Protein 7F0E (pdb70)

CATH classification: 3.40.47.10 (+1 more: 3.40.47.10)

Radius of gyration: 36.04 Å; Cα contacts (8 Å, |Δi|>4): 3714; chains: 4; bounding box: 93×104×76 Å

Secondary structure (DSSP, 8-state):
--EEEEEEEEE--S-EEEGGGHHHHHHHHTT-TT-HHHHHHHHHHHHHS---EEE-S--HHHHHH-GGGGSSSSS-HHHHHHHHHHHHHHHHHHHHHHHHHHH-S-GGG--EEEEEESS--EES-HHHHHHHHHT--TT-EEEEEES--TTHHHHHHHHHHHHHHHSTT--EEEEEEE-TTTT-----TT-SHHHHHHHHB--EEEEEEEEES--TTT---SEEEEEEEEEEPTT-TTSEEEEEETTEE--EE-TTHHHHHHHHHHHHHHHHHGGGT---TTSSEEEE--SSHHHHHHHHHHHT--TTTTHHHHHHHHHH-B-GGGHHHHHHHHHHHHHHHTT-SSSSTT-SEEEEEEEETTTEEEEEEEE---/-PPEEEEEEEEE--S-EEEGGGHHHHHHHHTT-TT-HHHHHHHHHHHHHS---EEE-S--HHHHHH-HHHHSSSSS-HHHHHHHHHHHHHHHHHHHHHHHHHHH-S-GGG--EEEEEESS--EES-HHHHHHHHHT--TT-EEEEEES--TTHHHHHHHHHHHHHHHSTT--EEEEEEE-TTTT-----TT-HHHHHHHHHB--EEEEEEEEES--TTT---SEEEEEEEEEEPTT-TTSEEEEEETTEE--EE-SSHHHHHHHHHHHHHHHHHTTTT---TTSSEEEE--SSHHHHHHHHHHHT--TTTTHHHHHHHHHH-B-TTHHHHHHHHHHHHHHHHHT-SBTBTTBSEEEEEEEETTTEEEEEEEEE-B-/-EEEEEEEEE--S-EEEGGGHHHHHHHHTT-TT-HHHHHHHHHHHHHS---EEE-S--HHHHTT-GGGGSSSSS-HHHHHHHHHHHHHHHHHHHHHHHHHHH-S-GGG--EEEEEESS--EES-HHHHHHHHHT--TT-EEEEEES--TTHHHHHHHHHHHHHHHSTT--EEEEEEE-STTT----BTTBSHHHHHHHHB--EEEEEEEEES--TTT---SEEEEEEEEEE-TT-TTSEEEEEETTEE--EE-TTHHHHHHHHHHHHHHHHHGGGT---TTSSEEEE--SSHHHHHHHHHHHT--GGGGHHHHHHHHHH-B-GGGHHHHHHHHHHHHHHHTT-SBTBTTBSEEEEEEEETTTEEEEEEEEE-B-/---S--EEEEEEEE--S-EEEGGGHHHHHHHHTT-TT-HHHHHHHHHHHHHT---EEE-S--HHHHHH-GGGGSSSSS-HHHHHHHHHHHHHHHHHHHHHHHHHHHTS-GGG--EEEEEESS--EES-HHHHHHHHHT--TT-EEEEEES--TTHHHHHHHHHHHHHHHSTT--EEEEEEE-GGGT-----TT-HHHHHHHHHB--EEEEEEEESS--TTT---SEEEEEEEEEEPTT-TTSEEEEEETTEE--EE-SSHHHHHHHHHHHHHHHHHGGGT---TTSSEEEE--S-HHHHHHHHHHHT--GGGGHHHHHHHHHH-B-TTHHHHHHHHHHHHHHHHTT-SSTTTT-SEEEEEEEETTTEEEEEEEEE--

Foldseek 3Di:
DFKFFWFKFKDFAPDKDFLQCLLVVLCVLLVNVVVPVVSVVLNVLLVQFLAGMAGAPDDSVLCVVQVLLSAAFRQRQVVLLVVCLPVQLVNQLRRLVRRCVSLVDDLALAAEEEEEEQGRDDVVGSVVVNCVVNVHDPNRHYHYHYRPWQFCLLVQVQVLRCVQVVDPSHKYKYKYWYHCSQVRYHDDPVDPQSSNVSNFEHTMMMITIIHPPDDPVRTDGFKGFPHKDKDFDPPCFVQWDWDQDSRGIYIHHHPCVLVSCLVCVVVVVCVVCVVVVDDQQQLAAEQEQPSGPSSVVSNCVSRVHDPCRCVLLSVQSHHHGRNRSCSSSSSLVSQQVVCVVVVAPWSRNNHFKHWYWTADRSRMIMITIMGTDD/DWFKFFFFKFKFFAPAKDFLQCQLVVLCVLLVNVVVPVVSVVLNVLLVQFLAGMAGAPDDSVLCVVQVLLSAAFRQRQVVQLVVWLPVQLVQQLRRLVRRCVSLVDDLALAAEEEEEEQGNCDVVGSVVVNCVVNVHDPNRHYDYHYRFWLFCLLVQVQVLRVVQVVDPSHKYKYKYWYHCSQEHYHDDPVAVQSSNVSSFEHTMMMITIIHTPDDVVRTDGFKGFPHKDKDFDPPCAVQWDWDQDSSGIYTDHHPCVLVSCLVCVQVVVCVPCVVVVDDQQQQAAEQEQPSGPSNVVSVCVSRVHDPCRCVLLSVQCHHHGRHRSCSSSSSLVSQQVVCVVVVEFWSRVNHFKHWHWTAGHSRMIMITIMGTDTD/DKFFFFKFKFFAPDKDFLQCVLVVLCVLLVHVVPVVVSVVLVVLLVQFLAGMAGAPDDSVLCVVQVLLSAAFHQRAVVLLVVCQPVQLVQQLRRLVRRVVVLVDDLALAQEEEEEEQGNDDVVGSVVVNCVVNVHDPNHHYHYHYRPWQFCLLVQVQVSVVVQVVDPSHKYKYKYWYHCSQLRYHDDPPDDQSSNVSNFEHTMMMITIMHPPDPVVRTDGFKHFPHKDKDFDPPCQVQWDWDQDSSGIYTDHHPCVLVSCLVCVLVVCCVVCVVVVDDQPQQAAEQEQCPGVSNVVSNCVSRVHDPPRCVLLSVLSHHHGRNRSCSSSSSLVSQQVVCVVVVEQWSRNNHFWYWHWGAVRSRMIMITIMGTGGD/DFDFFKFWFFKFKFFAPDKDFLQCCLVVLCVLLVNVVVVVVSVVLNVLLVQFLAGMAGANDDSVVCVVQVLLSAAFHQRQVVLLVVCLVVQLVQQLRRLVNRVVSLVDDLALAAEEEEEEQGHDDVVGSSVVNCVVNVHDPNRHYDYHYRPWQFCLLVQVQVLGVVQRVDPSHKYKYKYWYHCSQARYHDDPVAVQVSSVSSFEHTMMMITIIHGPDPVVRTDGFKGWDDKDKDFDPPCFVCWDWDQDSRGIYTDHHPCVLVVCLVCVVVVVCVVCVVVPDDQQQLAAEQEQPLGVSSVVSNCVSNVHDPCRCVLLSVLSHHHGRHRSCSSSSSLCSQLVVCVVVPECWSRVNHFKYWHWGADRSRMIMITIMGTDD

Nearest PDB structures (foldseek):
  7f0e-assembly3_C  TM=1.002E+00  e=1.057E-79  Erythroxylum novogranatense
  7f0g-assembly4_D  TM=1.001E+00  e=8.194E-78  Erythroxylum novogranatense
  8v8n-assembly1_A  TM=9.951E-01  e=1.231E-66  Panicum virgatum
  3wd7-assembly1_B  TM=9.943E-01  e=1.614E-65  Citrus x microcarpa
  1u0w-assembly1_B  TM=9.963E-01  e=3.250E-64  Medicago sativa

Solvent-accessible 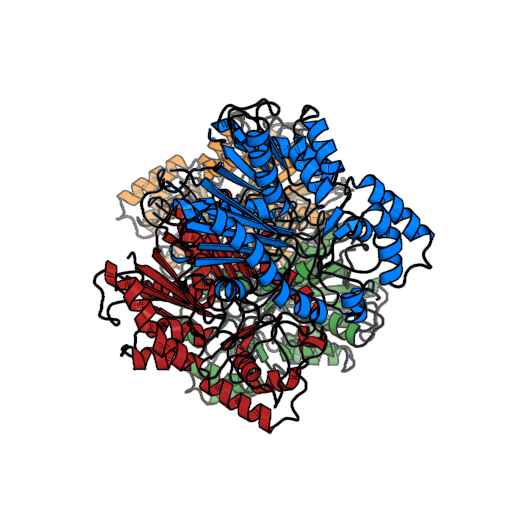surface area: 52374 Å² total; per-residue (Å²): 94,52,0,1,0,11,0,6,3,25,2,20,12,167,50,63,24,60,6,130,110,5,6,72,46,3,1,101,17,9,174,8,98,135,53,96,54,24,39,71,101,2,78,93,25,6,123,147,2,85,5,131,31,4,40,9,31,7,20,73,132,36,12,156,119,34,80,29,0,8,53,60,89,35,88,2,0,56,18,0,0,98,12,0,14,54,32,0,4,106,9,0,14,107,0,0,54,94,0,17,142,77,11,57,29,72,99,88,94,2,48,9,0,0,0,1,0,10,0,0,2,13,16,10,8,0,6,2,41,0,1,83,96,18,43,10,31,60,46,1,22,10,0,7,0,0,2,22,0,20,9,0,1,0,3,0,0,8,0,0,22,8,4,2,42,34,44,164,54,4,21,0,0,0,0,0,0,6,7,11,0,0,4,15,6,2,14,12,119,121,32,111,8,4,3,70,22,12,0,6,15,2,0,0,0,0,0,0,0,0,0,16,115,21,74,111,98,72,10,163,22,15,0,32,0,78,38,22,28,4,30,4,8,72,145,5,51,140,3,20,47,2,70,2,38,28,36,0,4,34,30,82,30,36,190,71,10,25,71,26,3,4,68,24,2,78,134,13,0,71,122,12,0,76,103,36,64,38,181,84,22,28,45,0,0,0,0,0,3,0,19,11,41,46,14,3,52,59,0,35,78,113,23,50,15,105,108,104,16,0,71,0,0,77,61,2,2,29,38,56,0,1,0,9,0,0,0,3,0,7,0,0,15,28,0,34,148,74,2,178,167,84,65,96,140,20,28,0,34,19,55,89,33,0,0,0,0,1,12,2,3,1,0,0,3,0,5,0,1,0,78,4,55,109,211,19,51,0,1,0,11,0,2,4,26,4,19,10,171,46,71,38,64,12,137,114,7,10,79,34,5,1,108,20,10,165,8,97,136,49,91,50,7,31,71,103,2,60,110,31,8,126,144,2,78,4,164,55,4,46,6,32,6,23,64,118,32,9,129,117,37,77,36,0,6,52,58,81,34,78,2,0,58,13,1,1,99,13,1,12,44,41,0,3,101,11,0,13,105,0,0,52,98,0,28,139,82,9,54,26,71,98,81,86,2,50,7,0,0,0,0,0,8,0,0,2,10,17,8,9,0,9,2,46,0,0,81,96,19,42,7,36,54,48,2,23,7,0,7,0,0,2,20,2,20,11,0,0,0,2,0,0,12,2,0,32,9,2,4,40,38,53,162,56,4,20,0,0,0,0,0,0,6,5,9,0,3,5,12,13,2,12,15,117,119,36,111,9,6,4,71,18,11,0,8,13,2,0,0,0,0,0,0,0,0,0,15,88,24,77,100,100,81,9,155,21,12,0,32,0,76,38,19,31,4,33,5,8,69,142,15,49,127,12,21,48,3,53,0,32,27,43,0,3,36,34,86,32,43,164,108,7,27,67,36,4,9,74,23,3,73,132,13,0,66,124,13,0,57,106,43,70,28,156,82,28,34,50,0,0,0,0,0,3,0,19,11,40,50,14,2,48,71,0,32,85,110,24,50,18,104,120,104,15,0,69,0,0,80,72,1,2,19,37,57,0,0,0,6,1,0,0,3,0,6,0,0,12,31,1,13,133,102,1,104,179,47,62,90,131,16,7,0,32,25,53,86,39,0,0,0,0,1,11,2,6,1,2,0,5,1,5,0,0,0,71,7,32,93,134,98,0,1,0,7,0,3,3,25,3,20,12,102,63,56,26,59,8,121,104,3,1,80,43,2,0,117,16,9,163,9,87,136,40,89,50,16,46,86,85,0,61,124,15,6,126,158,3,79,6,122,32,4,45,6,33,4,17,58,121,39,9,139,116,40,77,27,0,6,51,62,93,31,82,2,0,51,17,1,1,96,13,0,18,50,33,0,4,110,10,0,15,80,0,0,45,83,0,18,97,78,11,56,38,71,98,77,120,2,52,10,0,0,0,0,0,9,0,0,1,10,19,8,10,0,5,3,44,0,1,77,97,18,34,8,33,62,47,2,21,10,1,5,0,1,3,19,0,23,11,0,0,0,2,0,0,10,1,0,28,9,3,3,51,45,48,156,54,4,20,0,0,0,0,0,0,6,8,11,0,2,5,11,4,3,17,22,130,130,32,93,8,8,4,59,18,13,0,5,12,1,0,0,0,0,0,0,0,0,0,17,115,28,73,115,88,80,9,148,26,11,0,38,0,86,38,18,33,6,34,5,11,70,151,9,48,151,3,20,73,2,71,1,33,28,35,0,3,33,22,76,38,29,192,88,17,23,74,33,12,0,62,32,3,69,133,16,0,75,119,14,0,73,102,40,67,35,172,81,31,30,42,0,0,1,0,0,3,0,26,10,46,49,10,4,55,57,0,32,83,96,19,50,16,105,99,107,19,0,74,0,0,78,65,2,1,24,35,55,0,1,0,8,1,0,0,2,0,7,0,0,14,29,0,36,134,81,3,160,159,102,68,87,136,22,17,0,34,12,57,85,37,0,1,0,0,1,14,3,3,1,10,0,5,0,7,0,0,0,75,2,31,83,142,250,28,174,25,57,0,1,0,8,0,5,3,22,3,18,11,73,32,45,31,53,6,114,114,9,11,87,44,4,1,108,23,10,162,8,102,132,62,93,57,18,40,77,101,1,77,140,10,6,107,158,3,78,8,128,33,4,23,11,30,9,26,60,120,29,13,117,112,42,82,29,0,7,50,66,92,33,94,2,1,60,14,1,1,100,14,0,12,51,31,0,3,75,9,0,15,114,0,0,51,110,0,18,142,75,10,57,25,80,86,86,94,3,48,10,0,0,0,1,0,11,0,0,3,14,15,10,7,0,6,2,44,0,1,78,92,10,45,5,32,63,44,1,20,11,0,8,0,1,2,19,1,24,8,0,1,0,4,0,0,9,1,0,32,9,0,1,22,24,44,115,54,3,21,0,0,0,0,0,0,8,8,15,0,1,3,18,2,3,16,16,146,122,27,62,3,7,4,49,20,15,0,5,18,2,0,0,0,0,0,0,0,0,0,6,65,24,73,102,104,78,12,172,20,13,0,32,0,80,38,20,35,4,26,3,11,70,145,6,44,146,1,19,70,3,74,2,37,31,37,0,2,31,15,90,29,36,124,85,15,21,77,28,6,5,70,29,2,70,136,11,0,76,127,16,0,79,105,37,69,31,182,89,24,32,54,0,0,1,0,0,4,0,21,6,42,49,19,3,55,62,0,35,81,111,18,48,14,113,119,109,14,0,69,1,0,75,62,2,2,27,31,55,0,1,0,10,0,0,0,3,0,6,0,0,17,26,0,32,142,78,2,172,160,82,66,89,143,24,23,0,39,11,51,87,38,0,0,0,0,1,18,2,4,0,3,0,4,0,7,0,0,0,84,5,52,97

Sequence (1501 aa):
GLASVLAIGTANPENCFNQDEFPDLCFRVTKSEHLTGLKEKFKRICERSTVRKRYLHLTEEILQEYPSIATYNAPSLDARQEIEVAEVPKLAARAASKAIEEWGQPKSKITHLIFCSTSGIDKPGVDCHLVHLLGLPLSVNRVMLYTLGCHAGGTVLRIAKDLAENNVGSRVLVVCTELTVMTFRGPSETDLANLIRMAIFGDGAAAVIIGADPDLSIERPIFEIYSASQTLVPNTSKAIHGRVLEMGLTFYVDKMVPTLVASNIEQCLDKAFSPIGIKDWNSIFWMPHPGGPAILAEIEAKLGLKPEKLRATKHVLSEYGNMSSATVLFILDEMRRRSKKEGKETTGEGLEWGVLMGFGPGVTVETVVLRAISHGLASVLAIGTANPENCFNQDEFPDLCFRVTKSEHLTGLKEKFKRICERSTVRKRYLHLTEEILQEYPSIATYNAPSLDARQEIEVAEVPKLAARAASKAIEEWGQPKSKITHLIFCSTSGIDKPGVDCHLVHLLGLPLSVNRVMLYTLGCHAGGTVLRIAKDLAENNVGSRVLVVCTELTVMTFRGPSETDLANLIRMAIFGDGAAAVIIGADPDLSIERPIFEIYSASQTLVPNTSKAIHGRVLEMGLTFYVDKMVPTLVASNIEQCLDKAFSPIGIKDWNSIFWMPHPGGPAILAEIEAKLGLKPEKLRATKHVLSEYGNMSSATVLFILDEMRRRSKKEGKETTGEGLEWGVLMGFGPGVTVETVVLRAISVLASVLAIGTANPENCFNQDEFPDLCFRVTKSEHLTGLKEKFKRICERSTVRKRYLHLTEEILQEYPSIATYNAPSLDARQEIEVAEVPKLAARAASKAIEEWGQPKSKITHLIFCSTSGIDKPGVDCHLVHLLGLPLSVNRVMLYTLGCHAGGTVLRIAKDLAENNVGSRVLVVCTELTVMTFRGPSETDLANLIRMAIFGDGAAAVIIGADPDLSIERPIFEIYSASQTLVPNTSKAIHGRVLEMGLTFYVDKMVPTLVASNIEQCLDKAFSPIGIKDWNSIFWMPHPGGPAILAEIEAKLGLKPEKLRATKHVLSEYGNMSSATVLFILDEMRRRSKKEGKETTGEGLEWGVLMGFGPGVTVETVVLRAISVRPHGLASVLAIGTANPENCFNQDEFPDLCFRVTKSEHLTGLKEKFKRICERSTVRKRYLHLTEEILQEYPSIATYNAPSLDARQEIEVAEVPKLAARAASKAIEEWGQPKSKITHLIFCSTSGIDKPGVDCHLVHLLGLPLSVNRVMLYTLGCHAGGTVLRIAKDLAENNVGSRVLVVCTELTVMTFRGPSETDLANLIRMAIFGDGAAAVIIGADPDLSIERPIFEIYSASQTLVPNTSKAIHGRVLEMGLTFYVDKMVPTLVASNIEQCLDKAFSPIGIKDWNSIFWMPHPGGPAILAEIEAKLGLKPEKLRATKHVLSEYGNMSSATVLFILDEMRRRSKKEGKETTGEGLEWGVLMGFGPGVTVETVVLRAIS

B-factor: mean 59.11, std 14.88, range [31.06, 156.05]

Structure (mmCIF, N/CA/C/O backbone):
data_7F0E
#
_entry.id   7F0E
#
_cell.length_a   95.180
_cell.length_b   112.950
_cell.length_c   154.710
_cell.angle_alpha   90.000
_cell.angle_beta   90.000
_cell.angle_gamma   90.000
#
_symmetry.space_group_name_H-M   'P 21 21 21'
#
loop_
_entity.id
_entity.type
_entity.pdbx_description
1 polymer EnPKS2
2 water water
#
loop_
_atom_site.group_PDB
_atom_site.id
_atom_site.type_symbol
_atom_site.label_atom_id
_atom_site.label_alt_id
_atom_site.label_comp_id
_atom_site.label_asym_id
_atom_site.label_entity_id
_atom_site.label_seq_id
_atom_site.pdbx_PDB_ins_code
_atom_site.Cartn_x
_atom_site.Cartn_y
_atom_site.Cartn_z
_atom_site.occupancy
_atom_site.B_iso_or_equiv
_atom_site.auth_seq_id
_atom_site.auth_comp_id
_atom_site.auth_asym_id
_atom_site.auth_atom_id
_atom_site.pdbx_PDB_model_num
ATOM 1 N N . GLY A 1 16 ? -14.80147 44.68049 81.39547 1.000 45.18344 16 GLY A N 1
ATOM 2 C CA . GLY A 1 16 ? -14.82074 44.27305 79.99943 1.000 42.30344 16 GLY A CA 1
ATOM 3 C C . GLY A 1 16 ? -13.45089 43.81413 79.49177 1.000 52.13716 16 GLY A C 1
ATOM 4 O O . GLY A 1 16 ? -12.94518 44.31017 78.47996 1.000 45.17820 16 GLY A O 1
ATOM 5 N N . LEU A 1 17 ? -12.84290 42.86776 80.20535 1.000 48.16104 17 LEU A N 1
ATOM 6 C CA . LEU A 1 17 ? -11.54487 42.31898 79.82504 1.000 49.66632 17 LEU A CA 1
ATOM 7 C C . LEU A 1 17 ? -11.68629 41.22934 78.76748 1.000 49.88737 17 LEU A C 1
ATOM 8 O O . LEU A 1 17 ? -12.62932 40.43029 78.79934 1.000 55.89438 17 LEU A O 1
ATOM 13 N N . ALA A 1 18 ? -10.73563 41.18087 77.83495 1.000 46.21797 18 ALA A N 1
ATOM 14 C CA . ALA A 1 18 ? -10.76461 40.12813 76.82623 1.000 44.58854 18 ALA A CA 1
ATOM 15 C C . ALA A 1 18 ? -10.48734 38.78347 77.47674 1.000 43.84805 18 ALA A C 1
ATOM 16 O O . ALA A 1 18 ? -9.56706 38.64822 78.28922 1.000 42.74641 18 ALA A O 1
ATOM 18 N N . SER A 1 19 ? -11.28304 37.77412 77.10788 1.000 42.20869 19 SER A N 1
ATOM 19 C CA . SER A 1 19 ? -11.24081 36.49643 77.80335 1.000 44.08853 19 SER A CA 1
ATOM 20 C C . SER A 1 19 ? -11.10239 35.33125 76.83565 1.000 47.74429 19 SER A C 1
ATOM 21 O O . SER A 1 19 ? -11.61303 35.37587 75.70511 1.000 47.16058 19 SER A O 1
ATOM 24 N N . VAL A 1 20 ? -10.38512 34.30056 77.29586 1.000 46.56965 20 VAL A N 1
ATOM 25 C CA . VAL A 1 20 ? -10.28338 33.03756 76.57578 1.000 47.87761 20 VAL A CA 1
ATOM 26 C C . VAL A 1 20 ? -11.55616 32.25639 76.84375 1.000 44.37191 20 VAL A C 1
ATOM 27 O O . VAL A 1 20 ? -11.85783 31.91806 77.99507 1.000 42.59074 20 VAL A O 1
ATOM 31 N N . LEU A 1 21 ? -12.31247 31.97985 75.77924 1.000 46.38477 21 LEU A N 1
ATOM 32 C CA . LEU A 1 21 ? -13.61694 31.34151 75.88353 1.000 41.33886 21 LEU A CA 1
ATOM 33 C C . LEU A 1 21 ? -13.62509 29.87226 75.50391 1.000 43.44569 21 LEU A C 1
ATOM 34 O O . LEU A 1 21 ? -14.55109 29.15855 75.90537 1.000 48.99232 21 LEU A O 1
ATOM 39 N N . ALA A 1 22 ? -12.63306 29.40870 74.74390 1.000 46.05989 22 ALA A N 1
ATOM 40 C CA . ALA A 1 22 ? -12.56189 28.04786 74.22613 1.000 42.44698 22 ALA A CA 1
ATOM 41 C C . ALA A 1 22 ? -11.16690 27.82117 73.68843 1.000 45.17417 22 ALA A C 1
ATOM 42 O O . ALA A 1 22 ? -10.54610 28.75264 73.15065 1.000 46.32459 22 ALA A O 1
ATOM 44 N N . ILE A 1 23 ? -10.69499 26.57388 73.80012 1.000 46.01767 23 ILE A N 1
ATOM 45 C CA . ILE A 1 23 ? -9.33269 26.21174 73.41322 1.000 45.43185 23 ILE A CA 1
ATOM 46 C C . ILE A 1 23 ? -9.35650 24.87424 72.68106 1.000 45.92883 23 ILE A C 1
ATOM 47 O O . ILE A 1 23 ? -9.81904 23.87390 73.23944 1.000 44.29081 23 ILE A O 1
ATOM 52 N N . GLY A 1 24 ? -8.80951 24.83963 71.46679 1.000 42.92285 24 GLY A N 1
ATOM 53 C CA . GLY A 1 24 ? -8.58111 23.59208 70.74648 1.000 42.68893 24 GLY A CA 1
ATOM 54 C C . GLY A 1 24 ? -7.12146 23.40320 70.36447 1.000 45.44602 24 GLY A C 1
ATOM 55 O O . GLY A 1 24 ? -6.41882 24.36992 70.05608 1.000 43.13381 24 GLY A O 1
ATOM 56 N N . THR A 1 25 ? -6.66498 22.15033 70.37720 1.000 45.51324 25 THR A N 1
ATOM 57 C CA . THR A 1 25 ? -5.31387 21.81187 69.93843 1.000 43.41188 25 THR A CA 1
ATOM 58 C C . THR A 1 25 ? -5.36497 20.61904 68.98941 1.000 44.84640 25 THR A C 1
ATOM 59 O O . THR A 1 25 ? -6.30928 19.82606 68.99983 1.000 51.87108 25 THR A O 1
ATOM 63 N N . ALA A 1 26 ? -4.33874 20.51147 68.15505 1.000 44.74935 26 ALA A N 1
ATOM 64 C CA . ALA A 1 26 ? -4.17652 19.39063 67.23466 1.000 49.70639 26 ALA A CA 1
ATOM 65 C C . ALA A 1 26 ? -2.69060 19.17513 66.96557 1.000 49.84724 26 ALA A C 1
ATOM 66 O O . ALA A 1 26 ? -1.87340 20.08095 67.15452 1.000 44.11650 26 ALA A O 1
ATOM 68 N N . ASN A 1 27 ? -2.35342 17.96769 66.50531 1.000 54.85615 27 ASN A N 1
ATOM 69 C CA . ASN A 1 27 ? -1.00166 17.56198 66.11818 1.000 45.70097 27 ASN A CA 1
ATOM 70 C C . ASN A 1 27 ? -1.06391 16.67382 64.88671 1.000 47.67632 27 ASN A C 1
ATOM 71 O O . ASN A 1 27 ? -2.11371 16.08538 64.60415 1.000 60.10312 27 ASN A O 1
ATOM 76 N N . PRO A 1 28 ? 0.03961 16.56564 64.12290 1.000 50.09990 28 PRO A N 1
ATOM 77 C CA . PRO A 1 28 ? 0.06582 15.60696 63.00731 1.000 53.27034 28 PRO A CA 1
ATOM 78 C C . PRO A 1 28 ? -0.17439 14.16988 63.45396 1.000 53.77793 28 PRO A C 1
ATOM 79 O O . PRO A 1 28 ? 0.07550 13.84124 64.61651 1.000 50.16474 28 PRO A O 1
ATOM 83 N N . GLU A 1 29 ? -0.67840 13.31796 62.54469 1.000 63.68782 29 GLU A N 1
ATOM 84 C CA . GLU A 1 29 ? -0.93413 11.90307 62.84853 1.000 65.29159 29 GLU A CA 1
ATOM 85 C C . GLU A 1 29 ? 0.27403 11.19492 63.47616 1.000 59.28649 29 GLU A C 1
ATOM 86 O O . GLU A 1 29 ? 0.10294 10.36421 64.37971 1.000 54.86177 29 GLU A O 1
ATOM 92 N N . ASN A 1 30 ? 1.48734 11.48394 62.99076 1.000 52.95792 30 ASN A N 1
ATOM 93 C CA . ASN A 1 30 ? 2.66956 10.64161 63.19411 1.000 50.77840 30 ASN A CA 1
ATOM 94 C C . ASN A 1 30 ? 3.37787 11.00070 64.48964 1.000 48.73294 30 ASN A C 1
ATOM 95 O O . ASN A 1 30 ? 3.81019 12.14446 64.66684 1.000 47.39135 30 ASN A O 1
ATOM 100 N N . CYS A 1 31 ? 3.51356 10.01967 65.37363 1.000 44.72097 31 CYS A N 1
ATOM 101 C CA . CYS A 1 31 ? 4.15169 10.17712 66.66913 1.000 41.80856 31 CYS A CA 1
ATOM 102 C C . CYS A 1 31 ? 5.54818 9.57268 66.63383 1.000 52.88544 31 CYS A C 1
ATOM 103 O O . CYS A 1 31 ? 5.75774 8.51359 66.03397 1.000 59.34765 31 CYS A O 1
ATOM 106 N N . PHE A 1 32 ? 6.51003 10.25389 67.26054 1.000 53.68266 32 PHE A N 1
ATOM 107 C CA . PHE A 1 32 ? 7.89074 9.79238 67.35641 1.000 45.44258 32 PHE A CA 1
ATOM 108 C C . PHE A 1 32 ? 8.23025 9.69699 68.83998 1.000 49.26531 32 PHE A C 1
ATOM 109 O O . PHE A 1 32 ? 8.25170 10.71733 69.53989 1.000 55.99857 32 PHE A O 1
ATOM 117 N N . ASN A 1 33 ? 8.43280 8.46917 69.32252 1.000 48.57131 33 ASN A N 1
ATOM 118 C CA . ASN A 1 33 ? 9.02899 8.24340 70.63386 1.000 53.53390 33 ASN A CA 1
ATOM 119 C C . ASN A 1 33 ? 10.46760 8.75097 70.65547 1.000 54.13802 33 ASN A C 1
ATOM 120 O O . ASN A 1 33 ? 11.24025 8.53062 69.71451 1.000 51.10344 33 ASN A O 1
ATOM 125 N N . GLN A 1 34 ? 10.81658 9.46227 71.72849 1.000 48.98006 34 GLN A N 1
ATOM 126 C CA . GLN A 1 34 ? 12.14707 10.06037 71.80390 1.000 55.78748 34 GLN A CA 1
ATOM 127 C C . GLN A 1 34 ? 13.22962 8.99452 71.88658 1.000 56.77250 34 GLN A C 1
ATOM 128 O O . GLN A 1 34 ? 14.26681 9.10719 71.22715 1.000 56.44754 34 GLN A O 1
ATOM 134 N N . ASP A 1 35 ? 12.98490 7.94045 72.67034 1.000 55.89144 35 ASP A N 1
ATOM 135 C CA . ASP A 1 35 ? 13.91280 6.82883 72.80464 1.000 55.05924 35 ASP A CA 1
ATOM 136 C C . ASP A 1 35 ? 14.27941 6.17935 71.47500 1.000 63.62271 35 ASP A C 1
ATOM 137 O O . ASP A 1 35 ? 15.36067 5.58413 71.36776 1.000 67.97994 35 ASP A O 1
ATOM 142 N N . GLU A 1 36 ? 13.44287 6.30473 70.45466 1.000 57.38663 36 GLU A N 1
ATOM 143 C CA . GLU A 1 36 ? 13.74884 5.74014 69.15288 1.000 56.34760 36 GLU A CA 1
ATOM 144 C C . GLU A 1 36 ? 14.14235 6.79716 68.13705 1.000 57.83923 36 GLU A C 1
ATOM 145 O O . GLU A 1 36 ? 14.43857 6.45957 66.98483 1.000 57.97011 36 GLU A O 1
ATOM 151 N N . PHE A 1 37 ? 14.17304 8.06158 68.53279 1.000 54.50328 37 PHE A N 1
ATOM 152 C CA . PHE A 1 37 ? 14.35553 9.10988 67.54121 1.000 51.68841 37 PHE A CA 1
ATOM 153 C C . PHE A 1 37 ? 15.80698 9.19121 67.06446 1.000 50.22266 37 PHE A C 1
ATOM 154 O O . PHE A 1 37 ? 16.03025 9.40109 65.86311 1.000 51.72211 37 PHE A O 1
ATOM 162 N N . PRO A 1 38 ? 16.81471 9.05708 67.93801 1.000 54.17758 38 PRO A N 1
ATOM 163 C CA . PRO A 1 38 ? 18.20029 8.98690 67.42648 1.000 55.95056 38 PRO A CA 1
ATOM 164 C C . PRO A 1 38 ? 18.37917 7.97721 66.29751 1.000 58.49767 38 PRO A C 1
ATOM 165 O O . PRO A 1 38 ? 18.68944 8.38148 65.16003 1.000 61.35884 38 PRO A O 1
ATOM 169 N N . ASP A 1 39 ? 18.14850 6.68318 66.57210 1.000 58.48739 39 ASP A N 1
ATOM 170 C CA . ASP A 1 39 ? 18.21791 5.64243 65.54197 1.000 57.65550 39 ASP A CA 1
ATOM 171 C C . ASP A 1 39 ? 17.54595 6.09461 64.25137 1.000 58.11114 39 ASP A C 1
ATOM 172 O O . ASP A 1 39 ? 18.15866 6.07851 63.17325 1.000 59.34205 39 ASP A O 1
ATOM 177 N N . LEU A 1 40 ? 16.27908 6.52221 64.35505 1.000 56.64823 40 LEU A N 1
ATOM 178 C CA . LEU A 1 40 ? 15.50530 6.90524 63.17870 1.000 51.46693 40 LEU A CA 1
ATOM 179 C C . LEU A 1 40 ? 16.14230 8.08987 62.47054 1.000 53.91276 40 LEU A C 1
ATOM 180 O O . LEU A 1 40 ? 16.39121 8.03858 61.25659 1.000 56.88078 40 LEU A O 1
ATOM 185 N N . CYS A 1 41 ? 16.46082 9.14895 63.22021 1.000 53.37993 41 CYS A N 1
ATOM 186 C CA . CYS A 1 41 ? 16.92641 10.37802 62.57842 1.000 55.79759 41 CYS A CA 1
ATOM 187 C C . CYS A 1 41 ? 18.16309 10.11632 61.73417 1.000 55.88701 41 CYS A C 1
ATOM 188 O O . CYS A 1 41 ? 18.18646 10.39600 60.52550 1.000 54.27856 41 CYS A O 1
ATOM 191 N N . PHE A 1 42 ? 19.18912 9.52917 62.35121 1.000 62.17310 42 PHE A N 1
ATOM 192 C CA . PHE A 1 42 ? 20.44438 9.28653 61.65194 1.000 61.41569 42 PHE A CA 1
ATOM 193 C C . PHE A 1 42 ? 20.28420 8.28634 60.51739 1.000 58.30835 42 PHE A C 1
ATOM 194 O O . PHE A 1 42 ? 21.07308 8.31947 59.56850 1.000 55.98955 42 PHE A O 1
ATOM 202 N N . ARG A 1 43 ? 19.25090 7.44084 60.54693 1.000 60.93467 43 ARG A N 1
ATOM 203 C CA . ARG A 1 43 ? 18.98269 6.64496 59.35306 1.000 65.20296 43 ARG A CA 1
ATOM 204 C C . ARG A 1 43 ? 18.41645 7.51497 58.24079 1.000 60.52531 43 ARG A C 1
ATOM 205 O O . ARG A 1 43 ? 18.94419 7.53816 57.12364 1.000 65.40649 43 ARG A O 1
ATOM 213 N N . VAL A 1 44 ? 17.35840 8.27019 58.53420 1.000 53.18739 44 VAL A N 1
ATOM 214 C CA . VAL A 1 44 ? 16.63497 8.89002 57.43548 1.000 55.86808 44 VAL A CA 1
ATOM 215 C C . VAL A 1 44 ? 17.42095 10.04936 56.84761 1.000 54.23152 44 VAL A C 1
ATOM 216 O O . VAL A 1 44 ? 17.14115 10.47651 55.72454 1.000 55.59494 44 VAL A O 1
ATOM 220 N N . THR A 1 45 ? 18.40808 10.56523 57.57212 1.000 53.42041 45 THR A N 1
ATOM 221 C CA . THR A 1 45 ? 19.28031 11.60637 57.05319 1.000 56.42314 45 THR A CA 1
ATOM 222 C C . THR A 1 45 ? 20.56505 11.04781 56.44507 1.000 58.79022 45 THR A C 1
ATOM 223 O O . THR A 1 45 ? 21.46516 11.82981 56.11192 1.000 55.50818 45 THR A O 1
ATOM 227 N N . LYS A 1 46 ? 20.66823 9.72218 56.28884 1.000 54.84250 46 LYS A N 1
ATOM 228 C CA . LYS A 1 46 ? 21.80092 9.10276 55.60384 1.000 56.65620 46 LYS A CA 1
ATOM 229 C C . LYS A 1 46 ? 23.10028 9.43596 56.34438 1.000 65.43305 46 LYS A C 1
ATOM 230 O O . LYS A 1 46 ? 24.10224 9.87384 55.76251 1.000 50.72520 46 LYS A O 1
ATOM 236 N N . SER A 1 47 ? 23.05440 9.24377 57.66637 1.000 64.44771 47 SER A N 1
ATOM 237 C CA . SER A 1 47 ? 24.08957 9.73038 58.56609 1.000 58.26736 47 SER A CA 1
ATOM 238 C C . SER A 1 47 ? 24.45491 8.68204 59.60174 1.000 60.30961 47 SER A C 1
ATOM 239 O O . SER A 1 47 ? 25.01497 9.03191 60.65024 1.000 63.50673 47 SER A O 1
ATOM 242 N N . GLU A 1 48 ? 24.13534 7.41080 59.34782 1.000 57.57430 48 GLU A N 1
ATOM 243 C CA . GLU A 1 48 ? 24.41113 6.38231 60.34104 1.000 60.70267 48 GLU A CA 1
ATOM 244 C C . GLU A 1 48 ? 25.90072 6.13956 60.52164 1.000 64.48311 48 GLU A C 1
ATOM 245 O O . GLU A 1 48 ? 26.29440 5.51571 61.51421 1.000 60.88225 48 GLU A O 1
ATOM 251 N N . HIS A 1 49 ? 26.73493 6.66197 59.61566 1.000 60.73926 49 HIS A N 1
ATOM 252 C CA . HIS A 1 49 ? 28.16901 6.46035 59.74576 1.000 59.33767 49 HIS A CA 1
ATOM 253 C C . HIS A 1 49 ? 28.77032 7.36221 60.81677 1.000 65.87039 49 HIS A C 1
ATOM 254 O O . HIS A 1 49 ? 29.74477 6.97877 61.46851 1.000 73.39512 49 HIS A O 1
ATOM 261 N N . LEU A 1 50 ? 28.21106 8.55536 61.02415 1.000 63.83199 50 LEU A N 1
ATOM 262 C CA . LEU A 1 50 ? 28.74227 9.48631 62.02158 1.000 59.25102 50 LEU A CA 1
ATOM 263 C C . LEU A 1 50 ? 28.44292 9.02491 63.44100 1.000 59.47102 50 LEU A C 1
ATOM 264 O O . LEU A 1 50 ? 27.63675 9.65557 64.12566 1.000 64.08043 50 LEU A O 1
ATOM 269 N N . THR A 1 51 ? 29.10037 7.95818 63.90067 1.000 61.47493 51 THR A N 1
ATOM 270 C CA . THR A 1 51 ? 28.68247 7.27375 65.12717 1.000 62.85894 51 THR A CA 1
ATOM 271 C C . THR A 1 51 ? 28.86144 8.13887 66.37509 1.000 56.96842 51 THR A C 1
ATOM 272 O O . THR A 1 51 ? 28.05265 8.06599 67.31284 1.000 55.51005 51 THR A O 1
ATOM 276 N N . GLY A 1 52 ? 29.91587 8.95038 66.42141 1.000 55.00566 52 GLY A N 1
ATOM 277 C CA . GLY A 1 52 ? 30.12575 9.77970 67.59365 1.000 53.69976 52 GLY A CA 1
ATOM 278 C C . GLY A 1 52 ? 29.07298 10.86089 67.69501 1.000 57.07417 52 GLY A C 1
ATOM 279 O O . GLY A 1 52 ? 28.61083 11.21007 68.79028 1.000 57.31744 52 GLY A O 1
ATOM 280 N N . LEU A 1 53 ? 28.64627 11.37774 66.54676 1.000 61.99574 53 LEU A N 1
ATOM 281 C CA . LEU A 1 53 ? 27.63630 12.42663 66.54042 1.000 61.20209 53 LEU A CA 1
ATOM 282 C C . LEU A 1 53 ? 26.26572 11.86404 66.91499 1.000 61.74267 53 LEU A C 1
ATOM 283 O O . LEU A 1 53 ? 25.54930 12.46786 67.72131 1.000 64.68071 53 LEU A O 1
ATOM 288 N N . LYS A 1 54 ? 25.90513 10.68173 66.37647 1.000 59.50238 54 LYS A N 1
ATOM 289 C CA . LYS A 1 54 ? 24.68479 9.98603 66.80060 1.000 59.55419 54 LYS A CA 1
ATOM 290 C C . LYS A 1 54 ? 24.69145 9.71609 68.30196 1.000 57.71025 54 LYS A C 1
ATOM 291 O O . LYS A 1 54 ? 23.63944 9.75545 68.95289 1.000 57.75251 54 LYS A O 1
ATOM 297 N N . GLU A 1 55 ? 25.87064 9.48951 68.87886 1.000 61.13729 55 GLU A N 1
ATOM 298 C CA . GLU A 1 55 ? 25.95519 9.26103 70.31876 1.000 60.04944 55 GLU A CA 1
ATOM 299 C C . GLU A 1 55 ? 25.70943 10.55695 71.10604 1.000 61.85828 55 GLU A C 1
ATOM 300 O O . GLU A 1 55 ? 24.96461 10.57182 72.10474 1.000 64.57155 55 GLU A O 1
ATOM 306 N N . LYS A 1 56 ? 26.32265 11.65868 70.65613 1.000 59.23434 56 LYS A N 1
ATOM 307 C CA . LYS A 1 56 ? 26.01993 12.98498 71.20443 1.000 60.23645 56 LYS A CA 1
ATOM 308 C C . LYS A 1 56 ? 24.51132 13.27429 71.17168 1.000 59.20376 56 LYS A C 1
ATOM 309 O O . LYS A 1 56 ? 23.93357 13.79405 72.14598 1.000 48.82303 56 LYS A O 1
ATOM 315 N N . PHE A 1 57 ? 23.85954 12.92618 70.05407 1.000 57.19874 57 PHE A N 1
ATOM 316 C CA . PHE A 1 57 ? 22.42990 13.19625 69.89132 1.000 58.16298 57 PHE A CA 1
ATOM 317 C C . PHE A 1 57 ? 21.58155 12.34901 70.83185 1.000 56.45125 57 PHE A C 1
ATOM 318 O O . PHE A 1 57 ? 20.59496 12.84106 71.39096 1.000 51.44544 57 PHE A O 1
ATOM 326 N N . LYS A 1 58 ? 21.92625 11.06740 70.99391 1.000 55.72717 58 LYS A N 1
ATOM 327 C CA . LYS A 1 58 ? 21.33615 10.29211 72.08152 1.000 54.94658 58 LYS A CA 1
ATOM 328 C C . LYS A 1 58 ? 21.35548 11.07741 73.38880 1.000 56.50198 58 LYS A C 1
ATOM 329 O O . LYS A 1 58 ? 20.31229 11.25424 74.03597 1.000 61.81701 58 LYS A O 1
ATOM 335 N N . ARG A 1 59 ? 22.53622 11.56271 73.78833 1.000 57.32500 59 ARG A N 1
ATOM 336 C CA . ARG A 1 59 ? 22.63325 12.26463 75.07217 1.000 59.51696 59 ARG A CA 1
ATOM 337 C C . ARG A 1 59 ? 21.70174 13.46801 75.14777 1.000 58.22729 59 ARG A C 1
ATOM 338 O O . ARG A 1 59 ? 21.05878 13.70504 76.18584 1.000 54.39941 59 ARG A O 1
ATOM 346 N N . ILE A 1 60 ? 21.64891 14.27098 74.08112 1.000 55.09725 60 ILE A N 1
ATOM 347 C CA . ILE A 1 60 ? 20.74815 15.42268 74.10656 1.000 54.18840 60 ILE A CA 1
ATOM 348 C C . ILE A 1 60 ? 19.30052 14.95919 74.30187 1.000 56.26092 60 ILE A C 1
ATOM 349 O O . ILE A 1 60 ? 18.55726 15.50279 75.13393 1.000 54.38810 60 ILE A O 1
ATOM 354 N N . CYS A 1 61 ? 18.88776 13.93770 73.53693 1.000 50.50732 61 CYS A N 1
ATOM 355 C CA . CYS A 1 61 ? 17.50711 13.49028 73.56435 1.000 48.12138 61 CYS A CA 1
ATOM 356 C C . CYS A 1 61 ? 17.14204 13.05965 74.94815 1.000 52.04074 61 CYS A C 1
ATOM 357 O O . CYS A 1 61 ? 15.99897 13.24740 75.40243 1.000 62.60061 61 CYS A O 1
ATOM 360 N N . GLU A 1 62 ? 18.12196 12.55046 75.64800 1.000 50.04747 62 GLU A N 1
ATOM 361 C CA . GLU A 1 62 ? 17.73037 11.95810 76.89436 1.000 51.65782 62 GLU A CA 1
ATOM 362 C C . GLU A 1 62 ? 17.94221 12.95185 78.01986 1.000 52.91974 62 GLU A C 1
ATOM 363 O O . GLU A 1 62 ? 17.50790 12.71236 79.13215 1.000 54.45271 62 GLU A O 1
ATOM 369 N N . ARG A 1 63 ? 18.50746 14.13008 77.70973 1.000 51.90829 63 ARG A N 1
ATOM 370 C CA . ARG A 1 63 ? 18.44560 15.27648 78.59791 1.000 49.76111 63 ARG A CA 1
ATOM 371 C C . ARG A 1 63 ? 17.23902 16.15479 78.33588 1.000 50.51003 63 ARG A C 1
ATOM 372 O O . ARG A 1 63 ? 16.95072 17.04064 79.15436 1.000 48.40226 63 ARG A O 1
ATOM 380 N N . SER A 1 64 ? 16.52295 15.90756 77.23895 1.000 52.59331 64 SER A N 1
ATOM 381 C CA . SER A 1 64 ? 15.48770 16.81374 76.75454 1.000 45.80736 64 SER A CA 1
ATOM 382 C C . SER A 1 64 ? 14.27410 16.86410 77.67671 1.000 46.11602 64 SER A C 1
ATOM 383 O O . SER A 1 64 ? 13.61741 17.90720 77.78333 1.000 48.17920 64 SER A O 1
ATOM 386 N N . THR A 1 65 ? 13.94828 15.74720 78.33294 1.000 44.42119 65 THR A N 1
ATOM 387 C CA . THR A 1 65 ? 12.67481 15.46686 79.01767 1.000 50.48363 65 THR A CA 1
ATOM 388 C C . THR A 1 65 ? 11.48983 15.40654 78.05695 1.000 48.93929 65 THR A C 1
ATOM 389 O O . THR A 1 65 ? 10.33813 15.37359 78.50214 1.000 52.94107 65 THR A O 1
ATOM 393 N N . VAL A 1 66 ? 11.74097 15.42094 76.75300 1.000 49.38707 66 VAL A N 1
ATOM 394 C CA . VAL A 1 66 ? 10.72155 15.17514 75.74125 1.000 46.96254 66 VAL A CA 1
ATOM 395 C C . VAL A 1 66 ? 10.60505 13.66904 75.54136 1.000 51.00093 66 VAL A C 1
ATOM 396 O O . VAL A 1 66 ? 11.56824 13.01051 75.13498 1.000 54.08921 66 VAL A O 1
ATOM 400 N N . ARG A 1 67 ? 9.42124 13.12607 75.82819 1.000 52.02523 67 ARG A N 1
ATOM 401 C CA . ARG A 1 67 ? 9.12918 11.72455 75.58989 1.000 48.12772 67 ARG A CA 1
ATOM 402 C C . ARG A 1 67 ? 8.54155 11.45410 74.20614 1.000 50.71232 67 ARG A C 1
ATOM 403 O O . ARG A 1 67 ? 8.82302 10.39554 73.63058 1.000 51.46428 67 ARG A O 1
ATOM 411 N N . LYS A 1 68 ? 7.73193 12.36780 73.65509 1.000 49.42347 68 LYS A N 1
ATOM 412 C CA . LYS A 1 68 ? 7.04853 12.16133 72.37758 1.000 50.98514 68 LYS A CA 1
ATOM 413 C C . LYS A 1 68 ? 6.95896 13.48016 71.62995 1.000 48.48413 68 LYS A C 1
ATOM 414 O O . LYS A 1 68 ? 6.70609 14.53008 72.23059 1.000 48.09258 68 LYS A O 1
ATOM 420 N N . ARG A 1 69 ? 7.04492 13.40841 70.30721 1.000 40.07992 69 ARG A N 1
ATOM 421 C CA . ARG A 1 69 ? 6.75204 14.58507 69.50631 1.000 36.02780 69 ARG A CA 1
ATOM 422 C C . ARG A 1 69 ? 5.92263 14.14121 68.32101 1.000 44.48139 69 ARG A C 1
ATOM 423 O O . ARG A 1 69 ? 5.94211 12.96894 67.94821 1.000 48.86022 69 ARG A O 1
ATOM 431 N N . TYR A 1 70 ? 5.15768 15.06305 67.75198 1.000 40.76243 70 TYR A N 1
ATOM 432 C CA . TYR A 1 70 ? 4.36992 14.75467 66.57148 1.000 43.82926 70 TYR A CA 1
ATOM 433 C C . TYR A 1 70 ? 4.93678 15.57353 65.43298 1.000 39.84901 70 TYR A C 1
ATOM 434 O O . TYR A 1 70 ? 5.07948 16.79311 65.55041 1.000 43.55918 70 TYR A O 1
ATOM 443 N N . LEU A 1 71 ? 5.25905 14.91030 64.34221 1.000 39.30285 71 LEU A N 1
ATOM 444 C CA . LEU A 1 71 ? 5.87095 15.57768 63.20933 1.000 44.08135 71 LEU A CA 1
ATOM 445 C C . LEU A 1 71 ? 5.08134 15.28531 61.95029 1.000 43.51161 71 LEU A C 1
ATOM 446 O O . LEU A 1 71 ? 4.66552 14.14849 61.71684 1.000 48.91562 71 LEU A O 1
ATOM 451 N N . HIS A 1 72 ? 4.87632 16.30972 61.13270 1.000 46.60669 72 HIS A N 1
ATOM 452 C CA . HIS A 1 72 ? 4.31226 16.04052 59.82083 1.000 49.78064 72 HIS A CA 1
ATOM 453 C C . HIS A 1 72 ? 5.25143 15.18628 58.98705 1.000 52.62916 72 HIS A C 1
ATOM 454 O O . HIS A 1 72 ? 4.80278 14.37580 58.16788 1.000 59.69018 72 HIS A O 1
ATOM 461 N N . LEU A 1 73 ? 6.55629 15.36226 59.16929 1.000 55.56934 73 LEU A N 1
ATOM 462 C CA . LEU A 1 73 ? 7.53230 14.65688 58.34827 1.000 55.18082 73 LEU A CA 1
ATOM 463 C C . LEU A 1 73 ? 7.55155 13.17476 58.69699 1.000 57.90828 73 LEU A C 1
ATOM 464 O O . LEU A 1 73 ? 7.56978 12.79620 59.87408 1.000 57.06344 73 LEU A O 1
ATOM 469 N N . THR A 1 74 ? 7.52646 12.34152 57.66521 1.000 62.35442 74 THR A N 1
ATOM 470 C CA . THR A 1 74 ? 7.65400 10.90061 57.77945 1.000 57.67164 74 THR A CA 1
ATOM 471 C C . THR A 1 74 ? 8.85141 10.43126 56.97101 1.000 62.64697 74 THR A C 1
ATOM 472 O O . THR A 1 74 ? 9.42295 11.16850 56.15531 1.000 60.42784 74 THR A O 1
ATOM 476 N N . GLU A 1 75 ? 9.23435 9.17933 57.20146 1.000 64.18759 75 GLU A N 1
ATOM 477 C CA . GLU A 1 75 ? 10.23131 8.57671 56.32889 1.000 64.90107 75 GLU A CA 1
ATOM 478 C C . GLU A 1 75 ? 9.76576 8.63956 54.87752 1.000 66.21338 75 GLU A C 1
ATOM 479 O O . GLU A 1 75 ? 10.55192 8.95256 53.97104 1.000 66.74279 75 GLU A O 1
ATOM 485 N N . GLU A 1 76 ? 8.46980 8.39321 54.65611 1.000 65.07447 76 GLU A N 1
ATOM 486 C CA . GLU A 1 76 ? 7.89494 8.40247 53.31577 1.000 66.96770 76 GLU A CA 1
ATOM 487 C C . GLU A 1 76 ? 8.06741 9.77179 52.65666 1.000 67.15172 76 GLU A C 1
ATOM 488 O O . GLU A 1 76 ? 8.61003 9.89044 51.54178 1.000 65.59103 76 GLU A O 1
ATOM 494 N N . ILE A 1 77 ? 7.64099 10.82671 53.35330 1.000 63.70692 77 ILE A N 1
ATOM 495 C CA . ILE A 1 77 ? 7.83777 12.17837 52.84892 1.000 61.68967 77 ILE A CA 1
ATOM 496 C C . ILE A 1 77 ? 9.33041 12.47670 52.61645 1.000 63.50868 77 ILE A C 1
ATOM 497 O O . ILE A 1 77 ? 9.68029 13.18539 51.66432 1.000 59.64429 77 ILE A O 1
ATOM 502 N N . LEU A 1 78 ? 10.23881 11.90365 53.42191 1.000 64.26411 78 LEU A N 1
ATOM 503 C CA . LEU A 1 78 ? 11.65430 12.22773 53.22025 1.000 60.00198 78 LEU A CA 1
ATOM 504 C C . LEU A 1 78 ? 12.25279 11.53448 51.99079 1.000 63.34773 78 LEU A C 1
ATOM 505 O O . LEU A 1 78 ? 13.07539 12.15099 51.29237 1.000 63.53362 78 LEU A O 1
ATOM 510 N N . GLN A 1 79 ? 11.86375 10.27495 51.68715 1.000 61.94262 79 GLN A N 1
ATOM 511 C CA . GLN A 1 79 ? 12.26415 9.79052 50.36446 1.000 65.75482 79 GLN A CA 1
ATOM 512 C C . GLN A 1 79 ? 11.66056 10.61256 49.24274 1.000 61.46579 79 GLN A C 1
ATOM 513 O O . GLN A 1 79 ? 12.30485 10.79306 48.20763 1.000 58.32898 79 GLN A O 1
ATOM 519 N N . GLU A 1 80 ? 10.45070 11.13024 49.40786 1.000 63.09793 80 GLU A N 1
ATOM 520 C CA . GLU A 1 80 ? 9.91198 11.94187 48.32693 1.000 61.24159 80 GLU A CA 1
ATOM 521 C C . GLU A 1 80 ? 10.67930 13.25639 48.16385 1.000 60.99508 80 GLU A C 1
ATOM 522 O O . GLU A 1 80 ? 10.73366 13.81434 47.05977 1.000 62.06684 80 GLU A O 1
ATOM 528 N N . TYR A 1 81 ? 11.31903 13.74247 49.22211 1.000 68.20515 81 TYR A N 1
ATOM 529 C CA . TYR A 1 81 ? 12.05691 15.00820 49.19938 1.000 65.18215 81 TYR A CA 1
ATOM 530 C C . TYR A 1 81 ? 13.44605 14.83439 49.80668 1.000 66.23395 81 TYR A C 1
ATOM 531 O O . TYR A 1 81 ? 13.72209 15.33699 50.90241 1.000 64.59467 81 TYR A O 1
ATOM 540 N N . PRO A 1 82 ? 14.35567 14.15885 49.10677 1.000 66.19344 82 PRO A N 1
ATOM 541 C CA . PRO A 1 82 ? 15.67150 13.87376 49.71289 1.000 69.86399 82 PRO A CA 1
ATOM 542 C C . PRO A 1 82 ? 16.42997 15.11350 50.16772 1.000 60.84994 82 PRO A C 1
ATOM 543 O O . PRO A 1 82 ? 17.25360 15.01668 51.08892 1.000 58.80573 82 PRO A O 1
ATOM 547 N N . SER A 1 83 ? 16.16020 16.27689 49.56764 1.000 59.35323 83 SER A N 1
ATOM 548 C CA . SER A 1 83 ? 16.91047 17.48119 49.91629 1.000 61.46538 83 SER A CA 1
ATOM 549 C C . SER A 1 83 ? 16.64835 17.90669 51.36163 1.000 55.44074 83 SER A C 1
ATOM 550 O O . SER A 1 83 ? 17.56699 18.33531 52.07267 1.000 57.71328 83 SER A O 1
ATOM 553 N N . ILE A 1 84 ? 15.40953 17.76292 51.82578 1.000 51.42494 84 ILE A N 1
ATOM 554 C CA . ILE A 1 84 ? 15.09206 18.09236 53.20869 1.000 53.56998 84 ILE A CA 1
ATOM 555 C C . ILE A 1 84 ? 15.87078 17.22242 54.20210 1.000 55.99866 84 ILE A C 1
ATOM 556 O O . ILE A 1 84 ? 16.09422 17.64108 55.34682 1.000 53.43288 84 ILE A O 1
ATOM 561 N N . ALA A 1 85 ? 16.33417 16.03682 53.78908 1.000 55.66036 85 ALA A N 1
ATOM 562 C CA . ALA A 1 85 ? 17.02658 15.12403 54.69815 1.000 57.19961 85 ALA A CA 1
ATOM 563 C C . ALA A 1 85 ? 18.51914 15.37923 54.79266 1.000 52.95488 85 ALA A C 1
ATOM 564 O O . ALA A 1 85 ? 19.17952 14.75907 55.63492 1.000 55.52192 85 ALA A O 1
ATOM 566 N N . THR A 1 86 ? 19.06186 16.26057 53.95564 1.000 51.90828 86 THR A N 1
ATOM 567 C CA . THR A 1 86 ? 20.47364 16.58847 53.99914 1.000 50.27497 86 THR A CA 1
ATOM 568 C C . THR A 1 86 ? 20.69859 17.72187 54.99231 1.000 56.01557 86 THR A C 1
ATOM 569 O O . THR A 1 86 ? 19.76285 18.24199 55.61344 1.000 56.94580 86 THR A O 1
ATOM 573 N N . TYR A 1 87 ? 21.96066 18.13857 55.11642 1.000 54.62980 87 TYR A N 1
ATOM 574 C CA . TYR A 1 87 ? 22.28552 19.23439 56.01742 1.000 52.07885 87 TYR A CA 1
ATOM 575 C C . TYR A 1 87 ? 21.97703 20.59606 55.40097 1.000 54.83617 87 TYR A C 1
ATOM 576 O O . TYR A 1 87 ? 21.33660 21.44189 56.04140 1.000 52.41686 87 TYR A O 1
ATOM 585 N N . ASN A 1 88 ? 22.45606 20.85509 54.17781 1.000 50.77854 88 ASN A N 1
ATOM 586 C CA . ASN A 1 88 ? 22.26783 22.19463 53.63717 1.000 49.39839 88 ASN A CA 1
ATOM 587 C C . ASN A 1 88 ? 22.11338 22.20973 52.12569 1.000 49.60303 88 ASN A C 1
ATOM 588 O O . ASN A 1 88 ? 22.47147 23.20460 51.48665 1.000 52.27724 88 ASN A O 1
ATOM 593 N N . ALA A 1 89 ? 21.57427 21.14595 51.53737 1.000 45.95779 89 ALA A N 1
ATOM 594 C CA . ALA A 1 89 ? 21.24135 21.20767 50.12480 1.000 48.84439 89 ALA A CA 1
ATOM 595 C C . ALA A 1 89 ? 20.05100 22.13918 49.91483 1.000 53.15614 89 ALA A C 1
ATOM 596 O O . ALA A 1 89 ? 19.26285 22.36522 50.83663 1.000 55.44344 89 ALA A O 1
ATOM 598 N N . PRO A 1 90 ? 19.91911 22.72108 48.71554 1.000 60.56686 90 PRO A N 1
ATOM 599 C CA . PRO A 1 90 ? 18.71857 23.51426 48.40657 1.000 54.78776 90 PRO A CA 1
ATOM 600 C C . PRO A 1 90 ? 17.44497 22.73363 48.66476 1.000 55.24950 90 PRO A C 1
ATOM 601 O O . PRO A 1 90 ? 17.25684 21.63112 48.13413 1.000 58.98879 90 PRO A O 1
ATOM 605 N N . SER A 1 91 ? 16.56896 23.29294 49.49059 1.000 54.50272 91 SER A N 1
ATOM 606 C CA . SER A 1 91 ? 15.37645 22.55783 49.88524 1.000 54.57565 91 SER A CA 1
ATOM 607 C C . SER A 1 91 ? 14.16529 23.43798 50.16721 1.000 51.94841 91 SER A C 1
ATOM 608 O O . SER A 1 91 ? 13.11181 22.89456 50.50477 1.000 49.05579 91 SER A O 1
ATOM 611 N N . LEU A 1 92 ? 14.26822 24.76322 50.03520 1.000 50.96141 92 LEU A N 1
ATOM 612 C CA . LEU A 1 92 ? 13.16652 25.65148 50.40154 1.000 48.77750 92 LEU A CA 1
ATOM 613 C C . LEU A 1 92 ? 11.91545 25.36341 49.57831 1.000 55.75892 92 LEU A C 1
ATOM 614 O O . LEU A 1 92 ? 10.81706 25.24142 50.13234 1.000 57.90223 92 LEU A O 1
ATOM 619 N N . ASP A 1 93 ? 12.05707 25.26441 48.25150 1.000 56.57269 93 ASP A N 1
ATOM 620 C CA . ASP A 1 93 ? 10.89626 25.04183 47.38869 1.000 57.22359 93 ASP A CA 1
ATOM 621 C C . ASP A 1 93 ? 10.10919 23.80415 47.81883 1.000 52.84206 93 ASP A C 1
ATOM 622 O O . ASP A 1 93 ? 8.87415 23.83598 47.89338 1.000 55.66774 93 ASP A O 1
ATOM 627 N N . ALA A 1 94 ? 10.81595 22.70940 48.12364 1.000 46.59309 94 ALA A N 1
ATOM 628 C CA . ALA A 1 94 ? 10.16399 21.50390 48.63241 1.000 50.83313 94 ALA A CA 1
ATOM 629 C C . ALA A 1 94 ? 9.47383 21.76397 49.96577 1.000 51.84842 94 ALA A C 1
ATOM 630 O O . ALA A 1 94 ? 8.32353 21.34631 50.17874 1.000 55.46508 94 ALA A O 1
ATOM 632 N N . ARG A 1 95 ? 10.16930 22.44197 50.88423 1.000 48.41783 95 ARG A N 1
ATOM 633 C CA . ARG A 1 95 ? 9.58371 22.72114 52.18937 1.000 52.30371 95 ARG A CA 1
ATOM 634 C C . ARG A 1 95 ? 8.31382 23.54870 52.04592 1.000 52.53962 95 ARG A C 1
ATOM 635 O O . ARG A 1 95 ? 7.32768 23.30396 52.74405 1.000 51.04407 95 ARG A O 1
ATOM 643 N N . GLN A 1 96 ? 8.30868 24.50068 51.10861 1.000 52.03318 96 GLN A N 1
ATOM 644 C CA . GLN A 1 96 ? 7.14463 25.35522 50.87797 1.000 52.22406 96 GLN A CA 1
ATOM 645 C C . GLN A 1 96 ? 5.98376 24.57509 50.26873 1.000 57.54728 96 GLN A C 1
ATOM 646 O O . GLN A 1 96 ? 4.81595 24.77483 50.64073 1.000 54.46607 96 GLN A O 1
ATOM 652 N N . GLU A 1 97 ? 6.28413 23.69852 49.30845 1.000 59.72680 97 GLU A N 1
ATOM 653 C CA . GLU A 1 97 ? 5.24946 22.84261 48.74669 1.000 55.02214 97 GLU A CA 1
ATOM 654 C C . GLU A 1 97 ? 4.57132 22.02510 49.84593 1.000 55.98444 97 GLU A C 1
ATOM 655 O O . GLU A 1 97 ? 3.33972 21.90275 49.87038 1.000 56.59724 97 GLU A O 1
ATOM 661 N N . ILE A 1 98 ? 5.35405 21.48437 50.78578 1.000 51.60721 98 ILE A N 1
ATOM 662 C CA . ILE A 1 98 ? 4.75088 20.78548 51.92399 1.000 48.32604 98 ILE A CA 1
ATOM 663 C C . ILE A 1 98 ? 3.89056 21.74189 52.75018 1.000 55.60819 98 ILE A C 1
ATOM 664 O O . ILE A 1 98 ? 2.69642 21.49079 53.00266 1.000 53.51364 98 ILE A O 1
ATOM 669 N N . GLU A 1 99 ? 4.47294 22.87103 53.15884 1.000 51.16758 99 GLU A N 1
ATOM 670 C CA . GLU A 1 99 ? 3.88266 23.63708 54.24886 1.000 51.91471 99 GLU A CA 1
ATOM 671 C C . GLU A 1 99 ? 2.71927 24.54410 53.83851 1.000 47.15552 99 GLU A C 1
ATOM 672 O O . GLU A 1 99 ? 1.78670 24.68651 54.62935 1.000 42.49530 99 GLU A O 1
ATOM 678 N N . VAL A 1 100 ? 2.72991 25.15779 52.64578 1.000 45.99037 100 VAL A N 1
ATOM 679 C CA . VAL A 1 100 ? 1.60672 26.01978 52.25960 1.000 54.20557 100 VAL A CA 1
ATOM 680 C C . VAL A 1 100 ? 0.31081 25.22185 52.23126 1.000 52.14030 100 VAL A C 1
ATOM 681 O O . VAL A 1 100 ? -0.78089 25.76547 52.46062 1.000 47.89657 100 VAL A O 1
ATOM 685 N N . ALA A 1 101 ? 0.41559 23.92015 51.98241 1.000 52.06786 101 ALA A N 1
ATOM 686 C CA . ALA A 1 101 ? -0.71666 23.01284 52.03033 1.000 49.65317 101 ALA A CA 1
ATOM 687 C C . ALA A 1 101 ? -0.98575 22.48134 53.43196 1.000 47.77136 101 ALA A C 1
ATOM 688 O O . ALA A 1 101 ? -2.14573 22.39146 53.83335 1.000 53.72588 101 ALA A O 1
ATOM 690 N N . GLU A 1 102 ? 0.05018 22.12015 54.19403 1.000 48.53728 102 GLU A N 1
ATOM 691 C CA . GLU A 1 102 ? -0.19821 21.43946 55.46063 1.000 49.53540 102 GLU A CA 1
ATOM 692 C C . GLU A 1 102 ? -0.48120 22.35979 56.64278 1.000 48.42163 102 GLU A C 1
ATOM 693 O O . GLU A 1 102 ? -1.25539 21.97057 57.53878 1.000 46.45947 102 GLU A O 1
ATOM 699 N N . VAL A 1 103 ? 0.13684 23.54685 56.66624 1.000 43.66961 103 VAL A N 1
ATOM 700 C CA . VAL A 1 103 ? -0.15728 24.52570 57.71717 1.000 48.81909 103 VAL A CA 1
ATOM 701 C C . VAL A 1 103 ? -1.63698 24.86727 57.80355 1.000 43.19654 103 VAL A C 1
ATOM 702 O O . VAL A 1 103 ? -2.20919 24.76171 58.90594 1.000 44.53809 103 VAL A O 1
ATOM 706 N N . PRO A 1 104 ? -2.32738 25.25203 56.71854 1.000 44.65344 104 PRO A N 1
ATOM 707 C CA . PRO A 1 104 ? -3.77342 25.52518 56.85295 1.000 49.25678 104 PRO A CA 1
ATOM 708 C C . PRO A 1 104 ? -4.60410 24.32704 57.30981 1.000 43.65578 104 PRO A C 1
ATOM 709 O O . PRO A 1 104 ? -5.55691 24.52475 58.05942 1.000 45.06954 104 PRO A O 1
ATOM 713 N N . LYS A 1 105 ? -4.25200 23.09300 56.94211 1.000 48.23138 105 LYS A N 1
ATOM 714 C CA . LYS A 1 105 ? -5.04110 21.93119 57.36597 1.000 45.44205 105 LYS A CA 1
ATOM 715 C C . LYS A 1 105 ? -4.94808 21.68938 58.88021 1.000 42.95374 105 LYS A C 1
ATOM 716 O O . LYS A 1 105 ? -5.97116 21.50762 59.55658 1.000 51.36134 105 LYS A O 1
ATOM 722 N N . LEU A 1 106 ? -3.73676 21.68756 59.44475 1.000 50.77289 106 LEU A N 1
ATOM 723 C CA . LEU A 1 106 ? -3.62483 21.51641 60.89673 1.000 49.36070 106 LEU A CA 1
ATOM 724 C C . LEU A 1 106 ? -4.22916 22.71267 61.65848 1.000 51.28577 106 LEU A C 1
ATOM 725 O O . LEU A 1 106 ? -4.85623 22.53984 62.72243 1.000 49.05643 106 LEU A O 1
ATOM 730 N N . ALA A 1 107 ? -4.04685 23.93361 61.13685 1.000 47.00000 107 ALA A N 1
ATOM 731 C CA . ALA A 1 107 ? -4.71208 25.08623 61.73385 1.000 46.50242 107 ALA A CA 1
ATOM 732 C C . ALA A 1 107 ? -6.21680 24.86191 61.78371 1.000 50.44470 107 ALA A C 1
ATOM 733 O O . ALA A 1 107 ? -6.86618 25.12169 62.80996 1.000 53.61191 107 ALA A O 1
ATOM 735 N N . ALA A 1 108 ? -6.78117 24.35361 60.67652 1.000 45.45962 108 ALA A N 1
ATOM 736 C CA . ALA A 1 108 ? -8.20732 24.05090 60.60442 1.000 43.83855 108 ALA A CA 1
ATOM 737 C C . ALA A 1 108 ? -8.61870 23.01015 61.64239 1.000 43.53008 108 ALA A C 1
ATOM 738 O O . ALA A 1 108 ? -9.68471 23.12165 62.24059 1.000 43.02195 108 ALA A O 1
ATOM 740 N N . ARG A 1 109 ? -7.79681 21.98831 61.87227 1.000 43.28260 109 ARG A N 1
ATOM 741 C CA . ARG A 1 109 ? -8.16618 21.00049 62.88548 1.000 43.58059 109 ARG A CA 1
ATOM 742 C C . ARG A 1 109 ? -8.22348 21.63277 64.27991 1.000 45.62081 109 ARG A C 1
ATOM 743 O O . ARG A 1 109 ? -9.21126 21.47486 65.02174 1.000 46.68771 109 ARG A O 1
ATOM 751 N N . ALA A 1 110 ? -7.17908 22.37089 64.65589 1.000 49.69334 110 ALA A N 1
ATOM 752 C CA . ALA A 1 110 ? -7.20079 22.96077 65.99541 1.000 49.95042 110 ALA A CA 1
ATOM 753 C C . ALA A 1 110 ? -8.36291 23.95294 66.14121 1.000 48.24434 110 ALA A C 1
ATOM 754 O O . ALA A 1 110 ? -9.03126 23.99966 67.18916 1.000 42.74344 110 ALA A O 1
ATOM 756 N N . ALA A 1 111 ? -8.64787 24.71923 65.07726 1.000 41.22898 111 ALA A N 1
ATOM 757 C CA . ALA A 1 111 ? -9.68965 25.73719 65.14612 1.000 40.02831 111 ALA A CA 1
ATOM 758 C C . ALA A 1 111 ? -11.08226 25.10392 65.18530 1.000 48.09959 111 ALA A C 1
ATOM 759 O O . ALA A 1 111 ? -11.97090 25.57400 65.90730 1.000 46.87178 111 ALA A O 1
ATOM 761 N N . SER A 1 112 ? -11.29530 24.05228 64.39152 1.000 46.24236 112 SER A N 1
ATOM 762 C CA . SER A 1 112 ? -12.51467 23.27311 64.46973 1.000 44.00976 112 SER A CA 1
ATOM 763 C C . SER A 1 112 ? -12.76896 22.82075 65.89280 1.000 45.81398 112 SER A C 1
ATOM 764 O O . SER A 1 112 ? -13.89330 22.91899 66.39135 1.000 45.27453 112 SER A O 1
ATOM 767 N N . LYS A 1 113 ? -11.74097 22.28267 66.55567 1.000 46.00909 113 LYS A N 1
ATOM 768 C CA . LYS A 1 113 ? -11.95301 21.84636 67.93270 1.000 45.14489 113 LYS A CA 1
ATOM 769 C C . LYS A 1 113 ? -12.34162 23.02363 68.83262 1.000 48.03524 113 LYS A C 1
ATOM 770 O O . LYS A 1 113 ? -13.24405 22.90275 69.67871 1.000 50.03193 113 LYS A O 1
ATOM 776 N N . ALA A 1 114 ? -11.69490 24.18030 68.65353 1.000 42.63256 114 ALA A N 1
ATOM 777 C CA . ALA A 1 114 ? -12.03395 25.31594 69.51201 1.000 45.63955 114 ALA A CA 1
ATOM 778 C C . ALA A 1 114 ? -13.46832 25.76567 69.27333 1.000 47.42972 114 ALA A C 1
ATOM 779 O O . ALA A 1 114 ? -14.21131 26.04212 70.22332 1.000 43.02626 114 ALA A O 1
ATOM 781 N N . ILE A 1 115 ? -13.86473 25.85808 68.00449 1.000 44.16710 115 ILE A N 1
ATOM 782 C CA . ILE A 1 115 ? -15.21242 26.27445 67.66609 1.000 41.07905 115 ILE A CA 1
ATOM 783 C C . ILE A 1 115 ? -16.23442 25.28560 68.21676 1.000 40.21321 115 ILE A C 1
ATOM 784 O O . ILE A 1 115 ? -17.27413 25.68433 68.75291 1.000 43.06914 115 ILE A O 1
ATOM 789 N N . GLU A 1 116 ? -15.94035 23.98885 68.12648 1.000 40.84258 116 GLU A N 1
ATOM 790 C CA . GLU A 1 116 ? -16.79742 22.96788 68.71705 1.000 43.76378 116 GLU A CA 1
ATOM 791 C C . GLU A 1 116 ? -16.99410 23.21198 70.21212 1.000 49.80788 116 GLU A C 1
ATOM 792 O O . GLU A 1 116 ? -18.13092 23.25857 70.69666 1.000 48.54697 116 GLU A O 1
ATOM 798 N N . GLU A 1 117 ? -15.90001 23.40516 70.96022 1.000 46.99974 117 GLU A N 1
ATOM 799 C CA . GLU A 1 117 ? -16.04207 23.71386 72.38626 1.000 44.99373 117 GLU A CA 1
ATOM 800 C C . GLU A 1 117 ? -16.85589 24.98704 72.60508 1.000 45.08675 117 GLU A C 1
ATOM 801 O O . GLU A 1 117 ? -17.73049 25.03327 73.48292 1.000 43.14546 117 GLU A O 1
ATOM 807 N N . TRP A 1 118 ? -16.57447 26.02897 71.81285 1.000 41.94923 118 TRP A N 1
ATOM 808 C CA . TRP A 1 118 ? -17.24634 27.32155 71.95083 1.000 39.73715 118 TRP A CA 1
ATOM 809 C C . TRP A 1 118 ? -18.74701 27.18201 71.75702 1.000 43.76030 118 TRP A C 1
ATOM 810 O O . TRP A 1 118 ? -19.53451 27.75887 72.51324 1.000 44.37613 118 TRP A O 1
ATOM 821 N N . GLY A 1 119 ? -19.15643 26.42883 70.73354 1.000 43.79166 119 GLY A N 1
ATOM 822 C CA . GLY A 1 119 ? -20.54183 26.10795 70.50290 1.000 41.54224 119 GLY A CA 1
ATOM 823 C C . GLY A 1 119 ? -21.31772 27.12020 69.69895 1.000 44.49401 119 GLY A C 1
ATOM 824 O O . GLY A 1 119 ? -22.51254 26.90507 69.46122 1.000 49.93850 119 GLY A O 1
ATOM 825 N N . GLN A 1 120 ? -20.70363 28.20743 69.28488 1.000 40.87588 120 GLN A N 1
ATOM 826 C CA . GLN A 1 120 ? -21.38509 29.23617 68.51569 1.000 41.62535 120 GLN A CA 1
ATOM 827 C C . GLN A 1 120 ? -21.06322 29.10197 67.04150 1.000 44.92057 120 GLN A C 1
ATOM 828 O O . GLN A 1 120 ? -20.14866 28.36846 66.66326 1.000 46.29272 120 GLN A O 1
ATOM 834 N N . PRO A 1 121 ? -21.79897 29.76649 66.15845 1.000 50.39847 121 PRO A N 1
ATOM 835 C CA . PRO A 1 121 ? -21.51949 29.58413 64.72978 1.000 48.65344 121 PRO A CA 1
ATOM 836 C C . PRO A 1 121 ? -20.24204 30.29485 64.30685 1.000 47.64433 121 PRO A C 1
ATOM 837 O O . PRO A 1 121 ? -19.87406 31.34219 64.84151 1.000 51.17097 121 PRO A O 1
ATOM 841 N N . LYS A 1 122 ? -19.53432 29.66636 63.36915 1.000 50.75862 122 LYS A N 1
ATOM 842 C CA . LYS A 1 122 ? -18.44869 30.30839 62.62270 1.000 52.56080 122 LYS A CA 1
ATOM 843 C C . LYS A 1 122 ? -18.77887 31.74337 62.15467 1.000 47.21539 122 LYS A C 1
ATOM 844 O O . LYS A 1 122 ? -17.87565 32.57924 62.10398 1.000 51.87960 122 LYS A O 1
ATOM 850 N N . SER A 1 123 ? -20.05451 32.08446 61.86937 1.000 49.90311 123 SER A N 1
ATOM 851 C CA . SER A 1 123 ? -20.39212 33.43534 61.35422 1.000 45.32643 123 SER A CA 1
ATOM 852 C C . SER A 1 123 ? -20.20253 34.56877 62.37342 1.000 48.03569 123 SER A C 1
ATOM 853 O O . SER A 1 123 ? -20.10312 35.74161 61.97631 1.000 46.53494 123 SER A O 1
ATOM 856 N N . LYS A 1 124 ? -20.20891 34.26329 63.67370 1.000 47.50526 124 LYS A N 1
ATOM 857 C CA . LYS A 1 124 ? -19.91443 35.25345 64.70473 1.000 47.15047 124 LYS A CA 1
ATOM 858 C C . LYS A 1 124 ? -18.41958 35.57731 64.83556 1.000 53.28288 124 LYS A C 1
ATOM 859 O O . LYS A 1 124 ? -18.06290 36.48688 65.59978 1.000 50.82248 124 LYS A O 1
ATOM 865 N N . ILE A 1 125 ? -17.54363 34.88144 64.10386 1.000 46.81036 125 ILE A N 1
ATOM 866 C CA . ILE A 1 125 ? -16.11640 35.16417 64.17121 1.000 46.43387 125 ILE A CA 1
ATOM 867 C C . ILE A 1 125 ? -15.82285 36.39232 63.32044 1.000 49.25338 125 ILE A C 1
ATOM 868 O O . ILE A 1 125 ? -16.11226 36.41988 62.11825 1.000 48.97863 125 ILE A O 1
ATOM 873 N N . THR A 1 126 ? -15.27116 37.42420 63.96314 1.000 47.54783 126 THR A N 1
ATOM 874 C CA . THR A 1 126 ? -14.98110 38.71426 63.36585 1.000 44.89323 126 THR A CA 1
ATOM 875 C C . THR A 1 126 ? -13.50857 38.93126 63.08102 1.000 47.85653 126 THR A C 1
ATOM 876 O O . THR A 1 126 ? -13.17312 39.78369 62.24619 1.000 48.06353 126 THR A O 1
ATOM 880 N N . HIS A 1 127 ? -12.62628 38.21589 63.77244 1.000 45.55273 127 HIS A N 1
ATOM 881 C CA . HIS A 1 127 ? -11.20066 38.45157 63.63872 1.000 47.11085 127 HIS A CA 1
ATOM 882 C C . HIS A 1 127 ? -10.47399 37.11518 63.63061 1.000 45.03863 127 HIS A C 1
ATOM 883 O O . HIS A 1 127 ? -10.88053 36.16527 64.30364 1.000 41.79359 127 HIS A O 1
ATOM 890 N N . LEU A 1 128 ? -9.42390 37.04914 62.82601 1.000 40.06212 128 LEU A N 1
ATOM 891 C CA . LEU A 1 128 ? -8.55592 35.88562 62.72510 1.000 40.83494 128 LEU A CA 1
ATOM 892 C C . LEU A 1 128 ? -7.11054 36.36538 62.84628 1.000 43.60767 128 LEU A C 1
ATOM 893 O O . LEU A 1 128 ? -6.61044 37.06064 61.95452 1.000 41.78820 128 LEU A O 1
ATOM 898 N N . ILE A 1 129 ? -6.46327 36.02670 63.96166 1.000 42.56257 129 ILE A N 1
ATOM 899 C CA . ILE A 1 129 ? -5.03428 36.24045 64.17115 1.000 39.99577 129 ILE A CA 1
ATOM 900 C C . ILE A 1 129 ? -4.35545 34.89821 63.97712 1.000 39.37255 129 ILE A C 1
ATOM 901 O O . ILE A 1 129 ? -4.68057 33.93316 64.68585 1.000 42.33746 129 ILE A O 1
ATOM 906 N N . PHE A 1 130 ? -3.42705 34.82184 63.03241 1.000 33.83741 130 PHE A N 1
ATOM 907 C CA . PHE A 1 130 ? -2.85829 33.54347 62.63367 1.000 36.88465 130 PHE A CA 1
ATOM 908 C C . PHE A 1 130 ? -1.33403 33.65064 62.59306 1.000 43.30963 130 PHE A C 1
ATOM 909 O O . PHE A 1 130 ? -0.75862 34.47708 61.87498 1.000 42.25650 130 PHE A O 1
ATOM 917 N N . CYS A 1 131 ? -0.69777 32.81851 63.38781 1.000 38.95996 131 CYS A N 1
ATOM 918 C CA . CYS A 1 131 ? 0.72282 32.85690 63.63281 1.000 43.63616 131 CYS A CA 1
ATOM 919 C C . CYS A 1 131 ? 1.32397 31.56051 63.12638 1.000 43.08772 131 CYS A C 1
ATOM 920 O O . CYS A 1 131 ? 0.87739 30.47295 63.52826 1.000 41.93851 131 CYS A O 1
ATOM 923 N N . SER A 1 132 ? 2.31475 31.67888 62.24188 1.000 42.90794 132 SER A N 1
ATOM 924 C CA . SER A 1 132 ? 2.96813 30.49890 61.68665 1.000 48.71688 132 SER A CA 1
ATOM 925 C C . SER A 1 132 ? 4.38226 30.82656 61.25349 1.000 48.81461 132 SER A C 1
ATOM 926 O O . SER A 1 132 ? 4.59907 31.82262 60.55745 1.000 51.97049 132 SER A O 1
ATOM 929 N N . THR A 1 133 ? 5.33406 29.97245 61.62779 1.000 48.82624 133 THR A N 1
ATOM 930 C CA . THR A 1 133 ? 6.68400 30.13368 61.08556 1.000 56.30970 133 THR A CA 1
ATOM 931 C C . THR A 1 133 ? 6.75049 29.72698 59.61776 1.000 50.45372 133 THR A C 1
ATOM 932 O O . THR A 1 133 ? 7.56566 30.25937 58.86195 1.000 54.59261 133 THR A O 1
ATOM 936 N N . SER A 1 134 ? 5.88177 28.82094 59.19492 1.000 53.53609 134 SER A N 1
ATOM 937 C CA . SER A 1 134 ? 6.01733 28.08296 57.94969 1.000 55.65877 134 SER A CA 1
ATOM 938 C C . SER A 1 134 ? 5.10166 28.60872 56.85640 1.000 53.70614 134 SER A C 1
ATOM 939 O O . SER A 1 134 ? 4.06246 29.22060 57.11324 1.000 51.25322 134 SER A O 1
ATOM 942 N N . GLY A 1 135 ? 5.48982 28.30585 55.62193 1.000 50.54344 135 GLY A N 1
ATOM 943 C CA . GLY A 1 135 ? 4.60980 28.43628 54.48855 1.000 47.47196 135 GLY A CA 1
ATOM 944 C C . GLY A 1 135 ? 4.34286 29.86552 54.09671 1.000 49.97100 135 GLY A C 1
ATOM 945 O O . GLY A 1 135 ? 3.18459 30.27434 54.02524 1.000 49.44263 135 GLY A O 1
ATOM 946 N N . ILE A 1 136 ? 5.39685 30.63597 53.84539 1.000 47.43566 136 ILE A N 1
ATOM 947 C CA . ILE A 1 136 ? 5.22069 32.01932 53.41525 1.000 51.55692 136 ILE A CA 1
ATOM 948 C C . ILE A 1 136 ? 4.60945 32.00525 52.00739 1.000 53.67467 136 ILE A C 1
ATOM 949 O O . ILE A 1 136 ? 5.23836 31.54462 51.05034 1.000 54.32609 136 ILE A O 1
ATOM 954 N N . ASP A 1 137 ? 3.37448 32.50841 51.88552 1.000 55.27768 137 ASP A N 1
ATOM 955 C CA . ASP A 1 137 ? 2.57168 32.45889 50.66033 1.000 60.12740 137 ASP A CA 1
ATOM 956 C C . ASP A 1 137 ? 1.78211 33.75754 50.51581 1.000 55.97972 137 ASP A C 1
ATOM 957 O O . ASP A 1 137 ? 1.34089 34.34819 51.50702 1.000 52.32268 137 ASP A O 1
ATOM 962 N N . LYS A 1 138 ? 1.60990 34.20306 49.27466 1.000 57.52754 138 LYS A N 1
ATOM 963 C CA . LYS A 1 138 ? 0.65636 35.26572 48.96054 1.000 61.79856 138 LYS A CA 1
ATOM 964 C C . LYS A 1 138 ? -0.37225 34.69434 47.99440 1.000 59.82643 138 LYS A C 1
ATOM 965 O O . LYS A 1 138 ? 0.00297 34.26655 46.88848 1.000 63.20699 138 LYS A O 1
ATOM 971 N N . PRO A 1 139 ? -1.66385 34.62802 48.35982 1.000 59.81468 139 PRO A N 1
ATOM 972 C CA . PRO A 1 139 ? -2.18083 34.99352 49.69310 1.000 60.72982 139 PRO A CA 1
ATOM 973 C C . PRO A 1 139 ? -1.73087 34.02686 50.77886 1.000 53.18077 139 PRO A C 1
ATOM 974 O O . PRO A 1 139 ? -1.33704 32.91182 50.46140 1.000 54.02591 139 PRO A O 1
ATOM 978 N N . GLY A 1 140 ? -1.78754 34.46557 52.03710 1.000 51.48478 140 GLY A N 1
ATOM 979 C CA . GLY A 1 140 ? -1.17801 33.72508 53.12143 1.000 49.36199 140 GLY A CA 1
ATOM 980 C C . GLY A 1 140 ? -2.00483 32.54959 53.57762 1.000 48.48345 140 GLY A C 1
ATOM 981 O O . GLY A 1 140 ? -3.13563 32.33625 53.14711 1.000 50.78361 140 GLY A O 1
ATOM 982 N N . VAL A 1 141 ? -1.40897 31.75437 54.46795 1.000 49.70452 141 VAL A N 1
ATOM 983 C CA . VAL A 1 141 ? -2.12689 30.62124 55.02238 1.000 50.61393 141 VAL A CA 1
ATOM 984 C C . VAL A 1 141 ? -3.39239 31.07231 55.74964 1.000 49.85443 141 VAL A C 1
ATOM 985 O O . VAL A 1 141 ? -4.30430 30.26227 55.96429 1.000 53.51236 141 VAL A O 1
ATOM 989 N N . ASP A 1 142 ? -3.49627 32.35422 56.11066 1.000 46.32203 142 ASP A N 1
ATOM 990 C CA . ASP A 1 142 ? -4.74564 32.82375 56.70368 1.000 49.96751 142 ASP A CA 1
ATOM 991 C C . ASP A 1 142 ? -5.89959 32.74531 55.69705 1.000 50.14387 142 ASP A C 1
ATOM 992 O O . ASP A 1 142 ? -6.96816 32.22382 56.02890 1.000 45.73010 142 ASP A O 1
ATOM 997 N N . CYS A 1 143 ? -5.69286 33.20902 54.45592 1.000 44.47811 143 CYS A N 1
ATOM 998 C CA . CYS A 1 143 ? -6.73927 33.10726 53.43542 1.000 52.24488 143 CYS A CA 1
ATOM 999 C C . CYS A 1 143 ? -7.12514 31.65622 53.16251 1.000 50.99236 143 CYS A C 1
ATOM 1000 O O . CYS A 1 143 ? -8.31824 31.31954 53.06998 1.000 57.63500 143 CYS A O 1
ATOM 1003 N N . HIS A 1 144 ? -6.12591 30.79251 53.00470 1.000 50.19327 144 HIS A N 1
ATOM 1004 C CA . HIS A 1 144 ? -6.38360 29.37422 52.80426 1.000 53.10073 144 HIS A CA 1
ATOM 1005 C C . HIS A 1 144 ? -7.20332 28.80921 53.95520 1.000 50.81473 144 HIS A C 1
ATOM 1006 O O . HIS A 1 144 ? -8.09564 27.98236 53.74724 1.000 50.37577 144 HIS A O 1
ATOM 1013 N N . LEU A 1 145 ? -6.92521 29.26457 55.17679 1.000 49.33594 145 LEU A N 1
ATOM 1014 C CA . LEU A 1 145 ? -7.66573 28.78762 56.33525 1.000 47.65179 145 LEU A CA 1
ATOM 1015 C C . LEU A 1 145 ? -9.09321 29.31706 56.33871 1.000 48.76716 145 LEU A C 1
ATOM 1016 O O . LEU A 1 145 ? -10.00859 28.62960 56.79828 1.000 47.38059 145 LEU A O 1
ATOM 1021 N N . VAL A 1 146 ? -9.30141 30.54378 55.85130 1.000 48.61950 146 VAL A N 1
ATOM 1022 C CA . VAL A 1 146 ? -10.66062 31.06864 55.73705 1.000 48.40169 146 VAL A CA 1
ATOM 1023 C C . VAL A 1 146 ? -11.48334 30.16887 54.83300 1.000 53.42578 146 VAL A C 1
ATOM 1024 O O . VAL A 1 146 ? -12.62037 29.78705 55.15266 1.000 52.79886 146 VAL A O 1
ATOM 1028 N N . HIS A 1 147 ? -10.90516 29.79887 53.69582 1.000 47.68519 147 HIS A N 1
ATOM 1029 C CA . HIS A 1 147 ? -11.65368 28.95327 52.77575 1.000 49.11668 147 HIS A CA 1
ATOM 1030 C C . HIS A 1 147 ? -11.84530 27.54333 53.33235 1.000 55.59373 147 HIS A C 1
ATOM 1031 O O . HIS A 1 147 ? -12.94023 26.97081 53.20123 1.000 49.46298 147 HIS A O 1
ATOM 1038 N N . LEU A 1 148 ? -10.81730 26.98159 53.99175 1.000 49.91265 148 LEU A N 1
ATOM 1039 C CA . LEU A 1 148 ? -10.92803 25.61743 54.51737 1.000 50.85725 148 LEU A CA 1
ATOM 1040 C C . LEU A 1 148 ? -11.93701 25.53282 55.63929 1.000 53.49411 148 LEU A C 1
ATOM 1041 O O . LEU A 1 148 ? -12.75873 24.61225 55.69597 1.000 61.15485 148 LEU A O 1
ATOM 1046 N N . LEU A 1 149 ? -11.87825 26.47343 56.55948 1.000 54.10434 149 LEU A N 1
ATOM 1047 C CA . LEU A 1 149 ? -12.67160 26.33036 57.75362 1.000 58.12112 149 LEU A CA 1
ATOM 1048 C C . LEU A 1 149 ? -14.07657 26.88142 57.53195 1.000 53.52728 149 LEU A C 1
ATOM 1049 O O . LEU A 1 149 ? -14.99454 26.56189 58.29889 1.000 59.38726 149 LEU A O 1
ATOM 1054 N N . GLY A 1 150 ? -14.26513 27.67726 56.47875 1.000 58.70312 150 GLY A N 1
ATOM 1055 C CA . GLY A 1 150 ? -15.54828 28.26745 56.15717 1.000 58.40899 150 GLY A CA 1
ATOM 1056 C C . GLY A 1 150 ? -15.77739 29.48256 57.02048 1.000 56.13454 150 GLY A C 1
ATOM 1057 O O . GLY A 1 150 ? -16.78904 29.57580 57.71077 1.000 61.01397 150 GLY A O 1
ATOM 1058 N N . LEU A 1 151 ? -14.83276 30.38445 57.02798 1.000 60.16382 151 LEU A N 1
ATOM 1059 C CA . LEU A 1 151 ? -14.94220 31.56699 57.85846 1.000 56.02464 151 LEU A CA 1
ATOM 1060 C C . LEU A 1 151 ? -15.62333 32.67931 57.06034 1.000 49.51119 151 LEU A C 1
ATOM 1061 O O . LEU A 1 151 ? -15.67174 32.64267 55.83185 1.000 50.67111 151 LEU A O 1
ATOM 1066 N N . PRO A 1 152 ? -16.15535 33.68311 57.73087 1.000 45.45939 152 PRO A N 1
ATOM 1067 C CA . PRO A 1 152 ? -16.73072 34.82076 57.00076 1.000 45.33969 152 PRO A CA 1
ATOM 1068 C C . PRO A 1 152 ? -15.69316 35.54887 56.15888 1.000 49.65352 152 PRO A C 1
ATOM 1069 O O . PRO A 1 152 ? -14.58290 35.82800 56.61252 1.000 51.34781 152 PRO A O 1
ATOM 1073 N N . LEU A 1 153 ? -16.07845 35.89260 54.92876 1.000 50.00572 153 LEU A N 1
ATOM 1074 C CA . LEU A 1 153 ? -15.17045 36.61109 54.04351 1.000 48.57939 153 LEU A CA 1
ATOM 1075 C C . LEU A 1 153 ? -14.81303 37.99770 54.56141 1.000 52.47617 153 LEU A C 1
ATOM 1076 O O . LEU A 1 153 ? -13.78322 38.54639 54.15969 1.000 54.58506 153 LEU A O 1
ATOM 1081 N N . SER A 1 154 ? -15.61766 38.57025 55.44721 1.000 49.87792 154 SER A N 1
ATOM 1082 C CA . SER A 1 154 ? -15.31881 39.86644 56.03099 1.000 46.80046 154 SER A CA 1
ATOM 1083 C C . SER A 1 154 ? -14.44176 39.76765 57.27327 1.000 51.65201 154 SER A C 1
ATOM 1084 O O . SER A 1 154 ? -14.24925 40.78436 57.96412 1.000 51.53361 154 SER A O 1
ATOM 1087 N N . VAL A 1 155 ? -13.91080 38.57155 57.56488 1.000 51.67213 155 VAL A N 1
ATOM 1088 C CA . VAL A 1 155 ? -13.12205 38.36588 58.77627 1.000 48.37594 155 VAL A CA 1
ATOM 1089 C C . VAL A 1 155 ? -11.86142 39.21436 58.69445 1.000 47.30665 155 VAL A C 1
ATOM 1090 O O . VAL A 1 155 ? -11.17248 39.24793 57.66405 1.000 48.06759 155 VAL A O 1
ATOM 1094 N N . ASN A 1 156 ? -11.58489 39.94407 59.76798 1.000 45.07339 156 ASN A N 1
ATOM 1095 C CA . ASN A 1 156 ? -10.44378 40.84277 59.82226 1.000 47.49819 156 ASN A CA 1
ATOM 1096 C C . ASN A 1 156 ? -9.21834 40.03433 60.21218 1.000 48.04908 156 ASN A C 1
ATOM 1097 O O . ASN A 1 156 ? -9.15175 39.50169 61.32802 1.000 48.44703 156 ASN A O 1
ATOM 1102 N N . ARG A 1 157 ? -8.26634 39.92553 59.29153 1.000 44.38976 157 ARG A N 1
ATOM 1103 C CA . ARG A 1 157 ? -7.15342 39.00648 59.43434 1.000 40.92091 157 ARG A CA 1
ATOM 1104 C C . ARG A 1 157 ? -5.88794 39.74568 59.84979 1.000 43.27020 157 ARG A C 1
ATOM 1105 O O . ARG A 1 157 ? -5.60068 40.83815 59.35289 1.000 43.08835 157 ARG A O 1
ATOM 1113 N N . VAL A 1 158 ? -5.14988 39.14975 60.78207 1.000 45.00182 158 VAL A N 1
ATOM 1114 C CA . VAL A 1 158 ? -3.78941 39.55157 61.14205 1.000 41.48068 158 VAL A CA 1
ATOM 1115 C C . VAL A 1 158 ? -2.91614 38.32359 60.97004 1.000 38.25872 158 VAL A C 1
ATOM 1116 O O . VAL A 1 158 ? -2.99826 37.38488 61.77135 1.000 42.28345 158 VAL A O 1
ATOM 1120 N N . MET A 1 159 ? -2.08224 38.33271 59.93334 1.000 45.22044 159 MET A N 1
ATOM 1121 C CA . MET A 1 159 ? -1.17738 37.23293 59.58503 1.000 45.35174 159 MET A CA 1
ATOM 1122 C C . MET A 1 159 ? 0.24434 37.54926 60.07510 1.000 44.47967 159 MET A C 1
ATOM 1123 O O . MET A 1 159 ? 0.85047 38.53677 59.63562 1.000 48.00916 159 MET A O 1
ATOM 1128 N N . LEU A 1 160 ? 0.79404 36.67318 60.93981 1.000 47.01986 160 LEU A N 1
ATOM 1129 C CA . LEU A 1 160 ? 2.07445 36.85656 61.63307 1.000 42.13077 160 LEU A CA 1
ATOM 1130 C C . LEU A 1 160 ? 2.98487 35.69779 61.24656 1.000 44.05369 160 LEU A C 1
ATOM 1131 O O . LEU A 1 160 ? 2.85885 34.58980 61.79396 1.000 42.69808 160 LEU A O 1
ATOM 1136 N N . TYR A 1 161 ? 3.90674 35.95486 60.31614 1.000 47.85584 161 TYR A N 1
ATOM 1137 C CA . TYR A 1 161 ? 4.82315 34.94849 59.78723 1.000 47.19438 161 TYR A CA 1
ATOM 1138 C C . TYR A 1 161 ? 6.17399 35.01025 60.49962 1.000 50.98634 161 TYR A C 1
ATOM 1139 O O . TYR A 1 161 ? 6.72119 36.09466 60.71576 1.000 51.28525 161 TYR A O 1
ATOM 1148 N N . THR A 1 162 ? 6.68825 33.83749 60.86532 1.000 54.03236 162 THR A N 1
ATOM 1149 C CA . THR A 1 162 ? 8.07978 33.58017 61.25574 1.000 58.13533 162 THR A CA 1
ATOM 1150 C C . THR A 1 162 ? 8.54699 34.54353 62.35526 1.000 54.47276 162 THR A C 1
ATOM 1151 O O . THR A 1 162 ? 9.40519 35.40108 62.13722 1.000 57.16509 162 THR A O 1
ATOM 1155 N N . LEU A 1 163 ? 7.99996 34.36533 63.56031 1.000 55.18629 163 LEU A N 1
ATOM 1156 C CA . LEU A 1 163 ? 8.28667 35.36253 64.59100 1.000 51.45293 163 LEU A CA 1
ATOM 1157 C C . LEU A 1 163 ? 9.47832 35.01908 65.50901 1.000 59.87735 163 LEU A C 1
ATOM 1158 O O . LEU A 1 163 ? 10.43162 35.80606 65.57394 1.000 63.89070 163 LEU A O 1
ATOM 1163 N N . GLY A 1 164 ? 9.48425 33.88761 66.22816 1.000 54.84169 164 GLY A N 1
ATOM 1164 C CA . GLY A 1 164 ? 8.53107 32.82021 66.28436 1.000 46.53808 164 GLY A CA 1
ATOM 1165 C C . GLY A 1 164 ? 8.25152 32.38574 67.72625 1.000 47.43920 164 GLY A C 1
ATOM 1166 O O . GLY A 1 164 ? 7.08257 32.45805 68.13801 1.000 50.17356 164 GLY A O 1
ATOM 1167 N N . CYS A 1 165 ? 9.24559 31.93944 68.51117 1.000 40.45817 165 CYS A N 1
ATOM 1168 C CA . CYS A 1 165 ? 8.89776 31.11912 69.69130 1.000 47.76677 165 CYS A CA 1
ATOM 1169 C C . CYS A 1 165 ? 8.23000 31.88614 70.82745 1.000 47.16996 165 CYS A C 1
ATOM 1170 O O . CYS A 1 165 ? 7.68530 31.24604 71.73537 1.000 49.52860 165 CYS A O 1
ATOM 1173 N N . HIS A 1 166 ? 8.27010 33.20362 70.84277 1.000 43.13584 166 HIS A N 1
ATOM 1174 C CA . HIS A 1 166 ? 7.52812 33.96197 71.84244 1.000 40.22743 166 HIS A CA 1
ATOM 1175 C C . HIS A 1 166 ? 6.13759 34.39298 71.34869 1.000 46.37409 166 HIS A C 1
ATOM 1176 O O . HIS A 1 166 ? 5.40368 35.03554 72.10050 1.000 44.85862 166 HIS A O 1
ATOM 1183 N N . ALA A 1 167 ? 5.76928 34.08384 70.10578 1.000 40.31392 167 ALA A N 1
ATOM 1184 C CA . ALA A 1 167 ? 4.61042 34.72619 69.50564 1.000 42.90982 167 ALA A CA 1
ATOM 1185 C C . ALA A 1 167 ? 3.28352 34.22474 70.08944 1.000 46.00964 167 ALA A C 1
ATOM 1186 O O . ALA A 1 167 ? 2.23785 34.82159 69.80374 1.000 41.48870 167 ALA A O 1
ATOM 1188 N N . GLY A 1 168 ? 3.30564 33.13249 70.87317 1.000 45.85867 168 GLY A N 1
ATOM 1189 C CA . GLY A 1 168 ? 2.12307 32.73546 71.60255 1.000 43.26628 168 GLY A CA 1
ATOM 1190 C C . GLY A 1 168 ? 1.65258 33.81239 72.55907 1.000 46.35378 168 GLY A C 1
ATOM 1191 O O . GLY A 1 168 ? 0.45137 33.91556 72.84270 1.000 51.77344 168 GLY A O 1
ATOM 1192 N N . GLY A 1 169 ? 2.58621 34.61810 73.07970 1.000 40.01840 169 GLY A N 1
ATOM 1193 C CA . GLY A 1 169 ? 2.21595 35.81145 73.82139 1.000 36.51019 169 GLY A CA 1
ATOM 1194 C C . GLY A 1 169 ? 1.85676 36.96946 72.91759 1.000 40.94666 169 GLY A C 1
ATOM 1195 O O . GLY A 1 169 ? 0.99934 37.78669 73.26589 1.000 42.92344 169 GLY A O 1
ATOM 1196 N N . THR A 1 170 ? 2.46189 37.03984 71.73091 1.000 40.53662 170 THR A N 1
ATOM 1197 C CA . THR A 1 170 ? 2.13925 38.13075 70.81692 1.000 43.58271 170 THR A CA 1
ATOM 1198 C C . THR A 1 170 ? 0.69641 38.03989 70.33958 1.000 44.56313 170 THR A C 1
ATOM 1199 O O . THR A 1 170 ? 0.00991 39.06783 70.20543 1.000 45.97215 170 THR A O 1
ATOM 1203 N N . VAL A 1 171 ? 0.21513 36.82079 70.07862 1.000 42.37036 171 VAL A N 1
ATOM 1204 C CA . VAL A 1 171 ? -1.15310 36.68351 69.59011 1.000 43.31064 171 VAL A CA 1
ATOM 1205 C C . VAL A 1 171 ? -2.13462 37.07854 70.67595 1.000 42.10143 171 VAL A C 1
ATOM 1206 O O . VAL A 1 171 ? -3.13607 37.73229 70.39599 1.000 44.02803 171 VAL A O 1
ATOM 1210 N N . LEU A 1 172 ? -1.84945 36.72787 71.93099 1.000 40.50593 172 LEU A N 1
ATOM 1211 C CA . LEU A 1 172 ? -2.71278 37.16734 73.02030 1.000 38.28845 172 LEU A CA 1
ATOM 1212 C C . LEU A 1 172 ? -2.66550 38.68224 73.18042 1.000 44.09457 172 LEU A C 1
ATOM 1213 O O . LEU A 1 172 ? -3.68711 39.31179 73.48886 1.000 42.47975 172 LEU A O 1
ATOM 1218 N N . ARG A 1 173 ? -1.49263 39.29106 72.95418 1.000 45.83882 173 ARG A N 1
ATOM 1219 C CA . ARG A 1 173 ? -1.39008 40.74489 73.06481 1.000 43.32546 173 ARG A CA 1
ATOM 1220 C C . ARG A 1 173 ? -2.22707 41.43559 71.99690 1.000 46.13336 173 ARG A C 1
ATOM 1221 O O . ARG A 1 173 ? -2.85861 42.47153 72.25918 1.000 46.89942 173 ARG A O 1
ATOM 1229 N N . ILE A 1 174 ? -2.24300 40.88385 70.78333 1.000 42.06742 174 ILE A N 1
ATOM 1230 C CA . ILE A 1 174 ? -3.01657 41.53539 69.73310 1.000 39.43905 174 ILE A CA 1
ATOM 1231 C C . ILE A 1 174 ? -4.49662 41.22537 69.90671 1.000 40.54922 174 ILE A C 1
ATOM 1232 O O . ILE A 1 174 ? -5.35276 42.10789 69.75221 1.000 39.90401 174 ILE A O 1
ATOM 1237 N N . ALA A 1 175 ? -4.81209 39.97985 70.28234 1.000 45.51820 175 ALA A N 1
ATOM 1238 C CA . ALA A 1 175 ? -6.18566 39.57762 70.55527 1.000 41.45359 175 ALA A CA 1
ATOM 1239 C C . ALA A 1 175 ? -6.82135 40.46106 71.60561 1.000 41.80986 175 ALA A C 1
ATOM 1240 O O . ALA A 1 175 ? -7.99076 40.81002 71.49088 1.000 45.75525 175 ALA A O 1
ATOM 1242 N N . LYS A 1 176 ? -6.08441 40.82176 72.65314 1.000 38.62817 176 LYS A N 1
ATOM 1243 C CA . LYS A 1 176 ? -6.69604 41.64700 73.68747 1.000 39.78126 176 LYS A CA 1
ATOM 1244 C C . LYS A 1 176 ? -7.19413 42.96738 73.10792 1.000 46.07693 176 LYS A C 1
ATOM 1245 O O . LYS A 1 176 ? -8.37453 43.31790 73.25934 1.000 42.37240 176 LYS A O 1
ATOM 1251 N N . ASP A 1 177 ? -6.30961 43.71505 72.43250 1.000 41.71575 177 ASP A N 1
ATOM 1252 C CA . ASP A 1 177 ? -6.71826 45.01293 71.90281 1.000 39.40869 177 ASP A CA 1
ATOM 1253 C C . ASP A 1 177 ? -7.85694 44.84919 70.89730 1.000 45.32582 177 ASP A C 1
ATOM 1254 O O . ASP A 1 177 ? -8.80888 45.64125 70.88939 1.000 45.57910 177 ASP A O 1
ATOM 1259 N N . LEU A 1 178 ? -7.80747 43.78736 70.08507 1.000 44.29104 178 LEU A N 1
ATOM 1260 C CA . LEU A 1 178 ? -8.81907 43.59086 69.05446 1.000 42.65195 178 LEU A CA 1
ATOM 1261 C C . LEU A 1 178 ? -10.16605 43.22348 69.67124 1.000 43.13327 178 LEU A C 1
ATOM 1262 O O . LEU A 1 178 ? -11.20547 43.80434 69.33026 1.000 43.41732 178 LEU A O 1
ATOM 1267 N N . ALA A 1 179 ? -10.16820 42.27456 70.60014 1.000 42.20635 179 ALA A N 1
ATOM 1268 C CA . ALA A 1 179 ? -11.40132 41.90015 71.26916 1.000 39.48126 179 ALA A CA 1
ATOM 1269 C C . ALA A 1 179 ? -12.00647 43.08197 72.01373 1.000 42.43752 179 ALA A C 1
ATOM 1270 O O . ALA A 1 179 ? -13.22908 43.28395 71.97828 1.000 53.78705 179 ALA A O 1
ATOM 1272 N N . GLU A 1 180 ? -11.16786 43.88425 72.68436 1.000 41.54635 180 GLU A N 1
ATOM 1273 C CA . GLU A 1 180 ? -11.63468 44.92696 73.59584 1.000 39.82081 180 GLU A CA 1
ATOM 1274 C C . GLU A 1 180 ? -11.96269 46.25129 72.91671 1.000 42.03885 180 GLU A C 1
ATOM 1275 O O . GLU A 1 180 ? -12.59713 47.09891 73.54413 1.000 38.75363 180 GLU A O 1
ATOM 1281 N N . ASN A 1 181 ? -11.53430 46.47999 71.68077 1.000 45.00654 181 ASN A N 1
ATOM 1282 C CA . ASN A 1 181 ? -11.85471 47.74246 71.03164 1.000 40.94065 181 ASN A CA 1
ATOM 1283 C C . ASN A 1 181 ? -13.01728 47.61883 70.05190 1.000 48.61445 181 ASN A C 1
ATOM 1284 O O . ASN A 1 181 ? -13.49214 48.63882 69.53021 1.000 49.91156 181 ASN A O 1
ATOM 1289 N N . ASN A 1 182 ? -13.49365 46.39948 69.80760 1.000 43.15660 182 ASN A N 1
ATOM 1290 C CA . ASN A 1 182 ? -14.54188 46.11591 68.83924 1.000 39.33732 182 ASN A CA 1
ATOM 1291 C C . ASN A 1 182 ? -15.64686 45.40527 69.57808 1.000 45.29003 182 ASN A C 1
ATOM 1292 O O . ASN A 1 182 ? -15.49779 44.24131 69.97090 1.000 44.17979 182 ASN A O 1
ATOM 1297 N N . VAL A 1 183 ? -16.74684 46.12102 69.77209 1.000 43.35242 183 VAL A N 1
ATOM 1298 C CA . VAL A 1 183 ? -17.80586 45.62592 70.61998 1.000 45.76019 183 VAL A CA 1
ATOM 1299 C C . VAL A 1 183 ? -18.47614 44.46053 69.90552 1.000 48.63065 183 VAL A C 1
ATOM 1300 O O . VAL A 1 183 ? -18.79878 44.54305 68.71126 1.000 46.56915 183 VAL A O 1
ATOM 1304 N N . GLY A 1 184 ? -18.65531 43.35413 70.61569 1.000 45.96591 184 GLY A N 1
ATOM 1305 C CA . GLY A 1 184 ? -19.21459 42.17127 70.01393 1.000 40.70337 184 GLY A CA 1
ATOM 1306 C C . GLY A 1 184 ? -18.22387 41.27866 69.30809 1.000 48.23502 184 GLY A C 1
ATOM 1307 O O . GLY A 1 184 ? -18.59834 40.15725 68.93623 1.000 46.04889 184 GLY A O 1
ATOM 1308 N N . SER A 1 185 ? -16.97321 41.72095 69.12182 1.000 43.12716 185 SER A N 1
ATOM 1309 C CA . SER A 1 185 ? -16.02698 40.94219 68.32858 1.000 41.19405 185 SER A CA 1
ATOM 1310 C C . SER A 1 185 ? -15.80893 39.58059 68.96204 1.000 44.67947 185 SER A C 1
ATOM 1311 O O . SER A 1 185 ? -15.88558 39.42453 70.18353 1.000 48.75839 185 SER A O 1
ATOM 1314 N N . ARG A 1 186 ? -15.54386 38.58898 68.12728 1.000 40.33059 186 ARG A N 1
ATOM 1315 C CA . ARG A 1 186 ? -15.05909 37.30872 68.60397 1.000 40.36941 186 ARG A CA 1
ATOM 1316 C C . ARG A 1 186 ? -13.84976 36.97874 67.73725 1.000 45.95357 186 ARG A C 1
ATOM 1317 O O . ARG A 1 186 ? -13.94726 37.01311 66.50274 1.000 46.35025 186 ARG A O 1
ATOM 1325 N N . VAL A 1 187 ? -12.70239 36.73590 68.37986 1.000 39.20281 187 VAL A N 1
ATOM 1326 C CA . VAL A 1 187 ? -11.39998 36.61797 67.71910 1.000 38.06426 187 VAL A CA 1
ATOM 1327 C C . VAL A 1 187 ? -10.95777 35.16740 67.75130 1.000 35.20094 187 VAL A C 1
ATOM 1328 O O . VAL A 1 187 ? -10.87499 34.55953 68.82237 1.000 37.00066 187 VAL A O 1
ATOM 1332 N N . LEU A 1 188 ? -10.71611 34.59902 66.58294 1.000 38.42049 188 LEU A N 1
ATOM 1333 C CA . LEU A 1 188 ? -10.12310 33.27843 66.46323 1.000 40.17306 188 LEU A CA 1
ATOM 1334 C C . LEU A 1 188 ? -8.61240 33.45486 66.37500 1.000 45.16227 188 LEU A C 1
ATOM 1335 O O . LEU A 1 188 ? -8.10586 34.08830 65.43828 1.000 46.23205 188 LEU A O 1
ATOM 1340 N N . VAL A 1 189 ? -7.90022 32.91742 67.35615 1.000 40.97785 189 VAL A N 1
ATOM 1341 C CA . VAL A 1 189 ? -6.44624 32.95199 67.39593 1.000 44.95030 189 VAL A CA 1
ATOM 1342 C C . VAL A 1 189 ? -5.93525 31.55293 67.08611 1.000 43.44847 189 VAL A C 1
ATOM 1343 O O . VAL A 1 189 ? -6.37756 30.57855 67.70992 1.000 46.87295 189 VAL A O 1
ATOM 1347 N N . VAL A 1 190 ? -5.02682 31.44167 66.11987 1.000 36.65817 190 VAL A N 1
ATOM 1348 C CA . VAL A 1 190 ? -4.46542 30.14935 65.73679 1.000 36.99915 190 VAL A CA 1
ATOM 1349 C C . VAL A 1 190 ? -2.95859 30.28481 65.63364 1.000 36.30455 190 VAL A C 1
ATOM 1350 O O . VAL A 1 190 ? -2.46727 31.11713 64.86510 1.000 42.12587 190 VAL A O 1
ATOM 1354 N N . CYS A 1 191 ? -2.23302 29.45295 66.37285 1.000 34.88801 191 CYS A N 1
ATOM 1355 C CA . CYS A 1 191 ? -0.78991 29.27314 66.22925 1.000 40.67899 191 CYS A CA 1
ATOM 1356 C C . CYS A 1 191 ? -0.55591 27.88628 65.66210 1.000 43.94259 191 CYS A C 1
ATOM 1357 O O . CYS A 1 191 ? -0.94224 26.89278 66.28570 1.000 42.24859 191 CYS A O 1
ATOM 1360 N N . THR A 1 192 ? 0.08567 27.79699 64.50157 1.000 45.04003 192 THR A N 1
ATOM 1361 C CA . THR A 1 192 ? 0.37828 26.47607 63.95600 1.000 48.91120 192 THR A CA 1
ATOM 1362 C C . THR A 1 192 ? 1.85365 26.41822 63.58871 1.000 44.17188 192 THR A C 1
ATOM 1363 O O . THR A 1 192 ? 2.35505 27.27704 62.85921 1.000 42.93207 192 THR A O 1
ATOM 1367 N N . GLU A 1 193 ? 2.56066 25.44764 64.16339 1.000 47.27328 193 GLU A N 1
ATOM 1368 C CA . GLU A 1 193 ? 3.99899 25.29447 63.97673 1.000 49.57084 193 GLU A CA 1
ATOM 1369 C C . GLU A 1 193 ? 4.29934 23.88387 63.48345 1.000 47.97800 193 GLU A C 1
ATOM 1370 O O . GLU A 1 193 ? 3.98573 22.88527 64.15316 1.000 43.90357 193 GLU A O 1
ATOM 1376 N N . LEU A 1 194 ? 4.82923 23.82800 62.27004 1.000 46.12315 194 LEU A N 1
ATOM 1377 C CA . LEU A 1 194 ? 5.42187 22.65652 61.65037 1.000 57.30036 194 LEU A CA 1
ATOM 1378 C C . LEU A 1 194 ? 6.92587 22.84557 61.52457 1.000 54.78863 194 LEU A C 1
ATOM 1379 O O . LEU A 1 194 ? 7.39807 23.93660 61.18578 1.000 53.84065 194 LEU A O 1
ATOM 1384 N N . THR A 1 195 ? 7.67423 21.78873 61.81548 1.000 49.20543 195 THR A N 1
ATOM 1385 C CA . THR A 1 195 ? 9.11769 21.84141 61.65795 1.000 49.20067 195 THR A CA 1
ATOM 1386 C C . THR A 1 195 ? 9.58262 21.45217 60.25729 1.000 49.41693 195 THR A C 1
ATOM 1387 O O . THR A 1 195 ? 10.77769 21.22076 60.06456 1.000 55.91062 195 THR A O 1
ATOM 1391 N N . VAL A 1 196 ? 8.68268 21.39418 59.27231 1.000 49.90282 196 VAL A N 1
ATOM 1392 C CA . VAL A 1 196 ? 9.11760 21.05570 57.92033 1.000 51.44947 196 VAL A CA 1
ATOM 1393 C C . VAL A 1 196 ? 10.15127 22.05706 57.40471 1.000 50.76433 196 VAL A C 1
ATOM 1394 O O . VAL A 1 196 ? 11.06426 21.68932 56.66019 1.000 51.75271 196 VAL A O 1
ATOM 1398 N N . MET A 1 197 ? 10.05956 23.32180 57.80297 1.000 53.45964 197 MET A N 1
ATOM 1399 C CA . MET A 1 197 ? 10.99013 24.27645 57.22004 1.000 57.17409 197 MET A CA 1
ATOM 1400 C C . MET A 1 197 ? 12.33488 24.30316 57.94509 1.000 52.18475 197 MET A C 1
ATOM 1401 O O . MET A 1 197 ? 13.33378 24.72976 57.35598 1.000 50.09911 197 MET A O 1
ATOM 1406 N N . THR A 1 198 ? 12.40882 23.79250 59.17036 1.000 51.47610 198 THR A N 1
ATOM 1407 C CA . THR A 1 198 ? 13.66689 23.81653 59.90500 1.000 53.74200 198 THR A CA 1
ATOM 1408 C C . THR A 1 198 ? 14.37939 22.47344 59.94679 1.000 51.37775 198 THR A C 1
ATOM 1409 O O . THR A 1 198 ? 15.54219 22.42938 60.35301 1.000 52.96490 198 THR A O 1
ATOM 1413 N N . PHE A 1 199 ? 13.71806 21.38480 59.56500 1.000 53.29896 199 PHE A N 1
ATOM 1414 C CA . PHE A 1 199 ? 14.33707 20.06909 59.66067 1.000 52.07276 199 PHE A CA 1
ATOM 1415 C C . PHE A 1 199 ? 15.50076 19.95320 58.69413 1.000 52.47767 199 PHE A C 1
ATOM 1416 O O . PHE A 1 199 ? 15.42092 20.39547 57.54391 1.000 49.54712 199 PHE A O 1
ATOM 1424 N N . ARG A 1 200 ? 16.57973 19.33741 59.16168 1.000 55.90318 200 ARG A N 1
ATOM 1425 C CA . ARG A 1 200 ? 17.74273 19.12654 58.32092 1.000 55.44017 200 ARG A CA 1
ATOM 1426 C C . ARG A 1 200 ? 18.66308 18.15402 59.04266 1.000 57.39619 200 ARG A C 1
ATOM 1427 O O . ARG A 1 200 ? 18.58715 17.99743 60.26691 1.000 53.65374 200 ARG A O 1
ATOM 1435 N N . GLY A 1 201 ? 19.53115 17.49537 58.26377 1.000 54.62712 201 GLY A N 1
ATOM 1436 C CA . GLY A 1 201 ? 20.39549 16.45974 58.78315 1.000 53.78797 201 GLY A CA 1
ATOM 1437 C C . GLY A 1 201 ? 21.46992 17.00119 59.70530 1.000 54.13201 201 GLY A C 1
ATOM 1438 O O . GLY A 1 201 ? 21.67403 18.21467 59.79312 1.000 50.95717 201 GLY A O 1
ATOM 1439 N N . PRO A 1 202 ? 22.18687 16.11286 60.39888 1.000 56.26912 202 PRO A N 1
ATOM 1440 C CA . PRO A 1 202 ? 23.19164 16.55929 61.37222 1.000 57.29188 202 PRO A CA 1
ATOM 1441 C C . PRO A 1 202 ? 24.53919 16.92999 60.74315 1.000 63.40298 202 PRO A C 1
ATOM 1442 O O . PRO A 1 202 ? 24.84195 16.62283 59.58921 1.000 62.48712 202 PRO A O 1
ATOM 1446 N N . SER A 1 203 ? 25.33967 17.63836 61.53967 1.000 68.12188 203 SER A N 1
ATOM 1447 C CA . SER A 1 203 ? 26.64511 18.17946 61.17218 1.000 65.87012 203 SER A CA 1
ATOM 1448 C C . SER A 1 203 ? 27.47347 18.34297 62.43973 1.000 71.86013 203 SER A C 1
ATOM 1449 O O . SER A 1 203 ? 26.93549 18.79787 63.45476 1.000 72.66532 203 SER A O 1
ATOM 1452 N N . GLU A 1 204 ? 28.76977 17.99291 62.38755 1.000 76.27248 204 GLU A N 1
ATOM 1453 C CA . GLU A 1 204 ? 29.62335 18.21851 63.55495 1.000 75.13838 204 GLU A CA 1
ATOM 1454 C C . GLU A 1 204 ? 29.61447 19.68686 63.93193 1.000 76.35230 204 GLU A C 1
ATOM 1455 O O . GLU A 1 204 ? 29.47982 20.03253 65.10541 1.000 79.68767 204 GLU A O 1
ATOM 1461 N N . THR A 1 205 ? 29.82118 20.55135 62.93993 1.000 74.32428 205 THR A N 1
ATOM 1462 C CA . THR A 1 205 ? 30.04836 21.97455 63.10724 1.000 73.55712 205 THR A CA 1
ATOM 1463 C C . THR A 1 205 ? 28.81178 22.73800 63.56618 1.000 73.41880 205 THR A C 1
ATOM 1464 O O . THR A 1 205 ? 28.94376 23.89553 63.99187 1.000 77.56344 205 THR A O 1
ATOM 1468 N N . ASP A 1 206 ? 27.62549 22.13270 63.49775 1.000 72.88222 206 ASP A N 1
ATOM 1469 C CA . ASP A 1 206 ? 26.36679 22.79141 63.84593 1.000 66.68366 206 ASP A CA 1
ATOM 1470 C C . ASP A 1 206 ? 25.75765 22.07536 65.05342 1.000 64.63082 206 ASP A C 1
ATOM 1471 O O . ASP A 1 206 ? 25.03682 21.08295 64.90401 1.000 72.27516 206 ASP A O 1
ATOM 1476 N N . LEU A 1 207 ? 26.05956 22.59207 66.24351 1.000 60.28007 207 LEU A N 1
ATOM 1477 C CA . LEU A 1 207 ? 25.58289 22.12684 67.54617 1.000 62.09806 207 LEU A CA 1
ATOM 1478 C C . LEU A 1 207 ? 24.18682 22.62944 67.91202 1.000 62.96194 207 LEU A C 1
ATOM 1479 O O . LEU A 1 207 ? 23.39080 21.86572 68.47338 1.000 58.94686 207 LEU A O 1
ATOM 1484 N N . ALA A 1 208 ? 23.86286 23.89251 67.61139 1.000 61.60542 208 ALA A N 1
ATOM 1485 C CA . ALA A 1 208 ? 22.50866 24.38106 67.85500 1.000 57.46873 208 ALA A CA 1
ATOM 1486 C C . ALA A 1 208 ? 21.48407 23.50846 67.15266 1.000 58.26661 208 ALA A C 1
ATOM 1487 O O . ALA A 1 208 ? 20.37855 23.29718 67.67092 1.000 53.53748 208 ALA A O 1
ATOM 1489 N N . ASN A 1 209 ? 21.85450 22.97171 65.99099 1.000 62.19907 209 ASN A N 1
ATOM 1490 C CA . ASN A 1 209 ? 20.95615 22.17472 65.17256 1.000 57.25936 209 ASN A CA 1
ATOM 1491 C C . ASN A 1 209 ? 20.62900 20.83530 65.82520 1.000 55.71595 209 ASN A C 1
ATOM 1492 O O . ASN A 1 209 ? 19.52058 20.32394 65.64856 1.000 59.37849 209 ASN A O 1
ATOM 1497 N N . LEU A 1 210 ? 21.55386 20.27401 66.60845 1.000 57.01845 210 LEU A N 1
ATOM 1498 C CA . LEU A 1 210 ? 21.25251 19.06765 67.37676 1.000 54.24052 210 LEU A CA 1
ATOM 1499 C C . LEU A 1 210 ? 20.19221 19.34334 68.43611 1.000 53.31202 210 LEU A C 1
ATOM 1500 O O . LEU A 1 210 ? 19.33160 18.49125 68.71328 1.000 56.87943 210 LEU A O 1
ATOM 1505 N N . ILE A 1 211 ? 20.23111 20.53752 69.03466 1.000 52.70337 211 ILE A N 1
ATOM 1506 C CA . ILE A 1 211 ? 19.19996 20.92313 69.99629 1.000 57.28370 211 ILE A CA 1
ATOM 1507 C C . ILE A 1 211 ? 17.85544 21.05894 69.29922 1.000 51.51216 211 ILE A C 1
ATOM 1508 O O . ILE A 1 211 ? 16.84114 20.50951 69.75809 1.000 54.57475 211 ILE A O 1
ATOM 1513 N N . ARG A 1 212 ? 17.82836 21.82543 68.20065 1.000 47.80743 212 ARG A N 1
ATOM 1514 C CA . ARG A 1 212 ? 16.65563 21.89880 67.33355 1.000 53.95751 212 ARG A CA 1
ATOM 1515 C C . ARG A 1 212 ? 16.05491 20.52389 67.09003 1.000 58.52054 212 ARG A C 1
ATOM 1516 O O . ARG A 1 212 ? 14.83938 20.34234 67.20022 1.000 51.71382 212 ARG A O 1
ATOM 1524 N N . MET A 1 213 ? 16.90249 19.54169 66.74851 1.000 54.83855 213 MET A N 1
ATOM 1525 C CA . MET A 1 213 ? 16.38542 18.24713 66.32124 1.000 56.07369 213 MET A CA 1
ATOM 1526 C C . MET A 1 213 ? 15.91792 17.39421 67.48975 1.000 51.18746 213 MET A C 1
ATOM 1527 O O . MET A 1 213 ? 15.12890 16.46624 67.28549 1.000 50.10902 213 MET A O 1
ATOM 1532 N N . ALA A 1 214 ? 16.38919 17.65893 68.70197 1.000 45.26969 214 ALA A N 1
ATOM 1533 C CA . ALA A 1 214 ? 15.85366 16.87499 69.81639 1.000 47.67268 214 ALA A CA 1
ATOM 1534 C C . ALA A 1 214 ? 14.62343 17.49939 70.49357 1.000 51.63660 214 ALA A C 1
ATOM 1535 O O . ALA A 1 214 ? 13.82687 16.76323 71.09240 1.000 52.42103 214 ALA A O 1
ATOM 1537 N N . ILE A 1 215 ? 14.41931 18.81393 70.42205 1.000 47.66234 215 ILE A N 1
ATOM 1538 C CA . ILE A 1 215 ? 13.45128 19.46765 71.30080 1.000 46.22056 215 ILE A CA 1
ATOM 1539 C C . ILE A 1 215 ? 12.14732 19.81641 70.58357 1.000 48.69319 215 ILE A C 1
ATOM 1540 O O . ILE A 1 215 ? 11.07084 19.65186 71.15427 1.000 43.35880 215 ILE A O 1
ATOM 1545 N N . PHE A 1 216 ? 12.22013 20.29512 69.34293 1.000 47.10975 216 PHE A N 1
ATOM 1546 C CA . PHE A 1 216 ? 11.08525 20.91245 68.66445 1.000 43.92157 216 PHE A CA 1
ATOM 1547 C C . PHE A 1 216 ? 10.18055 19.88662 67.98248 1.000 44.19239 216 PHE A C 1
ATOM 1548 O O . PHE A 1 216 ? 10.64888 19.07686 67.18063 1.000 48.32671 216 PHE A O 1
ATOM 1556 N N . GLY A 1 217 ? 8.87637 19.95332 68.26768 1.000 45.69090 217 GLY A N 1
ATOM 1557 C CA . GLY A 1 217 ? 7.87215 19.14910 67.60184 1.000 46.17584 217 GLY A CA 1
ATOM 1558 C C . GLY A 1 217 ? 6.84595 20.02008 66.89265 1.000 42.05443 217 GLY A C 1
ATOM 1559 O O . GLY A 1 217 ? 6.97238 21.24301 66.84761 1.000 45.72252 217 GLY A O 1
ATOM 1560 N N . ASP A 1 218 ? 5.81616 19.37075 66.34641 1.000 47.63898 218 ASP A N 1
ATOM 1561 C CA . ASP A 1 218 ? 4.76634 20.08394 65.61495 1.000 49.65561 218 ASP A CA 1
ATOM 1562 C C . ASP A 1 218 ? 3.49266 20.18967 66.44874 1.000 48.24577 218 ASP A C 1
ATOM 1563 O O . ASP A 1 218 ? 3.22318 19.34400 67.30560 1.000 52.87147 218 ASP A O 1
ATOM 1568 N N . GLY A 1 219 ? 2.71493 21.24269 66.20443 1.000 46.00045 219 GLY A N 1
ATOM 1569 C CA . GLY A 1 219 ? 1.44973 21.40937 66.91816 1.000 42.53404 219 GLY A CA 1
ATOM 1570 C C . GLY A 1 219 ? 0.68869 22.63992 66.45298 1.000 40.66886 219 GLY A C 1
ATOM 1571 O O . GLY A 1 219 ? 1.25697 23.59722 65.92421 1.000 43.83966 219 GLY A O 1
ATOM 1572 N N . ALA A 1 220 ? -0.61195 22.60028 66.67407 1.000 41.51832 220 ALA A N 1
ATOM 1573 C CA . ALA A 1 220 ? -1.46826 23.74097 66.38912 1.000 46.83353 220 ALA A CA 1
ATOM 1574 C C . ALA A 1 220 ? -2.40031 23.94078 67.56978 1.000 42.66433 220 ALA A C 1
ATOM 1575 O O . ALA A 1 220 ? -2.86022 22.97419 68.18012 1.000 44.18265 220 ALA A O 1
ATOM 1577 N N . ALA A 1 221 ? -2.64545 25.19975 67.90148 1.000 39.41868 221 ALA A N 1
ATOM 1578 C CA . ALA A 1 221 ? -3.47788 25.58761 69.02969 1.000 40.97276 221 ALA A CA 1
ATOM 1579 C C . ALA A 1 221 ? -4.30188 26.77351 68.58685 1.000 41.42899 221 ALA A C 1
ATOM 1580 O O . ALA A 1 221 ? -3.84954 27.57369 67.76868 1.000 39.50990 221 ALA A O 1
ATOM 1582 N N . ALA A 1 222 ? -5.53838 26.84075 69.07140 1.000 42.41400 222 ALA A N 1
ATOM 1583 C CA . ALA A 1 222 ? -6.46186 27.88288 68.67231 1.000 36.12437 222 ALA A CA 1
ATOM 1584 C C . ALA A 1 222 ? -7.35017 28.19039 69.85596 1.000 41.34080 222 ALA A C 1
ATOM 1585 O O . ALA A 1 222 ? -7.70904 27.29946 70.63836 1.000 40.90898 222 ALA A O 1
ATOM 1587 N N . VAL A 1 223 ? -7.67360 29.46672 69.99388 1.000 40.35108 223 VAL A N 1
ATOM 1588 C CA . VAL A 1 223 ? -8.55859 29.93064 71.04803 1.000 45.74793 223 VAL A CA 1
ATOM 1589 C C . VAL A 1 223 ? -9.57517 30.89236 70.45933 1.000 44.99170 223 VAL A C 1
ATOM 1590 O O . VAL A 1 223 ? -9.38219 31.48227 69.38803 1.000 41.07606 223 VAL A O 1
ATOM 1594 N N . ILE A 1 224 ? -10.69395 30.99081 71.16674 1.000 42.92875 224 ILE A N 1
ATOM 1595 C CA . ILE A 1 224 ? -11.70574 32.01192 70.92443 1.000 39.96400 224 ILE A CA 1
ATOM 1596 C C . ILE A 1 224 ? -11.53927 33.04154 72.03928 1.000 41.26014 224 ILE A C 1
ATOM 1597 O O . ILE A 1 224 ? -11.63768 32.69508 73.22675 1.000 42.00375 224 ILE A O 1
ATOM 1602 N N . ILE A 1 225 ? -11.21192 34.28503 71.67206 1.000 37.67007 225 ILE A N 1
ATOM 1603 C CA . ILE A 1 225 ? -11.16437 35.41012 72.60457 1.000 40.76606 225 ILE A CA 1
ATOM 1604 C C . ILE A 1 225 ? -12.30480 36.36286 72.30172 1.000 45.58571 225 ILE A C 1
ATOM 1605 O O . ILE A 1 225 ? -12.51623 36.74128 71.14452 1.000 45.52430 225 ILE A O 1
ATOM 1610 N N . GLY A 1 226 ? -13.01207 36.77782 73.34092 1.000 44.45817 226 GLY A N 1
ATOM 1611 C CA . GLY A 1 226 ? -13.90299 37.91616 73.22873 1.000 43.27198 226 GLY A CA 1
ATOM 1612 C C . GLY A 1 226 ? -14.02508 38.62051 74.56182 1.000 49.47859 226 GLY A C 1
ATOM 1613 O O . GLY A 1 226 ? -13.77096 38.03624 75.62507 1.000 45.99748 226 GLY A O 1
ATOM 1614 N N . ALA A 1 227 ? -14.41117 39.89550 74.49775 1.000 50.60910 227 ALA A N 1
ATOM 1615 C CA . ALA A 1 227 ? -14.72200 40.68519 75.67409 1.000 44.47901 227 ALA A CA 1
ATOM 1616 C C . ALA A 1 227 ? -16.22091 40.66208 75.90538 1.000 48.63991 227 ALA A C 1
ATOM 1617 O O . ALA A 1 227 ? -17.00867 40.58569 74.95930 1.000 53.63407 227 ALA A O 1
ATOM 1619 N N . ASP A 1 228 ? -16.60729 40.70971 77.18184 1.000 57.34821 228 ASP A N 1
ATOM 1620 C CA . ASP A 1 228 ? -18.00221 40.72063 77.61208 1.000 53.86991 228 ASP A CA 1
ATOM 1621 C C . ASP A 1 228 ? -18.75969 39.51567 77.05731 1.000 56.99601 228 ASP A C 1
ATOM 1622 O O . ASP A 1 228 ? -19.63670 39.66369 76.19312 1.000 54.94184 228 ASP A O 1
ATOM 1627 N N . PRO A 1 229 ? -18.44366 38.30382 77.50346 1.000 58.30806 229 PRO A N 1
ATOM 1628 C CA . PRO A 1 229 ? -19.16183 37.14040 76.98283 1.000 56.24743 229 PRO A CA 1
ATOM 1629 C C . PRO A 1 229 ? -20.60892 37.12609 77.44266 1.000 56.43952 229 PRO A C 1
ATOM 1630 O O . PRO A 1 229 ? -20.99874 37.72286 78.44911 1.000 57.93170 229 PRO A O 1
ATOM 1634 N N . ASP A 1 230 ? -21.40167 36.43732 76.65317 1.000 55.18731 230 ASP A N 1
ATOM 1635 C CA . ASP A 1 230 ? -22.79206 36.15667 76.93225 1.000 59.25344 230 ASP A CA 1
ATOM 1636 C C . ASP A 1 230 ? -22.85656 34.95458 77.87379 1.000 51.60113 230 ASP A C 1
ATOM 1637 O O . ASP A 1 230 ? -22.68588 33.81784 77.43179 1.000 50.56286 230 ASP A O 1
ATOM 1642 N N . LEU A 1 231 ? -23.04441 35.21910 79.17807 1.000 44.95736 231 LEU A N 1
ATOM 1643 C CA . LEU A 1 231 ? -22.96448 34.21909 80.22846 1.000 46.97762 231 LEU A CA 1
ATOM 1644 C C . LEU A 1 231 ? -23.91587 33.06266 79.99466 1.000 44.90109 231 LEU A C 1
ATOM 1645 O O . LEU A 1 231 ? -23.76196 31.99909 80.61174 1.000 45.83238 231 LEU A O 1
ATOM 1650 N N . SER A 1 232 ? -24.84264 33.24538 79.07577 1.000 47.91568 232 SER A N 1
ATOM 1651 C CA . SER A 1 232 ? -25.83693 32.27096 78.67963 1.000 52.09530 232 SER A CA 1
ATOM 1652 C C . SER A 1 232 ? -25.26996 31.21793 77.73305 1.000 49.46117 232 SER A C 1
ATOM 1653 O O . SER A 1 232 ? -25.65385 30.04030 77.79340 1.000 42.98879 232 SER A O 1
ATOM 1656 N N . ILE A 1 233 ? -24.37644 31.62670 76.83997 1.000 47.63799 233 ILE A N 1
ATOM 1657 C CA . ILE A 1 233 ? -23.79594 30.70620 75.87720 1.000 51.04416 233 ILE A CA 1
ATOM 1658 C C . ILE A 1 233 ? -22.29122 30.55543 76.02521 1.000 49.15752 233 ILE A C 1
ATOM 1659 O O . ILE A 1 233 ? -21.73758 29.58546 75.48693 1.000 48.32013 233 ILE A O 1
ATOM 1664 N N . GLU A 1 234 ? -21.62582 31.45523 76.75061 1.000 47.67934 234 GLU A N 1
ATOM 1665 C CA . GLU A 1 234 ? -20.17801 31.56111 76.84409 1.000 46.62799 234 GLU A CA 1
ATOM 1666 C C . GLU A 1 234 ? -19.76828 31.70449 78.30923 1.000 47.57891 234 GLU A C 1
ATOM 1667 O O . GLU A 1 234 ? -20.48625 32.31204 79.10336 1.000 47.14944 234 GLU A O 1
ATOM 1673 N N . ARG A 1 235 ? -18.60170 31.15468 78.67334 1.000 47.48623 235 ARG A N 1
ATOM 1674 C CA . ARG A 1 235 ? -17.98525 31.47276 79.99428 1.000 49.50233 235 ARG A CA 1
ATOM 1675 C C . ARG A 1 235 ? -16.47486 31.65586 79.83356 1.000 47.70459 235 ARG A C 1
ATOM 1676 O O . ARG A 1 235 ? -15.81089 30.81488 79.19656 1.000 49.26344 235 ARG A O 1
ATOM 1684 N N . PRO A 1 236 ? -15.89523 32.69616 80.42293 1.000 49.19314 236 PRO A N 1
ATOM 1685 C CA . PRO A 1 236 ? -14.43980 32.85597 80.36106 1.000 50.80637 236 PRO A CA 1
ATOM 1686 C C . PRO A 1 236 ? -13.72374 31.73822 81.10302 1.000 51.60665 236 PRO A C 1
ATOM 1687 O O . PRO A 1 236 ? -14.19220 31.24569 82.13705 1.000 49.08175 236 PRO A O 1
ATOM 1691 N N . ILE A 1 237 ? -12.59521 31.32469 80.53008 1.000 50.23996 237 ILE A N 1
ATOM 1692 C CA . ILE A 1 237 ? -11.66652 30.40271 81.16392 1.000 46.64660 237 ILE A CA 1
ATOM 1693 C C . ILE A 1 237 ? -10.51094 31.14990 81.80564 1.000 45.24014 237 ILE A C 1
ATOM 1694 O O . ILE A 1 237 ? -10.03759 30.77542 82.87851 1.000 46.81911 237 ILE A O 1
ATOM 1699 N N . PHE A 1 238 ? -10.04821 32.20107 81.13532 1.000 47.77666 238 PHE A N 1
ATOM 1700 C CA . PHE A 1 238 ? -8.98598 33.07996 81.60281 1.000 43.81204 238 PHE A CA 1
ATOM 1701 C C . PHE A 1 238 ? -9.26528 34.46394 81.03924 1.000 44.79659 238 PHE A C 1
ATOM 1702 O O . PHE A 1 238 ? -9.71756 34.59482 79.90008 1.000 47.11516 238 PHE A O 1
ATOM 1710 N N . GLU A 1 239 ? -9.00416 35.49605 81.84218 1.000 50.17341 239 GLU A N 1
ATOM 1711 C CA . GLU A 1 239 ? -9.05464 36.88134 81.38699 1.000 43.55146 239 GLU A CA 1
ATOM 1712 C C . GLU A 1 239 ? -7.64250 37.38331 81.11415 1.000 46.06562 239 GLU A C 1
ATOM 1713 O O . GLU A 1 239 ? -6.72356 37.15006 81.90383 1.000 43.02703 239 GLU A O 1
ATOM 1719 N N . ILE A 1 240 ? -7.47337 38.05692 79.98181 1.000 45.49127 240 ILE A N 1
ATOM 1720 C CA . ILE A 1 240 ? -6.20173 38.65344 79.61847 1.000 38.34341 240 ILE A CA 1
ATOM 1721 C C . ILE A 1 240 ? -6.16120 40.02252 80.28238 1.000 41.79518 240 ILE A C 1
ATOM 1722 O O . ILE A 1 240 ? -6.69691 41.00071 79.75196 1.000 38.01359 240 ILE A O 1
ATOM 1727 N N . TYR A 1 241 ? -5.51073 40.09448 81.44456 1.000 42.06078 241 TYR A N 1
ATOM 1728 C CA . TYR A 1 241 ? -5.47616 41.34423 82.19934 1.000 46.31796 241 TYR A CA 1
ATOM 1729 C C . TYR A 1 241 ? -4.58894 42.38486 81.50939 1.000 44.18139 241 TYR A C 1
ATOM 1730 O O . TYR A 1 241 ? -5.03423 43.50833 81.25279 1.000 48.27712 241 TYR A O 1
ATOM 1739 N N . SER A 1 242 ? -3.34176 42.02332 81.17826 1.000 48.21336 242 SER A N 1
ATOM 1740 C CA . SER A 1 242 ? -2.36943 42.91741 80.53436 1.000 42.72880 242 SER A CA 1
ATOM 1741 C C . SER A 1 242 ? -1.38757 42.09251 79.71591 1.000 40.93793 242 SER A C 1
ATOM 1742 O O . SER A 1 242 ? -1.21172 40.89460 79.95810 1.000 39.09949 242 SER A O 1
ATOM 1745 N N . ALA A 1 243 ? -0.71681 42.75619 78.76811 1.000 43.44731 243 ALA A N 1
ATOM 1746 C CA . ALA A 1 24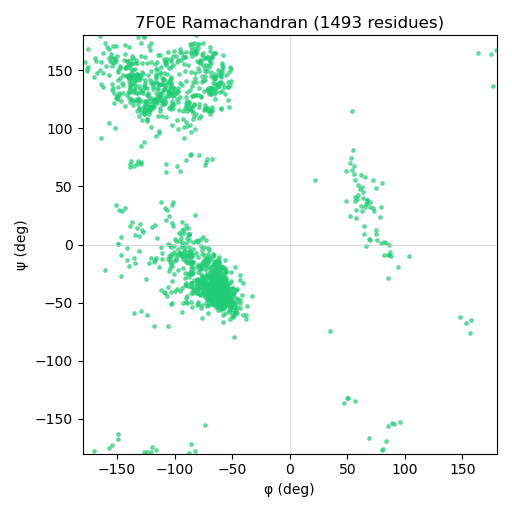3 ? 0.23555 42.08874 77.88304 1.000 46.54659 243 ALA A CA 1
ATOM 1747 C C . ALA A 1 243 ? 1.34864 43.04883 77.45394 1.000 42.25381 243 ALA A C 1
ATOM 1748 O O . ALA A 1 243 ? 1.08148 44.13174 76.92865 1.000 42.77941 243 ALA A O 1
ATOM 1750 N N . SER A 1 244 ? 2.59690 42.63562 77.65184 1.000 46.11957 244 SER A N 1
ATOM 1751 C CA . SER A 1 244 ? 3.75896 43.49869 77.45660 1.000 44.98895 244 SER A CA 1
ATOM 1752 C C . SER A 1 244 ? 4.87563 42.73658 76.75315 1.000 45.50663 244 SER A C 1
ATOM 1753 O O . SER A 1 244 ? 5.11773 41.56128 77.03955 1.000 43.87017 244 SER A O 1
ATOM 1756 N N . GLN A 1 245 ? 5.55456 43.40502 75.83415 1.000 44.02966 245 GLN A N 1
ATOM 1757 C CA . GLN A 1 245 ? 6.68881 42.82480 75.12989 1.000 45.75401 245 GLN A CA 1
ATOM 1758 C C . GLN A 1 245 ? 7.94830 43.61239 75.47149 1.000 48.26671 245 GLN A C 1
ATOM 1759 O O . GLN A 1 245 ? 7.89320 44.80769 75.78604 1.000 51.45865 245 GLN A O 1
ATOM 1765 N N . THR A 1 246 ? 9.09204 42.94388 75.43301 1.000 42.75188 246 THR A N 1
ATOM 1766 C CA . THR A 1 246 ? 10.29999 43.70567 75.66042 1.000 48.45106 246 THR A CA 1
ATOM 1767 C C . THR A 1 246 ? 11.48937 43.03853 74.99059 1.000 46.08523 246 THR A C 1
ATOM 1768 O O . THR A 1 246 ? 11.51288 41.82152 74.75920 1.000 44.89515 246 THR A O 1
ATOM 1772 N N . LEU A 1 247 ? 12.46802 43.87394 74.67486 1.000 43.90149 247 LEU A N 1
ATOM 1773 C CA . LEU A 1 247 ? 13.74489 43.45656 74.12507 1.000 46.78912 247 LEU A CA 1
ATOM 1774 C C . LEU A 1 247 ? 14.77819 43.46073 75.24086 1.000 49.95046 247 LEU A C 1
ATOM 1775 O O . LEU A 1 247 ? 14.88118 44.43909 75.99215 1.000 50.10589 247 LEU A O 1
ATOM 1780 N N . VAL A 1 248 ? 15.52483 42.37240 75.35309 1.000 47.41176 248 VAL A N 1
ATOM 1781 C CA . VAL A 1 248 ? 16.66885 42.32447 76.26842 1.000 49.32096 248 VAL A CA 1
ATOM 1782 C C . VAL A 1 248 ? 17.86904 42.98752 75.58998 1.000 49.36035 248 VAL A C 1
ATOM 1783 O O . VAL A 1 248 ? 18.20430 42.62352 74.44989 1.000 51.26344 248 VAL A O 1
ATOM 1787 N N . PRO A 1 249 ? 18.54192 43.94062 76.24098 1.000 52.04748 249 PRO A N 1
ATOM 1788 C CA . PRO A 1 249 ? 19.64219 44.65575 75.57172 1.000 50.54459 249 PRO A CA 1
ATOM 1789 C C . PRO A 1 249 ? 20.78153 43.72403 75.18049 1.000 45.98703 249 PRO A C 1
ATOM 1790 O O . PRO A 1 249 ? 21.16504 42.82785 75.94070 1.000 45.83999 249 PRO A O 1
ATOM 1794 N N . ASN A 1 250 ? 21.30764 43.94165 73.96806 1.000 42.26155 250 ASN A N 1
ATOM 1795 C CA . ASN A 1 250 ? 22.57272 43.33812 73.51826 1.000 54.01414 250 ASN A CA 1
ATOM 1796 C C . ASN A 1 250 ? 22.49318 41.82408 73.43533 1.000 50.68508 250 ASN A C 1
ATOM 1797 O O . ASN A 1 250 ? 23.43504 41.12057 73.80951 1.000 54.27018 250 ASN A O 1
ATOM 1802 N N . THR A 1 251 ? 21.36264 41.31575 72.96086 1.000 46.79431 251 THR A N 1
ATOM 1803 C CA . THR A 1 251 ? 21.19660 39.88252 72.80319 1.000 37.41571 251 THR A CA 1
ATOM 1804 C C . THR A 1 251 ? 20.63213 39.52435 71.43824 1.000 47.77780 251 THR A C 1
ATOM 1805 O O . THR A 1 251 ? 20.16313 38.39226 71.25552 1.000 47.98786 251 THR A O 1
ATOM 1809 N N . SER A 1 252 ? 20.63304 40.45048 70.47847 1.000 44.58666 252 SER A N 1
ATOM 1810 C CA . SER A 1 252 ? 20.39609 40.02171 69.11302 1.000 44.37976 252 SER A CA 1
ATOM 1811 C C . SER A 1 252 ? 21.49746 39.03792 68.77680 1.000 54.87316 252 SER A C 1
ATOM 1812 O O . SER A 1 252 ? 22.60875 39.12752 69.31318 1.000 66.93194 252 SER A O 1
ATOM 1815 N N . LYS A 1 253 ? 21.18334 38.04872 67.95832 1.000 53.19395 253 LYS A N 1
ATOM 1816 C CA . LYS A 1 253 ? 22.12421 36.95879 67.67186 1.000 64.20932 253 LYS A CA 1
ATOM 1817 C C . LYS A 1 253 ? 22.25024 35.93727 68.81319 1.000 52.46367 253 LYS A C 1
ATOM 1818 O O . LYS A 1 253 ? 23.03140 34.98715 68.69513 1.000 56.03344 253 LYS A O 1
ATOM 1824 N N . ALA A 1 254 ? 21.47512 36.05752 69.88842 1.000 39.88423 254 ALA A N 1
ATOM 1825 C CA . ALA A 1 254 ? 21.37559 34.94018 70.81803 1.000 37.73792 254 ALA A CA 1
ATOM 1826 C C . ALA A 1 254 ? 20.29642 33.92208 70.39573 1.000 48.93889 254 ALA A C 1
ATOM 1827 O O . ALA A 1 254 ? 20.38366 32.74784 70.77109 1.000 48.46943 254 ALA A O 1
ATOM 1829 N N . ILE A 1 255 ? 19.27334 34.33097 69.63258 1.000 48.40873 255 ILE A N 1
ATOM 1830 C CA . ILE A 1 255 ? 18.48225 33.41380 68.81032 1.000 47.59229 255 ILE A CA 1
ATOM 1831 C C . ILE A 1 255 ? 18.49764 33.93038 67.36469 1.000 52.20631 255 ILE A C 1
ATOM 1832 O O . ILE A 1 255 ? 18.06592 35.06302 67.11727 1.000 51.92895 255 ILE A O 1
ATOM 1837 N N . HIS A 1 256 ? 18.99472 33.10613 66.41062 1.000 51.08214 256 HIS A N 1
ATOM 1838 C CA . HIS A 1 256 ? 19.05159 33.44414 64.97921 1.000 55.56062 256 HIS A CA 1
ATOM 1839 C C . HIS A 1 256 ? 18.17295 32.55044 64.14469 1.000 53.60648 256 HIS A C 1
ATOM 1840 O O . HIS A 1 256 ? 18.04663 31.35367 64.43159 1.000 53.31638 256 HIS A O 1
ATOM 1847 N N . GLY A 1 257 ? 17.81065 33.09947 62.97669 1.000 44.66679 257 GLY A N 1
ATOM 1848 C CA . GLY A 1 257 ? 17.46891 32.31185 61.80586 1.000 44.48336 257 GLY A CA 1
ATOM 1849 C C . GLY A 1 257 ? 17.17994 33.14056 60.57033 1.000 45.63589 257 GLY A C 1
ATOM 1850 O O . GLY A 1 257 ? 16.75390 34.29164 60.68669 1.000 46.90652 257 GLY A O 1
ATOM 1851 N N . ARG A 1 258 ? 17.43407 32.58482 59.38540 1.000 45.84016 258 ARG A N 1
ATOM 1852 C CA . ARG A 1 258 ? 16.91916 33.13987 58.13947 1.000 47.24348 258 ARG A CA 1
ATOM 1853 C C . ARG A 1 258 ? 16.30204 32.09191 57.25247 1.000 47.39145 258 ARG A C 1
ATOM 1854 O O . ARG A 1 258 ? 16.79073 30.96539 57.15331 1.000 50.91677 258 ARG A O 1
ATOM 1862 N N . VAL A 1 259 ? 15.27055 32.52390 56.53684 1.000 50.55700 259 VAL A N 1
ATOM 1863 C CA . VAL A 1 259 ? 14.80415 31.80018 55.36374 1.000 53.69577 259 VAL A CA 1
ATOM 1864 C C . VAL A 1 259 ? 15.87599 31.94664 54.28732 1.000 53.15012 259 VAL A C 1
ATOM 1865 O O . VAL A 1 259 ? 16.12217 33.05149 53.79292 1.000 54.50527 259 VAL A O 1
ATOM 1869 N N . LEU A 1 260 ? 16.53953 30.84531 53.95454 1.000 50.63116 260 LEU A N 1
ATOM 1870 C CA . LEU A 1 260 ? 17.49938 30.78239 52.85952 1.000 53.07798 260 LEU A CA 1
ATOM 1871 C C . LEU A 1 260 ? 17.07485 29.68480 51.89070 1.000 53.32947 260 LEU A C 1
ATOM 1872 O O . LEU A 1 260 ? 16.05032 29.01975 52.07525 1.000 55.26297 260 LEU A O 1
ATOM 1877 N N . GLU A 1 261 ? 17.88112 29.48415 50.85201 1.000 55.81701 261 GLU A N 1
ATOM 1878 C CA . GLU A 1 261 ? 17.60668 28.40147 49.91265 1.000 53.54557 261 GLU A CA 1
ATOM 1879 C C . GLU A 1 261 ? 17.64795 27.02412 50.57658 1.000 51.24261 261 GLU A C 1
ATOM 1880 O O . GLU A 1 261 ? 17.03086 26.08391 50.06114 1.000 51.49406 261 GLU A O 1
ATOM 1886 N N . MET A 1 262 ? 18.32915 26.88735 51.71844 1.000 47.59895 262 MET A N 1
ATOM 1887 C CA . MET A 1 262 ? 18.27907 25.67102 52.51979 1.000 47.28599 262 MET A CA 1
ATOM 1888 C C . MET A 1 262 ? 17.16340 25.68725 53.56175 1.000 50.93939 262 MET A C 1
ATOM 1889 O O . MET A 1 262 ? 17.20163 24.89478 54.50883 1.000 47.31697 262 MET A O 1
ATOM 1894 N N . GLY A 1 263 ? 16.17671 26.57243 53.42129 1.000 51.54569 263 GLY A N 1
ATOM 1895 C CA . GLY A 1 263 ? 15.10884 26.64464 54.39756 1.000 49.36753 263 GLY A CA 1
ATOM 1896 C C . GLY A 1 263 ? 15.43906 27.58576 55.53418 1.000 50.51245 263 GLY A C 1
ATOM 1897 O O . GLY A 1 263 ? 16.22744 28.51766 55.35810 1.000 48.61544 263 GLY A O 1
ATOM 1898 N N . LEU A 1 264 ? 14.85031 27.36038 56.70558 1.000 49.31790 264 LEU A N 1
ATOM 1899 C CA . LEU A 1 264 ? 15.00374 28.26892 57.83411 1.000 48.78632 264 LEU A CA 1
ATOM 1900 C C . LEU A 1 264 ? 16.11406 27.76553 58.74364 1.000 44.79774 264 LEU A C 1
ATOM 1901 O O . LEU A 1 264 ? 15.99458 26.68465 59.33058 1.000 49.62491 264 LEU A O 1
ATOM 1906 N N . THR A 1 265 ? 17.19180 28.54223 58.85006 1.000 43.61894 265 THR A N 1
ATOM 1907 C CA . THR A 1 265 ? 18.30821 28.20742 59.72896 1.000 48.81799 265 THR A CA 1
ATOM 1908 C C . THR A 1 265 ? 17.97105 28.57414 61.17566 1.000 46.37713 265 THR A C 1
ATOM 1909 O O . THR A 1 265 ? 17.01219 29.28761 61.45534 1.000 48.73607 265 THR A O 1
ATOM 1913 N N . PHE A 1 266 ? 18.80528 28.11965 62.09806 1.000 44.68523 266 PHE A N 1
ATOM 1914 C CA . PHE A 1 266 ? 18.49054 28.20918 63.51479 1.000 43.71245 266 PHE A CA 1
ATOM 1915 C C . PHE A 1 266 ? 19.76908 28.26753 64.33383 1.000 55.13934 266 PHE A C 1
ATOM 1916 O O . PHE A 1 266 ? 20.64958 27.41062 64.18355 1.000 47.57109 266 PHE A O 1
ATOM 1924 N N . TYR A 1 267 ? 19.84605 29.24146 65.23780 1.000 56.08652 267 TYR A N 1
ATOM 1925 C CA . TYR A 1 267 ? 20.89418 29.25040 66.24399 1.000 51.91697 267 TYR A CA 1
ATOM 1926 C C . TYR A 1 267 ? 20.30714 29.74611 67.54830 1.000 46.99220 267 TYR A C 1
ATOM 1927 O O . TYR A 1 267 ? 19.66846 30.79747 67.57958 1.000 50.45426 267 TYR A O 1
ATOM 1936 N N . VAL A 1 268 ? 20.52417 28.98237 68.61111 1.000 49.94871 268 VAL A N 1
ATOM 1937 C CA . VAL A 1 268 ? 20.31550 29.42498 69.98382 1.000 50.18695 268 VAL A CA 1
ATOM 1938 C C . VAL A 1 268 ? 21.67492 29.45941 70.67694 1.000 53.77413 268 VAL A C 1
ATOM 1939 O O . VAL A 1 268 ? 22.49449 28.54307 70.52094 1.000 58.34439 268 VAL A O 1
ATOM 1943 N N . ASP A 1 269 ? 21.93809 30.54806 71.39006 1.000 51.34804 269 ASP A N 1
ATOM 1944 C CA . ASP A 1 269 ? 23.14228 30.69055 72.18444 1.000 46.54966 269 ASP A CA 1
ATOM 1945 C C . ASP A 1 269 ? 22.99305 29.96696 73.52126 1.000 48.09388 269 ASP A C 1
ATOM 1946 O O . ASP A 1 269 ? 21.88488 29.70678 73.99435 1.000 53.54911 269 ASP A O 1
ATOM 1951 N N . LYS A 1 270 ? 24.12904 29.62868 74.12509 1.000 50.07038 270 LYS A N 1
ATOM 1952 C CA . LYS A 1 270 ? 24.14510 28.94750 75.41291 1.000 51.06746 270 LYS A CA 1
ATOM 1953 C C . LYS A 1 270 ? 23.79197 29.87228 76.56275 1.000 52.47713 270 LYS A C 1
ATOM 1954 O O . LYS A 1 270 ? 23.60009 29.38967 77.68840 1.000 49.17688 270 LYS A O 1
ATOM 1960 N N . MET A 1 271 ? 23.69798 31.17445 76.31359 1.000 51.21344 271 MET A N 1
ATOM 1961 C CA . MET A 1 271 ? 23.31930 32.09476 77.36606 1.000 57.59344 271 MET A CA 1
ATOM 1962 C C . MET A 1 271 ? 21.81527 32.13290 77.62976 1.000 53.14304 271 MET A C 1
ATOM 1963 O O . MET A 1 271 ? 21.43828 32.59305 78.70718 1.000 56.67344 271 MET A O 1
ATOM 1968 N N . VAL A 1 272 ? 20.93104 31.64751 76.71924 1.000 55.44048 272 VAL A N 1
ATOM 1969 C CA . VAL A 1 272 ? 19.50792 32.01458 76.82435 1.000 51.82586 272 VAL A CA 1
ATOM 1970 C C . VAL A 1 272 ? 18.86662 31.48765 78.10657 1.000 53.06344 272 VAL A C 1
ATOM 1971 O O . VAL A 1 272 ? 18.13630 32.25464 78.75222 1.000 78.27344 272 VAL A O 1
ATOM 1975 N N . PRO A 1 273 ? 19.11899 30.24772 78.56455 1.000 49.17530 273 PRO A N 1
ATOM 1976 C CA . PRO A 1 273 ? 18.47027 29.84846 79.82776 1.000 48.88085 273 PRO A CA 1
ATOM 1977 C C . PRO A 1 273 ? 18.80990 30.79249 80.96891 1.000 48.91605 273 PRO A C 1
ATOM 1978 O O . PRO A 1 273 ? 17.90140 31.33919 81.60780 1.000 52.86520 273 PRO A O 1
ATOM 1982 N N . THR A 1 274 ? 20.08989 31.08553 81.17609 1.000 51.48530 274 THR A N 1
ATOM 1983 C CA . THR A 1 274 ? 20.47744 31.98444 82.26236 1.000 52.31718 274 THR A CA 1
ATOM 1984 C C . THR A 1 274 ? 20.09565 33.43815 81.96918 1.000 49.14466 274 THR A C 1
ATOM 1985 O O . THR A 1 274 ? 19.75038 34.18595 82.88624 1.000 50.34072 274 THR A O 1
ATOM 1989 N N . LEU A 1 275 ? 20.13288 33.85828 80.70421 1.000 46.94923 275 LEU A N 1
ATOM 1990 C CA . LEU A 1 275 ? 19.78878 35.23723 80.37297 1.000 48.70402 275 LEU A CA 1
ATOM 1991 C C . LEU A 1 275 ? 18.32216 35.51456 80.67696 1.000 58.38864 275 LEU A C 1
ATOM 1992 O O . LEU A 1 275 ? 17.96613 36.54557 81.27698 1.000 56.38356 275 LEU A O 1
ATOM 1997 N N . VAL A 1 276 ? 17.45859 34.58290 80.26554 1.000 56.16583 276 VAL A N 1
ATOM 1998 C CA . VAL A 1 276 ? 16.04017 34.64577 80.57886 1.000 52.95190 276 VAL A CA 1
ATOM 1999 C C . VAL A 1 276 ? 15.83326 34.65488 82.08592 1.000 52.43793 276 VAL A C 1
ATOM 2000 O O . VAL A 1 276 ? 15.07537 35.47750 82.62228 1.000 56.73210 276 VAL A O 1
ATOM 2004 N N . ALA A 1 277 ? 16.49290 33.73562 82.79643 1.000 47.75611 277 ALA A N 1
ATOM 2005 C CA . ALA A 1 277 ? 16.35296 33.73181 84.25566 1.000 53.28871 277 ALA A CA 1
ATOM 2006 C C . ALA A 1 277 ? 16.85151 35.03236 84.89726 1.000 54.87088 277 ALA A C 1
ATOM 2007 O O . ALA A 1 277 ? 16.43287 35.37312 86.01057 1.000 53.71109 277 ALA A O 1
ATOM 2009 N N . SER A 1 278 ? 17.73868 35.76868 84.22567 1.000 51.41299 278 SER A N 1
ATOM 2010 C CA . SER A 1 278 ? 18.22683 37.01624 84.79173 1.000 51.13355 278 SER A CA 1
ATOM 2011 C C . SER A 1 278 ? 17.31221 38.19671 84.48782 1.000 55.05929 278 SER A C 1
ATOM 2012 O O . SER A 1 278 ? 17.36272 39.20387 85.19926 1.000 59.09110 278 SER A O 1
ATOM 2015 N N . ASN A 1 279 ? 16.50758 38.11659 83.43453 1.000 50.17909 279 ASN A N 1
ATOM 2016 C CA . ASN A 1 279 ? 15.63096 39.22862 83.07301 1.000 49.14646 279 ASN A CA 1
ATOM 2017 C C . ASN A 1 279 ? 14.18332 39.04661 83.53287 1.000 49.97904 279 ASN A C 1
ATOM 2018 O O . ASN A 1 279 ? 13.35860 40.00042 83.42780 1.000 52.28344 279 ASN A O 1
ATOM 2023 N N . ILE A 1 280 ? 13.85954 37.85233 84.04368 1.000 45.86589 280 ILE A N 1
ATOM 2024 C CA . ILE A 1 280 ? 12.46674 37.52398 84.30132 1.000 49.80610 280 ILE A CA 1
ATOM 2025 C C . ILE A 1 280 ? 11.88904 38.40831 85.39884 1.000 51.44950 280 ILE A C 1
ATOM 2026 O O . ILE A 1 280 ? 10.75117 38.86605 85.28695 1.000 51.75028 280 ILE A O 1
ATOM 2031 N N . GLU A 1 281 ? 12.67542 38.73291 86.42772 1.000 55.34571 281 GLU A N 1
ATOM 2032 C CA . GLU A 1 281 ? 12.12701 39.54680 87.50417 1.000 52.90416 281 GLU A CA 1
ATOM 2033 C C . GLU A 1 281 ? 11.80130 40.98167 87.07906 1.000 51.19500 281 GLU A C 1
ATOM 2034 O O . GLU A 1 281 ? 10.80973 41.52385 87.56891 1.000 48.84603 281 GLU A O 1
ATOM 2040 N N . GLN A 1 282 ? 12.57032 41.62433 86.18799 1.000 47.62486 282 GLN A N 1
ATOM 2041 C CA . GLN A 1 282 ? 12.09530 42.94352 85.82032 1.000 59.68406 282 GLN A CA 1
ATOM 2042 C C . GLN A 1 282 ? 10.74760 42.77297 85.14114 1.000 52.77487 282 GLN A C 1
ATOM 2043 O O . GLN A 1 282 ? 9.81558 43.53754 85.40804 1.000 47.95232 282 GLN A O 1
ATOM 2049 N N . CYS A 1 283 ? 10.63776 41.78344 84.23351 1.000 46.06152 283 CYS A N 1
ATOM 2050 C CA . CYS A 1 283 ? 9.36338 41.66383 83.52789 1.000 50.12041 283 CYS A CA 1
ATOM 2051 C C . CYS A 1 283 ? 8.22504 41.42702 84.52148 1.000 52.29478 283 CYS A C 1
ATOM 2052 O O . CYS A 1 283 ? 7.17438 42.08588 84.46688 1.000 45.74994 283 CYS A O 1
ATOM 2055 N N . LEU A 1 284 ? 8.49974 40.60070 85.51833 1.000 50.00509 284 LEU A N 1
ATOM 2056 C CA . LEU A 1 284 ? 7.50056 40.15006 86.45692 1.000 50.65180 284 LEU A CA 1
ATOM 2057 C C . LEU A 1 284 ? 7.08185 41.28469 87.39684 1.000 52.73245 284 LEU A C 1
ATOM 2058 O O . LEU A 1 284 ? 5.89068 41.44726 87.69810 1.000 53.66675 284 LEU A O 1
ATOM 2063 N N . ASP A 1 285 ? 8.04318 42.10752 87.83133 1.000 55.24092 285 ASP A N 1
ATOM 2064 C CA . ASP A 1 285 ? 7.73126 43.27111 88.65794 1.000 53.92155 285 ASP A CA 1
ATOM 2065 C C . ASP A 1 285 ? 6.89870 44.26320 87.87453 1.000 50.69791 285 ASP A C 1
ATOM 2066 O O . ASP A 1 285 ? 5.86084 44.73433 88.35948 1.000 56.51095 285 ASP A O 1
ATOM 2071 N N . LYS A 1 286 ? 7.33813 44.58758 86.65162 1.000 44.69664 286 LYS A N 1
ATOM 2072 C CA . LYS A 1 286 ? 6.56317 45.48502 85.80383 1.000 47.66437 286 LYS A CA 1
ATOM 2073 C C . LYS A 1 286 ? 5.12066 45.01323 85.69433 1.000 49.05371 286 LYS A C 1
ATOM 2074 O O . LYS A 1 286 ? 4.19253 45.82369 85.75447 1.000 51.65733 286 LYS A O 1
ATOM 2080 N N . ALA A 1 287 ? 4.91745 43.69159 85.60083 1.000 50.55883 287 ALA A N 1
ATOM 2081 C CA . ALA A 1 287 ? 3.59800 43.13223 85.32396 1.000 47.31209 287 ALA A CA 1
ATOM 2082 C C . ALA A 1 287 ? 2.70086 43.07671 86.56366 1.000 55.18905 287 ALA A C 1
ATOM 2083 O O . ALA A 1 287 ? 1.48581 43.28375 86.46138 1.000 55.62661 287 ALA A O 1
ATOM 2085 N N . PHE A 1 288 ? 3.25971 42.78236 87.73570 1.000 53.76798 288 PHE A N 1
ATOM 2086 C CA . PHE A 1 288 ? 2.43687 42.45755 88.88875 1.000 55.33478 288 PHE A CA 1
ATOM 2087 C C . PHE A 1 288 ? 2.48220 43.50790 89.98799 1.000 58.49662 288 PHE A C 1
ATOM 2088 O O . PHE A 1 288 ? 1.78747 43.34388 91.00476 1.000 63.05881 288 PHE A O 1
ATOM 2096 N N . SER A 1 289 ? 3.28019 44.57125 89.83501 1.000 59.48329 289 SER A N 1
ATOM 2097 C CA . SER A 1 289 ? 3.17411 45.70303 90.75948 1.000 61.96387 289 SER A CA 1
ATOM 2098 C C . SER A 1 289 ? 1.76621 46.28036 90.80919 1.000 60.00794 289 SER A C 1
ATOM 2099 O O . SER A 1 289 ? 1.24154 46.47241 91.92424 1.000 56.86577 289 SER A O 1
ATOM 2102 N N . PRO A 1 290 ? 1.10711 46.60106 89.68512 1.000 58.42724 290 PRO A N 1
ATOM 2103 C CA . PRO A 1 290 ? -0.22088 47.21627 89.77194 1.000 56.94834 290 PRO A CA 1
ATOM 2104 C C . PRO A 1 290 ? -1.24646 46.32932 90.46496 1.000 61.24451 290 PRO A C 1
ATOM 2105 O O . PRO A 1 290 ? -2.31784 46.81543 90.84135 1.000 69.33207 290 PRO A O 1
ATOM 2109 N N . ILE A 1 291 ? -0.95028 45.03879 90.62312 1.000 61.54998 291 ILE A N 1
ATOM 2110 C CA . ILE A 1 291 ? -1.80019 44.09471 91.33427 1.000 60.21161 291 ILE A CA 1
ATOM 2111 C C . ILE A 1 291 ? -1.32833 43.87380 92.76534 1.000 64.09591 291 ILE A C 1
ATOM 2112 O O . ILE A 1 291 ? -2.08314 43.32527 93.58509 1.000 67.53798 291 ILE A O 1
ATOM 2117 N N . GLY A 1 292 ? -0.12123 44.30546 93.10458 1.000 61.45027 292 GLY A N 1
ATOM 2118 C CA . GLY A 1 292 ? 0.32589 44.14290 94.47341 1.000 62.99690 292 GLY A CA 1
ATOM 2119 C C . GLY A 1 292 ? 0.77715 42.73485 94.77264 1.000 64.00993 292 GLY A C 1
ATOM 2120 O O . GLY A 1 292 ? 0.74945 42.30642 95.93179 1.000 68.33060 292 GLY A O 1
ATOM 2121 N N . ILE A 1 293 ? 1.17261 41.99704 93.74619 1.000 65.49923 293 ILE A N 1
ATOM 2122 C CA . ILE A 1 293 ? 1.73224 40.66021 93.90959 1.000 65.94537 293 ILE A CA 1
ATOM 2123 C C . ILE A 1 293 ? 3.24846 40.78210 93.87108 1.000 66.02668 293 ILE A C 1
ATOM 2124 O O . ILE A 1 293 ? 3.80787 41.42779 92.97356 1.000 67.86513 293 ILE A O 1
ATOM 2129 N N . LYS A 1 294 ? 3.90519 40.18423 94.85877 1.000 64.98344 294 LYS A N 1
ATOM 2130 C CA . LYS A 1 294 ? 5.35304 39.96720 94.87028 1.000 66.23344 294 LYS A CA 1
ATOM 2131 C C . LYS A 1 294 ? 5.78998 38.52072 95.01857 1.000 63.45777 294 LYS A C 1
ATOM 2132 O O . LYS A 1 294 ? 6.95347 38.21847 94.73949 1.000 64.65506 294 LYS A O 1
ATOM 2138 N N . ASP A 1 295 ? 4.91351 37.62019 95.43217 1.000 66.41235 295 ASP A N 1
ATOM 2139 C CA . ASP A 1 295 ? 5.25941 36.24575 95.79005 1.000 60.71471 295 ASP A CA 1
ATOM 2140 C C . ASP A 1 295 ? 4.99514 35.34460 94.59019 1.000 55.79028 295 ASP A C 1
ATOM 2141 O O . ASP A 1 295 ? 3.85783 34.93656 94.33738 1.000 55.21401 295 ASP A O 1
ATOM 2146 N N . TRP A 1 296 ? 6.05721 35.01453 93.85720 1.000 51.14392 296 TRP A N 1
ATOM 2147 C CA . TRP A 1 296 ? 5.92193 34.30344 92.59449 1.000 53.00460 296 TRP A CA 1
ATOM 2148 C C . TRP A 1 296 ? 5.50406 32.84905 92.77491 1.000 54.97066 296 TRP A C 1
ATOM 2149 O O . TRP A 1 296 ? 5.28452 32.15063 91.77679 1.000 49.17604 296 TRP A O 1
ATOM 2160 N N . ASN A 1 297 ? 5.36727 32.37726 94.01509 1.000 54.06345 297 ASN A N 1
ATOM 2161 C CA . ASN A 1 297 ? 4.73621 31.08488 94.23708 1.000 55.16873 297 ASN A CA 1
ATOM 2162 C C . ASN A 1 297 ? 3.21815 31.19420 94.39325 1.000 58.23794 297 ASN A C 1
ATOM 2163 O O . ASN A 1 297 ? 2.53145 30.16178 94.37656 1.000 60.21929 297 ASN A O 1
ATOM 2168 N N . SER A 1 298 ? 2.67531 32.41397 94.51287 1.000 54.98065 298 SER A N 1
ATOM 2169 C CA . SER A 1 298 ? 1.24501 32.62530 94.70185 1.000 51.80765 298 SER A CA 1
ATOM 2170 C C . SER A 1 298 ? 0.49764 32.85475 93.39155 1.000 54.12293 298 SER A C 1
ATOM 2171 O O . SER A 1 298 ? -0.72832 33.04144 93.41971 1.000 56.87732 298 SER A O 1
ATOM 2174 N N . ILE A 1 299 ? 1.19257 32.84446 92.25352 1.000 50.79464 299 ILE A N 1
ATOM 2175 C CA . ILE A 1 299 ? 0.54773 32.88609 90.94858 1.000 46.90358 299 ILE A CA 1
ATOM 2176 C C . ILE A 1 299 ? 0.77591 31.55318 90.25009 1.000 48.48962 299 ILE A C 1
ATOM 2177 O O . ILE A 1 299 ? 1.59137 30.72827 90.67149 1.000 45.19182 299 ILE A O 1
ATOM 2182 N N . PHE A 1 300 ? -0.01999 31.30427 89.21687 1.000 48.46689 300 PHE A N 1
ATOM 2183 C CA . PHE A 1 300 ? 0.19077 30.09537 88.43793 1.000 45.86246 300 PHE A CA 1
ATOM 2184 C C . PHE A 1 300 ? 1.01539 30.45948 87.20691 1.000 45.72219 300 PHE A C 1
ATOM 2185 O O . PHE A 1 300 ? 1.07869 31.62785 86.81107 1.000 45.46947 300 PHE A O 1
ATOM 2193 N N . TRP A 1 301 ? 1.67500 29.45119 86.62069 1.000 43.04144 301 TRP A N 1
ATOM 2194 C CA . TRP A 1 301 ? 2.77726 29.68853 85.69561 1.000 43.27656 301 TRP A CA 1
ATOM 2195 C C . TRP A 1 301 ? 2.55485 28.97921 84.37011 1.000 43.58987 301 TRP A C 1
ATOM 2196 O O . TRP A 1 301 ? 2.18268 27.80221 84.34476 1.000 41.33171 301 TRP A O 1
ATOM 2207 N N . MET A 1 302 ? 2.81161 29.69930 83.27267 1.000 39.62627 302 MET A N 1
ATOM 2208 C CA . MET A 1 302 ? 2.82887 29.13087 81.92346 1.000 38.99951 302 MET A CA 1
ATOM 2209 C C . MET A 1 302 ? 4.00471 29.73088 81.16065 1.000 43.86402 302 MET A C 1
ATOM 2210 O O . MET A 1 302 ? 3.83048 30.52993 80.23075 1.000 43.20082 302 MET A O 1
ATOM 2215 N N . PRO A 1 303 ? 5.23126 29.42827 81.57873 1.000 45.13155 303 PRO A N 1
ATOM 2216 C CA . PRO A 1 303 ? 6.37150 29.90010 80.79846 1.000 45.02301 303 PRO A CA 1
ATOM 2217 C C . PRO A 1 303 ? 6.54469 28.98859 79.59807 1.000 40.46355 303 PRO A C 1
ATOM 2218 O O . PRO A 1 303 ? 6.16890 27.81688 79.63043 1.000 41.75735 303 PRO A O 1
ATOM 2222 N N . HIS A 1 304 ? 7.03872 29.55758 78.51621 1.000 46.35013 304 HIS A N 1
ATOM 2223 C CA . HIS A 1 304 ? 7.32356 28.80497 77.29486 1.000 48.52331 304 HIS A CA 1
ATOM 2224 C C . HIS A 1 304 ? 8.53640 27.89858 77.51640 1.000 46.71998 304 HIS A C 1
ATOM 2225 O O . HIS A 1 304 ? 9.63956 28.40414 77.77511 1.000 42.10440 304 HIS A O 1
ATOM 2232 N N . PRO A 1 305 ? 8.38800 26.57915 77.42828 1.000 46.33797 305 PRO A N 1
ATOM 2233 C CA . PRO A 1 305 ? 9.51876 25.67653 77.72746 1.000 41.07329 305 PRO A CA 1
ATOM 2234 C C . PRO A 1 305 ? 10.40801 25.46241 76.50725 1.000 46.12642 305 PRO A C 1
ATOM 2235 O O . PRO A 1 305 ? 10.34264 24.43817 75.81443 1.000 40.52539 305 PRO A O 1
ATOM 2239 N N . GLY A 1 306 ? 11.25479 26.46578 76.21834 1.000 51.33378 306 GLY A N 1
ATOM 2240 C CA . GLY A 1 306 ? 12.23191 26.32861 75.13966 1.000 44.35211 306 GLY A CA 1
ATOM 2241 C C . GLY A 1 306 ? 13.10085 25.09680 75.30343 1.000 45.55239 306 GLY A C 1
ATOM 2242 O O . GLY A 1 306 ? 13.45110 24.43303 74.32470 1.000 49.61408 306 GLY A O 1
ATOM 2243 N N . GLY A 1 307 ? 13.45184 24.77421 76.54677 1.000 44.32524 307 GLY A N 1
ATOM 2244 C CA . GLY A 1 307 ? 14.01169 23.49385 76.90761 1.000 43.09912 307 GLY A CA 1
ATOM 2245 C C . GLY A 1 307 ? 13.96929 23.28866 78.41490 1.000 43.39056 307 GLY A C 1
ATOM 2246 O O . GLY A 1 307 ? 13.53124 24.16608 79.17133 1.000 44.78217 307 GLY A O 1
ATOM 2247 N N . PRO A 1 308 ? 14.44383 22.13360 78.88845 1.000 40.91958 308 PRO A N 1
ATOM 2248 C CA . PRO A 1 308 ? 14.40755 21.88974 80.34131 1.000 38.31926 308 PRO A CA 1
ATOM 2249 C C . PRO A 1 308 ? 15.19284 22.91676 81.14437 1.000 46.80157 308 PRO A C 1
ATOM 2250 O O . PRO A 1 308 ? 14.77896 23.25896 82.26253 1.000 47.84031 308 PRO A O 1
ATOM 2254 N N . ALA A 1 309 ? 16.29593 23.44982 80.59224 1.000 49.96962 309 ALA A N 1
ATOM 2255 C CA . ALA A 1 309 ? 17.15827 24.34457 81.35827 1.000 43.12652 309 ALA A CA 1
ATOM 2256 C C . ALA A 1 309 ? 16.50949 25.70707 81.59839 1.000 46.32639 309 ALA A C 1
ATOM 2257 O O . ALA A 1 309 ? 16.67145 26.27486 82.68100 1.000 46.44581 309 ALA A O 1
ATOM 2259 N N . ILE A 1 310 ? 15.82046 26.28122 80.60265 1.000 42.92505 310 ILE A N 1
ATOM 2260 C CA . ILE A 1 310 ? 15.04379 27.49708 80.87098 1.000 46.91814 310 ILE A CA 1
ATOM 2261 C C . ILE A 1 310 ? 14.13521 27.30709 82.08761 1.000 47.22093 310 ILE A C 1
ATOM 2262 O O . ILE A 1 310 ? 14.08095 28.16324 82.98474 1.000 48.68112 310 ILE A O 1
ATOM 2267 N N . LEU A 1 311 ? 13.43288 26.17237 82.15708 1.000 39.84792 311 LEU A N 1
ATOM 2268 C CA . LEU A 1 311 ? 12.55242 25.92980 83.30310 1.000 48.71286 311 LEU A CA 1
ATOM 2269 C C . LEU A 1 311 ? 13.34321 25.83964 84.59884 1.000 47.27717 311 LEU A C 1
ATOM 2270 O O . LEU A 1 311 ? 12.97922 26.45805 85.60619 1.000 46.44117 311 LEU A O 1
ATOM 2275 N N . ALA A 1 312 ? 14.42272 25.05238 84.58965 1.000 50.60364 312 ALA A N 1
ATOM 2276 C CA . ALA A 1 312 ? 15.23546 24.88269 85.79208 1.000 51.76361 312 ALA A CA 1
ATOM 2277 C C . ALA A 1 312 ? 15.83391 26.21134 86.26723 1.000 53.75401 312 ALA A C 1
ATOM 2278 O O . ALA A 1 312 ? 15.83154 26.50773 87.47187 1.000 53.91332 312 ALA A O 1
ATOM 2280 N N . GLU A 1 313 ? 16.32603 27.03917 85.33860 1.000 48.68026 313 GLU A N 1
ATOM 2281 C CA . GLU A 1 313 ? 16.87448 28.33750 85.72799 1.000 53.08848 313 GLU A CA 1
ATOM 2282 C C . GLU A 1 313 ? 15.79329 29.26377 86.28145 1.000 51.60884 313 GLU A C 1
ATOM 2283 O O . GLU A 1 313 ? 16.05053 29.99129 87.24931 1.000 45.83207 313 GLU A O 1
ATOM 2289 N N . ILE A 1 314 ? 14.57416 29.24740 85.69603 1.000 58.52627 314 ILE A N 1
ATOM 2290 C CA . ILE A 1 314 ? 13.46624 30.05663 86.23191 1.000 51.69954 314 ILE A CA 1
ATOM 2291 C C . ILE A 1 314 ? 13.13202 29.62643 87.65465 1.000 48.64728 314 ILE A C 1
ATOM 2292 O O . ILE A 1 314 ? 13.01993 30.45652 88.57336 1.000 45.30988 314 ILE A O 1
ATOM 2297 N N . GLU A 1 315 ? 12.95036 28.31492 87.84044 1.000 46.19385 315 GLU A N 1
ATOM 2298 C CA . GLU A 1 315 ? 12.73984 27.74074 89.16462 1.000 53.16193 315 GLU A CA 1
ATOM 2299 C C . GLU A 1 315 ? 13.79101 28.23347 90.14791 1.000 58.74391 315 GLU A C 1
ATOM 2300 O O . GLU A 1 315 ? 13.46498 28.67890 91.25724 1.000 55.54182 315 GLU A O 1
ATOM 2306 N N . ALA A 1 316 ? 15.06649 28.16035 89.75289 1.000 51.47124 316 ALA A N 1
ATOM 2307 C CA . ALA A 1 316 ? 16.13046 28.45705 90.69691 1.000 52.04240 316 ALA A CA 1
ATOM 2308 C C . ALA A 1 316 ? 16.13241 29.93728 91.05103 1.000 55.19571 316 ALA A C 1
ATOM 2309 O O . ALA A 1 316 ? 16.15693 30.30353 92.23505 1.000 55.17146 316 ALA A O 1
ATOM 2311 N N . LYS A 1 317 ? 16.05683 30.80529 90.03304 1.000 48.91691 317 LYS A N 1
ATOM 2312 C CA . LYS A 1 317 ? 16.22382 32.23517 90.27061 1.000 52.09796 317 LYS A CA 1
ATOM 2313 C C . LYS A 1 317 ? 15.06581 32.81543 91.06699 1.000 61.19453 317 LYS A C 1
ATOM 2314 O O . LYS A 1 317 ? 15.27933 33.71778 91.88865 1.000 69.25103 317 LYS A O 1
ATOM 2320 N N . LEU A 1 318 ? 13.83432 32.30941 90.86373 1.000 61.37934 318 LEU A N 1
ATOM 2321 C CA . LEU A 1 318 ? 12.68505 32.81142 91.63053 1.000 58.31907 318 LEU A CA 1
ATOM 2322 C C . LEU A 1 318 ? 12.38505 32.00512 92.89126 1.000 57.50344 318 LEU A C 1
ATOM 2323 O O . LEU A 1 318 ? 11.55997 32.43691 93.69895 1.000 60.30344 318 LEU A O 1
ATOM 2328 N N . GLY A 1 319 ? 13.01987 30.85636 93.08189 1.000 57.54677 319 GLY A N 1
ATOM 2329 C CA . GLY A 1 319 ? 12.69572 30.06364 94.24163 1.000 57.57033 319 GLY A CA 1
ATOM 2330 C C . GLY A 1 319 ? 11.34668 29.41289 94.09157 1.000 59.88228 319 GLY A C 1
ATOM 2331 O O . GLY A 1 319 ? 10.63151 29.22583 95.08260 1.000 66.98076 319 GLY A O 1
ATOM 2332 N N . LEU A 1 320 ? 10.96320 29.09225 92.86333 1.000 60.18351 320 LEU A N 1
ATOM 2333 C CA . LEU A 1 320 ? 9.67792 28.44226 92.66163 1.000 55.08885 320 LEU A CA 1
ATOM 2334 C C . LEU A 1 320 ? 9.71575 27.04572 93.26386 1.000 60.12003 320 LEU A C 1
ATOM 2335 O O . LEU A 1 320 ? 10.70314 26.31437 93.11698 1.000 62.00286 320 LEU A O 1
ATOM 2340 N N . LYS A 1 321 ? 8.65087 26.72282 93.99087 1.000 59.85470 321 LYS A N 1
ATOM 2341 C CA . LYS A 1 321 ? 8.29947 25.37755 94.39687 1.000 58.78817 321 LYS A CA 1
ATOM 2342 C C . LYS A 1 321 ? 8.25923 24.37895 93.24919 1.000 62.85936 321 LYS A C 1
ATOM 2343 O O . LYS A 1 321 ? 7.87258 24.72877 92.13394 1.000 60.24508 321 LYS A O 1
ATOM 2349 N N . PRO A 1 322 ? 8.50583 23.09681 93.55845 1.000 63.98413 322 PRO A N 1
ATOM 2350 C CA . PRO A 1 322 ? 8.66919 22.06864 92.50848 1.000 60.63433 322 PRO A CA 1
ATOM 2351 C C . PRO A 1 322 ? 7.45753 21.83430 91.62464 1.000 63.89063 322 PRO A C 1
ATOM 2352 O O . PRO A 1 322 ? 7.62028 21.38721 90.47733 1.000 65.68339 322 PRO A O 1
ATOM 2356 N N . GLU A 1 323 ? 6.25084 22.08338 92.13129 1.000 65.35440 323 GLU A N 1
ATOM 2357 C CA . GLU A 1 323 ? 4.99919 21.76836 91.44761 1.000 61.77122 323 GLU A CA 1
ATOM 2358 C C . GLU A 1 323 ? 4.59602 22.84178 90.45049 1.000 62.60976 323 GLU A C 1
ATOM 2359 O O . GLU A 1 323 ? 3.79539 22.56784 89.54660 1.000 64.72344 323 GLU A O 1
ATOM 2365 N N . LYS A 1 324 ? 5.13371 24.05453 90.60000 1.000 57.77592 324 LYS A N 1
ATOM 2366 C CA . LYS A 1 324 ? 4.56836 25.21934 89.92676 1.000 57.16257 324 LYS A CA 1
ATOM 2367 C C . LYS A 1 324 ? 4.62110 25.09916 88.41401 1.000 53.00094 324 LYS A C 1
ATOM 2368 O O . LYS A 1 324 ? 3.79259 25.69904 87.71778 1.000 63.92322 324 LYS A O 1
ATOM 2374 N N . LEU A 1 325 ? 5.56917 24.33662 87.88050 1.000 52.35874 325 LEU A N 1
ATOM 2375 C CA . LEU A 1 325 ? 5.69470 24.18611 86.43850 1.000 51.61296 325 LEU A CA 1
ATOM 2376 C C . LEU A 1 325 ? 5.23974 22.80420 85.94643 1.000 48.48431 325 LEU A C 1
ATOM 2377 O O . LEU A 1 325 ? 5.60050 22.40181 84.83635 1.000 50.14704 325 LEU A O 1
ATOM 2382 N N . ARG A 1 326 ? 4.41878 22.08772 86.72956 1.000 51.11533 326 ARG A N 1
ATOM 2383 C CA . ARG A 1 326 ? 3.94387 20.75891 86.32312 1.000 50.50298 326 ARG A CA 1
ATOM 2384 C C . ARG A 1 326 ? 3.26485 20.78796 84.94989 1.000 50.00266 326 ARG A C 1
ATOM 2385 O O . ARG A 1 326 ? 3.53530 19.93646 84.09557 1.000 47.30245 326 ARG A O 1
ATOM 2393 N N . ALA A 1 327 ? 2.36938 21.75776 84.72767 1.000 47.52852 327 ALA A N 1
ATOM 2394 C CA . ALA A 1 327 ? 1.66253 21.86429 83.45304 1.000 42.53627 327 ALA A CA 1
ATOM 2395 C C . ALA A 1 327 ? 2.61960 22.07482 82.28586 1.000 44.20564 327 ALA A C 1
ATOM 2396 O O . ALA A 1 327 ? 2.49854 21.42195 81.23597 1.000 41.88487 327 ALA A O 1
ATOM 2398 N N . THR A 1 328 ? 3.55613 23.02387 82.44239 1.000 47.87758 328 THR A N 1
ATOM 2399 C CA . THR A 1 328 ? 4.56889 23.28373 81.41872 1.000 42.97001 328 THR A CA 1
ATOM 2400 C C . THR A 1 328 ? 5.37383 22.02832 81.11387 1.000 43.31962 328 THR A C 1
ATOM 2401 O O . THR A 1 328 ? 5.56010 21.66021 79.94421 1.000 44.29789 328 THR A O 1
ATOM 2405 N N . LYS A 1 329 ? 5.87984 21.37197 82.16152 1.000 38.13565 329 LYS A N 1
ATOM 2406 C CA . LYS A 1 329 ? 6.67086 20.16869 81.95813 1.000 40.85761 329 LYS A CA 1
ATOM 2407 C C . LYS A 1 329 ? 5.84137 19.06538 81.31492 1.000 44.67390 329 LYS A C 1
ATOM 2408 O O . LYS A 1 329 ? 6.36310 18.27766 80.52068 1.000 46.03470 329 LYS A O 1
ATOM 2414 N N . HIS A 1 330 ? 4.53713 19.03611 81.58544 1.000 46.19247 330 HIS A N 1
ATOM 2415 C CA . HIS A 1 330 ? 3.68197 18.02949 80.96843 1.000 44.86021 330 HIS A CA 1
ATOM 2416 C C . HIS A 1 330 ? 3.57310 18.24775 79.46821 1.000 44.66671 330 HIS A C 1
ATOM 2417 O O . HIS A 1 330 ? 3.63587 17.29556 78.67952 1.000 44.61017 330 HIS A O 1
ATOM 2424 N N . VAL A 1 331 ? 3.42440 19.50482 79.05452 1.000 43.31670 331 VAL A N 1
ATOM 2425 C CA . VAL A 1 331 ? 3.33800 19.78480 77.62545 1.000 46.52321 331 VAL A CA 1
ATOM 2426 C C . VAL A 1 331 ? 4.66234 19.48681 76.93204 1.000 48.20923 331 VAL A C 1
ATOM 2427 O O . VAL A 1 331 ? 4.68755 18.83044 75.88452 1.000 47.18075 331 VAL A O 1
ATOM 2431 N N . LEU A 1 332 ? 5.78057 19.98619 77.48272 1.000 49.24036 332 LEU A N 1
ATOM 2432 C CA . LEU A 1 332 ? 7.07925 19.70176 76.86818 1.000 42.00758 332 LEU A CA 1
ATOM 2433 C C . LEU A 1 332 ? 7.29494 18.19917 76.76868 1.000 47.03936 332 LEU A C 1
ATOM 2434 O O . LEU A 1 332 ? 7.70285 17.68228 75.71848 1.000 48.27133 332 LEU A O 1
ATOM 2439 N N . SER A 1 333 ? 6.97586 17.48017 77.84597 1.000 45.42095 333 SER A N 1
ATOM 2440 C CA . SER A 1 333 ? 7.16124 16.04195 77.89315 1.000 44.50289 333 SER A CA 1
ATOM 2441 C C . SER A 1 333 ? 6.37867 15.34640 76.79106 1.000 46.30466 333 SER A C 1
ATOM 2442 O O . SER A 1 333 ? 6.92516 14.51772 76.05236 1.000 46.77055 333 SER A O 1
ATOM 2445 N N . GLU A 1 334 ? 5.10322 15.69306 76.64752 1.000 43.74904 334 GLU A N 1
ATOM 2446 C CA . GLU A 1 334 ? 4.18227 14.93051 75.81854 1.000 49.44555 334 GLU A CA 1
ATOM 2447 C C . GLU A 1 334 ? 4.07580 15.44278 74.39109 1.000 52.10744 334 GLU A C 1
ATOM 2448 O O . GLU A 1 334 ? 3.44097 14.78530 73.55276 1.000 52.88073 334 GLU A O 1
ATOM 2454 N N . TYR A 1 335 ? 4.66613 16.59360 74.09165 1.000 46.26364 335 TYR A N 1
ATOM 2455 C CA . TYR A 1 335 ? 4.53201 17.13860 72.75705 1.000 45.01755 335 TYR A CA 1
ATOM 2456 C C . TYR A 1 335 ? 5.79767 17.77969 72.25790 1.000 45.29231 335 TYR A C 1
ATOM 2457 O O . TYR A 1 335 ? 5.87711 18.04963 71.05712 1.000 46.76421 335 TYR A O 1
ATOM 2466 N N . GLY A 1 336 ? 6.79114 18.02782 73.12421 1.000 45.44354 336 GLY A N 1
ATOM 2467 C CA . GLY A 1 336 ? 7.95919 18.78860 72.75310 1.000 38.71362 336 GLY A CA 1
ATOM 2468 C C . GLY A 1 336 ? 7.68756 20.27881 72.76956 1.000 40.58924 336 GLY A C 1
ATOM 2469 O O . GLY A 1 336 ? 6.61378 20.74880 73.13045 1.000 47.96114 336 GLY A O 1
ATOM 2470 N N . ASN A 1 337 ? 8.69696 21.03225 72.36822 1.000 41.66878 337 ASN A N 1
ATOM 2471 C CA . ASN A 1 337 ? 8.56472 22.46813 72.16800 1.000 40.95972 337 ASN A CA 1
ATOM 2472 C C . ASN A 1 337 ? 7.93845 22.70123 70.79059 1.000 47.46756 337 ASN A C 1
ATOM 2473 O O . ASN A 1 337 ? 8.55068 22.41386 69.74821 1.000 41.93452 337 ASN A O 1
ATOM 2478 N N . MET A 1 338 ? 6.70738 23.21618 70.79322 1.000 42.22762 338 MET A N 1
ATOM 2479 C CA . MET A 1 338 ? 5.93991 23.51850 69.58704 1.000 41.15342 338 MET A CA 1
ATOM 2480 C C . MET A 1 338 ? 5.93887 25.00714 69.27414 1.000 44.26538 338 MET A C 1
ATOM 2481 O O . MET A 1 338 ? 4.94066 25.54591 68.77971 1.000 41.13022 338 MET A O 1
ATOM 2486 N N . SER A 1 339 ? 7.04740 25.69682 69.57944 1.000 43.29505 339 SER A N 1
ATOM 2487 C CA . SER A 1 339 ? 7.22691 27.10979 69.26140 1.000 45.78781 339 SER A CA 1
ATOM 2488 C C . SER A 1 339 ? 6.01296 27.93844 69.73352 1.000 44.19832 339 SER A C 1
ATOM 2489 O O . SER A 1 339 ? 5.57504 27.77935 70.87672 1.000 42.05039 339 SER A O 1
ATOM 2492 N N . SER A 1 340 ? 5.45819 28.80936 68.87883 1.000 40.64628 340 SER A N 1
ATOM 2493 C CA . SER A 1 340 ? 4.44012 29.75736 69.33870 1.000 44.28861 340 SER A CA 1
ATOM 2494 C C . SER A 1 340 ? 3.24388 29.06815 70.01763 1.000 46.09491 340 SER A C 1
ATOM 2495 O O . SER A 1 340 ? 2.65621 29.60870 70.96273 1.000 43.48303 340 SER A O 1
ATOM 2498 N N . ALA A 1 341 ? 2.89621 27.85539 69.57706 1.000 42.84585 341 ALA A N 1
ATOM 2499 C CA . ALA A 1 341 ? 1.72737 27.15612 70.09335 1.000 40.52312 341 ALA A CA 1
ATOM 2500 C C . ALA A 1 341 ? 1.89616 26.63210 71.51832 1.000 42.31609 341 ALA A C 1
ATOM 2501 O O . ALA A 1 341 ? 0.88479 26.38871 72.18376 1.000 44.78176 341 ALA A O 1
ATOM 2503 N N . THR A 1 342 ? 3.12863 26.46379 72.00997 1.000 41.72798 342 THR A N 1
ATOM 2504 C CA . THR A 1 342 ? 3.32943 25.65812 73.21838 1.000 43.71299 342 THR A CA 1
ATOM 2505 C C . THR A 1 342 ? 2.56404 26.22985 74.41199 1.000 41.66604 342 THR A C 1
ATOM 2506 O O . THR A 1 342 ? 1.89769 25.48867 75.14177 1.000 40.90476 342 THR A O 1
ATOM 2510 N N . VAL A 1 343 ? 2.65007 27.54705 74.63038 1.000 42.28433 343 VAL A N 1
ATOM 2511 C CA . VAL A 1 343 ? 2.00821 28.12485 75.81017 1.000 42.45839 343 VAL A CA 1
ATOM 2512 C C . VAL A 1 343 ? 0.51453 27.87258 75.76086 1.000 43.35119 343 VAL A C 1
ATOM 2513 O O . VAL A 1 343 ? -0.11687 27.61442 76.79467 1.000 44.92099 343 VAL A O 1
ATOM 2517 N N . LEU A 1 344 ? -0.07213 27.90594 74.55819 1.000 48.47753 344 LEU A N 1
ATOM 2518 C CA . LEU A 1 344 ? -1.50659 27.67721 74.44165 1.000 42.76733 344 LEU A CA 1
ATOM 2519 C C . LEU A 1 344 ? -1.85788 26.23990 74.81045 1.000 42.06739 344 LEU A C 1
ATOM 2520 O O . LEU A 1 344 ? -2.85309 26.00744 75.51380 1.000 45.39428 344 LEU A O 1
ATOM 2525 N N . PHE A 1 345 ? -1.02008 25.26604 74.42533 1.000 41.34963 345 PHE A N 1
ATOM 2526 C CA . PHE A 1 345 ? -1.24184 23.92287 74.94842 1.000 39.78792 345 PHE A CA 1
ATOM 2527 C C . PHE A 1 345 ? -1.19635 23.94770 76.46295 1.000 43.29097 345 PHE A C 1
ATOM 2528 O O . PHE A 1 345 ? -2.01704 23.30794 77.13802 1.000 45.62383 345 PHE A O 1
ATOM 2536 N N . ILE A 1 346 ? -0.29276 24.75103 77.01409 1.000 41.26293 346 ILE A N 1
ATOM 2537 C CA . ILE A 1 346 ? -0.16947 24.80750 78.46070 1.000 45.66423 346 ILE A CA 1
ATOM 2538 C C . ILE A 1 346 ? -1.44330 25.37443 79.06962 1.000 46.15345 346 ILE A C 1
ATOM 2539 O O . ILE A 1 346 ? -1.96929 24.81580 80.04465 1.000 45.27244 346 ILE A O 1
ATOM 2544 N N . LEU A 1 347 ? -2.00889 26.42996 78.45379 1.000 43.42648 347 LEU A N 1
ATOM 2545 C CA . LEU A 1 347 ? -3.32558 26.91102 78.87744 1.000 44.01129 347 LEU A CA 1
ATOM 2546 C C . LEU A 1 347 ? -4.28626 25.74179 79.01046 1.000 47.27067 347 LEU A C 1
ATOM 2547 O O . LEU A 1 347 ? -4.81131 25.45788 80.09728 1.000 47.17951 347 LEU A O 1
ATOM 2552 N N . ASP A 1 348 ? -4.46002 25.00884 77.90605 1.000 44.18874 348 ASP A N 1
ATOM 2553 C CA . ASP A 1 348 ? -5.40105 23.89957 77.87761 1.000 46.14555 348 ASP A CA 1
ATOM 2554 C C . ASP A 1 348 ? -5.12921 22.94632 79.04083 1.000 49.61437 348 ASP A C 1
ATOM 2555 O O . ASP A 1 348 ? -6.01235 22.70370 79.88552 1.000 48.02056 348 ASP A O 1
ATOM 2560 N N . GLU A 1 349 ? -3.85559 22.52874 79.17700 1.000 45.14626 349 GLU A N 1
ATOM 2561 C CA . GLU A 1 349 ? -3.47775 21.51237 80.15201 1.000 46.52572 349 GLU A CA 1
ATOM 2562 C C . GLU A 1 349 ? -3.84333 21.94664 81.55411 1.000 50.39866 349 GLU A C 1
ATOM 2563 O O . GLU A 1 349 ? -4.31144 21.13613 82.36859 1.000 46.04905 349 GLU A O 1
ATOM 2569 N N . MET A 1 350 ? -3.65964 23.23498 81.84889 1.000 44.58437 350 MET A N 1
ATOM 2570 C CA . MET A 1 350 ? -3.91728 23.67491 83.20492 1.000 48.15265 350 MET A CA 1
ATOM 2571 C C . MET A 1 350 ? -5.42482 23.69116 83.49974 1.000 56.73685 350 MET A C 1
ATOM 2572 O O . MET A 1 350 ? -5.86704 23.13347 84.52055 1.000 56.47639 350 MET A O 1
ATOM 2577 N N . ARG A 1 351 ? -6.24790 24.23694 82.58458 1.000 49.04568 351 ARG A N 1
ATOM 2578 C CA . ARG A 1 351 ? -7.66768 24.31924 82.91539 1.000 53.23105 351 ARG A CA 1
ATOM 2579 C C . ARG A 1 351 ? -8.26027 22.91786 83.05151 1.000 54.24150 351 ARG A C 1
ATOM 2580 O O . ARG A 1 351 ? -8.87729 22.59891 84.07745 1.000 51.66055 351 ARG A O 1
ATOM 2588 N N . ARG A 1 352 ? -8.00938 22.04617 82.06471 1.000 54.76129 352 ARG A N 1
ATOM 2589 C CA . ARG A 1 352 ? -8.45144 20.66737 82.16783 1.000 50.09389 352 ARG A CA 1
ATOM 2590 C C . ARG A 1 352 ? -8.02004 20.09463 83.50312 1.000 50.16327 352 ARG A C 1
ATOM 2591 O O . ARG A 1 352 ? -8.85494 19.60951 84.27725 1.000 56.09771 352 ARG A O 1
ATOM 2599 N N . ARG A 1 353 ? -6.74075 20.27969 83.84692 1.000 51.72786 353 ARG A N 1
ATOM 2600 C CA . ARG A 1 353 ? -6.20009 19.65157 85.04714 1.000 58.40361 353 ARG A CA 1
ATOM 2601 C C . ARG A 1 353 ? -6.93962 20.13240 86.28509 1.000 55.36141 353 ARG A C 1
ATOM 2602 O O . ARG A 1 353 ? -7.33669 19.32418 87.13680 1.000 52.75546 353 ARG A O 1
ATOM 2610 N N . SER A 1 354 ? -7.22033 21.43404 86.34395 1.000 54.96167 354 SER A N 1
ATOM 2611 C CA . SER A 1 354 ? -7.86596 21.98894 87.52476 1.000 60.09848 354 SER A CA 1
ATOM 2612 C C . SER A 1 354 ? -9.30484 21.48752 87.66319 1.000 62.15236 354 SER A C 1
ATOM 2613 O O . SER A 1 354 ? -9.78960 21.29560 88.78504 1.000 63.63793 354 SER A O 1
ATOM 2616 N N . LYS A 1 355 ? -10.01669 21.26178 86.54768 1.000 60.35995 355 LYS A N 1
ATOM 2617 C CA . LYS A 1 355 ? -11.34246 20.67178 86.71237 1.000 56.82346 355 LYS A CA 1
ATOM 2618 C C . LYS A 1 355 ? -11.19711 19.28193 87.29996 1.000 57.62794 355 LYS A C 1
ATOM 2619 O O . LYS A 1 355 ? -11.82247 18.94615 88.30800 1.000 63.85028 355 LYS A O 1
ATOM 2625 N N . LYS A 1 356 ? -10.27116 18.51202 86.74873 1.000 61.49528 356 LYS A N 1
ATOM 2626 C CA . LYS A 1 356 ? -10.14873 17.11190 87.09425 1.000 61.57498 356 LYS A CA 1
ATOM 2627 C C . LYS A 1 356 ? -9.79443 16.93618 88.57277 1.000 64.36471 356 LYS A C 1
ATOM 2628 O O . LYS A 1 356 ? -10.24281 15.98018 89.21895 1.000 67.66906 356 LYS A O 1
ATOM 2634 N N . GLU A 1 357 ? -8.95808 17.81920 89.10998 1.000 67.46476 357 GLU A N 1
ATOM 2635 C CA . GLU A 1 357 ? -8.64973 17.84876 90.53113 1.000 67.61904 357 GLU A CA 1
ATOM 2636 C C . GLU A 1 357 ? -9.68039 18.63708 91.33360 1.000 61.54639 357 GLU A C 1
ATOM 2637 O O . GLU A 1 357 ? -9.51552 18.79016 92.54319 1.000 72.85091 357 GLU A O 1
ATOM 2643 N N . GLY A 1 358 ? -10.72502 19.14557 90.69114 1.000 58.31835 358 GLY A N 1
ATOM 2644 C CA . GLY A 1 358 ? -11.73142 19.93862 91.37965 1.000 58.78331 358 GLY A CA 1
ATOM 2645 C C . GLY A 1 358 ? -11.21588 21.16252 92.11318 1.000 64.13794 358 GLY A C 1
ATOM 2646 O O . GLY A 1 358 ? -11.68879 21.45971 93.21877 1.000 63.08777 358 GLY A O 1
ATOM 2647 N N . LYS A 1 359 ? -10.27292 21.89600 91.51310 1.000 60.68821 359 LYS A N 1
ATOM 2648 C CA . LYS A 1 359 ? -9.65898 23.08199 92.10701 1.000 59.54130 359 LYS A CA 1
ATOM 2649 C C . LYS A 1 359 ? -10.66245 24.24764 92.11479 1.000 59.10252 359 LYS A C 1
ATOM 2650 O O . LYS A 1 359 ? -11.64133 24.23017 91.37994 1.000 57.76671 359 LYS A O 1
ATOM 2656 N N . GLU A 1 360 ? -10.42422 25.27527 92.94788 1.000 66.14476 360 GLU A N 1
ATOM 2657 C CA . GLU A 1 360 ? -11.39118 26.37518 93.01967 1.000 59.92348 360 GLU A CA 1
ATOM 2658 C C . GLU A 1 360 ? -11.48936 27.12252 91.69897 1.000 60.07356 360 GLU A C 1
ATOM 2659 O O . GLU A 1 360 ? -12.55288 27.64334 91.35223 1.000 67.15921 360 GLU A O 1
ATOM 2665 N N . THR A 1 361 ? -10.37647 27.28021 91.00171 1.000 54.34711 361 THR A N 1
ATOM 2666 C CA . THR A 1 361 ? -10.38087 28.09611 89.80453 1.000 56.14818 361 THR A CA 1
ATOM 2667 C C . THR A 1 361 ? -9.74733 27.33665 88.64662 1.000 52.06144 361 THR A C 1
ATOM 2668 O O . THR A 1 361 ? -9.21278 26.23830 88.80621 1.000 55.79450 361 THR A O 1
ATOM 2672 N N . THR A 1 362 ? -9.81651 27.94366 87.45891 1.000 46.09145 362 THR A N 1
ATOM 2673 C CA . THR A 1 362 ? -9.22357 27.31351 86.29117 1.000 48.42542 362 THR A CA 1
ATOM 2674 C C . THR A 1 362 ? -7.70005 27.31453 86.37834 1.000 52.59207 362 THR A C 1
ATOM 2675 O O . THR A 1 362 ? -7.04336 26.42482 85.82522 1.000 51.56978 362 THR A O 1
ATOM 2679 N N . GLY A 1 363 ? -7.12255 28.28211 87.07813 1.000 53.50730 363 GLY A N 1
ATOM 2680 C CA . GLY A 1 363 ? -5.67428 28.36684 87.15781 1.000 51.66065 363 GLY A CA 1
ATOM 2681 C C . GLY A 1 363 ? -5.11572 27.76213 88.42856 1.000 46.71664 363 GLY A C 1
ATOM 2682 O O . GLY A 1 363 ? -4.62039 28.47797 89.30654 1.000 41.21949 363 GLY A O 1
ATOM 2683 N N . GLU A 1 364 ? -5.23805 26.44002 88.53982 1.000 47.21207 364 GLU A N 1
ATOM 2684 C CA . GLU A 1 364 ? -4.66799 25.67006 89.64694 1.000 53.29445 364 GLU A CA 1
ATOM 2685 C C . GLU A 1 364 ? -5.18309 26.15212 91.00540 1.000 53.73507 364 GLU A C 1
ATOM 2686 O O . GLU A 1 364 ? -4.54963 25.92813 92.03984 1.000 54.21471 364 GLU A O 1
ATOM 2692 N N . GLY A 1 365 ? -6.34898 26.80791 91.01910 1.000 51.22477 365 GLY A N 1
ATOM 2693 C CA . GLY A 1 365 ? -6.94690 27.30272 92.23835 1.000 48.34654 365 GLY A CA 1
ATOM 2694 C C . GLY A 1 365 ? -6.47519 28.67431 92.68118 1.000 53.27570 365 GLY A C 1
ATOM 2695 O O . GLY A 1 365 ? -7.04848 29.23879 93.62354 1.000 51.21424 365 GLY A O 1
ATOM 2696 N N . LEU A 1 366 ? -5.43955 29.22136 92.04813 1.000 50.35623 366 LEU A N 1
ATOM 2697 C CA . LEU A 1 366 ? -5.01262 30.57832 92.33893 1.000 44.44755 366 LEU A CA 1
ATOM 2698 C C . LEU A 1 366 ? -5.80485 31.55421 91.48347 1.000 48.10297 366 LEU A C 1
ATOM 2699 O O . LEU A 1 366 ? -6.58337 31.17011 90.60708 1.000 49.40060 366 LEU A O 1
ATOM 2704 N N . GLU A 1 367 ? -5.62270 32.83953 91.76814 1.000 49.94953 367 GLU A N 1
ATOM 2705 C CA . GLU A 1 367 ? -6.42821 33.84755 91.09656 1.000 49.66688 367 GLU A CA 1
ATOM 2706 C C . GLU A 1 367 ? -5.70474 34.41574 89.88852 1.000 52.41759 367 GLU A C 1
ATOM 2707 O O . GLU A 1 367 ? -6.32085 34.63687 88.84088 1.000 52.47705 367 GLU A O 1
ATOM 2713 N N . TRP A 1 368 ? -4.40251 34.64124 90.02360 1.000 49.53863 368 TRP A N 1
ATOM 2714 C CA . TRP A 1 368 ? -3.58884 35.32045 89.02827 1.000 49.08903 368 TRP A CA 1
ATOM 2715 C C . TRP A 1 368 ? -2.45945 34.41543 88.54555 1.000 48.20501 368 TRP A C 1
ATOM 2716 O O . TRP A 1 368 ? -1.94473 33.57572 89.29097 1.000 48.76787 368 TRP A O 1
ATOM 2727 N N . GLY A 1 369 ? -2.06340 34.59984 87.28784 1.000 45.10375 369 GLY A N 1
ATOM 2728 C CA . GLY A 1 369 ? -0.98588 33.80836 86.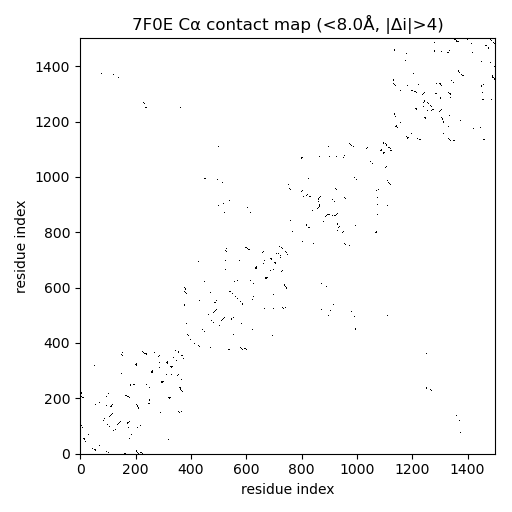73221 1.000 49.13130 369 GLY A CA 1
ATOM 2729 C C . GLY A 1 369 ? -0.26569 34.59269 85.66093 1.000 48.40272 369 GLY A C 1
ATOM 2730 O O . GLY A 1 369 ? -0.72053 35.65504 85.22468 1.000 50.05262 369 GLY A O 1
ATOM 2731 N N . VAL A 1 370 ? 0.85370 34.03948 85.21331 1.000 41.66998 370 VAL A N 1
ATOM 2732 C CA . VAL A 1 370 ? 1.63682 34.66117 84.15839 1.000 42.00302 370 VAL A CA 1
ATOM 2733 C C . VAL A 1 370 ? 1.84694 33.65012 83.04551 1.000 38.57505 370 VAL A C 1
ATOM 2734 O O . VAL A 1 370 ? 2.04687 32.46435 83.31056 1.000 42.14002 370 VAL A O 1
ATOM 2738 N N . LEU A 1 371 ? 1.73593 34.11782 81.80609 1.000 40.13881 371 LEU A N 1
ATOM 2739 C CA . LEU A 1 371 ? 2.12630 33.39430 80.60463 1.000 40.44073 371 LEU A CA 1
ATOM 2740 C C . LEU A 1 371 ? 3.31580 34.12065 79.98381 1.000 45.29925 371 LEU A C 1
ATOM 2741 O O . LEU A 1 371 ? 3.25789 35.33746 79.77481 1.000 42.31236 371 LEU A O 1
ATOM 2746 N N . MET A 1 372 ? 4.39691 33.39974 79.68777 1.000 45.02148 372 MET A N 1
ATOM 2747 C CA . MET A 1 372 ? 5.54506 34.08042 79.08398 1.000 49.65587 372 MET A CA 1
ATOM 2748 C C . MET A 1 372 ? 6.00323 33.35859 77.83525 1.000 50.77245 372 MET A C 1
ATOM 2749 O O . MET A 1 372 ? 5.99107 32.12454 77.78833 1.000 45.79876 372 MET A O 1
ATOM 2754 N N . GLY A 1 373 ? 6.42392 34.13688 76.84542 1.000 46.94157 373 GLY A N 1
ATOM 2755 C CA . GLY A 1 373 ? 7.07966 33.61257 75.65921 1.000 47.14280 373 GLY A CA 1
ATOM 2756 C C . GLY A 1 373 ? 8.45898 34.23157 75.54942 1.000 45.10926 373 GLY A C 1
ATOM 2757 O O . GLY A 1 373 ? 8.63065 35.41666 75.82728 1.000 46.08792 373 GLY A O 1
ATOM 2758 N N . PHE A 1 374 ? 9.43635 33.41402 75.17029 1.000 49.07322 374 PHE A N 1
ATOM 2759 C CA . PHE A 1 374 ? 10.80492 33.84571 74.92105 1.000 42.58754 374 PHE A CA 1
ATOM 2760 C C . PHE A 1 374 ? 11.15984 33.52343 73.48050 1.000 38.89646 374 PHE A C 1
ATOM 2761 O O . PHE A 1 374 ? 11.00913 32.37836 73.04703 1.000 40.56271 374 PHE A O 1
ATOM 2769 N N . GLY A 1 375 ? 11.62026 34.51864 72.73896 1.000 35.59965 375 GLY A N 1
ATOM 2770 C CA . GLY A 1 375 ? 12.06836 34.25126 71.39440 1.000 36.92167 375 GLY A CA 1
ATOM 2771 C C . GLY A 1 375 ? 13.18256 35.14046 70.86914 1.000 41.09878 375 GLY A C 1
ATOM 2772 O O . GLY A 1 375 ? 13.88855 35.83809 71.61691 1.000 36.80307 375 GLY A O 1
ATOM 2773 N N . PRO A 1 376 ? 13.34600 35.12081 69.54160 1.000 44.41106 376 PRO A N 1
ATOM 2774 C CA . PRO A 1 376 ? 14.37595 35.94199 68.89718 1.000 43.67050 376 PRO A CA 1
ATOM 2775 C C . PRO A 1 376 ? 14.23713 37.39414 69.30309 1.000 42.77721 376 PRO A C 1
ATOM 2776 O O . PRO A 1 376 ? 13.12785 37.91871 69.38968 1.000 47.27770 376 PRO A O 1
ATOM 2780 N N . GLY A 1 377 ? 15.37677 38.04491 69.54090 1.000 44.34954 377 GLY A N 1
ATOM 2781 C CA . GLY A 1 377 ? 15.38312 39.41867 70.00667 1.000 44.03703 377 GLY A CA 1
ATOM 2782 C C . GLY A 1 377 ? 16.61703 39.78993 70.81184 1.000 44.27856 377 GLY A C 1
ATOM 2783 O O . GLY A 1 377 ? 17.43380 40.59122 70.34498 1.000 41.23257 377 GLY A O 1
ATOM 2784 N N . VAL A 1 378 ? 16.78744 39.23098 72.00857 1.000 44.15269 378 VAL A N 1
ATOM 2785 C CA . VAL A 1 378 ? 15.86146 38.29435 72.64143 1.000 42.59421 378 VAL A CA 1
ATOM 2786 C C . VAL A 1 378 ? 14.60034 39.02917 73.06479 1.000 46.00740 378 VAL A C 1
ATOM 2787 O O . VAL A 1 378 ? 14.68084 40.12917 73.62122 1.000 44.46943 378 VAL A O 1
ATOM 2791 N N . THR A 1 379 ? 13.43977 38.44647 72.77566 1.000 44.42078 379 THR A N 1
ATOM 2792 C CA . THR A 1 379 ? 12.16236 39.04054 73.14474 1.000 42.85962 379 THR A CA 1
ATOM 2793 C C . THR A 1 379 ? 11.54068 38.25340 74.29041 1.000 40.95131 379 THR A C 1
ATOM 2794 O O . THR A 1 379 ? 11.56354 37.01467 74.28732 1.000 41.20676 379 THR A O 1
ATOM 2798 N N . VAL A 1 380 ? 10.99498 38.97139 75.26815 1.000 40.62901 380 VAL A N 1
ATOM 2799 C CA . VAL A 1 380 ? 10.13279 38.37515 76.28765 1.000 43.39649 380 VAL A CA 1
ATOM 2800 C C . VAL A 1 380 ? 8.73233 38.95933 76.12585 1.000 39.73691 380 VAL A C 1
ATOM 2801 O O . VAL A 1 380 ? 8.56858 40.17906 76.04228 1.000 40.17616 380 VAL A O 1
ATOM 2805 N N . GLU A 1 381 ? 7.73243 38.09247 76.01622 1.000 41.10984 381 GLU A N 1
ATOM 2806 C CA . GLU A 1 381 ? 6.32772 38.49078 76.08008 1.000 38.93069 381 GLU A CA 1
ATOM 2807 C C . GLU A 1 381 ? 5.81281 38.08099 77.44913 1.000 39.73125 381 GLU A C 1
ATOM 2808 O O . GLU A 1 381 ? 6.01159 36.92939 77.86000 1.000 44.01783 381 GLU A O 1
ATOM 2814 N N . THR A 1 382 ? 5.16941 39.01804 78.14854 1.000 35.45011 382 THR A N 1
ATOM 2815 C CA . THR A 1 382 ? 4.61330 38.81093 79.48659 1.000 41.95199 382 THR A CA 1
ATOM 2816 C C . THR A 1 382 ? 3.10441 39.09257 79.46939 1.000 47.03441 382 THR A C 1
ATOM 2817 O O . THR A 1 382 ? 2.66827 40.22080 79.20379 1.000 44.71334 382 THR A O 1
ATOM 2821 N N . VAL A 1 383 ? 2.30265 38.07202 79.74947 1.000 43.43759 383 VAL A N 1
ATOM 2822 C CA . VAL A 1 383 ? 0.85322 38.19228 79.76506 1.000 41.23796 383 VAL A CA 1
ATOM 2823 C C . VAL A 1 383 ? 0.38409 37.88330 81.17732 1.000 39.03341 383 VAL A C 1
ATOM 2824 O O . VAL A 1 383 ? 0.69804 36.82059 81.72934 1.000 36.88428 383 VAL A O 1
ATOM 2828 N N . VAL A 1 384 ? -0.35809 38.81093 81.76510 1.000 39.21280 384 VAL A N 1
ATOM 2829 C CA . VAL A 1 384 ? -0.98536 38.58445 83.06028 1.000 45.92330 384 VAL A CA 1
ATOM 2830 C C . VAL A 1 384 ? -2.37263 37.98528 82.82655 1.000 42.46251 384 VAL A C 1
ATOM 2831 O O . VAL A 1 384 ? -3.20282 38.56677 82.12616 1.000 43.80176 384 VAL A O 1
ATOM 2835 N N . LEU A 1 385 ? -2.60926 36.80422 83.37788 1.000 41.48242 385 LEU A N 1
ATOM 2836 C CA . LEU A 1 385 ? -3.86634 36.09044 83.23517 1.000 42.50698 385 LEU A CA 1
ATOM 2837 C C . LEU A 1 385 ? -4.60694 36.05244 84.56881 1.000 46.38307 385 LEU A C 1
ATOM 2838 O O . LEU A 1 385 ? -3.99317 35.90626 85.63341 1.000 46.49180 385 LEU A O 1
ATOM 2843 N N . ARG A 1 386 ? -5.92965 36.15234 84.50197 1.000 45.34079 386 ARG A N 1
ATOM 2844 C CA . ARG A 1 386 ? -6.79417 36.00208 85.66207 1.000 47.90419 386 ARG A CA 1
ATOM 2845 C C . ARG A 1 386 ? -7.60935 34.71154 85.55887 1.000 46.26905 386 ARG A C 1
ATOM 2846 O O . ARG A 1 386 ? -8.22602 34.43593 84.52425 1.000 47.32824 386 ARG A O 1
ATOM 2854 N N . ALA A 1 387 ? -7.60468 33.91038 86.62062 1.000 41.96042 387 ALA A N 1
ATOM 2855 C CA . ALA A 1 387 ? -8.43257 32.71286 86.64687 1.000 44.44217 387 ALA A CA 1
ATOM 2856 C C . ALA A 1 387 ? -9.88501 33.10569 86.88998 1.000 44.90545 387 ALA A C 1
ATOM 2857 O O . ALA A 1 387 ? -10.19690 34.26658 87.16613 1.000 47.99563 387 ALA A O 1
ATOM 2859 N N . ILE A 1 388 ? -10.79512 32.13344 86.80378 1.000 55.53589 388 ILE A N 1
ATOM 2860 C CA . ILE A 1 388 ? -12.22425 32.45824 86.72265 1.000 51.52278 388 ILE A CA 1
ATOM 2861 C C . ILE A 1 388 ? -13.06119 31.93298 87.88904 1.000 51.47406 388 ILE A C 1
ATOM 2862 O O . ILE A 1 388 ? -13.53849 32.72845 88.70892 1.000 59.66639 388 ILE A O 1
ATOM 2867 N N . SER A 1 389 ? -13.25380 30.61624 87.98204 1.000 52.25606 389 SER A N 1
ATOM 2868 C CA . SER A 1 389 ? -14.30518 30.04148 88.85926 1.000 56.43396 389 SER A CA 1
ATOM 2869 C C . SER A 1 389 ? -14.27266 30.55164 90.29336 1.000 56.69049 389 SER A C 1
ATOM 2870 O O . SER A 1 389 ? -15.15855 31.30897 90.69717 1.000 61.90827 389 SER A O 1
ATOM 2873 N N . HIS B 1 15 ? 56.03845 65.05421 73.41352 1.000 76.68191 15 HIS B N 1
ATOM 2874 C CA . HIS B 1 15 ? 56.36116 64.89221 74.82411 1.000 83.24919 15 HIS B CA 1
ATOM 2875 C C . HIS B 1 15 ? 55.97977 66.24785 75.46152 1.000 83.13667 15 HIS B C 1
ATOM 2876 O O . HIS B 1 15 ? 55.59052 66.34276 76.63658 1.000 78.23064 15 HIS B O 1
ATOM 2883 N N . GLY B 1 16 ? 56.10829 67.30456 74.65614 1.000 77.38515 16 GLY B N 1
ATOM 2884 C CA . GLY B 1 16 ? 55.77726 68.65156 75.09531 1.000 57.78070 16 GLY B CA 1
ATOM 2885 C C . GLY B 1 16 ? 54.35984 69.05796 74.71217 1.000 59.96993 16 GLY B C 1
ATOM 2886 O O . GLY B 1 16 ? 53.88613 68.76919 73.61320 1.000 55.15344 16 GLY B O 1
ATOM 2887 N N . LEU B 1 17 ? 53.68667 69.72743 75.64450 1.000 56.62253 17 LEU B N 1
ATOM 2888 C CA . LEU B 1 17 ? 52.38790 70.31528 75.35628 1.000 47.68588 17 LEU B CA 1
ATOM 2889 C C . LEU B 1 17 ? 52.53544 71.59614 74.53883 1.000 48.85278 17 LEU B C 1
ATOM 2890 O O . LEU B 1 17 ? 53.47956 72.36714 74.71862 1.000 55.35270 17 LEU B O 1
ATOM 2895 N N . ALA B 1 18 ? 51.58145 71.83769 73.64243 1.000 50.41615 18 ALA B N 1
ATOM 2896 C CA . ALA B 1 18 ? 51.51287 73.14792 73.01129 1.000 44.96195 18 ALA B CA 1
ATOM 2897 C C . ALA B 1 18 ? 51.31349 74.21713 74.07385 1.000 48.11228 18 ALA B C 1
ATOM 2898 O O . ALA B 1 18 ? 50.54316 74.04011 75.02763 1.000 44.95795 18 ALA B O 1
ATOM 2900 N N . SER B 1 19 ? 52.00741 75.33877 73.89929 1.000 46.59016 19 SER B N 1
ATOM 2901 C CA . SER B 1 19 ? 52.01394 76.38560 74.90389 1.000 41.61044 19 SER B CA 1
ATOM 2902 C C . SER B 1 19 ? 51.88316 77.72860 74.23231 1.000 40.86587 19 SER B C 1
ATOM 2903 O O . SER B 1 19 ? 52.43838 77.94509 73.15294 1.000 45.30707 19 SER B O 1
ATOM 2906 N N . VAL B 1 20 ? 51.18123 78.63096 74.90826 1.000 42.98758 20 VAL B N 1
ATOM 2907 C CA . VAL B 1 20 ? 51.12120 80.03160 74.51945 1.000 42.00990 20 VAL B CA 1
ATOM 2908 C C . VAL B 1 20 ? 52.45331 80.68186 74.87687 1.000 45.83252 20 VAL B C 1
ATOM 2909 O O . VAL B 1 20 ? 52.83240 80.74528 76.05185 1.000 42.48492 20 VAL B O 1
ATOM 2913 N N . LEU B 1 21 ? 53.18462 81.15225 73.86277 1.000 43.69430 21 LEU B N 1
ATOM 2914 C CA . LEU B 1 21 ? 54.49311 81.73813 74.08883 1.000 48.47901 21 LEU B CA 1
ATOM 2915 C C . LEU B 1 21 ? 54.48997 83.25780 74.02935 1.000 50.28602 21 LEU B C 1
ATOM 2916 O O . LEU B 1 21 ? 55.45928 83.88436 74.49409 1.000 49.16024 21 LEU B O 1
ATOM 2921 N N . ALA B 1 22 ? 53.44429 83.85594 73.46540 1.000 43.52389 22 ALA B N 1
ATOM 2922 C CA . ALA B 1 22 ? 53.29844 85.29983 73.30782 1.000 47.54365 22 ALA B CA 1
ATOM 2923 C C . ALA B 1 22 ? 51.84296 85.60386 72.97405 1.000 43.05953 22 ALA B C 1
ATOM 2924 O O . ALA B 1 22 ? 51.16406 84.79355 72.33341 1.000 40.53400 22 ALA B O 1
ATOM 2926 N N . ILE B 1 23 ? 51.39198 86.79175 73.38267 1.000 43.68927 23 ILE B N 1
ATOM 2927 C CA . ILE B 1 23 ? 50.02577 87.25680 73.16439 1.000 41.77572 23 ILE B CA 1
ATOM 2928 C C . ILE B 1 23 ? 50.07688 88.72636 72.80068 1.000 39.10163 23 ILE B C 1
ATOM 2929 O O . ILE B 1 23 ? 50.69991 89.51757 73.51247 1.000 41.72357 23 ILE B O 1
ATOM 2934 N N . GLY B 1 24 ? 49.37968 89.10003 71.73939 1.000 43.95024 24 GLY B N 1
ATOM 2935 C CA . GLY B 1 24 ? 49.21552 90.50407 71.38470 1.000 37.48393 24 GLY B CA 1
ATOM 2936 C C . GLY B 1 24 ? 47.79226 90.79485 70.96253 1.000 37.82590 24 GLY B C 1
ATOM 2937 O O . GLY B 1 24 ? 47.12270 89.95195 70.37951 1.000 40.73644 24 GLY B O 1
ATOM 2938 N N . THR B 1 25 ? 47.33312 91.99855 71.27049 1.000 40.09776 25 THR B N 1
ATOM 2939 C CA . THR B 1 25 ? 45.95503 92.39189 71.02260 1.000 38.28297 25 THR B CA 1
ATOM 2940 C C . THR B 1 25 ? 45.93032 93.78790 70.43250 1.000 40.64667 25 THR B C 1
ATOM 2941 O O . THR B 1 25 ? 46.89503 94.55023 70.53668 1.000 46.28418 25 THR B O 1
ATOM 2945 N N . ALA B 1 26 ? 44.80263 94.10271 69.80262 1.000 42.98924 26 ALA B N 1
ATOM 2946 C CA . ALA B 1 26 ? 44.61356 95.38210 69.13809 1.000 43.33990 26 ALA B CA 1
ATOM 2947 C C . ALA B 1 26 ? 43.11898 95.63194 68.96745 1.000 49.78412 26 ALA B C 1
ATOM 2948 O O . ALA B 1 26 ? 42.30349 94.69878 68.92033 1.000 46.96581 26 ALA B O 1
ATOM 2950 N N . ASN B 1 27 ? 42.77323 96.91127 68.90826 1.000 46.36504 27 ASN B N 1
ATOM 2951 C CA . ASN B 1 27 ? 41.41166 97.36252 68.71813 1.000 45.40802 27 ASN B CA 1
ATOM 2952 C C . ASN B 1 27 ? 41.41013 98.54110 67.76476 1.000 49.92729 27 ASN B C 1
ATOM 2953 O O . ASN B 1 27 ? 42.42534 99.23951 67.62251 1.000 53.52757 27 ASN B O 1
ATOM 2958 N N . PRO B 1 28 ? 40.29027 98.77261 67.08770 1.000 48.91764 28 PRO B N 1
ATOM 2959 C CA . PRO B 1 28 ? 40.18183 99.95059 66.24070 1.000 47.72806 28 PRO B CA 1
ATOM 2960 C C . PRO B 1 28 ? 40.41154 101.20492 67.03921 1.000 49.86395 28 PRO B C 1
ATOM 2961 O O . PRO B 1 28 ? 40.12983 101.27689 68.24221 1.000 48.37793 28 PRO B O 1
ATOM 2965 N N . GLU B 1 29 ? 40.89405 102.20005 66.31672 1.000 55.96922 29 GLU B N 1
ATOM 2966 C CA . GLU B 1 29 ? 41.42815 103.34765 66.98917 1.000 61.33157 29 GLU B CA 1
ATOM 2967 C C . GLU B 1 29 ? 40.29059 104.25214 67.44004 1.000 57.50783 29 GLU B C 1
ATOM 2968 O O . GLU B 1 29 ? 40.53951 105.23690 68.10463 1.000 61.07774 29 GLU B O 1
ATOM 2974 N N . ASN B 1 30 ? 39.01839 103.82011 67.21646 1.000 61.37623 30 ASN B N 1
ATOM 2975 C CA . ASN B 1 30 ? 37.76368 104.52880 67.51577 1.000 59.87372 30 ASN B CA 1
ATOM 2976 C C . ASN B 1 30 ? 37.08283 103.97785 68.77950 1.000 56.39552 30 ASN B C 1
ATOM 2977 O O . ASN B 1 30 ? 36.61860 102.83030 68.78604 1.000 55.59646 30 ASN B O 1
ATOM 2982 N N . CYS B 1 31 ? 36.95782 104.80864 69.82813 1.000 51.29315 31 CYS B N 1
ATOM 2983 C CA . CYS B 1 31 ? 36.41301 104.38519 71.12241 1.000 47.27411 31 CYS B CA 1
ATOM 2984 C C . CYS B 1 31 ? 35.08831 105.07871 71.41791 1.000 52.51619 31 CYS B C 1
ATOM 2985 O O . CYS B 1 31 ? 34.99285 106.30576 71.33599 1.000 57.35485 31 CYS B O 1
ATOM 2988 N N . PHE B 1 32 ? 34.07594 104.28500 71.77449 1.000 52.27733 32 PHE B N 1
ATOM 2989 C CA . PHE B 1 32 ? 32.73996 104.75414 72.13155 1.000 47.10460 32 PHE B CA 1
ATOM 2990 C C . PHE B 1 32 ? 32.45598 104.28024 73.54943 1.000 51.34230 32 PHE B C 1
ATOM 2991 O O . PHE B 1 32 ? 32.42060 103.07095 73.80821 1.000 48.87859 32 PHE B O 1
ATOM 2999 N N . ASN B 1 33 ? 32.27784 105.20805 74.47829 1.000 54.79252 33 ASN B N 1
ATOM 3000 C CA . ASN B 1 33 ? 32.02308 104.77882 75.84298 1.000 58.26775 33 ASN B CA 1
ATOM 3001 C C . ASN B 1 33 ? 30.50983 104.59224 75.98338 1.000 58.17003 33 ASN B C 1
ATOM 3002 O O . ASN B 1 33 ? 29.71779 105.15272 75.21639 1.000 55.32344 33 ASN B O 1
ATOM 3007 N N . GLN B 1 34 ? 30.10677 103.74334 76.92325 1.000 57.12534 34 GLN B N 1
ATOM 3008 C CA . GLN B 1 34 ? 28.73730 103.25708 76.86758 1.000 52.34793 34 GLN B CA 1
ATOM 3009 C C . GLN B 1 34 ? 27.74252 104.36350 77.18849 1.000 59.94032 34 GLN B C 1
ATOM 3010 O O . GLN B 1 34 ? 26.67260 104.42945 76.56601 1.000 60.21787 34 GLN B O 1
ATOM 3016 N N . ASP B 1 35 ? 28.11164 105.28307 78.09231 1.000 61.01205 35 ASP B N 1
ATOM 3017 C CA . ASP B 1 35 ? 27.22683 106.37638 78.49843 1.000 60.66622 35 ASP B CA 1
ATOM 3018 C C . ASP B 1 35 ? 26.77104 107.25108 77.34124 1.000 57.45589 35 ASP B C 1
ATOM 3019 O O . ASP B 1 35 ? 25.78857 107.97300 77.48323 1.000 64.91831 35 ASP B O 1
ATOM 3024 N N . GLU B 1 36 ? 27.46003 107.22606 76.21262 1.000 55.67847 36 GLU B N 1
ATOM 3025 C CA . GLU B 1 36 ? 27.10672 108.07076 75.09046 1.000 56.32199 36 GLU B CA 1
ATOM 3026 C C . GLU B 1 36 ? 26.65446 107.27116 73.88358 1.000 52.55964 36 GLU B C 1
ATOM 3027 O O . GLU B 1 36 ? 26.39169 107.86401 72.83385 1.000 46.79850 36 GLU B O 1
ATOM 3033 N N . PHE B 1 37 ? 26.52397 105.94883 74.01016 1.000 49.84913 37 PHE B N 1
ATOM 3034 C CA . PHE B 1 37 ? 26.26999 105.19980 72.78604 1.000 56.34767 37 PHE B CA 1
ATOM 3035 C C . PHE B 1 37 ? 24.82144 105.28450 72.29080 1.000 53.33514 37 PHE B C 1
ATOM 3036 O O . PHE B 1 37 ? 24.62392 105.42151 71.07100 1.000 53.76519 37 PHE B O 1
ATOM 3044 N N . PRO B 1 38 ? 23.79203 105.18090 73.16206 1.000 53.12166 38 PRO B N 1
ATOM 3045 C CA . PRO B 1 38 ? 22.40849 105.36179 72.67973 1.000 47.96333 38 PRO B CA 1
ATOM 3046 C C . PRO B 1 38 ? 22.22151 106.58748 71.80151 1.000 52.50153 38 PRO B C 1
ATOM 3047 O O . PRO B 1 38 ? 21.80936 106.46606 70.63106 1.000 49.87647 38 PRO B O 1
ATOM 3051 N N . ASP B 1 39 ? 22.55193 107.76910 72.34491 1.000 54.58541 39 ASP B N 1
ATOM 3052 C CA . ASP B 1 39 ? 22.38428 109.02222 71.61747 1.000 59.56885 39 ASP B CA 1
ATOM 3053 C C . ASP B 1 39 ? 23.04705 108.93752 70.26613 1.000 58.32250 39 ASP B C 1
ATOM 3054 O O . ASP B 1 39 ? 22.44271 109.25898 69.23022 1.000 60.88886 39 ASP B O 1
ATOM 3059 N N . LEU B 1 40 ? 24.30382 108.49544 70.26791 1.000 58.34997 40 LEU B N 1
ATOM 3060 C CA . LEU B 1 40 ? 25.05086 108.39252 69.02702 1.000 60.91756 40 LEU B CA 1
ATOM 3061 C C . LEU B 1 40 ? 24.27954 107.51652 68.06163 1.000 63.95228 40 LEU B C 1
ATOM 3062 O O . LEU B 1 40 ? 23.88361 107.95124 66.97306 1.000 62.50884 40 LEU B O 1
ATOM 3067 N N . CYS B 1 41 ? 24.02581 106.27521 68.49225 1.000 58.83405 41 CYS B N 1
ATOM 3068 C CA . CYS B 1 41 ? 23.53498 105.24820 67.58740 1.000 59.02467 41 CYS B CA 1
ATOM 3069 C C . CYS B 1 41 ? 22.22910 105.68958 66.92981 1.000 61.20332 41 CYS B C 1
ATOM 3070 O O . CYS B 1 41 ? 22.11543 105.70920 65.69705 1.000 63.02406 41 CYS B O 1
ATOM 3073 N N . PHE B 1 42 ? 21.25898 106.12400 67.74414 1.000 58.65042 42 PHE B N 1
ATOM 3074 C CA . PHE B 1 42 ? 19.96241 106.54128 67.22046 1.000 64.43361 42 PHE B CA 1
ATOM 3075 C C . PHE B 1 42 ? 20.08330 107.73774 66.28489 1.000 65.67017 42 PHE B C 1
ATOM 3076 O O . PHE B 1 42 ? 19.27494 107.87604 65.35864 1.000 66.74335 42 PHE B O 1
ATOM 3084 N N . ARG B 1 43 ? 21.09804 108.58546 66.48472 1.000 62.78459 43 ARG B N 1
ATOM 3085 C CA . ARG B 1 43 ? 21.38706 109.63565 65.51216 1.000 64.53761 43 ARG B CA 1
ATOM 3086 C C . ARG B 1 43 ? 21.91986 109.06407 64.19977 1.000 61.04378 43 ARG B C 1
ATOM 3087 O O . ARG B 1 43 ? 21.46668 109.45647 63.11710 1.000 57.69464 43 ARG B O 1
ATOM 3095 N N . VAL B 1 44 ? 22.89209 108.14640 64.26577 1.000 62.42380 44 VAL B N 1
ATOM 3096 C CA . VAL B 1 44 ? 23.67308 107.90125 63.05559 1.000 62.81606 44 VAL B CA 1
ATOM 3097 C C . VAL B 1 44 ? 22.82621 107.06201 62.12934 1.000 64.30768 44 VAL B C 1
ATOM 3098 O O . VAL B 1 44 ? 23.05748 107.02649 60.91489 1.000 66.39171 44 VAL B O 1
ATOM 3102 N N . THR B 1 45 ? 21.92170 106.29070 62.72673 1.000 63.44230 45 THR B N 1
ATOM 3103 C CA . THR B 1 45 ? 20.97073 105.42965 62.05587 1.000 66.22811 45 THR B CA 1
ATOM 3104 C C . THR B 1 45 ? 19.67682 106.15286 61.73017 1.000 66.66170 45 THR B C 1
ATOM 3105 O O . THR B 1 45 ? 18.72945 105.50505 61.27857 1.000 65.71208 45 THR B O 1
ATOM 3109 N N . LYS B 1 46 ? 19.60835 107.46404 61.98247 1.000 66.36808 46 LYS B N 1
ATOM 3110 C CA . LYS B 1 46 ? 18.49598 108.30073 61.53656 1.000 69.41499 46 LYS B CA 1
ATOM 3111 C C . LYS B 1 46 ? 17.19421 107.85439 62.20380 1.000 70.56200 46 LYS B C 1
ATOM 3112 O O . LYS B 1 46 ? 16.13874 107.73878 61.56898 1.000 63.21241 46 LYS B O 1
ATOM 3118 N N . SER B 1 47 ? 17.28497 107.62233 63.51402 1.000 70.74213 47 SER B N 1
ATOM 3119 C CA . SER B 1 47 ? 16.25641 106.92182 64.26805 1.000 66.43130 47 SER B CA 1
ATOM 3120 C C . SER B 1 47 ? 15.83097 107.66885 65.52252 1.000 70.39260 47 SER B C 1
ATOM 3121 O O . SER B 1 47 ? 15.24269 107.04742 66.41815 1.000 69.81433 47 SER B O 1
ATOM 3124 N N . GLU B 1 48 ? 16.13061 108.97040 65.62277 1.000 74.44654 48 GLU B N 1
ATOM 3125 C CA . GLU B 1 48 ? 15.85573 109.72902 66.84228 1.000 78.18005 48 GLU B CA 1
ATOM 3126 C C . GLU B 1 48 ? 14.36699 109.86022 67.11540 1.000 77.36372 48 GLU B C 1
ATOM 3127 O O . GLU B 1 48 ? 13.97827 110.17749 68.24507 1.000 79.81016 48 GLU B O 1
ATOM 3133 N N . HIS B 1 49 ? 13.52899 109.59312 66.11234 1.000 76.50013 49 HIS B N 1
ATOM 3134 C CA . HIS B 1 49 ? 12.08829 109.63856 66.30853 1.000 70.54044 49 HIS B CA 1
ATOM 3135 C C . HIS B 1 49 ? 11.57300 108.40903 67.06094 1.000 74.91066 49 HIS B C 1
ATOM 3136 O O . HIS B 1 49 ? 10.55694 108.49324 67.75896 1.000 75.87796 49 HIS B O 1
ATOM 3143 N N . LEU B 1 50 ? 12.25565 107.27030 66.95394 1.000 73.73763 50 LEU B N 1
ATOM 3144 C CA . LEU B 1 50 ? 11.88832 106.07001 67.70773 1.000 70.72039 50 LEU B CA 1
ATOM 3145 C C . LEU B 1 50 ? 12.21746 106.22996 69.19442 1.000 72.82301 50 LEU B C 1
ATOM 3146 O O . LEU B 1 50 ? 13.16148 105.60990 69.70046 1.000 65.45567 50 LEU B O 1
ATOM 3151 N N . THR B 1 51 ? 11.42485 107.03479 69.90862 1.000 72.89114 51 THR B N 1
ATOM 3152 C CA . THR B 1 51 ? 11.80189 107.47876 71.25127 1.000 68.72046 51 THR B CA 1
ATOM 3153 C C . THR B 1 51 ? 11.63117 106.37152 72.29442 1.000 66.58574 51 THR B C 1
ATOM 3154 O O . THR B 1 51 ? 12.46116 106.22677 73.21142 1.000 66.01826 51 THR B O 1
ATOM 3158 N N . GLY B 1 52 ? 10.56725 105.57747 72.17120 1.000 61.14902 52 GLY B N 1
ATOM 3159 C CA . GLY B 1 52 ? 10.42188 104.42504 73.04220 1.000 65.77183 52 GLY B CA 1
ATOM 3160 C C . GLY B 1 52 ? 11.56777 103.44525 72.88010 1.000 68.34063 52 GLY B C 1
ATOM 3161 O O . GLY B 1 52 ? 12.14129 102.97044 73.87007 1.000 66.25966 52 GLY B O 1
ATOM 3162 N N . LEU B 1 53 ? 11.93231 103.15095 71.62841 1.000 64.72862 53 LEU B N 1
ATOM 3163 C CA . LEU B 1 53 ? 13.01599 102.21855 71.36426 1.000 63.51156 53 LEU B CA 1
ATOM 3164 C C . LEU B 1 53 ? 14.34409 102.75654 71.88533 1.000 64.96735 53 LEU B C 1
ATOM 3165 O O . LEU B 1 53 ? 15.17807 101.99563 72.39079 1.000 64.73493 53 LEU B O 1
ATOM 3170 N N . LYS B 1 54 ? 14.55420 104.06841 71.78934 1.000 66.41621 54 LYS B N 1
ATOM 3171 C CA . LYS B 1 54 ? 15.79547 104.64388 72.28493 1.000 58.03712 54 LYS B CA 1
ATOM 3172 C C . LYS B 1 54 ? 15.89199 104.50615 73.79808 1.000 63.30037 54 LYS B C 1
ATOM 3173 O O . LYS B 1 54 ? 16.94481 104.12918 74.32219 1.000 65.89031 54 LYS B O 1
ATOM 3179 N N . GLU B 1 55 ? 14.79520 104.77215 74.51492 1.000 65.35799 55 GLU B N 1
ATOM 3180 C CA . GLU B 1 55 ? 14.78461 104.55567 75.96130 1.000 64.89558 55 GLU B CA 1
ATOM 3181 C C . GLU B 1 55 ? 15.06076 103.09481 76.33763 1.000 66.00477 55 GLU B C 1
ATOM 3182 O O . GLU B 1 55 ? 15.83932 102.81348 77.27519 1.000 67.39699 55 GLU B O 1
ATOM 3188 N N . LYS B 1 56 ? 14.41005 102.15453 75.64133 1.000 58.81809 56 LYS B N 1
ATOM 3189 C CA . LYS B 1 56 ? 14.68881 100.73716 75.86917 1.000 63.65095 56 LYS B CA 1
ATOM 3190 C C . LYS B 1 56 ? 16.18489 100.43955 75.67727 1.000 65.43636 56 LYS B C 1
ATOM 3191 O O . LYS B 1 56 ? 16.82117 99.80087 76.52815 1.000 61.16439 56 LYS B O 1
ATOM 3197 N N . PHE B 1 57 ? 16.76874 100.93827 74.58191 1.000 52.91680 57 PHE B N 1
ATOM 3198 C CA . PHE B 1 57 ? 18.18432 100.71348 74.32341 1.000 56.96428 57 PHE B CA 1
ATOM 3199 C C . PHE B 1 57 ? 19.07058 101.33719 75.40736 1.000 61.73054 57 PHE B C 1
ATOM 3200 O O . PHE B 1 57 ? 20.12992 100.78602 75.75420 1.000 50.44689 57 PHE B O 1
ATOM 3208 N N . LYS B 1 58 ? 18.66676 102.49276 75.94697 1.000 59.92176 58 LYS B N 1
ATOM 3209 C CA . LYS B 1 58 ? 19.42101 103.06095 77.06030 1.000 57.77267 58 LYS B CA 1
ATOM 3210 C C . LYS B 1 58 ? 19.49642 102.06582 78.20158 1.000 59.89592 58 LYS B C 1
ATOM 3211 O O . LYS B 1 58 ? 20.57556 101.81569 78.74955 1.000 56.88891 58 LYS B O 1
ATOM 3217 N N . ARG B 1 59 ? 18.34980 101.47583 78.56627 1.000 60.10373 59 ARG B N 1
ATOM 3218 C CA . ARG B 1 59 ? 18.35448 100.53599 79.68820 1.000 53.42252 59 ARG B CA 1
ATOM 3219 C C . ARG B 1 59 ? 19.13125 99.26891 79.37881 1.000 53.67505 59 ARG B C 1
ATOM 3220 O O . ARG B 1 59 ? 19.72418 98.66977 80.29456 1.000 57.22343 59 ARG B O 1
ATOM 3228 N N . ILE B 1 60 ? 19.10356 98.81983 78.11837 1.000 51.39580 60 ILE B N 1
ATOM 3229 C CA . ILE B 1 60 ? 19.96817 97.71207 77.70794 1.000 55.77110 60 ILE B CA 1
ATOM 3230 C C . ILE B 1 60 ? 21.43259 98.05349 77.99832 1.000 55.99839 60 ILE B C 1
ATOM 3231 O O . ILE B 1 60 ? 22.15997 97.27250 78.62127 1.000 53.32545 60 ILE B O 1
ATOM 3236 N N . CYS B 1 61 ? 21.86606 99.25155 77.58192 1.000 51.64439 61 CYS B N 1
ATOM 3237 C CA . CYS B 1 61 ? 23.25863 99.66255 77.75700 1.000 54.47893 61 CYS B CA 1
ATOM 3238 C C . CYS B 1 61 ? 23.62788 99.83906 79.22956 1.000 54.77155 61 CYS B C 1
ATOM 3239 O O . CYS B 1 61 ? 24.78816 99.61179 79.61486 1.000 47.39652 61 CYS B O 1
ATOM 3242 N N . GLU B 1 62 ? 22.66915 100.26700 80.05380 1.000 47.60633 62 GLU B N 1
ATOM 3243 C CA . GLU B 1 62 ? 22.93786 100.42763 81.47278 1.000 46.50956 62 GLU B CA 1
ATOM 3244 C C . GLU B 1 62 ? 22.95170 99.08792 82.20179 1.000 50.59077 62 GLU B C 1
ATOM 3245 O O . GLU B 1 62 ? 23.52555 98.99674 83.28440 1.000 53.92958 62 GLU B O 1
ATOM 3251 N N . ARG B 1 63 ? 22.35357 98.03580 81.63415 1.000 51.75438 63 ARG B N 1
ATOM 3252 C CA . ARG B 1 63 ? 22.50478 96.72427 82.26204 1.000 51.45957 63 ARG B CA 1
ATOM 3253 C C . ARG B 1 63 ? 23.73803 95.96760 81.77449 1.000 47.07357 63 ARG B C 1
ATOM 3254 O O . ARG B 1 63 ? 24.07068 94.92066 82.34265 1.000 42.46238 63 ARG B O 1
ATOM 3262 N N . SER B 1 64 ? 24.42921 96.47861 80.75111 1.000 48.32505 64 SER B N 1
ATOM 3263 C CA . SER B 1 64 ? 25.34713 95.64046 79.97880 1.000 48.11376 64 SER B CA 1
ATOM 3264 C C . SER B 1 64 ? 26.63218 95.33423 80.73971 1.000 44.34395 64 SER B C 1
ATOM 3265 O O . SER B 1 64 ? 27.26441 94.30177 80.49877 1.000 45.32330 64 SER B O 1
ATOM 3268 N N . THR B 1 65 ? 27.03985 96.23231 81.64257 1.000 41.05686 65 THR B N 1
ATOM 3269 C CA . THR B 1 65 ? 28.32210 96.32172 82.35611 1.000 45.12271 65 THR B CA 1
ATOM 3270 C C . THR B 1 65 ? 29.48258 96.62799 81.41528 1.000 48.35457 65 THR B C 1
ATOM 3271 O O . THR B 1 65 ? 30.60632 96.77120 81.88156 1.000 53.28384 65 THR B O 1
ATOM 3275 N N . VAL B 1 66 ? 29.24087 96.74204 80.11429 1.000 49.58559 66 VAL B N 1
ATOM 3276 C CA . VAL B 1 66 ? 30.22136 97.24858 79.16406 1.000 44.73640 66 VAL B CA 1
ATOM 3277 C C . VAL B 1 66 ? 30.35204 98.75514 79.35222 1.000 48.66540 66 VAL B C 1
ATOM 3278 O O . VAL B 1 66 ? 29.37892 99.49212 79.18685 1.000 51.59061 66 VAL B O 1
ATOM 3282 N N . ARG B 1 67 ? 31.56706 99.22440 79.67768 1.000 56.70207 67 ARG B N 1
ATOM 3283 C CA . ARG B 1 67 ? 31.81717 100.64647 79.92561 1.000 47.65844 67 ARG B CA 1
ATOM 3284 C C . ARG B 1 67 ? 32.36877 101.37635 78.70403 1.000 49.50842 67 ARG B C 1
ATOM 3285 O O . ARG B 1 67 ? 32.24205 102.60275 78.60890 1.000 53.02344 67 ARG B O 1
ATOM 3293 N N . LYS B 1 68 ? 32.96696 100.65901 77.75791 1.000 50.08910 68 LYS B N 1
ATOM 3294 C CA . LYS B 1 68 ? 33.39173 101.27078 76.50724 1.000 52.04622 68 LYS B CA 1
ATOM 3295 C C . LYS B 1 68 ? 33.61942 100.15385 75.49781 1.000 49.34912 68 LYS B C 1
ATOM 3296 O O . LYS B 1 68 ? 33.71940 98.97874 75.85347 1.000 46.46376 68 LYS B O 1
ATOM 3302 N N . ARG B 1 69 ? 33.70289 100.53528 74.23505 1.000 45.35221 69 ARG B N 1
ATOM 3303 C CA . ARG B 1 69 ? 33.89694 99.57906 73.16292 1.000 44.40119 69 ARG B CA 1
ATOM 3304 C C . ARG B 1 69 ? 34.67699 100.24044 72.03538 1.000 48.49482 69 ARG B C 1
ATOM 3305 O O . ARG B 1 69 ? 34.55483 101.44272 71.79995 1.000 51.57794 69 ARG B O 1
ATOM 3313 N N . TYR B 1 70 ? 35.47597 99.45012 71.32581 1.000 47.00182 70 TYR B N 1
ATOM 3314 C CA . TYR B 1 70 ? 36.20352 99.94941 70.16774 1.000 51.86344 70 TYR B CA 1
ATOM 3315 C C . TYR B 1 70 ? 35.53733 99.42209 68.90385 1.000 48.79503 70 TYR B C 1
ATOM 3316 O O . TYR B 1 70 ? 35.30681 98.21379 68.78222 1.000 50.53246 70 TYR B O 1
ATOM 3325 N N . LEU B 1 71 ? 35.20959 100.32683 67.97842 1.000 49.06414 71 LEU B N 1
ATOM 3326 C CA . LEU B 1 71 ? 34.45239 99.97542 66.77640 1.000 52.49823 71 LEU B CA 1
ATOM 3327 C C . LEU B 1 71 ? 35.09092 100.59650 65.54874 1.000 51.71183 71 LEU B C 1
ATOM 3328 O O . LEU B 1 71 ? 35.35228 101.80328 65.52502 1.000 51.54159 71 LEU B O 1
ATOM 3333 N N . HIS B 1 72 ? 35.31375 99.77678 64.51991 1.000 48.09556 72 HIS B N 1
ATOM 3334 C CA . HIS B 1 72 ? 35.82763 100.31914 63.27491 1.000 47.98319 72 HIS B CA 1
ATOM 3335 C C . HIS B 1 72 ? 34.86056 101.32432 62.65378 1.000 50.20469 72 HIS B C 1
ATOM 3336 O O . HIS B 1 72 ? 35.28551 102.32060 62.05358 1.000 51.14947 72 HIS B O 1
ATOM 3343 N N . LEU B 1 73 ? 33.56128 101.06403 62.74948 1.000 51.93446 73 LEU B N 1
ATOM 3344 C CA . LEU B 1 73 ? 32.59164 101.92700 62.09008 1.000 58.19154 73 LEU B CA 1
ATOM 3345 C C . LEU B 1 73 ? 32.57055 103.30979 62.74254 1.000 58.53709 73 LEU B C 1
ATOM 3346 O O . LEU B 1 73 ? 32.51103 103.43601 63.96965 1.000 55.18648 73 LEU B O 1
ATOM 3351 N N . THR B 1 74 ? 32.64702 104.34726 61.91650 1.000 65.86813 74 THR B N 1
ATOM 3352 C CA . THR B 1 74 ? 32.54641 105.73026 62.35481 1.000 67.09781 74 THR B CA 1
ATOM 3353 C C . THR B 1 74 ? 31.37682 106.40764 61.65802 1.000 65.19966 74 THR B C 1
ATOM 3354 O O . THR B 1 74 ? 30.75021 105.85000 60.75390 1.000 65.39092 74 THR B O 1
ATOM 3358 N N . GLU B 1 75 ? 31.10388 107.64210 62.08072 1.000 68.67253 75 GLU B N 1
ATOM 3359 C CA . GLU B 1 75 ? 30.08933 108.43752 61.40018 1.000 72.76248 75 GLU B CA 1
ATOM 3360 C C . GLU B 1 75 ? 30.45935 108.68565 59.94190 1.000 73.23112 75 GLU B C 1
ATOM 3361 O O . GLU B 1 75 ? 29.58404 108.69682 59.06988 1.000 74.59438 75 GLU B O 1
ATOM 3367 N N . GLU B 1 76 ? 31.74983 108.88469 59.65487 1.000 81.53834 76 GLU B N 1
ATOM 3368 C CA . GLU B 1 76 ? 32.19750 109.04727 58.27267 1.000 77.39352 76 GLU B CA 1
ATOM 3369 C C . GLU B 1 76 ? 31.79978 107.85127 57.43225 1.000 73.16524 76 GLU B C 1
ATOM 3370 O O . GLU B 1 76 ? 31.21836 107.99857 56.35220 1.000 72.76376 76 GLU B O 1
ATOM 3376 N N . ILE B 1 77 ? 32.11918 106.65023 57.91586 1.000 68.12488 77 ILE B N 1
ATOM 3377 C CA . ILE B 1 77 ? 31.86005 105.45332 57.13071 1.000 66.27489 77 ILE B CA 1
ATOM 3378 C C . ILE B 1 77 ? 30.36166 105.23481 56.94533 1.000 64.96122 77 ILE B C 1
ATOM 3379 O O . ILE B 1 77 ? 29.92511 104.81434 55.86859 1.000 66.26511 77 ILE B O 1
ATOM 3384 N N . LEU B 1 78 ? 29.54297 105.54524 57.95581 1.000 62.74367 78 LEU B N 1
ATOM 3385 C CA . LEU B 1 78 ? 28.10261 105.37868 57.77364 1.000 67.65574 78 LEU B CA 1
ATOM 3386 C C . LEU B 1 78 ? 27.51247 106.45219 56.85761 1.000 66.04969 78 LEU B C 1
ATOM 3387 O O . LEU B 1 78 ? 26.54231 106.18063 56.14328 1.000 62.22315 78 LEU B O 1
ATOM 3392 N N . GLN B 1 79 ? 28.08603 107.65873 56.84381 1.000 65.82605 79 GLN B N 1
ATOM 3393 C CA . GLN B 1 79 ? 27.68517 108.64426 55.84688 1.000 65.13564 79 GLN B CA 1
ATOM 3394 C C . GLN B 1 79 ? 28.12095 108.21543 54.44473 1.000 64.76889 79 GLN B C 1
ATOM 3395 O O . GLN B 1 79 ? 27.44085 108.52789 53.46071 1.000 64.50993 79 GLN B O 1
ATOM 3401 N N . GLU B 1 80 ? 29.22722 107.46613 54.34603 1.000 67.49822 80 GLU B N 1
ATOM 3402 C CA . GLU B 1 80 ? 29.71215 106.94978 53.06644 1.000 65.36177 80 GLU B CA 1
ATOM 3403 C C . GLU B 1 80 ? 28.96038 105.69679 52.63021 1.000 65.75903 80 GLU B C 1
ATOM 3404 O O . GLU B 1 80 ? 28.84410 105.42735 51.42922 1.000 65.59409 80 GLU B O 1
ATOM 3410 N N . TYR B 1 81 ? 28.47074 104.91220 53.58671 1.000 64.56717 81 TYR B N 1
ATOM 3411 C CA . TYR B 1 81 ? 27.74385 103.67481 53.32472 1.000 59.49376 81 TYR B CA 1
ATOM 3412 C C . TYR B 1 81 ? 26.44750 103.70224 54.11665 1.000 66.58417 81 TYR B C 1
ATOM 3413 O O . TYR B 1 81 ? 26.29615 102.95139 55.08902 1.000 65.71370 81 TYR B O 1
ATOM 3422 N N . PRO B 1 82 ? 25.48486 104.54795 53.72823 1.000 62.66629 82 PRO B N 1
ATOM 3423 C CA . PRO B 1 82 ? 24.22986 104.61553 54.49121 1.000 53.41232 82 PRO B CA 1
ATOM 3424 C C . PRO B 1 82 ? 23.48311 103.28528 54.55884 1.000 58.35663 82 PRO B C 1
ATOM 3425 O O . PRO B 1 82 ? 22.72596 103.08140 55.51991 1.000 60.01437 82 PRO B O 1
ATOM 3429 N N . SER B 1 83 ? 23.67697 102.38617 53.58036 1.000 55.43009 83 SER B N 1
ATOM 3430 C CA . SER B 1 83 ? 23.15859 101.01784 53.65549 1.000 51.91661 83 SER B CA 1
ATOM 3431 C C . SER B 1 83 ? 23.24558 100.46254 55.07164 1.000 58.21055 83 SER B C 1
ATOM 3432 O O . SER B 1 83 ? 22.26422 99.95953 55.62508 1.000 52.62609 83 SER B O 1
ATOM 3435 N N . ILE B 1 84 ? 24.44236 100.52691 55.65868 1.000 58.35181 84 ILE B N 1
ATOM 3436 C CA . ILE B 1 84 ? 24.69384 99.90366 56.94393 1.000 57.55560 84 ILE B CA 1
ATOM 3437 C C . ILE B 1 84 ? 23.90566 100.58543 58.06184 1.000 59.02788 84 ILE B C 1
ATOM 3438 O O . ILE B 1 84 ? 23.58463 99.94871 59.07441 1.000 60.31555 84 ILE B O 1
ATOM 3443 N N . ALA B 1 85 ? 23.56101 101.86017 57.90101 1.000 57.25900 85 ALA B N 1
ATOM 3444 C CA . ALA B 1 85 ? 22.87621 102.57474 58.96778 1.000 60.45157 85 ALA B CA 1
ATOM 3445 C C . ALA B 1 85 ? 21.37543 102.28546 59.00371 1.000 61.53382 85 ALA B C 1
ATOM 3446 O O . ALA B 1 85 ? 20.69536 102.70878 59.94978 1.000 62.46807 85 ALA B O 1
ATOM 3448 N N . THR B 1 86 ? 20.85536 101.57261 58.00667 1.000 59.05229 86 THR B N 1
ATOM 3449 C CA . THR B 1 86 ? 19.46853 101.15342 57.95609 1.000 52.38071 86 THR B CA 1
ATOM 3450 C C . THR B 1 86 ? 19.27598 99.89670 58.79883 1.000 59.22391 86 THR B C 1
ATOM 3451 O O . THR B 1 86 ? 20.21993 99.35758 59.38615 1.000 65.00338 86 THR B O 1
ATOM 3455 N N . TYR B 1 87 ? 18.03365 99.40291 58.83857 1.000 61.16293 87 TYR B N 1
ATOM 3456 C CA . TYR B 1 87 ? 17.75993 98.15208 59.53719 1.000 59.25469 87 TYR B CA 1
ATOM 3457 C C . TYR B 1 87 ? 18.00739 96.94267 58.63284 1.000 52.56639 87 TYR B C 1
ATOM 3458 O O . TYR B 1 87 ? 18.68916 95.99491 59.03875 1.000 52.92211 87 TYR B O 1
ATOM 3467 N N . ASN B 1 88 ? 17.45432 96.93955 57.40777 1.000 46.2923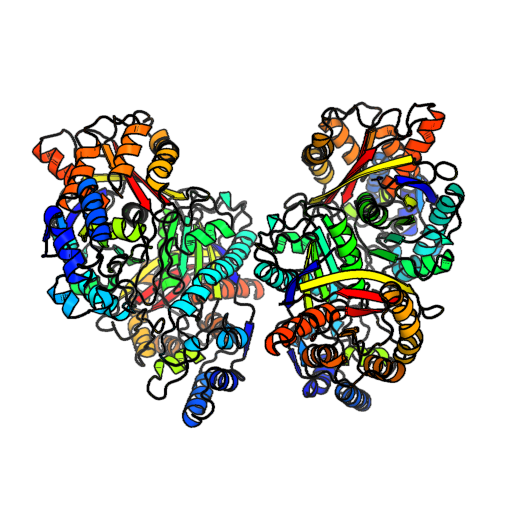7 88 ASN B N 1
ATOM 3468 C CA . ASN B 1 88 ? 17.62160 95.76464 56.55723 1.000 48.61761 88 ASN B CA 1
ATOM 3469 C C . ASN B 1 88 ? 17.61454 96.10416 55.06505 1.000 50.30845 88 ASN B C 1
ATOM 3470 O O . ASN B 1 88 ? 17.14714 95.30184 54.24527 1.000 54.26220 88 ASN B O 1
ATOM 3475 N N . ALA B 1 89 ? 18.13861 97.26264 54.69672 1.000 46.15634 89 ALA B N 1
ATOM 3476 C CA . ALA B 1 89 ? 18.40502 97.52621 53.29762 1.000 51.41055 89 ALA B CA 1
ATOM 3477 C C . ALA B 1 89 ? 19.57515 96.65921 52.83206 1.000 57.27457 89 ALA B C 1
ATOM 3478 O O . ALA B 1 89 ? 20.42820 96.27326 53.64322 1.000 59.55991 89 ALA B O 1
ATOM 3480 N N . PRO B 1 90 ? 19.63828 96.32049 51.54223 1.000 57.32733 90 PRO B N 1
ATOM 3481 C CA . PRO B 1 90 ? 20.78911 95.54681 51.06498 1.000 47.71885 90 PRO B CA 1
ATOM 3482 C C . PRO B 1 90 ? 22.07401 96.28949 51.40986 1.000 55.71404 90 PRO B C 1
ATOM 3483 O O . PRO B 1 90 ? 22.20489 97.49170 51.17090 1.000 59.26743 90 PRO B O 1
ATOM 3487 N N . SER B 1 91 ? 23.00747 95.58172 52.03292 1.000 56.52246 91 SER B N 1
ATOM 3488 C CA . SER B 1 91 ? 24.21709 96.23700 52.51139 1.000 53.94422 91 SER B CA 1
ATOM 3489 C C . SER B 1 91 ? 25.44581 95.33485 52.51234 1.000 52.88172 91 SER B C 1
ATOM 3490 O O . SER B 1 91 ? 26.52099 95.79985 52.89885 1.000 50.66555 91 SER B O 1
ATOM 3493 N N . LEU B 1 92 ? 25.33733 94.07630 52.08007 1.000 50.49024 92 LEU B N 1
ATOM 3494 C CA . LEU B 1 92 ? 26.45131 93.14865 52.21648 1.000 46.90369 92 LEU B CA 1
ATOM 3495 C C . LEU B 1 92 ? 27.63480 93.56158 51.34830 1.000 51.06256 92 LEU B C 1
ATOM 3496 O O . LEU B 1 92 ? 28.78876 93.37791 51.75017 1.000 53.36108 92 LEU B O 1
ATOM 3501 N N . ASP B 1 93 ? 27.38235 94.12026 50.15834 1.000 49.71347 93 ASP B N 1
ATOM 3502 C CA . ASP B 1 93 ? 28.49358 94.53975 49.30243 1.000 47.37265 93 ASP B CA 1
ATOM 3503 C C . ASP B 1 93 ? 29.34886 95.57625 50.00993 1.000 50.43037 93 ASP B C 1
ATOM 3504 O O . ASP B 1 93 ? 30.57801 95.45758 50.06260 1.000 58.42775 93 ASP B O 1
ATOM 3509 N N . ALA B 1 94 ? 28.70605 96.58296 50.59677 1.000 46.75198 94 ALA B N 1
ATOM 3510 C CA . ALA B 1 94 ? 29.42855 97.60941 51.34534 1.000 52.97953 94 ALA B CA 1
ATOM 3511 C C . ALA B 1 94 ? 30.17168 97.02301 52.55088 1.000 51.81834 94 ALA B C 1
ATOM 3512 O O . ALA B 1 94 ? 31.35261 97.33270 52.77756 1.000 55.97899 94 ALA B O 1
ATOM 3514 N N . ARG B 1 95 ? 29.48236 96.19389 53.35499 1.000 49.90881 95 ARG B N 1
ATOM 3515 C CA . ARG B 1 95 ? 30.11778 95.57635 54.51723 1.000 49.16047 95 ARG B CA 1
ATOM 3516 C C . ARG B 1 95 ? 31.34769 94.77785 54.10839 1.000 51.62217 95 ARG B C 1
ATOM 3517 O O . ARG B 1 95 ? 32.40108 94.85150 54.76043 1.000 45.73204 95 ARG B O 1
ATOM 3525 N N . GLN B 1 96 ? 31.23098 94.01912 53.01373 1.000 51.17658 96 GLN B N 1
ATOM 3526 C CA . GLN B 1 96 ? 32.34058 93.20457 52.52782 1.000 51.95349 96 GLN B CA 1
ATOM 3527 C C . GLN B 1 96 ? 33.49867 94.07953 52.07341 1.000 52.59846 96 GLN B C 1
ATOM 3528 O O . GLN B 1 96 ? 34.67094 93.76361 52.32458 1.000 55.35981 96 GLN B O 1
ATOM 3534 N N . GLU B 1 97 ? 33.18766 95.17898 51.37663 1.000 51.01943 97 GLU B N 1
ATOM 3535 C CA . GLU B 1 97 ? 34.24801 96.02959 50.85237 1.000 49.96163 97 GLU B CA 1
ATOM 3536 C C . GLU B 1 97 ? 35.03236 96.65929 51.99295 1.000 53.74024 97 GLU B C 1
ATOM 3537 O O . GLU B 1 97 ? 36.25297 96.85767 51.89185 1.000 46.72791 97 GLU B O 1
ATOM 3543 N N . ILE B 1 98 ? 34.35227 96.94916 53.10406 1.000 50.20625 98 ILE B N 1
ATOM 3544 C CA . ILE B 1 98 ? 35.06220 97.44709 54.27827 1.000 46.81905 98 ILE B CA 1
ATOM 3545 C C . ILE B 1 98 ? 35.90255 96.33703 54.90711 1.000 50.87063 98 ILE B C 1
ATOM 3546 O O . ILE B 1 98 ? 37.06930 96.54149 55.25565 1.000 54.73652 98 ILE B O 1
ATOM 3551 N N . GLU B 1 99 ? 35.36621 95.12817 54.98305 1.000 51.33122 99 GLU B N 1
ATOM 3552 C CA . GLU B 1 99 ? 35.94711 94.19472 55.93645 1.000 51.71478 99 GLU B CA 1
ATOM 3553 C C . GLU B 1 99 ? 37.06053 93.35487 55.32660 1.000 53.19277 99 GLU B C 1
ATOM 3554 O O . GLU B 1 99 ? 38.02800 93.00854 56.02652 1.000 51.00318 99 GLU B O 1
ATOM 3560 N N . VAL B 1 100 ? 36.96979 93.02031 54.02958 1.000 49.87347 100 VAL B N 1
ATOM 3561 C CA . VAL B 1 100 ? 38.07031 92.26900 53.41739 1.000 54.02013 100 VAL B CA 1
ATOM 3562 C C . VAL B 1 100 ? 39.33752 93.12293 53.42970 1.000 53.70524 100 VAL B C 1
ATOM 3563 O O . VAL B 1 100 ? 40.45295 92.59841 53.28799 1.000 52.08750 100 VAL B O 1
ATOM 3567 N N . ALA B 1 101 ? 39.17960 94.44128 53.60158 1.000 47.88978 101 ALA B N 1
ATOM 3568 C CA . ALA B 1 101 ? 40.30469 95.34789 53.77989 1.000 53.10958 101 ALA B CA 1
ATOM 3569 C C . ALA B 1 101 ? 40.68065 95.49039 55.24886 1.000 55.29909 101 ALA B C 1
ATOM 3570 O O . ALA B 1 101 ? 41.86541 95.46460 55.59101 1.000 55.73272 101 ALA B O 1
ATOM 3572 N N . GLU B 1 102 ? 39.69841 95.65202 56.13259 1.000 51.12148 102 GLU B N 1
ATOM 3573 C CA . GLU B 1 102 ? 40.02275 96.06032 57.49461 1.000 52.19787 102 GLU B CA 1
ATOM 3574 C C . GLU B 1 102 ? 40.31529 94.89394 58.43373 1.000 51.86643 102 GLU B C 1
ATOM 3575 O O . GLU B 1 102 ? 41.02619 95.08503 59.42372 1.000 57.05668 102 GLU B O 1
ATOM 3581 N N . VAL B 1 103 ? 39.77725 93.70252 58.16170 1.000 49.59147 103 VAL B N 1
ATOM 3582 C CA . VAL B 1 103 ? 40.09454 92.53312 58.98211 1.000 50.19460 103 VAL B CA 1
ATOM 3583 C C . VAL B 1 103 ? 41.57147 92.17063 58.90445 1.000 53.79916 103 VAL B C 1
ATOM 3584 O O . VAL B 1 103 ? 42.20430 92.01548 59.96605 1.000 51.12866 103 VAL B O 1
ATOM 3588 N N . PRO B 1 104 ? 42.19300 92.05054 57.72104 1.000 55.10555 104 PRO B N 1
ATOM 3589 C CA . PRO B 1 104 ? 43.61717 91.71837 57.70742 1.000 50.03885 104 PRO B CA 1
ATOM 3590 C C . PRO B 1 104 ? 44.47244 92.80289 58.33277 1.000 50.70102 104 PRO B C 1
ATOM 3591 O O . PRO B 1 104 ? 45.51105 92.49784 58.93950 1.000 47.19131 104 PRO B O 1
ATOM 3595 N N . LYS B 1 105 ? 44.05816 94.06641 58.23052 1.000 51.95109 105 LYS B N 1
ATOM 3596 C CA . LYS B 1 105 ? 44.86676 95.13651 58.80296 1.000 49.02360 105 LYS B CA 1
ATOM 3597 C C . LYS B 1 105 ? 44.87463 95.05784 60.32382 1.000 45.31683 105 LYS B C 1
ATOM 3598 O O . LYS B 1 105 ? 45.94625 95.01764 60.95039 1.000 45.47046 105 LYS B O 1
ATOM 3604 N N . LEU B 1 106 ? 43.68848 94.98184 60.93406 1.000 42.22456 106 LEU B N 1
ATOM 3605 C CA . LEU B 1 106 ? 43.62664 94.89275 62.39047 1.000 43.91443 106 LEU B CA 1
ATOM 3606 C C . LEU B 1 106 ? 44.29358 93.60877 62.88564 1.000 42.96656 106 LEU B C 1
ATOM 3607 O O . LEU B 1 106 ? 44.95040 93.60569 63.94376 1.000 42.26781 106 LEU B O 1
ATOM 3612 N N . ALA B 1 107 ? 44.19417 92.52899 62.09748 1.000 43.81556 107 ALA B N 1
ATOM 3613 C CA . ALA B 1 107 ? 44.89375 91.28949 62.42971 1.000 42.23258 107 ALA B CA 1
ATOM 3614 C C . ALA B 1 107 ? 46.41286 91.48750 62.40979 1.000 48.93616 107 ALA B C 1
ATOM 3615 O O . ALA B 1 107 ? 47.12648 90.99115 63.29070 1.000 44.32287 107 ALA B O 1
ATOM 3617 N N . ALA B 1 108 ? 46.92545 92.20453 61.40441 1.000 45.12262 108 ALA B N 1
ATOM 3618 C CA . ALA B 1 108 ? 48.35875 92.47180 61.35833 1.000 47.51996 108 ALA B CA 1
ATOM 3619 C C . ALA B 1 108 ? 48.80648 93.25077 62.58692 1.000 47.44866 108 ALA B C 1
ATOM 3620 O O . ALA B 1 108 ? 49.90233 93.01952 63.11405 1.000 44.71198 108 ALA B O 1
ATOM 3622 N N . ARG B 1 109 ? 47.96666 94.16500 63.07576 1.000 43.93923 109 ARG B N 1
ATOM 3623 C CA . ARG B 1 109 ? 48.36750 94.91007 64.27157 1.000 43.84654 109 ARG B CA 1
ATOM 3624 C C . ARG B 1 109 ? 48.50258 93.97853 65.48302 1.000 44.47581 109 ARG B C 1
ATOM 3625 O O . ARG B 1 109 ? 49.54351 93.96126 66.16778 1.000 51.38225 109 ARG B O 1
ATOM 3633 N N . ALA B 1 110 ? 47.49655 93.13721 65.72197 1.000 39.60068 110 ALA B N 1
ATOM 3634 C CA . ALA B 1 110 ? 47.60594 92.24958 66.88472 1.000 41.14310 110 ALA B CA 1
ATOM 3635 C C . ALA B 1 110 ? 48.73063 91.21981 66.70903 1.000 43.70159 110 ALA B C 1
ATOM 3636 O O . ALA B 1 110 ? 49.42231 90.85361 67.68104 1.000 38.08064 110 ALA B O 1
ATOM 3638 N N . ALA B 1 111 ? 48.94516 90.75172 65.47278 1.000 42.78832 111 ALA B N 1
ATOM 3639 C CA . ALA B 1 111 ? 49.97650 89.74521 65.23303 1.000 40.56003 111 ALA B CA 1
ATOM 3640 C C . ALA B 1 111 ? 51.36377 90.35209 65.35605 1.000 43.09015 111 ALA B C 1
ATOM 3641 O O . ALA B 1 111 ? 52.27587 89.71075 65.88483 1.000 43.87434 111 ALA B O 1
ATOM 3643 N N . SER B 1 112 ? 51.54666 91.58582 64.86542 1.000 44.63734 112 SER B N 1
ATOM 3644 C CA . SER B 1 112 ? 52.82234 92.28188 65.03076 1.000 48.13469 112 SER B CA 1
ATOM 3645 C C . SER B 1 112 ? 53.16038 92.44042 66.50370 1.000 47.39989 112 SER B C 1
ATOM 3646 O O . SER B 1 112 ? 54.31799 92.26499 66.91176 1.000 47.84951 112 SER B O 1
ATOM 3649 N N . LYS B 1 113 ? 52.15683 92.77424 67.32503 1.000 44.11224 113 LYS B N 1
ATOM 3650 C CA . LYS B 1 113 ? 52.43339 92.86530 68.75805 1.000 45.68505 113 LYS B CA 1
ATOM 3651 C C . LYS B 1 113 ? 52.85690 91.51362 69.33567 1.000 40.51362 113 LYS B C 1
ATOM 3652 O O . LYS B 1 113 ? 53.80700 91.43561 70.13521 1.000 46.70756 113 LYS B O 1
ATOM 3658 N N . ALA B 1 114 ? 52.21200 90.43179 68.89763 1.000 39.58365 114 ALA B N 1
ATOM 3659 C CA . ALA B 1 114 ? 52.56038 89.11550 69.43569 1.000 43.44851 114 ALA B CA 1
ATOM 3660 C C . ALA B 1 114 ? 53.95307 88.69200 68.97502 1.000 43.86154 114 ALA B C 1
ATOM 3661 O O . ALA B 1 114 ? 54.71352 88.05691 69.72227 1.000 44.26815 114 ALA B O 1
ATOM 3663 N N . ILE B 1 115 ? 54.31215 89.07218 67.75679 1.000 44.25023 115 ILE B N 1
ATOM 3664 C CA . ILE B 1 115 ? 55.61893 88.74465 67.23640 1.000 41.71346 115 ILE B CA 1
ATOM 3665 C C . ILE B 1 115 ? 56.71330 89.53916 67.94909 1.000 45.24137 115 ILE B C 1
ATOM 3666 O O . ILE B 1 115 ? 57.76981 88.96412 68.25467 1.000 45.55506 115 ILE B O 1
ATOM 3671 N N . GLU B 1 116 ? 56.49222 90.82973 68.28566 1.000 42.80830 116 GLU B N 1
ATOM 3672 C CA . GLU B 1 116 ? 57.58176 91.48428 69.00583 1.000 46.85777 116 GLU B CA 1
ATOM 3673 C C . GLU B 1 116 ? 57.77093 90.75350 70.30249 1.000 51.30835 116 GLU B C 1
ATOM 3674 O O . GLU B 1 116 ? 58.89845 90.43955 70.67362 1.000 56.65153 116 GLU B O 1
ATOM 3680 N N . GLU B 1 117 ? 56.66353 90.55666 71.05192 1.000 46.19533 117 GLU B N 1
ATOM 3681 C CA . GLU B 1 117 ? 56.80681 89.97396 72.38292 1.000 44.50510 117 GLU B CA 1
ATOM 3682 C C . GLU B 1 117 ? 57.51742 88.62734 72.31500 1.000 43.81210 117 GLU B C 1
ATOM 3683 O O . GLU B 1 117 ? 58.36722 88.32303 73.16424 1.000 55.71887 117 GLU B O 1
ATOM 3689 N N . TRP B 1 118 ? 57.21313 87.82520 71.28914 1.000 42.36292 118 TRP B N 1
ATOM 3690 C CA . TRP B 1 118 ? 57.91204 86.55869 71.07630 1.000 44.90614 118 TRP B CA 1
ATOM 3691 C C . TRP B 1 118 ? 59.42848 86.76937 70.92992 1.000 49.20297 118 TRP B C 1
ATOM 3692 O O . TRP B 1 118 ? 60.22828 86.01961 71.50513 1.000 45.54426 118 TRP B O 1
ATOM 3703 N N . GLY B 1 119 ? 59.83471 87.78838 70.15287 1.000 45.89033 119 GLY B N 1
ATOM 3704 C CA . GLY B 1 119 ? 61.21399 88.13007 69.89910 1.000 45.34585 119 GLY B CA 1
ATOM 3705 C C . GLY B 1 119 ? 61.90921 87.31427 68.82166 1.000 50.97050 119 GLY B C 1
ATOM 3706 O O . GLY B 1 119 ? 63.10906 87.52028 68.58917 1.000 52.28344 119 GLY B O 1
ATOM 3707 N N . GLN B 1 120 ? 61.21638 86.39225 68.17057 1.000 48.51290 120 GLN B N 1
ATOM 3708 C CA . GLN B 1 120 ? 61.82054 85.55866 67.14844 1.000 49.98465 120 GLN B CA 1
ATOM 3709 C C . GLN B 1 120 ? 61.51382 86.09252 65.76002 1.000 52.43485 120 GLN B C 1
ATOM 3710 O O . GLN B 1 120 ? 60.63182 86.94197 65.58507 1.000 49.03800 120 GLN B O 1
ATOM 3716 N N . PRO B 1 121 ? 62.28409 85.66695 64.75749 1.000 54.09497 121 PRO B N 1
ATOM 3717 C CA . PRO B 1 121 ? 61.99861 86.09568 63.38572 1.000 54.25433 121 PRO B CA 1
ATOM 3718 C C . PRO B 1 121 ? 60.70310 85.48649 62.89114 1.000 50.12044 121 PRO B C 1
ATOM 3719 O O . PRO B 1 121 ? 60.35409 84.35418 63.22482 1.000 52.21790 121 PRO B O 1
ATOM 3723 N N . LYS B 1 122 ? 59.97811 86.25509 62.08483 1.000 49.89041 122 LYS B N 1
ATOM 3724 C CA . LYS B 1 122 ? 58.75103 85.71512 61.51964 1.000 52.06691 122 LYS B CA 1
ATOM 3725 C C . LYS B 1 122 ? 59.01825 84.50056 60.63467 1.000 49.72599 122 LYS B C 1
ATOM 3726 O O . LYS B 1 122 ? 58.10671 83.69012 60.42138 1.000 55.36187 122 LYS B O 1
ATOM 3732 N N . SER B 1 123 ? 60.25049 84.32095 60.16216 1.000 46.61852 123 SER B N 1
ATOM 3733 C CA . SER B 1 123 ? 60.55929 83.17587 59.31144 1.000 48.53352 123 SER B CA 1
ATOM 3734 C C . SER B 1 123 ? 60.35766 81.83467 60.01620 1.000 51.58034 123 SER B C 1
ATOM 3735 O O . SER B 1 123 ? 60.23065 80.81299 59.33261 1.000 49.90213 123 SER B O 1
ATOM 3738 N N . LYS B 1 124 ? 60.34699 81.80447 61.35830 1.000 54.39660 124 LYS B N 1
ATOM 3739 C CA . LYS B 1 124 ? 60.10265 80.57736 62.11702 1.000 50.87491 124 LYS B CA 1
ATOM 3740 C C . LYS B 1 124 ? 58.62628 80.18751 62.21848 1.000 52.80380 124 LYS B C 1
ATOM 3741 O O . LYS B 1 124 ? 58.33021 79.07535 62.68780 1.000 44.78918 124 LYS B O 1
ATOM 3747 N N . ILE B 1 125 ? 57.70924 81.07163 61.81611 1.000 50.51924 125 ILE B N 1
ATOM 3748 C CA . ILE B 1 125 ? 56.27832 80.79454 61.86630 1.000 43.95739 125 ILE B CA 1
ATOM 3749 C C . ILE B 1 125 ? 55.91901 79.80955 60.76047 1.000 46.90476 125 ILE B C 1
ATOM 3750 O O . ILE B 1 125 ? 56.04244 80.12171 59.57165 1.000 52.00154 125 ILE B O 1
ATOM 3755 N N . THR B 1 126 ? 55.43431 78.62901 61.14741 1.000 48.31291 126 THR B N 1
ATOM 3756 C CA . THR B 1 126 ? 55.12051 77.54664 60.21854 1.000 50.30233 126 THR B CA 1
ATOM 3757 C C . THR B 1 126 ? 53.63740 77.39250 59.91053 1.000 49.30543 126 THR B C 1
ATOM 3758 O O . THR B 1 126 ? 53.29503 76.98895 58.80194 1.000 48.26927 126 THR B O 1
ATOM 3762 N N . HIS B 1 127 ? 52.75832 77.71584 60.85727 1.000 50.66955 127 HIS B N 1
ATOM 3763 C CA . HIS B 1 127 ? 51.31883 77.52319 60.72540 1.000 50.77813 127 HIS B CA 1
ATOM 3764 C C . HIS B 1 127 ? 50.58724 78.80096 61.11178 1.000 45.01887 127 HIS B C 1
ATOM 3765 O O . HIS B 1 127 ? 50.99459 79.50012 62.03572 1.000 47.18285 127 HIS B O 1
ATOM 3772 N N . LEU B 1 128 ? 49.51967 79.11228 60.39614 1.000 44.46899 128 LEU B N 1
ATOM 3773 C CA . LEU B 1 128 ? 48.65746 80.24242 60.72027 1.000 47.64847 128 LEU B CA 1
ATOM 3774 C C . LEU B 1 128 ? 47.22149 79.74469 60.83025 1.000 43.26486 128 LEU B C 1
ATOM 3775 O O . LEU B 1 128 ? 46.68172 79.25472 59.83776 1.000 43.90077 128 LEU B O 1
ATOM 3780 N N . ILE B 1 129 ? 46.61844 79.82835 62.03009 1.000 45.81532 129 ILE B N 1
ATOM 3781 C CA . ILE B 1 129 ? 45.15638 79.70102 62.18813 1.000 45.27062 129 ILE B CA 1
ATOM 3782 C C . ILE B 1 129 ? 44.56879 81.09470 62.25859 1.000 41.59114 129 ILE B C 1
ATOM 3783 O O . ILE B 1 129 ? 44.95912 81.88961 63.11706 1.000 38.88851 129 ILE B O 1
ATOM 3788 N N . PHE B 1 130 ? 43.60875 81.38457 61.38604 1.000 43.10352 130 PHE B N 1
ATOM 3789 C CA . PHE B 1 130 ? 42.99597 82.70551 61.31753 1.000 43.76506 130 PHE B CA 1
ATOM 3790 C C . PHE B 1 130 ? 41.48781 82.55543 61.31781 1.000 50.33686 130 PHE B C 1
ATOM 3791 O O . PHE B 1 130 ? 40.91083 81.98541 60.38329 1.000 51.58607 130 PHE B O 1
ATOM 3799 N N . CYS B 1 131 ? 40.86076 83.07946 62.36534 1.000 49.03515 131 CYS B N 1
ATOM 3800 C CA . CYS B 1 131 ? 39.42509 83.01255 62.58249 1.000 43.48630 131 CYS B CA 1
ATOM 3801 C C . CYS B 1 131 ? 38.84110 84.40974 62.47804 1.000 43.97020 131 CYS B C 1
ATOM 3802 O O . CYS B 1 131 ? 39.30991 85.32328 63.17063 1.000 44.59584 131 CYS B O 1
ATOM 3805 N N . SER B 1 132 ? 37.80294 84.55341 61.64598 1.000 44.31988 132 SER B N 1
ATOM 3806 C CA . SER B 1 132 ? 37.06115 85.80027 61.48265 1.000 43.66753 132 SER B CA 1
ATOM 3807 C C . SER B 1 132 ? 35.64840 85.45296 61.03813 1.000 51.64848 132 SER B C 1
ATOM 3808 O O . SER B 1 132 ? 35.48086 84.59598 60.16532 1.000 49.84877 132 SER B O 1
ATOM 3811 N N . THR B 1 133 ? 34.63432 86.09462 61.64418 1.000 51.51850 133 THR B N 1
ATOM 3812 C CA . THR B 1 133 ? 33.27730 85.95466 61.11879 1.000 58.32382 133 THR B CA 1
ATOM 3813 C C . THR B 1 133 ? 33.11287 86.76672 59.84695 1.000 57.31932 133 THR B C 1
ATOM 3814 O O . THR B 1 133 ? 32.18368 86.53099 59.06335 1.000 61.23745 133 THR B O 1
ATOM 3818 N N . SER B 1 134 ? 34.06827 87.64234 59.59597 1.000 61.00248 134 SER B N 1
ATOM 3819 C CA . SER B 1 134 ? 33.96723 88.83776 58.78616 1.000 61.85699 134 SER B CA 1
ATOM 3820 C C . SER B 1 134 ? 34.84447 88.76151 57.54164 1.000 56.26760 134 SER B C 1
ATOM 3821 O O . SER B 1 134 ? 35.91181 88.12934 57.51264 1.000 51.68606 134 SER B O 1
ATOM 3824 N N . GLY B 1 135 ? 34.38472 89.45106 56.51029 1.000 56.93416 135 GLY B N 1
ATOM 3825 C CA . GLY B 1 135 ? 35.12207 89.58628 55.26535 1.000 51.87447 135 GLY B CA 1
ATOM 3826 C C . GLY B 1 135 ? 35.39381 88.28538 54.53797 1.000 52.65230 135 GLY B C 1
ATOM 3827 O O . GLY B 1 135 ? 36.56950 87.96361 54.30277 1.000 47.09006 135 GLY B O 1
ATOM 3828 N N . ILE B 1 136 ? 34.33282 87.55991 54.16480 1.000 44.11416 136 ILE B N 1
ATOM 3829 C CA . ILE B 1 136 ? 34.44182 86.29390 53.43372 1.000 49.54474 136 ILE B CA 1
ATOM 3830 C C . ILE B 1 136 ? 34.95273 86.59246 52.02290 1.000 52.66860 136 ILE B C 1
ATOM 3831 O O . ILE B 1 136 ? 34.24839 87.23311 51.23839 1.000 53.79446 136 ILE B O 1
ATOM 3836 N N . ASP B 1 137 ? 36.15535 86.10313 51.68200 1.000 49.79236 137 ASP B N 1
ATOM 3837 C CA . ASP B 1 137 ? 36.82825 86.47782 50.44307 1.000 51.19337 137 ASP B CA 1
ATOM 3838 C C . ASP B 1 137 ? 37.54745 85.27176 49.85036 1.000 47.03242 137 ASP B C 1
ATOM 3839 O O . ASP B 1 137 ? 37.92238 84.34185 50.56865 1.000 48.02037 137 ASP B O 1
ATOM 3844 N N . LYS B 1 138 ? 37.70208 85.28461 48.52422 1.000 48.09143 138 LYS B N 1
ATOM 3845 C CA . LYS B 1 138 ? 38.57729 84.37077 47.78285 1.000 52.73727 138 LYS B CA 1
ATOM 3846 C C . LYS B 1 138 ? 39.61678 85.17823 47.00352 1.000 59.75127 138 LYS B C 1
ATOM 3847 O O . LYS B 1 138 ? 39.24951 85.96093 46.10853 1.000 62.79892 138 LYS B O 1
ATOM 3853 N N . PRO B 1 139 ? 40.91375 85.05332 47.29629 1.000 54.68914 139 PRO B N 1
ATOM 3854 C CA . PRO B 1 139 ? 41.48147 84.31396 48.42891 1.000 53.76044 139 PRO B CA 1
ATOM 3855 C C . PRO B 1 139 ? 41.06642 84.94909 49.74901 1.000 46.42598 139 PRO B C 1
ATOM 3856 O O . PRO B 1 139 ? 40.60564 86.09403 49.75579 1.000 45.54050 139 PRO B O 1
ATOM 3860 N N . GLY B 1 140 ? 41.23406 84.22209 50.83844 1.000 44.49093 140 GLY B N 1
ATOM 3861 C CA . GLY B 1 140 ? 40.74759 84.67577 52.12284 1.000 47.37235 140 GLY B CA 1
ATOM 3862 C C . GLY B 1 140 ? 41.67599 85.64424 52.83407 1.000 53.39494 140 GLY B C 1
ATOM 3863 O O . GLY B 1 140 ? 42.83552 85.86329 52.45786 1.000 56.79767 140 GLY B O 1
ATOM 3864 N N . VAL B 1 141 ? 41.13751 86.23606 53.90455 1.000 50.43646 141 VAL B N 1
ATOM 3865 C CA . VAL B 1 141 ? 41.88455 87.23280 54.65939 1.000 52.51645 141 VAL B CA 1
ATOM 3866 C C . VAL B 1 141 ? 43.16257 86.64932 55.24934 1.000 49.37479 141 VAL B C 1
ATOM 3867 O O . VAL B 1 141 ? 44.05165 87.40892 55.64010 1.000 55.43110 141 VAL B O 1
ATOM 3871 N N . ASP B 1 142 ? 43.29883 85.31652 55.27844 1.000 48.18195 142 ASP B N 1
ATOM 3872 C CA . ASP B 1 142 ? 44.56151 84.70072 55.69069 1.000 53.27803 142 ASP B CA 1
ATOM 3873 C C . ASP B 1 142 ? 45.69934 84.99780 54.69802 1.000 54.86115 142 ASP B C 1
ATOM 3874 O O . ASP B 1 142 ? 46.83186 85.26646 55.11448 1.000 51.93975 142 ASP B O 1
ATOM 3879 N N . CYS B 1 143 ? 45.41935 85.00065 53.38765 1.000 55.26747 143 CYS B N 1
ATOM 3880 C CA . CYS B 1 143 ? 46.46570 85.34126 52.42327 1.000 52.54397 143 CYS B CA 1
ATOM 3881 C C . CYS B 1 143 ? 46.83205 86.81501 52.52040 1.000 52.19913 143 CYS B C 1
ATOM 3882 O O . CYS B 1 143 ? 48.01560 87.17870 52.48830 1.000 57.14394 143 CYS B O 1
ATOM 3885 N N . HIS B 1 144 ? 45.82656 87.68519 52.60190 1.000 54.46042 144 HIS B N 1
ATOM 3886 C CA . HIS B 1 144 ? 46.11649 89.10295 52.74444 1.000 52.81291 144 HIS B CA 1
ATOM 3887 C C . HIS B 1 144 ? 46.97575 89.33845 53.97636 1.000 55.38482 144 HIS B C 1
ATOM 3888 O O . HIS B 1 144 ? 47.88358 90.17676 53.95568 1.000 51.80258 144 HIS B O 1
ATOM 3895 N N . LEU B 1 145 ? 46.72107 88.57630 55.05000 1.000 53.65948 145 LEU B N 1
ATOM 3896 C CA . LEU B 1 145 ? 47.52706 88.70367 56.25676 1.000 50.75494 145 LEU B CA 1
ATOM 3897 C C . LEU B 1 145 ? 48.95557 88.22782 56.02175 1.000 53.20484 145 LEU B C 1
ATOM 3898 O O . LEU B 1 145 ? 49.90722 88.83403 56.53327 1.000 51.09481 145 LEU B O 1
ATOM 3903 N N . VAL B 1 146 ? 49.11820 87.11429 55.29226 1.000 51.81011 146 VAL B N 1
ATOM 3904 C CA . VAL B 1 146 ? 50.45280 86.62675 54.93890 1.000 50.52541 146 VAL B CA 1
ATOM 3905 C C . VAL B 1 146 ? 51.25958 87.74202 54.29042 1.000 53.56371 146 VAL B C 1
ATOM 3906 O O . VAL B 1 146 ? 52.37678 88.06029 54.71458 1.000 48.59058 146 VAL B O 1
ATOM 3910 N N . HIS B 1 147 ? 50.67128 88.38476 53.28138 1.000 49.95704 147 HIS B N 1
ATOM 3911 C CA . HIS B 1 147 ? 51.38073 89.43246 52.56019 1.000 43.58723 147 HIS B CA 1
ATOM 3912 C C . HIS B 1 147 ? 51.61837 90.66232 53.43093 1.000 55.65605 147 HIS B C 1
ATOM 3913 O O . HIS B 1 147 ? 52.74092 91.18393 53.47956 1.000 60.74939 147 HIS B O 1
ATOM 3920 N N . LEU B 1 148 ? 50.58647 91.13769 54.13774 1.000 56.03567 148 LEU B N 1
ATOM 3921 C CA . LEU B 1 148 ? 50.76486 92.26111 55.05605 1.000 52.47094 148 LEU B CA 1
ATOM 3922 C C . LEU B 1 148 ? 51.90266 92.03103 56.03852 1.000 52.72790 148 LEU B C 1
ATOM 3923 O O . LEU B 1 148 ? 52.68784 92.93975 56.29921 1.000 56.86097 148 LEU B O 1
ATOM 3928 N N . LEU B 1 149 ? 51.99261 90.83505 56.62318 1.000 50.95718 149 LEU B N 1
ATOM 3929 C CA . LEU B 1 149 ? 53.02052 90.58723 57.62913 1.000 53.40635 149 LEU B CA 1
ATOM 3930 C C . LEU B 1 149 ? 54.36449 90.20500 57.02599 1.000 54.15571 149 LEU B C 1
ATOM 3931 O O . LEU B 1 149 ? 55.37861 90.24736 57.73109 1.000 59.52735 149 LEU B O 1
ATOM 3936 N N . GLY B 1 150 ? 54.40445 89.84113 55.75011 1.000 54.02587 150 GLY B N 1
ATOM 3937 C CA . GLY B 1 150 ? 55.64102 89.30744 55.21054 1.000 48.43748 150 GLY B CA 1
ATOM 3938 C C . GLY B 1 150 ? 55.98690 87.96862 55.81569 1.000 50.40777 150 GLY B C 1
ATOM 3939 O O . GLY B 1 150 ? 57.16088 87.70181 56.09325 1.000 58.74456 150 GLY B O 1
ATOM 3940 N N . LEU B 1 151 ? 54.98067 87.13136 56.05137 1.000 49.68655 151 LEU B N 1
ATOM 3941 C CA . LEU B 1 151 ? 55.14972 85.76566 56.50760 1.000 47.23645 151 LEU B CA 1
ATOM 3942 C C . LEU B 1 151 ? 55.64278 84.88402 55.36475 1.000 47.92382 151 LEU B C 1
ATOM 3943 O O . LEU B 1 151 ? 55.50867 85.24213 54.19137 1.000 49.51257 151 LEU B O 1
ATOM 3948 N N . PRO B 1 152 ? 56.22316 83.72420 55.68255 1.000 46.30457 152 PRO B N 1
ATOM 3949 C CA . PRO B 1 152 ? 56.64440 82.79212 54.62685 1.000 46.15087 152 PRO B CA 1
ATOM 3950 C C . PRO B 1 152 ? 55.46830 82.33509 53.77996 1.000 49.44619 152 PRO B C 1
ATOM 3951 O O . PRO B 1 152 ? 54.39832 82.01992 54.29867 1.000 49.36467 152 PRO B O 1
ATOM 3955 N N . LEU B 1 153 ? 55.69628 82.24648 52.46953 1.000 47.68786 153 LEU B N 1
ATOM 3956 C CA . LEU B 1 153 ? 54.67906 81.73667 51.56148 1.000 48.81412 153 LEU B CA 1
ATOM 3957 C C . LEU B 1 153 ? 54.37982 80.25227 51.76797 1.000 52.34509 153 LEU B C 1
ATOM 3958 O O . LEU B 1 153 ? 53.32575 79.78189 51.32621 1.000 56.73317 153 LEU B O 1
ATOM 3963 N N . SER B 1 154 ? 55.26120 79.50669 52.42109 1.000 50.95666 154 SER B N 1
ATOM 3964 C CA . SER B 1 154 ? 55.02661 78.09294 52.69060 1.000 52.66784 154 SER B CA 1
ATOM 3965 C C . SER B 1 154 ? 54.25941 77.85590 53.99290 1.000 44.91610 154 SER B C 1
ATOM 3966 O O . SER B 1 154 ? 54.09862 76.69884 54.39402 1.000 51.51344 154 SER B O 1
ATOM 3969 N N . VAL B 1 155 ? 53.82767 78.92242 54.67252 1.000 47.63475 155 VAL B N 1
ATOM 3970 C CA . VAL B 1 155 ? 53.11531 78.78603 55.94130 1.000 49.06036 155 VAL B CA 1
ATOM 3971 C C . VAL B 1 155 ? 51.80962 78.01793 55.72946 1.000 51.53765 155 VAL B C 1
ATOM 3972 O O . VAL B 1 155 ? 51.07425 78.24118 54.75465 1.000 45.37080 155 VAL B O 1
ATOM 3976 N N . ASN B 1 156 ? 51.53899 77.08032 56.63865 1.000 48.08511 156 ASN B N 1
ATOM 3977 C CA . ASN B 1 156 ? 50.40394 76.17165 56.54333 1.000 47.65475 156 ASN B CA 1
ATOM 3978 C C . ASN B 1 156 ? 49.18442 76.84572 57.15963 1.000 50.44820 156 ASN B C 1
ATOM 3979 O O . ASN B 1 156 ? 49.16711 77.13873 58.36091 1.000 51.68307 156 ASN B O 1
ATOM 3984 N N . ARG B 1 157 ? 48.16508 77.08927 56.34900 1.000 50.03095 157 ARG B N 1
ATOM 3985 C CA . ARG B 1 157 ? 47.09377 78.00963 56.71497 1.000 50.63344 157 ARG B CA 1
ATOM 3986 C C . ARG B 1 157 ? 45.80313 77.24209 56.99114 1.000 47.88820 157 ARG B C 1
ATOM 3987 O O . ARG B 1 157 ? 45.42732 76.34047 56.22729 1.000 55.40344 157 ARG B O 1
ATOM 3995 N N . VAL B 1 158 ? 45.14325 77.59016 58.09687 1.000 55.03344 158 VAL B N 1
ATOM 3996 C CA . VAL B 1 158 ? 43.76952 77.19565 58.39116 1.000 52.58344 158 VAL B CA 1
ATOM 3997 C C . VAL B 1 158 ? 42.95770 78.47563 58.58703 1.000 46.09687 158 VAL B C 1
ATOM 3998 O O . VAL B 1 158 ? 43.21115 79.23905 59.52843 1.000 49.91663 158 VAL B O 1
ATOM 4002 N N . MET B 1 159 ? 41.99707 78.70085 57.67973 1.000 47.59696 159 MET B N 1
ATOM 4003 C CA . MET B 1 159 ? 41.07970 79.84522 57.63948 1.000 44.33559 159 MET B CA 1
ATOM 4004 C C . MET B 1 159 ? 39.68214 79.41462 58.11461 1.000 45.82881 159 MET B C 1
ATOM 4005 O O . MET B 1 159 ? 39.02725 78.58981 57.46969 1.000 43.35442 159 MET B O 1
ATOM 4010 N N . LEU B 1 160 ? 39.20983 80.00428 59.22359 1.000 45.72519 160 LEU B N 1
ATOM 4011 C CA . LEU B 1 160 ? 37.90125 79.70291 59.80852 1.000 43.11136 160 LEU B CA 1
ATOM 4012 C C . LEU B 1 160 ? 37.00504 80.92888 59.68658 1.000 41.72261 160 LEU B C 1
ATOM 4013 O O . LEU B 1 160 ? 37.06109 81.83153 60.52370 1.000 45.04124 160 LEU B O 1
ATOM 4018 N N . TYR B 1 161 ? 36.15924 80.94290 58.66191 1.000 49.43780 161 TYR B N 1
ATOM 4019 C CA . TYR B 1 161 ? 35.12507 81.95733 58.51743 1.000 43.19616 161 TYR B CA 1
ATOM 4020 C C . TYR B 1 161 ? 33.84215 81.59785 59.24180 1.000 41.44109 161 TYR B C 1
ATOM 4021 O O . TYR B 1 161 ? 33.33348 80.47700 59.11681 1.000 43.09582 161 TYR B O 1
ATOM 4030 N N . THR B 1 162 ? 33.32469 82.57909 59.97250 1.000 50.50394 162 THR B N 1
ATOM 4031 C CA . THR B 1 162 ? 31.92014 82.66666 60.37390 1.000 54.42355 162 THR B CA 1
ATOM 4032 C C . THR B 1 162 ? 31.54901 81.54617 61.35214 1.000 51.26810 162 THR B C 1
ATOM 4033 O O . THR B 1 162 ? 30.48005 80.94960 61.28489 1.000 52.57419 162 THR B O 1
ATOM 4037 N N . LEU B 1 163 ? 32.48822 81.19616 62.21369 1.000 55.45019 163 LEU B N 1
ATOM 4038 C CA . LEU B 1 163 ? 32.16451 80.50417 63.44546 1.000 52.87625 163 LEU B CA 1
ATOM 4039 C C . LEU B 1 163 ? 31.80356 81.56336 64.48267 1.000 54.11506 163 LEU B C 1
ATOM 4040 O O . LEU B 1 163 ? 32.34251 82.67808 64.47818 1.000 65.37648 163 LEU B O 1
ATOM 4045 N N . GLY B 1 164 ? 30.91940 81.21960 65.37408 1.000 47.25370 164 GLY B N 1
ATOM 4046 C CA . GLY B 1 164 ? 30.45320 82.17067 66.36693 1.000 55.59170 164 GLY B CA 1
ATOM 4047 C C . GLY B 1 164 ? 31.41905 82.51757 67.48869 1.000 44.31651 164 GLY B C 1
ATOM 4048 O O . GLY B 1 164 ? 32.63971 82.40486 67.36360 1.000 51.42892 164 GLY B O 1
ATOM 4049 N N . CYS B 1 165 ? 30.84639 82.94824 68.61421 1.000 46.66892 165 CYS B N 1
ATOM 4050 C CA . CYS B 1 165 ? 31.58210 83.43755 69.77115 1.000 45.51634 165 CYS B CA 1
ATOM 4051 C C . CYS B 1 165 ? 32.41262 82.36481 70.47872 1.000 48.44621 165 CYS B C 1
ATOM 4052 O O . CYS B 1 165 ? 33.21736 82.70319 71.35795 1.000 46.85401 165 CYS B O 1
ATOM 4055 N N . HIS B 1 166 ? 32.24438 81.09800 70.13294 1.000 45.46920 166 HIS B N 1
ATOM 4056 C CA . HIS B 1 166 ? 32.95504 80.02134 70.79054 1.000 41.12388 166 HIS B CA 1
ATOM 4057 C C . HIS B 1 166 ? 34.33068 79.75148 70.16513 1.000 44.13172 166 HIS B C 1
ATOM 4058 O O . HIS B 1 166 ? 35.09268 78.93552 70.69600 1.000 41.07349 166 HIS B O 1
ATOM 4065 N N . ALA B 1 167 ? 34.67507 80.41146 69.05549 1.000 43.19478 167 ALA B N 1
ATOM 4066 C CA . ALA B 1 167 ? 35.81079 79.97053 68.24561 1.000 46.26796 167 ALA B CA 1
ATOM 4067 C C . ALA B 1 167 ? 37.16224 80.27126 68.90108 1.000 44.39178 167 ALA B C 1
ATOM 4068 O O . ALA B 1 167 ? 38.18688 79.69004 68.49682 1.000 35.72344 167 ALA B O 1
ATOM 4070 N N . GLY B 1 168 ? 37.17705 81.16024 69.90180 1.000 45.28213 168 GLY B N 1
ATOM 4071 C CA . GLY B 1 168 ? 38.37215 81.36067 70.69809 1.000 41.45842 168 GLY B CA 1
ATOM 4072 C C . GLY B 1 168 ? 38.89426 80.07256 71.30482 1.000 40.51772 168 GLY B C 1
ATOM 4073 O O . GLY B 1 168 ? 40.10547 79.90332 71.44857 1.000 44.54431 168 GLY B O 1
ATOM 4074 N N . GLY B 1 169 ? 37.99795 79.14857 71.66401 1.000 34.19382 169 GLY B N 1
ATOM 4075 C CA . GLY B 1 169 ? 38.43035 77.81206 72.02458 1.000 34.05470 169 GLY B CA 1
ATOM 4076 C C . GLY B 1 169 ? 38.80435 76.94645 70.83579 1.000 41.69628 169 GLY B C 1
ATOM 4077 O O . GLY B 1 169 ? 39.73552 76.13468 70.93323 1.000 40.96385 169 GLY B O 1
ATOM 4078 N N . THR B 1 170 ? 38.10216 77.11196 69.70165 1.000 42.87260 170 THR B N 1
ATOM 4079 C CA . THR B 1 170 ? 38.33386 76.26761 68.53080 1.000 38.19427 170 THR B CA 1
ATOM 4080 C C . THR B 1 170 ? 39.75966 76.40716 68.03356 1.000 40.73586 170 THR B C 1
ATOM 4081 O O . THR B 1 170 ? 40.42572 75.40764 67.72192 1.000 40.65172 170 THR B O 1
ATOM 4085 N N . VAL B 1 171 ? 40.23920 77.64966 67.94624 1.000 44.11464 171 VAL B N 1
ATOM 4086 C CA . VAL B 1 171 ? 41.55076 77.90683 67.36951 1.000 42.79962 171 VAL B CA 1
ATOM 4087 C C . VAL B 1 171 ? 42.65267 77.34083 68.26506 1.000 44.46851 171 VAL B C 1
ATOM 4088 O O . VAL B 1 171 ? 43.65166 76.79741 67.76941 1.000 45.11308 171 VAL B O 1
ATOM 4092 N N . LEU B 1 172 ? 42.45679 77.39872 69.58776 1.000 38.43237 172 LEU B N 1
ATOM 4093 C CA . LEU B 1 172 ? 43.35086 76.72350 70.52557 1.000 36.60357 172 LEU B CA 1
ATOM 4094 C C . LEU B 1 172 ? 43.30582 75.20967 70.35353 1.000 41.40645 172 LEU B C 1
ATOM 4095 O O . LEU B 1 172 ? 44.34698 74.54654 70.36319 1.000 43.96352 172 LEU B O 1
ATOM 4100 N N . ARG B 1 173 ? 42.10004 74.64221 70.22182 1.000 46.17454 173 ARG B N 1
ATOM 4101 C CA . ARG B 1 173 ? 41.95508 73.20853 69.98854 1.000 40.62274 173 ARG B CA 1
ATOM 4102 C C . ARG B 1 173 ? 42.71265 72.76355 68.74776 1.000 38.65935 173 ARG B C 1
ATOM 4103 O O . ARG B 1 173 ? 43.27805 71.66928 68.71724 1.000 43.86129 173 ARG B O 1
ATOM 4111 N N . ILE B 1 174 ? 42.68067 73.56862 67.68985 1.000 38.56719 174 ILE B N 1
ATOM 4112 C CA . ILE B 1 174 ? 43.35852 73.16656 66.46291 1.000 40.64687 174 ILE B CA 1
ATOM 4113 C C . ILE B 1 174 ? 44.85919 73.36278 66.60989 1.000 42.16125 174 ILE B C 1
ATOM 4114 O O . ILE B 1 174 ? 45.66022 72.50643 66.19813 1.000 43.80290 174 ILE B O 1
ATOM 4119 N N . ALA B 1 175 ? 45.25496 74.49853 67.19528 1.000 40.00770 175 ALA B N 1
ATOM 4120 C CA . ALA B 1 175 ? 46.66491 74.79586 67.41620 1.000 42.20077 175 ALA B CA 1
ATOM 4121 C C . ALA B 1 175 ? 47.32834 73.70317 68.22970 1.000 43.45842 175 ALA B C 1
ATOM 4122 O O . ALA B 1 175 ? 48.46422 73.32605 67.94998 1.000 41.98383 175 ALA B O 1
ATOM 4124 N N . LYS B 1 176 ? 46.63480 73.16697 69.23663 1.000 42.19675 176 LYS B N 1
ATOM 4125 C CA . LYS B 1 176 ? 47.23742 72.08335 69.99849 1.000 42.90942 176 LYS B CA 1
ATOM 4126 C C . LYS B 1 176 ? 47.70925 70.97934 69.06373 1.000 46.05111 176 LYS B C 1
ATOM 4127 O O . LYS B 1 176 ? 48.89402 70.61308 69.05504 1.000 46.40997 176 LYS B O 1
ATOM 4133 N N . ASP B 1 177 ? 46.79670 70.44985 68.25129 1.000 46.18417 177 ASP B N 1
ATOM 4134 C CA . ASP B 1 177 ? 47.15635 69.30693 67.42313 1.000 47.27870 177 ASP B CA 1
ATOM 4135 C C . ASP B 1 177 ? 48.25026 69.68745 66.43031 1.000 46.53672 177 ASP B C 1
ATOM 4136 O O . ASP B 1 177 ? 49.20965 68.92923 66.22633 1.000 46.75435 177 ASP B O 1
ATOM 4141 N N . LEU B 1 178 ? 48.16338 70.89410 65.86698 1.000 44.35125 178 LEU B N 1
ATOM 4142 C CA . LEU B 1 178 ? 49.14222 71.32011 64.87330 1.000 43.11569 178 LEU B CA 1
ATOM 4143 C C . LEU B 1 178 ? 50.53233 71.46325 65.48287 1.000 46.47935 178 LEU B C 1
ATOM 4144 O O . LEU B 1 178 ? 51.51384 70.91712 64.96394 1.000 53.73319 178 LEU B O 1
ATOM 4149 N N . ALA B 1 179 ? 50.62995 72.19925 66.58920 1.000 42.14352 179 ALA B N 1
ATOM 4150 C CA . ALA B 1 179 ? 51.89518 72.41872 67.27046 1.000 37.62600 179 ALA B CA 1
ATOM 4151 C C . ALA B 1 179 ? 52.50527 71.11184 67.78328 1.000 40.52434 179 ALA B C 1
ATOM 4152 O O . ALA B 1 179 ? 53.72045 70.90477 67.68607 1.000 43.30625 179 ALA B O 1
ATOM 4154 N N . GLU B 1 180 ? 51.69271 70.21332 68.32141 1.000 41.89644 180 GLU B N 1
ATOM 4155 C CA . GLU B 1 180 ? 52.24501 69.00641 68.91931 1.000 39.02853 180 GLU B CA 1
ATOM 4156 C C . GLU B 1 180 ? 52.47021 67.88696 67.91783 1.000 44.74654 180 GLU B C 1
ATOM 4157 O O . GLU B 1 180 ? 53.05098 66.86732 68.28410 1.000 50.49647 180 GLU B O 1
ATOM 4163 N N . ASN B 1 181 ? 52.02258 68.01142 66.67584 1.000 48.98447 181 ASN B N 1
ATOM 4164 C CA . ASN B 1 181 ? 52.32790 66.94505 65.73740 1.000 48.45418 181 ASN B CA 1
ATOM 4165 C C . ASN B 1 181 ? 53.44106 67.29982 64.76534 1.000 51.56152 181 ASN B C 1
ATOM 4166 O O . ASN B 1 181 ? 53.80894 66.45686 63.94014 1.000 51.19796 181 ASN B O 1
ATOM 4171 N N . ASN B 1 182 ? 53.97421 68.51578 64.83184 1.000 48.81862 182 ASN B N 1
ATOM 4172 C CA . ASN B 1 182 ? 54.97730 69.00272 63.89096 1.000 46.34619 182 ASN B CA 1
ATOM 4173 C C . ASN B 1 182 ? 56.12934 69.53354 64.71794 1.000 48.26583 182 ASN B C 1
ATOM 4174 O O . ASN B 1 182 ? 56.00997 70.59137 65.34891 1.000 46.40718 182 ASN B O 1
ATOM 4179 N N . VAL B 1 183 ? 57.23569 68.79259 64.72664 1.000 48.89296 183 VAL B N 1
ATOM 4180 C CA . VAL B 1 183 ? 58.37257 69.19034 65.53723 1.000 42.73806 183 VAL B CA 1
ATOM 4181 C C . VAL B 1 183 ? 58.86889 70.55283 65.08128 1.000 44.98700 183 VAL B C 1
ATOM 4182 O O . VAL B 1 183 ? 59.05063 70.80686 63.88012 1.000 42.52342 183 VAL B O 1
ATOM 4186 N N . GLY B 1 184 ? 59.06704 71.44973 66.04688 1.000 40.38685 184 GLY B N 1
ATOM 4187 C CA . GLY B 1 184 ? 59.61674 72.75691 65.77513 1.000 37.62489 184 GLY B CA 1
ATOM 4188 C C . GLY B 1 184 ? 58.63551 73.74739 65.21009 1.000 47.31505 184 GLY B C 1
ATOM 4189 O O . GLY B 1 184 ? 59.03988 74.88674 64.92444 1.000 46.38813 184 GLY B O 1
ATOM 4190 N N . SER B 1 185 ? 57.36318 73.35080 65.03960 1.000 44.28042 185 SER B N 1
ATOM 4191 C CA . SER B 1 185 ? 56.34731 74.23045 64.47124 1.000 46.19305 185 SER B CA 1
ATOM 4192 C C . SER B 1 185 ? 56.06528 75.39079 65.40693 1.000 44.84776 185 SER B C 1
ATOM 4193 O O . SER B 1 185 ? 56.06082 75.24205 66.63232 1.000 48.62065 185 SER B O 1
ATOM 4196 N N . ARG B 1 186 ? 55.81587 76.54813 64.81863 1.000 38.69578 186 ARG B N 1
ATOM 4197 C CA . ARG B 1 186 ? 55.41369 77.72555 65.56508 1.000 40.82184 186 ARG B CA 1
ATOM 4198 C C . ARG B 1 186 ? 54.17863 78.26308 64.88147 1.000 44.05569 186 ARG B C 1
ATOM 4199 O O . ARG B 1 186 ? 54.24133 78.67246 63.71510 1.000 44.65296 186 ARG B O 1
ATOM 4207 N N . VAL B 1 187 ? 53.05585 78.21253 65.59387 1.000 41.33259 187 VAL B N 1
ATOM 4208 C CA . VAL B 1 187 ? 51.74502 78.48196 65.03899 1.000 36.97539 187 VAL B CA 1
ATOM 4209 C C . VAL B 1 187 ? 51.32979 79.88021 65.46031 1.000 40.40292 187 VAL B C 1
ATOM 4210 O O . VAL B 1 187 ? 51.29534 80.18574 66.65742 1.000 40.97494 187 VAL B O 1
ATOM 4214 N N . LEU B 1 188 ? 51.02340 80.72713 64.47998 1.000 38.67654 188 LEU B N 1
ATOM 4215 C CA . LEU B 1 188 ? 50.44670 82.04487 64.70405 1.000 37.58097 188 LEU B CA 1
ATOM 4216 C C . LEU B 1 188 ? 48.92165 81.92662 64.64071 1.000 43.18388 188 LEU B C 1
ATOM 4217 O O . LEU B 1 188 ? 48.35258 81.60616 63.58350 1.000 43.53206 188 LEU B O 1
ATOM 4222 N N . VAL B 1 189 ? 48.26035 82.17508 65.77095 1.000 38.17925 189 VAL B N 1
ATOM 4223 C CA . VAL B 1 189 ? 46.81258 82.05196 65.89755 1.000 41.36964 189 VAL B CA 1
ATOM 4224 C C . VAL B 1 189 ? 46.21896 83.45235 66.01158 1.000 39.68761 189 VAL B C 1
ATOM 4225 O O . VAL B 1 189 ? 46.59108 84.21081 66.90955 1.000 42.97079 189 VAL B O 1
ATOM 4229 N N . VAL B 1 190 ? 45.28415 83.80157 65.13112 1.000 39.38583 190 VAL B N 1
ATOM 4230 C CA . VAL B 1 190 ? 44.72325 85.14907 65.10092 1.000 44.94863 190 VAL B CA 1
ATOM 4231 C C . VAL B 1 190 ? 43.19840 85.05635 65.03800 1.000 45.08745 190 VAL B C 1
ATOM 4232 O O . VAL B 1 190 ? 42.64810 84.40996 64.13998 1.000 46.73535 190 VAL B O 1
ATOM 4236 N N . CYS B 1 191 ? 42.52522 85.72830 65.96830 1.000 41.29826 191 CYS B N 1
ATOM 4237 C CA . CYS B 1 191 ? 41.08326 85.93960 65.94105 1.000 42.91843 191 CYS B CA 1
ATOM 4238 C C . CYS B 1 191 ? 40.82071 87.41391 65.69167 1.000 43.92437 191 CYS B C 1
ATOM 4239 O O . CYS B 1 191 ? 41.29016 88.25870 66.46079 1.000 44.76117 191 CYS B O 1
ATOM 4242 N N . THR B 1 192 ? 40.06129 87.72436 64.63963 1.000 41.40925 192 THR B N 1
ATOM 4243 C CA . THR B 1 192 ? 39.69584 89.10429 64.33004 1.000 45.49048 192 THR B CA 1
ATOM 4244 C C . THR B 1 192 ? 38.18695 89.23045 64.17350 1.000 46.15098 192 THR B C 1
ATOM 4245 O O . THR B 1 192 ? 37.59490 88.61388 63.28117 1.000 44.01659 192 THR B O 1
ATOM 4249 N N . GLU B 1 193 ? 37.56791 90.04371 65.02522 1.000 46.02810 193 GLU B N 1
ATOM 4250 C CA . GLU B 1 193 ? 36.13420 90.28436 64.96425 1.000 49.91445 193 GLU B CA 1
ATOM 4251 C C . GLU B 1 193 ? 35.87732 91.77317 64.76850 1.000 50.53050 193 GLU B C 1
ATOM 4252 O O . GLU B 1 193 ? 36.28312 92.60219 65.59519 1.000 51.78436 193 GLU B O 1
ATOM 4258 N N . LEU B 1 194 ? 35.24046 92.10098 63.65009 1.000 57.25608 194 LEU B N 1
ATOM 4259 C CA . LEU B 1 194 ? 34.68611 93.41629 63.37225 1.000 60.08731 194 LEU B CA 1
ATOM 4260 C C . LEU B 1 194 ? 33.16631 93.32536 63.40089 1.000 48.52720 194 LEU B C 1
ATOM 4261 O O . LEU B 1 194 ? 32.59544 92.33750 62.92507 1.000 55.21285 194 LEU B O 1
ATOM 4266 N N . THR B 1 195 ? 32.50610 94.34880 63.94528 1.000 47.75386 195 THR B N 1
ATOM 4267 C CA . THR B 1 195 ? 31.03843 94.40359 63.91721 1.000 56.62251 195 THR B CA 1
ATOM 4268 C C . THR B 1 195 ? 30.48474 95.05211 62.65396 1.000 56.50810 195 THR B C 1
ATOM 4269 O O . THR B 1 195 ? 29.27771 95.31102 62.58404 1.000 54.64913 195 THR B O 1
ATOM 4273 N N . VAL B 1 196 ? 31.32943 95.31387 61.65455 1.000 57.23892 196 VAL B N 1
ATOM 4274 C CA . VAL B 1 196 ? 30.84330 95.94872 60.43988 1.000 53.73834 196 VAL B CA 1
ATOM 4275 C C . VAL B 1 196 ? 29.83151 95.05710 59.72848 1.000 57.83912 196 VAL B C 1
ATOM 4276 O O . VAL B 1 196 ? 28.89434 95.55606 59.09867 1.000 57.62344 196 VAL B O 1
ATOM 4280 N N . MET B 1 197 ? 29.97005 93.73397 59.84205 1.000 58.22426 197 MET B N 1
ATOM 4281 C CA . MET B 1 197 ? 29.04089 92.85698 59.14088 1.000 60.41243 197 MET B CA 1
ATOM 4282 C C . MET B 1 197 ? 27.69957 92.70765 59.86695 1.000 58.43086 197 MET B C 1
ATOM 4283 O O . MET B 1 197 ? 26.69444 92.40149 59.22283 1.000 54.97344 197 MET B O 1
ATOM 4288 N N . THR B 1 198 ? 27.64593 92.93692 61.17829 1.000 56.57240 198 THR B N 1
ATOM 4289 C CA . THR B 1 198 ? 26.41354 92.74167 61.92982 1.000 54.70474 198 THR B CA 1
ATOM 4290 C C . THR B 1 198 ? 25.72541 94.04178 62.32632 1.000 59.06687 198 THR B C 1
ATOM 4291 O O . THR B 1 198 ? 24.56889 94.00337 62.76791 1.000 60.53321 198 THR B O 1
ATOM 4295 N N . PHE B 1 199 ? 26.39838 95.17924 62.18556 1.000 53.86764 199 PHE B N 1
ATOM 4296 C CA . PHE B 1 199 ? 25.82210 96.44856 62.59699 1.000 54.49451 199 PHE B CA 1
ATOM 4297 C C . PHE B 1 199 ? 24.60522 96.79219 61.74435 1.000 56.40673 199 PHE B C 1
ATOM 4298 O O . PHE B 1 199 ? 24.62142 96.62347 60.52308 1.000 57.67317 199 PHE B O 1
ATOM 4306 N N . ARG B 1 200 ? 23.55403 97.29619 62.39603 1.000 56.18592 200 ARG B N 1
ATOM 4307 C CA . ARG B 1 200 ? 22.36140 97.80679 61.71787 1.000 59.42276 200 ARG B CA 1
ATOM 4308 C C . ARG B 1 200 ? 21.54739 98.66299 62.68601 1.000 56.90674 200 ARG B C 1
ATOM 4309 O O . ARG B 1 200 ? 21.64579 98.52081 63.90690 1.000 60.52346 200 ARG B O 1
ATOM 4317 N N . GLY B 1 201 ? 20.72998 99.54943 62.12284 1.000 59.59410 201 GLY B N 1
ATOM 4318 C CA . GLY B 1 201 ? 19.85496 100.38914 62.91116 1.000 59.58828 201 GLY B CA 1
ATOM 4319 C C . GLY B 1 201 ? 18.78939 99.60965 63.67103 1.000 58.30905 201 GLY B C 1
ATOM 4320 O O . GLY B 1 201 ? 18.51076 98.43727 63.38264 1.000 52.22879 201 GLY B O 1
ATOM 4321 N N . PRO B 1 202 ? 18.16256 100.25871 64.65130 1.000 54.88421 202 PRO B N 1
ATOM 4322 C CA . PRO B 1 202 ? 17.20409 99.56567 65.51588 1.000 58.69981 202 PRO B CA 1
ATOM 4323 C C . PRO B 1 202 ? 15.81898 99.47726 64.87130 1.000 63.31755 202 PRO B C 1
ATOM 4324 O O . PRO B 1 202 ? 15.51984 100.13261 63.86957 1.000 58.02671 202 PRO B O 1
ATOM 4328 N N . SER B 1 203 ? 14.97673 98.61398 65.44521 1.000 63.09595 203 SER B N 1
ATOM 4329 C CA . SER B 1 203 ? 13.66344 98.32829 64.87823 1.000 65.85671 203 SER B CA 1
ATOM 4330 C C . SER B 1 203 ? 12.79794 97.68244 65.94732 1.000 76.01934 203 SER B C 1
ATOM 4331 O O . SER B 1 203 ? 13.26209 96.77131 66.63880 1.000 73.16777 203 SER B O 1
ATOM 4334 N N . GLU B 1 204 ? 11.53744 98.11565 66.08071 1.000 81.07730 204 GLU B N 1
ATOM 4335 C CA . GLU B 1 204 ? 10.77470 97.50147 67.16783 1.000 84.45344 204 GLU B CA 1
ATOM 4336 C C . GLU B 1 204 ? 10.21799 96.16620 66.71521 1.000 79.65508 204 GLU B C 1
ATOM 4337 O O . GLU B 1 204 ? 9.20035 95.69688 67.23130 1.000 91.34344 204 GLU B O 1
ATOM 4343 N N . THR B 1 205 ? 10.87779 95.55144 65.73713 1.000 74.40472 205 THR B N 1
ATOM 4344 C CA . THR B 1 205 ? 10.51914 94.21741 65.28644 1.000 70.77968 205 THR B CA 1
ATOM 4345 C C . THR B 1 205 ? 11.68054 93.24139 65.47500 1.000 69.12871 205 THR B C 1
ATOM 4346 O O . THR B 1 205 ? 11.63367 92.13019 64.92841 1.000 62.00819 205 THR B O 1
ATOM 4350 N N . ASP B 1 206 ? 12.70545 93.61246 66.26805 1.000 67.48131 206 ASP B N 1
ATOM 4351 C CA . ASP B 1 206 ? 13.95251 92.82811 66.35611 1.000 66.28764 206 ASP B CA 1
ATOM 4352 C C . ASP B 1 206 ? 14.74044 93.26822 67.59641 1.000 65.09181 206 ASP B C 1
ATOM 4353 O O . ASP B 1 206 ? 15.58104 94.16439 67.50954 1.000 58.92464 206 ASP B O 1
ATOM 4358 N N . LEU B 1 207 ? 14.49907 92.59568 68.72268 1.000 61.95184 207 LEU B N 1
ATOM 4359 C CA . LEU B 1 207 ? 15.08542 92.98335 70.00152 1.000 57.70325 207 LEU B CA 1
ATOM 4360 C C . LEU B 1 207 ? 16.46066 92.35968 70.23273 1.000 61.82773 207 LEU B C 1
ATOM 4361 O O . LEU B 1 207 ? 17.31393 92.94453 70.94504 1.000 60.01764 207 LEU B O 1
ATOM 4366 N N . ALA B 1 208 ? 16.70167 91.18395 69.63603 1.000 56.69252 208 ALA B N 1
ATOM 4367 C CA . ALA B 1 208 ? 18.04608 90.62908 69.65488 1.000 58.35921 208 ALA B CA 1
ATOM 4368 C C . ALA B 1 208 ? 19.03590 91.60431 69.05135 1.000 58.54103 208 ALA B C 1
ATOM 4369 O O . ALA B 1 208 ? 20.22145 91.59055 69.41930 1.000 57.50831 208 ALA B O 1
ATOM 4371 N N . ASN B 1 209 ? 18.56868 92.47655 68.14844 1.000 56.96165 209 ASN B N 1
ATOM 4372 C CA . ASN B 1 209 ? 19.46457 93.46745 67.58648 1.000 58.24560 209 ASN B CA 1
ATOM 4373 C C . ASN B 1 209 ? 19.92915 94.40876 68.69138 1.000 54.58002 209 ASN B C 1
ATOM 4374 O O . ASN B 1 209 ? 21.10043 94.78832 68.74495 1.000 58.39471 209 ASN B O 1
ATOM 4379 N N . LEU B 1 210 ? 18.97695 94.88159 69.51923 1.000 56.77834 210 LEU B N 1
ATOM 4380 C CA . LEU B 1 210 ? 19.28169 95.81892 70.59249 1.000 56.02574 210 LEU B CA 1
ATOM 4381 C C . LEU B 1 210 ? 20.33017 95.23648 71.53169 1.000 54.94814 210 LEU B C 1
ATOM 4382 O O . LEU B 1 210 ? 21.24088 95.94873 71.98692 1.000 52.52486 210 LEU B O 1
ATOM 4387 N N . ILE B 1 211 ? 20.24507 93.93065 71.80367 1.000 53.78478 211 ILE B N 1
ATOM 4388 C CA . ILE B 1 211 ? 21.30846 93.29967 72.58504 1.000 53.40925 211 ILE B CA 1
ATOM 4389 C C . ILE B 1 211 ? 22.65172 93.38749 71.84176 1.000 52.88662 211 ILE B C 1
ATOM 4390 O O . ILE B 1 211 ? 23.63891 93.92268 72.37429 1.000 52.87355 211 ILE B O 1
ATOM 4395 N N . ARG B 1 212 ? 22.70586 92.87398 70.60035 1.000 50.44514 212 ARG B N 1
ATOM 4396 C CA . ARG B 1 212 ? 23.93923 92.93529 69.80860 1.000 50.83661 212 ARG B CA 1
ATOM 4397 C C . ARG B 1 212 ? 24.54811 94.33100 69.83839 1.000 48.17983 212 ARG B C 1
ATOM 4398 O O . ARG B 1 212 ? 25.73298 94.49569 70.13907 1.000 53.96061 212 ARG B O 1
ATOM 4406 N N . MET B 1 213 ? 23.74347 95.35109 69.53919 1.000 49.48783 213 MET B N 1
ATOM 4407 C CA . MET B 1 213 ? 24.23192 96.72456 69.47456 1.000 50.15564 213 MET B CA 1
ATOM 4408 C C . MET B 1 213 ? 24.71161 97.24090 70.82834 1.000 48.49048 213 MET B C 1
ATOM 4409 O O . MET B 1 213 ? 25.55135 98.14303 70.86173 1.000 47.78784 213 MET B O 1
ATOM 4414 N N . ALA B 1 214 ? 24.21169 96.70440 71.94228 1.000 44.30890 214 ALA B N 1
ATOM 4415 C CA . ALA B 1 214 ? 24.72833 97.16975 73.22792 1.000 44.46054 214 ALA B CA 1
ATOM 4416 C C . ALA B 1 214 ? 25.99909 96.44110 73.66868 1.000 56.59718 214 ALA B C 1
ATOM 4417 O O . ALA B 1 214 ? 26.77500 96.99076 74.47558 1.000 47.92657 214 ALA B O 1
ATOM 4419 N N . ILE B 1 215 ? 26.22745 95.21738 73.19317 1.000 46.96912 215 ILE B N 1
ATOM 4420 C CA . ILE B 1 215 ? 27.21522 94.35552 73.82330 1.000 48.85393 215 ILE B CA 1
ATOM 4421 C C . ILE B 1 215 ? 28.47279 94.17628 72.97362 1.000 52.56910 215 ILE B C 1
ATOM 4422 O O . ILE B 1 215 ? 29.58342 94.19979 73.50245 1.000 48.95612 215 ILE B O 1
ATOM 4427 N N . PHE B 1 216 ? 28.34673 94.00016 71.66449 1.000 50.42732 216 PHE B N 1
ATOM 4428 C CA . PHE B 1 216 ? 29.48235 93.51946 70.88948 1.000 47.49757 216 PHE B CA 1
ATOM 4429 C C . PHE B 1 216 ? 30.38440 94.67942 70.48068 1.000 52.19627 216 PHE B C 1
ATOM 4430 O O . PHE B 1 216 ? 29.90654 95.74048 70.06939 1.000 55.89728 216 PHE B O 1
ATOM 4438 N N . GLY B 1 217 ? 31.69604 94.47811 70.61395 1.000 50.70042 217 GLY B N 1
ATOM 4439 C CA . GLY B 1 217 ? 32.67773 95.41626 70.11081 1.000 47.21120 217 GLY B CA 1
ATOM 4440 C C . GLY B 1 217 ? 33.68445 94.70884 69.22057 1.000 46.26423 217 GLY B C 1
ATOM 4441 O O . GLY B 1 217 ? 33.59668 93.49852 68.99304 1.000 48.68700 217 GLY B O 1
ATOM 4442 N N . ASP B 1 218 ? 34.64550 95.49182 68.72994 1.000 46.89661 218 ASP B N 1
ATOM 4443 C CA . ASP B 1 218 ? 35.63703 95.01394 67.76808 1.000 50.05181 218 ASP B CA 1
ATOM 4444 C C . ASP B 1 218 ? 36.95769 94.71159 68.45428 1.000 46.84332 218 ASP B C 1
ATOM 4445 O O . ASP B 1 218 ? 37.27304 95.26882 69.50828 1.000 49.91547 218 ASP B O 1
ATOM 4450 N N . GLY B 1 219 ? 37.72657 93.81534 67.85648 1.000 48.18341 219 GLY B N 1
ATOM 4451 C CA . GLY B 1 219 ? 39.04489 93.53160 68.39216 1.000 43.46969 219 GLY B CA 1
ATOM 4452 C C . GLY B 1 219 ? 39.71559 92.39185 67.65762 1.000 46.70069 219 GLY B C 1
ATOM 4453 O O . GLY B 1 219 ? 39.07703 91.61181 66.93756 1.000 43.57200 219 GLY B O 1
ATOM 4454 N N . ALA B 1 220 ? 41.02772 92.30002 67.87240 1.000 45.15863 220 ALA B N 1
ATOM 4455 C CA . ALA B 1 220 ? 41.84661 91.24709 67.30323 1.000 41.21159 220 ALA B CA 1
ATOM 4456 C C . ALA B 1 220 ? 42.83135 90.78924 68.36072 1.000 40.85193 220 ALA B C 1
ATOM 4457 O O . ALA B 1 220 ? 43.39738 91.60709 69.09939 1.000 41.23817 220 ALA B O 1
ATOM 4459 N N . ALA B 1 221 ? 43.01208 89.47820 68.43048 1.000 38.13397 221 ALA B N 1
ATOM 4460 C CA . ALA B 1 221 ? 43.90323 88.82880 69.37160 1.000 38.74142 221 ALA B CA 1
ATOM 4461 C C . ALA B 1 221 ? 44.77993 87.84335 68.60414 1.000 39.72972 221 ALA B C 1
ATOM 4462 O O . ALA B 1 221 ? 44.30425 87.14225 67.70733 1.000 38.51989 221 ALA B O 1
ATOM 4464 N N . ALA B 1 222 ? 46.07584 87.83159 68.91322 1.000 38.71928 222 ALA B N 1
ATOM 4465 C CA . ALA B 1 222 ? 47.01575 86.91503 68.28757 1.000 37.34995 222 ALA B CA 1
ATOM 4466 C C . ALA B 1 222 ? 47.83911 86.25185 69.37176 1.000 38.43358 222 ALA B C 1
ATOM 4467 O O . ALA B 1 222 ? 48.15909 86.86119 70.39980 1.000 37.33908 222 ALA B O 1
ATOM 4469 N N . VAL B 1 223 ? 48.13929 84.98928 69.14408 1.000 41.79655 223 VAL B N 1
ATOM 4470 C CA . VAL B 1 223 ? 48.95592 84.18029 70.03155 1.000 46.59146 223 VAL B CA 1
ATOM 4471 C C . VAL B 1 223 ? 50.01927 83.45803 69.20053 1.000 42.92359 223 VAL B C 1
ATOM 4472 O O . VAL B 1 223 ? 49.80124 83.11069 68.03507 1.000 42.04884 223 VAL B O 1
ATOM 4476 N N . ILE B 1 224 ? 51.19346 83.27008 69.79092 1.000 44.61938 224 ILE B N 1
ATOM 4477 C CA . ILE B 1 224 ? 52.19023 82.34549 69.24983 1.000 44.42592 224 ILE B CA 1
ATOM 4478 C C . ILE B 1 224 ? 52.11944 81.07793 70.08868 1.000 45.44583 224 ILE B C 1
ATOM 4479 O O . ILE B 1 224 ? 52.33654 81.11337 71.30640 1.000 48.20729 224 ILE B O 1
ATOM 4484 N N . ILE B 1 225 ? 51.81388 79.95671 69.45651 1.000 41.89131 225 ILE B N 1
ATOM 4485 C CA . ILE B 1 225 ? 51.71541 78.68473 70.14593 1.000 44.43018 225 ILE B CA 1
ATOM 4486 C C . ILE B 1 225 ? 52.80730 77.78352 69.61413 1.000 42.87522 225 ILE B C 1
ATOM 4487 O O . ILE B 1 225 ? 53.07584 77.76797 68.40676 1.000 44.04077 225 ILE B O 1
ATOM 4492 N N . GLY B 1 226 ? 53.44273 77.05194 70.51504 1.000 41.50114 226 GLY B N 1
ATOM 4493 C CA . GLY B 1 226 ? 54.44845 76.08960 70.12276 1.000 37.51817 226 GLY B CA 1
ATOM 4494 C C . GLY B 1 226 ? 54.66006 75.12916 71.26145 1.000 44.65858 226 GLY B C 1
ATOM 4495 O O . GLY B 1 226 ? 54.51211 75.48538 72.43840 1.000 46.92993 226 GLY B O 1
ATOM 4496 N N . ALA B 1 227 ? 54.97961 73.89586 70.91040 1.000 47.95867 227 ALA B N 1
ATOM 4497 C CA . ALA B 1 227 ? 55.38953 72.90355 71.88321 1.000 50.61551 227 ALA B CA 1
ATOM 4498 C C . ALA B 1 227 ? 56.89667 72.93125 72.02190 1.000 55.96807 227 ALA B C 1
ATOM 4499 O O . ALA B 1 227 ? 57.61841 73.35981 71.11506 1.000 56.39500 227 ALA B O 1
ATOM 4501 N N . ASP B 1 228 ? 57.36715 72.47605 73.18257 1.000 64.98561 228 ASP B N 1
ATOM 4502 C CA . ASP B 1 228 ? 58.79750 72.33904 73.43592 1.000 61.55957 228 ASP B CA 1
ATOM 4503 C C . ASP B 1 228 ? 59.54464 73.64881 73.17645 1.000 59.76572 228 ASP B C 1
ATOM 4504 O O . ASP B 1 228 ? 60.39520 73.72231 72.27470 1.000 61.71904 228 ASP B O 1
ATOM 4509 N N . PRO B 1 229 ? 59.26019 74.70021 73.93662 1.000 54.17384 229 PRO B N 1
ATOM 4510 C CA . PRO B 1 229 ? 59.91493 75.98230 73.67673 1.000 57.16397 229 PRO B CA 1
ATOM 4511 C C . PRO B 1 229 ? 61.36496 75.98788 74.15312 1.000 59.24814 229 PRO B C 1
ATOM 4512 O O . PRO B 1 229 ? 61.75948 75.24832 75.05846 1.000 57.18234 229 PRO B O 1
ATOM 4516 N N . ASP B 1 230 ? 62.16125 76.84277 73.51625 1.000 58.93015 230 ASP B N 1
ATOM 4517 C CA . ASP B 1 230 ? 63.58345 76.96932 73.81131 1.000 52.91908 230 ASP B CA 1
ATOM 4518 C C . ASP B 1 230 ? 63.75708 78.02814 74.89318 1.000 56.18222 230 ASP B C 1
ATOM 4519 O O . ASP B 1 230 ? 63.69786 79.23134 74.60729 1.000 57.28397 230 ASP B O 1
ATOM 4524 N N . LEU B 1 231 ? 64.03821 77.57738 76.11954 1.000 53.08362 231 LEU B N 1
ATOM 4525 C CA . LEU B 1 231 ? 63.89506 78.38823 77.31722 1.000 50.38977 231 LEU B CA 1
ATOM 4526 C C . LEU B 1 231 ? 64.91310 79.51280 77.45338 1.000 57.91574 231 LEU B C 1
ATOM 4527 O O . LEU B 1 231 ? 64.77418 80.30594 78.38886 1.000 61.27856 231 LEU B O 1
ATOM 4532 N N . SER B 1 232 ? 65.90706 79.64751 76.57778 1.000 58.55571 232 SER B N 1
ATOM 4533 C CA . SER B 1 232 ? 66.75315 80.83889 76.58881 1.000 60.55087 232 SER B CA 1
ATOM 4534 C C . SER B 1 232 ? 66.15891 81.97627 75.76798 1.000 59.42521 232 SER B C 1
ATOM 4535 O O . SER B 1 232 ? 66.65716 83.10671 75.83179 1.000 65.97344 232 SER B O 1
ATOM 4538 N N . ILE B 1 233 ? 65.11424 81.67946 75.00281 1.000 59.17520 233 ILE B N 1
ATOM 4539 C CA . ILE B 1 233 ? 64.47864 82.59851 74.06951 1.000 66.42717 233 ILE B CA 1
ATOM 4540 C C . ILE B 1 233 ? 62.98328 82.73744 74.35548 1.000 59.87491 233 ILE B C 1
ATOM 4541 O O . ILE B 1 233 ? 62.37562 83.79121 74.11769 1.000 57.90867 233 ILE B O 1
ATOM 4546 N N . GLU B 1 234 ? 62.39779 81.67132 74.88961 1.000 53.39034 234 GLU B N 1
ATOM 4547 C CA . GLU B 1 234 ? 60.95781 81.49815 74.94325 1.000 56.24215 234 GLU B CA 1
ATOM 4548 C C . GLU B 1 234 ? 60.56912 80.94540 76.30115 1.000 53.95302 234 GLU B C 1
ATOM 4549 O O . GLU B 1 234 ? 61.29322 80.13409 76.87760 1.000 57.04966 234 GLU B O 1
ATOM 4555 N N . ARG B 1 235 ? 59.41433 81.38216 76.80900 1.000 52.86191 235 ARG B N 1
ATOM 4556 C CA . ARG B 1 235 ? 58.85709 80.78446 78.02336 1.000 51.54411 235 ARG B CA 1
ATOM 4557 C C . ARG B 1 235 ? 57.36728 80.54009 77.79821 1.000 50.52109 235 ARG B C 1
ATOM 4558 O O . ARG B 1 235 ? 56.65443 81.44242 77.31171 1.000 44.65407 235 ARG B O 1
ATOM 4566 N N . PRO B 1 236 ? 56.86058 79.36708 78.16298 1.000 52.05142 236 PRO B N 1
ATOM 4567 C CA . PRO B 1 236 ? 55.41149 79.16758 78.16251 1.000 43.54252 236 PRO B CA 1
ATOM 4568 C C . PRO B 1 236 ? 54.72750 80.09045 79.16473 1.000 47.07803 236 PRO B C 1
ATOM 4569 O O . PRO B 1 236 ? 55.20867 80.28773 80.28381 1.000 48.33264 236 PRO B O 1
ATOM 4573 N N . ILE B 1 237 ? 53.60597 80.66589 78.73081 1.000 46.61565 237 ILE B N 1
ATOM 4574 C CA . ILE B 1 237 ? 52.67549 81.41434 79.58371 1.000 44.99523 237 ILE B CA 1
ATOM 4575 C C . ILE B 1 237 ? 51.56461 80.50965 80.11794 1.000 45.78014 237 ILE B C 1
ATOM 4576 O O . ILE B 1 237 ? 51.27177 80.49995 81.31481 1.000 46.89714 237 ILE B O 1
ATOM 4581 N N . PHE B 1 238 ? 50.91799 79.75824 79.22471 1.000 46.79386 238 PHE B N 1
ATOM 4582 C CA . PHE B 1 238 ? 49.94425 78.73165 79.58158 1.000 44.60618 238 PHE B CA 1
ATOM 4583 C C . PHE B 1 238 ? 50.22722 77.49929 78.72882 1.000 45.52773 238 PHE B C 1
ATOM 4584 O O . PHE B 1 238 ? 50.74140 77.60691 77.61064 1.000 49.91568 238 PHE B O 1
ATOM 4592 N N . GLU B 1 239 ? 49.92565 76.32500 79.26401 1.000 43.06180 239 GLU B N 1
ATOM 4593 C CA . GLU B 1 239 ? 49.94978 75.11481 78.45905 1.000 47.55741 239 GLU B CA 1
ATOM 4594 C C . GLU B 1 239 ? 48.50982 74.71487 78.12817 1.000 45.34405 239 GLU B C 1
ATOM 4595 O O . GLU B 1 239 ? 47.59098 74.90848 78.93168 1.000 43.43050 239 GLU B O 1
ATOM 4601 N N . ILE B 1 240 ? 48.30336 74.22544 76.91107 1.000 43.84398 240 ILE B N 1
ATOM 4602 C CA . ILE B 1 240 ? 46.98916 73.77693 76.48773 1.000 45.21367 240 ILE B CA 1
ATOM 4603 C C . ILE B 1 240 ? 46.93108 72.29243 76.81852 1.000 45.94583 240 ILE B C 1
ATOM 4604 O O . ILE B 1 240 ? 47.36234 71.45528 76.02762 1.000 44.15550 240 ILE B O 1
ATOM 4609 N N . TYR B 1 241 ? 46.43625 71.97166 78.02123 1.000 46.50364 241 TYR B N 1
ATOM 4610 C CA . TYR B 1 241 ? 46.42353 70.58121 78.46697 1.000 43.93112 241 TYR B CA 1
ATOM 4611 C C . TYR B 1 241 ? 45.42810 69.77136 77.65287 1.000 44.43406 241 TYR B C 1
ATOM 4612 O O . TYR B 1 241 ? 45.75701 68.68533 77.15916 1.000 46.21643 241 TYR B O 1
ATOM 4621 N N . SER B 1 242 ? 44.21717 70.29685 77.46620 1.000 46.86045 242 SER B N 1
ATOM 4622 C CA . SER B 1 242 ? 43.25944 69.56703 76.62562 1.000 46.20496 242 SER B CA 1
ATOM 4623 C C . SER B 1 242 ? 42.23758 70.52410 76.02731 1.000 46.10737 242 SER B C 1
ATOM 4624 O O . SER B 1 242 ? 42.08326 71.66352 76.48032 1.000 45.43963 242 SER B O 1
ATOM 4627 N N . ALA B 1 243 ? 41.53312 70.04095 75.00070 1.000 43.51652 243 ALA B N 1
ATOM 4628 C CA . ALA B 1 243 ? 40.54620 70.85384 74.29710 1.000 41.42582 243 ALA B CA 1
ATOM 4629 C C . ALA B 1 243 ? 39.48544 69.94776 73.69417 1.000 46.29186 243 ALA B C 1
ATOM 4630 O O . ALA B 1 243 ? 39.80456 69.08250 72.87433 1.000 51.80979 243 ALA B O 1
ATOM 4632 N N . SER B 1 244 ? 38.22548 70.15389 74.06798 1.000 44.58734 244 SER B N 1
ATOM 4633 C CA . SER B 1 244 ? 37.14113 69.36697 73.48509 1.000 45.93178 244 SER B CA 1
ATOM 4634 C C . SER B 1 244 ? 35.93146 70.24801 73.19811 1.000 48.64483 244 SER B C 1
ATOM 4635 O O . SER B 1 244 ? 35.63289 71.18283 73.94780 1.000 48.67369 244 SER B O 1
ATOM 4638 N N . GLN B 1 245 ? 35.23174 69.93202 72.11477 1.000 47.46956 245 GLN B N 1
ATOM 4639 C CA . GLN B 1 245 ? 34.00156 70.60500 71.72434 1.000 45.63171 245 GLN B CA 1
ATOM 4640 C C . GLN B 1 245 ? 32.79355 69.73249 72.07841 1.000 42.33428 245 GLN B C 1
ATOM 4641 O O . GLN B 1 245 ? 32.89957 68.50553 72.14034 1.000 45.72259 245 GLN B O 1
ATOM 4647 N N . THR B 1 246 ? 31.64244 70.36704 72.32228 1.000 41.50042 246 THR B N 1
ATOM 4648 C CA . THR B 1 246 ? 30.38943 69.61082 72.44930 1.000 50.12496 246 THR B CA 1
ATOM 4649 C C . THR B 1 246 ? 29.18907 70.44107 71.96425 1.000 45.39442 246 THR B C 1
ATOM 4650 O O . THR B 1 246 ? 29.19844 71.67621 72.03003 1.000 43.73337 246 THR B O 1
ATOM 4654 N N . LEU B 1 247 ? 28.16669 69.74622 71.44473 1.000 48.41321 247 LEU B N 1
ATOM 4655 C CA . LEU B 1 247 ? 26.84812 70.31901 71.15557 1.000 47.58514 247 LEU B CA 1
ATOM 4656 C C . LEU B 1 247 ? 25.88263 70.11273 72.31126 1.000 50.96846 247 LEU B C 1
ATOM 4657 O O . LEU B 1 247 ? 25.79663 69.01011 72.86448 1.000 53.13410 247 LEU B O 1
ATOM 4662 N N . VAL B 1 248 ? 25.11707 71.15255 72.62768 1.000 47.48663 248 VAL B N 1
ATOM 4663 C CA . VAL B 1 248 ? 23.98623 71.01351 73.54944 1.000 49.74490 248 VAL B CA 1
ATOM 4664 C C . VAL B 1 248 ? 22.77021 70.52280 72.76606 1.000 54.03602 248 VAL B C 1
ATOM 4665 O O . VAL B 1 248 ? 22.39682 71.15155 71.75778 1.000 50.10344 248 VAL B O 1
ATOM 4669 N N . PRO B 1 249 ? 22.12041 69.44161 73.20897 1.000 53.98167 249 PRO B N 1
ATOM 4670 C CA . PRO B 1 249 ? 21.04474 68.83387 72.41550 1.000 52.15283 249 PRO B CA 1
ATOM 4671 C C . PRO B 1 249 ? 19.89776 69.79376 72.16137 1.000 53.47401 249 PRO B C 1
ATOM 4672 O O . PRO B 1 249 ? 19.55169 70.60796 73.01890 1.000 47.97400 249 PRO B O 1
ATOM 4676 N N . ASN B 1 250 ? 19.29995 69.65696 70.97207 1.000 55.52430 250 ASN B N 1
ATOM 4677 C CA . ASN B 1 250 ? 18.18515 70.46434 70.47616 1.000 56.42344 250 ASN B CA 1
ATOM 4678 C C . ASN B 1 250 ? 18.08844 71.81070 71.18399 1.000 57.15042 250 ASN B C 1
ATOM 4679 O O . ASN B 1 250 ? 17.06453 72.17340 71.78623 1.000 54.00574 250 ASN B O 1
ATOM 4684 N N . THR B 1 251 ? 19.22191 72.51786 71.12076 1.000 51.32878 251 THR B N 1
ATOM 4685 C CA . THR B 1 251 ? 19.31209 73.95274 71.33424 1.000 49.72158 251 THR B CA 1
ATOM 4686 C C . THR B 1 251 ? 19.78384 74.64846 70.07280 1.000 44.74538 251 THR B C 1
ATOM 4687 O O . THR B 1 251 ? 20.26704 75.78174 70.13249 1.000 44.78087 251 THR B O 1
ATOM 4691 N N . SER B 1 252 ? 19.71131 73.96506 68.94075 1.000 50.97706 252 SER B N 1
ATOM 4692 C CA . SER B 1 252 ? 19.81659 74.65137 67.66727 1.000 47.07423 252 SER B CA 1
ATOM 4693 C C . SER B 1 252 ? 18.83912 75.80561 67.66796 1.000 58.14713 252 SER B C 1
ATOM 4694 O O . SER B 1 252 ? 17.81031 75.75546 68.34615 1.000 70.28344 252 SER B O 1
ATOM 4697 N N . LYS B 1 253 ? 19.15640 76.85897 66.92637 1.000 53.91592 253 LYS B N 1
ATOM 4698 C CA . LYS B 1 253 ? 18.27051 78.01865 66.79572 1.000 59.19970 253 LYS B CA 1
ATOM 4699 C C . LYS B 1 253 ? 18.14689 78.84339 68.08015 1.000 52.00121 253 LYS B C 1
ATOM 4700 O O . LYS B 1 253 ? 17.38693 79.82486 68.08974 1.000 52.73643 253 LYS B O 1
ATOM 4706 N N . ALA B 1 254 ? 18.88275 78.50003 69.15169 1.000 46.12240 254 ALA B N 1
ATOM 4707 C CA . ALA B 1 254 ? 19.01826 79.37225 70.32737 1.000 45.38238 254 ALA B CA 1
ATOM 4708 C C . ALA B 1 254 ? 20.04464 80.49255 70.13018 1.000 53.50284 254 ALA B C 1
ATOM 4709 O O . ALA B 1 254 ? 19.89713 81.56179 70.72927 1.000 56.01344 254 ALA B O 1
ATOM 4711 N N . ILE B 1 255 ? 21.11039 80.25125 69.35929 1.000 51.86167 255 ILE B N 1
ATOM 4712 C CA . ILE B 1 255 ? 21.92589 81.29795 68.73865 1.000 54.01220 255 ILE B CA 1
ATOM 4713 C C . ILE B 1 255 ? 21.95153 81.01804 67.24305 1.000 52.03344 255 ILE B C 1
ATOM 4714 O O . ILE B 1 255 ? 22.35511 79.92625 66.82983 1.000 56.81689 255 ILE B O 1
ATOM 4719 N N . HIS B 1 256 ? 21.53714 81.97944 66.42499 1.000 48.61116 256 HIS B N 1
ATOM 4720 C CA . HIS B 1 256 ? 21.66652 81.73586 64.99408 1.000 51.47614 256 HIS B CA 1
ATOM 4721 C C . HIS B 1 256 ? 21.88186 83.03234 64.23418 1.000 49.29326 256 HIS B C 1
ATOM 4722 O O . HIS B 1 256 ? 21.64179 84.12844 64.73832 1.000 46.43306 256 HIS B O 1
ATOM 4729 N N . GLY B 1 257 ? 22.37759 82.87645 63.01584 1.000 45.26909 257 GLY B N 1
ATOM 4730 C CA . GLY B 1 257 ? 22.48262 83.97720 62.08307 1.000 48.26832 257 GLY B CA 1
ATOM 4731 C C . GLY B 1 257 ? 22.83444 83.43309 60.72234 1.000 49.15933 257 GLY B C 1
ATOM 4732 O O . GLY B 1 257 ? 23.31529 82.30280 60.59771 1.000 53.03189 257 GLY B O 1
ATOM 4733 N N . ARG B 1 258 ? 22.57675 84.24260 59.70263 1.000 49.17388 258 ARG B N 1
ATOM 4734 C CA . ARG B 1 258 ? 22.87747 83.85992 58.33171 1.000 53.25344 258 ARG B CA 1
ATOM 4735 C C . ARG B 1 258 ? 23.41061 85.06818 57.58836 1.000 53.04421 258 ARG B C 1
ATOM 4736 O O . ARG B 1 258 ? 23.01571 86.20633 57.85017 1.000 53.16939 258 ARG B O 1
ATOM 4744 N N . VAL B 1 259 ? 24.35004 84.80754 56.68757 1.000 54.36937 259 VAL B N 1
ATOM 4745 C CA . VAL B 1 259 ? 24.84681 85.83205 55.78211 1.000 52.42557 259 VAL B CA 1
ATOM 4746 C C . VAL B 1 259 ? 23.76296 86.04714 54.73085 1.000 49.58721 259 VAL B C 1
ATOM 4747 O O . VAL B 1 259 ? 23.40545 85.12545 53.99475 1.000 51.26280 259 VAL B O 1
ATOM 4751 N N . LEU B 1 260 ? 23.19808 87.24766 54.70727 1.000 51.33511 260 LEU B N 1
ATOM 4752 C CA . LEU B 1 260 ? 22.10333 87.62942 53.82159 1.000 54.39996 260 LEU B CA 1
ATOM 4753 C C . LEU B 1 260 ? 22.49429 88.88633 53.05531 1.000 55.31370 260 LEU B C 1
ATOM 4754 O O . LEU B 1 260 ? 23.57357 89.44088 53.25168 1.000 55.84832 260 LEU B O 1
ATOM 4759 N N . GLU B 1 261 ? 21.60339 89.34876 52.17348 1.000 56.31451 261 GLU B N 1
ATOM 4760 C CA . GLU B 1 261 ? 21.89655 90.58774 51.45653 1.000 56.76737 261 GLU B CA 1
ATOM 4761 C C . GLU B 1 261 ? 21.97024 91.78150 52.40823 1.000 54.03103 261 GLU B C 1
ATOM 4762 O O . GLU B 1 261 ? 22.55489 92.81837 52.06299 1.000 49.47498 261 GLU B O 1
ATOM 4768 N N . MET B 1 262 ? 21.41889 91.64408 53.60975 1.000 52.67946 262 MET B N 1
ATOM 4769 C CA . MET B 1 262 ? 21.51160 92.67399 54.63191 1.000 54.29783 262 MET B CA 1
ATOM 4770 C C . MET B 1 262 ? 22.71664 92.48119 55.54103 1.000 49.12559 262 MET B C 1
ATOM 4771 O O . MET B 1 262 ? 22.80459 93.13360 56.58571 1.000 49.73246 262 MET B O 1
ATOM 4776 N N . GLY B 1 263 ? 23.65214 91.61530 55.16043 1.000 50.00355 263 GLY B N 1
ATOM 4777 C CA . GLY B 1 263 ? 24.73728 91.24110 56.04745 1.000 54.02484 263 GLY B CA 1
ATOM 4778 C C . GLY B 1 263 ? 24.37636 90.11072 56.99598 1.000 54.90642 263 GLY B C 1
ATOM 4779 O O . GLY B 1 263 ? 23.47286 89.31110 56.71846 1.000 51.22413 263 GLY B O 1
ATOM 4780 N N . LEU B 1 264 ? 25.07174 90.02976 58.12403 1.000 49.67948 264 LEU B N 1
ATOM 4781 C CA . LEU B 1 264 ? 24.93884 88.89976 59.02903 1.000 50.50993 264 LEU B CA 1
ATOM 4782 C C . LEU B 1 264 ? 23.83126 89.18683 60.03169 1.000 51.80658 264 LEU B C 1
ATOM 4783 O O . LEU B 1 264 ? 23.85665 90.21077 60.72832 1.000 49.86582 264 LEU B O 1
ATOM 4788 N N . THR B 1 265 ? 22.83994 88.30088 60.08127 1.000 52.02058 265 THR B N 1
ATOM 4789 C CA . THR B 1 265 ? 21.77842 88.49174 61.05026 1.000 51.23821 265 THR B CA 1
ATOM 4790 C C . THR B 1 265 ? 22.19183 87.86755 62.37988 1.000 53.39064 265 THR B C 1
ATOM 4791 O O . THR B 1 265 ? 23.15223 87.10111 62.47439 1.000 54.45089 265 THR B O 1
ATOM 4795 N N . PHE B 1 266 ? 21.46716 88.22659 63.42330 1.000 48.38731 266 PHE B N 1
ATOM 4796 C CA . PHE B 1 266 ? 21.84375 87.77439 64.74372 1.000 56.61655 266 PHE B CA 1
ATOM 4797 C C . PHE B 1 266 ? 20.59773 87.59427 65.59793 1.000 61.00946 266 PHE B C 1
ATOM 4798 O O . PHE B 1 266 ? 19.77170 88.50795 65.69660 1.000 69.27344 266 PHE B O 1
ATOM 4806 N N . TYR B 1 267 ? 20.47572 86.42524 66.21466 1.000 63.85888 267 TYR B N 1
ATOM 4807 C CA . TYR B 1 267 ? 19.46153 86.18933 67.22954 1.000 74.93044 267 TYR B CA 1
ATOM 4808 C C . TYR B 1 267 ? 20.09691 85.41312 68.37132 1.000 73.56344 267 TYR B C 1
ATOM 4809 O O . TYR B 1 267 ? 20.95641 84.55064 68.16669 1.000 103.86344 267 TYR B O 1
ATOM 4818 N N . VAL B 1 268 ? 19.66932 85.74045 69.58036 1.000 84.23855 268 VAL B N 1
ATOM 4819 C CA . VAL B 1 268 ? 20.04191 84.97834 70.76562 1.000 89.52547 268 VAL B CA 1
ATOM 4820 C C . VAL B 1 268 ? 18.79953 84.82675 71.63466 1.000 83.78344 268 VAL B C 1
ATOM 4821 O O . VAL B 1 268 ? 18.01009 85.76088 71.79696 1.000 75.72344 268 VAL B O 1
ATOM 4825 N N . ASP B 1 269 ? 18.61612 83.62411 72.15559 1.000 93.21344 269 ASP B N 1
ATOM 4826 C CA . ASP B 1 269 ? 17.41739 83.34837 72.90759 1.000 106.47344 269 ASP B CA 1
ATOM 4827 C C . ASP B 1 269 ? 17.64918 83.85362 74.32478 1.000 106.68344 269 ASP B C 1
ATOM 4828 O O . ASP B 1 269 ? 18.74987 84.29284 74.68052 1.000 121.46344 269 ASP B O 1
ATOM 4833 N N . LYS B 1 270 ? 16.60356 83.81399 75.14993 1.000 94.90344 270 LYS B N 1
ATOM 4834 C CA . LYS B 1 270 ? 16.71539 84.24569 76.53938 1.000 95.24344 270 LYS B CA 1
ATOM 4835 C C . LYS B 1 270 ? 17.07462 83.10030 77.44026 1.000 89.32344 270 LYS B C 1
ATOM 4836 O O . LYS B 1 270 ? 17.32906 83.31540 78.62389 1.000 87.55344 270 LYS B O 1
ATOM 4842 N N . MET B 1 271 ? 17.06313 81.88000 76.92028 1.000 70.13059 271 MET B N 1
ATOM 4843 C CA . MET B 1 271 ? 17.41704 80.73262 77.73106 1.000 66.57753 271 MET B CA 1
ATOM 4844 C C . MET B 1 271 ? 18.91462 80.46122 77.72139 1.000 61.08529 271 MET B C 1
ATOM 4845 O O . MET B 1 271 ? 19.37108 79.55508 78.42889 1.000 58.32500 271 MET B O 1
ATOM 4850 N N . VAL B 1 272 ? 19.69061 81.23609 76.96447 1.000 56.25510 272 VAL B N 1
ATOM 4851 C CA . VAL B 1 272 ? 21.12566 81.00112 76.81900 1.000 57.75285 272 VAL B CA 1
ATOM 4852 C C . VAL B 1 272 ? 21.81039 81.07707 78.18100 1.000 49.62392 272 VAL B C 1
ATOM 4853 O O . VAL B 1 272 ? 22.46449 80.10023 78.55056 1.000 50.18430 272 VAL B O 1
ATOM 4857 N N . PRO B 1 273 ? 21.67891 82.15574 78.98053 1.000 44.63745 273 PRO B N 1
ATOM 4858 C CA . PRO B 1 273 ? 22.26534 82.10997 80.34119 1.000 45.44424 273 PRO B CA 1
ATOM 4859 C C . PRO B 1 273 ? 21.95176 80.82962 81.09146 1.000 50.90688 273 PRO B C 1
ATOM 4860 O O . PRO B 1 273 ? 22.85576 80.19076 81.65141 1.000 62.68380 273 PRO B O 1
ATOM 4864 N N . THR B 1 274 ? 20.69944 80.39591 81.06502 1.000 49.88262 274 THR B N 1
ATOM 4865 C CA . THR B 1 274 ? 20.32777 79.19980 81.80443 1.000 48.04743 274 THR B CA 1
ATOM 4866 C C . THR B 1 274 ? 20.85059 77.93910 81.13665 1.000 52.92608 274 THR B C 1
ATOM 4867 O O . THR B 1 274 ? 21.25669 77.00437 81.83257 1.000 54.20038 274 THR B O 1
ATOM 4871 N N . LEU B 1 275 ? 20.83142 77.86776 79.79769 1.000 52.05936 275 LEU B N 1
ATOM 4872 C CA . LEU B 1 275 ? 21.43413 76.70657 79.14100 1.000 50.98573 275 LEU B CA 1
ATOM 4873 C C . LEU B 1 275 ? 22.88728 76.53266 79.54238 1.000 50.54026 275 LEU B C 1
ATOM 4874 O O . LEU B 1 275 ? 23.33602 75.41773 79.84295 1.000 47.46048 275 LEU B O 1
ATOM 4879 N N . VAL B 1 276 ? 23.65181 77.62242 79.50475 1.000 48.72163 276 VAL B N 1
ATOM 4880 C CA . VAL B 1 276 ? 25.06793 77.54049 79.83887 1.000 52.44203 276 VAL B CA 1
ATOM 4881 C C . VAL B 1 276 ? 25.22663 77.10275 81.28954 1.000 51.11515 276 VAL B C 1
ATOM 4882 O O . VAL B 1 276 ? 26.00989 76.19725 81.60444 1.000 48.64041 276 VAL B O 1
ATOM 4886 N N . ALA B 1 277 ? 24.46261 77.72832 82.19437 1.000 51.27502 277 ALA B N 1
ATOM 4887 C CA . ALA B 1 277 ? 24.46877 77.29858 83.59136 1.000 54.51600 277 ALA B CA 1
ATOM 4888 C C . ALA B 1 277 ? 24.15839 75.80947 83.71968 1.000 55.05006 277 ALA B C 1
ATOM 4889 O O . ALA B 1 277 ? 24.85805 75.08350 84.43430 1.000 58.92609 277 ALA B O 1
ATOM 4891 N N . SER B 1 278 ? 23.12467 75.33848 83.01256 1.000 49.22785 278 SER B N 1
ATOM 4892 C CA . SER B 1 278 ? 22.64694 73.96310 83.06800 1.000 47.25972 278 SER B CA 1
ATOM 4893 C C . SER B 1 278 ? 23.56863 72.95364 82.40091 1.000 46.27462 278 SER B C 1
ATOM 4894 O O . SER B 1 278 ? 23.31512 71.75054 82.51660 1.000 54.73914 278 SER B O 1
ATOM 4897 N N . ASN B 1 279 ? 24.55875 73.38820 81.63233 1.000 46.18254 279 ASN B N 1
ATOM 4898 C CA . ASN B 1 279 ? 25.40400 72.43359 80.91946 1.000 47.43707 279 ASN B CA 1
ATOM 4899 C C . ASN B 1 279 ? 26.87284 72.52723 81.29762 1.000 47.30372 279 ASN B C 1
ATOM 4900 O O . ASN B 1 279 ? 27.67249 71.61203 80.96666 1.000 52.09954 279 ASN B O 1
ATOM 4905 N N . ILE B 1 280 ? 27.24249 73.58309 82.02064 1.000 47.32259 280 ILE B N 1
ATOM 4906 C CA . ILE B 1 280 ? 28.64629 73.81925 82.30836 1.000 48.12342 280 ILE B CA 1
ATOM 4907 C C . ILE B 1 280 ? 29.23296 72.68445 83.14422 1.000 49.63469 280 ILE B C 1
ATOM 4908 O O . ILE B 1 280 ? 30.31750 72.19118 82.82833 1.000 51.38427 280 ILE B O 1
ATOM 4913 N N . GLU B 1 281 ? 28.50416 72.20399 84.16756 1.000 52.04781 281 GLU B N 1
ATOM 4914 C CA . GLU B 1 281 ? 29.05189 71.18331 85.06410 1.000 48.84871 281 GLU B CA 1
ATOM 4915 C C . GLU B 1 281 ? 29.36513 69.89818 84.32696 1.000 46.59840 281 GLU B C 1
ATOM 4916 O O . GLU B 1 281 ? 30.35185 69.23032 84.63917 1.000 52.25197 281 GLU B O 1
ATOM 4922 N N . GLN B 1 282 ? 28.54192 69.52128 83.35405 1.000 51.40749 282 GLN B N 1
ATOM 4923 C CA . GLN B 1 282 ? 28.89187 68.35748 82.54408 1.000 55.68613 282 GLN B CA 1
ATOM 4924 C C . GLN B 1 282 ? 30.17602 68.60606 81.77484 1.000 53.35937 282 GLN B C 1
ATOM 4925 O O . GLN B 1 282 ? 31.04020 67.71578 81.68901 1.000 58.99699 282 GLN B O 1
ATOM 4931 N N . CYS B 1 283 ? 30.34869 69.82742 81.24261 1.000 50.93977 283 CYS B N 1
ATOM 4932 C CA . CYS B 1 283 ? 31.61405 70.09239 80.53755 1.000 56.08124 283 CYS B CA 1
ATOM 4933 C C . CYS B 1 283 ? 32.81846 70.06245 81.49688 1.000 55.22851 283 CYS B C 1
ATOM 4934 O O . CYS B 1 283 ? 33.86681 69.46531 81.18602 1.000 50.83036 283 CYS B O 1
ATOM 4937 N N . LEU B 1 284 ? 32.66617 70.66390 82.68546 1.000 56.51855 284 LEU B N 1
ATOM 4938 C CA . LEU B 1 284 ? 33.74259 70.69369 83.68246 1.000 57.71114 284 LEU B CA 1
ATOM 4939 C C . LEU B 1 284 ? 34.11826 69.28864 84.14537 1.000 55.99409 284 LEU B C 1
ATOM 4940 O O . LEU B 1 284 ? 35.30748 68.97357 84.30851 1.000 49.81782 284 LEU B O 1
ATOM 4945 N N . ASP B 1 285 ? 33.10959 68.43923 84.37380 1.000 53.70755 285 ASP B N 1
ATOM 4946 C CA . ASP B 1 285 ? 33.34802 67.04490 84.72613 1.000 57.43083 285 ASP B CA 1
ATOM 4947 C C . ASP B 1 285 ? 34.18983 66.34794 83.67207 1.000 52.96365 285 ASP B C 1
ATOM 4948 O O . ASP B 1 285 ? 35.21693 65.73928 83.99554 1.000 50.47059 285 ASP B O 1
ATOM 4953 N N . LYS B 1 286 ? 33.75490 66.40868 82.40063 1.000 52.14326 286 LYS B N 1
ATOM 4954 C CA . LYS B 1 286 ? 34.51888 65.75235 81.33664 1.000 49.12951 286 LYS B CA 1
ATOM 4955 C C . LYS B 1 286 ? 35.97018 66.21385 81.33866 1.000 50.21496 286 LYS B C 1
ATOM 4956 O O . LYS B 1 286 ? 36.88383 65.39404 81.19838 1.000 52.13351 286 LYS B O 1
ATOM 4962 N N . ALA B 1 287 ? 36.20057 67.51812 81.55526 1.000 48.56400 287 ALA B N 1
ATOM 4963 C CA . ALA B 1 287 ? 37.53467 68.09622 81.37730 1.000 47.23001 287 ALA B CA 1
ATOM 4964 C C . ALA B 1 287 ? 38.47325 67.85584 82.56920 1.000 51.49381 287 ALA B C 1
ATOM 4965 O O . ALA B 1 287 ? 39.65585 67.55814 82.36863 1.000 48.51155 287 ALA B O 1
ATOM 4967 N N . PHE B 1 288 ? 37.98363 67.98486 83.80830 1.000 50.40297 288 PHE B N 1
ATOM 4968 C CA . PHE B 1 288 ? 38.83346 67.95356 84.99064 1.000 43.45344 288 PHE B CA 1
ATOM 4969 C C . PHE B 1 288 ? 38.78674 66.64999 85.77423 1.000 55.37681 288 PHE B C 1
ATOM 4970 O O . PHE B 1 288 ? 39.45629 66.54642 86.80606 1.000 57.92410 288 PHE B O 1
ATOM 4978 N N . SER B 1 289 ? 38.01239 65.67802 85.34992 1.000 56.91046 289 SER B N 1
ATOM 4979 C CA . SER B 1 289 ? 37.96674 64.42555 86.08949 1.000 59.42758 289 SER B CA 1
ATOM 4980 C C . SER B 1 289 ? 39.21703 63.58953 85.85805 1.000 53.07830 289 SER B C 1
ATOM 4981 O O . SER B 1 289 ? 39.64344 62.89580 86.78556 1.000 57.15315 289 SER B O 1
ATOM 4984 N N . PRO B 1 290 ? 39.82970 63.60531 84.66690 1.000 55.60564 290 PRO B N 1
ATOM 4985 C CA . PRO B 1 290 ? 41.13916 62.93727 84.51814 1.000 58.32230 290 PRO B CA 1
ATOM 4986 C C . PRO B 1 290 ? 42.24678 63.56003 85.36724 1.000 60.42145 290 PRO B C 1
ATOM 4987 O O . PRO B 1 290 ? 43.28996 62.92492 85.56870 1.000 61.65587 290 PRO B O 1
ATOM 4991 N N . ILE B 1 291 ? 42.05229 64.78773 85.85222 1.000 61.84296 291 ILE B N 1
ATOM 4992 C CA . ILE B 1 291 ? 43.00590 65.49742 86.69586 1.000 59.42449 291 ILE B CA 1
ATOM 4993 C C . ILE B 1 291 ? 42.62026 65.41589 88.17583 1.000 58.48252 291 ILE B C 1
ATOM 4994 O O . ILE B 1 291 ? 43.28088 66.01545 89.03003 1.000 58.77510 291 ILE B O 1
ATOM 4999 N N . GLY B 1 292 ? 41.57572 64.66486 88.50401 1.000 58.58187 292 GLY B N 1
ATOM 5000 C CA . GLY B 1 292 ? 41.09285 64.60078 89.87411 1.000 57.71573 292 GLY B CA 1
ATOM 5001 C C . GLY B 1 292 ? 40.67162 65.92240 90.48284 1.000 60.06672 292 GLY B C 1
ATOM 5002 O O . GLY B 1 292 ? 40.92853 66.14845 91.66802 1.000 72.59502 292 GLY B O 1
ATOM 5003 N N . ILE B 1 293 ? 40.02287 66.80245 89.71723 1.000 58.26055 293 ILE B N 1
ATOM 5004 C CA . ILE B 1 293 ? 39.58618 68.10104 90.22982 1.000 57.92309 293 ILE B CA 1
ATOM 5005 C C . ILE B 1 293 ? 38.06044 68.16661 90.21654 1.000 67.18237 293 ILE B C 1
ATOM 5006 O O . ILE B 1 293 ? 37.42108 67.74365 89.24343 1.000 65.43929 293 ILE B O 1
ATOM 5011 N N . LYS B 1 294 ? 37.47198 68.66180 91.31820 1.000 68.60691 294 LYS B N 1
ATOM 5012 C CA . LYS B 1 294 ? 36.02096 68.81789 91.40434 1.000 60.99410 294 LYS B CA 1
ATOM 5013 C C . LYS B 1 294 ? 35.61977 70.16652 91.97374 1.000 62.79647 294 LYS B C 1
ATOM 5014 O O . LYS B 1 294 ? 34.44781 70.54429 91.89877 1.000 59.22074 294 LYS B O 1
ATOM 5020 N N . ASP B 1 295 ? 36.55361 70.86897 92.59941 1.000 59.98366 295 ASP B N 1
ATOM 5021 C CA . ASP B 1 295 ? 36.24280 72.14043 93.24007 1.000 59.69956 295 ASP B CA 1
ATOM 5022 C C . ASP B 1 295 ? 36.50415 73.25328 92.23723 1.000 53.60570 295 ASP B C 1
ATOM 5023 O O . ASP B 1 295 ? 37.65748 73.58905 91.95975 1.000 62.72421 295 ASP B O 1
ATOM 5028 N N . TRP B 1 296 ? 35.44976 73.85425 91.72765 1.000 54.65280 296 TRP B N 1
ATOM 5029 C CA . TRP B 1 296 ? 35.61924 74.85853 90.69077 1.000 49.05257 296 TRP B CA 1
ATOM 5030 C C . TRP B 1 296 ? 36.08560 76.19281 91.23518 1.000 55.26351 296 TRP B C 1
ATOM 5031 O O . TRP B 1 296 ? 36.31897 77.11580 90.44624 1.000 58.24960 296 TRP B O 1
ATOM 5042 N N . ASN B 1 297 ? 36.25882 76.32986 92.54478 1.000 53.70099 297 ASN B N 1
ATOM 5043 C CA . ASN B 1 297 ? 36.92537 77.52954 93.02514 1.000 53.57841 297 ASN B CA 1
ATOM 5044 C C . ASN B 1 297 ? 38.43847 77.41405 92.97968 1.000 55.81957 297 ASN B C 1
ATOM 5045 O O . ASN B 1 297 ? 39.12422 78.44314 93.06230 1.000 58.68579 297 ASN B O 1
ATOM 5050 N N . SER B 1 298 ? 38.97151 76.19847 92.82621 1.000 49.68823 298 SER B N 1
ATOM 5051 C CA . SER B 1 298 ? 40.40723 75.94949 92.89042 1.000 52.47528 298 SER B CA 1
ATOM 5052 C C . SER B 1 298 ? 41.10355 76.05560 91.54495 1.000 52.89236 298 SER B C 1
ATOM 5053 O O . SER B 1 298 ? 42.31410 75.81095 91.46832 1.000 56.64007 298 SER B O 1
ATOM 5056 N N . ILE B 1 299 ? 40.37645 76.38388 90.48649 1.000 52.03411 299 ILE B N 1
ATOM 5057 C CA . ILE B 1 299 ? 40.95143 76.63293 89.17253 1.000 49.19038 299 ILE B CA 1
ATOM 5058 C C . ILE B 1 299 ? 40.73361 78.09613 88.83003 1.000 47.79860 299 ILE B C 1
ATOM 5059 O O . ILE B 1 299 ? 39.93266 78.79226 89.46075 1.000 42.49528 299 ILE B O 1
ATOM 5064 N N . PHE B 1 300 ? 41.48238 78.58400 87.84336 1.000 48.70089 300 PHE B N 1
ATOM 5065 C CA . PHE B 1 300 ? 41.18339 79.93042 87.36688 1.000 45.55131 300 PHE B CA 1
ATOM 5066 C C . PHE B 1 300 ? 40.25770 79.85405 86.15828 1.000 44.94343 300 PHE B C 1
ATOM 5067 O O . PHE B 1 300 ? 40.17571 78.82481 85.48221 1.000 46.02451 300 PHE B O 1
ATOM 5075 N N . TRP B 1 301 ? 39.56333 80.96982 85.89008 1.000 44.98033 301 TRP B N 1
ATOM 5076 C CA . TRP B 1 301 ? 38.38075 80.99455 85.03242 1.000 44.00700 301 TRP B CA 1
ATOM 5077 C C . TRP B 1 301 ? 38.52109 81.98156 83.88309 1.000 47.42014 301 TRP B C 1
ATOM 5078 O O . TRP B 1 301 ? 38.77731 83.17030 84.11718 1.000 42.60738 301 TRP B O 1
ATOM 5089 N N . MET B 1 302 ? 38.26224 81.50754 82.65332 1.000 43.44812 302 MET B N 1
ATOM 5090 C CA . MET B 1 302 ? 38.13723 82.36728 81.47211 1.000 46.55632 302 MET B CA 1
ATOM 5091 C C . MET B 1 302 ? 36.88702 81.99041 80.66575 1.000 45.91630 302 MET B C 1
ATOM 5092 O O . MET B 1 302 ? 36.98570 81.43265 79.56136 1.000 45.26889 302 MET B O 1
ATOM 5097 N N . PRO B 1 303 ? 35.69143 82.26195 81.19589 1.000 44.40027 303 PRO B N 1
ATOM 5098 C CA . PRO B 1 303 ? 34.46900 82.04737 80.40707 1.000 46.30372 303 PRO B CA 1
ATOM 5099 C C . PRO B 1 303 ? 34.31319 83.15061 79.38462 1.000 46.86284 303 PRO B C 1
ATOM 5100 O O . PRO B 1 303 ? 34.54391 84.32341 79.68541 1.000 50.52753 303 PRO B O 1
ATOM 5104 N N . HIS B 1 304 ? 33.87965 82.78776 78.19115 1.000 39.16618 304 HIS B N 1
ATOM 5105 C CA . HIS B 1 304 ? 33.58872 83.82550 77.22709 1.000 43.67639 304 HIS B CA 1
ATOM 5106 C C . HIS B 1 304 ? 32.40390 84.64868 77.75007 1.000 47.25652 304 HIS B C 1
ATOM 5107 O O . HIS B 1 304 ? 31.35432 84.07757 78.09728 1.000 44.15246 304 HIS B O 1
ATOM 5114 N N . PRO B 1 305 ? 32.53420 85.95700 77.86784 1.000 44.14314 305 PRO B N 1
ATOM 5115 C CA . PRO B 1 305 ? 31.43584 86.74363 78.48082 1.000 46.79689 305 PRO B CA 1
ATOM 5116 C C . PRO B 1 305 ? 30.40240 87.23074 77.47329 1.000 49.03140 305 PRO B C 1
ATOM 5117 O O . PRO B 1 305 ? 30.31029 88.41608 77.14614 1.000 48.04721 305 PRO B O 1
ATOM 5121 N N . GLY B 1 306 ? 29.58088 86.30587 76.97323 1.000 43.46999 306 GLY B N 1
ATOM 5122 C CA . GLY B 1 306 ? 28.56527 86.69636 76.00541 1.000 46.08072 306 GLY B CA 1
ATOM 5123 C C . GLY B 1 306 ? 27.71375 87.86801 76.46779 1.000 46.66418 306 GLY B C 1
ATOM 5124 O O . GLY B 1 306 ? 27.25092 88.67235 75.65570 1.000 51.78853 306 GLY B O 1
ATOM 5125 N N . GLY B 1 307 ? 27.49864 87.97881 77.77861 1.000 44.66168 307 GLY B N 1
ATOM 5126 C CA . GLY B 1 307 ? 26.83202 89.10743 78.38957 1.000 37.75051 307 GLY B CA 1
ATOM 5127 C C . GLY B 1 307 ? 26.86345 88.96068 79.90280 1.000 41.67146 307 GLY B C 1
ATOM 5128 O O . GLY B 1 307 ? 27.18508 87.88546 80.42211 1.000 41.11399 307 GLY B O 1
ATOM 5129 N N . PRO B 1 308 ? 26.51085 90.01885 80.64495 1.000 39.18838 308 PRO B N 1
ATOM 5130 C CA . PRO B 1 308 ? 26.59486 89.92462 82.12102 1.000 38.23804 308 PRO B CA 1
ATOM 5131 C C . PRO B 1 308 ? 25.78523 88.77015 82.71340 1.000 42.14492 308 PRO B C 1
ATOM 5132 O O . PRO B 1 308 ? 26.18554 88.20718 83.75045 1.000 40.57116 308 PRO B O 1
ATOM 5136 N N . ALA B 1 309 ? 24.67380 88.37347 82.06456 1.000 46.70622 309 ALA B N 1
ATOM 5137 C CA . ALA B 1 309 ? 23.77936 87.37374 82.65594 1.000 44.83478 309 ALA B CA 1
ATOM 5138 C C . ALA B 1 309 ? 24.39645 85.97604 82.61796 1.000 49.23278 309 ALA B C 1
ATOM 5139 O O . ALA B 1 309 ? 24.21202 85.19017 83.56275 1.000 49.75205 309 ALA B O 1
ATOM 5141 N N . ILE B 1 310 ? 25.15497 85.65681 81.55097 1.000 49.54502 310 ILE B N 1
ATOM 5142 C CA . ILE B 1 310 ? 25.85668 84.37041 81.47546 1.000 43.24610 310 ILE B CA 1
ATOM 5143 C C . ILE B 1 310 ? 26.82345 84.22243 82.64369 1.000 45.93615 310 ILE B C 1
ATOM 5144 O O . ILE B 1 310 ? 26.83438 83.20069 83.33978 1.000 45.20210 310 ILE B O 1
ATOM 5149 N N . LEU B 1 311 ? 27.68794 85.22472 82.84199 1.000 47.65312 311 LEU B N 1
ATOM 5150 C CA . LEU B 1 311 ? 28.65567 85.15811 83.93442 1.000 46.73262 311 LEU B CA 1
ATOM 5151 C C . LEU B 1 311 ? 27.94135 85.06684 85.28055 1.000 48.88696 311 LEU B C 1
ATOM 5152 O O . LEU B 1 311 ? 28.38253 84.33343 86.18022 1.000 43.00880 311 LEU B O 1
ATOM 5157 N N . ALA B 1 312 ? 26.80533 85.77762 85.42169 1.000 52.04940 312 ALA B N 1
ATOM 5158 C CA . ALA B 1 312 ? 26.05345 85.74570 86.68096 1.000 48.88529 312 ALA B CA 1
ATOM 5159 C C . ALA B 1 312 ? 25.51674 84.35671 86.98397 1.000 46.32894 312 ALA B C 1
ATOM 5160 O O . ALA B 1 312 ? 25.61530 83.87540 88.12169 1.000 49.63352 312 ALA B O 1
ATOM 5162 N N . GLU B 1 313 ? 24.98481 83.67576 85.97803 1.000 48.46344 313 GLU B N 1
ATOM 5163 C CA . GLU B 1 313 ? 24.41580 82.38628 86.29461 1.000 49.31517 313 GLU B CA 1
ATOM 5164 C C . GLU B 1 313 ? 25.42221 81.25775 86.28652 1.000 53.39726 313 GLU B C 1
ATOM 5165 O O . GLU B 1 313 ? 25.22483 80.28891 87.03021 1.000 57.40191 313 GLU B O 1
ATOM 5171 N N . ILE B 1 314 ? 26.56702 81.41854 85.62103 1.000 50.65112 314 ILE B N 1
ATOM 5172 C CA . ILE B 1 314 ? 27.72008 80.56397 85.93461 1.000 50.18130 314 ILE B CA 1
ATOM 5173 C C . ILE B 1 314 ? 28.09958 80.69683 87.41162 1.000 49.34033 314 ILE B C 1
ATOM 5174 O O . ILE B 1 314 ? 28.20392 79.69702 88.14321 1.000 52.40319 314 ILE B O 1
ATOM 5179 N N . GLU B 1 315 ? 28.32641 81.93392 87.86722 1.000 48.62322 315 GLU B N 1
ATOM 5180 C CA . GLU B 1 315 ? 28.67104 82.17405 89.26880 1.000 53.66582 315 GLU B CA 1
ATOM 5181 C C . GLU B 1 315 ? 27.69142 81.49528 90.21826 1.000 54.51392 315 GLU B C 1
ATOM 5182 O O . GLU B 1 315 ? 28.09172 80.71174 91.08645 1.000 50.39322 315 GLU B O 1
ATOM 5188 N N . ALA B 1 316 ? 26.39234 81.79643 90.06371 1.000 55.18002 316 ALA B N 1
ATOM 5189 C CA . ALA B 1 316 ? 25.38374 81.25487 90.97074 1.000 49.00688 316 ALA B CA 1
ATOM 5190 C C . ALA B 1 316 ? 25.32115 79.73739 90.88591 1.000 52.02090 316 ALA B C 1
ATOM 5191 O O . ALA B 1 316 ? 25.21401 79.06097 91.91627 1.000 56.77583 316 ALA B O 1
ATOM 5193 N N . LYS B 1 317 ? 25.41022 79.17636 89.67261 1.000 48.04833 317 LYS B N 1
ATOM 5194 C CA . LYS B 1 317 ? 25.25838 77.73631 89.51969 1.000 49.99204 317 LYS B CA 1
ATOM 5195 C C . LYS B 1 317 ? 26.37294 76.98057 90.21623 1.000 55.59513 317 LYS B C 1
ATOM 5196 O O . LYS B 1 317 ? 26.12129 75.96790 90.87924 1.000 58.56142 317 LYS B O 1
ATOM 5202 N N . LEU B 1 318 ? 27.61797 77.42841 90.04550 1.000 57.15448 318 LEU B N 1
ATOM 5203 C CA . LEU B 1 318 ? 28.75200 76.65279 90.52597 1.000 60.18453 318 LEU B CA 1
ATOM 5204 C C . LEU B 1 318 ? 29.18320 77.03222 91.93641 1.000 62.22389 318 LEU B C 1
ATOM 5205 O O . LEU B 1 318 ? 30.04335 76.35267 92.50831 1.000 64.07255 318 LEU B O 1
ATOM 5210 N N . GLY B 1 319 ? 28.58960 78.06905 92.52060 1.000 61.45632 319 GLY B N 1
ATOM 5211 C CA . GLY B 1 319 ? 29.06367 78.54972 93.80709 1.000 63.56833 319 GLY B CA 1
ATOM 5212 C C . GLY B 1 319 ? 30.41604 79.22145 93.71251 1.000 62.99252 319 GLY B C 1
ATOM 5213 O O . GLY B 1 319 ? 31.22302 79.13126 94.64639 1.000 59.91325 319 GLY B O 1
ATOM 5214 N N . LEU B 1 320 ? 30.69126 79.87646 92.58796 1.000 62.72389 320 LEU B N 1
ATOM 5215 C CA . LEU B 1 320 ? 31.95337 80.58340 92.41449 1.000 61.58291 320 LEU B CA 1
ATOM 5216 C C . LEU B 1 320 ? 32.05499 81.74028 93.40457 1.000 61.78234 320 LEU B C 1
ATOM 5217 O O . LEU B 1 320 ? 31.04419 82.34567 93.78155 1.000 60.33892 320 LEU B O 1
ATOM 5222 N N . LYS B 1 321 ? 33.28067 82.02715 93.84977 1.000 59.04120 321 LYS B N 1
ATOM 5223 C CA . LYS B 1 321 ? 33.49972 83.15263 94.74055 1.000 56.37893 321 LYS B CA 1
ATOM 5224 C C . LYS B 1 321 ? 33.37754 84.46456 93.96461 1.000 60.22755 321 LYS B C 1
ATOM 5225 O O . LYS B 1 321 ? 33.47030 84.47677 92.73376 1.000 62.81926 321 LYS B O 1
ATOM 5231 N N . PRO B 1 322 ? 33.15378 85.58899 94.65241 1.000 65.23517 322 PRO B N 1
ATOM 5232 C CA . PRO B 1 322 ? 32.89096 86.83425 93.90892 1.000 62.99060 322 PRO B CA 1
ATOM 5233 C C . PRO B 1 322 ? 34.07640 87.32859 93.09300 1.000 57.86362 322 PRO B C 1
ATOM 5234 O O . PRO B 1 322 ? 33.88193 88.13582 92.18036 1.000 64.11147 322 PRO B O 1
ATOM 5238 N N . GLU B 1 323 ? 35.28912 86.86205 93.36238 1.000 56.79241 323 GLU B N 1
ATOM 5239 C CA . GLU B 1 323 ? 36.45940 87.37024 92.65166 1.000 57.51776 323 GLU B CA 1
ATOM 5240 C C . GLU B 1 323 ? 36.81755 86.54802 91.41263 1.000 52.87269 323 GLU B C 1
ATOM 5241 O O . GLU B 1 323 ? 37.46699 87.08215 90.50939 1.000 45.15734 323 GLU B O 1
ATOM 5247 N N . LYS B 1 324 ? 36.34759 85.29323 91.32599 1.000 53.03605 324 LYS B N 1
ATOM 5248 C CA . LYS B 1 324 ? 36.81084 84.33417 90.31763 1.000 49.39163 324 LYS B CA 1
ATOM 5249 C C . LYS B 1 324 ? 36.76289 84.86569 88.89067 1.000 45.12154 324 LYS B C 1
ATOM 5250 O O . LYS B 1 324 ? 37.58587 84.46655 88.06471 1.000 52.49696 324 LYS B O 1
ATOM 5256 N N . LEU B 1 325 ? 35.79276 85.71056 88.55941 1.000 51.84272 325 LEU B N 1
ATOM 5257 C CA . LEU B 1 325 ? 35.60576 86.17597 87.19199 1.000 47.39689 325 LEU B CA 1
ATOM 5258 C C . LEU B 1 325 ? 36.03818 87.62908 87.03511 1.000 44.21798 325 LEU B C 1
ATOM 5259 O O . LEU B 1 325 ? 35.50336 88.36146 86.20134 1.000 44.78468 325 LEU B O 1
ATOM 5264 N N . ARG B 1 326 ? 37.01642 88.04870 87.84091 1.000 49.33094 326 ARG B N 1
ATOM 5265 C CA . ARG B 1 326 ? 37.52517 89.41794 87.76944 1.000 50.83313 326 ARG B CA 1
ATOM 5266 C C . ARG B 1 326 ? 38.09050 89.72020 86.38977 1.000 45.99435 326 ARG B C 1
ATOM 5267 O O . ARG B 1 326 ? 37.83067 90.78424 85.82100 1.000 44.94396 326 ARG B O 1
ATOM 5275 N N . ALA B 1 327 ? 38.86240 88.78918 85.83350 1.000 45.99524 327 ALA B N 1
ATOM 5276 C CA . ALA B 1 327 ? 39.47156 89.02450 84.52886 1.000 46.60686 327 ALA B CA 1
ATOM 5277 C C . ALA B 1 327 ? 38.41493 89.07799 83.42363 1.000 44.32968 327 ALA B C 1
ATOM 5278 O O . ALA B 1 327 ? 38.45453 89.96448 82.55895 1.000 39.35172 327 ALA B O 1
ATOM 5280 N N . THR B 1 328 ? 37.45404 88.13915 83.43719 1.000 41.55645 328 THR B N 1
ATOM 5281 C CA . THR B 1 328 ? 36.44495 88.09903 82.37377 1.000 44.28040 328 THR B CA 1
ATOM 5282 C C . THR B 1 328 ? 35.55919 89.33141 82.41418 1.000 41.47212 328 THR B C 1
ATOM 5283 O O . THR B 1 328 ? 35.24335 89.93318 81.37558 1.000 40.70378 328 THR B O 1
ATOM 5287 N N . LYS B 1 329 ? 35.15285 89.72824 83.61364 1.000 39.98865 329 LYS B N 1
ATOM 5288 C CA . LYS B 1 329 ? 34.37818 90.94981 83.72875 1.000 43.33847 329 LYS B CA 1
ATOM 5289 C C . LYS B 1 329 ? 35.21912 92.14851 83.33248 1.000 41.36015 329 LYS B C 1
ATOM 5290 O O . LYS B 1 329 ? 34.72511 93.05825 82.66282 1.000 43.67398 329 LYS B O 1
ATOM 5296 N N . HIS B 1 330 ? 36.49946 92.15570 83.70448 1.000 40.03075 330 HIS B N 1
ATOM 5297 C CA . HIS B 1 330 ? 37.36103 93.26678 83.31304 1.000 44.27759 330 HIS B CA 1
ATOM 5298 C C . HIS B 1 330 ? 37.39802 93.43549 81.79527 1.000 42.82056 330 HIS B C 1
ATOM 5299 O O . HIS B 1 330 ? 37.24862 94.55477 81.28358 1.000 41.10662 330 HIS B O 1
ATOM 5306 N N . VAL B 1 331 ? 37.58317 92.32971 81.05685 1.000 39.95173 331 VAL B N 1
ATOM 5307 C CA . VAL B 1 331 ? 37.63143 92.42710 79.59458 1.000 43.99675 331 VAL B CA 1
ATOM 5308 C C . VAL B 1 331 ? 36.29920 92.91382 79.04793 1.000 45.83295 331 VAL B C 1
ATOM 5309 O O . VAL B 1 331 ? 36.25723 93.83154 78.21695 1.000 42.68252 331 VAL B O 1
ATOM 5313 N N . LEU B 1 332 ? 35.18911 92.29371 79.49348 1.000 44.26570 332 LEU B N 1
ATOM 5314 C CA . LEU B 1 332 ? 33.87273 92.70399 79.01695 1.000 43.20048 332 LEU B CA 1
ATOM 5315 C C . LEU B 1 332 ? 33.63426 94.18447 79.28423 1.000 43.97038 332 LEU B C 1
ATOM 5316 O O . LEU B 1 332 ? 33.16955 94.93353 78.41320 1.000 43.31506 332 LEU B O 1
ATOM 5321 N N . SER B 1 333 ? 33.98424 94.62408 80.48571 1.000 43.58567 333 SER B N 1
ATOM 5322 C CA . SER B 1 333 ? 33.81972 96.01424 80.87984 1.000 45.52034 333 SER B CA 1
ATOM 5323 C C . SER B 1 333 ? 34.58027 96.96299 79.95723 1.000 47.69393 333 SER B C 1
ATOM 5324 O O . SER B 1 333 ? 34.01897 97.95859 79.47513 1.000 44.93463 333 SER B O 1
ATOM 5327 N N . GLU B 1 334 ? 35.86369 96.66365 79.69063 1.000 46.14732 334 GLU B N 1
ATOM 5328 C CA . GLU B 1 334 ? 36.73126 97.57539 78.94015 1.000 45.25347 334 GLU B CA 1
ATOM 5329 C C . GLU B 1 334 ? 36.60918 97.46126 77.41951 1.000 44.72316 334 GLU B C 1
ATOM 5330 O O . GLU B 1 334 ? 36.93120 98.42442 76.72095 1.000 44.70408 334 GLU B O 1
ATOM 5336 N N . TYR B 1 335 ? 36.16479 96.32788 76.87590 1.000 42.39398 335 TYR B N 1
ATOM 5337 C CA . TYR B 1 335 ? 36.19218 96.14089 75.42988 1.000 42.37920 335 TYR B CA 1
ATOM 5338 C C . TYR B 1 335 ? 34.88474 95.64508 74.82202 1.000 45.28322 335 TYR B C 1
ATOM 5339 O O . TYR B 1 335 ? 34.81095 95.54930 73.58759 1.000 44.26562 335 TYR B O 1
ATOM 5348 N N . GLY B 1 336 ? 33.85898 95.31726 75.64050 1.000 47.86383 336 GLY B N 1
ATOM 5349 C CA . GLY B 1 336 ? 32.65245 94.62230 75.21263 1.000 40.18908 336 GLY B CA 1
ATOM 5350 C C . GLY B 1 336 ? 32.93680 93.16886 74.82826 1.000 47.10090 336 GLY B C 1
ATOM 5351 O O . GLY B 1 336 ? 34.00567 92.60991 75.09172 1.000 47.38608 336 GLY B O 1
ATOM 5352 N N . ASN B 1 337 ? 31.94692 92.56227 74.17566 1.000 48.67318 337 ASN B N 1
ATOM 5353 C CA . ASN B 1 337 ? 32.07077 91.21054 73.62682 1.000 45.64379 337 ASN B CA 1
ATOM 5354 C C . ASN B 1 337 ? 32.70310 91.30494 72.24065 1.000 45.53463 337 ASN B C 1
ATOM 5355 O O . ASN B 1 337 ? 32.15105 91.94200 71.33412 1.000 47.43344 337 ASN B O 1
ATOM 5360 N N . MET B 1 338 ? 33.87526 90.69898 72.07524 1.000 44.60115 338 MET B N 1
ATOM 5361 C CA . MET B 1 338 ? 34.57435 90.69911 70.79716 1.000 43.76131 338 MET B CA 1
ATOM 5362 C C . MET B 1 338 ? 34.60734 89.29705 70.19541 1.000 48.71046 338 MET B C 1
ATOM 5363 O O . MET B 1 338 ? 35.59724 88.89062 69.57130 1.000 48.43679 338 MET B O 1
ATOM 5368 N N . SER B 1 339 ? 33.51184 88.54805 70.38758 1.000 46.11730 339 SER B N 1
ATOM 5369 C CA . SER B 1 339 ? 33.29951 87.22561 69.79131 1.000 46.14245 339 SER B CA 1
ATOM 5370 C C . SER B 1 339 ? 34.51442 86.32869 70.05035 1.000 43.36494 339 SER B C 1
ATOM 5371 O O . SER B 1 339 ? 34.97977 86.25889 71.19728 1.000 40.98913 339 SER B O 1
ATOM 5374 N N . SER B 1 340 ? 35.05416 85.64075 69.03557 1.000 44.64700 340 SER B N 1
ATOM 5375 C CA . SER B 1 340 ? 36.11765 84.65778 69.25810 1.000 46.29866 340 SER B CA 1
ATOM 5376 C C . SER B 1 340 ? 37.30668 85.25700 69.98339 1.000 42.16979 340 SER B C 1
ATOM 5377 O O . SER B 1 340 ? 37.95961 84.57929 70.78546 1.000 44.17909 340 SER B O 1
ATOM 5380 N N . ALA B 1 341 ? 37.61094 86.52327 69.71975 1.000 36.75153 341 ALA B N 1
ATOM 5381 C CA . ALA B 1 341 ? 38.80376 87.09436 70.32601 1.000 43.97696 341 ALA B CA 1
ATOM 5382 C C . ALA B 1 341 ? 38.69389 87.22548 71.84280 1.000 42.85369 341 ALA B C 1
ATOM 5383 O O . ALA B 1 341 ? 39.71941 87.21357 72.52056 1.000 44.46810 341 ALA B O 1
ATOM 5385 N N . THR B 1 342 ? 37.48831 87.29853 72.40010 1.000 43.66690 342 THR B N 1
ATOM 5386 C CA . THR B 1 342 ? 37.35500 87.76195 73.78036 1.000 45.00343 342 THR B CA 1
ATOM 5387 C C . THR B 1 342 ? 38.19236 86.93257 74.76000 1.000 42.57891 342 THR B C 1
ATOM 5388 O O . THR B 1 342 ? 38.95237 87.50034 75.55655 1.000 42.29066 342 THR B O 1
ATOM 5392 N N . VAL B 1 343 ? 38.11980 85.59191 74.67773 1.000 41.75314 343 VAL B N 1
ATOM 5393 C CA . VAL B 1 343 ? 38.83859 84.74961 75.64579 1.000 42.37580 343 VAL B CA 1
ATOM 5394 C C . VAL B 1 343 ? 40.33938 84.95877 75.54697 1.000 45.70153 343 VAL B C 1
ATOM 5395 O O . VAL B 1 343 ? 41.04815 84.88347 76.56109 1.000 45.60418 343 VAL B O 1
ATOM 5399 N N . LEU B 1 344 ? 40.86096 85.19260 74.33191 1.000 47.63245 344 LEU B N 1
ATOM 5400 C CA . LEU B 1 344 ? 42.28853 85.47795 74.20641 1.000 43.58491 344 LEU B CA 1
ATOM 5401 C C . LEU B 1 344 ? 42.63811 86.76253 74.94713 1.000 42.35842 344 LEU B C 1
ATOM 5402 O O . LEU B 1 344 ? 43.56486 86.77019 75.76702 1.000 44.34057 344 LEU B O 1
ATOM 5407 N N . PHE B 1 345 ? 41.86149 87.83247 74.74219 1.000 39.36191 345 PHE B N 1
ATOM 5408 C CA . PHE B 1 345 ? 42.03528 89.00722 75.58970 1.000 42.53345 345 PHE B CA 1
ATOM 5409 C C . PHE B 1 345 ? 42.04397 88.60698 77.05865 1.000 43.23847 345 PHE B C 1
ATOM 5410 O O . PHE B 1 345 ? 42.89567 89.05595 77.82570 1.000 48.64014 345 PHE B O 1
ATOM 5418 N N . ILE B 1 346 ? 41.14726 87.70851 77.45570 1.000 44.12108 346 ILE B N 1
ATOM 5419 C CA . ILE B 1 346 ? 41.09654 87.32556 78.86100 1.000 45.80384 346 ILE B CA 1
ATOM 5420 C C . ILE B 1 346 ? 42.40856 86.66050 79.28845 1.000 42.58819 346 ILE B C 1
ATOM 5421 O O . ILE B 1 346 ? 42.96545 87.04148 80.32430 1.000 43.10524 346 ILE B O 1
ATOM 5426 N N . LEU B 1 347 ? 42.96003 85.71983 78.48567 1.000 43.01334 347 LEU B N 1
ATOM 5427 C CA . LEU B 1 347 ? 44.31808 85.24517 78.77807 1.000 47.21050 347 LEU B CA 1
ATOM 5428 C C . LEU B 1 347 ? 45.23888 86.40561 79.06395 1.000 46.28229 347 LEU B C 1
ATOM 5429 O O . LEU B 1 347 ? 45.83478 86.48077 80.14859 1.000 46.20536 347 LEU B O 1
ATOM 5434 N N . ASP B 1 348 ? 45.36840 87.31644 78.09050 1.000 37.81221 348 ASP B N 1
ATOM 5435 C CA . ASP B 1 348 ? 46.30711 88.41069 78.26875 1.000 45.18014 348 ASP B CA 1
ATOM 5436 C C . ASP B 1 348 ? 46.08694 89.05231 79.62923 1.000 51.50038 348 ASP B C 1
ATOM 5437 O O . ASP B 1 348 ? 46.99979 89.08025 80.47484 1.000 53.09315 348 ASP B O 1
ATOM 5442 N N . GLU B 1 349 ? 44.82331 89.40831 79.90553 1.000 46.31936 349 GLU B N 1
ATOM 5443 C CA . GLU B 1 349 ? 44.47449 90.15024 81.11039 1.000 47.49039 349 GLU B CA 1
ATOM 5444 C C . GLU B 1 349 ? 44.84007 89.38245 82.37043 1.000 50.79946 349 GLU B C 1
ATOM 5445 O O . GLU B 1 349 ? 45.25362 89.97416 83.37209 1.000 54.00507 349 GLU B O 1
ATOM 5451 N N . MET B 1 350 ? 44.70440 88.05935 82.34522 1.000 49.48785 350 MET B N 1
ATOM 5452 C CA . MET B 1 350 ? 45.02552 87.32257 83.55754 1.000 55.04518 350 MET B CA 1
ATOM 5453 C C . MET B 1 350 ? 46.53707 87.23547 83.75925 1.000 50.53131 350 MET B C 1
ATOM 5454 O O . MET B 1 350 ? 47.02065 87.43897 84.87783 1.000 49.92853 350 MET B O 1
ATOM 5459 N N . ARG B 1 351 ? 47.30288 86.95495 82.69866 1.000 45.13124 351 ARG B N 1
ATOM 5460 C CA . ARG B 1 351 ? 48.74057 86.82739 82.91421 1.000 53.96812 351 ARG B CA 1
ATOM 5461 C C . ARG B 1 351 ? 49.31415 88.18575 83.27142 1.000 54.10599 351 ARG B C 1
ATOM 5462 O O . ARG B 1 351 ? 50.12304 88.30192 84.19646 1.000 47.34044 351 ARG B O 1
ATOM 5470 N N . ARG B 1 352 ? 48.81702 89.23170 82.60028 1.000 56.27417 352 ARG B N 1
ATOM 5471 C CA . ARG B 1 352 ? 49.38277 90.55816 82.74637 1.000 52.31776 352 ARG B CA 1
ATOM 5472 C C . ARG B 1 352 ? 49.17788 91.03897 84.16301 1.000 56.65994 352 ARG B C 1
ATOM 5473 O O . ARG B 1 352 ? 50.10919 91.53316 84.80909 1.000 66.28241 352 ARG B O 1
ATOM 5481 N N . ARG B 1 353 ? 47.97333 90.84348 84.68701 1.000 55.86880 353 ARG B N 1
ATOM 5482 C CA . ARG B 1 353 ? 47.72475 91.26006 86.05478 1.000 62.06750 353 ARG B CA 1
ATOM 5483 C C . ARG B 1 353 ? 48.42040 90.33307 87.04068 1.000 63.80608 353 ARG B C 1
ATOM 5484 O O . ARG B 1 353 ? 48.86706 90.78880 88.09571 1.000 68.64864 353 ARG B O 1
ATOM 5492 N N . SER B 1 354 ? 48.56485 89.04002 86.70718 1.000 64.27946 354 SER B N 1
ATOM 5493 C CA . SER B 1 354 ? 49.13731 88.11467 87.68826 1.000 66.22890 354 SER B CA 1
ATOM 5494 C C . SER B 1 354 ? 50.59913 88.42033 88.00584 1.000 68.06699 354 SER B C 1
ATOM 5495 O O . SER B 1 354 ? 51.03469 88.15674 89.13408 1.000 72.71475 354 SER B O 1
ATOM 5498 N N . LYS B 1 355 ? 51.38246 88.97019 87.05896 1.000 60.82941 355 LYS B N 1
ATOM 5499 C CA . LYS B 1 355 ? 52.71500 89.43105 87.45722 1.000 67.81102 355 LYS B CA 1
ATOM 5500 C C . LYS B 1 355 ? 52.61661 90.61828 88.40494 1.000 69.55090 355 LYS B C 1
ATOM 5501 O O . LYS B 1 355 ? 53.37643 90.70188 89.37561 1.000 67.93860 355 LYS B O 1
ATOM 5507 N N . LYS B 1 356 ? 51.75038 91.59103 88.09409 1.000 60.14675 356 LYS B N 1
ATOM 5508 C CA . LYS B 1 356 ? 51.62266 92.74169 88.97824 1.000 58.84369 356 LYS B CA 1
ATOM 5509 C C . LYS B 1 356 ? 51.04023 92.32000 90.31107 1.000 67.47404 356 LYS B C 1
ATOM 5510 O O . LYS B 1 356 ? 51.49149 92.77259 91.36691 1.000 66.79835 356 LYS B O 1
ATOM 5516 N N . GLU B 1 357 ? 50.01214 91.46792 90.27560 1.000 78.19140 357 GLU B N 1
ATOM 5517 C CA . GLU B 1 357 ? 49.58908 90.73027 91.45930 1.000 80.21016 357 GLU B CA 1
ATOM 5518 C C . GLU B 1 357 ? 50.79145 90.22653 92.25802 1.000 74.20696 357 GLU B C 1
ATOM 5519 O O . GLU B 1 357 ? 50.72718 90.14401 93.48958 1.000 70.56147 357 GLU B O 1
ATOM 5525 N N . GLY B 1 358 ? 51.89011 89.88422 91.58487 1.000 68.06878 358 GLY B N 1
ATOM 5526 C CA . GLY B 1 358 ? 52.96902 89.18144 92.24877 1.000 57.11695 358 GLY B CA 1
ATOM 5527 C C . GLY B 1 358 ? 52.62570 87.74186 92.54509 1.000 63.58519 358 GLY B C 1
ATOM 5528 O O . GLY B 1 358 ? 53.13304 87.16925 93.51482 1.000 65.17803 358 GLY B O 1
ATOM 5529 N N . LYS B 1 359 ? 51.76833 87.13189 91.74181 1.000 59.58989 359 LYS B N 1
ATOM 5530 C CA . LYS B 1 359 ? 51.30099 85.82547 92.15726 1.000 59.39613 359 LYS B CA 1
ATOM 5531 C C . LYS B 1 359 ? 52.22263 84.74218 91.61382 1.000 51.98333 359 LYS B C 1
ATOM 5532 O O . LYS B 1 359 ? 53.05807 84.97744 90.73982 1.000 54.38939 359 LYS B O 1
ATOM 5538 N N . GLU B 1 360 ? 52.07048 83.53826 92.16415 1.000 51.52602 360 GLU B N 1
ATOM 5539 C CA . GLU B 1 360 ? 53.02987 82.47729 91.88536 1.000 54.21317 360 GLU B CA 1
ATOM 5540 C C . GLU B 1 360 ? 52.90219 81.92369 90.46869 1.000 56.29812 360 GLU B C 1
ATOM 5541 O O . GLU B 1 360 ? 53.86852 81.37263 89.93447 1.000 57.99170 360 GLU B O 1
ATOM 5547 N N . THR B 1 361 ? 51.73040 82.01370 89.85263 1.000 52.34556 361 THR B N 1
ATOM 5548 C CA . THR B 1 361 ? 51.57107 81.54417 88.48855 1.000 47.25279 361 THR B CA 1
ATOM 5549 C C . THR B 1 361 ? 50.92454 82.62661 87.64323 1.000 47.58228 361 THR B C 1
ATOM 5550 O O . THR B 1 361 ? 50.34376 83.58154 88.16435 1.000 49.86433 361 THR B O 1
ATOM 5554 N N . THR B 1 362 ? 51.05782 82.46196 86.32157 1.000 45.85934 362 THR B N 1
ATOM 5555 C CA . THR B 1 362 ? 50.37676 83.31579 85.35403 1.000 43.17135 362 THR B CA 1
ATOM 5556 C C . THR B 1 362 ? 48.85675 83.23906 85.47138 1.000 48.66793 362 THR B C 1
ATOM 5557 O O . THR B 1 362 ? 48.16528 84.09698 84.90707 1.000 47.28301 362 THR B O 1
ATOM 5561 N N . GLY B 1 363 ? 48.32944 82.21677 86.15859 1.000 48.84081 363 GLY B N 1
ATOM 5562 C CA . GLY B 1 363 ? 46.90078 82.05391 86.37256 1.000 51.10982 363 GLY B CA 1
ATOM 5563 C C . GLY B 1 363 ? 46.42935 82.33289 87.79438 1.000 51.80519 363 GLY B C 1
ATOM 5564 O O . GLY B 1 363 ? 45.92431 81.44163 88.49178 1.000 42.69903 363 GLY B O 1
ATOM 5565 N N . GLU B 1 364 ? 46.62545 83.57898 88.23432 1.000 53.46457 364 GLU B N 1
ATOM 5566 C CA . GLU B 1 364 ? 46.13280 84.05092 89.52406 1.000 56.73866 364 GLU B CA 1
ATOM 5567 C C . GLU B 1 364 ? 46.65546 83.20022 90.67832 1.000 56.90379 364 GLU B C 1
ATOM 5568 O O . GLU B 1 364 ? 45.99118 83.05301 91.70746 1.000 55.37344 364 GLU B O 1
ATOM 5574 N N . GLY B 1 365 ? 47.85182 82.62793 90.50713 1.000 52.58828 365 GLY B N 1
ATOM 5575 C CA . GLY B 1 365 ? 48.47554 81.80380 91.52166 1.000 52.28733 365 GLY B CA 1
ATOM 5576 C C . GLY B 1 365 ? 48.11255 80.32736 91.51277 1.000 55.18469 365 GLY B C 1
ATOM 5577 O O . GLY B 1 365 ? 48.71328 79.55695 92.28234 1.000 47.99132 365 GLY B O 1
ATOM 5578 N N . LEU B 1 366 ? 47.15895 79.90115 90.68302 1.000 57.33062 366 LEU B N 1
ATOM 5579 C CA . LEU B 1 366 ? 46.70235 78.52182 90.63114 1.000 46.32509 366 LEU B CA 1
ATOM 5580 C C . LEU B 1 366 ? 47.44111 77.76454 89.52279 1.000 47.54788 366 LEU B C 1
ATOM 5581 O O . LEU B 1 366 ? 48.11858 78.35114 88.67546 1.000 48.44157 366 LEU B O 1
ATOM 5586 N N . GLU B 1 367 ? 47.33804 76.43246 89.54711 1.000 45.73245 367 GLU B N 1
ATOM 5587 C CA . GLU B 1 367 ? 48.01776 75.62416 88.53892 1.000 45.87808 367 GLU B CA 1
ATOM 5588 C C . GLU B 1 367 ? 47.13688 75.37926 87.32307 1.000 49.26765 367 GLU B C 1
ATOM 5589 O O . GLU B 1 367 ? 47.57583 75.55775 86.17823 1.000 45.77870 367 GLU B O 1
ATOM 5595 N N . TRP B 1 368 ? 45.88504 75.01432 87.55514 1.000 49.35185 368 TRP B N 1
ATOM 5596 C CA . TRP B 1 368 ? 44.97098 74.62003 86.50299 1.000 45.32135 368 TRP B CA 1
ATOM 5597 C C . TRP B 1 368 ? 43.83301 75.62515 86.34482 1.000 49.39984 368 TRP B C 1
ATOM 5598 O O . TRP B 1 368 ? 43.37301 76.25973 87.30880 1.000 48.28341 368 TRP B O 1
ATOM 5609 N N . GLY B 1 369 ? 43.36381 75.74717 85.10593 1.000 44.50814 369 GLY B N 1
ATOM 5610 C CA . GLY B 1 369 ? 42.27981 76.65782 84.81428 1.000 44.74762 369 GLY B CA 1
ATOM 5611 C C . GLY B 1 369 ? 41.52496 76.17723 83.59602 1.000 48.62824 369 GLY B C 1
ATOM 5612 O O . GLY B 1 369 ? 41.95049 75.24995 82.88928 1.000 43.63076 369 GLY B O 1
ATOM 5613 N N . VAL B 1 370 ? 40.39533 76.84517 83.35578 1.000 41.18661 370 VAL B N 1
ATOM 5614 C CA . VAL B 1 370 ? 39.48954 76.53443 82.26124 1.000 36.77147 370 VAL B CA 1
ATOM 5615 C C . VAL B 1 370 ? 39.32055 77.79026 81.43063 1.000 39.41292 370 VAL B C 1
ATOM 5616 O O . VAL B 1 370 ? 39.15982 78.88756 81.98033 1.000 37.77869 370 VAL B O 1
ATOM 5620 N N . LEU B 1 371 ? 39.40534 77.62869 80.11816 1.000 35.80260 371 LEU B N 1
ATOM 5621 C CA . LEU B 1 371 ? 38.95749 78.61326 79.14735 1.000 36.84467 371 LEU B CA 1
ATOM 5622 C C . LEU B 1 371 ? 37.77847 77.99356 78.40560 1.000 42.72363 371 LEU B C 1
ATOM 5623 O O . LEU B 1 371 ? 37.80268 76.80768 78.05201 1.000 41.95790 371 LEU B O 1
ATOM 5628 N N . MET B 1 372 ? 36.73775 78.77011 78.17981 1.000 44.24574 372 MET B N 1
ATOM 5629 C CA . MET B 1 372 ? 35.49445 78.12958 77.77639 1.000 48.73607 372 MET B CA 1
ATOM 5630 C C . MET B 1 372 ? 34.70685 79.07780 76.89559 1.000 45.34323 372 MET B C 1
ATOM 5631 O O . MET B 1 372 ? 34.47080 80.22521 77.27531 1.000 47.83387 372 MET B O 1
ATOM 5636 N N . GLY B 1 373 ? 34.32661 78.60146 75.71825 1.000 43.96630 373 GLY B N 1
ATOM 5637 C CA . GLY B 1 373 ? 33.64282 79.41683 74.71800 1.000 48.01068 373 GLY B CA 1
ATOM 5638 C C . GLY B 1 373 ? 32.26484 78.85525 74.40849 1.000 44.99665 373 GLY B C 1
ATOM 5639 O O . GLY B 1 373 ? 32.08740 77.63793 74.31032 1.000 42.77314 373 GLY B O 1
ATOM 5640 N N . PHE B 1 374 ? 31.29917 79.75368 74.24769 1.000 49.48992 374 PHE B N 1
ATOM 5641 C CA . PHE B 1 374 ? 29.90888 79.41141 73.95688 1.000 45.63213 374 PHE B CA 1
ATOM 5642 C C . PHE B 1 374 ? 29.48639 80.07520 72.65602 1.000 43.67497 374 PHE B C 1
ATOM 5643 O O . PHE B 1 374 ? 29.60707 81.29540 72.51208 1.000 43.57965 374 PHE B O 1
ATOM 5651 N N . GLY B 1 375 ? 28.98008 79.28643 71.72025 1.000 42.33325 375 GLY B N 1
ATOM 5652 C CA . GLY B 1 375 ? 28.52023 79.83828 70.46673 1.000 44.19035 375 GLY B CA 1
ATOM 5653 C C . GLY B 1 375 ? 27.37582 79.07949 69.81667 1.000 47.48662 375 GLY B C 1
ATOM 5654 O O . GLY B 1 375 ? 26.72344 78.22297 70.42964 1.000 44.84833 375 GLY B O 1
ATOM 5655 N N . PRO B 1 376 ? 27.11165 79.40581 68.55062 1.000 46.21871 376 PRO B N 1
ATOM 5656 C CA . PRO B 1 376 ? 26.01092 78.77459 67.82006 1.000 45.62260 376 PRO B CA 1
ATOM 5657 C C . PRO B 1 376 ? 26.05152 77.25683 67.90549 1.000 41.36515 376 PRO B C 1
ATOM 5658 O O . PRO B 1 376 ? 27.11035 76.65068 67.86928 1.000 42.70447 376 PRO B O 1
ATOM 5662 N N . GLY B 1 377 ? 24.87244 76.63768 68.04872 1.000 45.67324 377 GLY B N 1
ATOM 5663 C CA . GLY B 1 377 ? 24.79650 75.19157 68.13373 1.000 42.90652 377 GLY B CA 1
ATOM 5664 C C . GLY B 1 377 ? 23.69298 74.59975 68.99184 1.000 42.31635 377 GLY B C 1
ATOM 5665 O O . GLY B 1 377 ? 22.85962 73.85151 68.46711 1.000 44.61687 377 GLY B O 1
ATOM 5666 N N . VAL B 1 378 ? 23.66731 74.85707 70.30061 1.000 39.44182 378 VAL B N 1
ATOM 5667 C CA . VAL B 1 378 ? 24.65409 75.61795 71.04192 1.000 39.17477 378 VAL B CA 1
ATOM 5668 C C . VAL B 1 378 ? 25.96264 74.81232 71.17832 1.000 44.62409 378 VAL B C 1
ATOM 5669 O O . VAL B 1 378 ? 25.93210 73.62142 71.50330 1.000 45.04254 378 VAL B O 1
ATOM 5673 N N . THR B 1 379 ? 27.09955 75.45367 70.90249 1.000 40.04672 379 THR B N 1
ATOM 5674 C CA . THR B 1 379 ? 28.41233 74.81506 70.98922 1.000 43.87689 379 THR B CA 1
ATOM 5675 C C . THR B 1 379 ? 29.13307 75.29894 72.23768 1.000 40.46631 379 THR B C 1
ATOM 5676 O O . THR B 1 379 ? 29.20102 76.50781 72.49149 1.000 41.75440 379 THR B O 1
ATOM 5680 N N . VAL B 1 380 ? 29.69379 74.36543 72.99703 1.000 38.00386 380 VAL B N 1
ATOM 5681 C CA . VAL B 1 380 ? 30.60050 74.69658 74.08864 1.000 41.25405 380 VAL B CA 1
ATOM 5682 C C . VAL B 1 380 ? 31.98414 74.15191 73.75228 1.000 40.76524 380 VAL B C 1
ATOM 5683 O O . VAL B 1 380 ? 32.13026 72.95662 73.46296 1.000 42.96053 380 VAL B O 1
ATOM 5687 N N . GLU B 1 381 ? 32.98985 75.03750 73.74712 1.000 40.83628 381 GLU B N 1
ATOM 5688 C CA . GLU B 1 381 ? 34.40634 74.66985 73.64525 1.000 41.92649 381 GLU B CA 1
ATOM 5689 C C . GLU B 1 381 ? 35.01049 74.71766 75.04463 1.000 37.35960 381 GLU B C 1
ATOM 5690 O O . GLU B 1 381 ? 34.86835 75.72671 75.74364 1.000 36.48311 381 GLU B O 1
ATOM 5696 N N . THR B 1 382 ? 35.68641 73.64775 75.45492 1.000 38.27347 382 THR B N 1
ATOM 5697 C CA . THR B 1 382 ? 36.28932 73.58972 76.78240 1.000 39.67937 382 THR B CA 1
ATOM 5698 C C . THR B 1 382 ? 37.77688 73.29932 76.65997 1.000 41.70880 382 THR B C 1
ATOM 5699 O O . THR B 1 382 ? 38.17236 72.22924 76.17781 1.000 46.81899 382 THR B O 1
ATOM 5703 N N . VAL B 1 383 ? 38.59860 74.25767 77.08789 1.000 38.23236 383 VAL B N 1
ATOM 5704 C CA . VAL B 1 383 ? 40.04775 74.14093 77.06700 1.000 39.03137 383 VAL B CA 1
ATOM 5705 C C . VAL B 1 383 ? 40.52490 74.08014 78.51270 1.000 39.45791 383 VAL B C 1
ATOM 5706 O O . VAL B 1 383 ? 40.20499 74.96372 79.32350 1.000 37.80148 383 VAL B O 1
ATOM 5710 N N . VAL B 1 384 ? 41.26611 73.02921 78.84219 1.000 40.27355 384 VAL B N 1
ATOM 5711 C CA . VAL B 1 384 ? 41.98071 72.95776 80.10744 1.000 40.60641 384 VAL B CA 1
ATOM 5712 C C . VAL B 1 384 ? 43.35974 73.55983 79.90283 1.000 43.18359 384 VAL B C 1
ATOM 5713 O O . VAL B 1 384 ? 44.15158 73.05090 79.08775 1.000 42.64324 384 VAL B O 1
ATOM 5717 N N . LEU B 1 385 ? 43.62894 74.62864 80.65508 1.000 43.16660 385 LEU B N 1
ATOM 5718 C CA . LEU B 1 385 ? 44.89194 75.34585 80.67412 1.000 47.38643 385 LEU B CA 1
ATOM 5719 C C . LEU B 1 385 ? 45.70483 74.98937 81.92001 1.000 44.35760 385 LEU B C 1
ATOM 5720 O O . LEU B 1 385 ? 45.16037 74.79312 83.01537 1.000 41.89201 385 LEU B O 1
ATOM 5725 N N . ARG B 1 386 ? 47.01085 74.92569 81.75322 1.000 45.08198 386 ARG B N 1
ATOM 5726 C CA . ARG B 1 386 ? 47.91675 74.81722 82.88424 1.000 47.83793 386 ARG B CA 1
ATOM 5727 C C . ARG B 1 386 ? 48.72390 76.10896 82.99762 1.000 48.16082 386 ARG B C 1
ATOM 5728 O O . ARG B 1 386 ? 48.92006 76.84392 82.02719 1.000 48.03575 386 ARG B O 1
ATOM 5736 N N . ALA B 1 387 ? 49.15961 76.41907 84.20419 1.000 53.11344 387 ALA B N 1
ATOM 5737 C CA . ALA B 1 387 ? 49.84881 77.67614 84.41646 1.000 49.19344 387 ALA B CA 1
ATOM 5738 C C . ALA B 1 387 ? 51.35302 77.44453 84.60335 1.000 48.86344 387 ALA B C 1
ATOM 5739 O O . ALA B 1 387 ? 51.83342 76.31678 84.79700 1.000 57.89344 387 ALA B O 1
ATOM 5741 N N . ILE B 1 388 ? 52.09671 78.54983 84.49684 1.000 50.47005 388 ILE B N 1
ATOM 5742 C CA . ILE B 1 388 ? 53.55631 78.56971 84.51566 1.000 50.01344 388 ILE B CA 1
ATOM 5743 C C . ILE B 1 388 ? 53.98053 79.46312 85.67585 1.000 51.76344 388 ILE B C 1
ATOM 5744 O O . ILE B 1 388 ? 53.33778 80.48078 85.95399 1.000 57.59344 388 ILE B O 1
ATOM 5749 N N . SER B 1 389 ? 55.04665 79.05675 86.36024 1.000 58.13311 389 SER B N 1
ATOM 5750 C CA . SER B 1 389 ? 55.45125 79.64377 87.62907 1.000 49.35722 389 SER B CA 1
ATOM 5751 C C . SER B 1 389 ? 56.02385 81.04296 87.45359 1.000 53.55122 389 SER B C 1
ATOM 5752 O O . SER B 1 389 ? 56.62284 81.37255 86.42784 1.000 58.03344 389 SER B O 1
ATOM 5755 N N . VAL B 1 390 ? 55.81905 81.86289 88.48628 1.000 62.63925 390 VAL B N 1
ATOM 5756 C CA . VAL B 1 390 ? 56.19970 83.26831 88.55569 1.000 63.19999 390 VAL B CA 1
ATOM 5757 C C . VAL B 1 390 ? 55.93298 84.02280 87.26015 1.000 56.56835 390 VAL B C 1
ATOM 5758 O O . VAL B 1 390 ? 54.89707 84.66850 87.11694 1.000 57.89344 390 VAL B O 1
ATOM 5762 N N . LEU C 1 17 ? 51.32209 56.54908 61.07506 1.000 43.01571 17 LEU C N 1
ATOM 5763 C CA . LEU C 1 17 ? 50.73511 57.38793 60.00778 1.000 54.17355 17 LEU C CA 1
ATOM 5764 C C . LEU C 1 17 ? 49.21757 57.39740 59.79302 1.000 56.80883 17 LEU C C 1
ATOM 5765 O O . LEU C 1 17 ? 48.52309 56.36961 59.86185 1.000 54.85229 17 LEU C O 1
ATOM 5770 N N . ALA C 1 18 ? 48.74209 58.61235 59.49410 1.000 52.54806 18 ALA C N 1
ATOM 5771 C CA . ALA C 1 18 ? 47.33985 58.85924 59.16610 1.000 55.92720 18 ALA C CA 1
ATOM 5772 C C . ALA C 1 18 ? 46.97609 58.23471 57.82409 1.000 54.52103 18 ALA C C 1
ATOM 5773 O O . ALA C 1 18 ? 47.65370 58.46333 56.81517 1.000 52.04830 18 ALA C O 1
ATOM 5775 N N . SER C 1 19 ? 45.87746 57.47464 57.81903 1.000 55.26306 19 SER C N 1
ATOM 5776 C CA . SER C 1 19 ? 45.49123 56.62079 56.70780 1.000 51.41700 19 SER C CA 1
ATOM 5777 C C . SER C 1 19 ? 44.00867 56.78593 56.39771 1.000 61.07857 19 SER C C 1
ATOM 5778 O O . SER C 1 19 ? 43.17384 56.82601 57.31029 1.000 56.17452 19 SER C O 1
ATOM 5781 N N . VAL C 1 20 ? 43.69414 56.85358 55.10016 1.000 57.42068 20 VAL C N 1
ATOM 5782 C CA . VAL C 1 20 ? 42.32518 56.72123 54.62515 1.000 52.04746 20 VAL C CA 1
ATOM 5783 C C . VAL C 1 20 ? 41.85795 55.28903 54.84583 1.000 60.94822 20 VAL C C 1
ATOM 5784 O O . VAL C 1 20 ? 42.54752 54.33183 54.46748 1.000 60.95394 20 VAL C O 1
ATOM 5788 N N . LEU C 1 21 ? 40.67544 55.13301 55.45060 1.000 54.32110 21 LEU C N 1
ATOM 5789 C CA . LEU C 1 21 ? 40.13812 53.82191 55.78452 1.000 55.56241 21 LEU C CA 1
ATOM 5790 C C . LEU C 1 21 ? 38.85981 53.49459 55.04891 1.000 56.60856 21 LEU C C 1
ATOM 5791 O O . LEU C 1 21 ? 38.43095 52.34061 55.08861 1.000 64.68639 21 LEU C O 1
ATOM 5796 N N . ALA C 1 22 ? 38.24581 54.47363 54.39278 1.000 61.26142 22 ALA C N 1
ATOM 5797 C CA . ALA C 1 22 ? 36.99375 54.31031 53.67493 1.000 56.86989 22 ALA C CA 1
ATOM 5798 C C . ALA C 1 22 ? 36.67118 55.62563 52.99241 1.000 54.30600 22 ALA C C 1
ATOM 5799 O O . ALA C 1 22 ? 37.01623 56.69483 53.50712 1.000 49.46292 22 ALA C O 1
ATOM 5801 N N . ILE C 1 23 ? 35.99314 55.52642 51.83986 1.000 62.52696 23 ILE C N 1
ATOM 5802 C CA . ILE C 1 23 ? 35.70685 56.64058 50.92684 1.000 58.28909 23 ILE C CA 1
ATOM 5803 C C . ILE C 1 23 ? 34.28237 56.50745 50.38417 1.000 55.49269 23 ILE C C 1
ATOM 5804 O O . ILE C 1 23 ? 33.94022 55.49037 49.76889 1.000 62.41448 23 ILE C O 1
ATOM 5809 N N . GLY C 1 24 ? 33.47989 57.54789 50.53823 1.000 52.67639 24 GLY C N 1
ATOM 5810 C CA . GLY C 1 24 ? 32.11330 57.55888 50.02905 1.000 59.14725 24 GLY C CA 1
ATOM 5811 C C . GLY C 1 24 ? 31.82973 58.84527 49.27894 1.000 55.83829 24 GLY C C 1
ATOM 5812 O O . GLY C 1 24 ? 32.35257 59.89293 49.63489 1.000 57.13970 24 GLY C O 1
ATOM 5813 N N . THR C 1 25 ? 31.01479 58.75678 48.22358 1.000 54.24519 25 THR C N 1
ATOM 5814 C CA . THR C 1 25 ? 30.71619 59.91996 47.39940 1.000 50.47767 25 THR C CA 1
ATOM 5815 C C . THR C 1 25 ? 29.23084 59.95564 47.06074 1.000 54.55838 25 THR C C 1
ATOM 5816 O O . THR C 1 25 ? 28.51418 58.95977 47.16373 1.000 54.52033 25 THR C O 1
ATOM 5820 N N . ALA C 1 26 ? 28.78204 61.13300 46.64352 1.000 52.29950 26 ALA C N 1
ATOM 5821 C CA . ALA C 1 26 ? 27.39251 61.37225 46.31826 1.000 46.30158 26 ALA C CA 1
ATOM 5822 C C . ALA C 1 26 ? 27.33454 62.54936 45.36565 1.000 47.38105 26 ALA C C 1
ATOM 5823 O O . ALA C 1 26 ? 28.25545 63.35826 45.30877 1.000 47.72331 26 ALA C O 1
ATOM 5825 N N . ASN C 1 27 ? 26.23933 62.63994 44.62007 1.000 49.69007 27 ASN C N 1
ATOM 5826 C CA . ASN C 1 27 ? 25.94781 63.76280 43.73857 1.000 47.76807 27 ASN C CA 1
ATOM 5827 C C . ASN C 1 27 ? 24.44589 64.00314 43.77124 1.000 46.22427 27 ASN C C 1
ATOM 5828 O O . ASN C 1 27 ? 23.69292 63.09928 44.14338 1.000 48.39482 27 ASN C O 1
ATOM 5833 N N . PRO C 1 28 ? 23.97751 65.21637 43.40984 1.000 46.64252 28 PRO C N 1
ATOM 5834 C CA . PRO C 1 28 ? 22.52856 65.43668 43.26776 1.000 51.58956 28 PRO C CA 1
ATOM 5835 C C . PRO C 1 28 ? 21.86384 64.51776 42.23548 1.000 59.52005 28 PRO C C 1
ATOM 5836 O O . PRO C 1 28 ? 22.55438 64.01661 41.33349 1.000 56.22314 28 PRO C O 1
ATOM 5840 N N . GLU C 1 29 ? 20.54099 64.28454 42.37097 1.000 55.72725 29 GLU C N 1
ATOM 5841 C CA . GLU C 1 29 ? 19.81282 63.37493 41.47933 1.000 57.38460 29 GLU C CA 1
ATOM 5842 C C . GLU C 1 29 ? 20.02296 63.72003 40.01234 1.000 55.57424 29 GLU C C 1
ATOM 5843 O O . GLU C 1 29 ? 20.28038 62.83768 39.18950 1.000 52.00233 29 GLU C O 1
ATOM 5849 N N . ASN C 1 30 ? 19.89339 64.99928 39.67030 1.000 57.48427 30 ASN C N 1
ATOM 5850 C CA . ASN C 1 30 ? 19.65727 65.46821 38.30647 1.000 58.51359 30 ASN C CA 1
ATOM 5851 C C . ASN C 1 30 ? 20.97605 65.60778 37.55045 1.000 60.30052 30 ASN C C 1
ATOM 5852 O O . ASN C 1 30 ? 21.79282 66.46933 37.89505 1.000 63.45788 30 ASN C O 1
ATOM 5857 N N . CYS C 1 31 ? 21.19510 64.80995 36.49899 1.000 53.64357 31 CYS C N 1
ATOM 5858 C CA . CYS C 1 31 ? 22.40378 65.09954 35.73838 1.000 61.80838 31 CYS C CA 1
ATOM 5859 C C . CYS C 1 31 ? 22.02815 65.76103 34.42159 1.000 60.30001 31 CYS C C 1
ATOM 5860 O O . CYS C 1 31 ? 20.88276 65.71152 33.96916 1.000 63.59766 31 CYS C O 1
ATOM 5863 N N . PHE C 1 32 ? 23.02430 66.43854 33.86812 1.000 61.11677 32 PHE C N 1
ATOM 5864 C CA . PHE C 1 32 ? 22.93591 67.24719 32.66432 1.000 57.72091 32 PHE C CA 1
ATOM 5865 C C . PHE C 1 32 ? 24.10507 66.79366 31.80976 1.000 61.60574 32 PHE C C 1
ATOM 5866 O O . PHE C 1 32 ? 25.25414 66.89231 32.24101 1.000 64.67644 32 PHE C O 1
ATOM 5874 N N . ASN C 1 33 ? 23.80359 66.24275 30.63796 1.000 68.10520 33 ASN C N 1
ATOM 5875 C CA . ASN C 1 33 ? 24.75967 65.92731 29.59549 1.000 75.98746 33 ASN C CA 1
ATOM 5876 C C . ASN C 1 33 ? 25.17942 67.21159 28.88862 1.000 68.63672 33 ASN C C 1
ATOM 5877 O O . ASN C 1 33 ? 24.37738 68.11419 28.66053 1.000 70.51148 33 ASN C O 1
ATOM 5882 N N . GLN C 1 34 ? 26.46657 67.28253 28.53761 1.000 68.76093 34 GLN C N 1
ATOM 5883 C CA . GLN C 1 34 ? 27.04560 68.55499 28.14101 1.000 78.94092 34 GLN C CA 1
ATOM 5884 C C . GLN C 1 34 ? 26.53196 68.94054 26.76317 1.000 80.45785 34 GLN C C 1
ATOM 5885 O O . GLN C 1 34 ? 26.23817 70.11142 26.50833 1.000 80.06492 34 GLN C O 1
ATOM 5891 N N . ASP C 1 35 ? 26.32068 67.93318 25.90631 1.000 78.35469 35 ASP C N 1
ATOM 5892 C CA . ASP C 1 35 ? 25.82994 68.14234 24.55181 1.000 80.25518 35 ASP C CA 1
ATOM 5893 C C . ASP C 1 35 ? 24.49859 68.89325 24.53183 1.000 77.90218 35 ASP C C 1
ATOM 5894 O O . ASP C 1 35 ? 24.22287 69.62135 23.56771 1.000 79.34556 35 ASP C O 1
ATOM 5899 N N . GLU C 1 36 ? 23.68547 68.75915 25.58306 1.000 74.47268 36 GLU C N 1
ATOM 5900 C CA . GLU C 1 36 ? 22.40359 69.45247 25.66702 1.000 71.25667 36 GLU C CA 1
ATOM 5901 C C . GLU C 1 36 ? 22.47236 70.74229 26.47494 1.000 72.07835 36 GLU C C 1
ATOM 5902 O O . GLU C 1 36 ? 21.47470 71.47473 26.52505 1.000 66.15651 36 GLU C O 1
ATOM 5908 N N . PHE C 1 37 ? 23.59077 71.01150 27.15985 1.000 69.97697 37 PHE C N 1
ATOM 5909 C CA . PHE C 1 37 ? 23.58158 72.03996 28.19725 1.000 69.44390 37 PHE C CA 1
ATOM 5910 C C . PHE C 1 37 ? 23.52748 73.46453 27.65136 1.000 65.15604 37 PHE C C 1
ATOM 5911 O O . PHE C 1 37 ? 22.89079 74.31555 28.28318 1.000 69.50774 37 PHE C O 1
ATOM 5919 N N . PRO C 1 38 ? 24.17714 73.79716 26.53020 1.000 65.88799 38 PRO C N 1
ATOM 5920 C CA . PRO C 1 38 ? 23.96358 75.14852 25.97727 1.000 66.64662 38 PRO C CA 1
ATOM 5921 C C . PRO C 1 38 ? 22.48351 75.46646 25.82169 1.000 70.82486 38 PRO C C 1
ATOM 5922 O O . PRO C 1 38 ? 21.95538 76.33833 26.53082 1.000 65.32444 38 PRO C O 1
ATOM 5926 N N . ASP C 1 39 ? 21.78984 74.71495 24.95855 1.000 72.66290 39 ASP C N 1
ATOM 5927 C CA . ASP C 1 39 ? 20.35459 74.89015 24.75411 1.000 68.61435 39 ASP C CA 1
ATOM 5928 C C . ASP C 1 39 ? 19.62526 75.03251 26.08009 1.000 65.86278 39 ASP C C 1
ATOM 5929 O O . ASP C 1 39 ? 18.79547 75.93365 26.25247 1.000 67.96885 39 ASP C O 1
ATOM 5934 N N . LEU C 1 40 ? 19.92428 74.15361 27.03718 1.000 64.06552 40 LEU C N 1
ATOM 5935 C CA . LEU C 1 40 ? 19.21722 74.21223 28.31100 1.000 64.72474 40 LEU C CA 1
ATOM 5936 C C . LEU C 1 40 ? 19.52489 75.51845 29.03170 1.000 66.40122 40 LEU C C 1
ATOM 5937 O O . LEU C 1 40 ? 18.61000 76.27891 29.38968 1.000 61.70386 40 LEU C O 1
ATOM 5942 N N . CYS C 1 41 ? 20.81769 75.81394 29.21631 1.000 62.78243 41 CYS C N 1
ATOM 5943 C CA . CYS C 1 41 ? 21.22037 76.92435 30.07718 1.000 63.84074 41 CYS C CA 1
ATOM 5944 C C . CYS C 1 41 ? 20.61500 78.23618 29.58988 1.000 63.95696 41 CYS C C 1
ATOM 5945 O O . CYS C 1 41 ? 19.80222 78.86948 30.28119 1.000 58.83644 41 CYS C O 1
ATOM 5948 N N . PHE C 1 42 ? 20.96870 78.61720 28.36006 1.000 64.01600 42 PHE C N 1
ATOM 5949 C CA . PHE C 1 42 ? 20.46463 79.83127 27.73453 1.000 68.30909 42 PHE C CA 1
ATOM 5950 C C . PHE C 1 42 ? 18.93649 79.89395 27.68956 1.000 67.46108 42 PHE C C 1
ATOM 5951 O O . PHE C 1 42 ? 18.38081 80.99671 27.63650 1.000 65.75418 42 PHE C O 1
ATOM 5959 N N . ARG C 1 43 ? 18.23547 78.75696 27.75259 1.000 63.23980 43 ARG C N 1
ATOM 5960 C CA . ARG C 1 43 ? 16.78236 78.84214 27.84859 1.000 66.78116 43 ARG C CA 1
ATOM 5961 C C . ARG C 1 43 ? 16.34519 79.23214 29.25715 1.000 68.34938 43 ARG C C 1
ATOM 5962 O O . ARG C 1 43 ? 15.57437 80.18543 29.44027 1.000 67.06454 43 ARG C O 1
ATOM 5970 N N . VAL C 1 44 ? 16.83423 78.50612 30.27342 1.000 71.91903 44 VAL C N 1
ATOM 5971 C CA . VAL C 1 44 ? 16.30443 78.69322 31.62880 1.000 71.57328 44 VAL C CA 1
ATOM 5972 C C . VAL C 1 44 ? 16.68793 80.06009 32.18521 1.000 72.36221 44 VAL C C 1
ATOM 5973 O O . VAL C 1 44 ? 15.89503 80.67859 32.91417 1.000 67.93657 44 VAL C O 1
ATOM 5977 N N . THR C 1 45 ? 17.88914 80.55734 31.84535 1.000 65.88887 45 THR C N 1
ATOM 5978 C CA . THR C 1 45 ? 18.34263 81.90127 32.19428 1.000 69.04653 45 THR C CA 1
ATOM 5979 C C . THR C 1 45 ? 17.74502 83.00631 31.32695 1.000 71.80222 45 THR C C 1
ATOM 5980 O O . THR C 1 45 ? 18.11473 84.17002 31.51429 1.000 70.90065 45 THR C O 1
ATOM 5984 N N . LYS C 1 46 ? 16.81421 82.68777 30.41919 1.000 74.51316 46 LYS C N 1
ATOM 5985 C CA . LYS C 1 46 ? 16.12292 83.68963 29.61031 1.000 70.36027 46 LYS C CA 1
ATOM 5986 C C . LYS C 1 46 ? 17.11477 84.54163 28.82222 1.000 72.82232 46 LYS C C 1
ATOM 5987 O O . LYS C 1 46 ? 17.11448 85.77304 28.90539 1.000 74.05227 46 LYS C O 1
ATOM 5993 N N . SER C 1 47 ? 17.96294 83.86257 28.03330 1.000 73.67293 47 SER C N 1
ATOM 5994 C CA . SER C 1 47 ? 19.02635 84.53392 27.29547 1.000 73.72931 47 SER C CA 1
ATOM 5995 C C . SER C 1 47 ? 19.20437 84.01246 25.86998 1.000 76.62193 47 SER C C 1
ATOM 5996 O O . SER C 1 47 ? 20.26558 84.26056 25.28221 1.000 81.33482 47 SER C O 1
ATOM 5999 N N . GLU C 1 48 ? 18.23344 83.26895 25.30073 1.000 74.44021 48 GLU C N 1
ATOM 6000 C CA . GLU C 1 48 ? 18.45529 82.71016 23.96133 1.000 81.20138 48 GLU C CA 1
ATOM 6001 C C . GLU C 1 48 ? 18.66096 83.78350 22.90375 1.000 79.07968 48 GLU C C 1
ATOM 6002 O O . GLU C 1 48 ? 19.10750 83.45220 21.79704 1.000 79.84258 48 GLU C O 1
ATOM 6008 N N . HIS C 1 49 ? 18.40037 85.05422 23.23018 1.000 76.84272 49 HIS C N 1
ATOM 6009 C CA . HIS C 1 49 ? 18.61282 86.13164 22.26847 1.000 78.54857 49 HIS C CA 1
ATOM 6010 C C . HIS C 1 49 ? 20.09426 86.41347 22.01669 1.000 86.83344 49 HIS C C 1
ATOM 6011 O O . HIS C 1 49 ? 20.47452 86.73343 20.88500 1.000 113.23344 49 HIS C O 1
ATOM 6018 N N . LEU C 1 50 ? 20.94535 86.28381 23.02851 1.000 87.72346 50 LEU C N 1
ATOM 6019 C CA . LEU C 1 50 ? 22.38807 86.36504 22.80877 1.000 88.22627 50 LEU C CA 1
ATOM 6020 C C . LEU C 1 50 ? 22.88090 85.16990 21.99923 1.000 87.40170 50 LEU C C 1
ATOM 6021 O O . LEU C 1 50 ? 23.53538 84.28082 22.55368 1.000 85.13675 50 LEU C O 1
ATOM 6026 N N . THR C 1 51 ? 22.59044 85.14819 20.69205 1.000 91.14685 51 THR C N 1
ATOM 6027 C CA . THR C 1 51 ? 22.91185 83.98387 19.86128 1.000 94.70934 51 THR C CA 1
ATOM 6028 C C . THR C 1 51 ? 24.42109 83.79640 19.68580 1.000 90.54579 51 THR C C 1
ATOM 6029 O O . THR C 1 51 ? 24.92123 82.65780 19.72667 1.000 89.77857 51 THR C O 1
ATOM 6033 N N . GLY C 1 52 ? 25.17000 84.89461 19.52451 1.000 88.62519 52 GLY C N 1
ATOM 6034 C CA . GLY C 1 52 ? 26.62245 84.77796 19.44881 1.000 86.12350 52 GLY C CA 1
ATOM 6035 C C . GLY C 1 52 ? 27.23562 84.24294 20.73007 1.000 81.43469 52 GLY C C 1
ATOM 6036 O O . GLY C 1 52 ? 28.17392 83.43385 20.70049 1.000 86.68509 52 GLY C O 1
ATOM 6037 N N . LEU C 1 53 ? 26.70211 84.67273 21.87568 1.000 82.26065 53 LEU C N 1
ATOM 6038 C CA . LEU C 1 53 ? 27.21639 84.20380 23.15972 1.000 83.27437 53 LEU C CA 1
ATOM 6039 C C . LEU C 1 53 ? 26.87267 82.73419 23.39607 1.000 84.32429 53 LEU C C 1
ATOM 6040 O O . LEU C 1 53 ? 27.73224 81.95388 23.83867 1.000 80.36703 53 LEU C O 1
ATOM 6045 N N . LYS C 1 54 ? 25.60969 82.35422 23.12876 1.000 85.17533 54 LYS C N 1
ATOM 6046 C CA . LYS C 1 54 ? 25.20253 80.94763 23.09845 1.000 83.19167 54 LYS C CA 1
ATOM 6047 C C . LYS C 1 54 ? 26.19598 80.11221 22.29135 1.000 81.75317 54 LYS C C 1
ATOM 6048 O O . LYS C 1 54 ? 26.56181 78.99977 22.69602 1.000 81.15965 54 LYS C O 1
ATOM 6054 N N . GLU C 1 55 ? 26.69705 80.66489 21.18004 1.000 84.21319 55 GLU C N 1
ATOM 6055 C CA . GLU C 1 55 ? 27.63165 79.91047 20.34150 1.000 88.92983 55 GLU C CA 1
ATOM 6056 C C . GLU C 1 55 ? 29.03278 79.79369 20.97297 1.000 86.62774 55 GLU C C 1
ATOM 6057 O O . GLU C 1 55 ? 29.62256 78.69809 20.95924 1.000 88.44687 55 GLU C O 1
ATOM 6063 N N . LYS C 1 56 ? 29.59487 80.89680 21.52101 1.000 85.59414 56 LYS C N 1
ATOM 6064 C CA . LYS C 1 56 ? 30.79782 80.74665 22.37015 1.000 88.61800 56 LYS C CA 1
ATOM 6065 C C . LYS C 1 56 ? 30.62655 79.64554 23.40773 1.000 85.89872 56 LYS C C 1
ATOM 6066 O O . LYS C 1 56 ? 31.57881 78.90452 23.72067 1.000 76.39539 56 LYS C O 1
ATOM 6072 N N . PHE C 1 57 ? 29.43124 79.57363 23.99963 1.000 81.75295 57 PHE C N 1
ATOM 6073 C CA . PHE C 1 57 ? 29.17655 78.58109 25.03406 1.000 81.59284 57 PHE C CA 1
ATOM 6074 C C . PHE C 1 57 ? 29.19921 77.16187 24.46486 1.000 79.91436 57 PHE C C 1
ATOM 6075 O O . PHE C 1 57 ? 29.78971 76.26147 25.07485 1.000 76.78202 57 PHE C O 1
ATOM 6083 N N . LYS C 1 58 ? 28.52556 76.93230 23.32502 1.000 79.47226 58 LYS C N 1
ATOM 6084 C CA . LYS C 1 58 ? 28.77831 75.71626 22.53956 1.000 80.95558 58 LYS C CA 1
ATOM 6085 C C . LYS C 1 58 ? 30.25224 75.35222 22.53985 1.000 81.49585 58 LYS C C 1
ATOM 6086 O O . LYS C 1 58 ? 30.62602 74.25327 22.97812 1.000 85.45212 58 LYS C O 1
ATOM 6092 N N . ARG C 1 59 ? 31.08799 76.27158 22.01479 1.000 76.60801 59 ARG C N 1
ATOM 6093 C CA . ARG C 1 59 ? 32.53830 76.06602 21.85538 1.000 88.51842 59 ARG C CA 1
ATOM 6094 C C . ARG C 1 59 ? 33.16959 75.54362 23.11900 1.000 83.71360 59 ARG C C 1
ATOM 6095 O O . ARG C 1 59 ? 33.91030 74.54871 23.10245 1.000 81.82435 59 ARG C O 1
ATOM 6103 N N . ILE C 1 60 ? 32.92887 76.27422 24.20681 1.000 85.57562 60 ILE C N 1
ATOM 6104 C CA . ILE C 1 60 ? 33.58641 76.00116 25.47424 1.000 81.60825 60 ILE C CA 1
ATOM 6105 C C . ILE C 1 60 ? 33.10487 74.67720 26.05894 1.000 77.18523 60 ILE C C 1
ATOM 6106 O O . ILE C 1 60 ? 33.89914 73.89433 26.58922 1.000 76.37394 60 ILE C O 1
ATOM 6111 N N . CYS C 1 61 ? 31.79821 74.40201 25.97572 1.000 73.83597 61 CYS C N 1
ATOM 6112 C CA . CYS C 1 61 ? 31.30655 73.11459 26.46712 1.000 75.47498 61 CYS C CA 1
ATOM 6113 C C . CYS C 1 61 ? 31.88496 71.95415 25.66473 1.000 76.23684 61 CYS C C 1
ATOM 6114 O O . CYS C 1 61 ? 32.08398 70.86344 26.20664 1.000 75.67098 61 CYS C O 1
ATOM 6117 N N . GLU C 1 62 ? 32.16671 72.16421 24.37919 1.000 80.33592 62 GLU C N 1
ATOM 6118 C CA . GLU C 1 62 ? 32.75049 71.08020 23.59467 1.000 82.46701 62 GLU C CA 1
ATOM 6119 C C . GLU C 1 62 ? 34.24041 70.91230 23.85803 1.000 77.09283 62 GLU C C 1
ATOM 6120 O O . GLU C 1 62 ? 34.74505 69.78965 23.78100 1.000 82.03665 62 GLU C O 1
ATOM 6126 N N . ARG C 1 63 ? 34.95828 71.99617 24.17034 1.000 79.84492 63 ARG C N 1
ATOM 6127 C CA . ARG C 1 63 ? 36.36298 71.86944 24.56386 1.000 85.38943 63 ARG C CA 1
ATOM 6128 C C . ARG C 1 63 ? 36.54122 71.33639 25.98367 1.000 82.90535 63 ARG C C 1
ATOM 6129 O O . ARG C 1 63 ? 37.65001 70.90481 26.33800 1.000 72.85629 63 ARG C O 1
ATOM 6137 N N . SER C 1 64 ? 35.46862 71.34638 26.78566 1.000 81.26063 64 SER C N 1
ATOM 6138 C CA . SER C 1 64 ? 35.58636 71.14325 28.22695 1.000 78.31690 64 SER C CA 1
ATOM 6139 C C . SER C 1 64 ? 36.15890 69.77181 28.57010 1.000 72.28197 64 SER C C 1
ATOM 6140 O O . SER C 1 64 ? 36.99480 69.65338 29.47676 1.000 68.45745 64 SER C O 1
ATOM 6143 N N . THR C 1 65 ? 35.74399 68.73632 27.83210 1.000 69.28235 65 THR C N 1
ATOM 6144 C CA . THR C 1 65 ? 35.96579 67.31609 28.11118 1.000 71.19336 65 THR C CA 1
ATOM 6145 C C . THR C 1 65 ? 35.06491 66.83345 29.23667 1.000 66.45884 65 THR C C 1
ATOM 6146 O O . THR C 1 65 ? 35.23249 65.70462 29.73499 1.000 66.76391 65 THR C O 1
ATOM 6150 N N . VAL C 1 66 ? 34.11816 67.67213 29.65054 1.000 65.73601 66 VAL C N 1
ATOM 6151 C CA . VAL C 1 66 ? 33.07855 67.30058 30.60386 1.000 70.61881 66 VAL C CA 1
ATOM 6152 C C . VAL C 1 66 ? 31.92047 66.68588 29.83002 1.000 69.39423 66 VAL C C 1
ATOM 6153 O O . VAL C 1 66 ? 31.31540 67.33166 28.97178 1.000 66.52648 66 VAL C O 1
ATOM 6157 N N . ARG C 1 67 ? 31.65432 65.41805 30.10938 1.000 72.26271 67 ARG C N 1
ATOM 6158 C CA . ARG C 1 67 ? 30.51151 64.68623 29.57204 1.000 70.93962 67 ARG C CA 1
ATOM 6159 C C . ARG C 1 67 ? 29.21997 65.08202 30.27357 1.000 66.21860 67 ARG C C 1
ATOM 6160 O O . ARG C 1 67 ? 28.30380 65.64181 29.66506 1.000 68.76615 67 ARG C O 1
ATOM 6168 N N . LYS C 1 68 ? 29.16054 64.80301 31.57017 1.000 71.26029 68 LYS C N 1
ATOM 6169 C CA . LYS C 1 68 ? 28.00563 64.96620 32.42745 1.000 66.63953 68 LYS C CA 1
ATOM 6170 C C . LYS C 1 68 ? 28.36634 65.86045 33.60042 1.000 64.05758 68 LYS C C 1
ATOM 6171 O O . LYS C 1 68 ? 29.51749 65.92917 34.02202 1.000 64.18868 68 LYS C O 1
ATOM 6177 N N . ARG C 1 69 ? 27.36168 66.48647 34.18547 1.000 65.18931 69 ARG C N 1
ATOM 6178 C CA . ARG C 1 69 ? 27.53347 67.04039 35.51512 1.000 59.72466 69 ARG C CA 1
ATOM 6179 C C . ARG C 1 69 ? 26.24508 66.77982 36.27007 1.000 58.70126 69 ARG C C 1
ATOM 6180 O O . ARG C 1 69 ? 25.16336 66.75479 35.68343 1.000 56.44654 69 ARG C O 1
ATOM 6188 N N . TYR C 1 70 ? 26.36805 66.54413 37.56448 1.000 59.53744 70 TYR C N 1
ATOM 6189 C CA . TYR C 1 70 ? 25.21687 66.47039 38.44728 1.000 53.56521 70 TYR C CA 1
ATOM 6190 C C . TYR C 1 70 ? 25.05730 67.82079 39.12254 1.000 55.85104 70 TYR C C 1
ATOM 6191 O O . TYR C 1 70 ? 26.04133 68.39382 39.59482 1.000 59.51914 70 TYR C O 1
ATOM 6200 N N . LEU C 1 71 ? 23.83460 68.35146 39.11784 1.000 53.82267 71 LEU C N 1
ATOM 6201 C CA . LEU C 1 71 ? 23.56599 69.68132 39.63832 1.000 52.39548 71 LEU C CA 1
ATOM 6202 C C . LEU C 1 71 ? 22.31976 69.64805 40.48527 1.000 57.61455 71 LEU C C 1
ATOM 6203 O O . LEU C 1 71 ? 21.29509 69.10090 40.06170 1.000 65.30722 71 LEU C O 1
ATOM 6208 N N . HIS C 1 72 ? 22.39446 70.25468 41.66986 1.000 58.06235 72 HIS C N 1
ATOM 6209 C CA . HIS C 1 72 ? 21.17963 70.38586 42.46228 1.000 53.11296 72 HIS C CA 1
ATOM 6210 C C . HIS C 1 72 ? 20.19894 71.36738 41.83262 1.000 53.89732 72 HIS C C 1
ATOM 6211 O O . HIS C 1 72 ? 18.98859 71.26459 42.06602 1.000 56.68285 72 HIS C O 1
ATOM 6218 N N . LEU C 1 73 ? 20.68782 72.32562 41.04403 1.000 55.88345 73 LEU C N 1
ATOM 6219 C CA . LEU C 1 73 ? 19.78041 73.23532 40.35937 1.000 57.12409 73 LEU C CA 1
ATOM 6220 C C . LEU C 1 73 ? 18.99534 72.48937 39.29043 1.000 60.53330 73 LEU C C 1
ATOM 6221 O O . LEU C 1 73 ? 19.55251 71.68806 38.53299 1.000 62.76052 73 LEU C O 1
ATOM 6226 N N . THR C 1 74 ? 17.69748 72.73853 39.24387 1.000 63.75124 74 THR C N 1
ATOM 6227 C CA . THR C 1 74 ? 16.85652 72.25513 38.16471 1.000 65.12891 74 THR C CA 1
ATOM 6228 C C . THR C 1 74 ? 16.11230 73.43617 37.56443 1.000 67.83542 74 THR C C 1
ATOM 6229 O O . THR C 1 74 ? 16.02457 74.51333 38.16162 1.000 66.85368 74 THR C O 1
ATOM 6233 N N . GLU C 1 75 ? 15.61900 73.23899 36.34476 1.000 74.18116 75 GLU C N 1
ATOM 6234 C CA . GLU C 1 75 ? 14.71247 74.21730 35.75051 1.000 78.93994 75 GLU C CA 1
ATOM 6235 C C . GLU C 1 75 ? 13.60876 74.60181 36.73290 1.000 75.46453 75 GLU C C 1
ATOM 6236 O O . GLU C 1 75 ? 13.28676 75.78069 36.90982 1.000 72.44421 75 GLU C O 1
ATOM 6242 N N . GLU C 1 76 ? 13.07080 73.60829 37.43549 1.000 76.35144 76 GLU C N 1
ATOM 6243 C CA . GLU C 1 76 ? 11.83150 73.77970 38.17808 1.000 81.10765 76 GLU C CA 1
ATOM 6244 C C . GLU C 1 76 ? 12.12139 74.54023 39.46930 1.000 76.86623 76 GLU C C 1
ATOM 6245 O O . GLU C 1 76 ? 11.21821 75.15409 40.06360 1.000 74.83140 76 GLU C O 1
ATOM 6251 N N . ILE C 1 77 ? 13.39472 74.51422 39.91008 1.000 77.02149 77 ILE C N 1
ATOM 6252 C CA . ILE C 1 77 ? 13.86207 75.32023 41.03859 1.000 72.96239 77 ILE C CA 1
ATOM 6253 C C . ILE C 1 77 ? 14.23099 76.73661 40.58943 1.000 71.86776 77 ILE C C 1
ATOM 6254 O O . ILE C 1 77 ? 13.98824 77.70121 41.31853 1.000 66.41565 77 ILE C O 1
ATOM 6259 N N . LEU C 1 78 ? 14.84706 76.88230 39.40668 1.000 73.89413 78 LEU C N 1
ATOM 6260 C CA . LEU C 1 78 ? 15.16929 78.21728 38.90475 1.000 69.72768 78 LEU C CA 1
ATOM 6261 C C . LEU C 1 78 ? 13.91689 79.01298 38.64277 1.000 67.56382 78 LEU C C 1
ATOM 6262 O O . LEU C 1 78 ? 13.94652 80.24533 38.57677 1.000 65.97469 78 LEU C O 1
ATOM 6267 N N . GLN C 1 79 ? 12.82034 78.30596 38.43538 1.000 76.86230 79 GLN C N 1
ATOM 6268 C CA . GLN C 1 79 ? 11.56810 78.94209 38.07314 1.000 75.85496 79 GLN C CA 1
ATOM 6269 C C . GLN C 1 79 ? 10.83395 79.39778 39.32785 1.000 72.69209 79 GLN C C 1
ATOM 6270 O O . GLN C 1 79 ? 10.07945 80.38178 39.29128 1.000 79.25280 79 GLN C O 1
ATOM 6276 N N . GLU C 1 80 ? 11.12038 78.73563 40.45921 1.000 70.61344 80 GLU C N 1
ATOM 6277 C CA . GLU C 1 80 ? 10.73779 79.20902 41.79102 1.000 73.76344 80 GLU C CA 1
ATOM 6278 C C . GLU C 1 80 ? 11.63588 80.34417 42.29560 1.000 76.99344 80 GLU C C 1
ATOM 6279 O O . GLU C 1 80 ? 11.21057 81.12907 43.15031 1.000 69.06564 80 GLU C O 1
ATOM 6285 N N . TYR C 1 81 ? 12.88277 80.43322 41.81000 1.000 77.63344 81 TYR C N 1
ATOM 6286 C CA . TYR C 1 81 ? 13.86431 81.42130 42.27237 1.000 66.44223 81 TYR C CA 1
ATOM 6287 C C . TYR C 1 81 ? 14.47251 82.14592 41.08319 1.000 66.01262 81 TYR C C 1
ATOM 6288 O O . TYR C 1 81 ? 15.66324 81.97896 40.78695 1.000 67.27737 81 TYR C O 1
ATOM 6297 N N . PRO C 1 82 ? 13.69644 82.97849 40.39398 1.000 66.40898 82 PRO C N 1
ATOM 6298 C CA . PRO C 1 82 ? 14.19237 83.53468 39.12249 1.000 62.60063 82 PRO C CA 1
ATOM 6299 C C . PRO C 1 82 ? 15.46590 84.35234 39.26105 1.000 65.38069 82 PRO C C 1
ATOM 6300 O O . PRO C 1 82 ? 16.19380 84.50064 38.27040 1.000 67.62943 82 PRO C O 1
ATOM 6304 N N . SER C 1 83 ? 15.77819 84.85784 40.46286 1.000 63.66743 83 SER C N 1
ATOM 6305 C CA . SER C 1 83 ? 16.95765 85.70761 40.63029 1.000 61.31444 83 SER C CA 1
ATOM 6306 C C . SER C 1 83 ? 18.24292 84.92815 40.37298 1.000 61.00613 83 SER C C 1
ATOM 6307 O O . SER C 1 83 ? 19.21100 85.47270 39.83110 1.000 61.31040 83 SER C O 1
ATOM 6310 N N . ILE C 1 84 ? 18.25841 83.63787 40.71348 1.000 60.72406 84 ILE C N 1
ATOM 6311 C CA . ILE C 1 84 ? 19.42619 82.80792 40.43151 1.000 60.63044 84 ILE C CA 1
ATOM 6312 C C . ILE C 1 84 ? 19.60209 82.59546 38.93186 1.000 58.90847 84 ILE C C 1
ATOM 6313 O O . ILE C 1 84 ? 20.71026 82.29461 38.46958 1.000 59.56693 84 ILE C O 1
ATOM 6318 N N . ALA C 1 85 ? 18.54113 82.79360 38.14718 1.000 65.40454 85 ALA C N 1
ATOM 6319 C CA . ALA C 1 85 ? 18.60989 82.66038 36.69587 1.000 69.68149 85 ALA C CA 1
ATOM 6320 C C . ALA C 1 85 ? 19.02697 83.94555 35.98069 1.000 71.17497 85 ALA C C 1
ATOM 6321 O O . ALA C 1 85 ? 19.23049 83.91048 34.76010 1.000 72.16620 85 ALA C O 1
ATOM 6323 N N . THR C 1 86 ? 19.16705 85.06674 36.69894 1.000 67.76108 86 THR C N 1
ATOM 6324 C CA . THR C 1 86 ? 19.66985 86.30239 36.11373 1.000 65.02344 86 THR C CA 1
ATOM 6325 C C . THR C 1 86 ? 21.19083 86.28039 36.07730 1.000 66.00176 86 THR C C 1
ATOM 6326 O O . THR C 1 86 ? 21.83989 85.31373 36.48742 1.000 68.35344 86 THR C O 1
ATOM 6330 N N . TYR C 1 87 ? 21.77657 87.37791 35.59901 1.000 70.83359 87 TYR C N 1
ATOM 6331 C CA . TYR C 1 87 ? 23.22768 87.49729 35.65784 1.000 65.55915 87 TYR C CA 1
ATOM 6332 C C . TYR C 1 87 ? 23.68186 88.03873 37.01228 1.000 62.29594 87 TYR C C 1
ATOM 6333 O O . TYR C 1 87 ? 24.51155 87.41462 37.68436 1.000 59.40799 87 TYR C O 1
ATOM 6342 N N . ASN C 1 88 ? 23.13946 89.19524 37.43972 1.000 54.70654 88 ASN C N 1
ATOM 6343 C CA . ASN C 1 88 ? 23.68193 89.86765 38.61425 1.000 57.49183 88 ASN C CA 1
ATOM 6344 C C . ASN C 1 88 ? 22.60975 90.53094 39.47436 1.000 55.30374 88 ASN C C 1
ATOM 6345 O O . ASN C 1 88 ? 22.87951 91.56099 40.10264 1.000 55.32819 88 ASN C O 1
ATOM 6350 N N . ALA C 1 89 ? 21.40205 89.96592 39.51444 1.000 56.95473 89 ALA C N 1
ATOM 6351 C CA . ALA C 1 89 ? 20.35990 90.46642 40.39507 1.000 53.73562 89 ALA C CA 1
ATOM 6352 C C . ALA C 1 89 ? 20.59213 89.96993 41.82457 1.000 61.18152 89 ALA C C 1
ATOM 6353 O O . ALA C 1 89 ? 21.27341 88.95446 42.04082 1.000 59.32776 89 ALA C O 1
ATOM 6355 N N . PRO C 1 90 ? 20.04952 90.67130 42.82309 1.000 59.57310 90 PRO C N 1
ATOM 6356 C CA . PRO C 1 90 ? 20.19572 90.20891 44.21978 1.000 55.18312 90 PRO C CA 1
ATOM 6357 C C . PRO C 1 90 ? 19.58312 88.82770 44.40356 1.000 57.57019 90 PRO C C 1
ATOM 6358 O O . PRO C 1 90 ? 18.37788 88.62969 44.23387 1.000 62.20869 90 PRO C O 1
ATOM 6362 N N . SER C 1 91 ? 20.42908 87.86961 44.74172 1.000 60.67944 91 SER C N 1
ATOM 6363 C CA . SER C 1 91 ? 20.02108 86.46930 44.73647 1.000 58.62571 91 SER C CA 1
ATOM 6364 C C . SER C 1 91 ? 20.58906 85.65900 45.89543 1.000 58.57114 91 SER C C 1
ATOM 6365 O O . SER C 1 91 ? 20.25057 84.47445 46.01399 1.000 50.08051 91 SER C O 1
ATOM 6368 N N . LEU C 1 92 ? 21.43350 86.25674 46.75137 1.000 59.24715 92 LEU C N 1
ATOM 6369 C CA . LEU C 1 92 ? 22.12805 85.51091 47.79921 1.000 57.52840 92 LEU C CA 1
ATOM 6370 C C . LEU C 1 92 ? 21.15557 84.87338 48.78059 1.000 51.96675 92 LEU C C 1
ATOM 6371 O O . LEU C 1 92 ? 21.35837 83.73146 49.19073 1.000 48.67378 92 LEU C O 1
ATOM 6376 N N . ASP C 1 93 ? 20.12628 85.61662 49.20933 1.000 44.28369 93 ASP C N 1
ATOM 6377 C CA . ASP C 1 93 ? 19.16314 85.08258 50.17472 1.000 50.36433 93 ASP C CA 1
ATOM 6378 C C . ASP C 1 93 ? 18.53367 83.78469 49.67711 1.000 52.96989 93 ASP C C 1
ATOM 6379 O O . ASP C 1 93 ? 18.37343 82.82184 50.44233 1.000 55.56640 93 ASP C O 1
ATOM 6384 N N . ALA C 1 94 ? 18.22197 83.72670 48.37955 1.000 50.56343 94 ALA C N 1
ATOM 6385 C CA . ALA C 1 94 ? 17.62014 82.53677 47.79115 1.000 49.81553 94 ALA C CA 1
ATOM 6386 C C . ALA C 1 94 ? 18.60954 81.37997 47.74810 1.000 49.75549 94 ALA C C 1
ATOM 6387 O O . ALA C 1 94 ? 18.29072 80.24990 48.16823 1.000 49.86756 94 ALA C O 1
ATOM 6389 N N . ARG C 1 95 ? 19.80734 81.64534 47.20102 1.000 45.05618 95 ARG C N 1
ATOM 6390 C CA . ARG C 1 95 ? 20.89933 80.66843 47.20409 1.000 51.33339 95 ARG C CA 1
ATOM 6391 C C . ARG C 1 95 ? 21.15658 80.11544 48.60099 1.000 51.25778 95 ARG C C 1
ATOM 6392 O O . ARG C 1 95 ? 21.27269 78.89819 48.78719 1.000 49.62499 95 ARG C O 1
ATOM 6400 N N . GLN C 1 96 ? 21.26960 81.00397 49.58715 1.000 49.02083 96 GLN C N 1
ATOM 6401 C CA . GLN C 1 96 ? 21.46583 80.59854 50.97167 1.000 53.52015 96 GLN C CA 1
ATOM 6402 C C . GLN C 1 96 ? 20.35449 79.67370 51.43365 1.000 56.79067 96 GLN C C 1
ATOM 6403 O O . GLN C 1 96 ? 20.62418 78.61563 52.01944 1.000 54.09471 96 GLN C O 1
ATOM 6409 N N . GLU C 1 97 ? 19.09207 80.06799 51.19148 1.000 56.76495 97 GLU C N 1
ATOM 6410 C CA . GLU C 1 97 ? 17.94641 79.23979 51.57543 1.000 52.95212 97 GLU C CA 1
ATOM 6411 C C . GLU C 1 97 ? 18.09181 77.81805 51.03887 1.000 51.92429 97 GLU C C 1
ATOM 6412 O O . GLU C 1 97 ? 17.94546 76.83879 51.78359 1.000 45.63090 97 GLU C O 1
ATOM 6418 N N . ILE C 1 98 ? 18.43994 77.69349 49.75376 1.000 49.26506 98 ILE C N 1
ATOM 6419 C CA . ILE C 1 98 ? 18.64194 76.37016 49.15161 1.000 53.56844 98 ILE C CA 1
ATOM 6420 C C . ILE C 1 98 ? 19.78662 75.61748 49.83770 1.000 53.22689 98 ILE C C 1
ATOM 6421 O O . ILE C 1 98 ? 19.66400 74.43672 50.19887 1.000 47.42360 98 ILE C O 1
ATOM 6426 N N . GLU C 1 99 ? 20.92410 76.28615 50.01587 1.000 51.42666 99 GLU C N 1
ATOM 6427 C CA . GLU C 1 99 ? 22.14056 75.54856 50.32193 1.000 53.93098 99 GLU C CA 1
ATOM 6428 C C . GLU C 1 99 ? 22.29589 75.20837 51.79381 1.000 51.70318 99 GLU C C 1
ATOM 6429 O O . GLU C 1 99 ? 22.89638 74.16953 52.09872 1.000 50.86484 99 GLU C O 1
ATOM 6435 N N . VAL C 1 100 ? 21.77411 76.03887 52.70946 1.000 48.60520 100 VAL C N 1
ATOM 6436 C CA . VAL C 1 100 ? 21.87871 75.69153 54.12704 1.000 50.50775 100 VAL C CA 1
ATOM 6437 C C . VAL C 1 100 ? 21.10159 74.41849 54.38107 1.000 48.72889 100 VAL C C 1
ATOM 6438 O O . VAL C 1 100 ? 21.41009 73.66199 55.30970 1.000 52.76830 100 VAL C O 1
ATOM 6442 N N . ALA C 1 101 ? 20.09609 74.15297 53.55103 1.000 44.50136 101 ALA C N 1
ATOM 6443 C CA . ALA C 1 101 ? 19.31687 72.92752 53.61193 1.000 47.07485 101 ALA C CA 1
ATOM 6444 C C . ALA C 1 101 ? 19.97932 71.78551 52.86858 1.000 52.24315 101 ALA C C 1
ATOM 6445 O O . ALA C 1 101 ? 19.98698 70.65171 53.36303 1.000 55.99017 101 ALA C O 1
ATOM 6447 N N . GLU C 1 102 ? 20.54088 72.05999 51.68883 1.000 50.84155 102 GLU C N 1
ATOM 6448 C CA . GLU C 1 102 ? 20.90407 70.96687 50.79827 1.000 48.72169 102 GLU C CA 1
ATOM 6449 C C . GLU C 1 102 ? 22.31228 70.46712 51.00031 1.000 52.43653 102 GLU C C 1
ATOM 6450 O O . GLU C 1 102 ? 22.54625 69.26208 50.84081 1.000 56.83721 102 GLU C O 1
ATOM 6456 N N . VAL C 1 103 ? 23.25342 71.35374 51.32520 1.000 51.54928 103 VAL C N 1
ATOM 6457 C CA . VAL C 1 103 ? 24.62086 70.95157 51.63132 1.000 49.75937 103 VAL C CA 1
ATOM 6458 C C . VAL C 1 103 ? 24.61419 69.81996 52.66708 1.000 48.58012 103 VAL C C 1
ATOM 6459 O O . VAL C 1 103 ? 25.05492 68.71255 52.33187 1.000 50.43174 103 VAL C O 1
ATOM 6463 N N . PRO C 1 104 ? 24.09866 69.99470 53.89856 1.000 44.42884 104 PRO C N 1
ATOM 6464 C CA . PRO C 1 104 ? 24.22834 68.89659 54.87152 1.000 42.61756 104 PRO C CA 1
ATOM 6465 C C . PRO C 1 104 ? 23.58960 67.60387 54.40499 1.000 46.69109 104 PRO C C 1
ATOM 6466 O O . PRO C 1 104 ? 24.10148 66.53115 54.74689 1.000 42.28793 104 PRO C O 1
ATOM 6470 N N . LYS C 1 105 ? 22.49942 67.67472 53.62597 1.000 47.93340 105 LYS C N 1
ATOM 6471 C CA . LYS C 1 105 ? 21.84014 66.46813 53.12467 1.000 45.39309 105 LYS C CA 1
ATOM 6472 C C . LYS C 1 105 ? 22.74410 65.68502 52.17865 1.000 46.53728 105 LYS C C 1
ATOM 6473 O O . LYS C 1 105 ? 22.90428 64.46049 52.31433 1.000 47.33170 105 LYS C O 1
ATOM 6479 N N . LEU C 1 106 ? 23.36017 66.38260 51.21878 1.000 50.24726 106 LEU C N 1
ATOM 6480 C CA . LEU C 1 106 ? 24.29924 65.73001 50.31120 1.000 46.55797 106 LEU C CA 1
ATOM 6481 C C . LEU C 1 106 ? 25.50470 65.18483 51.06863 1.000 48.12380 106 LEU C C 1
ATOM 6482 O O . LEU C 1 106 ? 25.96678 64.05652 50.80032 1.000 49.42633 106 LEU C O 1
ATOM 6487 N N . ALA C 1 107 ? 26.01487 65.97389 52.02900 1.000 50.08595 107 ALA C N 1
ATOM 6488 C CA . ALA C 1 107 ? 27.10550 65.51455 52.89050 1.000 47.72010 107 ALA C CA 1
ATOM 6489 C C . ALA C 1 107 ? 26.73285 64.22270 53.58823 1.000 46.71067 107 ALA C C 1
ATOM 6490 O O . ALA C 1 107 ? 27.54912 63.30620 53.67293 1.000 46.09649 107 ALA C O 1
ATOM 6492 N N . ALA C 1 108 ? 25.50341 64.14612 54.11815 1.000 46.66404 108 ALA C N 1
ATOM 6493 C CA . ALA C 1 108 ? 25.07406 62.95319 54.84065 1.000 46.20236 108 ALA C CA 1
ATOM 6494 C C . ALA C 1 108 ? 25.05438 61.75011 53.92231 1.000 49.16245 108 ALA C C 1
ATOM 6495 O O . ALA C 1 108 ? 25.42294 60.64644 54.33935 1.000 50.83706 108 ALA C O 1
ATOM 6497 N N . ARG C 1 109 ? 24.65333 61.94807 52.65863 1.000 45.51182 109 ARG C N 1
ATOM 6498 C CA . ARG C 1 109 ? 24.70672 60.84275 51.69682 1.000 51.45202 109 ARG C CA 1
ATOM 6499 C C . ARG C 1 109 ? 26.13514 60.30287 51.55172 1.000 50.03615 109 ARG C C 1
ATOM 6500 O O . ARG C 1 109 ? 26.39134 59.09468 51.72854 1.000 49.59388 109 ARG C O 1
ATOM 6508 N N . ALA C 1 110 ? 27.09018 61.19461 51.26576 1.000 51.37207 110 ALA C N 1
ATOM 6509 C CA . ALA C 1 110 ? 28.46943 60.73106 51.05782 1.000 52.50401 110 ALA C CA 1
ATOM 6510 C C . ALA C 1 110 ? 29.07930 60.17350 52.35086 1.000 51.61216 110 ALA C C 1
ATOM 6511 O O . ALA C 1 110 ? 29.80338 59.15866 52.33457 1.000 52.43064 110 ALA C O 1
ATOM 6513 N N . ALA C 1 111 ? 28.77466 60.80521 53.48603 1.000 43.14427 111 ALA C N 1
ATOM 6514 C CA . ALA C 1 111 ? 29.28238 60.32977 54.76795 1.000 49.20690 111 ALA C CA 1
ATOM 6515 C C . ALA C 1 111 ? 28.73349 58.95219 55.10775 1.000 55.05928 111 ALA C C 1
ATOM 6516 O O . ALA C 1 111 ? 29.48195 58.07783 55.54728 1.000 54.93948 111 ALA C O 1
ATOM 6518 N N . SER C 1 112 ? 27.41541 58.75847 54.95944 1.000 58.05227 112 SER C N 1
ATOM 6519 C CA . SER C 1 112 ? 26.80057 57.46826 55.23921 1.000 55.00002 112 SER C CA 1
ATOM 6520 C C . SER C 1 112 ? 27.45972 56.38523 54.41365 1.000 60.69231 112 SER C C 1
ATOM 6521 O O . SER C 1 112 ? 27.77588 55.30350 54.92740 1.000 65.44093 112 SER C O 1
ATOM 6524 N N . LYS C 1 113 ? 27.68767 56.66210 53.12300 1.000 59.02681 113 LYS C N 1
ATOM 6525 C CA . LYS C 1 113 ? 28.39390 55.68020 52.30009 1.000 58.52018 113 LYS C CA 1
ATOM 6526 C C . LYS C 1 113 ? 29.76701 55.35405 52.90113 1.000 57.09767 113 LYS C C 1
ATOM 6527 O O . LYS C 1 113 ? 30.10864 54.17711 53.11676 1.000 60.94284 113 LYS C O 1
ATOM 6533 N N . ALA C 1 114 ? 30.55072 56.38633 53.22953 1.000 57.61078 114 ALA C N 1
ATOM 6534 C CA . ALA C 1 114 ? 31.87533 56.13850 53.80554 1.000 57.04192 114 ALA C CA 1
ATOM 6535 C C . ALA C 1 114 ? 31.79094 55.32770 55.10131 1.000 55.31532 114 ALA C C 1
ATOM 6536 O O . ALA C 1 114 ? 32.60602 54.42640 55.33037 1.000 52.49919 114 ALA C O 1
ATOM 6538 N N . ILE C 1 115 ? 30.79922 55.61413 55.94892 1.000 55.03663 115 ILE C N 1
ATOM 6539 C CA . ILE C 1 115 ? 30.72639 54.95499 57.24889 1.000 53.35502 115 ILE C CA 1
ATOM 6540 C C . ILE C 1 115 ? 30.27321 53.48170 57.11918 1.000 57.14800 115 ILE C C 1
ATOM 6541 O O . ILE C 1 115 ? 30.80149 52.62464 57.84625 1.000 58.15581 115 ILE C O 1
ATOM 6546 N N . GLU C 1 116 ? 29.26916 53.15668 56.25614 1.000 62.49585 116 GLU C N 1
ATOM 6547 C CA . GLU C 1 116 ? 29.12004 51.75978 55.78957 1.000 62.41362 116 GLU C CA 1
ATOM 6548 C C . GLU C 1 116 ? 30.44573 51.09755 55.49218 1.000 57.17118 116 GLU C C 1
ATOM 6549 O O . GLU C 1 116 ? 30.78561 50.04673 56.05728 1.000 62.50917 116 GLU C O 1
ATOM 6555 N N . GLU C 1 117 ? 31.17438 51.67261 54.54059 1.000 53.63647 117 GLU C N 1
ATOM 6556 C CA . GLU C 1 117 ? 32.34661 50.95960 54.06911 1.000 56.25213 117 GLU C CA 1
ATOM 6557 C C . GLU C 1 117 ? 33.30365 50.71548 55.22089 1.000 58.01116 117 GLU C C 1
ATOM 6558 O O . GLU C 1 117 ? 33.84861 49.61658 55.36859 1.000 56.43140 117 GLU C O 1
ATOM 6564 N N . TRP C 1 118 ? 33.47728 51.71781 56.07739 1.000 56.84515 118 TRP C N 1
ATOM 6565 C CA . TRP C 1 118 ? 34.32706 51.55788 57.24599 1.000 55.65659 118 TRP C CA 1
ATOM 6566 C C . TRP C 1 118 ? 33.82674 50.41722 58.12920 1.000 53.97568 118 TRP C C 1
ATOM 6567 O O . TRP C 1 118 ? 34.61459 49.60176 58.62251 1.000 56.28942 118 TRP C O 1
ATOM 6578 N N . GLY C 1 119 ? 32.51960 50.32842 58.32078 1.000 54.52331 119 GLY C N 1
ATOM 6579 C CA . GLY C 1 119 ? 31.94031 49.21684 59.03428 1.000 52.12172 119 GLY C CA 1
ATOM 6580 C C . GLY C 1 119 ? 31.94339 49.33788 60.53753 1.000 53.66339 119 GLY C C 1
ATOM 6581 O O . GLY C 1 119 ? 31.49815 48.40531 61.20817 1.000 55.48037 119 GLY C O 1
ATOM 6582 N N . GLN C 1 120 ? 32.43498 50.44232 61.09401 1.000 59.51852 120 GLN C N 1
ATOM 6583 C CA . GLN C 1 120 ? 32.48450 50.66593 62.53319 1.000 56.35587 120 GLN C CA 1
ATOM 6584 C C . GLN C 1 120 ? 31.35019 51.57915 62.95501 1.000 57.39317 120 GLN C C 1
ATOM 6585 O O . GLN C 1 120 ? 30.76042 52.27116 62.11955 1.000 62.60483 120 GLN C O 1
ATOM 6591 N N . PRO C 1 121 ? 31.01497 51.61147 64.24361 1.000 56.04191 121 PRO C N 1
ATOM 6592 C CA . PRO C 1 121 ? 29.84987 52.40326 64.68605 1.000 58.84294 121 PRO C CA 1
ATOM 6593 C C . PRO C 1 121 ? 30.08536 53.91720 64.68944 1.000 57.06866 121 PRO C C 1
ATOM 6594 O O . PRO C 1 121 ? 31.21032 54.38656 64.86437 1.000 60.40593 121 PRO C O 1
ATOM 6598 N N . LYS C 1 122 ? 28.98806 54.67864 64.49310 1.000 58.68624 122 LYS C N 1
ATOM 6599 C CA . LYS C 1 122 ? 29.04380 56.14385 64.50412 1.000 56.35984 122 LYS C CA 1
ATOM 6600 C C . LYS C 1 122 ? 29.77683 56.66504 65.73240 1.000 57.10519 122 LYS C C 1
ATOM 6601 O O . LYS C 1 122 ? 30.50099 57.66932 65.66605 1.000 53.78509 122 LYS C O 1
ATOM 6607 N N . SER C 1 123 ? 29.58000 55.99723 66.86998 1.000 59.27482 123 SER C N 1
ATOM 6608 C CA . SER C 1 123 ? 30.04205 56.50977 68.15365 1.000 57.38538 123 SER C CA 1
ATOM 6609 C C . SER C 1 123 ? 31.56137 56.57161 68.25081 1.000 58.26209 123 SER C C 1
ATOM 6610 O O . SER C 1 123 ? 32.08129 57.21749 69.16765 1.000 59.61986 123 SER C O 1
ATOM 6613 N N . LYS C 1 124 ? 32.28025 55.88990 67.35285 1.000 56.76199 124 LYS C N 1
ATOM 6614 C CA . LYS C 1 124 ? 33.73357 55.89851 67.34539 1.000 50.83141 124 LYS C CA 1
ATOM 6615 C C . LYS C 1 124 ? 34.31128 57.05685 66.54766 1.000 53.76470 124 LYS C C 1
ATOM 6616 O O . LYS C 1 124 ? 35.53665 57.24277 66.55318 1.000 57.78173 124 LYS C O 1
ATOM 6622 N N . ILE C 1 125 ? 33.47280 57.80559 65.83525 1.000 52.33812 125 ILE C N 1
ATOM 6623 C CA . ILE C 1 125 ? 33.90375 59.02706 65.16659 1.000 51.26216 125 ILE C CA 1
ATOM 6624 C C . ILE C 1 125 ? 34.13815 60.09319 66.22753 1.000 50.80198 125 ILE C C 1
ATOM 6625 O O . ILE C 1 125 ? 33.20894 60.47785 66.94786 1.000 56.82462 125 ILE C O 1
ATOM 6630 N N . THR C 1 126 ? 35.38520 60.56366 66.34095 1.000 42.91434 126 THR C N 1
ATOM 6631 C CA . THR C 1 126 ? 35.74039 61.58009 67.32036 1.000 40.45405 126 THR C CA 1
ATOM 6632 C C . THR C 1 126 ? 35.89074 62.97371 66.71698 1.000 45.29209 126 THR C C 1
ATOM 6633 O O . THR C 1 126 ? 35.80978 63.96518 67.45816 1.000 43.01582 126 THR C O 1
ATOM 6637 N N . HIS C 1 127 ? 36.06971 63.07468 65.39390 1.000 43.49185 127 HIS C N 1
ATOM 6638 C CA . HIS C 1 127 ? 36.35743 64.33653 64.73253 1.000 43.65162 127 HIS C CA 1
ATOM 6639 C C . HIS C 1 127 ? 35.55258 64.45748 63.44130 1.000 43.99424 127 HIS C C 1
ATOM 6640 O O . HIS C 1 127 ? 35.28785 63.46350 62.76339 1.000 42.34250 127 HIS C O 1
ATOM 6647 N N . LEU C 1 128 ? 35.18008 65.68542 63.09518 1.000 40.49955 128 LEU C N 1
ATOM 6648 C CA . LEU C 1 128 ? 34.52023 65.98377 61.83712 1.000 40.58719 128 LEU C CA 1
ATOM 6649 C C . LEU C 1 128 ? 35.17689 67.22900 61.26638 1.000 42.92980 128 LEU C C 1
ATOM 6650 O O . LEU C 1 128 ? 35.25922 68.25219 61.95050 1.000 42.93834 128 LEU C O 1
ATOM 6655 N N . ILE C 1 129 ? 35.69568 67.11593 60.04955 1.000 38.63010 129 ILE C N 1
ATOM 6656 C CA . ILE C 1 129 ? 36.24632 68.22764 59.28433 1.000 39.80656 129 ILE C CA 1
ATOM 6657 C C . ILE C 1 129 ? 35.34257 68.35037 58.08571 1.000 41.91627 129 ILE C C 1
ATOM 6658 O O . ILE C 1 129 ? 35.17288 67.38338 57.33574 1.000 43.50100 129 ILE C O 1
ATOM 6663 N N . PHE C 1 130 ? 34.74288 69.50826 57.90569 1.000 44.36584 130 PHE C N 1
ATOM 6664 C CA . PHE C 1 130 ? 33.71756 69.66357 56.89227 1.000 42.07413 130 PHE C CA 1
ATOM 6665 C C . PHE C 1 130 ? 34.05973 70.92422 56.12880 1.000 45.87166 130 PHE C C 1
ATOM 6666 O O . PHE C 1 130 ? 34.29511 71.97693 56.73025 1.000 47.58836 130 PHE C O 1
ATOM 6674 N N . CYS C 1 131 ? 34.19404 70.76667 54.81978 1.000 48.41540 131 CYS C N 1
ATOM 6675 C CA . CYS C 1 131 ? 34.56468 71.80924 53.88397 1.000 48.82032 131 CYS C CA 1
ATOM 6676 C C . CYS C 1 131 ? 33.40477 72.02363 52.92337 1.000 43.68569 131 CYS C C 1
ATOM 6677 O O . CYS C 1 131 ? 32.93318 71.06748 52.28906 1.000 46.49000 131 CYS C O 1
ATOM 6680 N N . SER C 1 132 ? 32.94913 73.26835 52.82702 1.000 44.50045 132 SER C N 1
ATOM 6681 C CA . SER C 1 132 ? 31.90815 73.63442 51.87933 1.000 44.17879 132 SER C CA 1
ATOM 6682 C C . SER C 1 132 ? 32.13009 75.07193 51.46066 1.000 46.20294 132 SER C C 1
ATOM 6683 O O . SER C 1 132 ? 32.40755 75.92619 52.30553 1.000 42.59580 132 SER C O 1
ATOM 6686 N N . THR C 1 133 ? 32.00998 75.33566 50.15868 1.000 41.38582 133 THR C N 1
ATOM 6687 C CA . THR C 1 133 ? 31.89994 76.71757 49.71504 1.000 47.37061 133 THR C CA 1
ATOM 6688 C C . THR C 1 133 ? 30.56624 77.32096 50.12458 1.000 55.73691 133 THR C C 1
ATOM 6689 O O . THR C 1 133 ? 30.44989 78.54083 50.26861 1.000 54.40524 133 THR C O 1
ATOM 6693 N N . SER C 1 134 ? 29.56192 76.48864 50.34534 1.000 50.76383 134 SER C N 1
ATOM 6694 C CA . SER C 1 134 ? 28.18348 76.93879 50.29688 1.000 58.95567 134 SER C CA 1
ATOM 6695 C C . SER C 1 134 ? 27.53157 76.96831 51.66464 1.000 54.12579 134 SER C C 1
ATOM 6696 O O . SER C 1 134 ? 27.93535 76.27587 52.59639 1.000 51.53671 134 SER C O 1
ATOM 6699 N N . GLY C 1 135 ? 26.46697 77.75449 51.73968 1.000 56.76304 135 GLY C N 1
ATOM 6700 C CA . GLY C 1 135 ? 25.58095 77.80372 52.88012 1.000 50.92145 135 GLY C CA 1
ATOM 6701 C C . GLY C 1 135 ? 26.23142 78.33245 54.13638 1.000 52.71852 135 GLY C C 1
ATOM 6702 O O . GLY C 1 135 ? 26.25769 77.60317 55.12621 1.000 46.41400 135 GLY C O 1
ATOM 6703 N N . ILE C 1 136 ? 26.76916 79.55691 54.13285 1.000 53.57856 136 ILE C N 1
ATOM 6704 C CA . ILE C 1 136 ? 27.33254 80.09147 55.36998 1.000 47.71013 136 ILE C CA 1
ATOM 6705 C C . ILE C 1 136 ? 26.16235 80.32426 56.32290 1.000 47.16303 136 ILE C C 1
ATOM 6706 O O . ILE C 1 136 ? 25.30328 81.16880 56.06879 1.000 50.29459 136 ILE C O 1
ATOM 6711 N N . ASP C 1 137 ? 26.12733 79.57876 57.42133 1.000 52.93432 137 ASP C N 1
ATOM 6712 C CA . ASP C 1 137 ? 25.06045 79.62799 58.41181 1.000 51.96845 137 ASP C CA 1
ATOM 6713 C C . ASP C 1 137 ? 25.69313 79.58527 59.79261 1.000 49.22294 137 ASP C C 1
ATOM 6714 O O . ASP C 1 137 ? 26.77988 79.01394 59.98161 1.000 52.87784 137 ASP C O 1
ATOM 6719 N N . LYS C 1 138 ? 25.01401 80.19584 60.75684 1.000 44.69022 138 LYS C N 1
ATOM 6720 C CA . LYS C 1 138 ? 25.34363 79.99690 62.15832 1.000 46.08107 138 LYS C CA 1
ATOM 6721 C C . LYS C 1 138 ? 24.12457 79.44552 62.88527 1.000 48.19655 138 LYS C C 1
ATOM 6722 O O . LYS C 1 138 ? 23.06624 80.09927 62.88375 1.000 52.61348 138 LYS C O 1
ATOM 6728 N N . PRO C 1 139 ? 24.18652 78.22970 63.46670 1.000 47.60513 139 PRO C N 1
ATOM 6729 C CA . PRO C 1 139 ? 25.33319 77.30883 63.39395 1.000 47.95135 139 PRO C CA 1
ATOM 6730 C C . PRO C 1 139 ? 25.54619 76.75653 61.98344 1.000 48.56401 139 PRO C C 1
ATOM 6731 O O . PRO C 1 139 ? 24.63827 76.81636 61.15213 1.000 53.76743 139 PRO C O 1
ATOM 6735 N N . GLY C 1 140 ? 26.71874 76.22523 61.72301 1.000 37.37231 140 GLY C N 1
ATOM 6736 C CA . GLY C 1 140 ? 27.06261 75.85140 60.37610 1.000 42.92001 140 GLY C CA 1
ATOM 6737 C C . GLY C 1 140 ? 26.58574 74.46779 59.99795 1.000 48.27963 140 GLY C C 1
ATOM 6738 O O . GLY C 1 140 ? 26.14721 73.66994 60.82219 1.000 50.49476 140 GLY C O 1
ATOM 6739 N N . VAL C 1 141 ? 26.70109 74.17799 58.70020 1.000 48.26705 141 VAL C N 1
ATOM 6740 C CA . VAL C 1 141 ? 26.20303 72.92314 58.15579 1.000 47.82229 141 VAL C CA 1
ATOM 6741 C C . VAL C 1 141 ? 26.79431 71.70194 58.85909 1.000 46.56411 141 VAL C C 1
ATOM 6742 O O . VAL C 1 141 ? 26.21214 70.62101 58.79133 1.000 51.71074 141 VAL C O 1
ATOM 6746 N N . ASP C 1 142 ? 27.93394 71.84118 59.54344 1.000 48.15559 142 ASP C N 1
ATOM 6747 C CA . ASP C 1 142 ? 28.50489 70.71517 60.28770 1.000 46.21370 142 ASP C CA 1
ATOM 6748 C C . ASP C 1 142 ? 27.62186 70.32696 61.47533 1.000 47.72880 142 ASP C C 1
ATOM 6749 O O . ASP C 1 142 ? 27.52939 69.14446 61.82522 1.000 50.33475 142 ASP C O 1
ATOM 6754 N N . CYS C 1 143 ? 26.95362 71.30373 62.10269 1.000 41.93279 143 CYS C N 1
ATOM 6755 C CA . CYS C 1 143 ? 26.00908 70.99533 63.17560 1.000 46.47786 143 CYS C CA 1
ATOM 6756 C C . CYS C 1 143 ? 24.77638 70.27738 62.63319 1.000 49.59779 143 CYS C C 1
ATOM 6757 O O . CYS C 1 143 ? 24.34109 69.25053 63.18032 1.000 50.11940 143 CYS C O 1
ATOM 6760 N N . HIS C 1 144 ? 24.18783 70.83014 61.56428 1.000 46.18715 144 HIS C N 1
ATOM 6761 C CA . HIS C 1 144 ? 23.09586 70.16669 60.87164 1.000 46.12464 144 HIS C CA 1
ATOM 6762 C C . HIS C 1 144 ? 23.50057 68.75936 60.45769 1.000 49.63930 144 HIS C C 1
ATOM 6763 O O . HIS C 1 144 ? 22.68226 67.82927 60.53142 1.000 52.58797 144 HIS C O 1
ATOM 6770 N N . LEU C 1 145 ? 24.77768 68.57087 60.09215 1.000 46.49997 145 LEU C N 1
ATOM 6771 C CA . LEU C 1 145 ? 25.26814 67.25460 59.68247 1.000 48.42336 145 LEU C CA 1
ATOM 6772 C C . LEU C 1 145 ? 25.33994 66.29014 60.85643 1.000 50.38019 145 LEU C C 1
ATOM 6773 O O . LEU C 1 145 ? 24.94293 65.12528 60.73243 1.000 51.47293 145 LEU C O 1
ATOM 6778 N N . VAL C 1 146 ? 25.88411 66.74523 61.98707 1.000 47.12384 146 VAL C N 1
ATOM 6779 C CA . VAL C 1 146 ? 25.88033 65.93853 63.20333 1.000 45.43610 146 VAL C CA 1
ATOM 6780 C C . VAL C 1 146 ? 24.47443 65.42707 63.48830 1.000 51.30663 146 VAL C C 1
ATOM 6781 O O . VAL C 1 146 ? 24.24876 64.23233 63.72539 1.000 50.99659 146 VAL C O 1
ATOM 6785 N N . HIS C 1 147 ? 23.49873 66.32605 63.44499 1.000 53.16410 147 HIS C N 1
ATOM 6786 C CA . HIS C 1 147 ? 22.13579 65.91077 63.75047 1.000 53.86244 147 HIS C CA 1
ATOM 6787 C C . HIS C 1 147 ? 21.60269 64.92268 62.71029 1.000 55.67533 147 HIS C C 1
ATOM 6788 O O . HIS C 1 147 ? 20.99219 63.90699 63.06700 1.000 55.61245 147 HIS C O 1
ATOM 6795 N N . LEU C 1 148 ? 21.85396 65.17916 61.42015 1.000 53.39676 148 LEU C N 1
ATOM 6796 C CA . LEU C 1 148 ? 21.35952 64.27427 60.38341 1.000 50.75490 148 LEU C CA 1
ATOM 6797 C C . LEU C 1 148 ? 21.95017 62.87998 60.53313 1.000 53.32407 148 LEU C C 1
ATOM 6798 O O . LEU C 1 148 ? 21.21961 61.88413 60.56554 1.000 60.71670 148 LEU C O 1
ATOM 6803 N N . LEU C 1 149 ? 23.27494 62.78421 60.60688 1.000 54.55646 149 LEU C N 1
ATOM 6804 C CA . LEU C 1 149 ? 23.93774 61.48590 60.68803 1.000 53.88725 149 LEU C CA 1
ATOM 6805 C C . LEU C 1 149 ? 23.78307 60.83006 62.04677 1.000 54.21604 149 LEU C C 1
ATOM 6806 O O . LEU C 1 149 ? 24.08938 59.64025 62.17648 1.000 52.42922 149 LEU C O 1
ATOM 6811 N N . GLY C 1 150 ? 23.35539 61.57521 63.05937 1.000 49.94832 150 GLY C N 1
ATOM 6812 C CA . GLY C 1 150 ? 23.38749 61.04324 64.40902 1.000 47.46968 150 GLY C CA 1
ATOM 6813 C C . GLY C 1 150 ? 24.78601 60.82530 64.94418 1.000 56.39781 150 GLY C C 1
ATOM 6814 O O . GLY C 1 150 ? 25.02883 59.82702 65.63319 1.000 60.15469 150 GLY C O 1
ATOM 6815 N N . LEU C 1 151 ? 25.72074 61.73091 64.63426 1.000 51.47927 151 LEU C N 1
ATOM 6816 C CA . LEU C 1 151 ? 27.07448 61.64029 65.16079 1.000 50.78265 151 LEU C CA 1
ATOM 6817 C C . LEU C 1 151 ? 27.06430 61.96106 66.65482 1.000 50.31778 151 LEU C C 1
ATOM 6818 O O . LEU C 1 151 ? 26.12073 62.56615 67.15817 1.000 53.19663 151 LEU C O 1
ATOM 6823 N N . PRO C 1 152 ? 28.10140 61.57660 67.39348 1.000 51.64447 152 PRO C N 1
ATOM 6824 C CA . PRO C 1 152 ? 28.10738 61.90644 68.82204 1.000 46.15900 152 PRO C CA 1
ATOM 6825 C C . PRO C 1 152 ? 28.18648 63.41531 69.02043 1.000 49.64275 152 PRO C C 1
ATOM 6826 O O . PRO C 1 152 ? 28.83138 64.12903 68.25337 1.000 49.53344 152 PRO C O 1
ATOM 6830 N N . LEU C 1 153 ? 27.47201 63.90763 70.03662 1.000 51.91684 153 LEU C N 1
ATOM 6831 C CA . LEU C 1 153 ? 27.45639 65.33648 70.31120 1.000 45.05112 153 LEU C CA 1
ATOM 6832 C C . LEU C 1 153 ? 28.82474 65.85967 70.73043 1.000 51.26792 153 LEU C C 1
ATOM 6833 O O . LEU C 1 153 ? 29.03695 67.07694 70.75273 1.000 53.56679 153 LEU C O 1
ATOM 6838 N N . SER C 1 154 ? 29.75614 64.98162 71.06848 1.000 50.98368 154 SER C N 1
ATOM 6839 C CA . SER C 1 154 ? 31.04979 65.42801 71.54567 1.000 49.64786 154 SER C CA 1
ATOM 6840 C C . SER C 1 154 ? 32.06842 65.53026 70.42438 1.000 45.48915 154 SER C C 1
ATOM 6841 O O . SER C 1 154 ? 33.22356 65.89910 70.68663 1.000 51.65620 154 SER C O 1
ATOM 6844 N N . VAL C 1 155 ? 31.66238 65.24863 69.18306 1.000 40.89584 155 VAL C N 1
ATOM 6845 C CA . VAL C 1 155 ? 32.60926 65.23942 68.07642 1.000 45.95374 155 VAL C CA 1
ATOM 6846 C C . VAL C 1 155 ? 33.30061 66.60649 67.96419 1.000 41.12442 155 VAL C C 1
ATOM 6847 O O . VAL C 1 155 ? 32.68023 67.66519 68.13178 1.000 40.15114 155 VAL C O 1
ATOM 6851 N N . ASN C 1 156 ? 34.60131 66.59509 67.71359 1.000 37.61021 156 ASN C N 1
ATOM 6852 C CA . ASN C 1 156 ? 35.33515 67.84747 67.53953 1.000 39.83057 156 ASN C CA 1
ATOM 6853 C C . ASN C 1 156 ? 35.26404 68.28612 66.07494 1.000 39.35329 156 ASN C C 1
ATOM 6854 O O . ASN C 1 156 ? 35.63165 67.52911 65.18120 1.000 40.56698 156 ASN C O 1
ATOM 6859 N N . ARG C 1 157 ? 34.75964 69.48897 65.82534 1.000 39.66850 157 ARG C N 1
ATOM 6860 C CA . ARG C 1 157 ? 34.38574 69.92176 64.48535 1.000 40.65378 157 ARG C CA 1
ATOM 6861 C C . ARG C 1 157 ? 35.30995 71.02512 63.97618 1.000 46.50642 157 ARG C C 1
ATOM 6862 O O . ARG C 1 157 ? 35.68687 71.93680 64.72427 1.000 39.67994 157 ARG C O 1
ATOM 6870 N N . VAL C 1 158 ? 35.68029 70.92260 62.69880 1.000 40.49632 158 VAL C N 1
ATOM 6871 C CA . VAL C 1 158 ? 36.42644 71.94680 61.98907 1.000 39.22249 158 VAL C CA 1
ATOM 6872 C C . VAL C 1 158 ? 35.58578 72.29842 60.77768 1.000 37.65095 158 VAL C C 1
ATOM 6873 O O . VAL C 1 158 ? 35.50684 71.51466 59.82706 1.000 43.93692 158 VAL C O 1
ATOM 6877 N N . MET C 1 159 ? 34.94504 73.45728 60.80838 1.000 38.59038 159 MET C N 1
ATOM 6878 C CA . MET C 1 159 ? 34.08854 73.90966 59.71920 1.000 41.19069 159 MET C CA 1
ATOM 6879 C C . MET C 1 159 ? 34.84205 74.93595 58.87803 1.000 41.18015 159 MET C C 1
ATOM 6880 O O . MET C 1 159 ? 35.20621 76.01021 59.37848 1.000 43.29823 159 MET C O 1
ATOM 6885 N N . LEU C 1 160 ? 35.06698 74.60342 57.60096 1.000 43.43141 160 LEU C N 1
ATOM 6886 C CA . LEU C 1 160 ? 35.80803 75.43603 56.65523 1.000 42.08375 160 LEU C CA 1
ATOM 6887 C C . LEU C 1 160 ? 34.84266 75.87942 55.56931 1.000 44.65917 160 LEU C C 1
ATOM 6888 O O . LEU C 1 160 ? 34.41576 75.06688 54.73276 1.000 48.05175 160 LEU C O 1
ATOM 6893 N N . TYR C 1 161 ? 34.53505 77.17031 55.57304 1.000 46.16625 161 TYR C N 1
ATOM 6894 C CA . TYR C 1 161 ? 33.63845 77.79709 54.61373 1.000 44.23392 161 TYR C CA 1
ATOM 6895 C C . TYR C 1 161 ? 34.43065 78.52728 53.53051 1.000 43.83194 161 TYR C C 1
ATOM 6896 O O . TYR C 1 161 ? 35.31873 79.32705 53.83877 1.000 43.85107 161 TYR C O 1
ATOM 6905 N N . THR C 1 162 ? 34.09806 78.23547 52.26804 1.000 49.86659 162 THR C N 1
ATOM 6906 C CA . THR C 1 162 ? 34.51690 78.96900 51.06834 1.000 52.24216 162 THR C CA 1
ATOM 6907 C C . THR C 1 162 ? 36.04175 79.08594 50.97483 1.000 52.08363 162 THR C C 1
ATOM 6908 O O . THR C 1 162 ? 36.63014 80.11402 51.29571 1.000 53.79003 162 THR C O 1
ATOM 6912 N N . LEU C 1 163 ? 36.67721 78.01472 50.49255 1.000 57.35348 163 LEU C N 1
ATOM 6913 C CA . LEU C 1 163 ? 38.13538 78.04619 50.48066 1.000 53.15435 163 LEU C CA 1
ATOM 6914 C C . LEU C 1 163 ? 38.76217 78.34178 49.11344 1.000 57.46639 163 LEU C C 1
ATOM 6915 O O . LEU C 1 163 ? 39.62685 79.22521 49.06078 1.000 62.39602 163 LEU C O 1
ATOM 6920 N N . GLY C 1 164 ? 38.41246 77.67621 48.00201 1.000 54.47831 164 GLY C N 1
ATOM 6921 C CA . GLY C 1 164 ? 37.63168 76.46803 47.86798 1.000 55.26854 164 GLY C CA 1
ATOM 6922 C C . GLY C 1 164 ? 38.30455 75.39326 46.99962 1.000 57.60632 164 GLY C C 1
ATOM 6923 O O . GLY C 1 164 ? 38.52102 74.29959 47.51376 1.000 57.95298 164 GLY C O 1
ATOM 6924 N N . CYS C 1 165 ? 38.65307 75.66778 45.72386 1.000 56.93931 165 CYS C N 1
ATOM 6925 C CA . CYS C 1 165 ? 39.07134 74.58578 44.80821 1.000 57.07938 165 CYS C CA 1
ATOM 6926 C C . CYS C 1 165 ? 40.24553 73.74793 45.31379 1.000 60.25524 165 CYS C C 1
ATOM 6927 O O . CYS C 1 165 ? 40.40372 72.60422 44.86917 1.000 57.97252 165 CYS C O 1
ATOM 6930 N N . HIS C 1 166 ? 41.05766 74.26410 46.23411 1.000 57.52569 166 HIS C N 1
ATOM 6931 C CA . HIS C 1 166 ? 42.23597 73.54519 46.70970 1.000 53.02346 166 HIS C CA 1
ATOM 6932 C C . HIS C 1 166 ? 41.99657 72.77626 48.00844 1.000 55.92829 166 HIS C C 1
ATOM 6933 O O . HIS C 1 166 ? 42.88534 72.02103 48.43706 1.000 52.65984 166 HIS C O 1
ATOM 6940 N N . ALA C 1 167 ? 40.82646 72.94442 48.64297 1.000 54.99956 167 ALA C N 1
ATOM 6941 C CA . ALA C 1 167 ? 40.62764 72.48154 50.01733 1.000 52.17234 167 ALA C CA 1
ATOM 6942 C C . ALA C 1 167 ? 40.55695 70.96366 50.14359 1.000 53.27303 167 ALA C C 1
ATOM 6943 O O . ALA C 1 167 ? 40.55316 70.44890 51.27170 1.000 52.12577 167 ALA C O 1
ATOM 6945 N N . GLY C 1 168 ? 40.51948 70.23097 49.03037 1.000 53.54250 168 GLY C N 1
ATOM 6946 C CA . GLY C 1 168 ? 40.72079 68.79589 49.10929 1.000 51.08352 168 GLY C CA 1
ATOM 6947 C C . GLY C 1 168 ? 42.05963 68.42302 49.71689 1.000 50.84474 168 GLY C C 1
ATOM 6948 O O . GLY C 1 168 ? 42.16570 67.41937 50.43184 1.000 49.26479 168 GLY C O 1
ATOM 6949 N N . GLY C 1 169 ? 43.10460 69.21182 49.44161 1.000 44.51537 169 GLY C N 1
ATOM 6950 C CA . GLY C 1 169 ? 44.35164 69.01139 50.15630 1.000 46.08320 169 GLY C CA 1
ATOM 6951 C C . GLY C 1 169 ? 44.32272 69.56473 51.56756 1.000 49.11706 169 GLY C C 1
ATOM 6952 O O . GLY C 1 169 ? 44.96422 69.01037 52.47093 1.000 47.25437 169 GLY C O 1
ATOM 6953 N N . THR C 1 170 ? 43.57474 70.65360 51.78176 1.000 49.09650 170 THR C N 1
ATOM 6954 C CA . THR C 1 170 ? 43.51186 71.27099 53.10301 1.000 48.23148 170 THR C CA 1
ATOM 6955 C C . THR C 1 170 ? 42.89150 70.32833 54.12879 1.000 52.20663 170 THR C C 1
ATOM 6956 O O . THR C 1 170 ? 43.38525 70.22124 55.26661 1.000 48.02192 170 THR C O 1
ATOM 6960 N N . VAL C 1 171 ? 41.81064 69.63140 53.74605 1.000 44.85524 171 VAL C N 1
ATOM 6961 C CA . VAL C 1 171 ? 41.12754 68.80685 54.72977 1.000 40.06145 171 VAL C CA 1
ATOM 6962 C C . VAL C 1 171 ? 41.97147 67.60123 55.07198 1.000 43.82986 171 VAL C C 1
ATOM 6963 O O . VAL C 1 171 ? 41.98968 67.17458 56.23021 1.000 48.89001 171 VAL C O 1
ATOM 6967 N N . LEU C 1 172 ? 42.71772 67.05320 54.10385 1.000 47.42956 172 LEU C N 1
ATOM 6968 C CA . LEU C 1 172 ? 43.63653 65.95432 54.42215 1.000 49.73063 172 LEU C CA 1
ATOM 6969 C C . LEU C 1 172 ? 44.77878 66.43487 55.31056 1.000 48.95789 172 LEU C C 1
ATOM 6970 O O . LEU C 1 172 ? 45.20019 65.72747 56.23668 1.000 47.50029 172 LEU C O 1
ATOM 6975 N N . ARG C 1 173 ? 45.28954 67.63976 55.04270 1.000 48.41242 173 ARG C N 1
ATOM 6976 C CA . ARG C 1 173 ? 46.35499 68.19481 55.86727 1.000 52.18229 173 ARG C CA 1
ATOM 6977 C C . ARG C 1 173 ? 45.91366 68.35509 57.31798 1.000 51.23214 173 ARG C C 1
ATOM 6978 O O . ARG C 1 173 ? 46.68651 68.07582 58.24263 1.000 49.70280 173 ARG C O 1
ATOM 6986 N N . ILE C 1 174 ? 44.68297 68.82522 57.53889 1.000 43.09002 174 ILE C N 1
ATOM 6987 C CA . ILE C 1 174 ? 44.20514 68.97781 58.91157 1.000 45.58344 174 ILE C CA 1
ATOM 6988 C C . ILE C 1 174 ? 43.90135 67.61391 59.53324 1.000 49.28829 174 ILE C C 1
ATOM 6989 O O . ILE C 1 174 ? 44.20416 67.36100 60.71382 1.000 46.93333 174 ILE C O 1
ATOM 6994 N N . ALA C 1 175 ? 43.26221 66.72618 58.76274 1.000 51.13360 175 ALA C N 1
ATOM 6995 C CA . ALA C 1 175 ? 42.96290 65.39281 59.26261 1.000 49.23144 175 ALA C CA 1
ATOM 6996 C C . ALA C 1 175 ? 44.22538 64.69218 59.73210 1.000 48.41231 175 ALA C C 1
ATOM 6997 O O . ALA C 1 175 ? 44.20517 64.00601 60.75759 1.000 43.74353 175 ALA C O 1
ATOM 6999 N N . LYS C 1 176 ? 45.33936 64.86522 59.00054 1.000 51.31257 176 LYS C N 1
ATOM 7000 C CA . LYS C 1 176 ? 46.57297 64.15268 59.33240 1.000 47.65405 176 LYS C CA 1
ATOM 7001 C C . LYS C 1 176 ? 47.02467 64.48813 60.74178 1.000 48.52438 176 LYS C C 1
ATOM 7002 O O . LYS C 1 176 ? 47.27024 63.59326 61.56514 1.000 45.49857 176 LYS C O 1
ATOM 7008 N N . ASP C 1 177 ? 47.09377 65.78497 61.04828 1.000 44.73243 177 ASP C N 1
ATOM 7009 C CA . ASP C 1 177 ? 47.52685 66.20769 62.37217 1.000 46.29162 177 ASP C CA 1
ATOM 7010 C C . ASP C 1 177 ? 46.54799 65.77350 63.44713 1.000 48.25634 177 ASP C C 1
ATOM 7011 O O . ASP C 1 177 ? 46.96545 65.25968 64.49673 1.000 48.31061 177 ASP C O 1
ATOM 7016 N N . LEU C 1 178 ? 45.23743 65.94749 63.19701 1.000 52.66490 178 LEU C N 1
ATOM 7017 C CA . LEU C 1 178 ? 44.23446 65.58478 64.19935 1.000 44.93594 178 LEU C CA 1
ATOM 7018 C C . LEU C 1 178 ? 44.27928 64.08748 64.50050 1.000 46.98644 178 LEU C C 1
ATOM 7019 O O . LEU C 1 178 ? 44.24784 63.66579 65.66541 1.000 43.77293 178 LEU C O 1
ATOM 7024 N N . ALA C 1 179 ? 44.39371 63.26792 63.45505 1.000 43.34664 179 ALA C N 1
ATOM 7025 C CA . ALA C 1 179 ? 44.41006 61.82478 63.63216 1.000 43.74746 179 ALA C CA 1
ATOM 7026 C C . ALA C 1 179 ? 45.69074 61.37349 64.32699 1.000 52.84385 179 ALA C C 1
ATOM 7027 O O . ALA C 1 179 ? 45.65082 60.55683 65.25764 1.000 46.86784 179 ALA C O 1
ATOM 7029 N N . GLU C 1 180 ? 46.84721 61.90999 63.89680 1.000 52.82298 180 GLU C N 1
ATOM 7030 C CA . GLU C 1 180 ? 48.13076 61.46810 64.43742 1.000 50.50265 180 GLU C CA 1
ATOM 7031 C C . GLU C 1 180 ? 48.40594 61.97383 65.85326 1.000 46.60452 180 GLU C C 1
ATOM 7032 O O . GLU C 1 180 ? 49.21603 61.36296 66.54883 1.000 48.44828 180 GLU C O 1
ATOM 7038 N N . ASN C 1 181 ? 47.76079 63.04993 66.31304 1.000 46.94321 181 ASN C N 1
ATOM 7039 C CA . ASN C 1 181 ? 48.04874 63.54441 67.65569 1.000 48.19498 181 ASN C CA 1
ATOM 7040 C C . ASN C 1 181 ? 47.09626 63.02376 68.71510 1.000 51.06218 181 ASN C C 1
ATOM 7041 O O . ASN C 1 181 ? 47.32042 63.28579 69.90132 1.000 54.83283 181 ASN C O 1
ATOM 7046 N N . ASN C 1 182 ? 46.04332 62.31229 68.33233 1.000 51.72820 182 ASN C N 1
ATOM 7047 C CA . ASN C 1 182 ? 45.01716 61.87500 69.27283 1.000 50.63841 182 ASN C CA 1
ATOM 7048 C C . ASN C 1 182 ? 44.86709 60.37055 69.12949 1.000 52.43449 182 ASN C C 1
ATOM 7049 O O . ASN C 1 182 ? 44.39748 59.88082 68.09793 1.000 55.93169 182 ASN C O 1
ATOM 7054 N N . VAL C 1 183 ? 45.26309 59.63962 70.16319 1.000 53.05152 183 VAL C N 1
ATOM 7055 C CA . VAL C 1 183 ? 45.27550 58.18937 70.08033 1.000 53.54202 183 VAL C CA 1
ATOM 7056 C C . VAL C 1 183 ? 43.84055 57.67700 70.04499 1.000 54.79096 183 VAL C C 1
ATOM 7057 O O . VAL C 1 183 ? 42.99198 58.08262 70.85005 1.000 54.51289 183 VAL C O 1
ATOM 7061 N N . GLY C 1 184 ? 43.54341 56.81898 69.07178 1.000 55.21723 184 GLY C N 1
ATOM 7062 C CA . GLY C 1 184 ? 42.20438 56.28100 68.92146 1.000 49.29133 184 GLY C CA 1
ATOM 7063 C C . GLY C 1 184 ? 41.26725 57.11742 68.08128 1.000 50.73461 184 GLY C C 1
ATOM 7064 O O . GLY C 1 184 ? 40.18221 56.63934 67.72852 1.000 51.78468 184 GLY C O 1
ATOM 7065 N N . SER C 1 185 ? 41.65275 58.33963 67.73235 1.000 49.35736 185 SER C N 1
ATOM 7066 C CA . SER C 1 185 ? 40.75401 59.22302 67.00679 1.000 52.57717 185 SER C CA 1
ATOM 7067 C C . SER C 1 185 ? 40.38112 58.64880 65.63740 1.000 54.65209 185 SER C C 1
ATOM 7068 O O . SER C 1 185 ? 41.17107 57.95805 64.98426 1.000 51.38786 185 SER C O 1
ATOM 7071 N N . ARG C 1 186 ? 39.15291 58.92370 65.21543 1.000 50.62156 186 ARG C N 1
ATOM 7072 C CA . ARG C 1 186 ? 38.72553 58.65428 63.85577 1.000 50.45637 186 ARG C CA 1
ATOM 7073 C C . ARG C 1 186 ? 38.09782 59.93418 63.34866 1.000 45.24500 186 ARG C C 1
ATOM 7074 O O . ARG C 1 186 ? 37.27724 60.53540 64.04492 1.000 50.18744 186 ARG C O 1
ATOM 7082 N N . VAL C 1 187 ? 38.50348 60.36487 62.16113 1.000 45.35810 187 VAL C N 1
ATOM 7083 C CA . VAL C 1 187 ? 38.12755 61.66085 61.60616 1.000 44.29054 187 VAL C CA 1
ATOM 7084 C C . VAL C 1 187 ? 37.22947 61.42639 60.39594 1.000 47.16075 187 VAL C C 1
ATOM 7085 O O . VAL C 1 187 ? 37.65271 60.81863 59.40111 1.000 49.12067 187 VAL C O 1
ATOM 7089 N N . LEU C 1 188 ? 35.98681 61.89377 60.48071 1.000 47.25269 188 LEU C N 1
ATOM 7090 C CA . LEU C 1 188 ? 35.12414 61.99446 59.31725 1.000 46.61668 188 LEU C CA 1
ATOM 7091 C C . LEU C 1 188 ? 35.47530 63.29714 58.61238 1.000 45.88865 188 LEU C C 1
ATOM 7092 O O . LEU C 1 188 ? 35.39391 64.36949 59.22024 1.000 43.86027 188 LEU C O 1
ATOM 7097 N N . VAL C 1 189 ? 35.90793 63.19708 57.35633 1.000 43.24635 189 VAL C N 1
ATOM 7098 C CA . VAL C 1 189 ? 36.22371 64.34609 56.51310 1.000 45.71817 189 VAL C CA 1
ATOM 7099 C C . VAL C 1 189 ? 35.20834 64.39621 55.38223 1.000 47.06054 189 VAL C C 1
ATOM 7100 O O . VAL C 1 189 ? 34.95480 63.37534 54.73618 1.000 50.58365 189 VAL C O 1
ATOM 7104 N N . VAL C 1 190 ? 34.60774 65.56380 55.15456 1.000 46.95367 190 VAL C N 1
ATOM 7105 C CA . VAL C 1 190 ? 33.58297 65.72584 54.12515 1.000 47.60984 190 VAL C CA 1
ATOM 7106 C C . VAL C 1 190 ? 33.86122 67.00974 53.36212 1.000 48.11988 190 VAL C C 1
ATOM 7107 O O . VAL C 1 190 ? 34.09656 68.05666 53.96979 1.000 47.92020 190 VAL C O 1
ATOM 7111 N N . CYS C 1 191 ? 33.83769 66.92164 52.03953 1.000 47.94146 191 CYS C N 1
ATOM 7112 C CA . CYS C 1 191 ? 33.84459 68.06882 51.14577 1.000 49.37687 191 CYS C CA 1
ATOM 7113 C C . CYS C 1 191 ? 32.57687 68.01075 50.30803 1.000 51.77162 191 CYS C C 1
ATOM 7114 O O . CYS C 1 191 ? 32.37355 67.04597 49.56556 1.000 55.06666 191 CYS C O 1
ATOM 7117 N N . THR C 1 192 ? 31.72057 69.02243 50.42356 1.000 52.49437 192 THR C N 1
ATOM 7118 C CA . THR C 1 192 ? 30.49312 69.06385 49.62769 1.000 54.08142 192 THR C CA 1
ATOM 7119 C C . THR C 1 192 ? 30.45023 70.37446 48.86612 1.000 54.91296 192 THR C C 1
ATOM 7120 O O . THR C 1 192 ? 30.44573 71.45144 49.47344 1.000 55.60697 192 THR C O 1
ATOM 7124 N N . GLU C 1 193 ? 30.38846 70.28559 47.54587 1.000 52.86855 193 GLU C N 1
ATOM 7125 C CA . GLU C 1 193 ? 30.34604 71.46478 46.70293 1.000 55.91235 193 GLU C CA 1
ATOM 7126 C C . GLU C 1 193 ? 29.08170 71.44149 45.85755 1.000 51.80847 193 GLU C C 1
ATOM 7127 O O . GLU C 1 193 ? 28.83899 70.49398 45.10099 1.000 55.03711 193 GLU C O 1
ATOM 7133 N N . LEU C 1 194 ? 28.27125 72.46848 46.02575 1.000 52.24316 194 LEU C N 1
ATOM 7134 C CA . LEU C 1 194 ? 27.13479 72.76881 45.17728 1.000 55.48871 194 LEU C CA 1
ATOM 7135 C C . LEU C 1 194 ? 27.44194 74.06278 44.43764 1.000 60.75211 194 LEU C C 1
ATOM 7136 O O . LEU C 1 194 ? 28.12935 74.94139 44.97667 1.000 56.14881 194 LEU C O 1
ATOM 7141 N N . THR C 1 195 ? 26.95239 74.17972 43.20228 1.000 58.19847 195 THR C N 1
ATOM 7142 C CA . THR C 1 195 ? 27.14046 75.40119 42.42650 1.000 57.75650 195 THR C CA 1
ATOM 7143 C C . THR C 1 195 ? 25.97644 76.36701 42.56489 1.000 59.94319 195 THR C C 1
ATOM 7144 O O . THR C 1 195 ? 25.88788 77.32779 41.79062 1.000 56.89199 195 THR C O 1
ATOM 7148 N N . VAL C 1 196 ? 25.08675 76.13308 43.53295 1.000 57.32446 196 VAL C N 1
ATOM 7149 C CA . VAL C 1 196 ? 23.92173 76.99618 43.68071 1.000 58.14501 196 VAL C CA 1
ATOM 7150 C C . VAL C 1 196 ? 24.32935 78.44769 43.95873 1.000 59.90067 196 VAL C C 1
ATOM 7151 O O . VAL C 1 196 ? 23.66868 79.38230 43.49528 1.000 64.85217 196 VAL C O 1
ATOM 7155 N N . MET C 1 197 ? 25.42894 78.67462 44.67504 1.000 57.18635 197 MET C N 1
ATOM 7156 C CA . MET C 1 197 ? 25.81071 80.04915 45.00790 1.000 63.14247 197 MET C CA 1
ATOM 7157 C C . MET C 1 197 ? 26.63594 80.75169 43.92315 1.000 62.88805 197 MET C C 1
ATOM 7158 O O . MET C 1 197 ? 26.79015 81.98401 43.97375 1.000 61.74505 197 MET C O 1
ATOM 7163 N N . THR C 1 198 ? 27.18213 80.02072 42.95191 1.000 61.13402 198 THR C N 1
ATOM 7164 C CA . THR C 1 198 ? 27.86580 80.67132 41.84013 1.000 58.38100 198 THR C CA 1
ATOM 7165 C C . THR C 1 198 ? 27.07180 80.68450 40.53813 1.000 64.62125 198 THR C C 1
ATOM 7166 O O . THR C 1 198 ? 27.48413 81.37726 39.60245 1.000 65.18128 198 THR C O 1
ATOM 7170 N N . PHE C 1 199 ? 25.94705 79.95994 40.45241 1.000 64.79377 199 PHE C N 1
ATOM 7171 C CA . PHE C 1 199 ? 25.19861 79.87639 39.20120 1.000 60.95044 199 PHE C CA 1
ATOM 7172 C C . PHE C 1 199 ? 24.54345 81.21359 38.85789 1.000 62.75311 199 PHE C C 1
ATOM 7173 O O . PHE C 1 199 ? 23.88333 81.83582 39.69677 1.000 65.91397 199 PHE C O 1
ATOM 7181 N N . ARG C 1 200 ? 24.72893 81.65796 37.61925 1.000 62.27209 200 ARG C N 1
ATOM 7182 C CA . ARG C 1 200 ? 24.08021 82.87028 37.14535 1.000 65.87602 200 ARG C CA 1
ATOM 7183 C C . ARG C 1 200 ? 23.99821 82.83247 35.62666 1.000 63.06981 200 ARG C C 1
ATOM 7184 O O . ARG C 1 200 ? 24.61070 81.98494 34.97473 1.000 63.27077 200 ARG C O 1
ATOM 7192 N N . GLY C 1 201 ? 23.21483 83.75842 35.07643 1.000 63.05876 201 GLY C N 1
ATOM 7193 C CA . GLY C 1 201 ? 23.04475 83.87077 33.64906 1.000 67.81330 201 GLY C CA 1
ATOM 7194 C C . GLY C 1 201 ? 24.30507 84.35404 32.95812 1.000 71.37440 201 GLY C C 1
ATOM 7195 O O . GLY C 1 201 ? 25.25488 84.83471 33.59398 1.000 70.43090 201 GLY C O 1
ATOM 7196 N N . PRO C 1 202 ? 24.34161 84.22749 31.63562 1.000 71.90359 202 PRO C N 1
ATOM 7197 C CA . PRO C 1 202 ? 25.52766 84.64696 30.88588 1.000 72.91013 202 PRO C CA 1
ATOM 7198 C C . PRO C 1 202 ? 25.55532 86.15427 30.66894 1.000 71.74140 202 PRO C C 1
ATOM 7199 O O . PRO C 1 202 ? 24.52386 86.83146 30.62512 1.000 62.30606 202 PRO C O 1
ATOM 7203 N N . SER C 1 203 ? 26.77906 86.67342 30.55338 1.000 73.72594 203 SER C N 1
ATOM 7204 C CA . SER C 1 203 ? 27.00493 88.09268 30.30204 1.000 78.27420 203 SER C CA 1
ATOM 7205 C C . SER C 1 203 ? 28.13603 88.26369 29.30071 1.000 80.81696 203 SER C C 1
ATOM 7206 O O . SER C 1 203 ? 29.20955 87.67315 29.46446 1.000 76.71480 203 SER C O 1
ATOM 7209 N N . GLU C 1 204 ? 27.88956 89.09822 28.28634 1.000 87.08457 204 GLU C N 1
ATOM 7210 C CA . GLU C 1 204 ? 28.84978 89.29781 27.20309 1.000 92.51298 204 GLU C CA 1
ATOM 7211 C C . GLU C 1 204 ? 30.21759 89.74064 27.71826 1.000 91.04938 204 GLU C C 1
ATOM 7212 O O . GLU C 1 204 ? 31.24973 89.39867 27.12556 1.000 93.58973 204 GLU C O 1
ATOM 7218 N N . THR C 1 205 ? 30.23583 90.46654 28.83429 1.000 90.70344 205 THR C N 1
ATOM 7219 C CA . THR C 1 205 ? 31.42676 91.04620 29.43127 1.000 90.78881 205 THR C CA 1
ATOM 7220 C C . THR C 1 205 ? 32.14019 90.11159 30.40531 1.000 91.80956 205 THR C C 1
ATOM 7221 O O . THR C 1 205 ? 33.28391 90.39221 30.78663 1.000 99.90344 205 THR C O 1
ATOM 7225 N N . ASP C 1 206 ? 31.50427 89.01668 30.80841 1.000 87.03029 206 ASP C N 1
ATOM 7226 C CA . ASP C 1 206 ? 32.02448 88.09009 31.81344 1.000 81.42005 206 ASP C CA 1
ATOM 7227 C C . ASP C 1 206 ? 32.33020 86.74295 31.14920 1.000 79.71524 206 ASP C C 1
ATOM 7228 O O . ASP C 1 206 ? 31.42850 85.91270 30.99001 1.000 83.02083 206 ASP C O 1
ATOM 7233 N N . LEU C 1 207 ? 33.59546 86.53180 30.76387 1.000 73.85141 207 LEU C N 1
ATOM 7234 C CA . LEU C 1 207 ? 34.10564 85.28387 30.19081 1.000 72.16347 207 LEU C CA 1
ATOM 7235 C C . LEU C 1 207 ? 34.35216 84.18495 31.21717 1.000 78.38465 207 LEU C C 1
ATOM 7236 O O . LEU C 1 207 ? 33.93674 83.02031 31.02855 1.000 76.71554 207 LEU C O 1
ATOM 7241 N N . ALA C 1 208 ? 35.14864 84.51104 32.24436 1.000 76.95044 208 ALA C N 1
ATOM 7242 C CA . ALA C 1 208 ? 35.44775 83.56415 33.30312 1.000 74.64874 208 ALA C CA 1
ATOM 7243 C C . ALA C 1 208 ? 34.19974 82.82435 33.72163 1.000 77.58920 208 ALA C C 1
ATOM 7244 O O . ALA C 1 208 ? 34.27125 81.66169 34.14663 1.000 78.14491 208 ALA C O 1
ATOM 7246 N N . ASN C 1 209 ? 33.03568 83.44476 33.52978 1.000 77.22907 209 ASN C N 1
ATOM 7247 C CA . ASN C 1 209 ? 31.87243 82.94102 34.20842 1.000 70.41342 209 ASN C CA 1
ATOM 7248 C C . ASN C 1 209 ? 31.17571 81.90809 33.31503 1.000 75.63367 209 ASN C C 1
ATOM 7249 O O . ASN C 1 209 ? 30.51359 80.98301 33.81209 1.000 72.72197 209 ASN C O 1
ATOM 7254 N N . LEU C 1 210 ? 31.31685 82.07156 31.98566 1.000 76.59760 210 LEU C N 1
ATOM 7255 C CA . LEU C 1 210 ? 31.01521 80.98832 31.04373 1.000 74.81351 210 LEU C CA 1
ATOM 7256 C C . LEU C 1 210 ? 31.91093 79.77244 31.26679 1.000 73.41207 210 LEU C C 1
ATOM 7257 O O . LEU C 1 210 ? 31.43558 78.62996 31.19992 1.000 75.63125 210 LEU C O 1
ATOM 7262 N N . ILE C 1 211 ? 33.21896 79.98176 31.47641 1.000 73.16699 211 ILE C N 1
ATOM 7263 C CA . ILE C 1 211 ? 34.06671 78.84685 31.87318 1.000 75.87921 211 ILE C CA 1
ATOM 7264 C C . ILE C 1 211 ? 33.46152 78.11659 33.07367 1.000 69.23476 211 ILE C C 1
ATOM 7265 O O . ILE C 1 211 ? 33.34807 76.87725 33.09274 1.000 66.86694 211 ILE C O 1
ATOM 7270 N N . ARG C 1 212 ? 33.09090 78.88957 34.10401 1.000 72.36443 212 ARG C N 1
ATOM 7271 C CA . ARG C 1 212 ? 32.43182 78.34382 35.29166 1.000 67.46781 212 ARG C CA 1
ATOM 7272 C C . ARG C 1 212 ? 31.22330 77.49583 34.90916 1.000 66.57802 212 ARG C C 1
ATOM 7273 O O . ARG C 1 212 ? 31.14028 76.31987 35.27970 1.000 64.30784 212 ARG C O 1
ATOM 7281 N N . MET C 1 213 ? 30.29080 78.07654 34.13379 1.000 66.70679 213 MET C N 1
ATOM 7282 C CA . MET C 1 213 ? 29.08476 77.36049 33.71703 1.000 65.25542 213 MET C CA 1
ATOM 7283 C C . MET C 1 213 ? 29.38218 76.07448 32.95853 1.000 67.17971 213 MET C C 1
ATOM 7284 O O . MET C 1 213 ? 28.57293 75.14279 32.99627 1.000 67.10414 213 MET C O 1
ATOM 7289 N N . ALA C 1 214 ? 30.50394 75.99727 32.24862 1.000 61.74485 214 ALA C N 1
ATOM 7290 C CA . ALA C 1 214 ? 30.74393 74.78070 31.47546 1.000 63.08974 214 ALA C CA 1
ATOM 7291 C C . ALA C 1 214 ? 31.44078 73.67655 32.26019 1.000 59.23865 214 ALA C C 1
ATOM 7292 O O . ALA C 1 214 ? 31.30877 72.50200 31.90138 1.000 57.66258 214 ALA C O 1
ATOM 7294 N N . ILE C 1 215 ? 32.18701 74.00973 33.30805 1.000 60.77623 215 ILE C N 1
ATOM 7295 C CA . ILE C 1 215 ? 33.08588 73.04256 33.92546 1.000 58.83121 215 ILE C CA 1
ATOM 7296 C C . ILE C 1 215 ? 32.55943 72.51847 35.26175 1.000 58.29206 215 ILE C C 1
ATOM 7297 O O . ILE C 1 215 ? 32.72470 71.33826 35.57666 1.000 54.02158 215 ILE C O 1
ATOM 7302 N N . PHE C 1 216 ? 31.91407 73.35751 36.06288 1.000 53.64638 216 PHE C N 1
ATOM 7303 C CA . PHE C 1 216 ? 31.72460 73.04194 37.47206 1.000 54.08408 216 PHE C CA 1
ATOM 7304 C C . PHE C 1 216 ? 30.42396 72.27107 37.69234 1.000 57.91380 216 PHE C C 1
ATOM 7305 O O . PHE C 1 216 ? 29.34926 72.70014 37.25199 1.000 57.96867 216 PHE C O 1
ATOM 7313 N N . GLY C 1 217 ? 30.53056 71.11974 38.35857 1.000 52.07435 217 GLY C N 1
ATOM 7314 C CA . GLY C 1 217 ? 29.38428 70.35772 38.79272 1.000 54.63478 217 GLY C CA 1
ATOM 7315 C C . GLY C 1 217 ? 29.31702 70.26568 40.31002 1.000 55.25883 217 GLY C C 1
ATOM 7316 O O . GLY C 1 217 ? 30.14128 70.83182 41.02972 1.000 50.83416 217 GLY C O 1
ATOM 7317 N N . ASP C 1 218 ? 28.32309 69.52511 40.78165 1.000 52.38786 218 ASP C N 1
ATOM 7318 C CA . ASP C 1 218 ? 28.13040 69.34242 42.20987 1.000 49.80408 218 ASP C CA 1
ATOM 7319 C C . ASP C 1 218 ? 28.52867 67.93242 42.61587 1.000 50.19085 218 ASP C C 1
ATOM 7320 O O . ASP C 1 218 ? 28.50671 67.00748 41.80383 1.000 53.09679 218 ASP C O 1
ATOM 7325 N N . GLY C 1 219 ? 28.90758 67.78600 43.87731 1.000 49.71321 219 GLY C N 1
ATOM 7326 C CA . GLY C 1 219 ? 29.24224 66.48163 44.41704 1.000 46.51150 219 GLY C CA 1
ATOM 7327 C C . GLY C 1 219 ? 29.66110 66.61856 45.86829 1.000 52.01286 219 GLY C C 1
ATOM 7328 O O . GLY C 1 219 ? 29.93221 67.71969 46.35977 1.000 51.29935 219 GLY C O 1
ATOM 7329 N N . ALA C 1 220 ? 29.74198 65.46681 46.53977 1.000 48.36662 220 ALA C N 1
ATOM 7330 C CA . ALA C 1 220 ? 30.16104 65.40948 47.93218 1.000 49.97351 220 ALA C CA 1
ATOM 7331 C C . ALA C 1 220 ? 30.96008 64.13858 48.15144 1.000 52.13696 220 ALA C C 1
ATOM 7332 O O . ALA C 1 220 ? 30.59253 63.07440 47.64981 1.000 51.74523 220 ALA C O 1
ATOM 7334 N N . ALA C 1 221 ? 32.05998 64.25824 48.89393 1.000 46.57953 221 ALA C N 1
ATOM 7335 C CA . ALA C 1 221 ? 32.95483 63.13854 49.14494 1.000 49.83629 221 ALA C CA 1
ATOM 7336 C C . ALA C 1 221 ? 33.40565 63.14672 50.60134 1.000 52.13157 221 ALA C C 1
ATOM 7337 O O . ALA C 1 221 ? 33.77503 64.18505 51.15363 1.000 50.55443 221 ALA C O 1
ATOM 7339 N N . ALA C 1 222 ? 33.36043 61.98182 51.21868 1.000 48.95560 222 ALA C N 1
ATOM 7340 C CA . ALA C 1 222 ? 33.69992 61.80773 52.60988 1.000 48.23952 222 ALA C CA 1
ATOM 7341 C C . ALA C 1 222 ? 34.71695 60.69118 52.70630 1.000 48.46853 222 ALA C C 1
ATOM 7342 O O . ALA C 1 222 ? 34.71319 59.76074 51.90014 1.000 49.31375 222 ALA C O 1
ATOM 7344 N N . VAL C 1 223 ? 35.58909 60.79994 53.69532 1.000 44.54165 223 VAL C N 1
ATOM 7345 C CA . VAL C 1 223 ? 36.55810 59.75798 53.99353 1.000 51.47376 223 VAL C CA 1
ATOM 7346 C C . VAL C 1 223 ? 36.63286 59.60832 55.50369 1.000 53.37069 223 VAL C C 1
ATOM 7347 O O . VAL C 1 223 ? 36.23492 60.50385 56.26092 1.000 53.48884 223 VAL C O 1
ATOM 7351 N N . ILE C 1 224 ? 37.10597 58.44687 55.93907 1.000 51.81867 224 ILE C N 1
ATOM 7352 C CA . ILE C 1 224 ? 37.38705 58.20144 57.34912 1.000 47.41652 224 ILE C CA 1
ATOM 7353 C C . ILE C 1 224 ? 38.89259 58.05885 57.45943 1.000 52.98102 224 ILE C C 1
ATOM 7354 O O . ILE C 1 224 ? 39.46112 57.13894 56.86188 1.000 56.75587 224 ILE C O 1
ATOM 7359 N N . ILE C 1 225 ? 39.55031 58.98249 58.17052 1.000 52.34270 225 ILE C N 1
ATOM 7360 C CA . ILE C 1 225 ? 40.99339 58.91525 58.41253 1.000 51.27243 225 ILE C CA 1
ATOM 7361 C C . ILE C 1 225 ? 41.23747 58.49101 59.85364 1.000 52.57960 225 ILE C C 1
ATOM 7362 O O . ILE C 1 225 ? 40.66751 59.07146 60.78391 1.000 50.53917 225 ILE C O 1
ATOM 7367 N N . GLY C 1 226 ? 42.10554 57.50090 60.03274 1.000 55.46855 226 GLY C N 1
ATOM 7368 C CA . GLY C 1 226 ? 42.65147 57.17977 61.34112 1.000 50.25137 226 GLY C CA 1
ATOM 7369 C C . GLY C 1 226 ? 44.11548 56.80616 61.22464 1.000 57.74996 226 GLY C C 1
ATOM 7370 O O . GLY C 1 226 ? 44.58188 56.35073 60.17176 1.000 55.24164 226 GLY C O 1
ATOM 7371 N N . ALA C 1 227 ? 44.84999 57.01721 62.31580 1.000 54.99111 227 ALA C N 1
ATOM 7372 C CA . ALA C 1 227 ? 46.17640 56.44252 62.48430 1.000 56.14739 227 ALA C CA 1
ATOM 7373 C C . ALA C 1 227 ? 46.06316 55.18687 63.33835 1.000 61.35375 227 ALA C C 1
ATOM 7374 O O . ALA C 1 227 ? 45.10590 55.01735 64.10051 1.000 65.84323 227 ALA C O 1
ATOM 7376 N N . ASP C 1 228 ? 47.05401 54.30609 63.20536 1.000 62.70954 228 ASP C N 1
ATOM 7377 C CA . ASP C 1 228 ? 47.04184 52.97817 63.81439 1.000 58.64197 228 ASP C CA 1
ATOM 7378 C C . ASP C 1 228 ? 45.74323 52.22840 63.55543 1.000 59.13576 228 ASP C C 1
ATOM 7379 O O . ASP C 1 228 ? 45.01801 51.91930 64.51115 1.000 66.33181 228 ASP C O 1
ATOM 7384 N N . PRO C 1 229 ? 45.40066 51.90827 62.31039 1.000 62.97322 229 PRO C N 1
ATOM 7385 C CA . PRO C 1 229 ? 44.18325 51.11794 62.09928 1.000 64.72034 229 PRO C CA 1
ATOM 7386 C C . PRO C 1 229 ? 44.31113 49.79175 62.84074 1.000 65.19289 229 PRO C C 1
ATOM 7387 O O . PRO C 1 229 ? 45.40625 49.27899 63.06799 1.000 61.90665 229 PRO C O 1
ATOM 7391 N N . ASP C 1 230 ? 43.16993 49.26171 63.25223 1.000 66.50517 230 ASP C N 1
ATOM 7392 C CA . ASP C 1 230 ? 43.06611 47.94873 63.88360 1.000 65.98390 230 ASP C CA 1
ATOM 7393 C C . ASP C 1 230 ? 42.79381 46.96090 62.74283 1.000 72.15422 230 ASP C C 1
ATOM 7394 O O . ASP C 1 230 ? 41.66189 46.86466 62.26246 1.000 66.44702 230 ASP C O 1
ATOM 7399 N N . LEU C 1 231 ? 43.82749 46.22493 62.27959 1.000 68.31290 231 LEU C N 1
ATOM 7400 C CA . LEU C 1 231 ? 43.67132 45.60356 60.94976 1.000 69.77007 231 LEU C CA 1
ATOM 7401 C C . LEU C 1 231 ? 42.69787 44.43610 60.96289 1.000 77.09975 231 LEU C C 1
ATOM 7402 O O . LEU C 1 231 ? 42.35289 43.92241 59.90158 1.000 82.22344 231 LEU C O 1
ATOM 7407 N N . SER C 1 232 ? 42.29759 43.96208 62.12610 1.000 74.72072 232 SER C N 1
ATOM 7408 C CA . SER C 1 232 ? 41.25903 42.94760 62.19049 1.000 76.86548 232 SER C CA 1
ATOM 7409 C C . SER C 1 232 ? 39.87376 43.45483 61.81367 1.000 82.92485 232 SER C C 1
ATOM 7410 O O . SER C 1 232 ? 38.97208 42.62733 61.67482 1.000 80.91339 232 SER C O 1
ATOM 7413 N N . ILE C 1 233 ? 39.66642 44.77632 61.67495 1.000 82.13716 233 ILE C N 1
ATOM 7414 C CA . ILE C 1 233 ? 38.34642 45.35183 61.39454 1.000 82.88031 233 ILE C CA 1
ATOM 7415 C C . ILE C 1 233 ? 38.45649 46.60462 60.51398 1.000 75.66830 233 ILE C C 1
ATOM 7416 O O . ILE C 1 233 ? 37.43786 47.12982 60.04868 1.000 76.49684 233 ILE C O 1
ATOM 7421 N N . GLU C 1 234 ? 39.67128 47.10265 60.29111 1.000 79.60334 234 GLU C N 1
ATOM 7422 C CA . GLU C 1 234 ? 39.91247 48.24967 59.42712 1.000 76.22625 234 GLU C CA 1
ATOM 7423 C C . GLU C 1 234 ? 41.07749 47.94653 58.49959 1.000 70.20753 234 GLU C C 1
ATOM 7424 O O . GLU C 1 234 ? 41.89241 47.06495 58.75885 1.000 68.63344 234 GLU C O 1
ATOM 7430 N N . ARG C 1 235 ? 41.13690 48.68133 57.40776 1.000 69.78634 235 ARG C N 1
ATOM 7431 C CA . ARG C 1 235 ? 41.98897 48.29870 56.29653 1.000 76.42607 235 ARG C CA 1
ATOM 7432 C C . ARG C 1 235 ? 42.36835 49.59600 55.60468 1.000 72.16750 235 ARG C C 1
ATOM 7433 O O . ARG C 1 235 ? 41.55020 50.11957 54.84444 1.000 70.25756 235 ARG C O 1
ATOM 7441 N N . PRO C 1 236 ? 43.55551 50.15321 55.82035 1.000 69.58976 236 PRO C N 1
ATOM 7442 C CA . PRO C 1 236 ? 43.87351 51.42444 55.16833 1.000 69.30698 236 PRO C CA 1
ATOM 7443 C C . PRO C 1 236 ? 43.86613 51.28781 53.65257 1.000 69.50345 236 PRO C C 1
ATOM 7444 O O . PRO C 1 236 ? 44.14072 50.22276 53.10060 1.000 71.86331 236 PRO C O 1
ATOM 7448 N N . ILE C 1 237 ? 43.52580 52.38107 52.97826 1.000 67.98560 237 ILE C N 1
ATOM 7449 C CA . ILE C 1 237 ? 43.50814 52.43183 51.51724 1.000 68.24494 237 ILE C CA 1
ATOM 7450 C C . ILE C 1 237 ? 44.68103 53.23593 50.98032 1.000 67.33105 237 ILE C C 1
ATOM 7451 O O . ILE C 1 237 ? 45.32372 52.83997 50.00868 1.000 68.72585 237 ILE C O 1
ATOM 7456 N N . PHE C 1 238 ? 44.95096 54.38560 51.59912 1.000 68.56996 238 PHE C N 1
ATOM 7457 C CA . PHE C 1 238 ? 46.12257 55.20754 51.34354 1.000 63.24952 238 PHE C CA 1
ATOM 7458 C C . PHE C 1 238 ? 46.63055 55.73685 52.67192 1.000 61.58993 238 PHE C C 1
ATOM 7459 O O . PHE C 1 238 ? 45.85738 55.90878 53.61718 1.000 57.97258 238 PHE C O 1
ATOM 7467 N N . GLU C 1 239 ? 47.93639 56.00257 52.73281 1.000 62.30753 239 GLU C N 1
ATOM 7468 C CA . GLU C 1 239 ? 48.55237 56.67522 53.87037 1.000 59.99826 239 GLU C CA 1
ATOM 7469 C C . GLU C 1 239 ? 48.96707 58.09144 53.49421 1.000 58.94819 239 GLU C C 1
ATOM 7470 O O . GLU C 1 239 ? 49.54495 58.32168 52.42420 1.000 61.60958 239 GLU C O 1
ATOM 7476 N N . ILE C 1 240 ? 48.67737 59.03909 54.38342 1.000 54.40735 240 ILE C N 1
ATOM 7477 C CA . ILE C 1 240 ? 49.05437 60.43379 54.17594 1.000 58.39594 240 ILE C CA 1
ATOM 7478 C C . ILE C 1 240 ? 50.44765 60.60887 54.77483 1.000 58.70873 240 ILE C C 1
ATOM 7479 O O . ILE C 1 240 ? 50.60807 60.70265 55.99631 1.000 55.67709 240 ILE C O 1
ATOM 7484 N N . TYR C 1 241 ? 51.46546 60.64142 53.91033 1.000 58.69752 241 TYR C N 1
ATOM 7485 C CA . TYR C 1 241 ? 52.83921 60.75892 54.39213 1.000 58.81648 241 TYR C CA 1
ATOM 7486 C C . TYR C 1 241 ? 53.11560 62.17098 54.90493 1.000 54.90593 241 TYR C C 1
ATOM 7487 O O . TYR C 1 241 ? 53.57758 62.35174 56.03506 1.000 54.12819 241 TYR C O 1
ATOM 7496 N N . SER C 1 242 ? 52.78970 63.18323 54.10235 1.000 53.88501 242 SER C N 1
ATOM 7497 C CA . SER C 1 242 ? 53.07438 64.57635 54.41815 1.000 57.67287 242 SER C CA 1
ATOM 7498 C C . SER C 1 242 ? 52.08330 65.46593 53.68028 1.000 56.48979 242 SER C C 1
ATOM 7499 O O . SER C 1 242 ? 51.48141 65.05729 52.67879 1.000 54.52452 242 SER C O 1
ATOM 7502 N N . ALA C 1 243 ? 51.95906 66.70929 54.15243 1.000 47.33539 243 ALA C N 1
ATOM 7503 C CA . ALA C 1 243 ? 51.05811 67.66894 53.52482 1.000 47.55704 243 ALA C CA 1
ATOM 7504 C C . ALA C 1 243 ? 51.58487 69.07574 53.72907 1.000 51.08861 243 ALA C C 1
ATOM 7505 O O . ALA C 1 243 ? 51.81980 69.48521 54.87195 1.000 56.23848 243 ALA C O 1
ATOM 7507 N N . SER C 1 244 ? 51.73101 69.81152 52.62048 1.000 52.13459 244 SER C N 1
ATOM 7508 C CA . SER C 1 244 ? 52.18813 71.18801 52.61162 1.000 47.86056 244 SER C CA 1
ATOM 7509 C C . SER C 1 244 ? 51.23474 72.08119 51.84128 1.000 51.40266 244 SER C C 1
ATOM 7510 O O . SER C 1 244 ? 50.63153 71.68435 50.84111 1.000 53.11547 244 SER C O 1
ATOM 7513 N N . GLN C 1 245 ? 51.13184 73.32016 52.30531 1.000 52.10293 245 GLN C N 1
ATOM 7514 C CA . GLN C 1 245 ? 50.45599 74.37369 51.56724 1.000 48.98806 245 GLN C CA 1
ATOM 7515 C C . GLN C 1 245 ? 51.46141 75.45641 51.20312 1.000 45.07528 245 GLN C C 1
ATOM 7516 O O . GLN C 1 245 ? 52.40257 75.72250 51.95561 1.000 47.89497 245 GLN C O 1
ATOM 7522 N N . THR C 1 246 ? 51.25788 76.08384 50.04728 1.000 49.12743 246 THR C N 1
ATOM 7523 C CA . THR C 1 246 ? 52.13253 77.17717 49.64554 1.000 51.86933 246 THR C CA 1
ATOM 7524 C C . THR C 1 246 ? 51.35975 78.21559 48.83203 1.000 52.75771 246 THR C C 1
ATOM 7525 O O . THR C 1 246 ? 50.33603 77.91540 48.20670 1.000 52.19983 246 THR C O 1
ATOM 7529 N N . LEU C 1 247 ? 51.85329 79.45502 48.87907 1.000 53.10143 247 LEU C N 1
ATOM 7530 C CA . LEU C 1 247 ? 51.36115 80.55765 48.06199 1.000 52.64048 247 LEU C CA 1
ATOM 7531 C C . LEU C 1 247 ? 52.31090 80.87526 46.91027 1.000 56.45690 247 LEU C C 1
ATOM 7532 O O . LEU C 1 247 ? 53.50953 81.09896 47.12513 1.000 61.00528 247 LEU C O 1
ATOM 7537 N N . VAL C 1 248 ? 51.76172 80.96058 45.70520 1.000 53.80745 248 VAL C N 1
ATOM 7538 C CA . VAL C 1 248 ? 52.52928 81.44916 44.55137 1.000 55.26177 248 VAL C CA 1
ATOM 7539 C C . VAL C 1 248 ? 52.63823 82.96891 44.63053 1.000 57.87162 248 VAL C C 1
ATOM 7540 O O . VAL C 1 248 ? 51.60553 83.64993 44.75607 1.000 62.86839 248 VAL C O 1
ATOM 7544 N N . PRO C 1 249 ? 53.84156 83.54603 44.55038 1.000 59.08078 249 PRO C N 1
ATOM 7545 C CA . PRO C 1 249 ? 53.98166 84.99549 44.75635 1.000 50.03144 249 PRO C CA 1
ATOM 7546 C C . PRO C 1 249 ? 53.25874 85.77976 43.66577 1.000 61.55828 249 PRO C C 1
ATOM 7547 O O . PRO C 1 249 ? 53.21239 85.36672 42.50131 1.000 64.22416 249 PRO C O 1
ATOM 7551 N N . ASN C 1 250 ? 52.67733 86.92097 44.05460 1.000 67.41296 250 ASN C N 1
ATOM 7552 C CA . ASN C 1 250 ? 52.18106 87.92917 43.10560 1.000 67.47784 250 ASN C CA 1
ATOM 7553 C C . ASN C 1 250 ? 51.05491 87.40839 42.21063 1.000 68.18208 250 ASN C C 1
ATOM 7554 O O . ASN C 1 250 ? 50.87531 87.88147 41.08145 1.000 62.12759 250 ASN C O 1
ATOM 7559 N N . THR C 1 251 ? 50.28191 86.44291 42.71258 1.000 67.40553 251 THR C N 1
ATOM 7560 C CA . THR C 1 251 ? 49.17314 85.88198 41.95576 1.000 66.89605 251 THR C CA 1
ATOM 7561 C C . THR C 1 251 ? 47.85326 85.88797 42.71391 1.000 64.40960 251 THR C C 1
ATOM 7562 O O . THR C 1 251 ? 46.90926 85.22115 42.26870 1.000 65.79039 251 THR C O 1
ATOM 7566 N N . SER C 1 252 ? 47.74689 86.57436 43.85451 1.000 69.09645 252 SER C N 1
ATOM 7567 C CA . SER C 1 252 ? 46.40727 86.93057 44.30090 1.000 66.05616 252 SER C CA 1
ATOM 7568 C C . SER C 1 252 ? 45.83502 87.72168 43.15706 1.000 72.70864 252 SER C C 1
ATOM 7569 O O . SER C 1 252 ? 46.56741 88.51075 42.56354 1.000 86.15766 252 SER C O 1
ATOM 7572 N N . LYS C 1 253 ? 44.58361 87.44288 42.80382 1.000 70.13344 253 LYS C N 1
ATOM 7573 C CA . LYS C 1 253 ? 43.87298 88.11123 41.71966 1.000 81.08344 253 LYS C CA 1
ATOM 7574 C C . LYS C 1 253 ? 43.82855 87.19272 40.51293 1.000 75.30341 253 LYS C C 1
ATOM 7575 O O . LYS C 1 253 ? 43.12023 87.45323 39.53529 1.000 80.05600 253 LYS C O 1
ATOM 7581 N N . ALA C 1 254 ? 44.57959 86.10063 40.58149 1.000 66.61777 254 ALA C N 1
ATOM 7582 C CA . ALA C 1 254 ? 44.48945 85.11172 39.51338 1.000 67.69714 254 ALA C CA 1
ATOM 7583 C C . ALA C 1 254 ? 43.22523 84.28149 39.65540 1.000 73.04352 254 ALA C C 1
ATOM 7584 O O . ALA C 1 254 ? 42.62754 83.89291 38.64820 1.000 79.55767 254 ALA C O 1
ATOM 7586 N N . ILE C 1 255 ? 42.79041 84.04664 40.89384 1.000 71.43114 255 ILE C N 1
ATOM 7587 C CA . ILE C 1 255 ? 41.48210 83.46984 41.20153 1.000 77.30938 255 ILE C CA 1
ATOM 7588 C C . ILE C 1 255 ? 40.74418 84.38234 42.19081 1.000 72.56278 255 ILE C C 1
ATOM 7589 O O . ILE C 1 255 ? 41.17134 84.52548 43.34133 1.000 70.24464 255 ILE C O 1
ATOM 7594 N N . HIS C 1 256 ? 39.62595 84.97479 41.75390 1.000 80.97630 256 HIS C N 1
ATOM 7595 C CA . HIS C 1 256 ? 38.76139 85.79592 42.59849 1.000 79.24115 256 HIS C CA 1
ATOM 7596 C C . HIS C 1 256 ? 37.59572 85.02851 43.18539 1.000 74.21159 256 HIS C C 1
ATOM 7597 O O . HIS C 1 256 ? 37.21577 83.95042 42.71854 1.000 78.67721 256 HIS C O 1
ATOM 7604 N N . GLY C 1 257 ? 36.95476 85.69425 44.14740 1.000 61.51057 257 GLY C N 1
ATOM 7605 C CA . GLY C 1 257 ? 35.61292 85.40361 44.59517 1.000 62.53344 257 GLY C CA 1
ATOM 7606 C C . GLY C 1 257 ? 35.20780 86.28922 45.75312 1.000 62.32404 257 GLY C C 1
ATOM 7607 O O . GLY C 1 257 ? 36.01324 86.49460 46.66594 1.000 63.63006 257 GLY C O 1
ATOM 7608 N N . ARG C 1 258 ? 33.97791 86.83616 45.75004 1.000 60.58344 258 ARG C N 1
ATOM 7609 C CA . ARG C 1 258 ? 33.36089 87.21916 47.01800 1.000 56.83278 258 ARG C CA 1
ATOM 7610 C C . ARG C 1 258 ? 31.92897 86.76479 47.10570 1.000 58.08797 258 ARG C C 1
ATOM 7611 O O . ARG C 1 258 ? 31.21067 86.74729 46.10618 1.000 57.58625 258 ARG C O 1
ATOM 7619 N N . VAL C 1 259 ? 31.51366 86.52732 48.34322 1.000 54.26404 259 VAL C N 1
ATOM 7620 C CA . VAL C 1 259 ? 30.11475 86.48981 48.71942 1.000 54.87572 259 VAL C CA 1
ATOM 7621 C C . VAL C 1 259 ? 29.58508 87.92025 48.63989 1.000 55.69659 259 VAL C C 1
ATOM 7622 O O . VAL C 1 259 ? 30.05348 88.80785 49.35966 1.000 48.01488 259 VAL C O 1
ATOM 7626 N N . LEU C 1 260 ? 28.63417 88.15139 47.72753 1.000 57.08051 260 LEU C N 1
ATOM 7627 C CA . LEU C 1 260 ? 28.00622 89.45102 47.51998 1.000 53.75037 260 LEU C CA 1
ATOM 7628 C C . LEU C 1 260 ? 26.49158 89.27017 47.48221 1.000 53.22703 260 LEU C C 1
ATOM 7629 O O . LEU C 1 260 ? 25.96134 88.15736 47.58455 1.000 51.47340 260 LEU C O 1
ATOM 7634 N N . GLU C 1 261 ? 25.78930 90.38842 47.32110 1.000 56.23336 261 GLU C N 1
ATOM 7635 C CA . GLU C 1 261 ? 24.34029 90.34336 47.18188 1.000 49.89112 261 GLU C CA 1
ATOM 7636 C C . GLU C 1 261 ? 23.91027 89.51550 45.98150 1.000 52.26232 261 GLU C C 1
ATOM 7637 O O . GLU C 1 261 ? 22.76140 89.05087 45.94273 1.000 58.53302 261 GLU C O 1
ATOM 7643 N N . MET C 1 262 ? 24.80479 89.28539 45.01936 1.000 50.94177 262 MET C N 1
ATOM 7644 C CA . MET C 1 262 ? 24.47599 88.47838 43.85145 1.000 55.69829 262 MET C CA 1
ATOM 7645 C C . MET C 1 262 ? 24.92190 87.03938 44.00412 1.000 54.78366 262 MET C C 1
ATOM 7646 O O . MET C 1 262 ? 24.86630 86.28163 43.03126 1.000 57.20564 262 MET C O 1
ATOM 7651 N N . GLY C 1 263 ? 25.35508 86.64760 45.20147 1.000 55.05125 263 GLY C N 1
ATOM 7652 C CA . GLY C 1 263 ? 25.94815 85.34281 45.41274 1.000 53.11710 263 GLY C CA 1
ATOM 7653 C C . GLY C 1 263 ? 27.45885 85.38825 45.34317 1.000 52.80338 263 GLY C C 1
ATOM 7654 O O . GLY C 1 263 ? 28.07915 86.42531 45.61192 1.000 50.51095 263 GLY C O 1
ATOM 7655 N N . LEU C 1 264 ? 28.06736 84.27384 44.96782 1.000 53.98571 264 LEU C N 1
ATOM 7656 C CA . LEU C 1 264 ? 29.51652 84.15968 44.98442 1.000 54.67780 264 LEU C CA 1
ATOM 7657 C C . LEU C 1 264 ? 30.08272 84.42775 43.59163 1.000 53.96230 264 LEU C C 1
ATOM 7658 O O . LEU C 1 264 ? 29.73796 83.73522 42.62808 1.000 55.18979 264 LEU C O 1
ATOM 7663 N N . THR C 1 265 ? 30.96782 85.41537 43.49289 1.000 54.80697 265 THR C N 1
ATOM 7664 C CA . THR C 1 265 ? 31.57708 85.74054 42.21476 1.000 58.98137 265 THR C CA 1
ATOM 7665 C C . THR C 1 265 ? 32.79233 84.85972 41.94941 1.000 60.16948 265 THR C C 1
ATOM 7666 O O . THR C 1 265 ? 33.35740 84.23885 42.84909 1.000 60.36029 265 THR C O 1
ATOM 7670 N N . PHE C 1 266 ? 33.19528 84.82108 40.68399 1.000 60.44266 266 PHE C N 1
ATOM 7671 C CA . PHE C 1 266 ? 34.21358 83.88118 40.24629 1.000 63.10526 266 PHE C CA 1
ATOM 7672 C C . PHE C 1 266 ? 34.99644 84.49306 39.09919 1.000 69.98953 266 PHE C C 1
ATOM 7673 O O . PHE C 1 266 ? 34.42514 84.88861 38.07843 1.000 69.97344 266 PHE C O 1
ATOM 7681 N N . TYR C 1 267 ? 36.30762 84.54695 39.26806 1.000 82.10675 267 TYR C N 1
ATOM 7682 C CA . TYR C 1 267 ? 37.21808 84.92285 38.20375 1.000 89.95344 267 TYR C CA 1
ATOM 7683 C C . TYR C 1 267 ? 38.39808 83.97250 38.24219 1.000 87.40101 267 TYR C C 1
ATOM 7684 O O . TYR C 1 267 ? 39.04080 83.82093 39.28225 1.000 87.84336 267 TYR C O 1
ATOM 7693 N N . VAL C 1 268 ? 38.66345 83.31728 37.12733 1.000 98.51344 268 VAL C N 1
ATOM 7694 C CA . VAL C 1 268 ? 39.90998 82.60459 36.91486 1.000 103.37344 268 VAL C CA 1
ATOM 7695 C C . VAL C 1 268 ? 40.59150 83.25153 35.71649 1.000 107.43567 268 VAL C C 1
ATOM 7696 O O . VAL C 1 268 ? 39.93589 83.57559 34.71839 1.000 106.16777 268 VAL C O 1
ATOM 7700 N N . ASP C 1 269 ? 41.88888 83.51609 35.84691 1.000 120.51344 269 ASP C N 1
ATOM 7701 C CA . ASP C 1 269 ? 42.64376 84.13075 34.76716 1.000 122.41344 269 ASP C CA 1
ATOM 7702 C C . ASP C 1 269 ? 43.05627 83.08555 33.74237 1.000 124.41344 269 ASP C C 1
ATOM 7703 O O . ASP C 1 269 ? 42.99286 81.87762 33.97709 1.000 121.84344 269 ASP C O 1
ATOM 7708 N N . LYS C 1 270 ? 43.48672 83.56980 32.59288 1.000 120.18344 270 LYS C N 1
ATOM 7709 C CA . LYS C 1 270 ? 43.99982 82.68186 31.57694 1.000 117.06344 270 LYS C CA 1
ATOM 7710 C C . LYS C 1 270 ? 45.47253 82.32840 31.78158 1.000 115.36344 270 LYS C C 1
ATOM 7711 O O . LYS C 1 270 ? 45.95417 81.42772 31.08784 1.000 99.38044 270 LYS C O 1
ATOM 7717 N N . MET C 1 271 ? 46.18143 82.98232 32.73150 1.000 105.58344 271 MET C N 1
ATOM 7718 C CA . MET C 1 271 ? 47.52387 82.51379 33.08529 1.000 94.86795 271 MET C CA 1
ATOM 7719 C C . MET C 1 271 ? 47.49339 81.13665 33.70069 1.000 87.26760 271 MET C C 1
ATOM 7720 O O . MET C 1 271 ? 48.51380 80.45024 33.66795 1.000 85.92344 271 MET C O 1
ATOM 7725 N N . VAL C 1 272 ? 46.39297 80.81594 34.36565 1.000 80.99437 272 VAL C N 1
ATOM 7726 C CA . VAL C 1 272 ? 46.42390 79.85990 35.47412 1.000 74.92393 272 VAL C CA 1
ATOM 7727 C C . VAL C 1 272 ? 47.03446 78.52431 35.06286 1.000 72.50955 272 VAL C C 1
ATOM 7728 O O . VAL C 1 272 ? 47.86391 77.99376 35.82074 1.000 77.04012 272 VAL C O 1
ATOM 7732 N N . PRO C 1 273 ? 46.69489 77.92951 33.90905 1.000 72.83429 273 PRO C N 1
ATOM 7733 C CA . PRO C 1 273 ? 47.41684 76.70679 33.51974 1.000 74.92476 273 PRO C CA 1
ATOM 7734 C C . PRO C 1 273 ? 48.92022 76.91838 33.44714 1.000 75.32377 273 PRO C C 1
ATOM 7735 O O . PRO C 1 273 ? 49.70084 76.06554 33.90168 1.000 74.73736 273 PRO C O 1
ATOM 7739 N N . THR C 1 274 ? 49.34585 78.08468 32.95688 1.000 77.07788 274 THR C N 1
ATOM 7740 C CA . THR C 1 274 ? 50.77276 78.34597 32.81208 1.000 78.10052 274 THR C CA 1
ATOM 7741 C C . THR C 1 274 ? 51.42662 78.53135 34.18070 1.000 77.53968 274 THR C C 1
ATOM 7742 O O . THR C 1 274 ? 52.54622 78.05347 34.41576 1.000 66.07371 274 THR C O 1
ATOM 7746 N N . LEU C 1 275 ? 50.72493 79.21600 35.09905 1.000 78.02720 275 LEU C N 1
ATOM 7747 C CA . LEU C 1 275 ? 51.21656 79.39735 36.46441 1.000 78.57661 275 LEU C CA 1
ATOM 7748 C C . LEU C 1 275 ? 51.42494 78.06867 37.17333 1.000 73.34214 275 LEU C C 1
ATOM 7749 O O . LEU C 1 275 ? 52.49354 77.81613 37.75638 1.000 68.92333 275 LEU C O 1
ATOM 7754 N N . VAL C 1 276 ? 50.40165 77.21698 37.16518 1.000 71.34550 276 VAL C N 1
ATOM 7755 C CA . VAL C 1 276 ? 50.52648 75.94796 37.86888 1.000 71.91491 276 VAL C CA 1
ATOM 7756 C C . VAL C 1 276 ? 51.65635 75.13389 37.26401 1.000 71.72188 276 VAL C C 1
ATOM 7757 O O . VAL C 1 276 ? 52.46721 74.53289 37.98297 1.000 73.35422 276 VAL C O 1
ATOM 7761 N N . ALA C 1 277 ? 51.75212 75.12807 35.92871 1.000 76.08491 277 ALA C N 1
ATOM 7762 C CA . ALA C 1 277 ? 52.77660 74.31170 35.29006 1.000 76.24740 277 ALA C CA 1
ATOM 7763 C C . ALA C 1 277 ? 54.17054 74.83287 35.62205 1.000 72.42898 277 ALA C C 1
ATOM 7764 O O . ALA C 1 277 ? 55.10648 74.04595 35.81626 1.000 66.23723 277 ALA C O 1
ATOM 7766 N N . SER C 1 278 ? 54.31186 76.16230 35.73433 1.000 73.83926 278 SER C N 1
ATOM 7767 C CA . SER C 1 278 ? 55.57917 76.78676 36.11046 1.000 70.05357 278 SER C CA 1
ATOM 7768 C C . SER C 1 278 ? 55.98370 76.50726 37.55192 1.000 69.38055 278 SER C C 1
ATOM 7769 O O . SER C 1 278 ? 57.18232 76.49671 37.84114 1.000 74.00981 278 SER C O 1
ATOM 7772 N N . ASN C 1 279 ? 55.02782 76.30704 38.46689 1.000 69.62753 279 ASN C N 1
ATOM 7773 C CA . ASN C 1 279 ? 55.36771 76.16829 39.88527 1.000 62.46069 279 ASN C CA 1
ATOM 7774 C C . ASN C 1 279 ? 55.33418 74.73336 40.41909 1.000 64.87156 279 ASN C C 1
ATOM 7775 O O . ASN C 1 279 ? 55.79059 74.49281 41.55892 1.000 72.91098 279 ASN C O 1
ATOM 7780 N N . ILE C 1 280 ? 54.81629 73.77597 39.63899 1.000 63.92077 280 ILE C N 1
ATOM 7781 C CA . ILE C 1 280 ? 54.53329 72.43909 40.17468 1.000 69.77398 280 ILE C CA 1
ATOM 7782 C C . ILE C 1 280 ? 55.81517 71.67077 40.46532 1.000 71.98497 280 ILE C C 1
ATOM 7783 O O . ILE C 1 280 ? 55.87442 70.89121 41.42272 1.000 72.10371 280 ILE C O 1
ATOM 7788 N N . GLU C 1 281 ? 56.81896 71.79210 39.58255 1.000 72.46904 281 GLU C N 1
ATOM 7789 C CA . GLU C 1 281 ? 58.12337 71.17331 39.81921 1.000 74.82636 281 GLU C CA 1
ATOM 7790 C C . GLU C 1 281 ? 58.70214 71.55292 41.16969 1.000 73.52242 281 GLU C C 1
ATOM 7791 O O . GLU C 1 281 ? 59.22922 70.69882 41.90059 1.000 71.29937 281 GLU C O 1
ATOM 7797 N N . GLN C 1 282 ? 58.75017 72.87490 41.43502 1.000 71.89564 282 GLN C N 1
ATOM 7798 C CA . GLN C 1 282 ? 59.12151 73.51257 42.71816 1.000 72.89155 282 GLN C CA 1
ATOM 7799 C C . GLN C 1 282 ? 58.41736 72.85724 43.94300 1.000 74.89033 282 GLN C C 1
ATOM 7800 O O . GLN C 1 282 ? 59.04681 72.48136 44.96044 1.000 70.41277 282 GLN C O 1
ATOM 7806 N N . CYS C 1 283 ? 57.08263 72.69414 43.84425 1.000 74.65297 283 CYS C N 1
ATOM 7807 C CA . CYS C 1 283 ? 56.33564 71.98636 44.90266 1.000 72.36882 283 CYS C CA 1
ATOM 7808 C C . CYS C 1 283 ? 56.68493 70.49574 44.99150 1.000 74.57974 283 CYS C C 1
ATOM 7809 O O . CYS C 1 283 ? 56.81742 69.94600 46.09702 1.000 74.37599 283 CYS C O 1
ATOM 7812 N N . LEU C 1 284 ? 56.78429 69.81473 43.84336 1.000 75.57795 284 LEU C N 1
ATOM 7813 C CA . LEU C 1 284 ? 57.08304 68.37986 43.81108 1.000 72.63278 284 LEU C CA 1
ATOM 7814 C C . LEU C 1 284 ? 58.44438 68.08034 44.42194 1.000 78.00736 284 LEU C C 1
ATOM 7815 O O . LEU C 1 284 ? 58.62345 67.06494 45.11420 1.000 73.15092 284 LEU C O 1
ATOM 7820 N N . ASP C 1 285 ? 59.43695 68.91361 44.09997 1.000 74.69286 285 ASP C N 1
ATOM 7821 C CA . ASP C 1 285 ? 60.75854 68.74974 44.67747 1.000 74.13738 285 ASP C CA 1
ATOM 7822 C C . ASP C 1 285 ? 60.67241 68.80315 46.18783 1.000 71.86355 285 ASP C C 1
ATOM 7823 O O . ASP C 1 285 ? 61.07106 67.85025 46.87074 1.000 69.68713 285 ASP C O 1
ATOM 7828 N N . LYS C 1 286 ? 60.08955 69.89088 46.72939 1.000 75.35517 286 LYS C N 1
ATOM 7829 C CA . LYS C 1 286 ? 59.99919 69.99145 48.19031 1.000 70.27154 286 LYS C CA 1
ATOM 7830 C C . LYS C 1 286 ? 59.29882 68.78362 48.80952 1.000 66.65940 286 LYS C C 1
ATOM 7831 O O . LYS C 1 286 ? 59.58760 68.40215 49.95256 1.000 59.94387 286 LYS C O 1
ATOM 7837 N N . ALA C 1 287 ? 58.36743 68.17133 48.06741 1.000 70.22676 287 ALA C N 1
ATOM 7838 C CA . ALA C 1 287 ? 57.56006 67.09712 48.63854 1.000 67.14217 287 ALA C CA 1
ATOM 7839 C C . ALA C 1 287 ? 58.23453 65.72890 48.55584 1.000 70.42820 287 ALA C C 1
ATOM 7840 O O . ALA C 1 287 ? 58.07828 64.90410 49.46524 1.000 65.69300 287 ALA C O 1
ATOM 7842 N N . PHE C 1 288 ? 58.96938 65.46252 47.47169 1.000 74.97566 288 PHE C N 1
ATOM 7843 C CA . PHE C 1 288 ? 59.44741 64.11634 47.18361 1.000 79.27799 288 PHE C CA 1
ATOM 7844 C C . PHE C 1 288 ? 60.96076 63.93509 47.31361 1.000 76.58612 288 PHE C C 1
ATOM 7845 O O . PHE C 1 288 ? 61.42414 62.79115 47.34169 1.000 76.85843 288 PHE C O 1
ATOM 7853 N N . SER C 1 289 ? 61.74708 65.00266 47.41694 1.000 72.67360 289 SER C N 1
ATOM 7854 C CA . SER C 1 289 ? 63.17564 64.78994 47.62202 1.000 80.34961 289 SER C CA 1
ATOM 7855 C C . SER C 1 289 ? 63.50175 64.08214 48.93710 1.000 78.47543 289 SER C C 1
ATOM 7856 O O . SER C 1 289 ? 64.45973 63.28874 48.94300 1.000 86.34344 289 SER C O 1
ATOM 7859 N N . PRO C 1 290 ? 62.78303 64.27637 50.05251 1.000 79.04371 290 PRO C N 1
ATOM 7860 C CA . PRO C 1 290 ? 63.12041 63.4994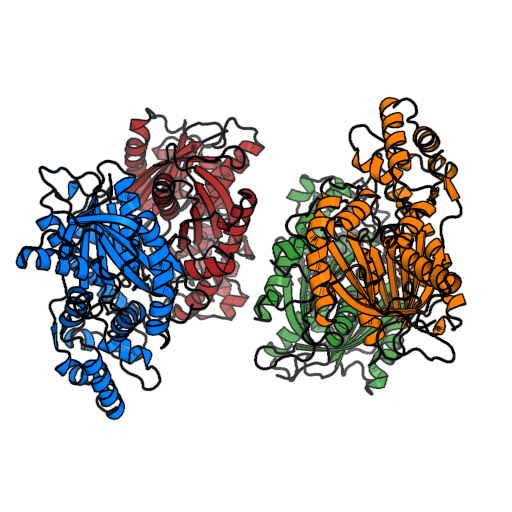1 51.26241 1.000 76.45702 290 PRO C CA 1
ATOM 7861 C C . PRO C 1 290 ? 62.90709 62.00199 51.10658 1.000 78.67604 290 PRO C C 1
ATOM 7862 O O . PRO C 1 290 ? 63.39981 61.23900 51.94659 1.000 78.83872 290 PRO C O 1
ATOM 7866 N N . ILE C 1 291 ? 62.19562 61.56173 50.06213 1.000 78.32577 291 ILE C N 1
ATOM 7867 C CA . ILE C 1 291 ? 61.98348 60.14594 49.76949 1.000 80.25132 291 ILE C CA 1
ATOM 7868 C C . ILE C 1 291 ? 62.93783 59.62943 48.69102 1.000 86.79675 291 ILE C C 1
ATOM 7869 O O . ILE C 1 291 ? 63.05720 58.41018 48.49987 1.000 86.96979 291 ILE C O 1
ATOM 7874 N N . GLY C 1 292 ? 63.64468 60.51835 48.00227 1.000 83.94970 292 GLY C N 1
ATOM 7875 C CA . GLY C 1 292 ? 64.50590 60.07724 46.92504 1.000 85.85447 292 GLY C CA 1
ATOM 7876 C C . GLY C 1 292 ? 63.74100 59.79248 45.65237 1.000 88.93879 292 GLY C C 1
ATOM 7877 O O . GLY C 1 292 ? 64.11537 58.89047 44.89510 1.000 98.73512 292 GLY C O 1
ATOM 7878 N N . ILE C 1 293 ? 62.66419 60.52655 45.40770 1.000 83.03579 293 ILE C N 1
ATOM 7879 C CA . ILE C 1 293 ? 61.88218 60.40929 44.18532 1.000 82.65827 293 ILE C CA 1
ATOM 7880 C C . ILE C 1 293 ? 62.23543 61.58869 43.28591 1.000 84.96301 293 ILE C C 1
ATOM 7881 O O . ILE C 1 293 ? 62.44369 62.71208 43.76421 1.000 83.23931 293 ILE C O 1
ATOM 7886 N N . LYS C 1 294 ? 62.30151 61.33282 41.98218 1.000 83.94166 294 LYS C N 1
ATOM 7887 C CA . LYS C 1 294 ? 62.67691 62.35753 41.01975 1.000 84.04427 294 LYS C CA 1
ATOM 7888 C C . LYS C 1 294 ? 61.91729 62.11711 39.72195 1.000 80.77875 294 LYS C C 1
ATOM 7889 O O . LYS C 1 294 ? 61.64478 63.04960 38.95589 1.000 78.95259 294 LYS C O 1
ATOM 7895 N N . ASP C 1 295 ? 61.56526 60.85819 39.48382 1.000 78.41066 295 ASP C N 1
ATOM 7896 C CA . ASP C 1 295 ? 60.88386 60.43969 38.26432 1.000 79.10553 295 ASP C CA 1
ATOM 7897 C C . ASP C 1 295 ? 59.37624 60.61527 38.45561 1.000 75.81024 295 ASP C C 1
ATOM 7898 O O . ASP C 1 295 ? 58.72734 59.79966 39.12157 1.000 72.09644 295 ASP C O 1
ATOM 7903 N N . TRP C 1 296 ? 58.81735 61.67495 37.86663 1.000 75.85443 296 TRP C N 1
ATOM 7904 C CA . TRP C 1 296 ? 57.39763 61.97186 38.01028 1.000 72.94875 296 TRP C CA 1
ATOM 7905 C C . TRP C 1 296 ? 56.51265 61.05891 37.17262 1.000 77.62221 296 TRP C C 1
ATOM 7906 O O . TRP C 1 296 ? 55.29573 61.28028 37.10968 1.000 74.96365 296 TRP C O 1
ATOM 7917 N N . ASN C 1 297 ? 57.08311 60.04564 36.52562 1.000 72.29015 297 ASN C N 1
ATOM 7918 C CA . ASN C 1 297 ? 56.27915 58.98170 35.95541 1.000 75.34638 297 ASN C CA 1
ATOM 7919 C C . ASN C 1 297 ? 56.26736 57.73704 36.82920 1.000 75.27628 297 ASN C C 1
ATOM 7920 O O . ASN C 1 297 ? 55.58070 56.77101 36.48489 1.000 80.85022 297 ASN C O 1
ATOM 7925 N N . SER C 1 298 ? 56.98189 57.75358 37.95342 1.000 70.16980 298 SER C N 1
ATOM 7926 C CA . SER C 1 298 ? 57.06415 56.63309 38.87962 1.000 65.93476 298 SER C CA 1
ATOM 7927 C C . SER C 1 298 ? 56.12878 56.76972 40.07766 1.000 71.25600 298 SER C C 1
ATOM 7928 O O . SER C 1 298 ? 56.16870 55.92396 40.97795 1.000 71.15233 298 SER C O 1
ATOM 7931 N N . ILE C 1 299 ? 55.31410 57.81913 40.11682 1.000 73.63971 299 ILE C N 1
ATOM 7932 C CA . ILE C 1 299 ? 54.33921 58.05529 41.17194 1.000 69.15685 299 ILE C CA 1
ATOM 7933 C C . ILE C 1 299 ? 52.94603 58.12586 40.54773 1.000 71.32315 299 ILE C C 1
ATOM 7934 O O . ILE C 1 299 ? 52.79138 58.37597 39.34824 1.000 73.07018 299 ILE C O 1
ATOM 7939 N N . PHE C 1 300 ? 51.91451 57.87057 41.35669 1.000 64.17643 300 PHE C N 1
ATOM 7940 C CA . PHE C 1 300 ? 50.57864 58.04733 40.80118 1.000 67.89787 300 PHE C CA 1
ATOM 7941 C C . PHE C 1 300 ? 50.07862 59.46842 41.05896 1.000 69.47960 300 PHE C C 1
ATOM 7942 O O . PHE C 1 300 ? 50.61019 60.19678 41.89738 1.000 67.09344 300 PHE C O 1
ATOM 7950 N N . TRP C 1 301 ? 49.07319 59.88383 40.28860 1.000 68.93962 301 TRP C N 1
ATOM 7951 C CA . TRP C 1 301 ? 48.75255 61.30371 40.19419 1.000 66.05416 301 TRP C CA 1
ATOM 7952 C C . TRP C 1 301 ? 47.28031 61.57460 40.47991 1.000 65.76155 301 TRP C C 1
ATOM 7953 O O . TRP C 1 301 ? 46.39660 60.93715 39.89427 1.000 70.38020 301 TRP C O 1
ATOM 7964 N N . MET C 1 302 ? 47.02000 62.54300 41.36338 1.000 61.03162 302 MET C N 1
ATOM 7965 C CA . MET C 1 302 ? 45.66644 63.03643 41.61850 1.000 61.80054 302 MET C CA 1
ATOM 7966 C C . MET C 1 302 ? 45.69855 64.56342 41.65583 1.000 61.43568 302 MET C C 1
ATOM 7967 O O . MET C 1 302 ? 45.53801 65.18463 42.71333 1.000 61.42325 302 MET C O 1
ATOM 7972 N N . PRO C 1 303 ? 45.95688 65.20261 40.51422 1.000 59.89832 303 PRO C N 1
ATOM 7973 C CA . PRO C 1 303 ? 45.92448 66.66642 40.47299 1.000 58.88360 303 PRO C CA 1
ATOM 7974 C C . PRO C 1 303 ? 44.50183 67.17411 40.31974 1.000 58.65319 303 PRO C C 1
ATOM 7975 O O . PRO C 1 303 ? 43.65978 66.54230 39.67783 1.000 64.15270 303 PRO C O 1
ATOM 7979 N N . HIS C 1 304 ? 44.23787 68.32772 40.90054 1.000 56.55512 304 HIS C N 1
ATOM 7980 C CA . HIS C 1 304 ? 42.89408 68.87038 40.82549 1.000 58.66208 304 HIS C CA 1
ATOM 7981 C C . HIS C 1 304 ? 42.61633 69.34824 39.40432 1.000 62.32499 304 HIS C C 1
ATOM 7982 O O . HIS C 1 304 ? 43.25604 70.30779 38.94026 1.000 55.05473 304 HIS C O 1
ATOM 7989 N N . PRO C 1 305 ? 41.66744 68.73464 38.69141 1.000 64.05372 305 PRO C N 1
ATOM 7990 C CA . PRO C 1 305 ? 41.41606 69.09915 37.28136 1.000 60.46387 305 PRO C CA 1
ATOM 7991 C C . PRO C 1 305 ? 40.60095 70.37620 37.17256 1.000 61.51010 305 PRO C C 1
ATOM 7992 O O . PRO C 1 305 ? 39.38877 70.34708 36.91795 1.000 63.46937 305 PRO C O 1
ATOM 7996 N N . GLY C 1 306 ? 41.26728 71.51695 37.39342 1.000 62.48704 306 GLY C N 1
ATOM 7997 C CA . GLY C 1 306 ? 40.58041 72.79672 37.27695 1.000 58.33247 306 GLY C CA 1
ATOM 7998 C C . GLY C 1 306 ? 39.93328 72.97015 35.91828 1.000 70.66729 306 GLY C C 1
ATOM 7999 O O . GLY C 1 306 ? 38.84149 73.54080 35.79798 1.000 66.13711 306 GLY C O 1
ATOM 8000 N N . GLY C 1 307 ? 40.59827 72.46553 34.88017 1.000 69.89194 307 GLY C N 1
ATOM 8001 C CA . GLY C 1 307 ? 40.05168 72.32528 33.55310 1.000 66.96738 307 GLY C CA 1
ATOM 8002 C C . GLY C 1 307 ? 41.00104 71.48676 32.71626 1.000 71.70048 307 GLY C C 1
ATOM 8003 O O . GLY C 1 307 ? 42.03641 71.01411 33.20394 1.000 71.91745 307 GLY C O 1
ATOM 8004 N N . PRO C 1 308 ? 40.68208 71.29198 31.43609 1.000 70.69670 308 PRO C N 1
ATOM 8005 C CA . PRO C 1 308 ? 41.58433 70.49909 30.58891 1.000 67.11634 308 PRO C CA 1
ATOM 8006 C C . PRO C 1 308 ? 42.95599 71.14393 30.41431 1.000 74.81919 308 PRO C C 1
ATOM 8007 O O . PRO C 1 308 ? 43.96445 70.42388 30.28585 1.000 69.68257 308 PRO C O 1
ATOM 8011 N N . ALA C 1 309 ? 43.02789 72.48210 30.44601 1.000 66.44057 309 ALA C N 1
ATOM 8012 C CA . ALA C 1 309 ? 44.29734 73.15691 30.17882 1.000 74.97621 309 ALA C CA 1
ATOM 8013 C C . ALA C 1 309 ? 45.31554 72.92566 31.29398 1.000 73.87059 309 ALA C C 1
ATOM 8014 O O . ALA C 1 309 ? 46.50064 72.71451 31.01902 1.000 77.66052 309 ALA C O 1
ATOM 8016 N N . ILE C 1 310 ? 44.87945 72.98275 32.55414 1.000 76.95574 310 ILE C N 1
ATOM 8017 C CA . ILE C 1 310 ? 45.75797 72.64044 33.67252 1.000 75.34387 310 ILE C CA 1
ATOM 8018 C C . ILE C 1 310 ? 46.38482 71.27376 33.44205 1.000 69.77936 310 ILE C C 1
ATOM 8019 O O . ILE C 1 310 ? 47.60069 71.10300 33.55722 1.000 75.38223 310 ILE C O 1
ATOM 8024 N N . LEU C 1 311 ? 45.55184 70.27102 33.15338 1.000 68.56303 311 LEU C N 1
ATOM 8025 C CA . LEU C 1 311 ? 46.04857 68.90699 32.99154 1.000 70.43201 311 LEU C CA 1
ATOM 8026 C C . LEU C 1 311 ? 47.05734 68.83155 31.85291 1.000 72.43118 311 LEU C C 1
ATOM 8027 O O . LEU C 1 311 ? 48.13447 68.22953 31.98572 1.000 69.73447 311 LEU C O 1
ATOM 8032 N N . ALA C 1 312 ? 46.70572 69.43467 30.71343 1.000 78.57381 312 ALA C N 1
ATOM 8033 C CA . ALA C 1 312 ? 47.58360 69.41945 29.55037 1.000 74.94029 312 ALA C CA 1
ATOM 8034 C C . ALA C 1 312 ? 48.93298 70.01864 29.88733 1.000 74.48076 312 ALA C C 1
ATOM 8035 O O . ALA C 1 312 ? 49.97942 69.47404 29.51250 1.000 73.99314 312 ALA C O 1
ATOM 8037 N N . GLU C 1 313 ? 48.92513 71.12837 30.62373 1.000 76.65331 313 GLU C N 1
ATOM 8038 C CA . GLU C 1 313 ? 50.16627 71.82376 30.94154 1.000 77.07193 313 GLU C CA 1
ATOM 8039 C C . GLU C 1 313 ? 51.01527 71.04773 31.94466 1.000 74.86026 313 GLU C C 1
ATOM 8040 O O . GLU C 1 313 ? 52.24594 71.03441 31.83142 1.000 75.31827 313 GLU C O 1
ATOM 8046 N N . ILE C 1 314 ? 50.38461 70.41207 32.94235 1.000 73.66534 314 ILE C N 1
ATOM 8047 C CA . ILE C 1 314 ? 51.12862 69.53520 33.85344 1.000 75.71569 314 ILE C CA 1
ATOM 8048 C C . ILE C 1 314 ? 51.85359 68.46075 33.05804 1.000 71.19858 314 ILE C C 1
ATOM 8049 O O . ILE C 1 314 ? 53.06454 68.24525 33.21575 1.000 69.70730 314 ILE C O 1
ATOM 8054 N N . GLU C 1 315 ? 51.10544 67.77052 32.19109 1.000 74.86224 315 GLU C N 1
ATOM 8055 C CA . GLU C 1 315 ? 51.66884 66.71177 31.36100 1.000 75.46619 315 GLU C CA 1
ATOM 8056 C C . GLU C 1 315 ? 52.84132 67.22932 30.53676 1.000 76.49611 315 GLU C C 1
ATOM 8057 O O . GLU C 1 315 ? 53.92798 66.63068 30.52885 1.000 78.75559 315 GLU C O 1
ATOM 8063 N N . ALA C 1 316 ? 52.63789 68.36047 29.85086 1.000 71.06507 316 ALA C N 1
ATOM 8064 C CA . ALA C 1 316 ? 53.67619 68.92778 28.99602 1.000 73.04798 316 ALA C CA 1
ATOM 8065 C C . ALA C 1 316 ? 54.92488 69.27667 29.79858 1.000 77.04482 316 ALA C C 1
ATOM 8066 O O . ALA C 1 316 ? 56.04054 68.88304 29.43655 1.000 73.80077 316 ALA C O 1
ATOM 8068 N N . LYS C 1 317 ? 54.75184 70.00345 30.90610 1.000 73.52271 317 LYS C N 1
ATOM 8069 C CA . LYS C 1 317 ? 55.89937 70.49281 31.66097 1.000 74.60628 317 LYS C CA 1
ATOM 8070 C C . LYS C 1 317 ? 56.70439 69.35191 32.27750 1.000 72.52056 317 LYS C C 1
ATOM 8071 O O . LYS C 1 317 ? 57.93575 69.39796 32.28675 1.000 78.97749 317 LYS C O 1
ATOM 8077 N N . LEU C 1 318 ? 56.04490 68.31910 32.79364 1.000 73.09430 318 LEU C N 1
ATOM 8078 C CA . LEU C 1 318 ? 56.77685 67.26043 33.47974 1.000 74.29001 318 LEU C CA 1
ATOM 8079 C C . LEU C 1 318 ? 57.08587 66.05684 32.60856 1.000 74.75976 318 LEU C C 1
ATOM 8080 O O . LEU C 1 318 ? 57.63862 65.07760 33.12076 1.000 75.31468 318 LEU C O 1
ATOM 8085 N N . GLY C 1 319 ? 56.73268 66.08703 31.32768 1.000 75.23352 319 GLY C N 1
ATOM 8086 C CA . GLY C 1 319 ? 56.89219 64.89281 30.51753 1.000 77.20698 319 GLY C CA 1
ATOM 8087 C C . GLY C 1 319 ? 56.11115 63.71943 31.06144 1.000 78.99908 319 GLY C C 1
ATOM 8088 O O . GLY C 1 319 ? 56.67545 62.63681 31.27588 1.000 81.91620 319 GLY C O 1
ATOM 8089 N N . LEU C 1 320 ? 54.82589 63.92109 31.32257 1.000 75.96550 320 LEU C N 1
ATOM 8090 C CA . LEU C 1 320 ? 54.00627 62.85377 31.86899 1.000 78.70723 320 LEU C CA 1
ATOM 8091 C C . LEU C 1 320 ? 53.57230 61.93635 30.74197 1.000 78.82713 320 LEU C C 1
ATOM 8092 O O . LEU C 1 320 ? 53.24672 62.38819 29.64248 1.000 80.60172 320 LEU C O 1
ATOM 8097 N N . LYS C 1 321 ? 53.58571 60.64547 31.00807 1.000 78.70173 321 LYS C N 1
ATOM 8098 C CA . LYS C 1 321 ? 53.01706 59.70827 30.05445 1.000 83.49277 321 LYS C CA 1
ATOM 8099 C C . LYS C 1 321 ? 51.48270 59.86371 29.97865 1.000 90.44228 321 LYS C C 1
ATOM 8100 O O . LYS C 1 321 ? 50.83654 60.16508 30.98204 1.000 92.97456 321 LYS C O 1
ATOM 8106 N N . PRO C 1 322 ? 50.87807 59.61276 28.79014 1.000 95.41716 322 PRO C N 1
ATOM 8107 C CA . PRO C 1 322 ? 49.40895 59.91116 28.51886 1.000 89.43507 322 PRO C CA 1
ATOM 8108 C C . PRO C 1 322 ? 48.28672 59.43522 29.55408 1.000 89.75567 322 PRO C C 1
ATOM 8109 O O . PRO C 1 322 ? 47.76000 60.37733 30.17113 1.000 96.26608 322 PRO C O 1
ATOM 8113 N N . GLU C 1 323 ? 47.77233 58.14392 29.64893 1.000 92.25522 323 GLU C N 1
ATOM 8114 C CA . GLU C 1 323 ? 47.97112 57.33655 30.87995 1.000 90.29735 323 GLU C CA 1
ATOM 8115 C C . GLU C 1 323 ? 47.99388 57.97127 32.28688 1.000 89.02261 323 GLU C C 1
ATOM 8116 O O . GLU C 1 323 ? 47.10360 57.66248 33.07986 1.000 89.13344 323 GLU C O 1
ATOM 8122 N N . LYS C 1 324 ? 49.06014 58.68672 32.71734 1.000 86.58994 324 LYS C N 1
ATOM 8123 C CA . LYS C 1 324 ? 49.25557 58.87395 34.17707 1.000 81.90871 324 LYS C CA 1
ATOM 8124 C C . LYS C 1 324 ? 48.08361 59.58822 34.84963 1.000 79.77544 324 LYS C C 1
ATOM 8125 O O . LYS C 1 324 ? 47.86114 59.43346 36.06339 1.000 74.61579 324 LYS C O 1
ATOM 8131 N N . LEU C 1 325 ? 47.33670 60.36910 34.07350 1.000 79.34656 325 LEU C N 1
ATOM 8132 C CA . LEU C 1 325 ? 46.21763 61.16808 34.53057 1.000 72.48966 325 LEU C CA 1
ATOM 8133 C C . LEU C 1 325 ? 44.87303 60.53772 34.18433 1.000 78.50949 325 LEU C C 1
ATOM 8134 O O . LEU C 1 325 ? 43.84946 61.23429 34.20154 1.000 72.35344 325 LEU C O 1
ATOM 8139 N N . ARG C 1 326 ? 44.85343 59.23688 33.87931 1.000 78.02699 326 ARG C N 1
ATOM 8140 C CA . ARG C 1 326 ? 43.61582 58.57696 33.47295 1.000 76.11058 326 ARG C CA 1
ATOM 8141 C C . ARG C 1 326 ? 42.49387 58.82419 34.47593 1.000 72.53615 326 ARG C C 1
ATOM 8142 O O . ARG C 1 326 ? 41.44234 59.36311 34.12173 1.000 68.84333 326 ARG C O 1
ATOM 8150 N N . ALA C 1 327 ? 42.71689 58.44174 35.74060 1.000 77.19295 327 ALA C N 1
ATOM 8151 C CA . ALA C 1 327 ? 41.71222 58.60122 36.79635 1.000 67.86520 327 ALA C CA 1
ATOM 8152 C C . ALA C 1 327 ? 41.22377 60.04355 36.91045 1.000 63.94589 327 ALA C C 1
ATOM 8153 O O . ALA C 1 327 ? 40.01553 60.29737 37.04688 1.000 66.23696 327 ALA C O 1
ATOM 8155 N N . THR C 1 328 ? 42.15464 61.00083 36.87097 1.000 61.69290 328 THR C N 1
ATOM 8156 C CA . THR C 1 328 ? 41.79433 62.41377 36.96914 1.000 62.51785 328 THR C CA 1
ATOM 8157 C C . THR C 1 328 ? 40.85661 62.82881 35.84106 1.000 61.91551 328 THR C C 1
ATOM 8158 O O . THR C 1 328 ? 39.80392 63.44143 36.07880 1.000 66.77610 328 THR C O 1
ATOM 8162 N N . LYS C 1 329 ? 41.23160 62.51687 34.59780 1.000 64.10183 329 LYS C N 1
ATOM 8163 C CA . LYS C 1 329 ? 40.39756 62.89705 33.46169 1.000 61.89212 329 LYS C CA 1
ATOM 8164 C C . LYS C 1 329 ? 39.06681 62.15140 33.47953 1.000 62.65435 329 LYS C C 1
ATOM 8165 O O . LYS C 1 329 ? 38.04739 62.70076 33.05081 1.000 66.00711 329 LYS C O 1
ATOM 8171 N N . HIS C 1 330 ? 39.04893 60.91625 33.99333 1.000 62.71185 330 HIS C N 1
ATOM 8172 C CA . HIS C 1 330 ? 37.79256 60.19656 34.18913 1.000 61.47425 330 HIS C CA 1
ATOM 8173 C C . HIS C 1 330 ? 36.83138 60.99498 35.05329 1.000 64.57034 330 HIS C C 1
ATOM 8174 O O . HIS C 1 330 ? 35.65700 61.17585 34.69321 1.000 58.64307 330 HIS C O 1
ATOM 8181 N N . VAL C 1 331 ? 37.29832 61.42937 36.23268 1.000 60.36365 331 VAL C N 1
ATOM 8182 C CA . VAL C 1 331 ? 36.41279 62.17917 37.12439 1.000 58.27564 331 VAL C CA 1
ATOM 8183 C C . VAL C 1 331 ? 35.97422 63.48328 36.46459 1.000 57.26133 331 VAL C C 1
ATOM 8184 O O . VAL C 1 331 ? 34.79871 63.86443 36.53069 1.000 55.47854 331 VAL C O 1
ATOM 8188 N N . LEU C 1 332 ? 36.90571 64.19602 35.82043 1.000 58.36161 332 LEU C N 1
ATOM 8189 C CA . LEU C 1 332 ? 36.50389 65.46196 35.19879 1.000 57.52084 332 LEU C CA 1
ATOM 8190 C C . LEU C 1 332 ? 35.43374 65.23045 34.13899 1.000 61.51330 332 LEU C C 1
ATOM 8191 O O . LEU C 1 332 ? 34.48851 66.01645 34.00470 1.000 60.47583 332 LEU C O 1
ATOM 8196 N N . SER C 1 333 ? 35.54725 64.12441 33.40848 1.000 62.65752 333 SER C N 1
ATOM 8197 C CA . SER C 1 333 ? 34.60555 63.81711 32.34476 1.000 66.27349 333 SER C CA 1
ATOM 8198 C C . SER C 1 333 ? 33.23821 63.40395 32.89537 1.000 66.27461 333 SER C C 1
ATOM 8199 O O . SER C 1 333 ? 32.19759 63.80700 32.36704 1.000 65.10718 333 SER C O 1
ATOM 8202 N N . GLU C 1 334 ? 33.21648 62.59841 33.94922 1.000 61.71648 334 GLU C N 1
ATOM 8203 C CA . GLU C 1 334 ? 31.96719 62.00631 34.40324 1.000 63.76781 334 GLU C CA 1
ATOM 8204 C C . GLU C 1 334 ? 31.23246 62.84757 35.43687 1.000 61.97018 334 GLU C C 1
ATOM 8205 O O . GLU C 1 334 ? 30.05034 62.59331 35.68866 1.000 57.94929 334 GLU C O 1
ATOM 8211 N N . TYR C 1 335 ? 31.89566 63.83049 36.04780 1.000 59.21516 335 TYR C N 1
ATOM 8212 C CA . TYR C 1 335 ? 31.24355 64.60724 37.09259 1.000 55.38677 335 TYR C CA 1
ATOM 8213 C C . TYR C 1 335 ? 31.45619 66.10162 36.99054 1.000 55.41814 335 TYR C C 1
ATOM 8214 O O . TYR C 1 335 ? 30.76202 66.84591 37.69269 1.000 59.63067 335 TYR C O 1
ATOM 8223 N N . GLY C 1 336 ? 32.36862 66.56605 36.15503 1.000 58.82380 336 GLY C N 1
ATOM 8224 C CA . GLY C 1 336 ? 32.76893 67.94958 36.16398 1.000 54.67025 336 GLY C CA 1
ATOM 8225 C C . GLY C 1 336 ? 33.78310 68.23807 37.25632 1.000 55.81103 336 GLY C C 1
ATOM 8226 O O . GLY C 1 336 ? 34.28123 67.36228 37.98090 1.000 53.44858 336 GLY C O 1
ATOM 8227 N N . ASN C 1 337 ? 34.10120 69.51914 37.35117 1.000 60.73174 337 ASN C N 1
ATOM 8228 C CA . ASN C 1 337 ? 34.96412 70.03538 38.40240 1.000 61.93424 337 ASN C CA 1
ATOM 8229 C C . ASN C 1 337 ? 34.08051 70.28116 39.61627 1.000 55.03879 337 ASN C C 1
ATOM 8230 O O . ASN C 1 337 ? 33.26703 71.20806 39.61689 1.000 55.26575 337 ASN C O 1
ATOM 8235 N N . MET C 1 338 ? 34.21984 69.44115 40.63808 1.000 52.83923 338 MET C N 1
ATOM 8236 C CA . MET C 1 338 ? 33.42984 69.56548 41.86035 1.000 55.58753 338 MET C CA 1
ATOM 8237 C C . MET C 1 338 ? 34.22196 70.21247 42.98511 1.000 54.67564 338 MET C C 1
ATOM 8238 O O . MET C 1 338 ? 34.09009 69.80614 44.13959 1.000 62.49131 338 MET C O 1
ATOM 8243 N N . SER C 1 339 ? 35.07367 71.18831 42.65614 1.000 56.70317 339 SER C N 1
ATOM 8244 C CA . SER C 1 339 ? 35.88357 72.00445 43.58798 1.000 57.10052 339 SER C CA 1
ATOM 8245 C C . SER C 1 339 ? 36.58058 71.10740 44.61760 1.000 56.98894 339 SER C C 1
ATOM 8246 O O . SER C 1 339 ? 37.13499 70.06701 44.23274 1.000 56.81123 339 SER C O 1
ATOM 8249 N N . SER C 1 340 ? 36.59231 71.47904 45.90703 1.000 59.80317 340 SER C N 1
ATOM 8250 C CA . SER C 1 340 ? 37.15776 70.74629 47.04534 1.000 58.50442 340 SER C CA 1
ATOM 8251 C C . SER C 1 340 ? 37.06808 69.22711 46.92821 1.000 52.27421 340 SER C C 1
ATOM 8252 O O . SER C 1 340 ? 38.01258 68.52139 47.26889 1.000 47.14049 340 SER C O 1
ATOM 8255 N N . ALA C 1 341 ? 35.90649 68.71881 46.50713 1.000 56.85825 341 ALA C N 1
ATOM 8256 C CA . ALA C 1 341 ? 35.62533 67.29037 46.59017 1.000 55.13004 341 ALA C CA 1
ATOM 8257 C C . ALA C 1 341 ? 36.29168 66.50249 45.47909 1.000 58.10393 341 ALA C C 1
ATOM 8258 O O . ALA C 1 341 ? 36.48226 65.28488 45.63785 1.000 57.42791 341 ALA C O 1
ATOM 8260 N N . THR C 1 342 ? 36.66493 67.17806 44.38013 1.000 56.89652 342 THR C N 1
ATOM 8261 C CA . THR C 1 342 ? 37.11685 66.48906 43.17370 1.000 56.21040 342 THR C CA 1
ATOM 8262 C C . THR C 1 342 ? 38.19860 65.45952 43.47833 1.000 59.10485 342 THR C C 1
ATOM 8263 O O . THR C 1 342 ? 38.02804 64.27002 43.18730 1.000 59.29424 342 THR C O 1
ATOM 8267 N N . VAL C 1 343 ? 39.31583 65.89625 44.07911 1.000 53.29987 343 VAL C N 1
ATOM 8268 C CA . VAL C 1 343 ? 40.43990 64.98036 44.30010 1.000 58.46436 343 VAL C CA 1
ATOM 8269 C C . VAL C 1 343 ? 40.02787 63.75437 45.12419 1.000 57.39710 343 VAL C C 1
ATOM 8270 O O . VAL C 1 343 ? 40.54606 62.64978 44.90109 1.000 57.40064 343 VAL C O 1
ATOM 8274 N N . LEU C 1 344 ? 39.05466 63.90083 46.03721 1.000 58.07666 344 LEU C N 1
ATOM 8275 C CA . LEU C 1 344 ? 38.58346 62.74246 46.80393 1.000 60.47649 344 LEU C CA 1
ATOM 8276 C C . LEU C 1 344 ? 37.81641 61.75348 45.92313 1.000 60.82985 344 LEU C C 1
ATOM 8277 O O . LEU C 1 344 ? 37.98239 60.53213 46.05853 1.000 58.50337 344 LEU C O 1
ATOM 8282 N N . PHE C 1 345 ? 36.97990 62.26050 45.01037 1.000 61.69929 345 PHE C N 1
ATOM 8283 C CA . PHE C 1 345 ? 36.46806 61.41726 43.93342 1.000 58.01456 345 PHE C CA 1
ATOM 8284 C C . PHE C 1 345 ? 37.60416 60.70226 43.21541 1.000 61.11021 345 PHE C C 1
ATOM 8285 O O . PHE C 1 345 ? 37.54947 59.48342 43.00167 1.000 63.66646 345 PHE C O 1
ATOM 8293 N N . ILE C 1 346 ? 38.65822 61.43972 42.86029 1.000 57.53199 346 ILE C N 1
ATOM 8294 C CA . ILE C 1 346 ? 39.78902 60.80726 42.19622 1.000 59.39748 346 ILE C CA 1
ATOM 8295 C C . ILE C 1 346 ? 40.37793 59.73255 43.08823 1.000 57.63257 346 ILE C C 1
ATOM 8296 O O . ILE C 1 346 ? 40.65417 58.61801 42.62299 1.000 59.61403 346 ILE C O 1
ATOM 8301 N N . LEU C 1 347 ? 40.49552 60.01560 44.39470 1.000 56.07087 347 LEU C N 1
ATOM 8302 C CA . LEU C 1 347 ? 40.91759 58.97412 45.32150 1.000 63.04620 347 LEU C CA 1
ATOM 8303 C C . LEU C 1 347 ? 40.14249 57.70331 45.04429 1.000 63.50146 347 LEU C C 1
ATOM 8304 O O . LEU C 1 347 ? 40.71563 56.66738 44.67192 1.000 68.40717 347 LEU C O 1
ATOM 8309 N N . ASP C 1 348 ? 38.81551 57.82159 45.09152 1.000 61.38152 348 ASP C N 1
ATOM 8310 C CA . ASP C 1 348 ? 37.96129 56.65308 44.97978 1.000 66.06158 348 ASP C CA 1
ATOM 8311 C C . ASP C 1 348 ? 38.21850 55.97994 43.62649 1.000 68.86475 348 ASP C C 1
ATOM 8312 O O . ASP C 1 348 ? 38.58764 54.79554 43.56010 1.000 64.05048 348 ASP C O 1
ATOM 8317 N N . GLU C 1 349 ? 38.17355 56.78347 42.54029 1.000 66.11884 349 GLU C N 1
ATOM 8318 C CA . GLU C 1 349 ? 38.32867 56.25038 41.18550 1.000 67.08131 349 GLU C CA 1
ATOM 8319 C C . GLU C 1 349 ? 39.60962 55.44675 41.05175 1.000 67.09310 349 GLU C C 1
ATOM 8320 O O . GLU C 1 349 ? 39.64436 54.43249 40.34342 1.000 71.40828 349 GLU C O 1
ATOM 8326 N N . MET C 1 350 ? 40.67999 55.86976 41.72967 1.000 65.03342 350 MET C N 1
ATOM 8327 C CA . MET C 1 350 ? 41.93854 55.17066 41.50681 1.000 67.74074 350 MET C CA 1
ATOM 8328 C C . MET C 1 350 ? 41.96549 53.84887 42.25468 1.000 68.30918 350 MET C C 1
ATOM 8329 O O . MET C 1 350 ? 42.42553 52.83853 41.71452 1.000 72.91229 350 MET C O 1
ATOM 8334 N N . ARG C 1 351 ? 41.48656 53.82909 43.50203 1.000 66.05819 351 ARG C N 1
ATOM 8335 C CA . ARG C 1 351 ? 41.55259 52.58122 44.25356 1.000 62.37335 351 ARG C CA 1
ATOM 8336 C C . ARG C 1 351 ? 40.55661 51.56353 43.70787 1.000 67.59189 351 ARG C C 1
ATOM 8337 O O . ARG C 1 351 ? 40.77712 50.35514 43.83296 1.000 72.47662 351 ARG C O 1
ATOM 8345 N N . ARG C 1 352 ? 39.45091 52.02791 43.11053 1.000 69.95701 352 ARG C N 1
ATOM 8346 C CA . ARG C 1 352 ? 38.46712 51.10480 42.55689 1.000 69.95675 352 ARG C CA 1
ATOM 8347 C C . ARG C 1 352 ? 39.02697 50.42624 41.31224 1.000 71.84543 352 ARG C C 1
ATOM 8348 O O . ARG C 1 352 ? 39.18044 49.19803 41.27993 1.000 72.79370 352 ARG C O 1
ATOM 8356 N N . ARG C 1 353 ? 39.39263 51.23010 40.30371 1.000 70.64784 353 ARG C N 1
ATOM 8357 C CA . ARG C 1 353 ? 40.03237 50.72951 39.08684 1.000 76.61685 353 ARG C CA 1
ATOM 8358 C C . ARG C 1 353 ? 41.20148 49.79639 39.39800 1.000 81.60174 353 ARG C C 1
ATOM 8359 O O . ARG C 1 353 ? 41.33453 48.72307 38.79061 1.000 85.58805 353 ARG C O 1
ATOM 8367 N N . SER C 1 354 ? 42.04674 50.17781 40.35643 1.000 74.57532 354 SER C N 1
ATOM 8368 C CA . SER C 1 354 ? 43.21145 49.36255 40.67768 1.000 71.92938 354 SER C CA 1
ATOM 8369 C C . SER C 1 354 ? 42.83135 47.96688 41.16444 1.000 76.36476 354 SER C C 1
ATOM 8370 O O . SER C 1 354 ? 43.53179 46.99950 40.85655 1.000 83.97344 354 SER C O 1
ATOM 8373 N N . LYS C 1 355 ? 41.74461 47.81825 41.92926 1.000 76.38601 355 LYS C N 1
ATOM 8374 C CA . LYS C 1 355 ? 41.41946 46.45050 42.33510 1.000 79.62486 355 LYS C CA 1
ATOM 8375 C C . LYS C 1 355 ? 40.80769 45.69722 41.15978 1.000 76.84329 355 LYS C C 1
ATOM 8376 O O . LYS C 1 355 ? 40.94651 44.47154 41.05108 1.000 75.83667 355 LYS C O 1
ATOM 8382 N N . LYS C 1 356 ? 40.09912 46.42061 40.27912 1.000 74.20497 356 LYS C N 1
ATOM 8383 C CA . LYS C 1 356 ? 39.41457 45.78679 39.15101 1.000 81.53506 356 LYS C CA 1
ATOM 8384 C C . LYS C 1 356 ? 40.38697 45.47590 38.01879 1.000 81.71773 356 LYS C C 1
ATOM 8385 O O . LYS C 1 356 ? 40.08795 44.65145 37.14928 1.000 87.71717 356 LYS C O 1
ATOM 8391 N N . GLU C 1 357 ? 41.54699 46.11891 38.00611 1.000 79.53575 357 GLU C N 1
ATOM 8392 C CA . GLU C 1 357 ? 42.60761 45.73343 37.09412 1.000 80.90573 357 GLU C CA 1
ATOM 8393 C C . GLU C 1 357 ? 43.69088 44.90982 37.78172 1.000 77.39564 357 GLU C C 1
ATOM 8394 O O . GLU C 1 357 ? 44.78476 44.76711 37.22788 1.000 72.52665 357 GLU C O 1
ATOM 8400 N N . GLY C 1 358 ? 43.40100 44.37645 38.96921 1.000 73.73095 358 GLY C N 1
ATOM 8401 C CA . GLY C 1 358 ? 44.29158 43.45737 39.66368 1.000 69.12515 358 GLY C CA 1
ATOM 8402 C C . GLY C 1 358 ? 45.67988 43.99866 39.91592 1.000 79.99156 358 GLY C C 1
ATOM 8403 O O . GLY C 1 358 ? 46.66014 43.24621 39.83928 1.000 84.42878 358 GLY C O 1
ATOM 8404 N N . LYS C 1 359 ? 45.78793 45.28600 40.22864 1.000 77.64012 359 LYS C N 1
ATOM 8405 C CA . LYS C 1 359 ? 47.08524 45.92894 40.33594 1.000 75.31914 359 LYS C CA 1
ATOM 8406 C C . LYS C 1 359 ? 47.76248 45.59183 41.66321 1.000 78.90690 359 LYS C C 1
ATOM 8407 O O . LYS C 1 359 ? 47.11527 45.19961 42.64148 1.000 72.71450 359 LYS C O 1
ATOM 8413 N N . GLU C 1 360 ? 49.09719 45.74866 41.67104 1.000 82.47010 360 GLU C N 1
ATOM 8414 C CA . GLU C 1 360 ? 49.91646 45.46822 42.85198 1.000 80.94781 360 GLU C CA 1
ATOM 8415 C C . GLU C 1 360 ? 49.38428 46.16898 44.10353 1.000 78.90346 360 GLU C C 1
ATOM 8416 O O . GLU C 1 360 ? 49.31565 45.56934 45.18516 1.000 73.40194 360 GLU C O 1
ATOM 8422 N N . THR C 1 361 ? 49.01153 47.44678 43.97431 1.000 80.00306 361 THR C N 1
ATOM 8423 C CA . THR C 1 361 ? 48.65275 48.29551 45.10656 1.000 80.36945 361 THR C CA 1
ATOM 8424 C C . THR C 1 361 ? 47.44817 49.15091 44.74567 1.000 71.07833 361 THR C C 1
ATOM 8425 O O . THR C 1 361 ? 47.06212 49.25456 43.57907 1.000 70.13427 361 THR C O 1
ATOM 8429 N N . THR C 1 362 ? 46.89616 49.81737 45.76835 1.000 70.88119 362 THR C N 1
ATOM 8430 C CA . THR C 1 362 ? 45.76443 50.72293 45.57916 1.000 67.48297 362 THR C CA 1
ATOM 8431 C C . THR C 1 362 ? 46.08005 51.89662 44.65584 1.000 69.05498 362 THR C C 1
ATOM 8432 O O . THR C 1 362 ? 45.14933 52.51274 44.12437 1.000 68.44130 362 THR C O 1
ATOM 8436 N N . GLY C 1 363 ? 47.35680 52.23001 44.45799 1.000 70.20694 363 GLY C N 1
ATOM 8437 C CA . GLY C 1 363 ? 47.71060 53.38618 43.65831 1.000 67.56008 363 GLY C CA 1
ATOM 8438 C C . GLY C 1 363 ? 48.30050 53.01932 42.31108 1.000 73.43929 363 GLY C C 1
ATOM 8439 O O . GLY C 1 363 ? 49.50388 53.21205 42.08473 1.000 69.48858 363 GLY C O 1
ATOM 8440 N N . GLU C 1 364 ? 47.45985 52.47181 41.41918 1.000 68.52723 364 GLU C N 1
ATOM 8441 C CA . GLU C 1 364 ? 47.87100 52.07459 40.06750 1.000 71.44949 364 GLU C CA 1
ATOM 8442 C C . GLU C 1 364 ? 49.16366 51.23330 40.07978 1.000 72.13107 364 GLU C C 1
ATOM 8443 O O . GLU C 1 364 ? 50.02884 51.36917 39.20731 1.000 70.70541 364 GLU C O 1
ATOM 8449 N N . GLY C 1 365 ? 49.32484 50.36530 41.08337 1.000 70.33597 365 GLY C N 1
ATOM 8450 C CA . GLY C 1 365 ? 50.49384 49.51701 41.18486 1.000 71.35175 365 GLY C CA 1
ATOM 8451 C C . GLY C 1 365 ? 51.70218 50.13151 41.87379 1.000 74.83423 365 GLY C C 1
ATOM 8452 O O . GLY C 1 365 ? 52.48642 49.38739 42.47850 1.000 71.32986 365 GLY C O 1
ATOM 8453 N N . LEU C 1 366 ? 51.87899 51.45842 41.81004 1.000 73.73870 366 LEU C N 1
ATOM 8454 C CA . LEU C 1 366 ? 53.04115 52.15023 42.36775 1.000 70.25497 366 LEU C CA 1
ATOM 8455 C C . LEU C 1 366 ? 52.89156 52.38245 43.87977 1.000 66.23723 366 LEU C C 1
ATOM 8456 O O . LEU C 1 366 ? 51.82025 52.22405 44.45854 1.000 70.12468 366 LEU C O 1
ATOM 8461 N N . GLU C 1 367 ? 53.99789 52.76326 44.52342 1.000 70.41090 367 GLU C N 1
ATOM 8462 C CA . GLU C 1 367 ? 54.02111 52.92523 45.97639 1.000 69.32891 367 GLU C CA 1
ATOM 8463 C C . GLU C 1 367 ? 53.73464 54.35647 46.41629 1.000 70.25797 367 GLU C C 1
ATOM 8464 O O . GLU C 1 367 ? 53.08188 54.56831 47.44498 1.000 67.38909 367 GLU C O 1
ATOM 8470 N N . TRP C 1 368 ? 54.22622 55.34247 45.67220 1.000 66.40621 368 TRP C N 1
ATOM 8471 C CA . TRP C 1 368 ? 54.08638 56.74399 46.03705 1.000 65.95469 368 TRP C CA 1
ATOM 8472 C C . TRP C 1 368 ? 53.24999 57.47887 44.99751 1.000 67.40021 368 TRP C C 1
ATOM 8473 O O . TRP C 1 368 ? 53.37025 57.23823 43.79163 1.000 69.24971 368 TRP C O 1
ATOM 8484 N N . GLY C 1 369 ? 52.38198 58.36308 45.48970 1.000 67.34225 369 GLY C N 1
ATOM 8485 C CA . GLY C 1 369 ? 51.53669 59.18603 44.64594 1.000 62.54165 369 GLY C CA 1
ATOM 8486 C C . GLY C 1 369 ? 51.38828 60.56349 45.25434 1.000 61.50896 369 GLY C C 1
ATOM 8487 O O . GLY C 1 369 ? 51.70422 60.78729 46.42635 1.000 61.18022 369 GLY C O 1
ATOM 8488 N N . VAL C 1 370 ? 50.93137 61.49899 44.43218 1.000 55.84174 370 VAL C N 1
ATOM 8489 C CA . VAL C 1 370 ? 50.78003 62.88800 44.84955 1.000 61.62358 370 VAL C CA 1
ATOM 8490 C C . VAL C 1 370 ? 49.35386 63.33630 44.57517 1.000 60.25419 370 VAL C C 1
ATOM 8491 O O . VAL C 1 370 ? 48.79408 63.03973 43.51612 1.000 60.88080 370 VAL C O 1
ATOM 8495 N N . LEU C 1 371 ? 48.76105 64.02076 45.54920 1.000 62.41994 371 LEU C N 1
ATOM 8496 C CA . LEU C 1 371 ? 47.48244 64.69922 45.40326 1.000 55.90142 371 LEU C CA 1
ATOM 8497 C C . LEU C 1 371 ? 47.75399 66.19834 45.44813 1.000 54.76713 371 LEU C C 1
ATOM 8498 O O . LEU C 1 371 ? 48.57603 66.65932 46.24527 1.000 53.60434 371 LEU C O 1
ATOM 8503 N N . MET C 1 372 ? 47.10162 66.95902 44.58050 1.000 58.67216 372 MET C N 1
ATOM 8504 C CA . MET C 1 372 ? 47.33899 68.39760 44.56467 1.000 57.26605 372 MET C CA 1
ATOM 8505 C C . MET C 1 372 ? 46.05409 69.17637 44.36204 1.000 62.28047 372 MET C C 1
ATOM 8506 O O . MET C 1 372 ? 45.29401 68.90107 43.43034 1.000 63.47344 372 MET C O 1
ATOM 8511 N N . GLY C 1 373 ? 45.85170 70.18042 45.20506 1.000 58.06101 373 GLY C N 1
ATOM 8512 C CA . GLY C 1 373 ? 44.80894 71.16992 45.00221 1.000 56.70904 373 GLY C CA 1
ATOM 8513 C C . GLY C 1 373 ? 45.41594 72.49173 44.56535 1.000 54.61222 373 GLY C C 1
ATOM 8514 O O . GLY C 1 373 ? 46.44708 72.90124 45.08109 1.000 56.02113 373 GLY C O 1
ATOM 8515 N N . PHE C 1 374 ? 44.76440 73.15588 43.62155 1.000 54.01349 374 PHE C N 1
ATOM 8516 C CA . PHE C 1 374 ? 45.13591 74.49551 43.18963 1.000 48.97750 374 PHE C CA 1
ATOM 8517 C C . PHE C 1 374 ? 43.95726 75.41044 43.47147 1.000 55.51182 374 PHE C C 1
ATOM 8518 O O . PHE C 1 374 ? 42.80590 75.02938 43.22349 1.000 64.98176 374 PHE C O 1
ATOM 8526 N N . GLY C 1 375 ? 44.21850 76.60048 44.00263 1.000 47.99518 375 GLY C N 1
ATOM 8527 C CA . GLY C 1 375 ? 43.11654 77.41020 44.46403 1.000 51.11470 375 GLY C CA 1
ATOM 8528 C C . GLY C 1 375 ? 43.38313 78.89485 44.53858 1.000 52.61413 375 GLY C C 1
ATOM 8529 O O . GLY C 1 375 ? 44.44358 79.38024 44.13636 1.000 52.94596 375 GLY C O 1
ATOM 8530 N N . PRO C 1 376 ? 42.40745 79.64524 45.05524 1.000 56.29931 376 PRO C N 1
ATOM 8531 C CA . PRO C 1 376 ? 42.60387 81.08678 45.25104 1.000 57.65932 376 PRO C CA 1
ATOM 8532 C C . PRO C 1 376 ? 43.86179 81.33606 46.06734 1.000 56.37762 376 PRO C C 1
ATOM 8533 O O . PRO C 1 376 ? 44.13223 80.64557 47.05224 1.000 58.58828 376 PRO C O 1
ATOM 8537 N N . GLY C 1 377 ? 44.65715 82.30762 45.63542 1.000 58.29018 377 GLY C N 1
ATOM 8538 C CA . GLY C 1 377 ? 45.92920 82.53218 46.28954 1.000 58.13546 377 GLY C CA 1
ATOM 8539 C C . GLY C 1 377 ? 46.98075 83.23499 45.45179 1.000 59.44411 377 GLY C C 1
ATOM 8540 O O . GLY C 1 377 ? 47.23889 84.42103 45.66833 1.000 52.28840 377 GLY C O 1
ATOM 8541 N N . VAL C 1 378 ? 47.60359 82.52529 44.50919 1.000 58.48003 378 VAL C N 1
ATOM 8542 C CA . VAL C 1 378 ? 47.23682 81.14524 44.20735 1.000 54.80024 378 VAL C CA 1
ATOM 8543 C C . VAL C 1 378 ? 47.81980 80.18755 45.22337 1.000 55.94669 378 VAL C C 1
ATOM 8544 O O . VAL C 1 378 ? 48.98960 80.29706 45.59950 1.000 53.33775 378 VAL C O 1
ATOM 8548 N N . THR C 1 379 ? 46.98573 79.25733 45.67830 1.000 54.55891 379 THR C N 1
ATOM 8549 C CA . THR C 1 379 ? 47.39117 78.27273 46.66830 1.000 53.14980 379 THR C CA 1
ATOM 8550 C C . THR C 1 379 ? 47.63475 76.92578 46.00362 1.000 51.19038 379 THR C C 1
ATOM 8551 O O . THR C 1 379 ? 46.85715 76.48902 45.15164 1.000 52.05554 379 THR C O 1
ATOM 8555 N N . VAL C 1 380 ? 48.72390 76.27003 46.38778 1.000 53.24984 380 VAL C N 1
ATOM 8556 C CA . VAL C 1 380 ? 48.94749 74.87487 46.03242 1.000 53.40307 380 VAL C CA 1
ATOM 8557 C C . VAL C 1 380 ? 48.96561 74.05640 47.31351 1.000 48.84461 380 VAL C C 1
ATOM 8558 O O . VAL C 1 380 ? 49.64657 74.40926 48.28118 1.000 56.02115 380 VAL C O 1
ATOM 8562 N N . GLU C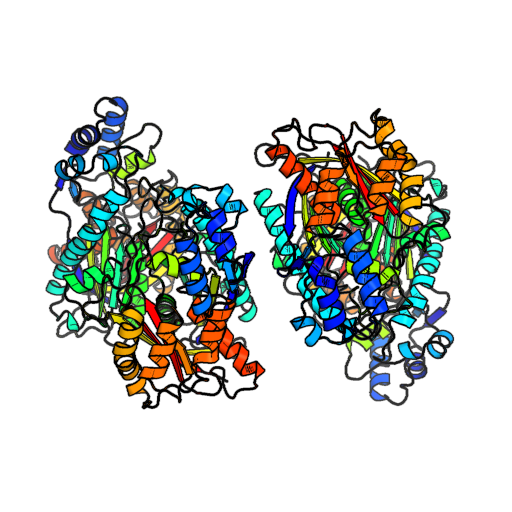 1 381 ? 48.20285 72.98451 47.32566 1.000 43.96611 381 GLU C N 1
ATOM 8563 C CA . GLU C 1 381 ? 48.25633 71.98698 48.37070 1.000 45.53646 381 GLU C CA 1
ATOM 8564 C C . GLU C 1 381 ? 48.87788 70.76309 47.74873 1.000 48.95374 381 GLU C C 1
ATOM 8565 O O . GLU C 1 381 ? 48.40493 70.29212 46.70640 1.000 52.75224 381 GLU C O 1
ATOM 8571 N N . THR C 1 382 ? 49.93786 70.27328 48.37695 1.000 48.17009 382 THR C N 1
ATOM 8572 C CA . THR C 1 382 ? 50.64365 69.07901 47.95519 1.000 46.51352 382 THR C CA 1
ATOM 8573 C C . THR C 1 382 ? 50.51897 68.07179 49.07805 1.000 45.77520 382 THR C C 1
ATOM 8574 O O . THR C 1 382 ? 50.98676 68.32938 50.19495 1.000 49.01263 382 THR C O 1
ATOM 8578 N N . VAL C 1 383 ? 49.90096 66.93271 48.78596 1.000 41.75727 383 VAL C N 1
ATOM 8579 C CA . VAL C 1 383 ? 49.77851 65.83231 49.73390 1.000 53.78782 383 VAL C CA 1
ATOM 8580 C C . VAL C 1 383 ? 50.50944 64.61962 49.15705 1.000 57.61621 383 VAL C C 1
ATOM 8581 O O . VAL C 1 383 ? 50.20326 64.17445 48.03931 1.000 55.72063 383 VAL C O 1
ATOM 8585 N N . VAL C 1 384 ? 51.48375 64.10195 49.90927 1.000 48.75817 384 VAL C N 1
ATOM 8586 C CA . VAL C 1 384 ? 52.21219 62.90121 49.51984 1.000 54.44401 384 VAL C CA 1
ATOM 8587 C C . VAL C 1 384 ? 51.47420 61.68789 50.05997 1.000 53.42307 384 VAL C C 1
ATOM 8588 O O . VAL C 1 384 ? 51.36842 61.50133 51.27767 1.000 55.41346 384 VAL C O 1
ATOM 8592 N N . LEU C 1 385 ? 50.96196 60.86193 49.15443 1.000 62.86966 385 LEU C N 1
ATOM 8593 C CA . LEU C 1 385 ? 50.19647 59.66955 49.48801 1.000 63.27830 385 LEU C CA 1
ATOM 8594 C C . LEU C 1 385 ? 51.05141 58.42623 49.29179 1.000 63.95047 385 LEU C C 1
ATOM 8595 O O . LEU C 1 385 ? 51.74318 58.27309 48.27815 1.000 60.84795 385 LEU C O 1
ATOM 8600 N N . ARG C 1 386 ? 50.97982 57.53335 50.25741 1.000 65.50969 386 ARG C N 1
ATOM 8601 C CA . ARG C 1 386 ? 51.58583 56.22495 50.14577 1.000 68.51166 386 ARG C CA 1
ATOM 8602 C C . ARG C 1 386 ? 50.47984 55.21095 49.89064 1.000 68.59124 386 ARG C C 1
ATOM 8603 O O . ARG C 1 386 ? 49.45789 55.22432 50.58122 1.000 64.60781 386 ARG C O 1
ATOM 8611 N N . ALA C 1 387 ? 50.66484 54.36569 48.87340 1.000 67.70998 387 ALA C N 1
ATOM 8612 C CA . ALA C 1 387 ? 49.68725 53.35088 48.50280 1.000 72.07578 387 ALA C CA 1
ATOM 8613 C C . ALA C 1 387 ? 49.80999 52.12691 49.41352 1.000 69.53022 387 ALA C C 1
ATOM 8614 O O . ALA C 1 387 ? 50.71086 52.02184 50.24398 1.000 68.05616 387 ALA C O 1
ATOM 8616 N N . ILE C 1 388 ? 48.86471 51.20087 49.25947 1.000 70.75973 388 ILE C N 1
ATOM 8617 C CA . ILE C 1 388 ? 48.79748 50.02052 50.10518 1.000 72.87679 388 ILE C CA 1
ATOM 8618 C C . ILE C 1 388 ? 48.56574 48.78711 49.24950 1.000 82.04641 388 ILE C C 1
ATOM 8619 O O . ILE C 1 388 ? 47.81802 48.81147 48.26505 1.000 77.86998 388 ILE C O 1
ATOM 8624 N N . SER C 1 389 ? 49.18929 47.69140 49.66461 1.000 82.05005 389 SER C N 1
ATOM 8625 C CA . SER C 1 389 ? 49.18163 46.45151 48.90882 1.000 83.23338 389 SER C CA 1
ATOM 8626 C C . SER C 1 389 ? 48.01127 45.56268 49.30591 1.000 82.55055 389 SER C C 1
ATOM 8627 O O . SER C 1 389 ? 47.66563 45.45432 50.48975 1.000 78.74997 389 SER C O 1
ATOM 8630 N N . VAL C 1 390 ? 47.41791 44.92185 48.30106 1.000 80.42692 390 VAL C N 1
ATOM 8631 C CA . VAL C 1 390 ? 46.37229 43.92557 48.52023 1.000 82.87793 390 VAL C CA 1
ATOM 8632 C C . VAL C 1 390 ? 46.97314 42.52001 48.50834 1.000 78.42687 390 VAL C C 1
ATOM 8633 O O . VAL C 1 390 ? 48.14280 42.33444 48.14712 1.000 79.11080 390 VAL C O 1
ATOM 8637 N N . ARG D 1 13 ? -9.33748 52.40009 77.96251 1.000 74.42499 13 ARG D N 1
ATOM 8638 C CA . ARG D 1 13 ? -10.35933 53.42364 78.02319 1.000 76.47727 13 ARG D CA 1
ATOM 8639 C C . ARG D 1 13 ? -10.07263 54.83756 77.40062 1.000 61.00824 13 ARG D C 1
ATOM 8640 O O . ARG D 1 13 ? -10.54061 55.82873 77.95746 1.000 65.18344 13 ARG D O 1
ATOM 8648 N N . PRO D 1 14 ? -9.36776 54.93819 76.25347 1.000 62.71728 14 PRO D N 1
ATOM 8649 C CA . PRO D 1 14 ? -9.40693 56.20291 75.48718 1.000 65.54720 14 PRO D CA 1
ATOM 8650 C C . PRO D 1 14 ? -10.77835 56.48556 74.86901 1.000 67.40034 14 PRO D C 1
ATOM 8651 O O . PRO D 1 14 ? -11.58613 55.57689 74.63756 1.000 62.17251 14 PRO D O 1
ATOM 8655 N N . HIS D 1 15 ? -10.99767 57.75430 74.51232 1.000 65.52105 15 HIS D N 1
ATOM 8656 C CA . HIS D 1 15 ? -12.33628 58.23629 74.16464 1.000 59.46804 15 HIS D CA 1
ATOM 8657 C C . HIS D 1 15 ? -12.52550 58.60189 72.69371 1.000 60.61826 15 HIS D C 1
ATOM 8658 O O . HIS D 1 15 ? -13.58508 58.28992 72.12838 1.000 53.58914 15 HIS D O 1
ATOM 8665 N N . GLY D 1 16 ? -11.56074 59.22326 72.02191 1.000 55.83078 16 GLY D N 1
ATOM 8666 C CA . GLY D 1 16 ? -11.87802 59.72736 70.69282 1.000 54.78667 16 GLY D CA 1
ATOM 8667 C C . GLY D 1 16 ? -10.98511 59.39899 69.50769 1.000 57.26092 16 GLY D C 1
ATOM 8668 O O . GLY D 1 16 ? -10.12029 60.20621 69.17115 1.000 71.74622 16 GLY D O 1
ATOM 8669 N N . LEU D 1 17 ? -11.18170 58.25218 68.85487 1.000 45.47449 17 LEU D N 1
ATOM 8670 C CA . LEU D 1 17 ? -10.62976 57.98034 67.51727 1.000 49.15534 17 LEU D CA 1
ATOM 8671 C C . LEU D 1 17 ? -9.12425 58.15434 67.29710 1.000 57.68762 17 LEU D C 1
ATOM 8672 O O . LEU D 1 17 ? -8.56411 59.26135 67.34111 1.000 56.31344 17 LEU D O 1
ATOM 8677 N N . ALA D 1 18 ? -8.47804 57.03001 67.01069 1.000 51.88864 18 ALA D N 1
ATOM 8678 C CA . ALA D 1 18 ? -7.08595 57.01709 66.58658 1.000 52.30515 18 ALA D CA 1
ATOM 8679 C C . ALA D 1 18 ? -6.86647 57.96988 65.41038 1.000 50.44115 18 ALA D C 1
ATOM 8680 O O . ALA D 1 18 ? -7.65432 58.01331 64.45096 1.000 47.30097 18 ALA D O 1
ATOM 8682 N N . SER D 1 19 ? -5.76359 58.71436 65.48843 1.000 47.98221 19 SER D N 1
ATOM 8683 C CA . SER D 1 19 ? -5.51840 59.88823 64.67214 1.000 43.63897 19 SER D CA 1
ATOM 8684 C C . SER D 1 19 ? -4.08085 59.86328 64.16392 1.000 47.51419 19 SER D C 1
ATOM 8685 O O . SER D 1 19 ? -3.13497 59.65155 64.94121 1.000 46.07310 19 SER D O 1
ATOM 8688 N N . VAL D 1 20 ? -3.92328 60.08996 62.85818 1.000 47.31418 20 VAL D N 1
ATOM 8689 C CA . VAL D 1 20 ? -2.60422 60.29446 62.26925 1.000 51.40711 20 VAL D CA 1
ATOM 8690 C C . VAL D 1 20 ? -2.02294 61.61187 62.78205 1.000 53.66519 20 VAL D C 1
ATOM 8691 O O . VAL D 1 20 ? -2.57004 62.69459 62.53296 1.000 53.91892 20 VAL D O 1
ATOM 8695 N N . LEU D 1 21 ? -0.89494 61.53948 63.48431 1.000 49.32603 21 LEU D N 1
ATOM 8696 C CA . LEU D 1 21 ? -0.30457 62.75649 64.03112 1.000 49.29064 21 LEU D CA 1
ATOM 8697 C C . LEU D 1 21 ? 0.86582 63.30537 63.22686 1.000 48.86726 21 LEU D C 1
ATOM 8698 O O . LEU D 1 21 ? 1.24386 64.46476 63.43411 1.000 52.45418 21 LEU D O 1
ATOM 8703 N N . ALA D 1 22 ? 1.42689 62.52483 62.30828 1.000 50.93394 22 ALA D N 1
ATOM 8704 C CA . ALA D 1 22 ? 2.66325 62.84095 61.60759 1.000 51.85225 22 ALA D CA 1
ATOM 8705 C C . ALA D 1 22 ? 2.90370 61.76213 60.56874 1.000 53.96663 22 ALA D C 1
ATOM 8706 O O . ALA D 1 22 ? 2.49198 60.60814 60.75962 1.000 53.44049 22 ALA D O 1
ATOM 8708 N N . ILE D 1 23 ? 3.60815 62.14266 59.49488 1.000 53.63349 23 ILE D N 1
ATOM 8709 C CA . ILE D 1 23 ? 3.85727 61.30142 58.32395 1.000 47.94340 23 ILE D CA 1
ATOM 8710 C C . ILE D 1 23 ? 5.23299 61.63117 57.76215 1.000 53.83582 23 ILE D C 1
ATOM 8711 O O . ILE D 1 23 ? 5.49778 62.78280 57.39192 1.000 57.69868 23 ILE D O 1
ATOM 8716 N N . GLY D 1 24 ? 6.08835 60.62695 57.65295 1.000 52.53111 24 GLY D N 1
ATOM 8717 C CA . GLY D 1 24 ? 7.37063 60.76921 56.98779 1.000 49.21522 24 GLY D CA 1
ATOM 8718 C C . GLY D 1 24 ? 7.51542 59.71419 55.90930 1.000 50.19732 24 GLY D C 1
ATOM 8719 O O . GLY D 1 24 ? 7.08618 58.58126 56.08717 1.000 51.38391 24 GLY D O 1
ATOM 8720 N N . THR D 1 25 ? 8.10911 60.09680 54.78405 1.000 50.92624 25 THR D N 1
ATOM 8721 C CA . THR D 1 25 ? 8.37380 59.15706 53.70227 1.000 51.93634 25 THR D CA 1
ATOM 8722 C C . THR D 1 25 ? 9.83547 59.26063 53.30295 1.000 59.55477 25 THR D C 1
ATOM 8723 O O . THR D 1 25 ? 10.47856 60.29214 53.51484 1.000 64.49430 25 THR D O 1
ATOM 8727 N N . ALA D 1 26 ? 10.35279 58.18233 52.71914 1.000 58.02826 26 ALA D N 1
ATOM 8728 C CA . ALA D 1 26 ? 11.73343 58.12827 52.25571 1.000 52.01423 26 ALA D CA 1
ATOM 8729 C C . ALA D 1 26 ? 11.81293 57.10901 51.12555 1.000 53.75824 26 ALA D C 1
ATOM 8730 O O . ALA D 1 26 ? 10.95598 56.23237 51.01387 1.000 50.74590 26 ALA D O 1
ATOM 8732 N N . ASN D 1 27 ? 12.82812 57.24291 50.27334 1.000 52.78927 27 ASN D N 1
ATOM 8733 C CA . ASN D 1 27 ? 13.04132 56.34948 49.14213 1.000 52.67450 27 ASN D CA 1
ATOM 8734 C C . ASN D 1 27 ? 14.52982 56.09108 48.98475 1.000 56.23572 27 ASN D C 1
ATOM 8735 O O . ASN D 1 27 ? 15.35293 56.88471 49.45361 1.000 61.35502 27 ASN D O 1
ATOM 8740 N N . PRO D 1 28 ? 14.90962 54.98261 48.33583 1.000 59.75522 28 PRO D N 1
ATOM 8741 C CA . PRO D 1 28 ? 16.32876 54.76169 48.00259 1.000 62.17333 28 PRO D CA 1
ATOM 8742 C C . PRO D 1 28 ? 16.94560 55.94027 47.24383 1.000 64.54667 28 PRO D C 1
ATOM 8743 O O . PRO D 1 28 ? 16.26585 56.62650 46.47552 1.000 57.97413 28 PRO D O 1
ATOM 8747 N N . GLU D 1 29 ? 18.26073 56.16313 47.46404 1.000 73.18974 29 GLU D N 1
ATOM 8748 C CA . GLU D 1 29 ? 19.00136 57.24141 46.78143 1.000 77.04819 29 GLU D CA 1
ATOM 8749 C C . GLU D 1 29 ? 18.85776 57.29445 45.25253 1.000 75.09256 29 GLU D C 1
ATOM 8750 O O . GLU D 1 29 ? 19.07698 58.35907 44.66740 1.000 76.43248 29 GLU D O 1
ATOM 8756 N N . ASN D 1 30 ? 18.52443 56.20449 44.57359 1.000 73.02852 30 ASN D N 1
ATOM 8757 C CA . ASN D 1 30 ? 18.83584 56.09796 43.15791 1.000 71.98465 30 ASN D CA 1
ATOM 8758 C C . ASN D 1 30 ? 17.52609 56.19522 42.39903 1.000 73.63803 30 ASN D C 1
ATOM 8759 O O . ASN D 1 30 ? 16.64140 55.35846 42.60899 1.000 74.11769 30 ASN D O 1
ATOM 8764 N N . CYS D 1 31 ? 17.36664 57.17525 41.51403 1.000 74.15913 31 CYS D N 1
ATOM 8765 C CA . CYS D 1 31 ? 16.06983 57.16195 40.83852 1.000 76.33299 31 CYS D CA 1
ATOM 8766 C C . CYS D 1 31 ? 16.25666 56.94981 39.34686 1.000 72.20028 31 CYS D C 1
ATOM 8767 O O . CYS D 1 31 ? 17.33292 57.17527 38.80810 1.000 77.71082 31 CYS D O 1
ATOM 8770 N N . PHE D 1 32 ? 15.23047 56.41533 38.69749 1.000 73.83532 32 PHE D N 1
ATOM 8771 C CA . PHE D 1 32 ? 15.39858 56.00071 37.32103 1.000 75.54384 32 PHE D CA 1
ATOM 8772 C C . PHE D 1 32 ? 14.22553 56.58857 36.56389 1.000 87.01577 32 PHE D C 1
ATOM 8773 O O . PHE D 1 32 ? 13.04724 56.37674 36.93155 1.000 81.85476 32 PHE D O 1
ATOM 8781 N N . ASN D 1 33 ? 14.54304 57.34564 35.52733 1.000 92.71987 33 ASN D N 1
ATOM 8782 C CA . ASN D 1 33 ? 13.44375 57.74207 34.68496 1.000 93.08040 33 ASN D CA 1
ATOM 8783 C C . ASN D 1 33 ? 12.92287 56.58067 33.85809 1.000 89.74363 33 ASN D C 1
ATOM 8784 O O . ASN D 1 33 ? 13.63208 55.62231 33.53678 1.000 90.82344 33 ASN D O 1
ATOM 8789 N N . GLN D 1 34 ? 11.66447 56.72356 33.50007 1.000 95.95717 34 GLN D N 1
ATOM 8790 C CA . GLN D 1 34 ? 10.91712 55.61457 32.98695 1.000 94.43773 34 GLN D CA 1
ATOM 8791 C C . GLN D 1 34 ? 11.15806 55.51240 31.48315 1.000 93.68306 34 GLN D C 1
ATOM 8792 O O . GLN D 1 34 ? 11.38106 54.40835 30.93879 1.000 87.25053 34 GLN D O 1
ATOM 8798 N N . ASP D 1 35 ? 11.35326 56.66341 30.85316 1.000 95.83177 35 ASP D N 1
ATOM 8799 C CA . ASP D 1 35 ? 11.76223 56.83849 29.47082 1.000 97.03252 35 ASP D CA 1
ATOM 8800 C C . ASP D 1 35 ? 13.23159 56.47868 29.24706 1.000 91.84893 35 ASP D C 1
ATOM 8801 O O . ASP D 1 35 ? 13.70962 56.63333 28.12054 1.000 93.02058 35 ASP D O 1
ATOM 8806 N N . GLU D 1 36 ? 13.96504 55.98399 30.26150 1.000 93.37756 36 GLU D N 1
ATOM 8807 C CA . GLU D 1 36 ? 15.30018 55.47048 29.97424 1.000 89.34121 36 GLU D CA 1
ATOM 8808 C C . GLU D 1 36 ? 15.39876 54.11270 30.62146 1.000 86.16206 36 GLU D C 1
ATOM 8809 O O . GLU D 1 36 ? 16.50100 53.57340 30.69377 1.000 88.48768 36 GLU D O 1
ATOM 8815 N N . PHE D 1 37 ? 14.27996 53.58680 31.17057 1.000 86.19684 37 PHE D N 1
ATOM 8816 C CA . PHE D 1 37 ? 14.37672 52.32286 31.89294 1.000 79.55987 37 PHE D CA 1
ATOM 8817 C C . PHE D 1 37 ? 14.39591 51.09487 30.97841 1.000 77.60451 37 PHE D C 1
ATOM 8818 O O . PHE D 1 37 ? 15.16287 50.16039 31.25702 1.000 80.96475 37 PHE D O 1
ATOM 8826 N N . PRO D 1 38 ? 13.58178 51.01487 29.91005 1.000 78.41583 38 PRO D N 1
ATOM 8827 C CA . PRO D 1 38 ? 13.65313 49.80971 29.05050 1.000 79.18988 38 PRO D CA 1
ATOM 8828 C C . PRO D 1 38 ? 15.04528 49.49550 28.52078 1.000 76.58288 38 PRO D C 1
ATOM 8829 O O . PRO D 1 38 ? 15.44685 48.32504 28.49909 1.000 80.18686 38 PRO D O 1
ATOM 8833 N N . ASP D 1 39 ? 15.79209 50.50832 28.08436 1.000 75.08323 39 ASP D N 1
ATOM 8834 C CA . ASP D 1 39 ? 17.16998 50.27527 27.67179 1.000 77.74236 39 ASP D CA 1
ATOM 8835 C C . ASP D 1 39 ? 17.96339 49.65980 28.81494 1.000 81.80420 39 ASP D C 1
ATOM 8836 O O . ASP D 1 39 ? 18.35503 48.48656 28.76043 1.000 88.89380 39 ASP D O 1
ATOM 8841 N N . LEU D 1 40 ? 18.15326 50.43258 29.88669 1.000 81.03659 40 LEU D N 1
ATOM 8842 C CA . LEU D 1 40 ? 18.94138 49.98792 31.03342 1.000 81.72670 40 LEU D CA 1
ATOM 8843 C C . LEU D 1 40 ? 18.54026 48.59190 31.49375 1.000 80.05386 40 LEU D C 1
ATOM 8844 O O . LEU D 1 40 ? 19.38625 47.69059 31.58113 1.000 78.82332 40 LEU D O 1
ATOM 8849 N N . CYS D 1 41 ? 17.24331 48.38875 31.76086 1.000 76.99564 41 CYS D N 1
ATOM 8850 C CA . CYS D 1 41 ? 16.77104 47.10427 32.28265 1.000 78.70675 41 CYS D CA 1
ATOM 8851 C C . CYS D 1 41 ? 17.11488 45.95350 31.34486 1.000 74.15873 41 CYS D C 1
ATOM 8852 O O . CYS D 1 41 ? 17.48760 44.86346 31.79533 1.000 72.98448 41 CYS D O 1
ATOM 8855 N N . PHE D 1 42 ? 16.98842 46.16079 30.03342 1.000 72.23912 42 PHE D N 1
ATOM 8856 C CA . PHE D 1 42 ? 17.27178 45.03514 29.14953 1.000 74.91318 42 PHE D CA 1
ATOM 8857 C C . PHE D 1 42 ? 18.77119 44.83681 28.96460 1.000 75.37759 42 PHE D C 1
ATOM 8858 O O . PHE D 1 42 ? 19.20811 43.75008 28.57072 1.000 73.72281 42 PHE D O 1
ATOM 8866 N N . ARG D 1 43 ? 19.58159 45.84622 29.27747 1.000 73.41131 43 ARG D N 1
ATOM 8867 C CA . ARG D 1 43 ? 21.01519 45.62119 29.22838 1.000 74.50012 43 ARG D CA 1
ATOM 8868 C C . ARG D 1 43 ? 21.50619 44.91900 30.48997 1.000 74.93505 43 ARG D C 1
ATOM 8869 O O . ARG D 1 43 ? 22.18771 43.88881 30.41294 1.000 74.80933 43 ARG D O 1
ATOM 8877 N N . VAL D 1 44 ? 21.16823 45.46007 31.66543 1.000 74.38216 44 VAL D N 1
ATOM 8878 C CA . VAL D 1 44 ? 21.70237 44.90933 32.90710 1.000 71.09937 44 VAL D CA 1
ATOM 8879 C C . VAL D 1 44 ? 21.23608 43.47422 33.11055 1.000 75.63050 44 VAL D C 1
ATOM 8880 O O . VAL D 1 44 ? 21.97886 42.65142 33.66533 1.000 73.21949 44 VAL D O 1
ATOM 8884 N N . THR D 1 45 ? 20.02410 43.13663 32.64686 1.000 71.10039 45 THR D N 1
ATOM 8885 C CA . THR D 1 45 ? 19.52775 41.76696 32.72466 1.000 70.78786 45 THR D CA 1
ATOM 8886 C C . THR D 1 45 ? 20.04985 40.88733 31.59896 1.000 74.29454 45 THR D C 1
ATOM 8887 O O . THR D 1 45 ? 19.65404 39.71645 31.52280 1.000 76.06894 45 THR D O 1
ATOM 8891 N N . LYS D 1 46 ? 20.91973 41.42443 30.73085 1.000 76.84835 46 LYS D N 1
ATOM 8892 C CA . LYS D 1 46 ? 21.57904 40.66554 29.66102 1.000 73.74512 46 LYS D CA 1
ATOM 8893 C C . LYS D 1 46 ? 20.55064 40.12661 28.65987 1.000 73.53349 46 LYS D C 1
ATOM 8894 O O . LYS D 1 46 ? 20.54721 38.94677 28.29817 1.000 73.58169 46 LYS D O 1
ATOM 8900 N N . SER D 1 47 ? 19.67014 41.01973 28.20507 1.000 70.76313 47 SER D N 1
ATOM 8901 C CA . SER D 1 47 ? 18.54492 40.65793 27.35122 1.000 72.36852 47 SER D CA 1
ATOM 8902 C C . SER D 1 47 ? 18.46732 41.51076 26.08835 1.000 71.86696 47 SER D C 1
ATOM 8903 O O . SER D 1 47 ? 17.44799 41.47155 25.39669 1.000 76.05995 47 SER D O 1
ATOM 8906 N N . GLU D 1 48 ? 19.51355 42.27721 25.76504 1.000 81.21226 48 GLU D N 1
ATOM 8907 C CA . GLU D 1 48 ? 19.44754 43.19582 24.62606 1.000 81.86976 48 GLU D CA 1
ATOM 8908 C C . GLU D 1 48 ? 19.09039 42.50013 23.31103 1.000 84.18964 48 GLU D C 1
ATOM 8909 O O . GLU D 1 48 ? 18.57613 43.15871 22.39928 1.000 80.80510 48 GLU D O 1
ATOM 8915 N N . HIS D 1 49 ? 19.33315 41.18853 23.19506 1.000 85.22875 49 HIS D N 1
ATOM 8916 C CA . HIS D 1 49 ? 18.99055 40.46922 21.96809 1.000 81.96826 49 HIS D CA 1
ATOM 8917 C C . HIS D 1 49 ? 17.48140 40.32681 21.78924 1.000 83.60971 49 HIS D C 1
ATOM 8918 O O . HIS D 1 49 ? 16.98461 40.34661 20.65884 1.000 85.99473 49 HIS D O 1
ATOM 8925 N N . LEU D 1 50 ? 16.73291 40.18293 22.88141 1.000 83.62225 50 LEU D N 1
ATOM 8926 C CA . LEU D 1 50 ? 15.29453 39.92646 22.78777 1.000 85.87516 50 LEU D CA 1
ATOM 8927 C C . LEU D 1 50 ? 14.52564 41.17238 22.36645 1.000 87.20623 50 LEU D C 1
ATOM 8928 O O . LEU D 1 50 ? 13.73455 41.70473 23.15500 1.000 89.26344 50 LEU D O 1
ATOM 8933 N N . THR D 1 51 ? 14.71384 41.61339 21.11668 1.000 89.80566 51 THR D N 1
ATOM 8934 C CA . THR D 1 51 ? 14.23199 42.93059 20.69003 1.000 86.06138 51 THR D CA 1
ATOM 8935 C C . THR D 1 51 ? 12.71344 43.03012 20.74071 1.000 77.39446 51 THR D C 1
ATOM 8936 O O . THR D 1 51 ? 12.16845 44.06788 21.14382 1.000 77.60798 51 THR D O 1
ATOM 8940 N N . GLY D 1 52 ? 12.01023 41.97972 20.31501 1.000 76.84531 52 GLY D N 1
ATOM 8941 C CA . GLY D 1 52 ? 10.55742 42.01031 20.39879 1.000 79.03213 52 GLY D CA 1
ATOM 8942 C C . GLY D 1 52 ? 10.07680 42.21811 21.82126 1.000 84.17702 52 GLY D C 1
ATOM 8943 O O . GLY D 1 52 ? 9.12596 42.97614 22.07818 1.000 82.97578 52 GLY D O 1
ATOM 8944 N N . LEU D 1 53 ? 10.75804 41.58479 22.77517 1.000 83.47964 53 LEU D N 1
ATOM 8945 C CA . LEU D 1 53 ? 10.30227 41.66535 24.15272 1.000 84.76989 53 LEU D CA 1
ATOM 8946 C C . LEU D 1 53 ? 10.62208 43.03834 24.73513 1.000 81.39759 53 LEU D C 1
ATOM 8947 O O . LEU D 1 53 ? 9.78668 43.65200 25.41826 1.000 82.91444 53 LEU D O 1
ATOM 8952 N N . LYS D 1 54 ? 11.80377 43.56701 24.40934 1.000 76.99597 54 LYS D N 1
ATOM 8953 C CA . LYS D 1 54 ? 12.11944 44.95195 24.75286 1.000 78.29483 54 LYS D CA 1
ATOM 8954 C C . LYS D 1 54 ? 11.05674 45.92707 24.24112 1.000 82.36151 54 LYS D C 1
ATOM 8955 O O . LYS D 1 54 ? 10.73668 46.92196 24.90436 1.000 83.58165 54 LYS D O 1
ATOM 8961 N N . GLU D 1 55 ? 10.49837 45.67272 23.06095 1.000 82.69849 55 GLU D N 1
ATOM 8962 C CA . GLU D 1 55 ? 9.61973 46.69600 22.50418 1.000 86.91940 55 GLU D CA 1
ATOM 8963 C C . GLU D 1 55 ? 8.23394 46.62898 23.15121 1.000 86.31001 55 GLU D C 1
ATOM 8964 O O . GLU D 1 55 ? 7.61271 47.68024 23.44330 1.000 88.96167 55 GLU D O 1
ATOM 8970 N N . LYS D 1 56 ? 7.76673 45.40244 23.42777 1.000 84.32495 56 LYS D N 1
ATOM 8971 C CA . LYS D 1 56 ? 6.59888 45.23904 24.29277 1.000 80.61161 56 LYS D CA 1
ATOM 8972 C C . LYS D 1 56 ? 6.81020 45.96449 25.62400 1.000 86.14753 56 LYS D C 1
ATOM 8973 O O . LYS D 1 56 ? 5.88701 46.59966 26.15732 1.000 78.89323 56 LYS D O 1
ATOM 8979 N N . PHE D 1 57 ? 8.04322 45.93076 26.14775 1.000 83.45397 57 PHE D N 1
ATOM 8980 C CA . PHE D 1 57 ? 8.31705 46.57918 27.42808 1.000 74.05882 57 PHE D CA 1
ATOM 8981 C C . PHE D 1 57 ? 8.30610 48.10499 27.32490 1.000 77.92369 57 PHE D C 1
ATOM 8982 O O . PHE D 1 57 ? 7.84654 48.77683 28.25415 1.000 77.87536 57 PHE D O 1
ATOM 8990 N N . LYS D 1 58 ? 8.86740 48.68018 26.24980 1.000 83.50432 58 LYS D N 1
ATOM 8991 C CA . LYS D 1 58 ? 8.73309 50.13012 26.05990 1.000 83.86863 58 LYS D CA 1
ATOM 8992 C C . LYS D 1 58 ? 7.28667 50.54052 26.15547 1.000 88.33012 58 LYS D C 1
ATOM 8993 O O . LYS D 1 58 ? 6.94041 51.52605 26.81948 1.000 89.82164 58 LYS D O 1
ATOM 8999 N N . ARG D 1 59 ? 6.43894 49.81906 25.41203 1.000 89.17081 59 ARG D N 1
ATOM 9000 C CA . ARG D 1 59 ? 5.00890 50.11284 25.39854 1.000 89.94830 59 ARG D CA 1
ATOM 9001 C C . ARG D 1 59 ? 4.37749 50.01829 26.78209 1.000 89.22110 59 ARG D C 1
ATOM 9002 O O . ARG D 1 59 ? 3.60580 50.90537 27.17412 1.000 86.18025 59 ARG D O 1
ATOM 9010 N N . ILE D 1 60 ? 4.68846 48.96069 27.53189 1.000 85.30256 60 ILE D N 1
ATOM 9011 C CA . ILE D 1 60 ? 4.20522 48.84804 28.90460 1.000 83.08870 60 ILE D CA 1
ATOM 9012 C C . ILE D 1 60 ? 4.65952 50.05384 29.73164 1.000 82.44111 60 ILE D C 1
ATOM 9013 O O . ILE D 1 60 ? 3.86340 50.67869 30.44249 1.000 83.03578 60 ILE D O 1
ATOM 9018 N N . CYS D 1 61 ? 5.94891 50.39553 29.65812 1.000 78.38769 61 CYS D N 1
ATOM 9019 C CA . CYS D 1 61 ? 6.45495 51.52941 30.42835 1.000 78.14483 61 CYS D CA 1
ATOM 9020 C C . CYS D 1 61 ? 5.74644 52.82068 30.04627 1.000 81.46018 61 CYS D C 1
ATOM 9021 O O . CYS D 1 61 ? 5.53042 53.69224 30.89551 1.000 83.28769 61 CYS D O 1
ATOM 9024 N N . GLU D 1 62 ? 5.38847 52.96799 28.77052 1.000 83.40690 62 GLU D N 1
ATOM 9025 C CA . GLU D 1 62 ? 4.82187 54.22802 28.30777 1.000 83.14485 62 GLU D CA 1
ATOM 9026 C C . GLU D 1 62 ? 3.35924 54.37425 28.69785 1.000 87.28534 62 GLU D C 1
ATOM 9027 O O . GLU D 1 62 ? 2.91561 55.49192 28.99217 1.000 87.76525 62 GLU D O 1
ATOM 9033 N N . ARG D 1 63 ? 2.60259 53.26655 28.69955 1.000 90.11361 63 ARG D N 1
ATOM 9034 C CA . ARG D 1 63 ? 1.23531 53.26160 29.21387 1.000 84.56282 63 ARG D CA 1
ATOM 9035 C C . ARG D 1 63 ? 1.17176 53.42499 30.72934 1.000 83.14443 63 ARG D C 1
ATOM 9036 O O . ARG D 1 63 ? 0.11655 53.79406 31.25688 1.000 77.85660 63 ARG D O 1
ATOM 9044 N N . SER D 1 64 ? 2.29115 53.17450 31.41991 1.000 84.90019 64 SER D N 1
ATOM 9045 C CA . SER D 1 64 ? 2.30169 52.97861 32.87083 1.000 83.03940 64 SER D CA 1
ATOM 9046 C C . SER D 1 64 ? 1.79806 54.20205 33.62099 1.000 77.21993 64 SER D C 1
ATOM 9047 O O . SER D 1 64 ? 1.20763 54.07620 34.70216 1.000 73.46358 64 SER D O 1
ATOM 9050 N N . THR D 1 65 ? 2.03841 55.39164 33.06653 1.000 77.11302 65 THR D N 1
ATOM 9051 C CA . THR D 1 65 ? 1.83485 56.70545 33.67036 1.000 73.99360 65 THR D CA 1
ATOM 9052 C C . THR D 1 65 ? 2.82809 56.94952 34.79606 1.000 76.01761 65 THR D C 1
ATOM 9053 O O . THR D 1 65 ? 2.74475 57.98331 35.47007 1.000 78.03875 65 THR D O 1
ATOM 9057 N N . VAL D 1 66 ? 3.77164 56.03759 35.01249 1.000 73.89706 66 VAL D N 1
ATOM 9058 C CA . VAL D 1 66 ? 4.86611 56.22515 35.96038 1.000 75.95063 66 VAL D CA 1
ATOM 9059 C C . VAL D 1 66 ? 5.97326 57.02073 35.27055 1.000 76.76823 66 VAL D C 1
ATOM 9060 O O . VAL D 1 66 ? 6.40811 56.67633 34.16684 1.000 73.60662 66 VAL D O 1
ATOM 9064 N N . ARG D 1 67 ? 6.42289 58.09522 35.91458 1.000 75.78678 67 ARG D N 1
ATOM 9065 C CA . ARG D 1 67 ? 7.42106 58.97722 35.32498 1.000 73.67643 67 ARG D CA 1
ATOM 9066 C C . ARG D 1 67 ? 8.81690 58.71563 35.86874 1.000 75.88880 67 ARG D C 1
ATOM 9067 O O . ARG D 1 67 ? 9.81400 58.96354 35.17417 1.000 77.15857 67 ARG D O 1
ATOM 9075 N N . LYS D 1 68 ? 8.89784 58.17390 37.07727 1.000 77.57393 68 LYS D N 1
ATOM 9076 C CA . LYS D 1 68 ? 10.13534 58.10869 37.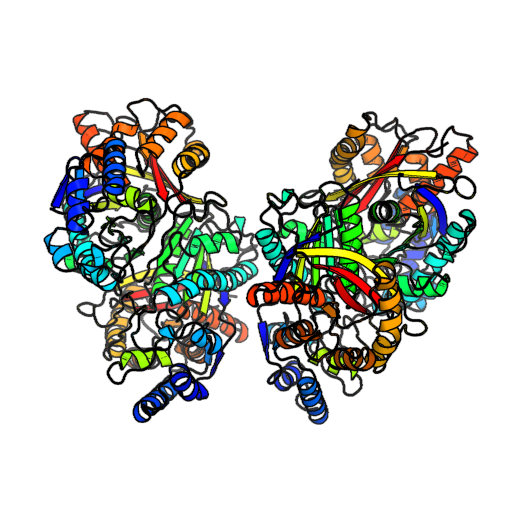83223 1.000 76.65786 68 LYS D CA 1
ATOM 9077 C C . LYS D 1 68 ? 9.95279 57.09795 38.95483 1.000 74.02841 68 LYS D C 1
ATOM 9078 O O . LYS D 1 68 ? 8.88924 57.03681 39.57994 1.000 66.33837 68 LYS D O 1
ATOM 9084 N N . ARG D 1 69 ? 10.98427 56.27672 39.19077 1.000 72.10254 69 ARG D N 1
ATOM 9085 C CA . ARG D 1 69 ? 10.93002 55.34800 40.32008 1.000 68.04516 69 ARG D CA 1
ATOM 9086 C C . ARG D 1 69 ? 12.26555 55.32907 41.05023 1.000 73.61119 69 ARG D C 1
ATOM 9087 O O . ARG D 1 69 ? 13.31722 55.37004 40.41758 1.000 75.88758 69 ARG D O 1
ATOM 9095 N N . TYR D 1 70 ? 12.22929 55.22537 42.37524 1.000 68.85306 70 TYR D N 1
ATOM 9096 C CA . TYR D 1 70 ? 13.43274 55.07932 43.18659 1.000 64.23131 70 TYR D CA 1
ATOM 9097 C C . TYR D 1 70 ? 13.64328 53.60932 43.52221 1.000 64.39579 70 TYR D C 1
ATOM 9098 O O . TYR D 1 70 ? 12.71060 52.93020 43.95943 1.000 63.63048 70 TYR D O 1
ATOM 9107 N N . LEU D 1 71 ? 14.86368 53.11962 43.32673 1.000 63.14279 71 LEU D N 1
ATOM 9108 C CA . LEU D 1 71 ? 15.15474 51.69980 43.47594 1.000 62.58961 71 LEU D CA 1
ATOM 9109 C C . LEU D 1 71 ? 16.43888 51.52946 44.25517 1.000 64.71632 71 LEU D C 1
ATOM 9110 O O . LEU D 1 71 ? 17.41011 52.24663 44.00408 1.000 70.88594 71 LEU D O 1
ATOM 9115 N N . HIS D 1 72 ? 16.46702 50.55764 45.16902 1.000 66.08449 72 HIS D N 1
ATOM 9116 C CA . HIS D 1 72 ? 17.72050 50.29348 45.86556 1.000 63.70582 72 HIS D CA 1
ATOM 9117 C C . HIS D 1 72 ? 18.72023 49.57164 44.96762 1.000 65.44016 72 HIS D C 1
ATOM 9118 O O . HIS D 1 72 ? 19.93778 49.76785 45.09549 1.000 69.07511 72 HIS D O 1
ATOM 9125 N N . LEU D 1 73 ? 18.22658 48.72295 44.06885 1.000 63.61602 73 LEU D N 1
ATOM 9126 C CA . LEU D 1 73 ? 19.09206 47.97037 43.16992 1.000 66.11245 73 LEU D CA 1
ATOM 9127 C C . LEU D 1 73 ? 19.74784 48.90338 42.14943 1.000 73.55308 73 LEU D C 1
ATOM 9128 O O . LEU D 1 73 ? 19.09155 49.77036 41.56279 1.000 77.75723 73 LEU D O 1
ATOM 9133 N N . THR D 1 74 ? 21.04312 48.72699 41.93683 1.000 73.14469 74 THR D N 1
ATOM 9134 C CA . THR D 1 74 ? 21.80262 49.48931 40.95907 1.000 71.40654 74 THR D CA 1
ATOM 9135 C C . THR D 1 74 ? 22.44464 48.54187 39.95490 1.000 70.84710 74 THR D C 1
ATOM 9136 O O . THR D 1 74 ? 22.44637 47.32136 40.13176 1.000 72.02641 74 THR D O 1
ATOM 9140 N N . GLU D 1 75 ? 23.00710 49.12650 38.89127 1.000 74.90124 75 GLU D N 1
ATOM 9141 C CA . GLU D 1 75 ? 23.89321 48.36853 38.00807 1.000 78.19634 75 GLU D CA 1
ATOM 9142 C C . GLU D 1 75 ? 25.07753 47.81033 38.79043 1.000 76.56201 75 GLU D C 1
ATOM 9143 O O . GLU D 1 75 ? 25.44782 46.63919 38.63088 1.000 78.37911 75 GLU D O 1
ATOM 9149 N N . GLU D 1 76 ? 25.65940 48.63801 39.66318 1.000 77.84491 76 GLU D N 1
ATOM 9150 C CA . GLU D 1 76 ? 26.72348 48.21285 40.56884 1.000 77.44577 76 GLU D CA 1
ATOM 9151 C C . GLU D 1 76 ? 26.33250 46.94824 41.33753 1.000 79.89360 76 GLU D C 1
ATOM 9152 O O . GLU D 1 76 ? 27.04737 45.93560 41.30662 1.000 79.03450 76 GLU D O 1
ATOM 9158 N N . ILE D 1 77 ? 25.17623 46.98514 42.01211 1.000 80.67312 77 ILE D N 1
ATOM 9159 C CA . ILE D 1 77 ? 24.70959 45.85342 42.81411 1.000 78.63334 77 ILE D CA 1
ATOM 9160 C C . ILE D 1 77 ? 24.31200 44.64472 41.95667 1.000 76.96885 77 ILE D C 1
ATOM 9161 O O . ILE D 1 77 ? 24.43657 43.49856 42.40148 1.000 72.67228 77 ILE D O 1
ATOM 9166 N N . LEU D 1 78 ? 23.84947 44.84837 40.72597 1.000 74.93747 78 LEU D N 1
ATOM 9167 C CA . LEU D 1 78 ? 23.54330 43.67299 39.92192 1.000 73.89117 78 LEU D CA 1
ATOM 9168 C C . LEU D 1 78 ? 24.79369 42.98003 39.38654 1.000 78.09570 78 LEU D C 1
ATOM 9169 O O . LEU D 1 78 ? 24.76848 41.75523 39.20381 1.000 71.72431 78 LEU D O 1
ATOM 9174 N N . GLN D 1 79 ? 25.88582 43.72021 39.11705 1.000 83.84042 79 GLN D N 1
ATOM 9175 C CA . GLN D 1 79 ? 27.15687 43.04291 38.84205 1.000 80.06086 79 GLN D CA 1
ATOM 9176 C C . GLN D 1 79 ? 27.65790 42.32523 40.08654 1.000 75.56733 79 GLN D C 1
ATOM 9177 O O . GLN D 1 79 ? 28.14673 41.19041 40.01265 1.000 72.62344 79 GLN D O 1
ATOM 9183 N N . GLU D 1 80 ? 27.55813 42.99464 41.23379 1.000 76.26407 80 GLU D N 1
ATOM 9184 C CA . GLU D 1 80 ? 27.78785 42.37097 42.53263 1.000 76.95479 80 GLU D CA 1
ATOM 9185 C C . GLU D 1 80 ? 27.08140 41.01719 42.68181 1.000 79.76353 80 GLU D C 1
ATOM 9186 O O . GLU D 1 80 ? 27.65271 40.09010 43.26873 1.000 74.36460 80 GLU D O 1
ATOM 9192 N N . TYR D 1 81 ? 25.85650 40.88166 42.14475 1.000 80.43541 81 TYR D N 1
ATOM 9193 C CA . TYR D 1 81 ? 24.97665 39.72921 42.39226 1.000 72.49593 81 TYR D CA 1
ATOM 9194 C C . TYR D 1 81 ? 24.30273 39.28690 41.10474 1.000 74.11493 81 TYR D C 1
ATOM 9195 O O . TYR D 1 81 ? 23.09008 39.46429 40.93347 1.000 76.48276 81 TYR D O 1
ATOM 9204 N N . PRO D 1 82 ? 25.04517 38.66926 40.18854 1.000 73.89356 82 PRO D N 1
ATOM 9205 C CA . PRO D 1 82 ? 24.45326 38.37877 38.87001 1.000 74.90978 82 PRO D CA 1
ATOM 9206 C C . PRO D 1 82 ? 23.16154 37.56747 38.93422 1.000 67.68157 82 PRO D C 1
ATOM 9207 O O . PRO D 1 82 ? 22.29513 37.74100 38.06849 1.000 64.42344 82 PRO D O 1
ATOM 9211 N N . SER D 1 83 ? 22.98944 36.72554 39.95895 1.000 70.05827 83 SER D N 1
ATOM 9212 C CA . SER D 1 83 ? 21.83293 35.83171 40.01102 1.000 68.83416 83 SER D CA 1
ATOM 9213 C C . SER D 1 83 ? 20.51477 36.60766 40.05917 1.000 69.87492 83 SER D C 1
ATOM 9214 O O . SER D 1 83 ? 19.49943 36.17016 39.49480 1.000 67.34675 83 SER D O 1
ATOM 9217 N N . ILE D 1 84 ? 20.51185 37.76908 40.71998 1.000 64.90494 84 ILE D N 1
ATOM 9218 C CA . ILE D 1 84 ? 19.31512 38.60593 40.75759 1.000 67.34672 84 ILE D CA 1
ATOM 9219 C C . ILE D 1 84 ? 18.95677 39.15024 39.37621 1.000 66.22921 84 ILE D C 1
ATOM 9220 O O . ILE D 1 84 ? 17.78718 39.43648 39.11407 1.000 67.69963 84 ILE D O 1
ATOM 9225 N N . ALA D 1 85 ? 19.92950 39.28489 38.47386 1.000 70.64284 85 ALA D N 1
ATOM 9226 C CA . ALA D 1 85 ? 19.67554 39.81107 37.14062 1.000 68.96566 85 ALA D CA 1
ATOM 9227 C C . ALA D 1 85 ? 19.17508 38.75639 36.16494 1.000 67.08478 85 ALA D C 1
ATOM 9228 O O . ALA D 1 85 ? 18.86251 39.09767 35.02151 1.000 70.36616 85 ALA D O 1
ATOM 9230 N N . THR D 1 86 ? 19.09200 37.49569 36.57398 1.000 67.27170 86 THR D N 1
ATOM 9231 C CA . THR D 1 86 ? 18.62605 36.45639 35.67240 1.000 67.52623 86 THR D CA 1
ATOM 9232 C C . THR D 1 86 ? 17.10647 36.41117 35.71399 1.000 66.20926 86 THR D C 1
ATOM 9233 O O . THR D 1 86 ? 16.45610 37.24870 36.34399 1.000 72.63944 86 THR D O 1
ATOM 9237 N N . TYR D 1 87 ? 16.51366 35.40639 35.07139 1.000 67.78849 87 TYR D N 1
ATOM 9238 C CA . TYR D 1 87 ? 15.06558 35.28293 35.21342 1.000 73.36057 87 TYR D CA 1
ATOM 9239 C C . TYR D 1 87 ? 14.69761 34.42594 36.41894 1.000 73.38710 87 TYR D C 1
ATOM 9240 O O . TYR D 1 87 ? 13.88257 34.83695 37.25321 1.000 70.45266 87 TYR D O 1
ATOM 9249 N N . ASN D 1 88 ? 15.30165 33.22978 36.53702 1.000 73.66111 88 ASN D N 1
ATOM 9250 C CA . ASN D 1 88 ? 14.84340 32.27832 37.54468 1.000 71.15248 88 ASN D CA 1
ATOM 9251 C C . ASN D 1 88 ? 15.98213 31.45521 38.13613 1.000 60.50180 88 ASN D C 1
ATOM 9252 O O . ASN D 1 88 ? 15.75872 30.31362 38.55373 1.000 59.93621 88 ASN D O 1
ATOM 9257 N N . ALA D 1 89 ? 17.19582 32.00632 38.18086 1.000 63.53190 89 ALA D N 1
ATOM 9258 C CA . ALA D 1 89 ? 18.31870 31.30432 38.78840 1.000 65.30344 89 ALA D CA 1
ATOM 9259 C C . ALA D 1 89 ? 18.24472 31.40624 40.31415 1.000 65.40344 89 ALA D C 1
ATOM 9260 O O . ALA D 1 89 ? 17.63054 32.32997 40.85064 1.000 64.08134 89 ALA D O 1
ATOM 9262 N N . PRO D 1 90 ? 18.85708 30.45951 41.04279 1.000 61.73290 90 PRO D N 1
ATOM 9263 C CA . PRO D 1 90 ? 18.86866 30.56752 42.51163 1.000 62.18838 90 PRO D CA 1
ATOM 9264 C C . PRO D 1 90 ? 19.39253 31.91808 42.97445 1.000 63.97461 90 PRO D C 1
ATOM 9265 O O . PRO D 1 90 ? 20.53843 32.27443 42.68320 1.000 73.20711 90 PRO D O 1
ATOM 9269 N N . SER D 1 91 ? 18.55540 32.68450 43.67967 1.000 61.61982 91 SER D N 1
ATOM 9270 C CA . SER D 1 91 ? 18.89804 34.06222 44.00938 1.000 61.52788 91 SER D CA 1
ATOM 9271 C C . SER D 1 91 ? 18.36189 34.52198 45.35618 1.000 62.50005 91 SER D C 1
ATOM 9272 O O . SER D 1 91 ? 18.48558 35.71103 45.66587 1.000 61.49882 91 SER D O 1
ATOM 9275 N N . LEU D 1 92 ? 17.76678 33.64383 46.16401 1.000 59.56672 92 LEU D N 1
ATOM 9276 C CA . LEU D 1 92 ? 17.15864 34.09428 47.41038 1.000 56.07057 92 LEU D CA 1
ATOM 9277 C C . LEU D 1 92 ? 18.20879 34.57307 48.40148 1.000 53.90842 92 LEU D C 1
ATOM 9278 O O . LEU D 1 92 ? 18.06408 35.64553 48.99219 1.000 55.52897 92 LEU D O 1
ATOM 9283 N N . ASP D 1 93 ? 19.27304 33.78585 48.59781 1.000 59.37517 93 ASP D N 1
ATOM 9284 C CA . ASP D 1 93 ? 20.31352 34.14065 49.56530 1.000 55.51078 93 ASP D CA 1
ATOM 9285 C C . ASP D 1 93 ? 20.84257 35.55175 49.33558 1.000 56.25216 93 ASP D C 1
ATOM 9286 O O . ASP D 1 93 ? 21.01836 36.32563 50.29013 1.000 62.63358 93 ASP D O 1
ATOM 9291 N N . ALA D 1 94 ? 21.07860 35.91287 48.07077 1.000 56.93466 94 ALA D N 1
ATOM 9292 C CA . ALA D 1 94 ? 21.58174 37.24729 47.74733 1.000 55.66121 94 ALA D CA 1
ATOM 9293 C C . ALA D 1 94 ? 20.56227 38.32869 48.09519 1.000 59.02792 94 ALA D C 1
ATOM 9294 O O . ALA D 1 94 ? 20.88820 39.32584 48.75967 1.000 60.89998 94 ALA D O 1
ATOM 9296 N N . ARG D 1 95 ? 19.32867 38.16644 47.61059 1.000 55.45169 95 ARG D N 1
ATOM 9297 C CA . ARG D 1 95 ? 18.28323 39.13486 47.90529 1.000 61.51584 95 ARG D CA 1
ATOM 9298 C C . ARG D 1 95 ? 18.11944 39.31847 49.41292 1.000 59.91655 95 ARG D C 1
ATOM 9299 O O . ARG D 1 95 ? 17.98713 40.44443 49.90056 1.000 59.45455 95 ARG D O 1
ATOM 9307 N N . GLN D 1 96 ? 18.13956 38.22015 50.16514 1.000 56.36201 96 GLN D N 1
ATOM 9308 C CA . GLN D 1 96 ? 17.99702 38.29987 51.61278 1.000 57.55182 96 GLN D CA 1
ATOM 9309 C C . GLN D 1 96 ? 19.13763 39.08139 52.24043 1.000 60.52530 96 GLN D C 1
ATOM 9310 O O . GLN D 1 96 ? 18.90885 39.92570 53.11747 1.000 58.63583 96 GLN D O 1
ATOM 9316 N N . GLU D 1 97 ? 20.37630 38.78978 51.81999 1.000 60.53256 97 GLU D N 1
ATOM 9317 C CA . GLU D 1 97 ? 21.53911 39.52443 52.30583 1.000 56.13293 97 GLU D CA 1
ATOM 9318 C C . GLU D 1 97 ? 21.36483 41.02525 52.11150 1.000 53.50783 97 GLU D C 1
ATOM 9319 O O . GLU D 1 97 ? 21.63225 41.81596 53.02383 1.000 54.62843 97 GLU D O 1
ATOM 9325 N N . ILE D 1 98 ? 20.89238 41.43312 50.93585 1.000 52.59657 98 ILE D N 1
ATOM 9326 C CA . ILE D 1 98 ? 20.66288 42.85635 50.67553 1.000 53.27620 98 ILE D CA 1
ATOM 9327 C C . ILE D 1 98 ? 19.54559 43.40708 51.56798 1.000 57.18731 98 ILE D C 1
ATOM 9328 O O . ILE D 1 98 ? 19.66449 44.48699 52.16525 1.000 53.37979 98 ILE D O 1
ATOM 9333 N N . GLU D 1 99 ? 18.43893 42.67474 51.67387 1.000 59.46055 99 GLU D N 1
ATOM 9334 C CA . GLU D 1 99 ? 17.22213 43.29055 52.18789 1.000 59.34168 99 GLU D CA 1
ATOM 9335 C C . GLU D 1 99 ? 17.13090 43.27422 53.70823 1.000 57.10984 99 GLU D C 1
ATOM 9336 O O . GLU D 1 99 ? 16.57292 44.21585 54.28420 1.000 53.18242 99 GLU D O 1
ATOM 9342 N N . VAL D 1 100 ? 17.66226 42.24627 54.37824 1.000 55.27106 100 VAL D N 1
ATOM 9343 C CA . VAL D 1 100 ? 17.67759 42.29843 55.83995 1.000 59.72708 100 VAL D CA 1
ATOM 9344 C C . VAL D 1 100 ? 18.49277 43.49491 56.32131 1.000 61.78076 100 VAL D C 1
ATOM 9345 O O . VAL D 1 100 ? 18.22016 44.04071 57.39930 1.000 59.84015 100 VAL D O 1
ATOM 9349 N N . ALA D 1 101 ? 19.49316 43.93206 55.53993 1.000 52.40318 101 ALA D N 1
ATOM 9350 C CA . ALA D 1 101 ? 20.24126 45.11798 55.93907 1.000 51.55605 101 ALA D CA 1
ATOM 9351 C C . ALA D 1 101 ? 19.52887 46.39367 55.51251 1.000 55.84769 101 ALA D C 1
ATOM 9352 O O . ALA D 1 101 ? 19.49982 47.37043 56.26926 1.000 58.00699 101 ALA D O 1
ATOM 9354 N N . GLU D 1 102 ? 18.92798 46.40218 54.32228 1.000 56.74752 102 GLU D N 1
ATOM 9355 C CA . GLU D 1 102 ? 18.44057 47.66033 53.76853 1.000 56.64268 102 GLU D CA 1
ATOM 9356 C C . GLU D 1 102 ? 17.03608 48.04451 54.23594 1.000 55.62515 102 GLU D C 1
ATOM 9357 O O . GLU D 1 102 ? 16.76739 49.23317 54.44282 1.000 54.61075 102 GLU D O 1
ATOM 9363 N N . VAL D 1 103 ? 16.13165 47.07104 54.40156 1.000 57.08205 103 VAL D N 1
ATOM 9364 C CA . VAL D 1 103 ? 14.77156 47.38621 54.84312 1.000 55.92639 103 VAL D CA 1
ATOM 9365 C C . VAL D 1 103 ? 14.75434 48.18348 56.14369 1.000 52.91760 103 VAL D C 1
ATOM 9366 O O . VAL D 1 103 ? 14.05786 49.21206 56.20393 1.000 46.61478 103 VAL D O 1
ATOM 9370 N N . PRO D 1 104 ? 15.50008 47.80889 57.19450 1.000 51.16410 104 PRO D N 1
ATOM 9371 C CA . PRO D 1 104 ? 15.48220 48.64143 58.40727 1.000 49.83995 104 PRO D CA 1
ATOM 9372 C C . PRO D 1 104 ? 16.11459 50.00615 58.19826 1.000 51.12357 104 PRO D C 1
ATOM 9373 O O . PRO D 1 104 ? 15.69217 50.97795 58.83777 1.000 51.15635 104 PRO D O 1
ATOM 9377 N N . LYS D 1 105 ? 17.07293 50.12861 57.27574 1.000 53.31302 105 LYS D N 1
ATOM 9378 C CA . LYS D 1 105 ? 17.73806 51.41039 57.06896 1.000 51.41116 105 LYS D CA 1
ATOM 9379 C C . LYS D 1 105 ? 16.79595 52.43024 56.43626 1.000 49.63776 105 LYS D C 1
ATOM 9380 O O . LYS D 1 105 ? 16.70293 53.58425 56.88780 1.000 53.54291 105 LYS D O 1
ATOM 9386 N N . LEU D 1 106 ? 16.06043 52.01235 55.40584 1.000 49.80447 106 LEU D N 1
ATOM 9387 C CA . LEU D 1 106 ? 15.10037 52.90783 54.77508 1.000 48.43452 106 LEU D CA 1
ATOM 9388 C C . LEU D 1 106 ? 13.91870 53.17798 55.70561 1.000 52.05965 106 LEU D C 1
ATOM 9389 O O . LEU D 1 106 ? 13.42141 54.31890 55.78479 1.000 49.11503 106 LEU D O 1
ATOM 9394 N N . ALA D 1 107 ? 13.46606 52.13817 56.42487 1.000 49.84793 107 ALA D N 1
ATOM 9395 C CA . ALA D 1 107 ? 12.45783 52.32770 57.46176 1.000 49.30599 107 ALA D CA 1
ATOM 9396 C C . ALA D 1 107 ? 12.88874 53.39876 58.45042 1.000 49.82113 107 ALA D C 1
ATOM 9397 O O . ALA D 1 107 ? 12.08347 54.24372 58.85472 1.000 46.90654 107 ALA D O 1
ATOM 9399 N N . ALA D 1 108 ? 14.16884 53.38819 58.83483 1.000 47.86657 108 ALA D N 1
ATOM 9400 C CA . ALA D 1 108 ? 14.64937 54.33115 59.83789 1.000 48.35908 108 ALA D CA 1
ATOM 9401 C C . ALA D 1 108 ? 14.66781 55.74740 59.29150 1.000 49.95246 108 ALA D C 1
ATOM 9402 O O . ALA D 1 108 ? 14.39823 56.70728 60.02806 1.000 51.17470 108 ALA D O 1
ATOM 9404 N N . ARG D 1 109 ? 14.94344 55.89895 57.99098 1.000 47.14476 109 ARG D N 1
ATOM 9405 C CA . ARG D 1 109 ? 14.86960 57.23797 57.40377 1.000 48.57070 109 ARG D CA 1
ATOM 9406 C C . ARG D 1 109 ? 13.43558 57.79616 57.48972 1.000 53.31899 109 ARG D C 1
ATOM 9407 O O . ARG D 1 109 ? 13.20106 58.89760 58.04102 1.000 54.13722 109 ARG D O 1
ATOM 9415 N N . ALA D 1 110 ? 12.45408 57.03671 56.98035 1.000 48.44031 110 ALA D N 1
ATOM 9416 C CA . ALA D 1 110 ? 11.07091 57.53373 57.02405 1.000 49.14450 110 ALA D CA 1
ATOM 9417 C C . ALA D 1 110 ? 10.59619 57.77124 58.46553 1.000 48.07805 110 ALA D C 1
ATOM 9418 O O . ALA D 1 110 ? 10.02342 58.82741 58.77652 1.000 48.49655 110 ALA D O 1
ATOM 9420 N N . ALA D 1 111 ? 10.84857 56.81675 59.36484 1.000 43.27165 111 ALA D N 1
ATOM 9421 C CA . ALA D 1 111 ? 10.43224 56.97756 60.75671 1.000 45.95734 111 ALA D CA 1
ATOM 9422 C C . ALA D 1 111 ? 11.05942 58.20235 61.40980 1.000 49.81142 111 ALA D C 1
ATOM 9423 O O . ALA D 1 111 ? 10.41863 58.85962 62.23869 1.000 49.10752 111 ALA D O 1
ATOM 9425 N N . SER D 1 112 ? 12.31778 58.52376 61.08016 1.000 56.43545 112 SER D N 1
ATOM 9426 C CA . SER D 1 112 ? 12.91588 59.72140 61.66936 1.000 51.29412 112 SER D CA 1
ATOM 9427 C C . SER D 1 112 ? 12.18475 60.96771 61.21194 1.000 50.19513 112 SER D C 1
ATOM 9428 O O . SER D 1 112 ? 11.84568 61.83251 62.03223 1.000 50.06259 112 SER D O 1
ATOM 9431 N N . LYS D 1 113 ? 11.94963 61.09156 59.89922 1.000 46.83669 113 LYS D N 1
ATOM 9432 C CA . LYS D 1 113 ? 11.17911 62.24687 59.43890 1.000 47.58481 113 LYS D CA 1
ATOM 9433 C C . LYS D 1 113 ? 9.83995 62.33948 60.18715 1.000 58.60845 113 LYS D C 1
ATOM 9434 O O . LYS D 1 113 ? 9.42862 63.43101 60.62390 1.000 58.78572 113 LYS D O 1
ATOM 9440 N N . ALA D 1 114 ? 9.15582 61.19609 60.36863 1.000 53.04617 114 ALA D N 1
ATOM 9441 C CA . ALA D 1 114 ? 7.85319 61.20862 61.04641 1.000 52.00485 114 ALA D CA 1
ATOM 9442 C C . ALA D 1 114 ? 7.96696 61.65483 62.50592 1.000 53.86401 114 ALA D C 1
ATOM 9443 O O . ALA D 1 114 ? 7.08677 62.36408 63.02277 1.000 52.63844 114 ALA D O 1
ATOM 9445 N N . ILE D 1 115 ? 9.03532 61.23732 63.19189 1.000 51.22010 115 ILE D N 1
ATOM 9446 C CA . ILE D 1 115 ? 9.19003 61.58762 64.60188 1.000 52.59203 115 ILE D CA 1
ATOM 9447 C C . ILE D 1 115 ? 9.58424 63.05416 64.76069 1.000 55.42683 115 ILE D C 1
ATOM 9448 O O . ILE D 1 115 ? 9.18716 63.71216 65.73164 1.000 60.00477 115 ILE D O 1
ATOM 9453 N N . GLU D 1 116 ? 10.36949 63.59624 63.82475 1.000 57.46307 116 GLU D N 1
ATOM 9454 C CA . GLU D 1 116 ? 10.59766 65.04192 63.83022 1.000 58.21856 116 GLU D CA 1
ATOM 9455 C C . GLU D 1 116 ? 9.27207 65.79109 63.67265 1.000 58.35443 116 GLU D C 1
ATOM 9456 O O . GLU D 1 116 ? 8.91808 66.62691 64.51340 1.000 56.39862 116 GLU D O 1
ATOM 9462 N N . GLU D 1 117 ? 8.49793 65.47674 62.62172 1.000 54.48972 117 GLU D N 1
ATOM 9463 C CA . GLU D 1 117 ? 7.22019 66.17175 62.45979 1.000 54.93815 117 GLU D CA 1
ATOM 9464 C C . GLU D 1 117 ? 6.37708 66.06616 63.72584 1.000 56.40638 117 GLU D C 1
ATOM 9465 O O . GLU D 1 117 ? 5.72486 67.03398 64.13871 1.000 51.28912 117 GLU D O 1
ATOM 9471 N N . TRP D 1 118 ? 6.38894 64.89841 64.36509 1.000 57.73325 118 TRP D N 1
ATOM 9472 C CA . TRP D 1 118 ? 5.62598 64.73180 65.59668 1.000 57.06384 118 TRP D CA 1
ATOM 9473 C C . TRP D 1 118 ? 6.18859 65.61431 66.70777 1.000 60.10705 118 TRP D C 1
ATOM 9474 O O . TRP D 1 118 ? 5.43006 66.21123 67.48973 1.000 55.04822 118 TRP D O 1
ATOM 9485 N N . GLY D 1 119 ? 7.52064 65.71335 66.78483 1.000 54.60241 119 GLY D N 1
ATOM 9486 C CA . GLY D 1 119 ? 8.17507 66.62199 67.69728 1.000 46.87059 119 GLY D CA 1
ATOM 9487 C C . GLY D 1 119 ? 8.17398 66.20135 69.14266 1.000 53.46720 119 GLY D C 1
ATOM 9488 O O . GLY D 1 119 ? 8.48452 67.02622 70.00594 1.000 55.27128 119 GLY D O 1
ATOM 9489 N N . GLN D 1 120 ? 7.82516 64.96683 69.43903 1.000 55.40325 120 GLN D N 1
ATOM 9490 C CA . GLN D 1 120 ? 7.85877 64.41802 70.78525 1.000 52.05877 120 GLN D CA 1
ATOM 9491 C C . GLN D 1 120 ? 9.01556 63.44222 70.90789 1.000 50.38304 120 GLN D C 1
ATOM 9492 O O . GLN D 1 120 ? 9.50202 62.91447 69.90443 1.000 55.20775 120 GLN D O 1
ATOM 9498 N N . PRO D 1 121 ? 9.50395 63.18303 72.11522 1.000 54.19566 121 PRO D N 1
ATOM 9499 C CA . PRO D 1 121 ? 10.66705 62.29316 72.24859 1.000 54.69025 121 PRO D CA 1
ATOM 9500 C C . PRO D 1 121 ? 10.30393 60.83098 72.00427 1.000 52.81938 121 PRO D C 1
ATOM 9501 O O . PRO D 1 121 ? 9.18713 60.38365 72.27634 1.000 50.93845 121 PRO D O 1
ATOM 9505 N N . LYS D 1 122 ? 11.28239 60.08408 71.47603 1.000 60.57676 122 LYS D N 1
ATOM 9506 C CA . LYS D 1 122 ? 11.04700 58.70037 71.06425 1.000 53.07556 122 LYS D CA 1
ATOM 9507 C C . LYS D 1 122 ? 10.55150 57.85365 72.21938 1.000 50.02347 122 LYS D C 1
ATOM 9508 O O . LYS D 1 122 ? 9.77427 56.91944 72.01165 1.000 56.96430 122 LYS D O 1
ATOM 9514 N N . SER D 1 123 ? 10.93110 58.20549 73.44385 1.000 49.87849 123 SER D N 1
ATOM 9515 C CA . SER D 1 123 ? 10.55398 57.41869 74.60924 1.000 51.37820 123 SER D CA 1
ATOM 9516 C C . SER D 1 123 ? 9.04495 57.36449 74.82317 1.000 54.47823 123 SER D C 1
ATOM 9517 O O . SER D 1 123 ? 8.58083 56.55363 75.62875 1.000 51.17279 123 SER D O 1
ATOM 9520 N N . LYS D 1 124 ? 8.26899 58.20446 74.13022 1.000 55.52691 124 LYS D N 1
ATOM 9521 C CA . LYS D 1 124 ? 6.81375 58.16541 74.21656 1.000 50.90439 124 LYS D CA 1
ATOM 9522 C C . LYS D 1 124 ? 6.17927 57.25358 73.16953 1.000 54.81515 124 LYS D C 1
ATOM 9523 O O . LYS D 1 124 ? 4.94342 57.12015 73.15090 1.000 50.14833 124 LYS D O 1
ATOM 9529 N N . ILE D 1 125 ? 6.98298 56.64264 72.29282 1.000 49.62075 125 ILE D N 1
ATOM 9530 C CA . ILE D 1 125 ? 6.47001 55.61996 71.38943 1.000 48.27074 125 ILE D CA 1
ATOM 9531 C C . ILE D 1 125 ? 6.30138 54.32766 72.18271 1.000 47.11748 125 ILE D C 1
ATOM 9532 O O . ILE D 1 125 ? 7.22164 53.89087 72.88112 1.000 44.08560 125 ILE D O 1
ATOM 9537 N N . THR D 1 126 ? 5.09152 53.74645 72.12856 1.000 45.86556 126 THR D N 1
ATOM 9538 C CA . THR D 1 126 ? 4.74236 52.56355 72.91288 1.000 46.40327 126 THR D CA 1
ATOM 9539 C C . THR D 1 126 ? 4.50206 51.33337 72.04809 1.000 46.07537 126 THR D C 1
ATOM 9540 O O . THR D 1 126 ? 4.53641 50.20950 72.56725 1.000 41.84344 126 THR D O 1
ATOM 9544 N N . HIS D 1 127 ? 4.23234 51.52784 70.75453 1.000 46.17682 127 HIS D N 1
ATOM 9545 C CA . HIS D 1 127 ? 3.86590 50.46279 69.83954 1.000 41.28991 127 HIS D CA 1
ATOM 9546 C C . HIS D 1 127 ? 4.58863 50.69830 68.52137 1.000 40.22926 127 HIS D C 1
ATOM 9547 O O . HIS D 1 127 ? 4.79477 51.84327 68.11023 1.000 37.43537 127 HIS D O 1
ATOM 9554 N N . LEU D 1 128 ? 4.99679 49.60840 67.88472 1.000 35.67342 128 LEU D N 1
ATOM 9555 C CA . LEU D 1 128 ? 5.61830 49.62725 66.56985 1.000 40.88597 128 LEU D CA 1
ATOM 9556 C C . LEU D 1 128 ? 4.94766 48.55866 65.71934 1.000 42.47638 128 LEU D C 1
ATOM 9557 O O . LEU D 1 128 ? 5.03672 47.36581 66.03363 1.000 42.61516 128 LEU D O 1
ATOM 9562 N N . ILE D 1 129 ? 4.24957 48.98954 64.67269 1.000 47.03263 129 ILE D N 1
ATOM 9563 C CA . ILE D 1 129 ? 3.77464 48.10244 63.61433 1.000 48.36803 129 ILE D CA 1
ATOM 9564 C C . ILE D 1 129 ? 4.70784 48.30065 62.43700 1.000 46.05162 129 ILE D C 1
ATOM 9565 O O . ILE D 1 129 ? 4.94520 49.43378 62.00559 1.000 46.95659 129 ILE D O 1
ATOM 9570 N N . PHE D 1 130 ? 5.24362 47.21383 61.91521 1.000 43.19364 130 PHE D N 1
ATOM 9571 C CA . PHE D 1 130 ? 6.17166 47.31155 60.80859 1.000 48.25174 130 PHE D CA 1
ATOM 9572 C C . PHE D 1 130 ? 5.91030 46.22615 59.78597 1.000 48.58813 130 PHE D C 1
ATOM 9573 O O . PHE D 1 130 ? 5.84996 45.03546 60.11170 1.000 48.24698 130 PHE D O 1
ATOM 9581 N N . CYS D 1 131 ? 5.65726 46.69364 58.56713 1.000 50.02279 131 CYS D N 1
ATOM 9582 C CA . CYS D 1 131 ? 5.16016 45.92303 57.44162 1.000 51.24990 131 CYS D CA 1
ATOM 9583 C C . CYS D 1 131 ? 6.18147 45.95968 56.31617 1.000 46.11794 131 CY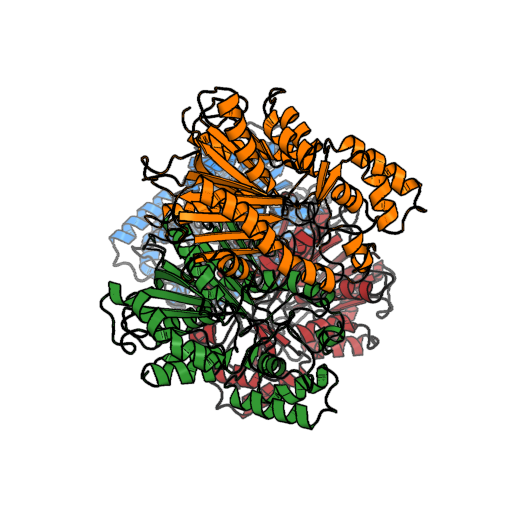S D C 1
ATOM 9584 O O . CYS D 1 131 ? 6.48387 47.03142 55.76820 1.000 44.15770 131 CYS D O 1
ATOM 9587 N N . SER D 1 132 ? 6.67784 44.78731 55.95030 1.000 49.98007 132 SER D N 1
ATOM 9588 C CA . SER D 1 132 ? 7.67532 44.71298 54.89362 1.000 55.72125 132 SER D CA 1
ATOM 9589 C C . SER D 1 132 ? 7.50839 43.40504 54.15548 1.000 53.50740 132 SER D C 1
ATOM 9590 O O . SER D 1 132 ? 7.42402 42.35733 54.79869 1.000 54.56954 132 SER D O 1
ATOM 9593 N N . THR D 1 133 ? 7.44912 43.46945 52.82061 1.000 51.46617 133 THR D N 1
ATOM 9594 C CA . THR D 1 133 ? 7.48617 42.23681 52.04075 1.000 57.05837 133 THR D CA 1
ATOM 9595 C C . THR D 1 133 ? 8.83882 41.55187 52.16575 1.000 51.13419 133 THR D C 1
ATOM 9596 O O . THR D 1 133 ? 8.91254 40.32919 52.23910 1.000 53.64598 133 THR D O 1
ATOM 9600 N N . SER D 1 134 ? 9.91067 42.31430 52.21983 1.000 61.34148 134 SER D N 1
ATOM 9601 C CA . SER D 1 134 ? 11.25623 41.78771 52.07289 1.000 56.53502 134 SER D CA 1
ATOM 9602 C C . SER D 1 134 ? 11.87226 41.46942 53.42248 1.000 57.48902 134 SER D C 1
ATOM 9603 O O . SER D 1 134 ? 11.42080 41.93896 54.47120 1.000 54.94597 134 SER D O 1
ATOM 9606 N N . GLY D 1 135 ? 12.94703 40.69678 53.37053 1.000 58.48982 135 GLY D N 1
ATOM 9607 C CA . GLY D 1 135 ? 13.86044 40.59449 54.48462 1.000 56.17716 135 GLY D CA 1
ATOM 9608 C C . GLY D 1 135 ? 13.36828 39.77433 55.65427 1.000 54.74547 135 GLY D C 1
ATOM 9609 O O . GLY D 1 135 ? 13.46729 40.23048 56.79629 1.000 51.61733 135 GLY D O 1
ATOM 9610 N N . ILE D 1 136 ? 12.86157 38.56691 55.39376 1.000 52.50088 136 ILE D N 1
ATOM 9611 C CA . ILE D 1 136 ? 12.38465 37.71426 56.47712 1.000 53.33917 136 ILE D CA 1
ATOM 9612 C C . ILE D 1 136 ? 13.57724 37.27110 57.31932 1.000 53.85551 136 ILE D C 1
ATOM 9613 O O . ILE D 1 136 ? 14.45480 36.54821 56.84825 1.000 53.35436 136 ILE D O 1
ATOM 9618 N N . ASP D 1 137 ? 13.60509 37.68639 58.58035 1.000 56.51682 137 ASP D N 1
ATOM 9619 C CA . ASP D 1 137 ? 14.72706 37.39696 59.46192 1.000 54.24440 137 ASP D CA 1
ATOM 9620 C C . ASP D 1 137 ? 14.20030 37.13204 60.86948 1.000 54.81758 137 ASP D C 1
ATOM 9621 O O . ASP D 1 137 ? 13.14133 37.64096 61.25534 1.000 51.99964 137 ASP D O 1
ATOM 9626 N N . LYS D 1 138 ? 14.93599 36.32308 61.62926 1.000 47.91273 138 LYS D N 1
ATOM 9627 C CA . LYS D 1 138 ? 14.67740 36.14762 63.05415 1.000 49.14728 138 LYS D CA 1
ATOM 9628 C C . LYS D 1 138 ? 15.94468 36.50670 63.82056 1.000 49.61975 138 LYS D C 1
ATOM 9629 O O . LYS D 1 138 ? 16.97054 35.82580 63.65184 1.000 58.81714 138 LYS D O 1
ATOM 9635 N N . PRO D 1 139 ? 15.95756 37.56386 64.65223 1.000 51.09529 139 PRO D N 1
ATOM 9636 C CA . PRO D 1 139 ? 14.84228 38.48421 64.89189 1.000 51.68386 139 PRO D CA 1
ATOM 9637 C C . PRO D 1 139 ? 14.52569 39.29798 63.64879 1.000 49.56984 139 PRO D C 1
ATOM 9638 O O . PRO D 1 139 ? 15.32151 39.31431 62.71251 1.000 54.00774 139 PRO D O 1
ATOM 9642 N N . GLY D 1 140 ? 13.37097 39.92855 63.63178 1.000 46.04378 140 GLY D N 1
ATOM 9643 C CA . GLY D 1 140 ? 12.90042 40.55953 62.42265 1.000 51.56879 140 GLY D CA 1
ATOM 9644 C C . GLY D 1 140 ? 13.45331 41.94662 62.26843 1.000 50.19550 140 GLY D C 1
ATOM 9645 O O . GLY D 1 140 ? 14.08719 42.49490 63.17026 1.000 55.13468 140 GLY D O 1
ATOM 9646 N N . VAL D 1 141 ? 13.18806 42.53226 61.10104 1.000 42.59314 141 VAL D N 1
ATOM 9647 C CA . VAL D 1 141 ? 13.66990 43.87924 60.84617 1.000 48.52810 141 VAL D CA 1
ATOM 9648 C C . VAL D 1 141 ? 13.00560 44.88787 61.77794 1.000 46.89058 141 VAL D C 1
ATOM 9649 O O . VAL D 1 141 ? 13.43874 46.03993 61.85012 1.000 49.12343 141 VAL D O 1
ATOM 9653 N N . ASP D 1 142 ? 11.98451 44.47246 62.53356 1.000 48.71932 142 ASP D N 1
ATOM 9654 C CA . ASP D 1 142 ? 11.36855 45.37283 63.50450 1.000 49.06016 142 ASP D CA 1
ATOM 9655 C C . ASP D 1 142 ? 12.26879 45.55299 64.72296 1.000 49.38610 142 ASP D C 1
ATOM 9656 O O . ASP D 1 142 ? 12.40047 46.67020 65.24580 1.000 45.74543 142 ASP D O 1
ATOM 9661 N N . CYS D 1 143 ? 12.96845 44.48142 65.12486 1.000 48.88229 143 CYS D N 1
ATOM 9662 C CA . CYS D 1 143 ? 14.00948 44.57989 66.15051 1.000 49.84679 143 CYS D CA 1
ATOM 9663 C C . CYS D 1 143 ? 15.18298 45.44009 65.69096 1.000 47.08224 143 CYS D C 1
ATOM 9664 O O . CYS D 1 143 ? 15.64588 46.32431 66.42977 1.000 49.88350 143 CYS D O 1
ATOM 9667 N N . HIS D 1 144 ? 15.69566 45.18618 64.48168 1.000 44.62948 144 HIS D N 1
ATOM 9668 C CA . HIS D 1 144 ? 16.81582 45.99093 64.00729 1.000 48.87944 144 HIS D CA 1
ATOM 9669 C C . HIS D 1 144 ? 16.41609 47.46080 63.91156 1.000 52.55044 144 HIS D C 1
ATOM 9670 O O . HIS D 1 144 ? 17.22512 48.35364 64.21622 1.000 50.80785 144 HIS D O 1
ATOM 9677 N N . LEU D 1 145 ? 15.16301 47.73722 63.52274 1.000 50.99643 145 LEU D N 1
ATOM 9678 C CA . LEU D 1 145 ? 14.70116 49.12158 63.49984 1.000 45.89297 145 LEU D CA 1
ATOM 9679 C C . LEU D 1 145 ? 14.66918 49.71675 64.89920 1.000 49.91030 145 LEU D C 1
ATOM 9680 O O . LEU D 1 145 ? 15.00144 50.89712 65.07400 1.000 51.80602 145 LEU D O 1
ATOM 9685 N N . VAL D 1 146 ? 14.27829 48.92592 65.91127 1.000 46.65638 146 VAL D N 1
ATOM 9686 C CA . VAL D 1 146 ? 14.30991 49.43668 67.28505 1.000 45.14831 146 VAL D CA 1
ATOM 9687 C C . VAL D 1 146 ? 15.71419 49.90564 67.64667 1.000 52.05388 146 VAL D C 1
ATOM 9688 O O . VAL D 1 146 ? 15.90699 50.97764 68.24255 1.000 49.77101 146 VAL D O 1
ATOM 9692 N N . HIS D 1 147 ? 16.71902 49.10579 67.28539 1.000 49.49365 147 HIS D N 1
ATOM 9693 C CA . HIS D 1 147 ? 18.07887 49.45563 67.68443 1.000 46.75687 147 HIS D CA 1
ATOM 9694 C C . HIS D 1 147 ? 18.59792 50.65412 66.90215 1.000 50.05075 147 HIS D C 1
ATOM 9695 O O . HIS D 1 147 ? 19.28124 51.51562 67.45659 1.000 47.79662 147 HIS D O 1
ATOM 9702 N N . LEU D 1 148 ? 18.26968 50.73595 65.61742 1.000 55.72797 148 LEU D N 1
ATOM 9703 C CA . LEU D 1 148 ? 18.74238 51.84963 64.80220 1.000 53.53668 148 LEU D CA 1
ATOM 9704 C C . LEU D 1 148 ? 18.12531 53.16528 65.26737 1.000 54.12283 148 LEU D C 1
ATOM 9705 O O . LEU D 1 148 ? 18.82984 54.15149 65.50259 1.000 57.47460 148 LEU D O 1
ATOM 9710 N N . LEU D 1 149 ? 16.80364 53.19185 65.43163 1.000 56.10038 149 LEU D N 1
ATOM 9711 C CA . LEU D 1 149 ? 16.10842 54.40298 65.84582 1.000 49.89814 149 LEU D CA 1
ATOM 9712 C C . LEU D 1 149 ? 16.27474 54.69627 67.32502 1.000 57.02938 149 LEU D C 1
ATOM 9713 O O . LEU D 1 149 ? 15.82881 55.75603 67.78320 1.000 54.01596 149 LEU D O 1
ATOM 9718 N N . GLY D 1 150 ? 16.85749 53.77338 68.08251 1.000 52.46607 150 GLY D N 1
ATOM 9719 C CA . GLY D 1 150 ? 16.85885 53.91871 69.52360 1.000 49.76325 150 GLY D CA 1
ATOM 9720 C C . GLY D 1 150 ? 15.47570 53.98913 70.13025 1.000 53.60194 150 GLY D C 1
ATOM 9721 O O . GLY D 1 150 ? 15.23420 54.83080 71.00142 1.000 57.80127 150 GLY D O 1
ATOM 9722 N N . LEU D 1 151 ? 14.54594 53.14590 69.67248 1.000 56.46107 151 LEU D N 1
ATOM 9723 C CA . LEU D 1 151 ? 13.23137 53.07941 70.30402 1.000 52.80291 151 LEU D CA 1
ATOM 9724 C C . LEU D 1 151 ? 13.34918 52.44958 71.69420 1.000 48.45753 151 LEU D C 1
ATOM 9725 O O . LEU D 1 151 ? 14.33858 51.77961 71.99766 1.000 57.16018 151 LEU D O 1
ATOM 9730 N N . PRO D 1 152 ? 12.38148 52.69002 72.57479 1.000 47.20358 152 PRO D N 1
ATOM 9731 C CA . PRO D 1 152 ? 12.38392 51.99783 73.87455 1.000 44.43907 152 PRO D CA 1
ATOM 9732 C C . PRO D 1 152 ? 12.27836 50.49213 73.71093 1.000 50.51467 152 PRO D C 1
ATOM 9733 O O . PRO D 1 152 ? 11.50649 49.99198 72.88911 1.000 52.20519 152 PRO D O 1
ATOM 9737 N N . LEU D 1 153 ? 13.05950 49.77089 74.52703 1.000 46.80098 153 LEU D N 1
ATOM 9738 C CA . LEU D 1 153 ? 13.11353 48.31331 74.47506 1.000 44.77170 153 LEU D CA 1
ATOM 9739 C C . LEU D 1 153 ? 11.78025 47.65621 74.84853 1.000 50.87576 153 LEU D C 1
ATOM 9740 O O . LEU D 1 153 ? 11.58259 46.46530 74.56889 1.000 48.30428 153 LEU D O 1
ATOM 9745 N N . SER D 1 154 ? 10.86639 48.40221 75.46464 1.000 47.75533 154 SER D N 1
ATOM 9746 C CA . SER D 1 154 ? 9.55215 47.90302 75.84002 1.000 48.20258 154 SER D CA 1
ATOM 9747 C C . SER D 1 154 ? 8.48358 48.19263 74.79034 1.000 46.15770 154 SER D C 1
ATOM 9748 O O . SER D 1 154 ? 7.29794 47.93232 75.04294 1.000 50.66181 154 SER D O 1
ATOM 9751 N N . VAL D 1 155 ? 8.86869 48.73587 73.63371 1.000 39.10361 155 VAL D N 1
ATOM 9752 C CA . VAL D 1 155 ? 7.90013 48.97438 72.57660 1.000 40.36240 155 VAL D CA 1
ATOM 9753 C C . VAL D 1 155 ? 7.25200 47.64782 72.18876 1.000 42.58669 155 VAL D C 1
ATOM 9754 O O . VAL D 1 155 ? 7.92891 46.62473 72.01066 1.000 41.03876 155 VAL D O 1
ATOM 9758 N N . ASN D 1 156 ? 5.92094 47.64867 72.10831 1.000 45.01810 156 ASN D N 1
ATOM 9759 C CA . ASN D 1 156 ? 5.15365 46.47427 71.70109 1.000 41.35841 156 ASN D CA 1
ATOM 9760 C C . ASN D 1 156 ? 5.13146 46.40270 70.17637 1.000 40.83636 156 ASN D C 1
ATOM 9761 O O . ASN D 1 156 ? 4.67646 47.34292 69.52643 1.000 38.69825 156 ASN D O 1
ATOM 9766 N N . ARG D 1 157 ? 5.64234 45.31400 69.60266 1.000 37.66160 157 ARG D N 1
ATOM 9767 C CA . ARG D 1 157 ? 5.85061 45.23654 68.16285 1.000 40.40174 157 ARG D CA 1
ATOM 9768 C C . ARG D 1 157 ? 4.87031 44.27026 67.51013 1.000 44.72348 157 ARG D C 1
ATOM 9769 O O . ARG D 1 157 ? 4.51852 43.23363 68.08261 1.000 48.44278 157 ARG D O 1
ATOM 9777 N N . VAL D 1 158 ? 4.42309 44.63860 66.31683 1.000 42.82896 158 VAL D N 1
ATOM 9778 C CA . VAL D 1 158 ? 3.69045 43.77834 65.40048 1.000 44.06972 158 VAL D CA 1
ATOM 9779 C C . VAL D 1 158 ? 4.49314 43.80573 64.11451 1.000 43.65346 158 VAL D C 1
ATOM 9780 O O . VAL D 1 158 ? 4.71499 44.88613 63.55035 1.000 42.53256 158 VAL D O 1
ATOM 9784 N N . MET D 1 159 ? 4.97995 42.63522 63.68797 1.000 41.74682 159 MET D N 1
ATOM 9785 C CA . MET D 1 159 ? 5.79595 42.48415 62.48326 1.000 42.84789 159 MET D CA 1
ATOM 9786 C C . MET D 1 159 ? 5.00841 41.72122 61.42054 1.000 43.43428 159 MET D C 1
ATOM 9787 O O . MET D 1 159 ? 4.77869 40.50954 61.54883 1.000 40.94512 159 MET D O 1
ATOM 9792 N N . LEU D 1 160 ? 4.63732 42.42210 60.35315 1.000 45.44632 160 LEU D N 1
ATOM 9793 C CA . LEU D 1 160 ? 3.85506 41.85337 59.25934 1.000 47.90012 160 LEU D CA 1
ATOM 9794 C C . LEU D 1 160 ? 4.75246 41.68468 58.04528 1.000 48.34827 160 LEU D C 1
ATOM 9795 O O . LEU D 1 160 ? 5.13046 42.67693 57.40745 1.000 51.50655 160 LEU D O 1
ATOM 9800 N N . TYR D 1 161 ? 5.06096 40.42784 57.72124 1.000 52.06393 161 TYR D N 1
ATOM 9801 C CA . TYR D 1 161 ? 5.90032 40.05654 56.58870 1.000 47.42383 161 TYR D CA 1
ATOM 9802 C C . TYR D 1 161 ? 5.05235 39.57144 55.41982 1.000 52.35862 161 TYR D C 1
ATOM 9803 O O . TYR D 1 161 ? 4.15033 38.74851 55.61591 1.000 53.56539 161 TYR D O 1
ATOM 9812 N N . THR D 1 162 ? 5.36658 40.05901 54.20721 1.000 56.16934 162 THR D N 1
ATOM 9813 C CA . THR D 1 162 ? 4.89056 39.51029 52.92267 1.000 56.78067 162 THR D CA 1
ATOM 9814 C C . THR D 1 162 ? 3.36159 39.37777 52.84945 1.000 60.28051 162 THR D C 1
ATOM 9815 O O . THR D 1 162 ? 2.80543 38.27869 52.85299 1.000 59.52821 162 THR D O 1
ATOM 9819 N N . LEU D 1 163 ? 2.69164 40.53017 52.69131 1.000 60.28643 163 LEU D N 1
ATOM 9820 C CA . LEU D 1 163 ? 1.22937 40.52232 52.72945 1.000 63.41896 163 LEU D CA 1
ATOM 9821 C C . LEU D 1 163 ? 0.54762 40.62569 51.35709 1.000 70.40993 163 LEU D C 1
ATOM 9822 O O . LEU D 1 163 ? -0.34567 39.80714 51.09311 1.000 69.53344 163 LEU D O 1
ATOM 9827 N N . GLY D 1 164 ? 0.86470 41.58608 50.47052 1.000 68.66321 164 GLY D N 1
ATOM 9828 C CA . GLY D 1 164 ? 1.62014 42.80877 50.66144 1.000 62.39745 164 GLY D CA 1
ATOM 9829 C C . GLY D 1 164 ? 0.80577 44.04372 50.22035 1.000 65.79629 164 GLY D C 1
ATOM 9830 O O . GLY D 1 164 ? 0.51164 44.89571 51.06752 1.000 63.83583 164 GLY D O 1
ATOM 9831 N N . CYS D 1 165 ? 0.39816 44.14001 48.94072 1.000 56.01304 165 CYS D N 1
ATOM 9832 C CA . CYS D 1 165 ? 0.04482 45.44756 48.37198 1.000 56.97756 165 CYS D CA 1
ATOM 9833 C C . CYS D 1 165 ? -1.05854 46.17693 49.12938 1.000 62.76678 165 CYS D C 1
ATOM 9834 O O . CYS D 1 165 ? -1.07881 47.41405 49.11855 1.000 63.20081 165 CYS D O 1
ATOM 9837 N N . HIS D 1 166 ? -1.96098 45.45570 49.78364 1.000 62.01150 166 HIS D N 1
ATOM 9838 C CA . HIS D 1 166 ? -3.08000 46.02683 50.52992 1.000 55.13319 166 HIS D CA 1
ATOM 9839 C C . HIS D 1 166 ? -2.72039 46.40289 51.97009 1.000 57.46289 166 HIS D C 1
ATOM 9840 O O . HIS D 1 166 ? -3.53074 47.03665 52.64973 1.000 56.55424 166 HIS D O 1
ATOM 9847 N N . ALA D 1 167 ? -1.55705 45.99001 52.47507 1.000 54.24792 167 ALA D N 1
ATOM 9848 C CA . ALA D 1 167 ? -1.28839 46.11721 53.90489 1.000 53.17958 167 ALA D CA 1
ATOM 9849 C C . ALA D 1 167 ? -1.16617 47.56338 54.37489 1.000 54.45046 167 ALA D C 1
ATOM 9850 O O . ALA D 1 167 ? -1.08191 47.79351 55.58600 1.000 53.40676 167 ALA D O 1
ATOM 9852 N N . GLY D 1 168 ? -1.14769 48.53992 53.46198 1.000 56.09409 168 GLY D N 1
ATOM 9853 C CA . GLY D 1 168 ? -1.26553 49.92483 53.88101 1.000 53.15941 168 GLY D CA 1
ATOM 9854 C C . GLY D 1 168 ? -2.56602 50.18772 54.61558 1.000 54.03819 168 GLY D C 1
ATOM 9855 O O . GLY D 1 168 ? -2.62482 51.02625 55.52112 1.000 54.62879 168 GLY D O 1
ATOM 9856 N N . GLY D 1 169 ? -3.62544 49.47236 54.23908 1.000 52.94997 169 GLY D N 1
ATOM 9857 C CA . GLY D 1 169 ? -4.83599 49.47325 55.03235 1.000 50.14739 169 GLY D CA 1
ATOM 9858 C C . GLY D 1 169 ? -4.73865 48.59777 56.25711 1.000 47.68817 169 GLY D C 1
ATOM 9859 O O . GLY D 1 169 ? -5.31175 48.93295 57.29892 1.000 47.75647 169 GLY D O 1
ATOM 9860 N N . THR D 1 170 ? -4.00206 47.48354 56.16517 1.000 47.53690 170 THR D N 1
ATOM 9861 C CA . THR D 1 170 ? -3.90997 46.56898 57.30187 1.000 46.90894 170 THR D CA 1
ATOM 9862 C C . THR D 1 170 ? -3.25523 47.23577 58.50286 1.000 49.77242 170 THR D C 1
ATOM 9863 O O . THR D 1 170 ? -3.69319 47.04367 59.64646 1.000 47.45898 170 THR D O 1
ATOM 9867 N N . VAL D 1 171 ? -2.19447 48.01467 58.26863 1.000 46.85170 171 VAL D N 1
ATOM 9868 C CA . VAL D 1 171 ? -1.47789 48.58430 59.39985 1.000 46.59525 171 VAL D CA 1
ATOM 9869 C C . VAL D 1 171 ? -2.32385 49.65844 60.06604 1.000 44.76528 171 VAL D C 1
ATOM 9870 O O . VAL D 1 171 ? -2.33268 49.78297 61.28870 1.000 46.83712 171 VAL D O 1
ATOM 9874 N N . LEU D 1 172 ? -3.07394 50.42549 59.28817 1.000 46.11339 172 LEU D N 1
ATOM 9875 C CA . LEU D 1 172 ? -3.96795 51.41470 59.88870 1.000 49.78648 172 LEU D CA 1
ATOM 9876 C C . LEU D 1 172 ? -5.09843 50.74122 60.67463 1.000 53.14930 172 LEU D C 1
ATOM 9877 O O . LEU D 1 172 ? -5.49704 51.21966 61.74798 1.000 54.09198 172 LEU D O 1
ATOM 9882 N N . ARG D 1 173 ? -5.62547 49.62455 60.15187 1.000 46.62040 173 ARG D N 1
ATOM 9883 C CA . ARG D 1 173 ? -6.60042 48.83355 60.89068 1.000 42.72070 173 ARG D CA 1
ATOM 9884 C C . ARG D 1 173 ? -6.03940 48.35316 62.22787 1.000 46.54295 173 ARG D C 1
ATOM 9885 O O . ARG D 1 173 ? -6.73137 48.40693 63.25275 1.000 49.59783 173 ARG D O 1
ATOM 9893 N N . ILE D 1 174 ? -4.79506 47.86297 62.24583 1.000 46.63278 174 ILE D N 1
ATOM 9894 C CA . ILE D 1 174 ? -4.23362 47.40479 63.51868 1.000 47.35657 174 ILE D CA 1
ATOM 9895 C C . ILE D 1 174 ? -3.93602 48.59657 64.42252 1.000 45.50756 174 ILE D C 1
ATOM 9896 O O . ILE D 1 174 ? -4.20825 48.56618 65.63907 1.000 42.28503 174 ILE D O 1
ATOM 9901 N N . ALA D 1 175 ? -3.36928 49.65662 63.83592 1.000 44.89320 175 ALA D N 1
ATOM 9902 C CA . ALA D 1 175 ? -2.99371 50.84198 64.58608 1.000 47.85740 175 ALA D CA 1
ATOM 9903 C C . ALA D 1 175 ? -4.19421 51.37824 65.32816 1.000 48.33943 175 ALA D C 1
ATOM 9904 O O . ALA D 1 175 ? -4.09274 51.75044 66.49901 1.000 42.51360 175 ALA D O 1
ATOM 9906 N N . LYS D 1 176 ? -5.34690 51.41692 64.65134 1.000 46.59343 176 LYS D N 1
ATOM 9907 C CA . LYS D 1 176 ? -6.54887 51.94864 65.26386 1.000 45.36477 176 LYS D CA 1
ATOM 9908 C C . LYS D 1 176 ? -6.83943 51.24770 66.57820 1.000 46.33055 176 LYS D C 1
ATOM 9909 O O . LYS D 1 176 ? -7.03354 51.90092 67.60930 1.000 44.67020 176 LYS D O 1
ATOM 9915 N N . ASP D 1 177 ? -6.87587 49.90987 66.56488 1.000 42.73579 177 ASP D N 1
ATOM 9916 C CA . ASP D 1 177 ? -7.32159 49.21546 67.76773 1.000 45.15780 177 ASP D CA 1
ATOM 9917 C C . ASP D 1 177 ? -6.26648 49.30860 68.86589 1.000 46.05626 177 ASP D C 1
ATOM 9918 O O . ASP D 1 177 ? -6.60561 49.50151 70.04654 1.000 43.77414 177 ASP D O 1
ATOM 9923 N N . LEU D 1 178 ? -4.98283 49.25395 68.48714 1.000 45.98915 178 LEU D N 1
ATOM 9924 C CA . LEU D 1 178 ? -3.91490 49.41289 69.46939 1.000 42.70409 178 LEU D CA 1
ATOM 9925 C C . LEU D 1 178 ? -3.95844 50.79969 70.11141 1.000 44.22933 178 LEU D C 1
ATOM 9926 O O . LEU D 1 178 ? -3.95882 50.93561 71.34217 1.000 44.38769 178 LEU D O 1
ATOM 9931 N N . ALA D 1 179 ? -4.02541 51.84412 69.29417 1.000 44.23183 179 ALA D N 1
ATOM 9932 C CA . ALA D 1 179 ? -4.05388 53.20527 69.81883 1.000 43.41245 179 ALA D CA 1
ATOM 9933 C C . ALA D 1 179 ? -5.27929 53.44201 70.69528 1.000 48.42355 179 ALA D C 1
ATOM 9934 O O . ALA D 1 179 ? -5.16717 53.98359 71.80259 1.000 45.08435 179 ALA D O 1
ATOM 9936 N N . GLU D 1 180 ? -6.47069 53.05746 70.20976 1.000 51.00390 180 GLU D N 1
ATOM 9937 C CA . GLU D 1 180 ? -7.70178 53.35544 70.92791 1.000 45.69137 180 GLU D CA 1
ATOM 9938 C C . GLU D 1 180 ? -7.93046 52.46343 72.14075 1.000 48.62174 180 GLU D C 1
ATOM 9939 O O . GLU D 1 180 ? -8.80322 52.78530 72.95351 1.000 52.62885 180 GLU D O 1
ATOM 9945 N N . ASN D 1 181 ? -7.22840 51.33921 72.27870 1.000 41.36785 181 ASN D N 1
ATOM 9946 C CA . ASN D 1 181 ? -7.44139 50.53391 73.46812 1.000 41.47684 181 ASN D CA 1
ATOM 9947 C C . ASN D 1 181 ? -6.43858 50.81198 74.57673 1.000 49.76678 181 ASN D C 1
ATOM 9948 O O . ASN D 1 181 ? -6.59738 50.27672 75.67789 1.000 48.83997 181 ASN D O 1
ATOM 9953 N N . ASN D 1 182 ? -5.40890 51.61246 74.32467 1.000 45.80895 182 ASN D N 1
ATOM 9954 C CA . ASN D 1 182 ? -4.35104 51.81294 75.30195 1.000 44.28868 182 ASN D CA 1
ATOM 9955 C C . ASN D 1 182 ? -4.19215 53.29969 75.53417 1.000 45.97032 182 ASN D C 1
ATOM 9956 O O . ASN D 1 182 ? -3.72831 54.03368 74.64799 1.000 45.26013 182 ASN D O 1
ATOM 9961 N N . VAL D 1 183 ? -4.55196 53.72255 76.74590 1.000 45.07181 183 VAL D N 1
ATOM 9962 C CA . VAL D 1 183 ? -4.54731 55.13606 77.08279 1.000 49.89328 183 VAL D CA 1
ATOM 9963 C C . VAL D 1 183 ? -3.11072 55.66143 77.06970 1.000 43.80815 183 VAL D C 1
ATOM 9964 O O . VAL D 1 183 ? -2.18999 55.05142 77.62849 1.000 44.46302 183 VAL D O 1
ATOM 9968 N N . GLY D 1 184 ? -2.90318 56.76998 76.36449 1.000 43.42319 184 GLY D N 1
ATOM 9969 C CA . GLY D 1 184 ? -1.59122 57.32871 76.16996 1.000 37.67001 184 GLY D CA 1
ATOM 9970 C C . GLY D 1 184 ? -0.76711 56.70675 75.05826 1.000 47.24634 184 GLY D C 1
ATOM 9971 O O . GLY D 1 184 ? 0.29487 57.24431 74.73267 1.000 51.47270 184 GLY D O 1
ATOM 9972 N N . SER D 1 185 ? -1.20153 55.59830 74.46007 1.000 45.77046 185 SER D N 1
ATOM 9973 C CA . SER D 1 185 ? -0.36657 54.92966 73.46601 1.000 45.78696 185 SER D CA 1
ATOM 9974 C C . SER D 1 185 ? -0.11618 55.82182 72.25005 1.000 47.49295 185 SER D C 1
ATOM 9975 O O . SER D 1 185 ? -1.00836 56.53002 71.76737 1.000 51.91448 185 SER D O 1
ATOM 9978 N N . ARG D 1 186 ? 1.12264 55.79839 71.77453 1.000 50.51324 186 ARG D N 1
ATOM 9979 C CA . ARG D 1 186 ? 1.49602 56.35122 70.48404 1.000 51.79064 186 ARG D CA 1
ATOM 9980 C C . ARG D 1 186 ? 2.14570 55.23118 69.69356 1.000 49.43099 186 ARG D C 1
ATOM 9981 O O . ARG D 1 186 ? 3.02670 54.52818 70.20675 1.000 48.63378 186 ARG D O 1
ATOM 9989 N N . VAL D 1 187 ? 1.66029 55.03699 68.47226 1.000 48.46001 187 VAL D N 1
ATOM 9990 C CA . VAL D 1 187 ? 2.02128 53.91056 67.62292 1.000 48.52697 187 VAL D CA 1
ATOM 9991 C C . VAL D 1 187 ? 2.86021 54.45674 66.48706 1.000 45.04740 187 VAL D C 1
ATOM 9992 O O . VAL D 1 187 ? 2.41202 55.35323 65.75859 1.000 48.64063 187 VAL D O 1
ATOM 9996 N N . LEU D 1 188 ? 4.08162 53.94622 66.35445 1.000 43.26107 188 LEU D N 1
ATOM 9997 C CA . LEU D 1 188 ? 4.88551 54.17917 65.16888 1.000 40.86316 188 LEU D CA 1
ATOM 9998 C C . LEU D 1 188 ? 4.54439 53.07902 64.18039 1.000 41.55633 188 LEU D C 1
ATOM 9999 O O . LEU D 1 188 ? 4.68816 51.89549 64.50381 1.000 40.30362 188 LEU D O 1
ATOM 10004 N N . VAL D 1 189 ? 4.04632 53.46527 63.00642 1.000 39.87231 189 VAL D N 1
ATOM 10005 C CA . VAL D 1 189 ? 3.66103 52.53482 61.95175 1.000 43.33074 189 VAL D CA 1
ATOM 10006 C C . VAL D 1 189 ? 4.55583 52.79028 60.75778 1.000 46.84494 189 VAL D C 1
ATOM 10007 O O . VAL D 1 189 ? 4.59127 53.91508 60.24680 1.000 44.21118 189 VAL D O 1
ATOM 10011 N N . VAL D 1 190 ? 5.26128 51.75294 60.30004 1.000 48.35480 190 VAL D N 1
ATOM 10012 C CA . VAL D 1 190 ? 6.15573 51.85487 59.15283 1.000 46.70713 190 VAL D CA 1
ATOM 10013 C C . VAL D 1 190 ? 5.81048 50.76651 58.14462 1.000 54.39895 190 VAL D C 1
ATOM 10014 O O . VAL D 1 190 ? 5.66353 49.59381 58.51286 1.000 53.11661 190 VAL D O 1
ATOM 10018 N N . CYS D 1 191 ? 5.70292 51.16037 56.87563 1.000 52.30446 191 CYS D N 1
ATOM 10019 C CA . CYS D 1 191 ? 5.62239 50.25695 55.73575 1.000 51.00215 191 CYS D CA 1
ATOM 10020 C C . CYS D 1 191 ? 6.81149 50.52731 54.84112 1.000 50.22065 191 CYS D C 1
ATOM 10021 O O . CYS D 1 191 ? 6.98568 51.65318 54.36644 1.000 53.83976 191 CYS D O 1
ATOM 10024 N N . THR D 1 192 ? 7.59915 49.49921 54.57049 1.000 51.79408 192 THR D N 1
ATOM 10025 C CA . THR D 1 192 ? 8.79316 49.66585 53.74909 1.000 58.07474 192 THR D CA 1
ATOM 10026 C C . THR D 1 192 ? 8.90442 48.52737 52.74793 1.000 60.19260 192 THR D C 1
ATOM 10027 O O . THR D 1 192 ? 8.99954 47.35092 53.12870 1.000 60.96505 192 THR D O 1
ATOM 10031 N N . GLU D 1 193 ? 8.90761 48.89101 51.46900 1.000 57.74442 193 GLU D N 1
ATOM 10032 C CA . GLU D 1 193 ? 8.82375 47.94576 50.36663 1.000 58.85875 193 GLU D CA 1
ATOM 10033 C C . GLU D 1 193 ? 9.98296 48.17928 49.40844 1.000 60.52504 193 GLU D C 1
ATOM 10034 O O . GLU D 1 193 ? 10.05907 49.23143 48.75930 1.000 64.47635 193 GLU D O 1
ATOM 10040 N N . LEU D 1 194 ? 10.88181 47.20526 49.32778 1.000 59.83925 194 LEU D N 1
ATOM 10041 C CA . LEU D 1 194 ? 11.94511 47.17789 48.33503 1.000 65.89654 194 LEU D CA 1
ATOM 10042 C C . LEU D 1 194 ? 11.66920 46.06673 47.34105 1.000 70.84031 194 LEU D C 1
ATOM 10043 O O . LEU D 1 194 ? 11.19640 44.98861 47.72302 1.000 72.85704 194 LEU D O 1
ATOM 10048 N N . THR D 1 195 ? 11.97924 46.32515 46.07082 1.000 67.04913 195 THR D N 1
ATOM 10049 C CA . THR D 1 195 ? 11.71613 45.35640 45.02040 1.000 67.73094 195 THR D CA 1
ATOM 10050 C C . THR D 1 195 ? 12.86007 44.37786 44.84399 1.000 62.98840 195 THR D C 1
ATOM 10051 O O . THR D 1 195 ? 12.82013 43.56084 43.92385 1.000 66.39203 195 THR D O 1
ATOM 10055 N N . VAL D 1 196 ? 13.85089 44.41047 45.73370 1.000 62.39493 196 VAL D N 1
ATOM 10056 C CA . VAL D 1 196 ? 15.04519 43.58774 45.55423 1.000 65.59117 196 VAL D CA 1
ATOM 10057 C C . VAL D 1 196 ? 14.68610 42.10702 45.46278 1.000 64.45904 196 VAL D C 1
ATOM 10058 O O . VAL D 1 196 ? 15.31203 41.34649 44.71395 1.000 66.61338 196 VAL D O 1
ATOM 10062 N N . MET D 1 197 ? 13.65921 41.67495 46.18691 1.000 61.41875 197 MET D N 1
ATOM 10063 C CA . MET D 1 197 ? 13.37789 40.24621 46.23516 1.000 67.86196 197 MET D CA 1
ATOM 10064 C C . MET D 1 197 ? 12.47345 39.76381 45.10262 1.000 63.89772 197 MET D C 1
ATOM 10065 O O . MET D 1 197 ? 12.38132 38.54866 44.88069 1.000 58.71388 197 MET D O 1
ATOM 10070 N N . THR D 1 198 ? 11.80282 40.66831 44.39037 1.000 61.62889 198 THR D N 1
ATOM 10071 C CA . THR D 1 198 ? 10.99364 40.26111 43.24661 1.000 65.49263 198 THR D CA 1
ATOM 10072 C C . THR D 1 198 ? 11.64429 40.55863 41.90381 1.000 65.00321 198 THR D C 1
ATOM 10073 O O . THR D 1 198 ? 11.18930 40.02729 40.88330 1.000 63.27228 198 THR D O 1
ATOM 10077 N N . PHE D 1 199 ? 12.67983 41.39832 41.88299 1.000 65.13082 199 PHE D N 1
ATOM 10078 C CA . PHE D 1 199 ? 13.28530 41.82379 40.62675 1.000 71.04695 199 PHE D CA 1
ATOM 10079 C C . PHE D 1 199 ? 13.92525 40.64939 39.89564 1.000 70.85141 199 PHE D C 1
ATOM 10080 O O . PHE D 1 199 ? 14.66007 39.85364 40.48761 1.000 67.99047 199 PHE D O 1
ATOM 10088 N N . ARG D 1 200 ? 13.65288 40.55060 38.59876 1.000 72.10958 200 ARG D N 1
ATOM 10089 C CA . ARG D 1 200 ? 14.26066 39.50691 37.78832 1.000 74.35224 200 ARG D CA 1
ATOM 10090 C C . ARG D 1 200 ? 14.25643 39.94103 36.33107 1.000 74.38896 200 ARG D C 1
ATOM 10091 O O . ARG D 1 200 ? 13.51551 40.84568 35.92609 1.000 68.32785 200 ARG D O 1
ATOM 10099 N N . GLY D 1 201 ? 15.11677 39.28547 35.55473 1.000 76.31622 201 GLY D N 1
ATOM 10100 C CA . GLY D 1 201 ? 15.17319 39.48244 34.12815 1.000 75.01078 201 GLY D CA 1
ATOM 10101 C C . GLY D 1 201 ? 13.83859 39.19587 33.46520 1.000 75.65552 201 GLY D C 1
ATOM 10102 O O . GLY D 1 201 ? 12.94742 38.55768 34.03909 1.000 70.20259 201 GLY D O 1
ATOM 10103 N N . PRO D 1 202 ? 13.67613 39.66553 32.23356 1.000 77.57487 202 PRO D N 1
ATOM 10104 C CA . PRO D 1 202 ? 12.43792 39.40051 31.49729 1.000 77.31255 202 PRO D CA 1
ATOM 10105 C C . PRO D 1 202 ? 12.38831 37.98802 30.93814 1.000 78.17764 202 PRO D C 1
ATOM 10106 O O . PRO D 1 202 ? 13.40716 37.31182 30.76013 1.000 76.78033 202 PRO D O 1
ATOM 10110 N N . SER D 1 203 ? 11.15241 37.55740 30.68266 1.000 79.47159 203 SER D N 1
ATOM 10111 C CA . SER D 1 203 ? 10.84845 36.25944 30.08672 1.000 81.49582 203 SER D CA 1
ATOM 10112 C C . SER D 1 203 ? 9.64609 36.49036 29.16224 1.000 83.33850 203 SER D C 1
ATOM 10113 O O . SER D 1 203 ? 8.59734 36.97150 29.60152 1.000 85.51438 203 SER D O 1
ATOM 10116 N N . GLU D 1 204 ? 9.83634 36.22014 27.87667 1.000 89.44774 204 GLU D N 1
ATOM 10117 C CA . GLU D 1 204 ? 8.78345 36.01424 26.88612 1.000 99.50926 204 GLU D CA 1
ATOM 10118 C C . GLU D 1 204 ? 7.65470 35.05547 27.30194 1.000 100.69123 204 GLU D C 1
ATOM 10119 O O . GLU D 1 204 ? 6.52714 35.23268 26.83700 1.000 95.09642 204 GLU D O 1
ATOM 10125 N N . THR D 1 205 ? 7.85344 34.17514 28.30927 1.000 93.50952 205 THR D N 1
ATOM 10126 C CA . THR D 1 205 ? 6.75879 33.34746 28.86002 1.000 91.63344 205 THR D CA 1
ATOM 10127 C C . THR D 1 205 ? 5.99505 34.02373 30.00570 1.000 92.58844 205 THR D C 1
ATOM 10128 O O . THR D 1 205 ? 4.91298 33.54844 30.35885 1.000 87.43846 205 THR D O 1
ATOM 10132 N N . ASP D 1 206 ? 6.53268 35.08800 30.60686 1.000 91.62880 206 ASP D N 1
ATOM 10133 C CA . ASP D 1 206 ? 6.09481 35.62288 31.91179 1.000 87.27660 206 ASP D CA 1
ATOM 10134 C C . ASP D 1 206 ? 5.76698 37.11624 31.82049 1.000 83.31624 206 ASP D C 1
ATOM 10135 O O . ASP D 1 206 ? 6.61032 37.96178 32.08179 1.000 83.65344 206 ASP D O 1
ATOM 10140 N N . LEU D 1 207 ? 4.53287 37.44834 31.48548 1.000 86.72348 207 LEU D N 1
ATOM 10141 C CA . LEU D 1 207 ? 4.21925 38.84725 31.20149 1.000 89.90882 207 LEU D CA 1
ATOM 10142 C C . LEU D 1 207 ? 3.80315 39.65183 32.43062 1.000 92.38192 207 LEU D C 1
ATOM 10143 O O . LEU D 1 207 ? 4.10002 40.85360 32.53406 1.000 88.48705 207 LEU D O 1
ATOM 10148 N N . ALA D 1 208 ? 3.08882 39.02164 33.36338 1.000 92.21915 208 ALA D N 1
ATOM 10149 C CA . ALA D 1 208 ? 2.82682 39.67471 34.63830 1.000 89.11692 208 ALA D CA 1
ATOM 10150 C C . ALA D 1 208 ? 4.11026 40.22609 35.27241 1.000 81.34877 208 ALA D C 1
ATOM 10151 O O . ALA D 1 208 ? 4.08918 41.32942 35.83521 1.000 77.78204 208 ALA D O 1
ATOM 10153 N N . ASN D 1 209 ? 5.24357 39.51446 35.15458 1.000 76.45353 209 ASN D N 1
ATOM 10154 C CA . ASN D 1 209 ? 6.52785 40.09658 35.57560 1.000 80.47969 209 ASN D CA 1
ATOM 10155 C C . ASN D 1 209 ? 6.99682 41.28482 34.73826 1.000 80.04574 209 ASN D C 1
ATOM 10156 O O . ASN D 1 209 ? 7.65051 42.17661 35.28937 1.000 76.74981 209 ASN D O 1
ATOM 10161 N N . LEU D 1 210 ? 6.72970 41.32633 33.42674 1.000 81.23500 210 LEU D N 1
ATOM 10162 C CA . LEU D 1 210 ? 7.05484 42.54565 32.68912 1.000 74.06022 210 LEU D CA 1
ATOM 10163 C C . LEU D 1 210 ? 6.33005 43.73430 33.29422 1.000 70.55014 210 LEU D C 1
ATOM 10164 O O . LEU D 1 210 ? 6.93824 44.79418 33.52048 1.000 77.57032 210 LEU D O 1
ATOM 10169 N N . ILE D 1 211 ? 5.02536 43.56808 33.57439 1.000 71.94680 211 ILE D N 1
ATOM 10170 C CA . ILE D 1 211 ? 4.25733 44.64009 34.21989 1.000 72.72325 211 ILE D CA 1
ATOM 10171 C C . ILE D 1 211 ? 4.86737 45.01363 35.57787 1.000 70.48864 211 ILE D C 1
ATOM 10172 O O . ILE D 1 211 ? 4.95439 46.20093 35.92377 1.000 69.89677 211 ILE D O 1
ATOM 10177 N N . ARG D 1 212 ? 5.26948 44.01272 36.38077 1.000 72.88796 212 ARG D N 1
ATOM 10178 C CA . ARG D 1 212 ? 5.98748 44.26077 37.64462 1.000 74.32744 212 ARG D CA 1
ATOM 10179 C C . ARG D 1 212 ? 7.22307 45.14978 37.46393 1.000 75.00612 212 ARG D C 1
ATOM 10180 O O . ARG D 1 212 ? 7.44185 46.09527 38.23497 1.000 67.54056 212 ARG D O 1
ATOM 10188 N N . MET D 1 213 ? 8.06066 44.83312 36.46155 1.000 73.56477 213 MET D N 1
ATOM 10189 C CA . MET D 1 213 ? 9.27398 45.61972 36.23201 1.000 73.43479 213 MET D CA 1
ATOM 10190 C C . MET D 1 213 ? 8.94954 47.04912 35.81754 1.000 69.01779 213 MET D C 1
ATOM 10191 O O . MET D 1 213 ? 9.71250 47.97277 36.12593 1.000 67.33086 213 MET D O 1
ATOM 10196 N N . ALA D 1 214 ? 7.84067 47.25694 35.11225 1.000 63.78379 214 ALA D N 1
ATOM 10197 C CA . ALA D 1 214 ? 7.53500 48.62758 34.70764 1.000 69.96710 214 ALA D CA 1
ATOM 10198 C C . ALA D 1 214 ? 6.90016 49.46435 35.81744 1.000 75.61936 214 ALA D C 1
ATOM 10199 O O . ALA D 1 214 ? 7.10772 50.68477 35.84453 1.000 76.76039 214 ALA D O 1
ATOM 10201 N N . ILE D 1 215 ? 6.13487 48.86084 36.72660 1.000 71.44514 215 ILE D N 1
ATOM 10202 C CA . ILE D 1 215 ? 5.25509 49.62363 37.60819 1.000 68.79197 215 ILE D CA 1
ATOM 10203 C C . ILE D 1 215 ? 5.84982 49.82863 38.99917 1.000 67.84483 215 ILE D C 1
ATOM 10204 O O . ILE D 1 215 ? 5.69406 50.90260 39.58369 1.000 66.15509 215 ILE D O 1
ATOM 10209 N N . PHE D 1 216 ? 6.50633 48.81685 39.56039 1.000 65.97227 216 PHE D N 1
ATOM 10210 C CA . PHE D 1 216 ? 6.79100 48.78770 40.99216 1.000 63.95927 216 PHE D CA 1
ATOM 10211 C C . PHE D 1 216 ? 8.12035 49.46818 41.33049 1.000 70.47775 216 PHE D C 1
ATOM 10212 O O . PHE D 1 216 ? 9.15904 49.18952 40.71646 1.000 65.65737 216 PHE D O 1
ATOM 10220 N N . GLY D 1 217 ? 8.07914 50.35651 42.32566 1.000 69.93907 217 GLY D N 1
ATOM 10221 C CA . GLY D 1 217 ? 9.27339 50.98175 42.85384 1.000 69.97705 217 GLY D CA 1
ATOM 10222 C C . GLY D 1 217 ? 9.36393 50.80325 44.36433 1.000 68.22980 217 GLY D C 1
ATOM 10223 O O . GLY D 1 217 ? 8.48679 50.20358 44.99291 1.000 71.26584 217 GLY D O 1
ATOM 10224 N N . ASP D 1 218 ? 10.44388 51.34835 44.92844 1.000 65.97669 218 ASP D N 1
ATOM 10225 C CA . ASP D 1 218 ? 10.80909 51.16089 46.32795 1.000 64.16355 218 ASP D CA 1
ATOM 10226 C C . ASP D 1 218 ? 10.46146 52.39130 47.15853 1.000 62.86300 218 ASP D C 1
ATOM 10227 O O . ASP D 1 218 ? 10.32072 53.50197 46.63956 1.000 65.16344 218 ASP D O 1
ATOM 10232 N N . GLY D 1 219 ? 10.35103 52.18238 48.46804 1.000 59.72731 219 GLY D N 1
ATOM 10233 C CA . GLY D 1 219 ? 10.07164 53.28116 49.37497 1.000 57.14339 219 GLY D CA 1
ATOM 10234 C C . GLY D 1 219 ? 9.58126 52.88314 50.75497 1.000 58.01467 219 GLY D C 1
ATOM 10235 O O . GLY D 1 219 ? 9.16228 51.74466 50.98755 1.000 57.50520 219 GLY D O 1
ATOM 10236 N N . ALA D 1 220 ? 9.62525 53.82480 51.69440 1.000 54.24722 220 ALA D N 1
ATOM 10237 C CA . ALA D 1 220 ? 9.13306 53.59996 53.04386 1.000 57.02947 220 ALA D CA 1
ATOM 10238 C C . ALA D 1 220 ? 8.27177 54.78059 53.47802 1.000 55.38783 220 ALA D C 1
ATOM 10239 O O . ALA D 1 220 ? 8.57379 55.93062 53.15737 1.000 57.13881 220 ALA D O 1
ATOM 10241 N N . ALA D 1 221 ? 7.19478 54.49571 54.19736 1.000 44.18374 221 ALA D N 1
ATOM 10242 C CA . ALA D 1 221 ? 6.41529 55.53972 54.84223 1.000 48.27501 221 ALA D CA 1
ATOM 10243 C C . ALA D 1 221 ? 6.16729 55.17634 56.30243 1.000 49.43259 221 ALA D C 1
ATOM 10244 O O . ALA D 1 221 ? 6.01030 54.00325 56.64833 1.000 52.23625 221 ALA D O 1
ATOM 10246 N N . ALA D 1 222 ? 6.15584 56.18573 57.16512 1.000 48.77196 222 ALA D N 1
ATOM 10247 C CA . ALA D 1 222 ? 5.92481 56.01772 58.59419 1.000 46.32801 222 ALA D CA 1
ATOM 10248 C C . ALA D 1 222 ? 4.93541 57.06747 59.07284 1.000 50.36905 222 ALA D C 1
ATOM 10249 O O . ALA D 1 222 ? 4.92358 58.19742 58.57459 1.000 49.70308 222 ALA D O 1
ATOM 10251 N N . VAL D 1 223 ? 4.11173 56.69135 60.04650 1.000 45.00631 223 VAL D N 1
ATOM 10252 C CA . VAL D 1 223 ? 3.13395 57.59532 60.63891 1.000 44.04230 223 VAL D CA 1
ATOM 10253 C C . VAL D 1 223 ? 3.12579 57.38670 62.14715 1.000 44.36575 223 VAL D C 1
ATOM 10254 O O . VAL D 1 223 ? 3.52241 56.33428 62.65559 1.000 46.91668 223 VAL D O 1
ATOM 10258 N N . ILE D 1 224 ? 2.70916 58.41910 62.86618 1.000 43.72343 224 ILE D N 1
ATOM 10259 C CA . ILE D 1 224 ? 2.43876 58.30780 64.29434 1.000 38.48291 224 ILE D CA 1
ATOM 10260 C C . ILE D 1 224 ? 0.92493 58.37193 64.49244 1.000 46.46327 224 ILE D C 1
ATOM 10261 O O . ILE D 1 224 ? 0.26556 59.32616 64.05532 1.000 47.89573 224 ILE D O 1
ATOM 10266 N N . ILE D 1 225 ? 0.35832 57.34433 65.11748 1.000 44.92518 225 ILE D N 1
ATOM 10267 C CA . ILE D 1 225 ? -1.06063 57.31495 65.44167 1.000 45.13893 225 ILE D CA 1
ATOM 10268 C C . ILE D 1 225 ? -1.24005 57.35491 66.94952 1.000 48.91810 225 ILE D C 1
ATOM 10269 O O . ILE D 1 225 ? -0.52165 56.68042 67.69506 1.000 44.14572 225 ILE D O 1
ATOM 10274 N N . GLY D 1 226 ? -2.20814 58.14448 67.39108 1.000 50.25999 226 GLY D N 1
ATOM 10275 C CA . GLY D 1 226 ? -2.61824 58.12423 68.78128 1.000 52.04890 226 GLY D CA 1
ATOM 10276 C C . GLY D 1 226 ? -4.02927 58.64212 68.91269 1.000 52.95686 226 GLY D C 1
ATOM 10277 O O . GLY D 1 226 ? -4.45666 59.53909 68.17460 1.000 51.76215 226 GLY D O 1
ATOM 10278 N N . ALA D 1 227 ? -4.75853 58.07356 69.86051 1.000 54.87066 227 ALA D N 1
ATOM 10279 C CA . ALA D 1 227 ? -6.08970 58.55526 70.19144 1.000 53.27850 227 ALA D CA 1
ATOM 10280 C C . ALA D 1 227 ? -6.01037 59.60868 71.29000 1.000 51.57185 227 ALA D C 1
ATOM 10281 O O . ALA D 1 227 ? -5.13035 59.57484 72.14864 1.000 55.16291 227 ALA D O 1
ATOM 10283 N N . ASP D 1 228 ? -6.95215 60.53871 71.26136 1.000 60.20482 228 ASP D N 1
ATOM 10284 C CA . ASP D 1 228 ? -6.98890 61.65660 72.19695 1.000 56.81328 228 ASP D CA 1
ATOM 10285 C C . ASP D 1 228 ? -5.67943 62.42968 72.14686 1.000 56.29776 228 ASP D C 1
ATOM 10286 O O . ASP D 1 228 ? -4.98178 62.50867 73.16766 1.000 63.28692 228 ASP D O 1
ATOM 10291 N N . PRO D 1 229 ? -5.29277 63.01058 71.00909 1.000 58.10553 229 PRO D N 1
ATOM 10292 C CA . PRO D 1 229 ? -4.06832 63.82127 71.01176 1.000 55.63032 229 PRO D CA 1
ATOM 10293 C C . PRO D 1 229 ? -4.18166 64.97260 72.00045 1.000 58.73532 229 PRO D C 1
ATOM 10294 O O . PRO D 1 229 ? -5.25176 65.54512 72.21918 1.000 63.83158 229 PRO D O 1
ATOM 10298 N N . ASP D 1 230 ? -3.06472 65.27564 72.63109 1.000 60.71390 230 ASP D N 1
ATOM 10299 C CA . ASP D 1 230 ? -2.93013 66.45594 73.47056 1.000 61.24309 230 ASP D CA 1
ATOM 10300 C C . ASP D 1 230 ? -2.72902 67.63907 72.51668 1.000 61.78427 230 ASP D C 1
ATOM 10301 O O . ASP D 1 230 ? -1.69319 67.72911 71.84472 1.000 58.56196 230 ASP D O 1
ATOM 10306 N N . LEU D 1 231 ? -3.74638 68.50992 72.39062 1.000 61.43465 231 LEU D N 1
ATOM 10307 C CA . LEU D 1 231 ? -3.72707 69.54564 71.35281 1.000 62.55499 231 LEU D CA 1
ATOM 10308 C C . LEU D 1 231 ? -2.76605 70.67876 71.67551 1.000 62.60527 231 LEU D C 1
ATOM 10309 O O . LEU D 1 231 ? -2.62778 71.60937 70.86514 1.000 64.35415 231 LEU D O 1
ATOM 10314 N N . SER D 1 232 ? -2.12351 70.61504 72.84290 1.000 55.95167 232 SER D N 1
ATOM 10315 C CA . SER D 1 232 ? -1.02989 71.51686 73.18001 1.000 61.96700 232 SER D CA 1
ATOM 10316 C C . SER D 1 232 ? 0.24019 71.20694 72.37370 1.000 58.48085 232 SER D C 1
ATOM 10317 O O . SER D 1 232 ? 0.91084 72.13123 71.90425 1.000 55.00823 232 SER D O 1
ATOM 10320 N N . ILE D 1 233 ? 0.54688 69.92466 72.16432 1.000 59.88535 233 ILE D N 1
ATOM 10321 C CA . ILE D 1 233 ? 1.76792 69.48877 71.49361 1.000 56.97036 233 ILE D CA 1
ATOM 10322 C C . ILE D 1 233 ? 1.51909 68.73509 70.19262 1.000 56.00230 233 ILE D C 1
ATOM 10323 O O . ILE D 1 233 ? 2.47457 68.54099 69.42257 1.000 59.07391 233 ILE D O 1
ATOM 10328 N N . GLU D 1 234 ? 0.29109 68.29489 69.91156 1.000 59.06178 234 GLU D N 1
ATOM 10329 C CA . GLU D 1 234 ? -0.02605 67.43588 68.77203 1.000 61.01534 234 GLU D CA 1
ATOM 10330 C C . GLU D 1 234 ? -1.23672 67.98898 68.02056 1.000 68.87834 234 GLU D C 1
ATOM 10331 O O . GLU D 1 234 ? -2.15754 68.53866 68.63896 1.000 71.35822 234 GLU D O 1
ATOM 10337 N N . ARG D 1 235 ? -1.23349 67.85409 66.68163 1.000 64.82103 235 ARG D N 1
ATOM 10338 C CA . ARG D 1 235 ? -2.43474 68.09228 65.86697 1.000 73.29850 235 ARG D CA 1
ATOM 10339 C C . ARG D 1 235 ? -2.75809 66.88662 64.98748 1.000 64.33212 235 ARG D C 1
ATOM 10340 O O . ARG D 1 235 ? -1.91365 66.46123 64.17773 1.000 56.70014 235 ARG D O 1
ATOM 10348 N N . PRO D 1 236 ? -3.96355 66.32481 65.08549 1.000 61.04344 236 PRO D N 1
ATOM 10349 C CA . PRO D 1 236 ? -4.36373 65.30617 64.11094 1.000 64.01000 236 PRO D CA 1
ATOM 10350 C C . PRO D 1 236 ? -4.32074 65.85540 62.69167 1.000 63.23239 236 PRO D C 1
ATOM 10351 O O . PRO D 1 236 ? -4.50808 67.05028 62.45504 1.000 60.12181 236 PRO D O 1
ATOM 10355 N N . ILE D 1 237 ? -4.01860 64.96168 61.75319 1.000 63.67510 237 ILE D N 1
ATOM 10356 C CA . ILE D 1 237 ? -4.06355 65.25132 60.33232 1.000 58.93358 237 ILE D CA 1
ATOM 10357 C C . ILE D 1 237 ? -5.22025 64.53536 59.65678 1.000 64.52352 237 ILE D C 1
ATOM 10358 O O . ILE D 1 237 ? -5.87109 65.09338 58.77036 1.000 66.02374 237 ILE D O 1
ATOM 10363 N N . PHE D 1 238 ? -5.45821 63.28538 60.04583 1.000 59.30087 238 PHE D N 1
ATOM 10364 C CA . PHE D 1 238 ? -6.60944 62.50771 59.64063 1.000 54.69085 238 PHE D CA 1
ATOM 10365 C C . PHE D 1 238 ? -7.05103 61.68445 60.83588 1.000 58.61493 238 PHE D C 1
ATOM 10366 O O . PHE D 1 238 ? -6.23953 61.34040 61.70160 1.000 56.78538 238 PHE D O 1
ATOM 10374 N N . GLU D 1 239 ? -8.34282 61.38275 60.88519 1.000 58.08186 239 GLU D N 1
ATOM 10375 C CA . GLU D 1 239 ? -8.87954 60.46259 61.87333 1.000 56.49733 239 GLU D CA 1
ATOM 10376 C C . GLU D 1 239 ? -9.22004 59.14618 61.18115 1.000 57.39675 239 GLU D C 1
ATOM 10377 O O . GLU D 1 239 ? -9.56248 59.12535 59.99164 1.000 56.18987 239 GLU D O 1
ATOM 10383 N N . ILE D 1 240 ? -9.06073 58.04269 61.90303 1.000 50.74353 240 ILE D N 1
ATOM 10384 C CA . ILE D 1 240 ? -9.38517 56.72746 61.38176 1.000 46.21823 240 ILE D CA 1
ATOM 10385 C C . ILE D 1 240 ? -10.71414 56.35121 62.00170 1.000 51.33791 240 ILE D C 1
ATOM 10386 O O . ILE D 1 240 ? -10.76813 55.94409 63.16654 1.000 54.14430 240 ILE D O 1
ATOM 10391 N N . TYR D 1 241 ? -11.77808 56.47905 61.19991 1.000 53.41805 241 TYR D N 1
ATOM 10392 C CA . TYR D 1 241 ? -13.13591 56.22160 61.66781 1.000 52.89420 241 TYR D CA 1
ATOM 10393 C C . TYR D 1 241 ? -13.42856 54.72701 61.70247 1.000 50.54537 241 TYR D C 1
ATOM 10394 O O . TYR D 1 241 ? -13.93626 54.20476 62.69961 1.000 55.17325 241 TYR D O 1
ATOM 10403 N N . SER D 1 242 ? -13.13712 54.02231 60.61432 1.000 48.35558 242 SER D N 1
ATOM 10404 C CA . SER D 1 242 ? -13.41691 52.59822 60.57034 1.000 50.54356 242 SER D CA 1
ATOM 10405 C C . SER D 1 242 ? -12.43345 51.94593 59.61844 1.000 49.91643 242 SER D C 1
ATOM 10406 O O . SER D 1 242 ? -11.86947 52.59656 58.73315 1.000 48.51778 242 SER D O 1
ATOM 10409 N N . ALA D 1 243 ? -12.22178 50.64958 59.82134 1.000 49.40729 243 ALA D N 1
ATOM 10410 C CA . ALA D 1 243 ? -11.32534 49.89060 58.96236 1.000 48.49015 243 ALA D CA 1
ATOM 10411 C C . ALA D 1 243 ? -11.79857 48.44617 58.90738 1.000 52.76512 243 ALA D C 1
ATOM 10412 O O . ALA D 1 243 ? -12.00271 47.81332 59.95171 1.000 59.24045 243 ALA D O 1
ATOM 10414 N N . SER D 1 244 ? -11.96389 47.93744 57.68716 1.000 53.85621 244 SER D N 1
ATOM 10415 C CA . SER D 1 244 ? -12.53085 46.62004 57.43600 1.000 49.78962 244 SER D CA 1
ATOM 10416 C C . SER D 1 244 ? -11.76672 45.92781 56.31546 1.000 51.19332 244 SER D C 1
ATOM 10417 O O . SER D 1 244 ? -11.38160 46.54926 55.32288 1.000 55.39958 244 SER D O 1
ATOM 10420 N N . GLN D 1 245 ? -11.55137 44.63524 56.47807 1.000 53.42943 245 GLN D N 1
ATOM 10421 C CA . GLN D 1 245 ? -10.92736 43.80248 55.46299 1.000 54.47009 245 GLN D CA 1
ATOM 10422 C C . GLN D 1 245 ? -11.98311 42.87022 54.86047 1.000 55.47877 245 GLN D C 1
ATOM 10423 O O . GLN D 1 245 ? -12.94283 42.47203 55.53734 1.000 48.68463 245 GLN D O 1
ATOM 10429 N N . THR D 1 246 ? -11.82439 42.55036 53.57341 1.000 48.38166 246 THR D N 1
ATOM 10430 C CA . THR D 1 246 ? -12.68535 41.54578 52.97655 1.000 52.75434 246 THR D CA 1
ATOM 10431 C C . THR D 1 246 ? -11.93008 40.77443 51.90455 1.000 49.27625 246 THR D C 1
ATOM 10432 O O . THR D 1 246 ? -10.99380 41.27768 51.28318 1.000 47.36952 246 THR D O 1
ATOM 10436 N N . LEU D 1 247 ? -12.36097 39.53345 51.72250 1.000 50.21982 247 LEU D N 1
ATOM 10437 C CA . LEU D 1 247 ? -11.93125 38.64868 50.65477 1.000 53.26390 247 LEU D CA 1
ATOM 10438 C C . LEU D 1 247 ? -12.99152 38.60807 49.55021 1.000 57.41755 247 LEU D C 1
ATOM 10439 O O . LEU D 1 247 ? -14.17942 38.41445 49.83406 1.000 56.75714 247 LEU D O 1
ATOM 10444 N N . VAL D 1 248 ? -12.56007 38.78170 48.30625 1.000 53.09079 248 VAL D N 1
ATOM 10445 C CA . VAL D 1 248 ? -13.43722 38.60769 47.14552 1.000 55.33280 248 VAL D CA 1
ATOM 10446 C C . VAL D 1 248 ? -13.57169 37.11523 46.84676 1.000 59.94519 248 VAL D C 1
ATOM 10447 O O . VAL D 1 248 ? -12.54610 36.42325 46.70472 1.000 57.62660 248 VAL D O 1
ATOM 10451 N N . PRO D 1 249 ? -14.79491 36.59458 46.70703 1.000 63.91906 249 PRO D N 1
ATOM 10452 C CA . PRO D 1 249 ? -14.96948 35.15382 46.47143 1.000 59.99711 249 PRO D CA 1
ATOM 10453 C C . PRO D 1 249 ? -14.38258 34.72446 45.13608 1.000 60.68945 249 PRO D C 1
ATOM 10454 O O . PRO D 1 249 ? -14.43498 35.45709 44.14769 1.000 58.68999 249 PRO D O 1
ATOM 10458 N N . ASN D 1 250 ? -13.81820 33.51356 45.12116 1.000 63.66463 250 ASN D N 1
ATOM 10459 C CA . ASN D 1 250 ? -13.35894 32.84858 43.89773 1.000 67.16383 250 ASN D CA 1
ATOM 10460 C C . ASN D 1 250 ? -12.25147 33.63076 43.19566 1.000 67.76099 250 ASN D C 1
ATOM 10461 O O . ASN D 1 250 ? -12.16846 33.62571 41.96393 1.000 72.28608 250 ASN D O 1
ATOM 10466 N N . THR D 1 251 ? -11.39521 34.32606 43.95210 1.000 66.85004 251 THR D N 1
ATOM 10467 C CA . THR D 1 251 ? -10.34831 35.14566 43.35185 1.000 64.39856 251 THR D CA 1
ATOM 10468 C C . THR D 1 251 ? -8.98910 34.96076 44.00707 1.000 63.90932 251 THR D C 1
ATOM 10469 O O . THR D 1 251 ? -8.06794 35.73122 43.70286 1.000 66.11746 251 THR D O 1
ATOM 10473 N N . SER D 1 252 ? -8.83192 33.98865 44.90648 1.000 66.91074 252 SER D N 1
ATOM 10474 C CA . SER D 1 252 ? -7.49652 33.47070 45.16715 1.000 68.14590 252 SER D CA 1
ATOM 10475 C C . SER D 1 252 ? -6.91228 33.02311 43.83683 1.000 69.04565 252 SER D C 1
ATOM 10476 O O . SER D 1 252 ? -7.64715 32.57057 42.96246 1.000 83.89473 252 SER D O 1
ATOM 10479 N N . LYS D 1 253 ? -5.60489 33.18615 43.68104 1.000 62.73459 253 LYS D N 1
ATOM 10480 C CA . LYS D 1 253 ? -4.83273 33.03238 42.44115 1.000 76.84745 253 LYS D CA 1
ATOM 10481 C C . LYS D 1 253 ? -5.19929 34.05589 41.35353 1.000 75.48167 253 LYS D C 1
ATOM 10482 O O . LYS D 1 253 ? -4.84117 33.87820 40.18132 1.000 75.45020 253 LYS D O 1
ATOM 10488 N N . ALA D 1 254 ? -5.88771 35.14478 41.69393 1.000 71.01080 254 ALA D N 1
ATOM 10489 C CA . ALA D 1 254 ? -5.84178 36.31196 40.81668 1.000 66.39123 254 ALA D CA 1
ATOM 10490 C C . ALA D 1 254 ? -4.58216 37.13054 41.06220 1.000 70.99546 254 ALA D C 1
ATOM 10491 O O . ALA D 1 254 ? -4.07585 37.75956 40.13250 1.000 74.05652 254 ALA D O 1
ATOM 10493 N N . ILE D 1 255 ? -4.09339 37.15034 42.30852 1.000 68.77402 255 ILE D N 1
ATOM 10494 C CA . ILE D 1 255 ? -2.76665 37.64724 42.67698 1.000 70.54908 255 ILE D CA 1
ATOM 10495 C C . ILE D 1 255 ? -2.02563 36.51469 43.37908 1.000 70.76575 255 ILE D C 1
ATOM 10496 O O . ILE D 1 255 ? -2.51945 35.97567 44.37696 1.000 72.69831 255 ILE D O 1
ATOM 10501 N N . HIS D 1 256 ? -0.85178 36.15211 42.85286 1.000 72.67369 256 HIS D N 1
ATOM 10502 C CA . HIS D 1 256 ? 0.02849 35.11946 43.39010 1.000 71.36713 256 HIS D CA 1
ATOM 10503 C C . HIS D 1 256 ? 1.27802 35.71659 44.00698 1.000 73.90238 256 HIS D C 1
ATOM 10504 O O . HIS D 1 256 ? 1.77007 36.76995 43.59109 1.000 79.25109 256 HIS D O 1
ATOM 10511 N N . GLY D 1 257 ? 1.87338 34.93999 44.89615 1.000 68.64553 257 GLY D N 1
ATOM 10512 C CA . GLY D 1 257 ? 3.27033 35.11527 45.21522 1.000 60.73404 257 GLY D CA 1
ATOM 10513 C C . GLY D 1 257 ? 3.69863 33.94560 46.05761 1.000 59.62644 257 GLY D C 1
ATOM 10514 O O . GLY D 1 257 ? 2.90389 33.43916 46.85473 1.000 67.61705 257 GLY D O 1
ATOM 10515 N N . ARG D 1 258 ? 4.91974 33.47593 45.87876 1.000 55.14882 258 ARG D N 1
ATOM 10516 C CA . ARG D 1 258 ? 5.48110 32.52662 46.82262 1.000 58.99976 258 ARG D CA 1
ATOM 10517 C C . ARG D 1 258 ? 6.97469 32.80831 46.92228 1.000 59.77553 258 ARG D C 1
ATOM 10518 O O . ARG D 1 258 ? 7.60772 33.16279 45.91579 1.000 56.24582 258 ARG D O 1
ATOM 10526 N N . VAL D 1 259 ? 7.50418 32.74402 48.14980 1.000 59.92258 259 VAL D N 1
ATOM 10527 C CA . VAL D 1 259 ? 8.94294 32.87817 48.40885 1.000 56.52030 259 VAL D CA 1
ATOM 10528 C C . VAL D 1 259 ? 9.60017 31.56200 48.03755 1.000 48.41346 259 VAL D C 1
ATOM 10529 O O . VAL D 1 259 ? 9.38980 30.55147 48.71084 1.000 54.14121 259 VAL D O 1
ATOM 10533 N N . LEU D 1 260 ? 10.37228 31.56583 46.96418 1.000 48.00523 260 LEU D N 1
ATOM 10534 C CA . LEU D 1 260 ? 11.07042 30.38119 46.48128 1.000 57.89200 260 LEU D CA 1
ATOM 10535 C C . LEU D 1 260 ? 12.58039 30.63620 46.46662 1.000 52.07725 260 LEU D C 1
ATOM 10536 O O . LEU D 1 260 ? 13.04124 31.71506 46.84702 1.000 52.93160 260 LEU D O 1
ATOM 10541 N N . GLU D 1 261 ? 13.34600 29.63047 46.01346 1.000 49.23344 261 GLU D N 1
ATOM 10542 C CA . GLU D 1 261 ? 14.80691 29.76286 45.89819 1.000 56.56891 261 GLU D CA 1
ATOM 10543 C C . GLU D 1 261 ? 15.21676 30.82311 44.87546 1.000 53.74339 261 GLU D C 1
ATOM 10544 O O . GLU D 1 261 ? 16.34412 31.31785 44.92261 1.000 50.73558 261 GLU D O 1
ATOM 10550 N N . MET D 1 262 ? 14.31229 31.19633 43.97085 1.000 59.17294 262 MET D N 1
ATOM 10551 C CA . MET D 1 262 ? 14.49509 32.28308 43.01641 1.000 60.55931 262 MET D CA 1
ATOM 10552 C C . MET D 1 262 ? 13.94396 33.61001 43.50088 1.000 62.61223 262 MET D C 1
ATOM 10553 O O . MET D 1 262 ? 13.67120 34.48863 42.67347 1.000 59.14785 262 MET D O 1
ATOM 10558 N N . GLY D 1 263 ? 13.73539 33.76202 44.80653 1.000 60.78274 263 GLY D N 1
ATOM 10559 C CA . GLY D 1 263 ? 13.15249 34.96882 45.34213 1.000 57.47977 263 GLY D CA 1
ATOM 10560 C C . GLY D 1 263 ? 11.63857 34.91034 45.43231 1.000 58.41618 263 GLY D C 1
ATOM 10561 O O . GLY D 1 263 ? 11.05510 33.82757 45.54000 1.000 61.92300 263 GLY D O 1
ATOM 10562 N N . LEU D 1 264 ? 10.99106 36.06665 45.39331 1.000 56.26833 264 LEU D N 1
ATOM 10563 C CA . LEU D 1 264 ? 9.54641 36.14104 45.49701 1.000 59.25603 264 LEU D CA 1
ATOM 10564 C C . LEU D 1 264 ? 8.96556 36.19531 44.08869 1.000 62.43490 264 LEU D C 1
ATOM 10565 O O . LEU D 1 264 ? 9.38766 37.02125 43.26455 1.000 56.42079 264 LEU D O 1
ATOM 10570 N N . THR D 1 265 ? 8.02509 35.28979 43.81164 1.000 59.50374 265 THR D N 1
ATOM 10571 C CA . THR D 1 265 ? 7.35021 35.23341 42.52800 1.000 63.64192 265 THR D CA 1
ATOM 10572 C C . THR D 1 265 ? 6.15909 36.18535 42.52722 1.000 63.61343 265 THR D C 1
ATOM 10573 O O . THR D 1 265 ? 5.73819 36.68964 43.56649 1.000 67.47461 265 THR D O 1
ATOM 10577 N N . PHE D 1 266 ? 5.62741 36.45456 41.34283 1.000 63.09604 266 PHE D N 1
ATOM 10578 C CA . PHE D 1 266 ? 4.62224 37.50147 41.22756 1.000 69.52515 266 PHE D CA 1
ATOM 10579 C C . PHE D 1 266 ? 3.79884 37.23801 39.97793 1.000 75.45124 266 PHE D C 1
ATOM 10580 O O . PHE D 1 266 ? 4.28098 37.47452 38.86990 1.000 81.06436 266 PHE D O 1
ATOM 10588 N N . TYR D 1 267 ? 2.57780 36.73888 40.14452 1.000 78.09963 267 TYR D N 1
ATOM 10589 C CA . TYR D 1 267 ? 1.63935 36.66608 39.03722 1.000 88.04344 267 TYR D CA 1
ATOM 10590 C C . TYR D 1 267 ? 0.45704 37.55917 39.36196 1.000 90.71446 267 TYR D C 1
ATOM 10591 O O . TYR D 1 267 ? 0.04556 37.66034 40.52101 1.000 83.08479 267 TYR D O 1
ATOM 10600 N N . VAL D 1 268 ? -0.08600 38.21467 38.34040 1.000 96.43713 268 VAL D N 1
ATOM 10601 C CA . VAL D 1 268 ? -1.19234 39.13197 38.57074 1.000 97.61344 268 VAL D CA 1
ATOM 10602 C C . VAL D 1 268 ? -2.12514 39.03698 37.36602 1.000 104.12078 268 VAL D C 1
ATOM 10603 O O . VAL D 1 268 ? -1.68011 39.06054 36.21393 1.000 105.78789 268 VAL D O 1
ATOM 10607 N N . ASP D 1 269 ? -3.41510 38.87139 37.62873 1.000 115.46344 269 ASP D N 1
ATOM 10608 C CA . ASP D 1 269 ? -4.32194 38.52783 36.54847 1.000 118.86344 269 ASP D CA 1
ATOM 10609 C C . ASP D 1 269 ? -4.72155 39.76038 35.75894 1.000 124.49344 269 ASP D C 1
ATOM 10610 O O . ASP D 1 269 ? -4.55508 40.89969 36.19017 1.000 120.49344 269 ASP D O 1
ATOM 10615 N N . LYS D 1 270 ? -5.27537 39.51787 34.59095 1.000 122.92344 270 LYS D N 1
ATOM 10616 C CA . LYS D 1 270 ? -5.77797 40.63530 33.83238 1.000 116.17344 270 LYS D CA 1
ATOM 10617 C C . LYS D 1 270 ? -7.20114 41.00606 34.22981 1.000 104.17344 270 LYS D C 1
ATOM 10618 O O . LYS D 1 270 ? -7.67304 42.07007 33.80294 1.000 96.07858 270 LYS D O 1
ATOM 10624 N N . MET D 1 271 ? -7.86729 40.20786 35.08106 1.000 102.09010 271 MET D N 1
ATOM 10625 C CA . MET D 1 271 ? -9.16999 40.63900 35.58885 1.000 91.54268 271 MET D CA 1
ATOM 10626 C C . MET D 1 271 ? -9.07153 41.97894 36.27939 1.000 88.60654 271 MET D C 1
ATOM 10627 O O . MET D 1 271 ? -9.98367 42.80922 36.17908 1.000 85.49298 271 MET D O 1
ATOM 10632 N N . VAL D 1 272 ? -8.01283 42.13043 37.07500 1.000 83.32180 272 VAL D N 1
ATOM 10633 C CA . VAL D 1 272 ? -8.19739 42.55260 38.46000 1.000 78.23299 272 VAL D CA 1
ATOM 10634 C C . VAL D 1 272 ? -8.59765 44.02269 38.45496 1.000 76.94248 272 VAL D C 1
ATOM 10635 O O . VAL D 1 272 ? -9.26909 44.46401 39.39978 1.000 69.89778 272 VAL D O 1
ATOM 10639 N N . PRO D 1 273 ? -8.21225 44.83812 37.45652 1.000 77.61738 273 PRO D N 1
ATOM 10640 C CA . PRO D 1 273 ? -8.86095 46.15440 37.36327 1.000 73.56551 273 PRO D CA 1
ATOM 10641 C C . PRO D 1 273 ? -10.37842 46.03290 37.34965 1.000 76.61689 273 PRO D C 1
ATOM 10642 O O . PRO D 1 273 ? -11.06272 46.66712 38.16973 1.000 80.93595 273 PRO D O 1
ATOM 10646 N N . THR D 1 274 ? -10.91927 45.19150 36.45788 1.000 79.49613 274 THR D N 1
ATOM 10647 C CA . THR D 1 274 ? -12.35502 44.89875 36.43829 1.000 77.01996 274 THR D CA 1
ATOM 10648 C C . THR D 1 274 ? -12.82926 44.23552 37.72477 1.000 73.61854 274 THR D C 1
ATOM 10649 O O . THR D 1 274 ? -13.90076 44.57444 38.22947 1.000 76.74968 274 THR D O 1
ATOM 10653 N N . LEU D 1 275 ? -12.06605 43.27980 38.25733 1.000 73.07609 275 LEU D N 1
ATOM 10654 C CA . LEU D 1 275 ? -12.47252 42.58770 39.48061 1.000 70.89693 275 LEU D CA 1
ATOM 10655 C C . LEU D 1 275 ? -12.69815 43.59132 40.61892 1.000 72.03059 275 LEU D C 1
ATOM 10656 O O . LEU D 1 275 ? -13.76553 43.62094 41.27146 1.000 72.82761 275 LEU D O 1
ATOM 10661 N N . VAL D 1 276 ? -11.71417 44.47386 40.81134 1.000 71.70292 276 VAL D N 1
ATOM 10662 C CA . VAL D 1 276 ? -11.78019 45.53658 41.81414 1.000 74.99025 276 VAL D CA 1
ATOM 10663 C C . VAL D 1 276 ? -12.97106 46.45809 41.54904 1.000 69.73792 276 VAL D C 1
ATOM 10664 O O . VAL D 1 276 ? -13.72852 46.80721 42.46560 1.000 67.26458 276 VAL D O 1
ATOM 10668 N N . ALA D 1 277 ? -13.13226 46.89850 40.29891 1.000 68.77902 277 ALA D N 1
ATOM 10669 C CA . ALA D 1 277 ? -14.20824 47.83753 40.01113 1.000 71.43719 277 ALA D CA 1
ATOM 10670 C C . ALA D 1 277 ? -15.56834 47.19593 40.25901 1.000 71.84234 277 ALA D C 1
ATOM 10671 O O . ALA D 1 277 ? -16.51367 47.86023 40.69899 1.000 75.17501 277 ALA D O 1
ATOM 10673 N N . SER D 1 278 ? -15.67611 45.89355 40.01967 1.000 67.96722 278 SER D N 1
ATOM 10674 C CA . SER D 1 278 ? -16.93369 45.20432 40.25314 1.000 73.78457 278 SER D CA 1
ATOM 10675 C C . SER D 1 278 ? -17.24268 45.04351 41.73591 1.000 69.24908 278 SER D C 1
ATOM 10676 O O . SER D 1 278 ? -18.41438 44.89160 42.09340 1.000 71.52728 278 SER D O 1
ATOM 10679 N N . ASN D 1 279 ? -16.22931 45.05306 42.60494 1.000 66.82983 279 ASN D N 1
ATOM 10680 C CA . ASN D 1 279 ? -16.47947 44.86286 44.04105 1.000 70.65398 279 ASN D CA 1
ATOM 10681 C C . ASN D 1 279 ? -16.41676 46.14469 44.88358 1.000 71.83095 279 ASN D C 1
ATOM 10682 O O . ASN D 1 279 ? -16.78423 46.12644 46.08478 1.000 76.27848 279 ASN D O 1
ATOM 10687 N N . ILE D 1 280 ? -15.98891 47.25932 44.29392 1.000 65.19929 280 ILE D N 1
ATOM 10688 C CA . ILE D 1 280 ? -15.69651 48.42089 45.12152 1.000 67.36014 280 ILE D CA 1
ATOM 10689 C C . ILE D 1 280 ? -16.95688 49.01396 45.75200 1.000 70.67290 280 ILE D C 1
ATOM 10690 O O . ILE D 1 280 ? -16.92839 49.43051 46.91396 1.000 70.28137 280 ILE D O 1
ATOM 10695 N N . GLU D 1 281 ? -18.07213 49.07618 45.01853 1.000 72.96313 281 GLU D N 1
ATOM 10696 C CA . GLU D 1 281 ? -19.26388 49.69769 45.58811 1.000 69.46465 281 GLU D CA 1
ATOM 10697 C C . GLU D 1 281 ? -19.79775 48.87759 46.75174 1.000 73.47641 281 GLU D C 1
ATOM 10698 O O . GLU D 1 281 ? -20.27141 49.43326 47.74431 1.000 70.97158 281 GLU D O 1
ATOM 10704 N N . GLN D 1 282 ? -19.79605 47.55332 46.60155 1.000 74.18344 282 GLN D N 1
ATOM 10705 C CA . GLN D 1 282 ? -19.97278 46.61409 47.71066 1.000 75.35948 282 GLN D CA 1
ATOM 10706 C C . GLN D 1 282 ? -19.24795 47.11450 48.97294 1.000 75.25118 282 GLN D C 1
ATOM 10707 O O . GLN D 1 282 ? -19.88103 47.47015 49.99268 1.000 71.31368 282 GLN D O 1
ATOM 10713 N N . CYS D 1 283 ? -17.91104 47.20485 48.89488 1.000 72.42510 283 CYS D N 1
ATOM 10714 C CA . CYS D 1 283 ? -17.13558 47.63564 50.07036 1.000 68.85584 283 CYS D CA 1
ATOM 10715 C C . CYS D 1 283 ? -17.51767 49.03428 50.53182 1.000 66.41194 283 CYS D C 1
ATOM 10716 O O . CYS D 1 283 ? -17.54778 49.33429 51.73840 1.000 68.26862 283 CYS D O 1
ATOM 10719 N N . LEU D 1 284 ? -17.83068 49.89784 49.58131 1.000 72.03727 284 LEU D N 1
ATOM 10720 C CA . LEU D 1 284 ? -17.89828 51.31533 49.87229 1.000 67.95975 284 LEU D CA 1
ATOM 10721 C C . LEU D 1 284 ? -19.24776 51.62892 50.53315 1.000 73.31898 284 LEU D C 1
ATOM 10722 O O . LEU D 1 284 ? -19.33265 52.45070 51.45835 1.000 71.84280 284 LEU D O 1
ATOM 10727 N N . ASP D 1 285 ? -20.29999 50.90857 50.10041 1.000 72.14276 285 ASP D N 1
ATOM 10728 C CA . ASP D 1 285 ? -21.59592 50.85965 50.77371 1.000 69.57566 285 ASP D CA 1
ATOM 10729 C C . ASP D 1 285 ? -21.45700 50.39253 52.21177 1.000 69.40721 285 ASP D C 1
ATOM 10730 O O . ASP D 1 285 ? -21.99872 51.02565 53.12961 1.000 69.00344 285 ASP D O 1
ATOM 10735 N N . LYS D 1 286 ? -20.78430 49.24394 52.42706 1.000 69.59052 286 LYS D N 1
ATOM 10736 C CA . LYS D 1 286 ? -20.61420 48.77968 53.80912 1.000 66.39643 286 LYS D CA 1
ATOM 10737 C C . LYS D 1 286 ? -19.97360 49.86502 54.67343 1.000 66.28745 286 LYS D C 1
ATOM 10738 O O . LYS D 1 286 ? -20.40226 50.10040 55.81038 1.000 63.03685 286 LYS D O 1
ATOM 10744 N N . ALA D 1 287 ? -18.98081 50.57687 54.12373 1.000 63.46899 287 ALA D N 1
ATOM 10745 C CA . ALA D 1 287 ? -18.22894 51.53035 54.93185 1.000 63.61426 287 ALA D CA 1
ATOM 10746 C C . ALA D 1 287 ? -18.95948 52.84858 55.15098 1.000 65.75905 287 ALA D C 1
ATOM 10747 O O . ALA D 1 287 ? -18.74418 53.49384 56.18194 1.000 66.87397 287 ALA D O 1
ATOM 10749 N N . PHE D 1 288 ? -19.80880 53.27784 54.20998 1.000 68.00625 288 PHE D N 1
ATOM 10750 C CA . PHE D 1 288 ? -20.36905 54.62435 54.25652 1.000 70.15253 288 PHE D CA 1
ATOM 10751 C C . PHE D 1 288 ? -21.86639 54.70424 54.55202 1.000 66.54154 288 PHE D C 1
ATOM 10752 O O . PHE D 1 288 ? -22.36895 55.81147 54.76883 1.000 62.72920 288 PHE D O 1
ATOM 10760 N N . SER D 1 289 ? -22.58079 53.57796 54.59701 1.000 69.73077 289 SER D N 1
ATOM 10761 C CA . SER D 1 289 ? -23.95915 53.59343 55.08535 1.000 67.88571 289 SER D CA 1
ATOM 10762 C C . SER D 1 289 ? -24.12083 54.18116 56.48422 1.000 71.84670 289 SER D C 1
ATOM 10763 O O . SER D 1 289 ? -25.02010 55.02050 56.66112 1.000 75.20616 289 SER D O 1
ATOM 10766 N N . PRO D 1 290 ? -23.33689 53.80280 57.50256 1.000 74.34045 290 PRO D N 1
ATOM 10767 C CA . PRO D 1 290 ? -23.54228 54.40467 58.83683 1.000 72.72860 290 PRO D CA 1
ATOM 10768 C C . PRO D 1 290 ? -23.39142 55.91911 58.86275 1.000 75.23476 290 PRO D C 1
ATOM 10769 O O . PRO D 1 290 ? -23.90732 56.56077 59.79012 1.000 78.82781 290 PRO D O 1
ATOM 10773 N N . ILE D 1 291 ? -22.70346 56.50398 57.87564 1.000 75.27075 291 ILE D N 1
ATOM 10774 C CA . ILE D 1 291 ? -22.44776 57.93877 57.81219 1.000 75.83384 291 ILE D CA 1
ATOM 10775 C C . ILE D 1 291 ? -23.47489 58.67848 56.94428 1.000 75.32798 291 ILE D C 1
ATOM 10776 O O . ILE D 1 291 ? -23.50744 59.91671 56.94101 1.000 76.45052 291 ILE D O 1
ATOM 10781 N N . GLY D 1 292 ? -24.34481 57.95592 56.24534 1.000 78.38236 292 GLY D N 1
ATOM 10782 C CA . GLY D 1 292 ? -25.31529 58.60588 55.37656 1.000 75.61854 292 GLY D CA 1
ATOM 10783 C C . GLY D 1 292 ? -24.69102 59.25129 54.15782 1.000 83.79233 292 GLY D C 1
ATOM 10784 O O . GLY D 1 292 ? -25.13504 60.32501 53.72628 1.000 85.75344 292 GLY D O 1
ATOM 10785 N N . ILE D 1 293 ? -23.65439 58.62253 53.60182 1.000 81.36494 293 ILE D N 1
ATOM 10786 C CA . ILE D 1 293 ? -22.96374 59.08833 52.40791 1.000 75.75397 293 ILE D CA 1
ATOM 10787 C C . ILE D 1 293 ? -23.16357 58.05081 51.31200 1.000 82.07606 293 ILE D C 1
ATOM 10788 O O . ILE D 1 293 ? -23.18799 56.84265 51.57856 1.000 79.99344 293 ILE D O 1
ATOM 10793 N N . LYS D 1 294 ? -23.27493 58.52624 50.07195 1.000 83.70616 294 LYS D N 1
ATOM 10794 C CA . LYS D 1 294 ? -23.95777 57.78135 49.02898 1.000 79.01344 294 LYS D CA 1
ATOM 10795 C C . LYS D 1 294 ? -23.48361 58.35655 47.69262 1.000 75.27461 294 LYS D C 1
ATOM 10796 O O . LYS D 1 294 ? -23.50816 57.68775 46.65417 1.000 75.23344 294 LYS D O 1
ATOM 10802 N N . ASP D 1 295 ? -22.99160 59.59816 47.75781 1.000 78.73101 295 ASP D N 1
ATOM 10803 C CA . ASP D 1 295 ? -22.42276 60.34800 46.63411 1.000 75.54240 295 ASP D CA 1
ATOM 10804 C C . ASP D 1 295 ? -20.89899 60.22196 46.68661 1.000 72.39971 295 ASP D C 1
ATOM 10805 O O . ASP D 1 295 ? -20.25281 60.83144 47.54411 1.000 72.11344 295 ASP D O 1
ATOM 10810 N N . TRP D 1 296 ? -20.31740 59.44763 45.76965 1.000 73.05177 296 TRP D N 1
ATOM 10811 C CA . TRP D 1 296 ? -18.88936 59.13740 45.86109 1.000 70.20228 296 TRP D CA 1
ATOM 10812 C C . TRP D 1 296 ? -17.98924 60.25201 45.35363 1.000 70.38649 296 TRP D C 1
ATOM 10813 O O . TRP D 1 296 ? -16.76146 60.08378 45.35499 1.000 68.71863 296 TRP D O 1
ATOM 10824 N N . ASN D 1 297 ? -18.54709 61.38040 44.92793 1.000 68.82683 297 ASN D N 1
ATOM 10825 C CA . ASN D 1 297 ? -17.71022 62.52091 44.58477 1.000 72.41702 297 ASN D CA 1
ATOM 10826 C C . ASN D 1 297 ? -17.53473 63.48995 45.74806 1.000 68.75666 297 ASN D C 1
ATOM 10827 O O . ASN D 1 297 ? -16.69057 64.39256 45.66420 1.000 64.35200 297 ASN D O 1
ATOM 10832 N N . SER D 1 298 ? -18.29139 63.30279 46.82927 1.000 65.53688 298 SER D N 1
ATOM 10833 C CA . SER D 1 298 ? -18.26204 64.17619 47.99484 1.000 67.93542 298 SER D CA 1
ATOM 10834 C C . SER D 1 298 ? -17.25805 63.73608 49.04765 1.000 66.87640 298 SER D C 1
ATOM 10835 O O . SER D 1 298 ? -17.07402 64.45031 50.03806 1.000 65.65980 298 SER D O 1
ATOM 10838 N N . ILE D 1 299 ? -16.61240 62.58620 48.85836 1.000 69.30956 299 ILE D N 1
ATOM 10839 C CA . ILE D 1 299 ? -15.52648 62.12809 49.71514 1.000 61.51348 299 ILE D CA 1
ATOM 10840 C C . ILE D 1 299 ? -14.23593 62.24276 48.92570 1.000 63.75530 299 ILE D C 1
ATOM 10841 O O . ILE D 1 299 ? -14.23904 62.24502 47.69003 1.000 69.93868 299 ILE D O 1
ATOM 10846 N N . PHE D 1 300 ? -13.11723 62.34490 49.65250 1.000 62.21952 300 PHE D N 1
ATOM 10847 C CA . PHE D 1 300 ? -11.79785 62.32638 49.02946 1.000 58.15922 300 PHE D CA 1
ATOM 10848 C C . PHE D 1 300 ? -11.24818 60.90288 48.99722 1.000 58.20458 300 PHE D C 1
ATOM 10849 O O . PHE D 1 300 ? -11.69811 60.02190 49.73161 1.000 56.15408 300 PHE D O 1
ATOM 10857 N N . TRP D 1 301 ? -10.26149 60.68578 48.12852 1.000 55.69182 301 TRP D N 1
ATOM 10858 C CA . TRP D 1 301 ? -9.93736 59.34666 47.65903 1.000 59.49095 301 TRP D CA 1
ATOM 10859 C C . TRP D 1 301 ? -8.44910 59.05042 47.77346 1.000 59.59293 301 TRP D C 1
ATOM 10860 O O . TRP D 1 301 ? -7.61838 59.86480 47.36261 1.000 67.74607 301 TRP D O 1
ATOM 10871 N N . MET D 1 302 ? -8.11784 57.86900 48.30244 1.000 60.05619 302 MET D N 1
ATOM 10872 C CA . MET D 1 302 ? -6.74529 57.35470 48.32854 1.000 61.82995 302 MET D CA 1
ATOM 10873 C C . MET D 1 302 ? -6.77364 55.86622 47.99522 1.000 61.18136 302 MET D C 1
ATOM 10874 O O . MET D 1 302 ? -6.55038 55.00900 48.86323 1.000 57.87558 302 MET D O 1
ATOM 10879 N N . PRO D 1 303 ? -7.09204 55.51602 46.74737 1.000 63.71438 303 PRO D N 1
ATOM 10880 C CA . PRO D 1 303 ? -7.11157 54.10013 46.36975 1.000 61.83612 303 PRO D CA 1
ATOM 10881 C C . PRO D 1 303 ? -5.71106 53.64266 46.01094 1.000 60.43793 303 PRO D C 1
ATOM 10882 O O . PRO D 1 303 ? -4.94618 54.37198 45.37787 1.000 63.33328 303 PRO D O 1
ATOM 10886 N N . HIS D 1 304 ? -5.36862 52.43680 46.43213 1.000 58.37403 304 HIS D N 1
ATOM 10887 C CA . HIS D 1 304 ? -4.05060 51.92534 46.10802 1.000 62.81462 304 HIS D CA 1
ATOM 10888 C C . HIS D 1 304 ? -3.88533 51.86282 44.58983 1.000 62.88789 304 HIS D C 1
ATOM 10889 O O . HIS D 1 304 ? -4.61876 51.11595 43.92257 1.000 58.82236 304 HIS D O 1
ATOM 10896 N N . PRO D 1 305 ? -2.94366 52.60444 44.00885 1.000 61.08767 305 PRO D N 1
ATOM 10897 C CA . PRO D 1 305 ? -2.79882 52.61664 42.53741 1.000 67.52840 305 PRO D CA 1
ATOM 10898 C C . PRO D 1 305 ? -1.91199 51.48351 42.02945 1.000 67.20646 305 PRO D C 1
ATOM 10899 O O . PRO D 1 305 ? -0.73502 51.65609 41.67979 1.000 63.41221 305 PRO D O 1
ATOM 10903 N N . GLY D 1 306 ? -2.48396 50.27663 41.98684 1.000 62.80018 306 GLY D N 1
ATOM 10904 C CA . GLY D 1 306 ? -1.72968 49.13731 41.49673 1.000 64.89222 306 GLY D CA 1
ATOM 10905 C C . GLY D 1 306 ? -1.29108 49.32547 40.06095 1.000 70.33251 306 GLY D C 1
ATOM 10906 O O . GLY D 1 306 ? -0.19360 48.91381 39.67068 1.000 68.12924 306 GLY D O 1
ATOM 10907 N N . GLY D 1 307 ? -2.13398 49.97137 39.26380 1.000 64.75028 307 GLY D N 1
ATOM 10908 C CA . GLY D 1 307 ? -1.79486 50.33203 37.91606 1.000 68.43093 307 GLY D CA 1
ATOM 10909 C C . GLY D 1 307 ? -2.71122 51.42815 37.43635 1.000 68.70825 307 GLY D C 1
ATOM 10910 O O . GLY D 1 307 ? -3.66678 51.80726 38.11895 1.000 70.89331 307 GLY D O 1
ATOM 10911 N N . PRO D 1 308 ? -2.43954 51.96879 36.25063 1.000 69.39122 308 PRO D N 1
ATOM 10912 C CA . PRO D 1 308 ? -3.33009 53.00777 35.71630 1.000 67.57301 308 PRO D CA 1
ATOM 10913 C C . PRO D 1 308 ? -4.70888 52.46148 35.37947 1.000 73.11683 308 PRO D C 1
ATOM 10914 O O . PRO D 1 308 ? -5.70830 53.19526 35.45001 1.000 75.17363 308 PRO D O 1
ATOM 10918 N N . ALA D 1 309 ? -4.79290 51.16300 35.07360 1.000 70.44895 309 ALA D N 1
ATOM 10919 C CA . ALA D 1 309 ? -6.06358 50.57947 34.67071 1.000 67.34555 309 ALA D CA 1
ATOM 10920 C C . ALA D 1 309 ? -7.02662 50.46383 35.84522 1.000 75.29632 309 ALA D C 1
ATOM 10921 O O . ALA D 1 309 ? -8.22705 50.71278 35.68352 1.000 80.37386 309 ALA D O 1
ATOM 10923 N N . ILE D 1 310 ? -6.53458 50.06461 37.02580 1.000 70.36059 310 ILE D N 1
ATOM 10924 C CA . ILE D 1 310 ? -7.39855 50.00801 38.20700 1.000 66.60906 310 ILE D CA 1
ATOM 10925 C C . ILE D 1 310 ? -8.03487 51.37110 38.45944 1.000 72.74338 310 ILE D C 1
ATOM 10926 O O . ILE D 1 310 ? -9.24477 51.48260 38.71531 1.000 67.53414 310 ILE D O 1
ATOM 10931 N N . LEU D 1 311 ? -7.22788 52.43394 38.35064 1.000 75.94492 311 LEU D N 1
ATOM 10932 C CA . LEU D 1 311 ? -7.73088 53.78839 38.57796 1.000 74.75756 311 LEU D CA 1
ATOM 10933 C C . LEU D 1 311 ? -8.78253 54.17406 37.54346 1.000 73.49092 311 LEU D C 1
ATOM 10934 O O . LEU D 1 311 ? -9.84301 54.71356 37.88767 1.000 75.21737 311 LEU D O 1
ATOM 10939 N N . ALA D 1 312 ? -8.48557 53.93548 36.26193 1.000 72.67464 312 ALA D N 1
ATOM 10940 C CA . ALA D 1 312 ? -9.45335 54.23614 35.21240 1.000 72.62075 312 ALA D CA 1
ATOM 10941 C C . ALA D 1 312 ? -10.77184 53.49950 35.44688 1.000 74.59182 312 ALA D C 1
ATOM 10942 O O . ALA D 1 312 ? -11.86224 54.08357 35.31368 1.000 70.20848 312 ALA D O 1
ATOM 10944 N N . GLU D 1 313 ? -10.68549 52.21508 35.80442 1.000 74.05066 313 GLU D N 1
ATOM 10945 C CA . GLU D 1 313 ? -11.87872 51.41195 36.03418 1.000 79.62027 313 GLU D CA 1
ATOM 10946 C C . GLU D 1 313 ? -12.69488 51.94623 37.20251 1.000 82.17277 313 GLU D C 1
ATOM 10947 O O . GLU D 1 313 ? -13.93228 51.95771 37.14544 1.000 98.52344 313 GLU D O 1
ATOM 10953 N N . ILE D 1 314 ? -12.01894 52.37993 38.27309 1.000 82.56765 314 ILE D N 1
ATOM 10954 C CA . ILE D 1 314 ? -12.72561 52.97016 39.40845 1.000 79.40094 314 ILE D CA 1
ATOM 10955 C C . ILE D 1 314 ? -13.45684 54.23401 38.99151 1.000 77.51437 314 ILE D C 1
ATOM 10956 O O . ILE D 1 314 ? -14.65079 54.40046 39.28405 1.000 75.76127 314 ILE D O 1
ATOM 10961 N N . GLU D 1 315 ? -12.76294 55.13239 38.28927 1.000 69.68253 315 GLU D N 1
ATOM 10962 C CA . GLU D 1 315 ? -13.42177 56.33580 37.78556 1.000 74.33964 315 GLU D CA 1
ATOM 10963 C C . GLU D 1 315 ? -14.68772 55.99135 36.99892 1.000 79.68230 315 GLU D C 1
ATOM 10964 O O . GLU D 1 315 ? -15.78577 56.48506 37.30038 1.000 72.32344 315 GLU D O 1
ATOM 10970 N N . ALA D 1 316 ? -14.55382 55.10882 36.00500 1.000 84.42933 316 ALA D N 1
ATOM 10971 C CA . ALA D 1 316 ? -15.69321 54.76352 35.15657 1.000 79.78396 316 ALA D CA 1
ATOM 10972 C C . ALA D 1 316 ? -16.83579 54.17591 35.97339 1.000 78.32114 316 ALA D C 1
ATOM 10973 O O . ALA D 1 316 ? -17.96611 54.66512 35.92142 1.000 83.56781 316 ALA D O 1
ATOM 10975 N N . LYS D 1 317 ? -16.56973 53.10568 36.71837 1.000 79.71319 317 LYS D N 1
ATOM 10976 C CA . LYS D 1 317 ? -17.63639 52.44539 37.46882 1.000 77.21152 317 LYS D CA 1
ATOM 10977 C C . LYS D 1 317 ? -18.35254 53.41398 38.37992 1.000 80.70601 317 LYS D C 1
ATOM 10978 O O . LYS D 1 317 ? -19.55883 53.28200 38.63782 1.000 84.51168 317 LYS D O 1
ATOM 10984 N N . LEU D 1 318 ? -17.56518 54.24658 39.03639 1.000 80.88035 318 LEU D N 1
ATOM 10985 C CA . LEU D 1 318 ? -18.00770 55.07691 40.13049 1.000 79.26855 318 LEU D CA 1
ATOM 10986 C C . LEU D 1 318 ? -18.42873 56.43971 39.63976 1.000 79.44279 318 LEU D C 1
ATOM 10987 O O . LEU D 1 318 ? -19.04487 57.19213 40.39814 1.000 82.33172 318 LEU D O 1
ATOM 10992 N N . GLY D 1 319 ? -18.11344 56.76720 38.39166 1.000 75.19917 319 GLY D N 1
ATOM 10993 C CA . GLY D 1 319 ? -18.49872 58.05862 37.86740 1.000 75.58061 319 GLY D CA 1
ATOM 10994 C C . GLY D 1 319 ? -17.77004 59.17662 38.56935 1.000 79.02781 319 GLY D C 1
ATOM 10995 O O . GLY D 1 319 ? -18.33829 60.25259 38.79483 1.000 84.36746 319 GLY D O 1
ATOM 10996 N N . LEU D 1 320 ? -16.52745 58.93235 38.95156 1.000 77.02538 320 LEU D N 1
ATOM 10997 C CA . LEU D 1 320 ? -15.76409 59.95530 39.63959 1.000 80.03625 320 LEU D CA 1
ATOM 10998 C C . LEU D 1 320 ? -15.35307 61.03293 38.65195 1.000 81.62736 320 LEU D C 1
ATOM 10999 O O . LEU D 1 320 ? -15.01316 60.74294 37.50054 1.000 86.31104 320 LEU D O 1
ATOM 11004 N N . LYS D 1 321 ? -15.38704 62.28123 39.10793 1.000 79.60195 321 LYS D N 1
ATOM 11005 C CA . LYS D 1 321 ? -14.92050 63.38988 38.29678 1.000 76.66856 321 LYS D CA 1
ATOM 11006 C C . LYS D 1 321 ? -13.40155 63.30835 38.13066 1.000 79.16692 321 LYS D C 1
ATOM 11007 O O . LYS D 1 321 ? -12.71774 62.66782 38.93113 1.000 85.02171 321 LYS D O 1
ATOM 11013 N N . PRO D 1 322 ? -12.85323 63.94017 37.08402 1.000 82.74952 322 PRO D N 1
ATOM 11014 C CA . PRO D 1 322 ? -11.43210 63.71385 36.73431 1.000 80.50986 322 PRO D CA 1
ATOM 11015 C C . PRO D 1 322 ? -10.43682 64.08507 37.81516 1.000 81.08279 322 PRO D C 1
ATOM 11016 O O . PRO D 1 322 ? -9.35272 63.48932 37.88290 1.000 79.20423 322 PRO D O 1
ATOM 11020 N N . GLU D 1 323 ? -10.77807 65.06377 38.65292 1.000 85.44868 323 GLU D N 1
ATOM 11021 C CA . GLU D 1 323 ? -9.92694 65.62290 39.70089 1.000 83.79749 323 GLU D CA 1
ATOM 11022 C C . GLU D 1 323 ? -9.78679 64.71776 40.92246 1.000 82.28436 323 GLU D C 1
ATOM 11023 O O . GLU D 1 323 ? -8.86622 64.92207 41.72397 1.000 80.82653 323 GLU D O 1
ATOM 11029 N N . LYS D 1 324 ? -10.68386 63.73761 41.09157 1.000 80.63289 324 LYS D N 1
ATOM 11030 C CA . LYS D 1 324 ? -10.80779 63.06369 42.38321 1.000 79.74146 324 LYS D CA 1
ATOM 11031 C C . LYS D 1 324 ? -9.59797 62.19996 42.70871 1.000 71.17648 324 LYS D C 1
ATOM 11032 O O . LYS D 1 324 ? -9.28516 61.99910 43.88712 1.000 75.28164 324 LYS D O 1
ATOM 11038 N N . LEU D 1 325 ? -8.91486 61.67264 41.69392 1.000 68.68696 325 LEU D N 1
ATOM 11039 C CA . LEU D 1 325 ? -7.75613 60.82138 41.91645 1.000 66.47929 325 LEU D CA 1
ATOM 11040 C C . LEU D 1 325 ? -6.44448 61.53971 41.62373 1.000 69.69358 325 LEU D C 1
ATOM 11041 O O . LEU D 1 325 ? -5.43558 60.88220 41.35784 1.000 74.11778 325 LEU D O 1
ATOM 11046 N N . ARG D 1 326 ? -6.43151 62.87507 41.70018 1.000 69.67234 326 ARG D N 1
ATOM 11047 C CA . ARG D 1 326 ? -5.23593 63.64202 41.35413 1.000 74.85794 326 ARG D CA 1
ATOM 11048 C C . ARG D 1 326 ? -4.03328 63.25006 42.21443 1.000 76.02308 326 ARG D C 1
ATOM 11049 O O . ARG D 1 326 ? -2.91393 63.08642 41.70662 1.000 70.18275 326 ARG D O 1
ATOM 11057 N N . ALA D 1 327 ? -4.25001 63.10799 43.52843 1.000 77.38785 327 ALA D N 1
ATOM 11058 C CA . ALA D 1 327 ? -3.15723 62.80810 44.45480 1.000 71.52833 327 ALA D CA 1
ATOM 11059 C C . ALA D 1 327 ? -2.62028 61.38903 44.24137 1.000 71.25769 327 ALA D C 1
ATOM 11060 O O . ALA D 1 327 ? -1.39818 61.15397 44.25348 1.000 57.52701 327 ALA D O 1
ATOM 11062 N N . THR D 1 328 ? -3.53210 60.42586 44.05102 1.000 70.11968 328 THR D N 1
ATOM 11063 C CA . THR D 1 328 ? -3.13311 59.05119 43.76298 1.000 68.72683 328 THR D CA 1
ATOM 11064 C C . THR D 1 328 ? -2.29300 58.98505 42.48888 1.000 66.65580 328 THR D C 1
ATOM 11065 O O . THR D 1 328 ? -1.21558 58.36757 42.46403 1.000 63.79850 328 THR D O 1
ATOM 11069 N N . LYS D 1 329 ? -2.79224 59.60592 41.41365 1.000 66.16948 329 LYS D N 1
ATOM 11070 C CA . LYS D 1 329 ? -2.05581 59.66909 40.15664 1.000 67.08260 329 LYS D CA 1
ATOM 11071 C C . LYS D 1 329 ? -0.69250 60.32304 40.35402 1.000 63.88319 329 LYS D C 1
ATOM 11072 O O . LYS D 1 329 ? 0.30371 59.87635 39.77359 1.000 62.56268 329 LYS D O 1
ATOM 11078 N N . HIS D 1 330 ? -0.62714 61.36443 41.19465 1.000 63.72121 330 HIS D N 1
ATOM 11079 C CA . HIS D 1 330 ? 0.64150 62.04032 41.45852 1.000 68.42959 330 HIS D CA 1
ATOM 11080 C C . HIS D 1 330 ? 1.67256 61.07902 42.04011 1.000 68.42303 330 HIS D C 1
ATOM 11081 O O . HIS D 1 330 ? 2.82519 61.03622 41.58414 1.000 66.77483 330 HIS D O 1
ATOM 11088 N N . VAL D 1 331 ? 1.28029 60.31804 43.07062 1.000 64.17093 331 VAL D N 1
ATOM 11089 C CA . VAL D 1 331 ? 2.22790 59.40152 43.70591 1.000 61.41173 331 VAL D CA 1
ATOM 11090 C C . VAL D 1 331 ? 2.63325 58.30205 42.73494 1.000 63.53079 331 VAL D C 1
ATOM 11091 O O . VAL D 1 331 ? 3.81985 57.96236 42.61777 1.000 60.10693 331 VAL D O 1
ATOM 11095 N N . LEU D 1 332 ? 1.65992 57.73127 42.01855 1.000 61.38402 332 LEU D N 1
ATOM 11096 C CA . LEU D 1 332 ? 2.00486 56.70391 41.03715 1.000 65.71905 332 LEU D CA 1
ATOM 11097 C C . LEU D 1 332 ? 3.00840 57.24476 40.02458 1.000 70.69107 332 LEU D C 1
ATOM 11098 O O . LEU D 1 332 ? 4.00569 56.58623 39.69052 1.000 69.07187 332 LEU D O 1
ATOM 11103 N N . SER D 1 333 ? 2.77776 58.47214 39.55977 1.000 69.58212 333 SER D N 1
ATOM 11104 C CA . SER D 1 333 ? 3.61503 59.04926 38.51768 1.000 74.81975 333 SER D CA 1
ATOM 11105 C C . SER D 1 333 ? 5.02811 59.31477 39.02974 1.000 69.72252 333 SER D C 1
ATOM 11106 O O . SER D 1 333 ? 6.01667 59.02053 38.34776 1.000 68.04106 333 SER D O 1
ATOM 11109 N N . GLU D 1 334 ? 5.13917 59.85079 40.24465 1.000 67.16303 334 GLU D N 1
ATOM 11110 C CA . GLU D 1 334 ? 6.40339 60.34616 40.76227 1.000 68.24454 334 GLU D CA 1
ATOM 11111 C C . GLU D 1 334 ? 7.19710 59.30099 41.52742 1.000 67.77068 334 GLU D C 1
ATOM 11112 O O . GLU D 1 334 ? 8.37716 59.53150 41.81831 1.000 68.52246 334 GLU D O 1
ATOM 11118 N N . TYR D 1 335 ? 6.57900 58.17776 41.88364 1.000 66.69996 335 TYR D N 1
ATOM 11119 C CA . TYR D 1 335 ? 7.25718 57.15288 42.66227 1.000 63.89821 335 TYR D CA 1
ATOM 11120 C C . TYR D 1 335 ? 6.93846 55.74684 42.19764 1.000 64.27215 335 TYR D C 1
ATOM 11121 O O . TYR D 1 335 ? 7.69276 54.82354 42.52662 1.000 63.60385 335 TYR D O 1
ATOM 11130 N N . GLY D 1 336 ? 5.85987 55.54992 41.44264 1.000 66.47497 336 GLY D N 1
ATOM 11131 C CA . GLY D 1 336 ? 5.45370 54.22497 41.03419 1.000 66.75615 336 GLY D CA 1
ATOM 11132 C C . GLY D 1 336 ? 4.63591 53.54520 42.11304 1.000 61.72037 336 GLY D C 1
ATOM 11133 O O . GLY D 1 336 ? 4.20991 54.15178 43.08978 1.000 58.08453 336 GLY D O 1
ATOM 11134 N N . ASN D 1 337 ? 4.42330 52.24787 41.91818 1.000 67.27719 337 ASN D N 1
ATOM 11135 C CA . ASN D 1 337 ? 3.73878 51.40547 42.89603 1.000 63.18657 337 ASN D CA 1
ATOM 11136 C C . ASN D 1 337 ? 4.74950 50.94998 43.94839 1.000 65.15889 337 ASN D C 1
ATOM 11137 O O . ASN D 1 337 ? 5.65015 50.15057 43.65639 1.000 65.10396 337 ASN D O 1
ATOM 11142 N N . MET D 1 338 ? 4.61449 51.46369 45.17334 1.000 61.85710 338 MET D N 1
ATOM 11143 C CA . MET D 1 338 ? 5.48939 51.08444 46.27940 1.000 63.75433 338 MET D CA 1
ATOM 11144 C C . MET D 1 338 ? 4.75141 50.21752 47.28973 1.000 63.99497 338 MET D C 1
ATOM 11145 O O . MET D 1 338 ? 5.03519 50.26474 48.49006 1.000 64.98858 338 MET D O 1
ATOM 11150 N N . SER D 1 339 ? 3.79218 49.42752 46.80514 1.000 65.62302 339 SER D N 1
ATOM 11151 C CA . SER D 1 339 ? 3.10840 48.38439 47.58635 1.000 66.53046 339 SER D CA 1
ATOM 11152 C C . SER D 1 339 ? 2.47518 49.02379 48.82822 1.000 63.72012 339 SER D C 1
ATOM 11153 O O . SER D 1 339 ? 1.83718 50.08107 48.70589 1.000 58.65942 339 SER D O 1
ATOM 11156 N N . SER D 1 340 ? 2.62662 48.42693 50.01492 1.000 63.87040 340 SER D N 1
ATOM 11157 C CA . SER D 1 340 ? 2.07224 48.87127 51.29073 1.000 59.29790 340 SER D CA 1
ATOM 11158 C C . SER D 1 340 ? 2.16866 50.37849 51.48068 1.000 59.90034 340 SER D C 1
ATOM 11159 O O . SER D 1 340 ? 1.22850 51.01561 51.96741 1.000 55.99478 340 SER D O 1
ATOM 11162 N N . ALA D 1 341 ? 3.32619 50.94643 51.12126 1.000 60.39039 341 ALA D N 1
ATOM 11163 C CA . ALA D 1 341 ? 3.64201 52.32740 51.45963 1.000 56.23703 341 ALA D CA 1
ATOM 11164 C C . ALA D 1 341 ? 2.90300 53.33449 50.58790 1.000 57.39355 341 ALA D C 1
ATOM 11165 O O . ALA D 1 341 ? 2.78248 54.49890 50.98988 1.000 57.96505 341 ALA D O 1
ATOM 11167 N N . THR D 1 342 ? 2.36342 52.90747 49.43719 1.000 58.21129 342 THR D N 1
ATOM 11168 C CA . THR D 1 342 ? 1.83697 53.86317 48.46252 1.000 58.13063 342 THR D CA 1
ATOM 11169 C C . THR D 1 342 ? 0.69799 54.70208 49.04366 1.000 60.43507 342 THR D C 1
ATOM 11170 O O . THR D 1 342 ? 0.73375 55.93860 48.98050 1.000 61.74569 342 THR D O 1
ATOM 11174 N N . VAL D 1 343 ? -0.32219 54.05535 49.61878 1.000 58.42643 343 VAL D N 1
ATOM 11175 C CA . VAL D 1 343 ? -1.43176 54.83863 50.16382 1.000 60.89394 343 VAL D CA 1
ATOM 11176 C C . VAL D 1 343 ? -0.92747 55.81608 51.21709 1.000 58.72986 343 VAL D C 1
ATOM 11177 O O . VAL D 1 343 ? -1.44673 56.93622 51.33106 1.000 60.94285 343 VAL D O 1
ATOM 11181 N N . LEU D 1 344 ? 0.11654 55.44486 51.97056 1.000 55.33820 344 LEU D N 1
ATOM 11182 C CA . LEU D 1 344 ? 0.61866 56.37696 52.97689 1.000 55.94643 344 LEU D CA 1
ATOM 11183 C C . LEU D 1 344 ? 1.27876 57.58505 52.32219 1.000 55.07603 344 LEU D C 1
ATOM 11184 O O . LEU D 1 344 ? 1.07077 58.72911 52.75744 1.000 54.04580 344 LEU D O 1
ATOM 11189 N N . PHE D 1 345 ? 2.03601 57.35698 51.24438 1.000 56.71708 345 PHE D N 1
ATOM 11190 C CA . PHE D 1 345 ? 2.51029 58.48281 50.44861 1.000 58.95452 345 PHE D CA 1
ATOM 11191 C C . PHE D 1 345 ? 1.34248 59.36643 50.03239 1.000 60.01949 345 PHE D C 1
ATOM 11192 O O . PHE D 1 345 ? 1.40021 60.60133 50.17685 1.000 56.60207 345 PHE D O 1
ATOM 11200 N N . ILE D 1 346 ? 0.23990 58.74387 49.58968 1.000 57.47212 346 ILE D N 1
ATOM 11201 C CA . ILE D 1 346 ? -0.90019 59.54325 49.16719 1.000 59.18420 346 ILE D CA 1
ATOM 11202 C C . ILE D 1 346 ? -1.41543 60.36908 50.33541 1.000 60.47955 346 ILE D C 1
ATOM 11203 O O . ILE D 1 346 ? -1.64698 61.57573 50.18051 1.000 64.47490 346 ILE D O 1
ATOM 11208 N N . LEU D 1 347 ? -1.51436 59.76920 51.53941 1.000 58.40334 347 LEU D N 1
ATOM 11209 C CA . LEU D 1 347 ? -1.90990 60.56956 52.69916 1.000 59.55274 347 LEU D CA 1
ATOM 11210 C C . LEU D 1 347 ? -1.08911 61.84514 52.73792 1.000 59.17920 347 LEU D C 1
ATOM 11211 O O . LEU D 1 347 ? -1.63597 62.94680 52.60437 1.000 68.13791 347 LEU D O 1
ATOM 11216 N N . ASP D 1 348 ? 0.24058 61.70326 52.80246 1.000 60.90300 348 ASP D N 1
ATOM 11217 C CA . ASP D 1 348 ? 1.11093 62.86924 52.83653 1.000 62.28182 348 ASP D CA 1
ATOM 11218 C C . ASP D 1 348 ? 0.70981 63.83646 51.73145 1.000 65.40280 348 ASP D C 1
ATOM 11219 O O . ASP D 1 348 ? 0.20777 64.94416 52.00028 1.000 61.36872 348 ASP D O 1
ATOM 11224 N N . GLU D 1 349 ? 0.79179 63.35774 50.48256 1.000 63.81889 349 GLU D N 1
ATOM 11225 C CA . GLU D 1 349 ? 0.53725 64.19597 49.31985 1.000 64.50569 349 GLU D CA 1
ATOM 11226 C C . GLU D 1 349 ? -0.68433 65.06579 49.54319 1.000 67.14077 349 GLU D C 1
ATOM 11227 O O . GLU D 1 349 ? -0.62097 66.29513 49.42640 1.000 67.29494 349 GLU D O 1
ATOM 11233 N N . MET D 1 350 ? -1.78587 64.45042 49.97507 1.000 68.98760 350 MET D N 1
ATOM 11234 C CA . MET D 1 350 ? -3.05124 65.17442 49.96071 1.000 66.85176 350 MET D CA 1
ATOM 11235 C C . MET D 1 350 ? -3.09850 66.25154 51.03317 1.000 68.45300 350 MET D C 1
ATOM 11236 O O . MET D 1 350 ? -3.44511 67.40445 50.73726 1.000 65.35035 350 MET D O 1
ATOM 11241 N N . ARG D 1 351 ? -2.71191 65.91873 52.27314 1.000 65.87790 351 ARG D N 1
ATOM 11242 C CA . ARG D 1 351 ? -2.61528 66.97672 53.27297 1.000 67.90713 351 ARG D CA 1
ATOM 11243 C C . ARG D 1 351 ? -1.64800 68.04551 52.78664 1.000 67.02768 351 ARG D C 1
ATOM 11244 O O . ARG D 1 351 ? -1.93982 69.24788 52.84714 1.000 66.98348 351 ARG D O 1
ATOM 11252 N N . ARG D 1 352 ? -0.53891 67.59725 52.19951 1.000 64.97444 352 ARG D N 1
ATOM 11253 C CA . ARG D 1 352 ? 0.56268 68.46441 51.81019 1.000 70.21000 352 ARG D CA 1
ATOM 11254 C C . ARG D 1 352 ? 0.10104 69.37537 50.67483 1.000 71.83607 352 ARG D C 1
ATOM 11255 O O . ARG D 1 352 ? 0.51522 70.53810 50.58956 1.000 74.59584 352 ARG D O 1
ATOM 11263 N N . ARG D 1 353 ? -0.87375 68.89883 49.88023 1.000 70.42305 353 ARG D N 1
ATOM 11264 C CA . ARG D 1 353 ? -1.47407 69.72922 48.83928 1.000 69.30214 353 ARG D CA 1
ATOM 11265 C C . ARG D 1 353 ? -2.57119 70.61267 49.40466 1.000 67.43080 353 ARG D C 1
ATOM 11266 O O . ARG D 1 353 ? -2.71923 71.76370 48.98791 1.000 69.88653 353 ARG D O 1
ATOM 11274 N N . SER D 1 354 ? -3.36298 70.08783 50.34374 1.000 69.73462 354 SER D N 1
ATOM 11275 C CA . SER D 1 354 ? -4.53431 70.83216 50.79316 1.000 72.34196 354 SER D CA 1
ATOM 11276 C C . SER D 1 354 ? -4.13466 72.08770 51.55285 1.000 78.33614 354 SER D C 1
ATOM 11277 O O . SER D 1 354 ? -4.87536 73.07999 51.54045 1.000 80.59967 354 SER D O 1
ATOM 11280 N N . LYS D 1 355 ? -2.97867 72.06673 52.22454 1.000 73.09552 355 LYS D N 1
ATOM 11281 C CA . LYS D 1 355 ? -2.45012 73.30178 52.78416 1.000 75.71570 355 LYS D CA 1
ATOM 11282 C C . LYS D 1 355 ? -1.95806 74.23095 51.67957 1.000 76.63527 355 LYS D C 1
ATOM 11283 O O . LYS D 1 355 ? -2.27473 75.42415 51.68715 1.000 72.40873 355 LYS D O 1
ATOM 11289 N N . LYS D 1 356 ? -1.20316 73.70176 50.70236 1.000 73.50896 356 LYS D N 1
ATOM 11290 C CA . LYS D 1 356 ? -0.61882 74.57647 49.68017 1.000 80.11226 356 LYS D CA 1
ATOM 11291 C C . LYS D 1 356 ? -1.69343 75.30586 48.86934 1.000 85.69686 356 LYS D C 1
ATOM 11292 O O . LYS D 1 356 ? -1.47242 76.44513 48.43799 1.000 92.26933 356 LYS D O 1
ATOM 11298 N N . GLU D 1 357 ? -2.85032 74.67772 48.64565 1.000 81.78917 357 GLU D N 1
ATOM 11299 C CA . GLU D 1 357 ? -3.97724 75.31923 47.98011 1.000 76.36727 357 GLU D CA 1
ATOM 11300 C C . GLU D 1 357 ? -4.93094 75.97846 48.96535 1.000 81.25329 357 GLU D C 1
ATOM 11301 O O . GLU D 1 357 ? -6.02030 76.40648 48.56762 1.000 86.34438 357 GLU D O 1
ATOM 11307 N N . GLY D 1 358 ? -4.54338 76.06649 50.23580 1.000 81.37196 358 GLY D N 1
ATOM 11308 C CA . GLY D 1 358 ? -5.33084 76.76760 51.24394 1.000 78.74551 358 GLY D CA 1
ATOM 11309 C C . GLY D 1 358 ? -6.67663 76.14646 51.55537 1.000 83.50996 358 GLY D C 1
ATOM 11310 O O . GLY D 1 358 ? -7.61932 76.86744 51.91076 1.000 82.82148 358 GLY D O 1
ATOM 11311 N N . LYS D 1 359 ? -6.77986 74.81770 51.47031 1.000 82.65725 359 LYS D N 1
ATOM 11312 C CA . LYS D 1 359 ? -8.08024 74.15740 51.45852 1.000 77.40141 359 LYS D CA 1
ATOM 11313 C C . LYS D 1 359 ? -8.72566 74.13263 52.84302 1.000 76.18562 359 LYS D C 1
ATOM 11314 O O . LYS D 1 359 ? -8.08433 74.31964 53.88047 1.000 80.43155 359 LYS D O 1
ATOM 11320 N N . GLU D 1 360 ? -10.02163 73.84624 52.83403 1.000 78.81101 360 GLU D N 1
ATOM 11321 C CA . GLU D 1 360 ? -10.82945 73.91312 54.04531 1.000 85.53869 360 GLU D CA 1
ATOM 11322 C C . GLU D 1 360 ? -10.36497 72.89438 55.09234 1.000 78.60090 360 GLU D C 1
ATOM 11323 O O . GLU D 1 360 ? -10.45092 73.14495 56.30281 1.000 76.49792 360 GLU D O 1
ATOM 11329 N N . THR D 1 361 ? -9.88085 71.73551 54.64390 1.000 75.14466 361 THR D N 1
ATOM 11330 C CA . THR D 1 361 ? -9.49194 70.63680 55.51835 1.000 71.69361 361 THR D CA 1
ATOM 11331 C C . THR D 1 361 ? -8.26250 69.95771 54.93659 1.000 72.28866 361 THR D C 1
ATOM 11332 O O . THR D 1 361 ? -7.85786 70.23054 53.80095 1.000 73.32655 361 THR D O 1
ATOM 11336 N N . THR D 1 362 ? -7.68123 69.03765 55.72135 1.000 67.70339 362 THR D N 1
ATOM 11337 C CA . THR D 1 362 ? -6.56180 68.23550 55.22832 1.000 66.22224 362 THR D CA 1
ATOM 11338 C C . THR D 1 362 ? -6.96902 67.33235 54.07202 1.000 67.65757 362 THR D C 1
ATOM 11339 O O . THR D 1 362 ? -6.10975 66.94477 53.26957 1.000 65.77268 362 THR D O 1
ATOM 11343 N N . GLY D 1 363 ? -8.24886 66.97215 53.98232 1.000 64.13856 363 GLY D N 1
ATOM 11344 C CA . GLY D 1 363 ? -8.71881 66.11534 52.91189 1.000 63.78233 363 GLY D CA 1
ATOM 11345 C C . GLY D 1 363 ? -9.30096 66.85780 51.72276 1.000 67.04547 363 GLY D C 1
ATOM 11346 O O . GLY D 1 363 ? -10.49276 66.71649 51.42400 1.000 68.98917 363 GLY D O 1
ATOM 11347 N N . GLU D 1 364 ? -8.47132 67.65314 51.03724 1.000 66.19149 364 GLU D N 1
ATOM 11348 C CA . GLU D 1 364 ? -8.88683 68.41093 49.84720 1.000 66.76176 364 GLU D CA 1
ATOM 11349 C C . GLU D 1 364 ? -10.13347 69.25509 50.08535 1.000 65.18748 364 GLU D C 1
ATOM 11350 O O . GLU D 1 364 ? -10.85537 69.57166 49.14464 1.000 68.33179 364 GLU D O 1
ATOM 11356 N N . GLY D 1 365 ? -10.40419 69.62619 51.33780 1.000 67.81033 365 GLY D N 1
ATOM 11357 C CA . GLY D 1 365 ? -11.54013 70.45772 51.66877 1.000 62.94562 365 GLY D CA 1
ATOM 11358 C C . GLY D 1 365 ? -12.79471 69.70820 52.06643 1.000 65.86453 365 GLY D C 1
ATOM 11359 O O . GLY D 1 365 ? -13.67643 70.30317 52.69815 1.000 66.97168 365 GLY D O 1
ATOM 11360 N N . LEU D 1 366 ? -12.90316 68.42451 51.72058 1.000 65.43761 366 LEU D N 1
ATOM 11361 C CA . LEU D 1 366 ? -14.05895 67.61720 52.08821 1.000 66.43670 366 LEU D CA 1
ATOM 11362 C C . LEU D 1 366 ? -13.87962 67.04595 53.49486 1.000 65.08012 366 LEU D C 1
ATOM 11363 O O . LEU D 1 366 ? -12.79097 67.07984 54.07106 1.000 62.84104 366 LEU D O 1
ATOM 11368 N N . GLU D 1 367 ? -14.96516 66.50676 54.04883 1.000 56.98445 367 GLU D N 1
ATOM 11369 C CA . GLU D 1 367 ? -14.92003 66.01128 55.42258 1.000 61.12873 367 GLU D CA 1
ATOM 11370 C C . GLU D 1 367 ? -14.50643 64.54227 55.50105 1.000 64.76496 367 GLU D C 1
ATOM 11371 O O . GLU D 1 367 ? -13.62409 64.18450 56.28781 1.000 61.33355 367 GLU D O 1
ATOM 11377 N N . TRP D 1 368 ? -15.13880 63.68433 54.70627 1.000 64.94751 368 TRP D N 1
ATOM 11378 C CA . TRP D 1 368 ? -14.89542 62.25156 54.72743 1.000 61.27180 368 TRP D CA 1
ATOM 11379 C C . TRP D 1 368 ? -14.12924 61.81463 53.48313 1.000 57.57200 368 TRP D C 1
ATOM 11380 O O . TRP D 1 368 ? -14.17559 62.46685 52.43408 1.000 59.24089 368 TRP D O 1
ATOM 11391 N N . GLY D 1 369 ? -13.43160 60.68986 53.61256 1.000 52.36009 369 GLY D N 1
ATOM 11392 C CA . GLY D 1 369 ? -12.62154 60.16246 52.53510 1.000 56.99749 369 GLY D CA 1
ATOM 11393 C C . GLY D 1 369 ? -12.39628 58.68521 52.76222 1.000 58.84545 369 GLY D C 1
ATOM 11394 O O . GLY D 1 369 ? -12.71731 58.14046 53.82320 1.000 58.43052 369 GLY D O 1
ATOM 11395 N N . VAL D 1 370 ? -11.84634 58.03259 51.74197 1.000 53.33291 370 VAL D N 1
ATOM 11396 C CA . VAL D 1 370 ? -11.69108 56.58375 51.74717 1.000 54.74879 370 VAL D CA 1
ATOM 11397 C C . VAL D 1 370 ? -10.26367 56.25993 51.33744 1.000 59.41474 370 VAL D C 1
ATOM 11398 O O . VAL D 1 370 ? -9.74931 56.80695 50.35598 1.000 57.92139 370 VAL D O 1
ATOM 11402 N N . LEU D 1 371 ? -9.60916 55.41713 52.12356 1.000 58.33759 371 LEU D N 1
ATOM 11403 C CA . LEU D 1 371 ? -8.32596 54.84242 51.76936 1.000 59.90034 371 LEU D CA 1
ATOM 11404 C C . LEU D 1 371 ? -8.60984 53.38657 51.45477 1.000 57.14561 371 LEU D C 1
ATOM 11405 O O . LEU D 1 371 ? -9.37123 52.74167 52.18253 1.000 54.68420 371 LEU D O 1
ATOM 11410 N N . MET D 1 372 ? -8.06803 52.88769 50.34389 1.000 59.93432 372 MET D N 1
ATOM 11411 C CA . MET D 1 372 ? -8.37489 51.52091 49.93801 1.000 57.30205 372 MET D CA 1
ATOM 11412 C C . MET D 1 372 ? -7.16781 50.79171 49.41837 1.000 57.78347 372 MET D C 1
ATOM 11413 O O . MET D 1 372 ? -6.40773 51.32302 48.59997 1.000 64.21380 372 MET D O 1
ATOM 11418 N N . GLY D 1 373 ? -7.05019 49.55017 49.86597 1.000 56.96115 373 GLY D N 1
ATOM 11419 C CA . GLY D 1 373 ? -5.94389 48.68083 49.51468 1.000 57.60671 373 GLY D CA 1
ATOM 11420 C C . GLY D 1 373 ? -6.46227 47.45518 48.78489 1.000 55.36258 373 GLY D C 1
ATOM 11421 O O . GLY D 1 373 ? -7.47933 46.87855 49.16708 1.000 59.93357 373 GLY D O 1
ATOM 11422 N N . PHE D 1 374 ? -5.74914 47.05958 47.74387 1.000 57.31708 374 PHE D N 1
ATOM 11423 C CA . PHE D 1 374 ? -6.02612 45.83165 47.01613 1.000 54.48622 374 PHE D CA 1
ATOM 11424 C C . PHE D 1 374 ? -4.78066 44.96364 47.03145 1.000 52.37669 374 PHE D C 1
ATOM 11425 O O . PHE D 1 374 ? -3.68456 45.44852 46.73407 1.000 56.02648 374 PHE D O 1
ATOM 11433 N N . GLY D 1 375 ? -4.94904 43.69389 47.38923 1.000 48.09515 375 GLY D N 1
ATOM 11434 C CA . GLY D 1 375 ? -3.84287 42.77302 47.46965 1.000 52.14664 375 GLY D CA 1
ATOM 11435 C C . GLY D 1 375 ? -4.23027 41.31216 47.28560 1.000 57.58549 375 GLY D C 1
ATOM 11436 O O . GLY D 1 375 ? -5.37391 40.97984 46.94020 1.000 53.15115 375 GLY D O 1
ATOM 11437 N N . PRO D 1 376 ? -3.26377 40.41412 47.51327 1.000 55.74147 376 PRO D N 1
ATOM 11438 C CA . PRO D 1 376 ? -3.51807 38.97497 47.35537 1.000 55.04845 376 PRO D CA 1
ATOM 11439 C C . PRO D 1 376 ? -4.72217 38.51997 48.16253 1.000 58.44672 376 PRO D C 1
ATOM 11440 O O . PRO D 1 376 ? -4.88057 38.88218 49.32952 1.000 62.60578 376 PRO D O 1
ATOM 11444 N N . GLY D 1 377 ? -5.57496 37.71104 47.53599 1.000 60.62998 377 GLY D N 1
ATOM 11445 C CA . GLY D 1 377 ? -6.75295 37.21132 48.22469 1.000 54.58261 377 GLY D CA 1
ATOM 11446 C C . GLY D 1 377 ? -7.90956 36.75180 47.34712 1.000 55.94960 377 GLY D C 1
ATOM 11447 O O . GLY D 1 377 ? -8.26565 35.56937 47.36461 1.000 55.44732 377 GLY D O 1
ATOM 11448 N N . VAL D 1 378 ? -8.52550 37.65574 46.59296 1.000 52.44868 378 VAL D N 1
ATOM 11449 C CA . VAL D 1 378 ? -8.17233 39.06353 46.58059 1.000 54.15664 378 VAL D CA 1
ATOM 11450 C C . VAL D 1 378 ? -8.67485 39.75430 47.84377 1.000 53.35189 378 VAL D C 1
ATOM 11451 O O . VAL D 1 378 ? -9.82416 39.57797 48.26159 1.000 49.76522 378 VAL D O 1
ATOM 11455 N N . THR D 1 379 ? -7.78207 40.51972 48.46668 1.000 57.09325 379 THR D N 1
ATOM 11456 C CA . THR D 1 379 ? -8.08510 41.23933 49.69390 1.000 54.55551 379 THR D CA 1
ATOM 11457 C C . THR D 1 379 ? -8.30411 42.71039 49.39031 1.000 54.86171 379 THR D C 1
ATOM 11458 O O . THR D 1 379 ? -7.49766 43.33410 48.69089 1.000 54.72337 379 THR D O 1
ATOM 11462 N N . VAL D 1 380 ? -9.41114 43.24646 49.89450 1.000 51.70251 380 VAL D N 1
ATOM 11463 C CA . VAL D 1 380 ? -9.68479 44.66964 49.86777 1.000 50.51562 380 VAL D CA 1
ATOM 11464 C C . VAL D 1 380 ? -9.66162 45.16706 51.30558 1.000 52.80178 380 VAL D C 1
ATOM 11465 O O . VAL D 1 380 ? -10.31820 44.59364 52.18450 1.000 56.16877 380 VAL D O 1
ATOM 11469 N N . GLU D 1 381 ? -8.87013 46.19783 51.55491 1.000 51.50813 381 GLU D N 1
ATOM 11470 C CA . GLU D 1 381 ? -8.88914 46.91650 52.82170 1.000 54.99060 381 GLU D CA 1
ATOM 11471 C C . GLU D 1 381 ? -9.60972 48.23578 52.58485 1.000 53.62300 381 GLU D C 1
ATOM 11472 O O . GLU D 1 381 ? -9.31700 48.93134 51.60666 1.000 62.41502 381 GLU D O 1
ATOM 11478 N N . THR D 1 382 ? -10.55082 48.57511 53.46023 1.000 46.68759 382 THR D N 1
ATOM 11479 C CA . THR D 1 382 ? -11.30566 49.82052 53.35820 1.000 50.98407 382 THR D CA 1
ATOM 11480 C C . THR D 1 382 ? -11.18446 50.56291 54.68127 1.000 50.58285 382 THR D C 1
ATOM 11481 O O . THR D 1 382 ? -11.65059 50.07422 55.72217 1.000 51.59057 382 THR D O 1
ATOM 11485 N N . VAL D 1 383 ? -10.58300 51.74693 54.64370 1.000 48.93796 383 VAL D N 1
ATOM 11486 C CA . VAL D 1 383 ? -10.45740 52.60894 55.81420 1.000 50.38295 383 VAL D CA 1
ATOM 11487 C C . VAL D 1 383 ? -11.19692 53.91531 55.53184 1.000 56.60901 383 VAL D C 1
ATOM 11488 O O . VAL D 1 383 ? -10.91934 54.59638 54.53305 1.000 52.99561 383 VAL D O 1
ATOM 11492 N N . VAL D 1 384 ? -12.13749 54.25945 56.41119 1.000 48.77608 384 VAL D N 1
ATOM 11493 C CA . VAL D 1 384 ? -12.86533 55.52240 56.33793 1.000 52.67088 384 VAL D CA 1
ATOM 11494 C C . VAL D 1 384 ? -12.07884 56.55929 57.12440 1.000 49.65059 384 VAL D C 1
ATOM 11495 O O . VAL D 1 384 ? -11.90375 56.41796 58.34187 1.000 47.28859 384 VAL D O 1
ATOM 11499 N N . LEU D 1 385 ? -11.62399 57.60545 56.43308 1.000 51.50603 385 LEU D N 1
ATOM 11500 C CA . LEU D 1 385 ? -10.84743 58.69080 57.02043 1.000 57.39873 385 LEU D CA 1
ATOM 11501 C C . LEU D 1 385 ? -11.71406 59.92755 57.18232 1.000 54.36334 385 LEU D C 1
ATOM 11502 O O . LEU D 1 385 ? -12.51698 60.24575 56.30581 1.000 54.63998 385 LEU D O 1
ATOM 11507 N N . ARG D 1 386 ? -11.54460 60.61395 58.31115 1.000 56.20130 386 ARG D N 1
ATOM 11508 C CA . ARG D 1 386 ? -12.12166 61.92977 58.55204 1.000 60.30709 386 ARG D CA 1
ATOM 11509 C C . ARG D 1 386 ? -11.00990 62.97507 58.59799 1.000 61.76043 386 ARG D C 1
ATOM 11510 O O . ARG D 1 386 ? -10.07737 62.84000 59.39850 1.000 61.55996 386 ARG D O 1
ATOM 11518 N N . ALA D 1 387 ? -11.10382 64.00838 57.74729 1.000 55.45382 387 ALA D N 1
ATOM 11519 C CA . ALA D 1 387 ? -10.10278 65.06964 57.69303 1.000 60.71137 387 ALA D CA 1
ATOM 11520 C C . ALA D 1 387 ? -10.25921 66.03165 58.87915 1.000 61.17412 387 ALA D C 1
ATOM 11521 O O . ALA D 1 387 ? -11.27937 66.03894 59.55981 1.000 61.71240 387 ALA D O 1
ATOM 11523 N N . ILE D 1 388 ? -9.21970 66.83875 59.14700 1.000 63.35023 388 ILE D N 1
ATOM 11524 C CA . ILE D 1 388 ? -9.28032 67.79264 60.26214 1.000 67.99835 388 ILE D CA 1
ATOM 11525 C C . ILE D 1 388 ? -9.46695 69.25132 59.84148 1.000 71.57093 388 ILE D C 1
ATOM 11526 O O . ILE D 1 388 ? -10.53479 69.82319 60.09823 1.000 73.63872 388 ILE D O 1
ATOM 11531 N N . SER D 1 389 ? -8.45784 69.87615 59.23447 1.000 63.13974 389 SER D N 1
ATOM 11532 C CA . SER D 1 389 ? -8.53111 71.32717 58.97295 1.000 71.04258 389 SER D CA 1
ATOM 11533 C C . SER D 1 389 ? -7.27243 71.93962 58.36791 1.000 70.82927 389 SER D C 1
ATOM 11534 O O . SER D 1 389 ? -7.27015 73.12595 58.02002 1.000 64.97454 389 SER D O 1
#